Protein 9D5W (pdb70)

Sequence (2043 aa):
ATEVKVGMSGRYFPFTFVKQDELQGFEVDVWNEIGKRNDYKVEFVTANFSGLLGLLETGRIDTISNQITITDARKAKYLFSDPYVIDGAQITVRKGNEAIKGIDDLAGKTVAVNLGSNFEQLLRNHDKDGKINIKTYDTGIEHDVALGRADAFVMDRLSALELIEKTGLPLQLAGSPFETIENAWPFVNNEKGQQLQGEVNKALAAMRADGTLSQIALKWFGTDISQATEVKVGMSGRYFPFTFVKQDELQGFEVDVWNEIGKRNDYKVEFVTANFSGLLGLLETGRIDTISNQITITDARKAKYLFSDPYVIDGAQITVRKGNEAIKGIDDLAGKTVAVNLGSNFEQLLRNHDKDGKINIKTYDTGIEHDVALGRADAFVMDRLSALELIEKTGLPLQLAGSPFETIENAWPFVNNEKGQQLQGEVNKALAAMRADGTLSQIALKWFGTDISQATEVKVGMSGRYFPFTFVKQDELQGFEVDVWNEIGKRNDYKVEFVTANFSGLLGLLETGRIDTISNQITITDARKAKYLFSDPYVIDGAQITVRKGNEAIKGIDDLAGKTVAVNLGSNFEQLLRNHDKDGKINIKTYDTGIEHDVALGRADAFVMDRLSALELIEKTGLPLQLAGSPFETIENAWPFVNNEKGQQLQGEVNKALAAMRADGTLSQIALKWFGTDISQATEVKVGMSGRYFPFTFVKQDELQGFEVDVWNEIGKRNDYKVEFVTANFSGLLGLLETGRIDTISNQITITDARKAKYLFSDPYVIDGAQITVRKGNEAIKGIDDLAGKTVAVNLGSNFEQLLRNHDKDGKINIKTYDTGIEHDVALGRADAFVMDRLSALELIEKTGLPLQLAGSPFETIENAWPFVNNEKGQQLQGEVNKALAAMRADGTLSQIALKWFGTDISQATEVKVGMSGRYFPFTFVKQDELQGFEVDVWNEIGKRNDYKVEFVTANFSGLLGLLETGRIDTISNQITITDARKAKYLFSDPYVIDGAQITVRKGNEAIKGIDDLAGKTVAVNLGSNFEQLLRNHDKDGKINIKTYDTGIEHDVALGRADAFVMDRLSALELIEKTGLPLQLAGSPFETIENAWPFVNNEKGQQLQGEVNKALAAMRADGTLSQIALKWFGTDISQATEVKVGMSGRYFPFTFVKQDELQGFEVDVWNEIGKRNDYKVEFVTANFSGLLGLLETGRIDTISNQITITDARKAKYLFSDPYVIDGAQITVRKGNEAIKGIDDLAGKTVAVNLGSNFEQLLRNHDKDGKINIKTYDTGIEHDVALGRADAFVMDRLSALELIEKTGLPLQLAGSPFETIENAWPFVNNEKGQQLQGEVNKALAAMRADGTLSQIALKWFGTDISQATEVKVGMSGRYFPFTFVKQDELQGFEVDVWNEIGKRNDYKVEFVTANFSGLLGLLETGRIDTISNQITITDARKAKYLFSDPYVIDGAQITVRKGNEAIKGIDDLAGKTVAVNLGSNFEQLLRNHDKDGKINIKTYDTGIEHDVALGRADAFVMDRLSALELIEKTGLPLQLAGSPFETIENAWPFVNNEKGQQLQGEVNKALAAMRADGTLSQIALKWFGTDISQATEVKVGMSGRYFPFTFVKQDELQGFEVDVWNEIGKRNDYKVEFVTANFSGLLGLLETGRIDTISNQITITDARKAKYLFSDPYVIDGAQITVRKGNEAIKGIDDLAGKTVAVNLGSNFEQLLRNHDKDGKINIKTYDTGIEHDVALGRADAFVMDRLSALELIEKTGLPLQLAGSPFETIENAWPFVNNEKGQQLQGEVNKALAAMRADGTLSQIALKWFGTDISQATEVKVGMSGRYFPFTFVKQDELQGFEVDVWNEIGKRNDYKVEFVTANFSGLLGLLETGRIDTISNQITITDARKAKYLFSDPYVIDGAQITVRKGNEAIKGIDDLAGKTVAVNLGSNFEQLLRNHDKDGKINIKTYDTGIEHDVALGRADAFVMDRLSALELIEKTGLPLQLAGSPFETIENAWPFVNNEKGQQLQGEVNKALAAMRADGTLSQIALKWFGTDISQ

B-factor: mean 29.38, std 6.8, range [13.02, 74.98]

InterPro domains:
  IPR001638 Solute-binding protein family 3/N-terminal domain of MltF [PF00497] (25-244)
  IPR001638 Solute-binding protein family 3/N-terminal domain of MltF [SM00062] (24-245)
  IPR018313 Solute-binding protein family 3, conserved site [PS01039] (46-59)

Secondary structure (DSSP, 8-state):
-EEEEEEE-SEETTTEEEETTEEESHHHHHHHHHHHHHTEEEEEEE--HHHHHHHHHHTS-SEE-S--B--HHHHHHSEE---SEEEEEEEEEETT--S--SGGG-TT-EEEEETTSHHHHHHHHT-SSS-SEEEEESSSHHHHHHHTSSSEEEEEHHHHHHIIIII--SEEEESS-SSEEEE--EE-SSHHHHHHHHHHHHHHHHHHHHTHHHHHHHHHHSS-TT-/-EEEEEEE-S-BTTTBEEETTEEESHHHHHHHHHHHHHTEEEEEEE--GGGHHHHHHHTSSSEE-S-EE--HHHHTTSEE---SEEEEEEEEEESS--S--SSGGGTTSEEEEETT-HHHHHHHHH--SS-SEEEEESS-HHHHHHTTSSSEEEEEHHHHHHIIIII--SEEE-SS-SSEEEEE-EE-SSHHHHHHHHHHHHHHHHHHHTTHHHHHHHHHHSS-TT-/-EEEEEEE-SEETTTEEE-SSSEESHHHHHHHHHHHHTTEEEEEEE--GGGHHHHHHTTS-SEE-S--B--HHHHHHSEE---SEEEEEEEEEESS--S--SGGG-TT-EEEEETTSHHHHHHHHH-SS--SEEEEESS-HHHHHHTTSSSEEEEEHHHHHHHHHTS--SEEE-SS-SSEEEE--EE-SSHHHHHHHHHHHHHHHHHHHHTHHHHHHHHHHSS----/--EEEEEE-SEETTTEEEETTEEESHHHHHHHHHHHHTT-EEEEEE--GGGHHHHHHTTSSSEE-S-EE--HHHHTTSEE---SEEEEEEEEEETT--S--SGGGGTTSEEEEETT-HHHHHHHHH-SSS-SEEEEESS-TTHHHHTTSSSEEEEEHHHHHHHHHTS--SEEE-SS-SEEEEEE-EE-SSHHHHHHHHHHHHHHHHHHHTTHHHHHHHHHHSS-TT-/-EEEEEEE-SEETTTEEESSS-EESHHHHHHHHHHHHTTEEEEEEE--HHHHHHHHHTTSSSEE-S-EE--HHHHTTEEE---SEEEEEEEEEETT--S--SGGG-TT-EEEEETTSHHHHHHHHH-SS--SEEEEESS-HHHHHHHTSSSEEEEEHHHHHHIIIII--SEEEEEEEEEEEEEE-EEESSHHHHHHHHHHHHHHHHHHHTTHHHHHHHHHHSS-TT-/-EEEEEEE-SEETTTEEE-SS-EESHHHHHHHHHHHHHTEEEEEEE--HHHHHHHHHHTSSSEE-S-EE--HHHHTTSEE---SEEEEEEEEEETT--S--SSSTTTT-EEEEETT-HHHHHHHHH-SSS-SEEEEESS-HHHHHHHTSSSEEEEEHHHHHHIIIII--SEEE-SS-SSEEEEE-EE-SSHHHHHHHHHHHHHHHHHHHTSHHHHHHHHHHSS-TT-/-EEEEEEE-SEETTTEEEETTEEESHHHHHHHHHHHHHTEEEEEEE--GGGHHHHHHTTSSSEE-S--B--HHHHHHSEE----EEEEEEEEEETT--S--SGGG-TT-EEEEETTSHHHHHHHHH--SS-SEEEEESS-HHHHHHHTS-SEEEEEHHHHHHHHHHH--SEEEEEEEEEEEEE--EE-SSHHHHHHHHHHHHHHHHHHHTTHHHHHHHHHHSS-TT-/-EEEEEEE-S-BTTTBEEETTEEESHHHHHHHHHHHHHTEEEEEEE--HHHHHHHHHHTS-SEE-S--B--TTHHHHSEE----EEEEEEEEEETT--S--STTS-TT-EEEEETTSHHHHHHHHH-TT--SEEEEESSSHHHHHHHTSSSEEEEEHHHHHHHHHHH--SEEEEEEEEEEEEE--EE-SSHHHHHHHHHHHHHHHHHHHTTHHHHHHHHHHSS-TT-/-EEEEEEE-SEETTTEEEETTEEE-HHHHHHHHHHHHTTEEEEEEE--HHHHHHHHHHTSSSEE-S--B--HHHHHHSEE---SEEEEEEEEEESS--S--SGGG-TTSEEEEETT-HHHHHHHHT-SSS-SEEEEESS-HHHHHHTTSSSEEEEESHHHHHHHHHT--SEEE-SS-SEEEEE--EE-SSHHHHHHHHHHHHHHHHHHHTTHHHHHHHHHHSS-S--

Nearest PDB structures (foldseek):
  9d5w-assembly8_H  TM=1.001E+00  e=2.602E-50  Vibrio cholerae O1 biovar El Tor str. N16961
  8hnj-assembly1_A  TM=9.357E-01  e=2.024E-24  Escherichia coli 908519
  4f3p-assembly1_A  TM=9.263E-01  e=2.024E-24  Burkholderia pseudomallei 1710b
  4f3p-assembly2_B  TM=9.215E-01  e=2.463E-24  Burkholderia pseudomallei 1710b
  8eyz-assembly12_L  TM=9.129E-01  e=1.877E-23  Escherichia coli

Organism: Vibrio cholerae serotype O1 (strain ATCC 39315 / El Tor Inaba N16961) (NCBI:txid243277)

Structure (mmCIF, N/CA/C/O backbone):
data_9D5W
#
_entry.id   9D5W
#
_cell.length_a   118.044
_cell.length_b   105.816
_cell.length_c   118.124
_cell.angle_alpha   90.000
_cell.angle_beta   119.922
_cell.angle_gamma   90.000
#
_symmetry.space_group_name_H-M   'P 1 21 1'
#
loop_
_entity.id
_entity.type
_entity.pdbx_description
1 polymer 'Amino acid ABC transporter, periplasmic amino acid-binding portion'
2 non-polymer S-1,2-PROPANEDIOL
3 non-polymer 'CHLORIDE ION'
4 non-polymer 'POTASSIUM ION'
5 non-polymer R-1,2-PROPANEDIOL
6 non-polymer 'SULFATE ION'
7 water water
#
loop_
_atom_site.group_PDB
_atom_site.id
_atom_site.type_symbol
_atom_site.label_atom_id
_atom_site.label_alt_id
_atom_site.label_comp_id
_atom_site.label_asym_id
_atom_site.label_entity_id
_atom_site.label_seq_id
_atom_site.pdbx_PDB_ins_code
_atom_site.Cartn_x
_atom_site.Cartn_y
_atom_site.Cartn_z
_atom_site.occupancy
_atom_site.B_iso_or_equiv
_atom_site.auth_seq_id
_atom_site.auth_comp_id
_atom_site.auth_asym_id
_atom_site.auth_atom_id
_atom_site.pdbx_PDB_model_num
ATOM 1 N N . ALA A 1 7 ? -3.982 23.928 8.818 1.000 34.765 22 ALA A N 1
ATOM 2 C CA . ALA A 1 7 ? -5.014 22.921 8.609 1.000 35.728 22 ALA A CA 1
ATOM 3 C C . ALA A 1 7 ? -4.400 21.538 8.418 1.000 36.004 22 ALA A C 1
ATOM 4 O O . ALA A 1 7 ? -3.337 21.397 7.813 1.000 36.444 22 ALA A O 1
ATOM 6 N N . THR A 1 8 ? -5.078 20.520 8.940 1.000 35.725 23 THR A N 1
ATOM 7 C CA . THR A 1 8 ? -4.610 19.147 8.815 1.000 35.638 23 THR A CA 1
ATOM 8 C C . THR A 1 8 ? -5.061 18.564 7.483 1.000 37.347 23 THR A C 1
ATOM 9 O O . THR A 1 8 ? -6.235 18.675 7.113 1.000 38.226 23 THR A O 1
ATOM 13 N N . GLU A 1 9 ? -4.132 17.946 6.761 1.000 36.523 24 GLU A N 1
ATOM 14 C CA . GLU A 1 9 ? -4.460 17.279 5.510 1.000 36.046 24 GLU A CA 1
ATOM 15 C C . GLU A 1 9 ? -4.863 15.838 5.791 1.000 34.249 24 GLU A C 1
ATOM 16 O O . GLU A 1 9 ? -4.115 15.089 6.428 1.000 32.696 24 GLU A O 1
ATOM 22 N N . VAL A 1 10 ? -6.051 15.460 5.324 1.000 34.594 25 VAL A N 1
ATOM 23 C CA . VAL A 1 10 ? -6.577 14.109 5.471 1.000 32.199 25 VAL A CA 1
ATOM 24 C C . VAL A 1 10 ? -6.850 13.555 4.082 1.000 31.946 25 VAL A C 1
ATOM 25 O O . VAL A 1 10 ? -7.452 14.237 3.245 1.000 32.707 25 VAL A O 1
ATOM 29 N N . LYS A 1 11 ? -6.409 12.325 3.838 1.000 30.222 26 LYS A N 1
ATOM 30 C CA . LYS A 1 11 ? -6.622 11.651 2.565 1.000 29.585 26 LYS A CA 1
ATOM 31 C C . LYS A 1 11 ? -7.636 10.533 2.761 1.000 29.680 26 LYS A C 1
ATOM 32 O O . LYS A 1 11 ? -7.528 9.750 3.710 1.000 28.288 26 LYS A O 1
ATOM 38 N N . VAL A 1 12 ? -8.619 10.465 1.868 1.000 30.767 27 VAL A N 1
ATOM 39 C CA . VAL A 1 12 ? -9.726 9.521 1.972 1.000 29.380 27 VAL A CA 1
ATOM 40 C C . VAL A 1 12 ? -9.711 8.643 0.729 1.000 28.975 27 VAL A C 1
ATOM 41 O O . VAL A 1 12 ? -9.955 9.130 -0.385 1.000 27.219 27 VAL A O 1
ATOM 45 N N . GLY A 1 13 ? -9.438 7.353 0.916 1.000 27.943 28 GLY A N 1
ATOM 46 C CA . GLY A 1 13 ? -9.383 6.421 -0.196 1.000 25.874 28 GLY A CA 1
ATOM 47 C C . GLY A 1 13 ? -10.761 5.877 -0.541 1.000 26.022 28 GLY A C 1
ATOM 48 O O . GLY A 1 13 ? -11.586 5.631 0.335 1.000 27.498 28 GLY A O 1
ATOM 49 N N . MET A 1 14 ? -10.995 5.701 -1.836 1.000 26.398 29 MET A N 1
ATOM 50 C CA . MET A 1 14 ? -12.245 5.151 -2.344 1.000 24.877 29 MET A CA 1
ATOM 51 C C . MET A 1 14 ? -11.986 4.603 -3.742 1.000 26.129 29 MET A C 1
ATOM 52 O O . MET A 1 14 ? -10.880 4.716 -4.277 1.000 26.256 29 MET A O 1
ATOM 57 N N . SER A 1 15 ? -13.022 4.011 -4.338 1.000 25.632 30 SER A N 1
ATOM 58 C CA . SER A 1 15 ? -12.888 3.354 -5.632 1.000 24.571 30 SER A CA 1
ATOM 59 C C . SER A 1 15 ? -13.509 4.121 -6.788 1.000 24.866 30 SER A C 1
ATOM 60 O O . SER A 1 15 ? -13.040 3.984 -7.919 1.000 24.479 30 SER A O 1
ATOM 63 N N . GLY A 1 16 ? -14.542 4.923 -6.542 1.000 24.490 31 GLY A N 1
ATOM 64 C CA . GLY A 1 16 ? -15.217 5.586 -7.640 1.000 24.358 31 GLY A CA 1
ATOM 65 C C . GLY A 1 16 ? -16.030 4.656 -8.507 1.000 24.503 31 GLY A C 1
ATOM 66 O O . GLY A 1 16 ? -16.402 5.027 -9.623 1.000 24.850 31 GLY A O 1
ATOM 67 N N . ARG A 1 17 ? -16.315 3.450 -8.022 1.000 24.919 32 ARG A N 1
ATOM 68 C CA . ARG A 1 17 ? -17.121 2.466 -8.736 1.000 24.013 32 ARG A CA 1
ATOM 69 C C . ARG A 1 17 ? -18.034 1.732 -7.766 1.000 22.984 32 ARG A C 1
ATOM 70 O O . ARG A 1 17 ? -18.177 0.506 -7.821 1.000 23.100 32 ARG A O 1
ATOM 78 N N . TYR A 1 18 ? -18.671 2.480 -6.860 1.000 24.669 33 TYR A N 1
ATOM 79 C CA . TYR A 1 18 ? -19.520 1.913 -5.822 1.000 25.487 33 TYR A CA 1
ATOM 80 C C . TYR A 1 18 ? -20.754 2.813 -5.686 1.000 25.406 33 TYR A C 1
ATOM 81 O O . TYR A 1 18 ? -20.899 3.589 -4.743 1.000 25.137 33 TYR A O 1
ATOM 90 N N . PHE A 1 19 ? -21.651 2.714 -6.659 1.000 24.682 34 PHE A N 1
ATOM 91 C CA . PHE A 1 19 ? -22.844 3.556 -6.677 1.000 24.079 34 PHE A CA 1
ATOM 92 C C . PHE A 1 19 ? -23.830 3.073 -5.619 1.000 23.979 34 PHE A C 1
ATOM 93 O O . PHE A 1 19 ? -24.078 1.867 -5.518 1.000 24.553 34 PHE A O 1
ATOM 101 N N . PRO A 1 20 ? -24.415 3.974 -4.818 1.000 24.698 35 PRO A N 1
ATOM 102 C CA . PRO A 1 20 ? -24.234 5.428 -4.798 1.000 24.458 35 PRO A CA 1
ATOM 103 C C . PRO A 1 20 ? -23.318 5.905 -3.677 1.000 23.953 35 PRO A C 1
ATOM 104 O O . PRO A 1 20 ? -23.378 7.061 -3.267 1.000 24.548 35 PRO A O 1
ATOM 108 N N . PHE A 1 21 ? -22.458 5.028 -3.156 1.000 26.251 36 PHE A N 1
ATOM 109 C CA . PHE A 1 21 ? -21.534 5.436 -2.103 1.000 24.777 36 PHE A CA 1
ATOM 110 C C . PHE A 1 21 ? -20.396 6.276 -2.671 1.000 25.816 36 PHE A C 1
ATOM 111 O O . PHE A 1 21 ? -20.150 7.398 -2.215 1.000 26.158 36 PHE A O 1
ATOM 119 N N . THR A 1 22 ? -19.691 5.749 -3.670 1.000 25.016 37 THR A N 1
ATOM 120 C CA . THR A 1 22 ? -18.624 6.488 -4.336 1.000 23.903 37 THR A CA 1
ATOM 121 C C . THR A 1 22 ? -18.627 6.103 -5.807 1.000 24.221 37 THR A C 1
ATOM 122 O O . THR A 1 22 ? -18.397 4.939 -6.148 1.000 24.648 37 THR A O 1
ATOM 126 N N . PHE A 1 23 ? -18.897 7.075 -6.671 1.000 26.345 38 PHE A N 1
ATOM 127 C CA . PHE A 1 23 ? -18.997 6.815 -8.099 1.000 25.364 38 PHE A CA 1
ATOM 128 C C . PHE A 1 23 ? -18.763 8.120 -8.843 1.000 28.767 38 PHE A C 1
ATOM 129 O O . PHE A 1 23 ? -18.749 9.203 -8.252 1.000 28.401 38 PHE A O 1
ATOM 137 N N . VAL A 1 24 ? -18.586 8.002 -10.156 1.000 28.614 39 VAL A N 1
ATOM 138 C CA . VAL A 1 24 ? -18.356 9.140 -11.037 1.000 30.151 39 VAL A CA 1
ATOM 139 C C . VAL A 1 24 ? -19.584 9.320 -11.918 1.000 29.988 39 VAL A C 1
ATOM 140 O O . VAL A 1 24 ? -20.118 8.344 -12.459 1.000 29.751 39 VAL A O 1
ATOM 144 N N . LYS A 1 25 ? -20.036 10.565 -12.050 1.000 31.364 40 LYS A N 1
ATOM 145 C CA . LYS A 1 25 ? -21.087 10.917 -12.995 1.000 31.380 40 LYS A CA 1
ATOM 146 C C . LYS A 1 25 ? -20.824 12.333 -13.478 1.000 35.004 40 LYS A C 1
ATOM 147 O O . LYS A 1 25 ? -20.600 13.232 -12.662 1.000 35.152 40 LYS A O 1
ATOM 153 N N . GLN A 1 26 ? -20.844 12.520 -14.800 1.000 35.199 41 GLN A N 1
ATOM 154 C CA . GLN A 1 26 ? -20.505 13.802 -15.419 1.000 36.868 41 GLN A CA 1
ATOM 155 C C . GLN A 1 26 ? -19.081 14.215 -15.055 1.000 39.655 41 GLN A C 1
ATOM 156 O O . GLN A 1 26 ? -18.788 15.396 -14.853 1.000 41.208 41 GLN A O 1
ATOM 162 N N . ASP A 1 27 ? -18.192 13.222 -14.962 1.000 42.910 42 ASP A N 1
ATOM 163 C CA . ASP A 1 27 ? -16.789 13.432 -14.597 1.000 43.063 42 ASP A CA 1
ATOM 164 C C . ASP A 1 27 ? -16.658 14.122 -13.239 1.000 42.608 42 ASP A C 1
ATOM 165 O O . ASP A 1 27 ? -15.773 14.953 -13.028 1.000 42.616 42 ASP A O 1
ATOM 170 N N . GLU A 1 28 ? -17.545 13.774 -12.309 1.000 39.560 43 GLU A N 1
ATOM 171 C CA . GLU A 1 28 ? -17.493 14.269 -10.940 1.000 39.205 43 GLU A CA 1
ATOM 172 C C . GLU A 1 28 ? -17.488 13.088 -9.981 1.000 38.628 43 GLU A C 1
ATOM 173 O O . GLU A 1 28 ? -18.375 12.230 -10.043 1.000 38.707 43 GLU A O 1
ATOM 179 N N . LEU A 1 29 ? -16.491 13.047 -9.102 1.000 33.320 44 LEU A N 1
ATOM 180 C CA . LEU A 1 29 ? -16.429 12.038 -8.051 1.000 30.980 44 LEU A CA 1
ATOM 181 C C . LEU A 1 29 ? -17.373 12.448 -6.928 1.000 29.190 44 LEU A C 1
ATOM 182 O O . LEU A 1 29 ? -17.123 13.433 -6.226 1.000 29.193 44 LEU A O 1
ATOM 187 N N . GLN A 1 30 ? -18.458 11.696 -6.752 1.000 27.959 45 GLN A N 1
ATOM 188 C CA . GLN A 1 30 ? -19.512 12.058 -5.814 1.000 26.303 45 GLN A CA 1
ATOM 189 C C . GLN A 1 30 ? -20.019 10.793 -5.133 1.000 24.106 45 GLN A C 1
ATOM 190 O O . GLN A 1 30 ? -19.487 9.697 -5.337 1.000 23.745 45 GLN A O 1
ATOM 196 N N . GLY A 1 31 ? -21.055 10.945 -4.312 1.000 24.821 46 GLY A N 1
ATOM 197 C CA . GLY A 1 31 ? -21.719 9.821 -3.695 1.000 24.079 46 GLY A CA 1
ATOM 198 C C . GLY A 1 31 ? -21.951 10.054 -2.222 1.000 23.958 46 GLY A C 1
ATOM 199 O O . GLY A 1 31 ? -21.814 11.169 -1.709 1.000 24.050 46 GLY A O 1
ATOM 200 N N . PHE A 1 32 ? -22.306 8.971 -1.527 1.000 24.303 47 PHE A N 1
ATOM 201 C CA . PHE A 1 32 ? -22.588 9.050 -0.097 1.000 24.100 47 PHE A CA 1
ATOM 202 C C . PHE A 1 32 ? -21.311 9.276 0.704 1.000 24.161 47 PHE A C 1
ATOM 203 O O . PHE A 1 32 ? -21.278 10.110 1.616 1.000 23.774 47 PHE A O 1
ATOM 211 N N . GLU A 1 33 ? -20.247 8.539 0.376 1.000 26.995 48 GLU A N 1
ATOM 212 C CA . GLU A 1 33 ? -18.993 8.683 1.105 1.000 27.151 48 GLU A CA 1
ATOM 213 C C . GLU A 1 33 ? -18.374 10.056 0.886 1.000 27.077 48 GLU A C 1
ATOM 214 O O . GLU A 1 33 ? -17.713 10.588 1.786 1.000 27.164 48 GLU A O 1
ATOM 220 N N . VAL A 1 34 ? -18.584 10.646 -0.292 1.000 25.535 49 VAL A N 1
ATOM 221 C CA . VAL A 1 34 ? -18.013 11.957 -0.585 1.000 26.240 49 VAL A CA 1
ATOM 222 C C . VAL A 1 34 ? -18.693 13.034 0.252 1.000 26.406 49 VAL A C 1
ATOM 223 O O . VAL A 1 34 ? -18.029 13.875 0.870 1.000 27.561 49 VAL A O 1
ATOM 227 N N . ASP A 1 35 ? -20.027 13.020 0.288 1.000 25.366 50 ASP A N 1
ATOM 228 C CA . ASP A 1 35 ? -20.762 14.041 1.026 1.000 24.279 50 ASP A CA 1
ATOM 229 C C . ASP A 1 35 ? -20.491 13.952 2.523 1.000 25.035 50 ASP A C 1
ATOM 230 O O . ASP A 1 35 ? -20.434 14.978 3.211 1.000 23.919 50 ASP A O 1
ATOM 235 N N . VAL A 1 36 ? -20.318 12.735 3.043 1.000 24.590 51 VAL A N 1
ATOM 236 C CA . VAL A 1 36 ? -20.123 12.561 4.479 1.000 24.606 51 VAL A CA 1
ATOM 237 C C . VAL A 1 36 ? -18.792 13.159 4.916 1.000 24.106 51 VAL A C 1
ATOM 238 O O . VAL A 1 36 ? -18.719 13.901 5.902 1.000 22.969 51 VAL A O 1
ATOM 242 N N . TRP A 1 37 ? -17.720 12.852 4.185 1.000 29.883 52 TRP A N 1
ATOM 243 C CA . TRP A 1 37 ? -16.398 13.308 4.589 1.000 24.729 52 TRP A CA 1
ATOM 244 C C . TRP A 1 37 ? -16.154 14.778 4.279 1.000 28.743 52 TRP A C 1
ATOM 245 O O . TRP A 1 37 ? -15.237 15.372 4.855 1.000 25.014 52 TRP A O 1
ATOM 256 N N . ASN A 1 38 ? -16.939 15.378 3.383 1.000 24.563 53 ASN A N 1
ATOM 257 C CA . ASN A 1 38 ? -16.880 16.828 3.239 1.000 24.411 53 ASN A CA 1
ATOM 258 C C . ASN A 1 38 ? -17.500 17.521 4.444 1.000 24.974 53 ASN A C 1
ATOM 259 O O . ASN A 1 38 ? -17.019 18.578 4.868 1.000 25.016 53 ASN A O 1
ATOM 264 N N . GLU A 1 39 ? -18.555 16.936 5.016 1.000 23.663 54 GLU A N 1
ATOM 265 C CA . GLU A 1 39 ? -19.138 17.493 6.230 1.000 22.642 54 GLU A CA 1
ATOM 266 C C . GLU A 1 39 ? -18.209 17.293 7.419 1.000 23.274 54 GLU A C 1
ATOM 267 O O . GLU A 1 39 ? -18.066 18.190 8.258 1.000 24.087 54 GLU A O 1
ATOM 273 N N . ILE A 1 40 ? -17.570 16.123 7.506 1.000 25.743 55 ILE A N 1
ATOM 274 C CA . ILE A 1 40 ? -16.578 15.893 8.554 1.000 25.135 55 ILE A CA 1
ATOM 275 C C . ILE A 1 40 ? -15.441 16.897 8.431 1.000 26.701 55 ILE A C 1
ATOM 276 O O . ILE A 1 40 ? -14.973 17.458 9.430 1.000 28.585 55 ILE A O 1
ATOM 281 N N . GLY A 1 41 ? -14.991 17.152 7.200 1.000 25.664 56 GLY A N 1
ATOM 282 C CA . GLY A 1 41 ? -13.914 18.103 6.989 1.000 27.656 56 GLY A CA 1
ATOM 283 C C . GLY A 1 41 ? -14.280 19.523 7.372 1.000 28.382 56 GLY A C 1
ATOM 284 O O . GLY A 1 41 ? -13.410 20.307 7.759 1.000 30.325 56 GLY A O 1
ATOM 285 N N . LYS A 1 42 ? -15.563 19.876 7.266 1.000 26.937 57 LYS A N 1
ATOM 286 C CA . LYS A 1 42 ? -16.007 21.191 7.720 1.000 26.974 57 LYS A CA 1
ATOM 287 C C . LYS A 1 42 ? -15.933 21.302 9.237 1.000 27.345 57 LYS A C 1
ATOM 288 O O . LYS A 1 42 ? -15.603 22.365 9.776 1.000 27.977 57 LYS A O 1
ATOM 294 N N . ARG A 1 43 ? -16.228 20.211 9.939 1.000 26.798 58 ARG A N 1
ATOM 295 C CA . ARG A 1 43 ? -16.373 20.217 11.386 1.000 25.269 58 ARG A CA 1
ATOM 296 C C . ARG A 1 43 ? -15.057 20.060 12.136 1.000 26.680 58 ARG A C 1
ATOM 297 O O . ARG A 1 43 ? -15.027 20.294 13.350 1.000 25.606 58 ARG A O 1
ATOM 305 N N . ASN A 1 44 ? -13.974 19.672 11.459 1.000 27.864 59 ASN A N 1
ATOM 306 C CA . ASN A 1 44 ? -12.712 19.400 12.135 1.000 28.946 59 ASN A CA 1
ATOM 307 C C . ASN A 1 44 ? -11.529 20.139 11.519 1.000 30.330 59 ASN A C 1
ATOM 308 O O . ASN A 1 44 ? -10.381 19.838 11.870 1.000 31.725 59 ASN A O 1
ATOM 313 N N . ASP A 1 45 ? -11.777 21.090 10.622 1.000 34.812 60 ASP A N 1
ATOM 314 C CA . ASP A 1 45 ? -10.727 21.811 9.903 1.000 35.773 60 ASP A CA 1
ATOM 315 C C . ASP A 1 45 ? -9.775 20.833 9.216 1.000 36.620 60 ASP A C 1
ATOM 316 O O . ASP A 1 45 ? -8.583 20.753 9.518 1.000 38.157 60 ASP A O 1
ATOM 321 N N . TYR A 1 46 ? -10.338 20.072 8.284 1.000 34.101 61 TYR A N 1
ATOM 322 C CA . TYR A 1 46 ? -9.590 19.135 7.459 1.000 35.615 61 TYR A CA 1
ATOM 323 C C . TYR A 1 46 ? -9.552 19.635 6.023 1.000 39.105 61 TYR A C 1
ATOM 324 O O . TYR A 1 46 ? -10.539 20.185 5.523 1.000 38.744 61 TYR A O 1
ATOM 333 N N . LYS A 1 47 ? -8.414 19.441 5.359 1.000 48.290 62 LYS A N 1
ATOM 334 C CA . LYS A 1 47 ? -8.348 19.593 3.906 1.000 48.351 62 LYS A CA 1
ATOM 335 C C . LYS A 1 47 ? -8.501 18.195 3.326 1.000 48.066 62 LYS A C 1
ATOM 336 O O . LYS A 1 47 ? -7.528 17.455 3.163 1.000 48.293 62 LYS A O 1
ATOM 342 N N . VAL A 1 48 ? -9.745 17.821 3.026 1.000 39.936 63 VAL A N 1
ATOM 343 C CA . VAL A 1 48 ? -10.023 16.467 2.567 1.000 36.323 63 VAL A CA 1
ATOM 344 C C . VAL A 1 48 ? -9.511 16.289 1.144 1.000 36.544 63 VAL A C 1
ATOM 345 O O . VAL A 1 48 ? -9.713 17.148 0.274 1.000 36.799 63 VAL A O 1
ATOM 349 N N . GLU A 1 49 ? -8.835 15.167 0.901 1.000 34.709 64 GLU A N 1
ATOM 350 C CA . GLU A 1 49 ? -8.271 14.845 -0.404 1.000 33.062 64 GLU A CA 1
ATOM 351 C C . GLU A 1 49 ? -8.744 13.455 -0.800 1.000 31.599 64 GLU A C 1
ATOM 352 O O . GLU A 1 49 ? -8.451 12.478 -0.103 1.000 30.190 64 GLU A O 1
ATOM 358 N N . PHE A 1 50 ? -9.478 13.368 -1.907 1.000 34.196 65 PHE A N 1
ATOM 359 C CA . PHE A 1 50 ? -10.049 12.105 -2.357 1.000 33.928 65 PHE A CA 1
ATOM 360 C C . PHE A 1 50 ? -9.094 11.428 -3.334 1.000 33.562 65 PHE A C 1
ATOM 361 O O . PHE A 1 50 ? -8.733 12.009 -4.363 1.000 33.983 65 PHE A O 1
ATOM 369 N N . VAL A 1 51 ? -8.692 10.202 -3.009 1.000 29.698 66 VAL A N 1
ATOM 370 C CA . VAL A 1 51 ? -7.766 9.417 -3.821 1.000 28.067 66 VAL A CA 1
ATOM 371 C C . VAL A 1 51 ? -8.496 8.158 -4.267 1.000 26.327 66 VAL A C 1
ATOM 372 O O . VAL A 1 51 ? -8.846 7.308 -3.439 1.000 25.521 66 VAL A O 1
ATOM 376 N N . THR A 1 52 ? -8.718 8.032 -5.572 1.000 24.842 67 THR A N 1
ATOM 377 C CA . THR A 1 52 ? -9.453 6.904 -6.127 1.000 24.166 67 THR A CA 1
ATOM 378 C C . THR A 1 52 ? -8.493 5.775 -6.480 1.000 25.153 67 THR A C 1
ATOM 379 O O . THR A 1 52 ? -7.497 5.990 -7.178 1.000 25.777 67 THR A O 1
ATOM 383 N N . ALA A 1 53 ? -8.802 4.572 -6.003 1.000 25.161 68 ALA A N 1
ATOM 384 C CA . ALA A 1 53 ? -8.016 3.391 -6.321 1.000 27.416 68 ALA A CA 1
ATOM 385 C C . ALA A 1 53 ? -8.911 2.167 -6.212 1.000 27.911 68 ALA A C 1
ATOM 386 O O . ALA A 1 53 ? -9.920 2.185 -5.501 1.000 27.866 68 ALA A O 1
ATOM 388 N N . ASN A 1 54 ? -8.541 1.111 -6.934 1.000 32.212 69 ASN A N 1
ATOM 389 C CA . ASN A 1 54 ? -9.302 -0.129 -6.888 1.000 31.377 69 ASN A CA 1
ATOM 390 C C . ASN A 1 54 ? -9.391 -0.637 -5.455 1.000 30.472 69 ASN A C 1
ATOM 391 O O . ASN A 1 54 ? -8.473 -0.458 -4.650 1.000 30.630 69 ASN A O 1
ATOM 396 N N . PHE A 1 55 ? -10.523 -1.273 -5.140 1.000 27.306 70 PHE A N 1
ATOM 397 C CA . PHE A 1 55 ? -10.791 -1.688 -3.764 1.000 27.164 70 PHE A CA 1
ATOM 398 C C . PHE A 1 55 ? -9.738 -2.655 -3.240 1.000 27.077 70 PHE A C 1
ATOM 399 O O . PHE A 1 55 ? -9.444 -2.661 -2.038 1.000 26.974 70 PHE A O 1
ATOM 407 N N . SER A 1 56 ? -9.159 -3.478 -4.115 1.000 27.066 71 SER A N 1
ATOM 408 C CA . SER A 1 56 ? -8.188 -4.467 -3.663 1.000 26.572 71 SER A CA 1
ATOM 409 C C . SER A 1 56 ? -6.903 -3.825 -3.156 1.000 25.972 71 SER A C 1
ATOM 410 O O . SER A 1 56 ? -6.088 -4.508 -2.525 1.000 24.803 71 SER A O 1
ATOM 413 N N . GLY A 1 57 ? -6.696 -2.539 -3.425 1.000 25.819 72 GLY A N 1
ATOM 414 C CA . GLY A 1 57 ? -5.473 -1.877 -3.016 1.000 25.132 72 GLY A CA 1
ATOM 415 C C . GLY A 1 57 ? -5.696 -0.745 -2.036 1.000 23.827 72 GLY A C 1
ATOM 416 O O . GLY A 1 57 ? -4.737 -0.115 -1.581 1.000 23.645 72 GLY A O 1
ATOM 417 N N . LEU A 1 58 ? -6.960 -0.479 -1.702 1.000 25.103 73 LEU A N 1
ATOM 418 C CA . LEU A 1 58 ? -7.265 0.603 -0.770 1.000 24.906 73 LEU A CA 1
ATOM 419 C C . LEU A 1 58 ? -6.697 0.313 0.613 1.000 23.219 73 LEU A C 1
ATOM 420 O O . LEU A 1 58 ? -6.081 1.183 1.239 1.000 22.168 73 LEU A O 1
ATOM 425 N N . LEU A 1 59 ? -6.894 -0.911 1.108 1.000 23.545 74 LEU A N 1
ATOM 426 C CA . LEU A 1 59 ? -6.350 -1.271 2.412 1.000 23.687 74 LEU A CA 1
ATOM 427 C C . LEU A 1 59 ? -4.828 -1.314 2.391 1.000 23.450 74 LEU A C 1
ATOM 428 O O . LEU A 1 59 ? -4.188 -1.115 3.429 1.000 23.403 74 LEU A O 1
ATOM 433 N N . GLY A 1 60 ? -4.233 -1.569 1.225 1.000 24.148 75 GLY A N 1
ATOM 434 C CA . GLY A 1 60 ? -2.786 -1.491 1.117 1.000 22.774 75 GLY A CA 1
ATOM 435 C C . GLY A 1 60 ? -2.282 -0.062 1.188 1.000 22.147 75 GLY A C 1
ATOM 436 O O . GLY A 1 60 ? -1.286 0.221 1.859 1.000 21.839 75 GLY A O 1
ATOM 437 N N . LEU A 1 61 ? -2.964 0.858 0.499 1.000 22.605 76 LEU A N 1
ATOM 438 C CA . LEU A 1 61 ? -2.596 2.269 0.575 1.000 22.537 76 LEU A CA 1
ATOM 439 C C . LEU A 1 61 ? -2.701 2.788 2.002 1.000 22.734 76 LEU A C 1
ATOM 440 O O . LEU A 1 61 ? -1.907 3.639 2.424 1.000 22.621 76 LEU A O 1
ATOM 445 N N . LEU A 1 62 ? -3.680 2.287 2.757 1.000 23.134 77 LEU A N 1
ATOM 446 C CA . LEU A 1 62 ? -3.854 2.718 4.139 1.000 23.600 77 LEU A CA 1
ATOM 447 C C . LEU A 1 62 ? -2.647 2.337 4.986 1.000 22.934 77 LEU A C 1
ATOM 448 O O . LEU A 1 62 ? -2.120 3.162 5.739 1.000 22.982 77 LEU A O 1
ATOM 453 N N . GLU A 1 63 ? -2.187 1.089 4.864 1.000 22.758 78 GLU A N 1
ATOM 454 C CA . GLU A 1 63 ? -1.058 0.638 5.672 1.000 22.684 78 GLU A CA 1
ATOM 455 C C . GLU A 1 63 ? 0.232 1.347 5.275 1.000 23.705 78 GLU A C 1
ATOM 456 O O . GLU A 1 63 ? 1.030 1.723 6.142 1.000 24.500 78 GLU A O 1
ATOM 462 N N . THR A 1 64 ? 0.453 1.541 3.972 1.000 22.800 79 THR A N 1
ATOM 463 C CA . THR A 1 64 ? 1.685 2.181 3.521 1.000 22.384 79 THR A CA 1
ATOM 464 C C . THR A 1 64 ? 1.752 3.643 3.942 1.000 22.190 79 THR A C 1
ATOM 465 O O . THR A 1 64 ? 2.848 4.184 4.122 1.000 22.513 79 THR A O 1
ATOM 469 N N . GLY A 1 65 ? 0.607 4.296 4.096 1.000 22.942 80 GLY A N 1
ATOM 470 C CA . GLY A 1 65 ? 0.563 5.670 4.544 1.000 23.629 80 GLY A CA 1
ATOM 471 C C . GLY A 1 65 ? 0.285 6.704 3.478 1.000 23.666 80 GLY A C 1
ATOM 472 O O . GLY A 1 65 ? 0.459 7.899 3.744 1.000 23.774 80 GLY A O 1
ATOM 473 N N . ARG A 1 66 ? -0.130 6.296 2.281 1.000 24.242 81 ARG A N 1
ATOM 474 C CA . ARG A 1 66 ? -0.457 7.267 1.247 1.000 24.761 81 ARG A CA 1
ATOM 475 C C . ARG A 1 66 ? -1.906 7.724 1.305 1.000 24.771 81 ARG A C 1
ATOM 476 O O . ARG A 1 66 ? -2.292 8.604 0.530 1.000 26.958 81 ARG A O 1
ATOM 484 N N . ILE A 1 67 ? -2.713 7.135 2.186 1.000 23.840 82 ILE A N 1
ATOM 485 C CA . ILE A 1 67 ? -4.004 7.682 2.572 1.000 25.340 82 ILE A CA 1
ATOM 486 C C . ILE A 1 67 ? -4.106 7.581 4.087 1.000 27.009 82 ILE A C 1
ATOM 487 O O . ILE A 1 67 ? -3.400 6.803 4.731 1.000 26.032 82 ILE A O 1
ATOM 492 N N . ASP A 1 68 ? -4.992 8.393 4.658 1.000 28.606 83 ASP A N 1
ATOM 493 C CA . ASP A 1 68 ? -5.172 8.426 6.102 1.000 29.683 83 ASP A CA 1
ATOM 494 C C . ASP A 1 68 ? -6.350 7.589 6.577 1.000 30.804 83 ASP A C 1
ATOM 495 O O . ASP A 1 68 ? -6.352 7.152 7.733 1.000 30.930 83 ASP A O 1
ATOM 500 N N . THR A 1 69 ? -7.337 7.355 5.719 1.000 34.762 84 THR A N 1
ATOM 501 C CA . THR A 1 69 ? -8.486 6.526 6.055 1.000 34.473 84 THR A CA 1
ATOM 502 C C . THR A 1 69 ? -9.126 6.064 4.753 1.000 34.046 84 THR A C 1
ATOM 503 O O . THR A 1 69 ? -8.634 6.353 3.659 1.000 33.975 84 THR A O 1
ATOM 507 N N . ILE A 1 70 ? -10.231 5.334 4.881 1.000 30.135 85 ILE A N 1
ATOM 508 C CA . ILE A 1 70 ? -10.986 4.846 3.732 1.000 29.188 85 ILE A CA 1
ATOM 509 C C . ILE A 1 70 ? -12.467 5.042 4.011 1.000 27.185 85 ILE A C 1
ATOM 510 O O . ILE A 1 70 ? -12.963 4.640 5.068 1.000 27.738 85 ILE A O 1
ATOM 515 N N . SER A 1 71 ? -13.173 5.649 3.064 1.000 27.101 86 SER A N 1
ATOM 516 C CA . SER A 1 71 ? -14.625 5.789 3.116 1.000 26.364 86 SER A CA 1
ATOM 517 C C . SER A 1 71 ? -15.176 5.016 1.923 1.000 25.235 86 SER A C 1
ATOM 518 O O . SER A 1 71 ? -15.391 5.576 0.847 1.000 24.842 86 SER A O 1
ATOM 521 N N . ASN A 1 72 ? -15.383 3.716 2.117 1.000 25.519 87 ASN A N 1
ATOM 522 C CA . ASN A 1 72 ? -15.806 2.841 1.032 1.000 25.085 87 ASN A CA 1
ATOM 523 C C . ASN A 1 72 ? -16.581 1.652 1.586 1.000 26.211 87 ASN A C 1
ATOM 524 O O . ASN A 1 72 ? -16.472 0.532 1.076 1.000 26.353 87 ASN A O 1
ATOM 529 N N . GLN A 1 73 ? -17.372 1.887 2.636 1.000 25.885 88 GLN A N 1
ATOM 530 C CA . GLN A 1 73 ? -18.157 0.845 3.296 1.000 26.279 88 GLN A CA 1
ATOM 531 C C . GLN A 1 73 ? -17.263 -0.298 3.774 1.000 27.003 88 GLN A C 1
ATOM 532 O O . GLN A 1 73 ? -17.490 -1.471 3.468 1.000 26.885 88 GLN A O 1
ATOM 538 N N . ILE A 1 74 ? -16.237 0.062 4.541 1.000 28.090 89 ILE A N 1
ATOM 539 C CA . ILE A 1 74 ? -15.296 -0.915 5.079 1.000 28.295 89 ILE A CA 1
ATOM 540 C C . ILE A 1 74 ? -15.969 -1.631 6.245 1.000 27.435 89 ILE A C 1
ATOM 541 O O . ILE A 1 74 ? -16.249 -1.021 7.281 1.000 27.103 89 ILE A O 1
ATOM 546 N N . THR A 1 75 ? -16.222 -2.926 6.083 1.000 27.385 90 THR A N 1
ATOM 547 C CA . THR A 1 75 ? -16.837 -3.714 7.139 1.000 28.227 90 THR A CA 1
ATOM 548 C C . THR A 1 75 ? -15.797 -4.109 8.180 1.000 29.380 90 THR A C 1
ATOM 549 O O . THR A 1 75 ? -14.671 -4.486 7.845 1.000 29.648 90 THR A O 1
ATOM 553 N N . ILE A 1 76 ? -16.181 -4.013 9.449 1.000 27.995 91 ILE A N 1
ATOM 554 C CA . ILE A 1 76 ? -15.298 -4.379 10.551 1.000 27.819 91 ILE A CA 1
ATOM 555 C C . ILE A 1 76 ? -15.312 -5.895 10.704 1.000 28.248 91 ILE A C 1
ATOM 556 O O . ILE A 1 76 ? -16.374 -6.502 10.874 1.000 27.693 91 ILE A O 1
ATOM 561 N N . THR A 1 77 ? -14.134 -6.510 10.641 1.000 31.180 92 THR A N 1
ATOM 562 C CA . THR A 1 77 ? -13.988 -7.950 10.786 1.000 32.283 92 THR A CA 1
ATOM 563 C C . THR A 1 77 ? -12.992 -8.250 11.898 1.000 33.862 92 THR A C 1
ATOM 564 O O . THR A 1 77 ? -12.268 -7.368 12.368 1.000 34.101 92 THR A O 1
ATOM 568 N N . ASP A 1 78 ? -12.958 -9.520 12.313 1.000 32.922 93 ASP A N 1
ATOM 569 C CA . ASP A 1 78 ? -12.028 -9.934 13.360 1.000 33.359 93 ASP A CA 1
ATOM 570 C C . ASP A 1 78 ? -10.583 -9.686 12.946 1.000 33.270 93 ASP A C 1
ATOM 571 O O . ASP A 1 78 ? -9.770 -9.214 13.749 1.000 33.686 93 ASP A O 1
ATOM 576 N N . ALA A 1 79 ? -10.244 -9.997 11.692 1.000 33.470 94 ALA A N 1
ATOM 577 C CA . ALA A 1 79 ? -8.882 -9.769 11.222 1.000 33.296 94 ALA A CA 1
ATOM 578 C C . ALA A 1 79 ? -8.589 -8.281 11.084 1.000 33.559 94 ALA A C 1
ATOM 579 O O . ALA A 1 79 ? -7.511 -7.817 11.472 1.000 34.330 94 ALA A O 1
ATOM 581 N N . ARG A 1 80 ? -9.539 -7.515 10.541 1.000 36.607 95 ARG A N 1
ATOM 582 C CA . ARG A 1 80 ? -9.318 -6.082 10.368 1.000 36.315 95 ARG A CA 1
ATOM 583 C C . ARG A 1 80 ? -9.242 -5.354 11.705 1.000 36.562 95 ARG A C 1
ATOM 584 O O . ARG A 1 80 ? -8.592 -4.305 11.799 1.000 36.731 95 ARG A O 1
ATOM 592 N N . LYS A 1 81 ? -9.900 -5.881 12.742 1.000 33.443 96 LYS A N 1
ATOM 593 C CA . LYS A 1 81 ? -9.770 -5.291 14.071 1.000 33.678 96 LYS A CA 1
ATOM 594 C C . LYS A 1 81 ? -8.331 -5.362 14.562 1.000 33.959 96 LYS A C 1
ATOM 595 O O . LYS A 1 81 ? -7.836 -4.425 15.197 1.000 34.499 96 LYS A O 1
ATOM 601 N N . ALA A 1 82 ? -7.642 -6.467 14.275 1.000 33.970 97 ALA A N 1
ATOM 602 C CA . ALA A 1 82 ? -6.269 -6.632 14.734 1.000 33.567 97 ALA A CA 1
ATOM 603 C C . ALA A 1 82 ? -5.284 -5.810 13.914 1.000 33.917 97 ALA A C 1
ATOM 604 O O . ALA A 1 82 ? -4.204 -5.473 14.410 1.000 33.972 97 ALA A O 1
ATOM 606 N N . LYS A 1 83 ? -5.633 -5.475 12.673 1.000 33.938 98 LYS A N 1
ATOM 607 C CA . LYS A 1 83 ? -4.709 -4.785 11.784 1.000 32.749 98 LYS A CA 1
ATOM 608 C C . LYS A 1 83 ? -4.949 -3.284 11.694 1.000 32.533 98 LYS A C 1
ATOM 609 O O . LYS A 1 83 ? -4.056 -2.560 11.242 1.000 33.233 98 LYS A O 1
ATOM 615 N N . TYR A 1 84 ? -6.119 -2.799 12.109 1.000 32.312 99 TYR A N 1
ATOM 616 C CA . TYR A 1 84 ? -6.454 -1.388 11.990 1.000 31.488 99 TYR A CA 1
ATOM 617 C C . TYR A 1 84 ? -7.292 -0.951 13.181 1.000 32.004 99 TYR A C 1
ATOM 618 O O . TYR A 1 84 ? -7.813 -1.769 13.945 1.000 30.793 99 TYR A O 1
ATOM 627 N N . LEU A 1 85 ? -7.416 0.364 13.322 1.000 31.812 100 LEU A N 1
ATOM 628 C CA . LEU A 1 85 ? -8.396 0.971 14.207 1.000 29.875 100 LEU A CA 1
ATOM 629 C C . LEU A 1 85 ? -9.642 1.321 13.407 1.000 29.417 100 LEU A C 1
ATOM 630 O O . LEU A 1 85 ? -9.580 1.554 12.197 1.000 29.546 100 LEU A O 1
ATOM 635 N N . PHE A 1 86 ? -10.782 1.352 14.089 1.000 29.888 101 PHE A N 1
ATOM 636 C CA . PHE A 1 86 ? -12.045 1.671 13.444 1.000 27.785 101 PHE A CA 1
ATOM 637 C C . PHE A 1 86 ? -12.806 2.710 14.253 1.000 27.893 101 PHE A C 1
ATOM 638 O O . PHE A 1 86 ? -12.635 2.829 15.469 1.000 28.477 101 PHE A O 1
ATOM 646 N N . SER A 1 87 ? -13.649 3.461 13.555 1.000 26.774 102 SER A N 1
ATOM 647 C CA . SER A 1 87 ? -14.507 4.458 14.171 1.000 26.627 102 SER A CA 1
ATOM 648 C C . SER A 1 87 ? -15.813 3.795 14.608 1.000 26.398 102 SER A C 1
ATOM 649 O O . SER A 1 87 ? -15.960 2.571 14.552 1.000 25.898 102 SER A O 1
ATOM 652 N N . ASP A 1 88 ? -16.775 4.593 15.061 1.000 26.158 103 ASP A N 1
ATOM 653 C CA . ASP A 1 88 ? -18.110 4.058 15.275 1.000 26.643 103 ASP A CA 1
ATOM 654 C C . ASP A 1 88 ? -18.730 3.712 13.925 1.000 27.006 103 ASP A C 1
ATOM 655 O O . ASP A 1 88 ? -18.486 4.409 12.935 1.000 25.550 103 ASP A O 1
ATOM 660 N N . PRO A 1 89 ? -19.523 2.646 13.846 1.000 26.851 104 PRO A N 1
ATOM 661 C CA . PRO A 1 89 ? -20.182 2.326 12.577 1.000 26.122 104 PRO A CA 1
ATOM 662 C C . PRO A 1 89 ? -21.156 3.424 12.177 1.000 27.109 104 PRO A C 1
ATOM 663 O O . PRO A 1 89 ? -21.935 3.918 12.995 1.000 27.859 104 PRO A O 1
ATOM 667 N N . TYR A 1 90 ? -21.100 3.809 10.901 1.000 28.735 105 TYR A N 1
ATOM 668 C CA . TYR A 1 90 ? -21.993 4.825 10.365 1.000 28.506 105 TYR A CA 1
ATOM 669 C C . TYR A 1 90 ? -23.056 4.262 9.434 1.000 28.556 105 TYR A C 1
ATOM 670 O O . TYR A 1 90 ? -24.022 4.969 9.128 1.000 28.564 105 TYR A O 1
ATOM 679 N N . VAL A 1 91 ? -22.913 3.015 8.990 1.000 28.517 106 VAL A N 1
ATOM 680 C CA . VAL A 1 91 ? -23.915 2.328 8.182 1.000 29.719 106 VAL A CA 1
ATOM 681 C C . VAL A 1 91 ? -23.965 0.871 8.620 1.000 30.485 106 VAL A C 1
ATOM 682 O O . VAL A 1 91 ? -22.924 0.221 8.768 1.000 29.285 106 VAL A O 1
ATOM 686 N N . ILE A 1 92 ? -25.178 0.359 8.830 1.000 31.520 107 ILE A N 1
ATOM 687 C CA . ILE A 1 92 ? -25.398 -1.039 9.181 1.000 33.528 107 ILE A CA 1
ATOM 688 C C . ILE A 1 92 ? -26.341 -1.652 8.154 1.000 37.644 107 ILE A C 1
ATOM 689 O O . ILE A 1 92 ? -27.394 -1.079 7.849 1.000 37.568 107 ILE A O 1
ATOM 694 N N . ASP A 1 93 ? -25.954 -2.813 7.622 1.000 48.635 108 ASP A N 1
ATOM 695 C CA . ASP A 1 93 ? -26.720 -3.517 6.600 1.000 48.651 108 ASP A CA 1
ATOM 696 C C . ASP A 1 93 ? -26.407 -5.009 6.647 1.000 48.816 108 ASP A C 1
ATOM 697 O O . ASP A 1 93 ? -26.012 -5.523 7.697 1.000 49.274 108 ASP A O 1
ATOM 702 N N . GLY A 1 94 ? -26.586 -5.709 5.531 1.000 41.321 109 GLY A N 1
ATOM 703 C CA . GLY A 1 94 ? -26.330 -7.139 5.467 1.000 39.060 109 GLY A CA 1
ATOM 704 C C . GLY A 1 94 ? -25.793 -7.536 4.111 1.000 37.015 109 GLY A C 1
ATOM 705 O O . GLY A 1 94 ? -26.073 -6.889 3.096 1.000 35.538 109 GLY A O 1
ATOM 706 N N . ALA A 1 95 ? -24.992 -8.600 4.101 1.000 34.541 110 ALA A N 1
ATOM 707 C CA . ALA A 1 95 ? -24.447 -9.124 2.856 1.000 34.262 110 ALA A CA 1
ATOM 708 C C . ALA A 1 95 ? -25.548 -9.821 2.066 1.000 34.959 110 ALA A C 1
ATOM 709 O O . ALA A 1 95 ? -26.250 -10.688 2.594 1.000 35.641 110 ALA A O 1
ATOM 711 N N . GLN A 1 96 ? -25.697 -9.441 0.799 1.000 31.243 111 GLN A N 1
ATOM 712 C CA . GLN A 1 96 ? -26.821 -9.863 -0.024 1.000 30.206 111 GLN A CA 1
ATOM 713 C C . GLN A 1 96 ? -26.326 -10.600 -1.259 1.000 29.138 111 GLN A C 1
ATOM 714 O O . GLN A 1 96 ? -25.399 -10.138 -1.936 1.000 29.848 111 GLN A O 1
ATOM 720 N N . ILE A 1 97 ? -26.949 -11.739 -1.548 1.000 29.380 112 ILE A N 1
ATOM 721 C CA . ILE A 1 97 ? -26.756 -12.445 -2.809 1.000 29.569 112 ILE A CA 1
ATOM 722 C C . ILE A 1 97 ? -27.726 -11.867 -3.829 1.000 29.377 112 ILE A C 1
ATOM 723 O O . ILE A 1 97 ? -28.904 -11.646 -3.527 1.000 29.946 112 ILE A O 1
ATOM 728 N N . THR A 1 98 ? -27.239 -11.625 -5.044 1.000 30.059 113 THR A N 1
ATOM 729 C CA . THR A 1 98 ? -28.048 -11.013 -6.091 1.000 30.104 113 THR A CA 1
ATOM 730 C C . THR A 1 98 ? -27.820 -11.748 -7.403 1.000 28.888 113 THR A C 1
ATOM 731 O O . THR A 1 98 ? -26.672 -11.971 -7.799 1.000 26.814 113 THR A O 1
ATOM 735 N N . VAL A 1 99 ? -28.912 -12.117 -8.076 1.000 29.293 114 VAL A N 1
ATOM 736 C CA . VAL A 1 99 ? -28.845 -12.883 -9.318 1.000 29.153 114 VAL A CA 1
ATOM 737 C C . VAL A 1 99 ? -29.489 -12.095 -10.451 1.000 28.877 114 VAL A C 1
ATOM 738 O O . VAL A 1 99 ? -29.943 -10.962 -10.255 1.000 28.609 114 VAL A O 1
ATOM 742 N N . ARG A 1 100 ? -29.528 -12.692 -11.641 1.000 28.911 115 ARG A N 1
ATOM 743 C CA . ARG A 1 100 ? -30.179 -12.059 -12.778 1.000 28.330 115 ARG A CA 1
ATOM 744 C C . ARG A 1 100 ? -31.694 -12.096 -12.602 1.000 29.501 115 ARG A C 1
ATOM 745 O O . ARG A 1 100 ? -32.248 -13.014 -11.992 1.000 29.777 115 ARG A O 1
ATOM 753 N N . LYS A 1 101 ? -32.361 -11.076 -13.137 1.000 29.777 116 LYS A N 1
ATOM 754 C CA . LYS A 1 101 ? -33.814 -11.001 -13.048 1.000 29.898 116 LYS A CA 1
ATOM 755 C C . LYS A 1 101 ? -34.447 -12.184 -13.767 1.000 30.338 116 LYS A C 1
ATOM 756 O O . LYS A 1 101 ? -34.053 -12.531 -14.885 1.000 30.843 116 LYS A O 1
ATOM 762 N N . GLY A 1 102 ? -35.430 -12.806 -13.118 1.000 32.678 117 GLY A N 1
ATOM 763 C CA . GLY A 1 102 ? -36.108 -13.957 -13.668 1.000 33.499 117 GLY A CA 1
ATOM 764 C C . GLY A 1 102 ? -35.528 -15.298 -13.274 1.000 35.149 117 GLY A C 1
ATOM 765 O O . GLY A 1 102 ? -36.144 -16.331 -13.565 1.000 37.115 117 GLY A O 1
ATOM 766 N N . ASN A 1 103 ? -34.367 -15.320 -12.626 1.000 37.410 118 ASN A N 1
ATOM 767 C CA . ASN A 1 103 ? -33.730 -16.564 -12.216 1.000 38.894 118 ASN A CA 1
ATOM 768 C C . ASN A 1 103 ? -34.220 -16.943 -10.823 1.000 43.460 118 ASN A C 1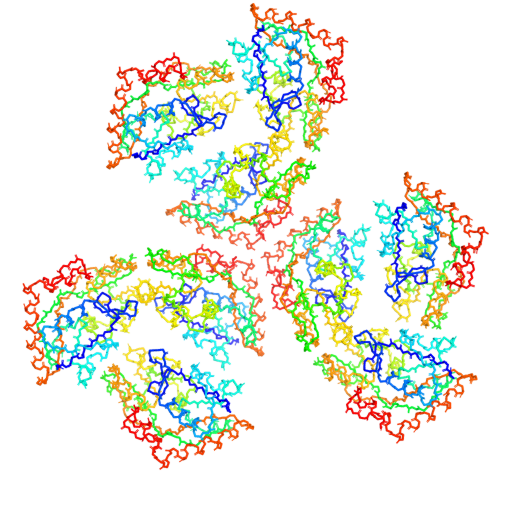
ATOM 769 O O . ASN A 1 103 ? -34.002 -16.201 -9.859 1.000 41.410 118 ASN A O 1
ATOM 774 N N . GLU A 1 104 ? -34.888 -18.091 -10.720 1.000 54.917 119 GLU A N 1
ATOM 775 C CA . GLU A 1 104 ? -35.356 -18.611 -9.444 1.000 55.712 119 GLU A CA 1
ATOM 776 C C . GLU A 1 104 ? -34.591 -19.845 -8.990 1.000 56.912 119 GLU A C 1
ATOM 777 O O . GLU A 1 104 ? -34.920 -20.409 -7.941 1.000 57.688 119 GLU A O 1
ATOM 783 N N . ALA A 1 105 ? -33.578 -20.278 -9.744 1.000 48.361 120 ALA A N 1
ATOM 784 C CA . ALA A 1 105 ? -32.792 -21.443 -9.360 1.000 48.000 120 ALA A CA 1
ATOM 785 C C . ALA A 1 105 ? -31.860 -21.166 -8.189 1.000 48.677 120 ALA A C 1
ATOM 786 O O . ALA A 1 105 ? -31.242 -22.106 -7.679 1.000 49.577 120 ALA A O 1
ATOM 788 N N . ILE A 1 106 ? -31.741 -19.913 -7.757 1.000 46.508 121 ILE A N 1
ATOM 789 C CA . ILE A 1 106 ? -30.883 -19.532 -6.642 1.000 47.756 121 ILE A CA 1
ATOM 790 C C . ILE A 1 106 ? -31.739 -18.759 -5.649 1.000 46.719 121 ILE A C 1
ATOM 791 O O . ILE A 1 106 ? -32.109 -17.607 -5.907 1.000 45.753 121 ILE A O 1
ATOM 796 N N . LYS A 1 107 ? -32.055 -19.386 -4.516 1.000 48.366 122 LYS A N 1
ATOM 797 C CA . LYS A 1 107 ? -32.860 -18.752 -3.483 1.000 46.619 122 LYS A CA 1
ATOM 798 C C . LYS A 1 107 ? -32.030 -18.207 -2.328 1.000 43.684 122 LYS A C 1
ATOM 799 O O . LYS A 1 107 ? -32.552 -17.421 -1.529 1.000 41.102 122 LYS A O 1
ATOM 805 N N . GLY A 1 108 ? -30.769 -18.596 -2.219 1.000 45.537 123 GLY A N 1
ATOM 806 C CA . GLY A 1 108 ? -29.947 -18.121 -1.130 1.000 43.374 123 GLY A CA 1
ATOM 807 C C . GLY A 1 108 ? -28.500 -18.514 -1.315 1.000 44.592 123 GLY A C 1
ATOM 808 O O . GLY A 1 108 ? -28.077 -18.898 -2.406 1.000 47.045 123 GLY A O 1
ATOM 809 N N . ILE A 1 109 ? -27.742 -18.412 -0.221 1.000 44.084 124 ILE A N 1
ATOM 810 C CA . ILE A 1 109 ? -26.324 -18.749 -0.267 1.000 42.408 124 ILE A CA 1
ATOM 811 C C . ILE A 1 109 ? -26.095 -20.257 -0.261 1.000 45.450 124 ILE A C 1
ATOM 812 O O . ILE A 1 109 ? -25.032 -20.717 -0.696 1.000 47.761 124 ILE A O 1
ATOM 817 N N . ASP A 1 110 ? -27.065 -21.043 0.207 1.000 46.858 125 ASP A N 1
ATOM 818 C CA . ASP A 1 110 ? -26.944 -22.494 0.172 1.000 49.295 125 ASP A CA 1
ATOM 819 C C . ASP A 1 110 ? -27.184 -23.075 -1.214 1.000 53.862 125 ASP A C 1
ATOM 820 O O . ASP A 1 110 ? -26.986 -24.279 -1.406 1.000 54.817 125 ASP A O 1
ATOM 825 N N . ASP A 1 111 ? -27.610 -22.257 -2.173 1.000 66.103 126 ASP A N 1
ATOM 826 C CA . ASP A 1 111 ? -27.815 -22.693 -3.546 1.000 65.763 126 ASP A CA 1
ATOM 827 C C . ASP A 1 111 ? -26.594 -22.462 -4.424 1.000 64.539 126 ASP A C 1
ATOM 828 O O . ASP A 1 111 ? -26.636 -22.785 -5.616 1.000 63.468 126 ASP A O 1
ATOM 833 N N . LEU A 1 112 ? -25.514 -21.917 -3.869 1.000 50.509 127 LEU A N 1
ATOM 834 C CA . LEU A 1 112 ? -24.328 -21.584 -4.648 1.000 47.703 127 LEU A CA 1
ATOM 835 C C . LEU A 1 112 ? -23.433 -22.785 -4.924 1.000 45.087 127 LEU A C 1
ATOM 836 O O . LEU A 1 112 ? -22.407 -22.627 -5.594 1.000 42.781 127 LEU A O 1
ATOM 841 N N . ALA A 1 113 ? -23.791 -23.967 -4.425 1.000 45.408 128 ALA A N 1
ATOM 842 C CA . ALA A 1 113 ? -23.003 -25.169 -4.670 1.000 43.295 128 ALA A CA 1
ATOM 843 C C . ALA A 1 113 ? -22.985 -25.494 -6.157 1.000 41.079 128 ALA A C 1
ATOM 844 O O . ALA A 1 113 ? -24.032 -25.755 -6.757 1.000 40.944 128 ALA A O 1
ATOM 846 N N . GLY A 1 114 ? -21.794 -25.473 -6.751 1.000 39.921 129 GLY A N 1
ATOM 847 C CA . GLY A 1 114 ? -21.646 -25.708 -8.171 1.000 38.920 129 GLY A CA 1
ATOM 848 C C . GLY A 1 114 ? -21.858 -24.496 -9.051 1.000 36.636 129 GLY A C 1
ATOM 849 O O . GLY A 1 114 ? -21.748 -24.617 -10.277 1.000 36.133 129 GLY A O 1
ATOM 850 N N . LYS A 1 115 ? -22.159 -23.340 -8.472 1.000 39.218 130 LYS A N 1
ATOM 851 C CA . LYS A 1 115 ? -22.407 -22.119 -9.221 1.000 36.883 130 LYS A CA 1
ATOM 852 C C . LYS A 1 115 ? -21.172 -21.224 -9.216 1.000 37.589 130 LYS A C 1
ATOM 853 O O . LYS A 1 115 ? -20.196 -21.461 -8.501 1.000 40.294 130 LYS A O 1
ATOM 859 N N . THR A 1 116 ? -21.234 -20.174 -10.030 1.000 35.012 131 THR A N 1
ATOM 860 C CA . THR A 1 116 ? -20.179 -19.174 -10.125 1.000 35.717 131 THR A CA 1
ATOM 861 C C . THR A 1 116 ? -20.676 -17.885 -9.487 1.000 31.341 131 THR A C 1
ATOM 862 O O . THR A 1 116 ? -21.689 -17.325 -9.917 1.000 29.925 131 THR A O 1
ATOM 866 N N . VAL A 1 117 ? -19.966 -17.417 -8.465 1.000 30.869 132 VAL A N 1
ATOM 867 C CA . VAL A 1 117 ? -20.364 -16.241 -7.701 1.000 28.417 132 VAL A CA 1
ATOM 868 C C . VAL A 1 117 ? -19.222 -15.236 -7.737 1.000 28.151 132 VAL A C 1
ATOM 869 O O . VAL A 1 117 ? -18.094 -15.553 -7.337 1.000 29.304 132 VAL A O 1
ATOM 873 N N . ALA A 1 118 ? -19.516 -14.026 -8.204 1.000 27.406 133 ALA A N 1
ATOM 874 C CA . ALA A 1 118 ? -18.523 -12.967 -8.290 1.000 28.174 133 ALA A CA 1
ATOM 875 C C . ALA A 1 118 ? -18.470 -12.180 -6.987 1.000 27.072 133 ALA A C 1
ATOM 876 O O . ALA A 1 118 ? -19.501 -11.926 -6.362 1.000 28.706 133 ALA A O 1
ATOM 878 N N . VAL A 1 119 ? -17.259 -11.800 -6.580 1.000 27.593 134 VAL A N 1
ATOM 879 C CA . VAL A 1 119 ? -17.052 -11.025 -5.361 1.000 26.874 134 VAL A CA 1
ATOM 880 C C . VAL A 1 119 ? -15.887 -10.078 -5.584 1.000 25.319 134 VAL A C 1
ATOM 881 O O . VAL A 1 119 ? -14.956 -10.380 -6.331 1.000 27.588 134 VAL A O 1
ATOM 885 N N . ASN A 1 120 ? -15.945 -8.923 -4.929 1.000 25.356 135 ASN A N 1
ATOM 886 C CA . ASN A 1 120 ? -14.831 -7.989 -4.973 1.000 25.535 135 ASN A CA 1
ATOM 887 C C . ASN A 1 120 ? -13.616 -8.586 -4.277 1.000 26.890 135 ASN A C 1
ATOM 888 O O . ASN A 1 120 ? -13.730 -9.208 -3.218 1.000 27.782 135 ASN A O 1
ATOM 893 N N . LEU A 1 121 ? -12.447 -8.395 -4.883 1.000 26.877 136 LEU A N 1
ATOM 894 C CA . LEU A 1 121 ? -11.218 -8.940 -4.325 1.000 27.187 136 LEU A CA 1
ATOM 895 C C . LEU A 1 121 ? -10.870 -8.230 -3.024 1.000 26.337 136 LEU A C 1
ATOM 896 O O . LEU A 1 121 ? -10.915 -6.999 -2.943 1.000 26.374 136 LEU A O 1
ATOM 901 N N . GLY A 1 122 ? -10.524 -9.010 -2.003 1.000 26.582 137 GLY A N 1
ATOM 902 C CA . GLY A 1 122 ? -10.136 -8.440 -0.727 1.000 26.927 137 GLY A CA 1
ATOM 903 C C . GLY A 1 122 ? -11.264 -7.862 0.092 1.000 27.314 137 GLY A C 1
ATOM 904 O O . GLY A 1 122 ? -11.003 -7.132 1.053 1.000 28.322 137 GLY A O 1
ATOM 905 N N . SER A 1 123 ? -12.509 -8.152 -0.260 1.000 28.238 138 SER A N 1
ATOM 906 C CA . SER A 1 123 ? -13.662 -7.650 0.467 1.000 27.822 138 SER A CA 1
ATOM 907 C C . SER A 1 123 ? -14.140 -8.687 1.474 1.000 28.480 138 SER A C 1
ATOM 908 O O . SER A 1 123 ? -13.864 -9.883 1.353 1.000 29.264 138 SER A O 1
ATOM 911 N N . ASN A 1 124 ? -14.871 -8.204 2.482 1.000 28.767 139 ASN A N 1
ATOM 912 C CA . ASN A 1 124 ? -15.436 -9.104 3.481 1.000 29.125 139 ASN A CA 1
ATOM 913 C C . ASN A 1 124 ? -16.360 -10.132 2.845 1.000 29.435 139 ASN A C 1
ATOM 914 O O . ASN A 1 124 ? -16.546 -11.222 3.394 1.000 30.288 139 ASN A O 1
ATOM 919 N N . PHE A 1 125 ? -16.936 -9.808 1.685 1.000 29.169 140 PHE A N 1
ATOM 920 C CA . PHE A 1 125 ? -17.823 -10.744 1.004 1.000 29.064 140 PHE A CA 1
ATOM 921 C C . PHE A 1 125 ? -17.059 -11.948 0.468 1.000 29.751 140 PHE A C 1
ATOM 922 O O . PHE A 1 125 ? -17.621 -13.045 0.374 1.000 30.162 140 PHE A O 1
ATOM 930 N N . GLU A 1 126 ? -15.782 -11.770 0.120 1.000 30.941 141 GLU A N 1
ATOM 931 C CA . GLU A 1 126 ? -14.979 -12.894 -0.351 1.000 31.356 141 GLU A CA 1
ATOM 932 C C . GLU A 1 126 ? -14.691 -13.869 0.785 1.000 34.746 141 GLU A C 1
ATOM 933 O O . GLU A 1 126 ? -14.879 -15.082 0.638 1.000 37.628 141 GLU A O 1
ATOM 939 N N . GLN A 1 127 ? -14.238 -13.351 1.930 1.000 32.988 142 GLN A N 1
ATOM 940 C CA . GLN A 1 127 ? -13.935 -14.213 3.068 1.000 34.123 142 GLN A CA 1
ATOM 941 C C . GLN A 1 127 ? -15.189 -14.921 3.567 1.000 36.418 142 GLN A C 1
ATOM 942 O O . GLN A 1 127 ? -15.169 -16.127 3.838 1.000 38.402 142 GLN A O 1
ATOM 948 N N . LEU A 1 128 ? -16.296 -14.181 3.692 1.000 35.754 143 LEU A N 1
ATOM 949 C CA . LEU A 1 128 ? -17.563 -14.794 4.079 1.000 35.528 143 LEU A CA 1
ATOM 950 C C . LEU A 1 128 ? -17.956 -15.899 3.109 1.000 38.613 143 LEU A C 1
ATOM 951 O O . LEU A 1 128 ? -18.441 -16.959 3.524 1.000 40.415 143 LEU A O 1
ATOM 956 N N . LEU A 1 129 ? -17.744 -15.673 1.811 1.000 37.826 144 LEU A N 1
ATOM 957 C CA . LEU A 1 129 ? -18.091 -16.684 0.818 1.000 37.328 144 LEU A CA 1
ATOM 958 C C . LEU A 1 129 ? -17.161 -17.888 0.908 1.000 40.500 144 LEU A C 1
ATOM 959 O O . LEU A 1 129 ? -17.608 -19.034 0.777 1.000 42.708 144 LEU A O 1
ATOM 964 N N . ARG A 1 130 ? -15.865 -17.652 1.131 1.000 42.834 145 ARG A N 1
ATOM 965 C CA . ARG A 1 130 ? -14.938 -18.767 1.290 1.000 43.131 145 ARG A CA 1
ATOM 966 C C . ARG A 1 130 ? -15.209 -19.537 2.576 1.000 45.082 145 ARG A C 1
ATOM 967 O O . ARG A 1 130 ? -14.977 -20.750 2.631 1.000 47.545 145 ARG A O 1
ATOM 975 N N . ASN A 1 131 ? -15.701 -18.858 3.615 1.000 42.897 146 ASN A N 1
ATOM 976 C CA . ASN A 1 131 ? -16.080 -19.564 4.834 1.000 44.216 146 ASN A CA 1
ATOM 977 C C . ASN A 1 131 ? -17.381 -20.331 4.650 1.000 46.456 146 ASN A C 1
ATOM 978 O O . ASN A 1 131 ? -17.595 -21.356 5.308 1.000 48.129 146 ASN A O 1
ATOM 983 N N . HIS A 1 132 ? -18.260 -19.855 3.770 1.000 44.976 147 HIS A N 1
ATOM 984 C CA . HIS A 1 132 ? -19.472 -20.582 3.417 1.000 47.464 147 HIS A CA 1
ATOM 985 C C . HIS A 1 132 ? -19.242 -21.610 2.316 1.000 51.022 147 HIS A C 1
ATOM 986 O O . HIS A 1 132 ? -20.214 -22.149 1.777 1.000 52.472 147 HIS A O 1
ATOM 993 N N . ASP A 1 133 ? -17.988 -21.887 1.971 1.000 56.549 148 ASP A N 1
ATOM 994 C CA . ASP A 1 133 ? -17.621 -22.897 0.981 1.000 57.244 148 ASP A CA 1
ATOM 995 C C . ASP A 1 133 ? -16.776 -23.939 1.710 1.000 57.546 148 ASP A C 1
ATOM 996 O O . ASP A 1 133 ? -15.548 -23.837 1.755 1.000 57.728 148 ASP A O 1
ATOM 1001 N N . LYS A 1 134 ? -17.441 -24.946 2.279 1.000 55.412 149 LYS A N 1
ATOM 1002 C CA . LYS A 1 134 ? -16.739 -25.915 3.115 1.000 56.488 149 LYS A CA 1
ATOM 1003 C C . LYS A 1 134 ? -16.005 -26.964 2.287 1.000 56.696 149 LYS A C 1
ATOM 1004 O O . LYS A 1 134 ? -14.899 -27.379 2.650 1.000 57.323 149 LYS A O 1
ATOM 1010 N N . ASP A 1 135 ? -16.598 -27.405 1.178 1.000 55.470 150 ASP A N 1
ATOM 1011 C CA . ASP A 1 135 ? -16.055 -28.512 0.400 1.000 54.796 150 ASP A CA 1
ATOM 1012 C C . ASP A 1 135 ? -15.614 -28.104 -1.000 1.000 54.409 150 ASP A C 1
ATOM 1013 O O . ASP A 1 135 ? -15.384 -28.979 -1.842 1.000 54.059 150 ASP A O 1
ATOM 1018 N N . GLY A 1 136 ? -15.481 -26.809 -1.271 1.000 54.538 151 GLY A N 1
ATOM 1019 C CA . GLY A 1 136 ? -15.086 -26.372 -2.597 1.000 53.022 151 GLY A CA 1
ATOM 1020 C C . GLY A 1 136 ? -16.165 -26.524 -3.645 1.000 51.425 151 GLY A C 1
ATOM 1021 O O . GLY A 1 136 ? -15.854 -26.739 -4.821 1.000 50.572 151 GLY A O 1
ATOM 1022 N N . LYS A 1 137 ? -17.435 -26.418 -3.248 1.000 51.530 152 LYS A N 1
ATOM 1023 C CA . LYS A 1 137 ? -18.527 -26.570 -4.204 1.000 49.353 152 LYS A CA 1
ATOM 1024 C C . LYS A 1 137 ? -18.644 -25.353 -5.113 1.000 47.950 152 LYS A C 1
ATOM 1025 O O . LYS A 1 137 ? -18.909 -25.489 -6.314 1.000 46.487 152 LYS A O 1
ATOM 1031 N N . ILE A 1 138 ? -18.447 -24.162 -4.563 1.000 49.222 153 ILE A N 1
ATOM 1032 C CA . ILE A 1 138 ? -18.700 -22.912 -5.268 1.000 48.329 153 ILE A CA 1
ATOM 1033 C C . ILE A 1 138 ? -17.478 -22.537 -6.094 1.000 49.553 153 ILE A C 1
ATOM 1034 O O . ILE A 1 138 ? -16.334 -22.782 -5.699 1.000 49.724 153 ILE A O 1
ATOM 1039 N N . ASN A 1 139 ? -17.723 -21.937 -7.257 1.000 57.844 154 ASN A N 1
ATOM 1040 C CA . ASN A 1 139 ? -16.661 -21.440 -8.131 1.000 56.386 154 ASN A CA 1
ATOM 1041 C C . ASN A 1 139 ? -16.571 -19.929 -7.931 1.000 55.343 154 ASN A C 1
ATOM 1042 O O . ASN A 1 139 ? -17.183 -19.143 -8.657 1.000 54.380 154 ASN A O 1
ATOM 1047 N N . ILE A 1 140 ? -15.797 -19.527 -6.928 1.000 45.861 155 ILE A N 1
ATOM 1048 C CA . ILE A 1 140 ? -15.676 -18.120 -6.563 1.000 40.842 155 ILE A CA 1
ATOM 1049 C C . ILE A 1 140 ? -14.767 -17.422 -7.567 1.000 38.749 155 ILE A C 1
ATOM 1050 O O . ILE A 1 140 ? -13.618 -17.830 -7.769 1.000 38.284 155 ILE A O 1
ATOM 1055 N N . LYS A 1 141 ? -15.278 -16.367 -8.195 1.000 36.002 156 LYS A N 1
ATOM 1056 C CA . LYS A 1 141 ? -14.510 -15.542 -9.119 1.000 34.328 156 LYS A CA 1
ATOM 1057 C C . LYS A 1 141 ? -14.385 -14.142 -8.536 1.000 31.391 156 LYS A C 1
ATOM 1058 O O . LYS A 1 141 ? -15.396 -13.482 -8.274 1.000 31.141 156 LYS A O 1
ATOM 1064 N N . THR A 1 142 ? -13.152 -13.692 -8.334 1.000 28.564 157 THR A N 1
ATOM 1065 C CA . THR A 1 142 ? -12.879 -12.415 -7.692 1.000 27.480 157 THR A CA 1
ATOM 1066 C C . THR A 1 142 ? -12.544 -11.355 -8.733 1.000 27.124 157 THR A C 1
ATOM 1067 O O . THR A 1 142 ? -11.840 -11.627 -9.709 1.000 27.990 157 THR A O 1
ATOM 1071 N N . TYR A 1 143 ? -13.049 -10.143 -8.513 1.000 26.637 158 TYR A N 1
ATOM 1072 C CA . TYR A 1 143 ? -12.834 -9.036 -9.432 1.000 26.780 158 TYR A CA 1
ATOM 1073 C C . TYR A 1 143 ? -12.734 -7.740 -8.638 1.000 26.127 158 TYR A C 1
ATOM 1074 O O . TYR A 1 143 ? -12.806 -7.731 -7.407 1.000 26.361 158 TYR A O 1
ATOM 1083 N N . ASP A 1 144 ? -12.554 -6.640 -9.365 1.000 26.264 159 ASP A N 1
ATOM 1084 C CA . ASP A 1 144 ? -12.669 -5.291 -8.830 1.000 25.282 159 ASP A CA 1
ATOM 1085 C C . ASP A 1 144 ? -13.710 -4.450 -9.548 1.000 25.643 159 ASP A C 1
ATOM 1086 O O . ASP A 1 144 ? -14.276 -3.540 -8.939 1.000 25.524 159 ASP A O 1
ATOM 1091 N N . THR A 1 145 ? -13.974 -4.730 -10.823 1.000 28.035 160 THR A N 1
ATOM 1092 C CA . THR A 1 145 ? -14.944 -4.004 -11.628 1.000 26.385 160 THR A CA 1
ATOM 1093 C C . THR A 1 145 ? -15.814 -4.998 -12.383 1.000 26.853 160 THR A C 1
ATOM 1094 O O . THR A 1 145 ? -15.502 -6.189 -12.476 1.000 26.951 160 THR A O 1
ATOM 1098 N N . GLY A 1 146 ? -16.916 -4.491 -12.933 1.000 28.014 161 GLY A N 1
ATOM 1099 C CA . GLY A 1 146 ? -17.795 -5.308 -13.753 1.000 27.409 161 GLY A CA 1
ATOM 1100 C C . GLY A 1 146 ? -18.395 -6.494 -13.035 1.000 27.585 161 GLY A C 1
ATOM 1101 O O . GLY A 1 146 ? -18.655 -7.526 -13.664 1.000 28.143 161 GLY A O 1
ATOM 1102 N N . ILE A 1 147 ? -18.624 -6.378 -11.727 1.000 28.814 162 ILE A N 1
ATOM 1103 C CA . ILE A 1 147 ? -19.167 -7.498 -10.964 1.000 28.403 162 ILE A CA 1
ATOM 1104 C C . ILE A 1 147 ? -20.650 -7.675 -11.264 1.000 27.385 162 ILE A C 1
ATOM 1105 O O . ILE A 1 147 ? -21.092 -8.747 -11.691 1.000 26.769 162 ILE A O 1
ATOM 1110 N N . GLU A 1 148 ? -21.440 -6.623 -11.042 1.000 29.209 163 GLU A N 1
ATOM 1111 C CA . GLU A 1 148 ? -22.873 -6.706 -11.294 1.000 29.722 163 GLU A CA 1
ATOM 1112 C C . GLU A 1 148 ? -23.195 -6.845 -12.777 1.000 29.859 163 GLU A C 1
ATOM 1113 O O . GLU A 1 148 ? -24.312 -7.245 -13.121 1.000 29.943 163 GLU A O 1
ATOM 1119 N N . HIS A 1 149 ? -22.243 -6.534 -13.658 1.000 28.438 164 HIS A N 1
ATOM 1120 C CA . HIS A 1 149 ? -22.498 -6.619 -15.090 1.000 27.503 164 HIS A CA 1
ATOM 1121 C C . HIS A 1 149 ? -22.370 -8.046 -15.610 1.000 26.785 164 HIS A C 1
ATOM 1122 O O . HIS A 1 149 ? -23.095 -8.432 -16.534 1.000 26.751 164 HIS A O 1
ATOM 1129 N N . ASP A 1 150 ? -21.458 -8.838 -15.040 1.000 26.190 165 ASP A N 1
ATOM 1130 C CA . ASP A 1 150 ? -21.310 -10.222 -15.476 1.000 26.182 165 ASP A CA 1
ATOM 1131 C C . ASP A 1 150 ? -22.530 -11.058 -15.114 1.000 27.803 165 ASP A C 1
ATOM 1132 O O . ASP A 1 150 ? -22.881 -11.991 -15.847 1.000 27.869 165 ASP A O 1
ATOM 1137 N N . VAL A 1 151 ? -23.186 -10.743 -13.996 1.000 27.714 166 VAL A N 1
ATOM 1138 C CA . VAL A 1 151 ? -24.378 -11.483 -13.598 1.000 27.753 166 VAL A CA 1
ATOM 1139 C C . VAL A 1 151 ? -25.567 -11.097 -14.467 1.000 26.635 166 VAL A C 1
ATOM 1140 O O . VAL A 1 151 ? -26.363 -11.955 -14.864 1.000 25.482 166 VAL A O 1
ATOM 1144 N N . ALA A 1 152 ? -25.706 -9.806 -14.778 1.000 26.269 167 ALA A N 1
ATOM 1145 C CA . ALA A 1 152 ? -26.806 -9.365 -15.627 1.000 26.374 167 ALA A CA 1
ATOM 1146 C C . ALA A 1 152 ? -26.660 -9.889 -17.050 1.000 27.174 167 ALA A C 1
ATOM 1147 O O . ALA A 1 152 ? -27.662 -10.033 -17.761 1.000 26.748 167 ALA A O 1
ATOM 1149 N N . LEU A 1 153 ? -25.433 -10.186 -17.479 1.000 27.298 168 LEU A N 1
ATOM 1150 C CA . LEU A 1 153 ? -25.188 -10.715 -18.815 1.000 26.343 168 LEU A CA 1
ATOM 1151 C C . LEU A 1 153 ? -25.149 -12.238 -18.843 1.000 26.119 168 LEU A C 1
ATOM 1152 O O . LEU A 1 153 ? -25.649 -12.849 -19.793 1.000 24.390 168 LEU A O 1
ATOM 1157 N N . GLY A 1 154 ? -24.558 -12.866 -17.830 1.000 29.075 169 GLY A N 1
ATOM 1158 C CA . GLY A 1 154 ? -24.595 -14.313 -17.742 1.000 28.714 169 GLY A CA 1
ATOM 1159 C C . GLY A 1 154 ? -23.249 -14.991 -17.591 1.000 27.793 169 GLY A C 1
ATOM 1160 O O . GLY A 1 154 ? -23.177 -16.224 -17.570 1.000 28.653 169 GLY A O 1
ATOM 1161 N N . ARG A 1 155 ? -22.170 -14.212 -17.493 1.000 26.977 170 ARG A N 1
ATOM 1162 C CA . ARG A 1 155 ? -20.859 -14.817 -17.287 1.000 29.282 170 ARG A CA 1
ATOM 1163 C C . ARG A 1 155 ? -20.693 -15.342 -15.866 1.000 28.782 170 ARG A C 1
ATOM 1164 O O . ARG A 1 155 ? -19.899 -16.264 -15.646 1.000 30.804 170 ARG A O 1
ATOM 1172 N N . ALA A 1 156 ? -21.421 -14.781 -14.903 1.000 29.380 171 ALA A N 1
ATOM 1173 C CA . ALA A 1 156 ? -21.443 -15.275 -13.535 1.000 29.351 171 ALA A CA 1
ATOM 1174 C C . ALA A 1 156 ? -22.888 -15.441 -13.091 1.000 27.538 171 ALA A C 1
ATOM 1175 O O . ALA A 1 156 ? -23.767 -14.677 -13.496 1.000 27.277 171 ALA A O 1
ATOM 1177 N N . ASP A 1 157 ? -23.127 -16.445 -12.246 1.000 28.677 172 ASP A N 1
ATOM 1178 C CA . ASP A 1 157 ? -24.491 -16.763 -11.839 1.000 27.443 172 ASP A CA 1
ATOM 1179 C C . ASP A 1 157 ? -25.033 -15.781 -10.808 1.000 26.758 172 ASP A C 1
ATOM 1180 O O . ASP A 1 157 ? -26.228 -15.464 -10.831 1.000 25.874 172 ASP A O 1
ATOM 1185 N N . ALA A 1 158 ? -24.184 -15.285 -9.911 1.000 27.266 173 ALA A N 1
ATOM 1186 C CA . ALA A 1 158 ? -24.620 -14.371 -8.862 1.000 27.816 173 ALA A CA 1
ATOM 1187 C C . ALA A 1 158 ? -23.412 -13.587 -8.364 1.000 28.172 173 ALA A C 1
ATOM 1188 O O . ALA A 1 158 ? -22.281 -13.802 -8.808 1.000 27.385 173 ALA A O 1
ATOM 1190 N N . PHE A 1 159 ? -23.668 -12.659 -7.442 1.000 29.148 174 PHE A N 1
ATOM 1191 C CA . PHE A 1 159 ? -22.604 -11.930 -6.764 1.000 27.893 174 PHE A CA 1
ATOM 1192 C C . PHE A 1 159 ? -23.066 -11.579 -5.356 1.000 27.027 174 PHE A C 1
ATOM 1193 O O . PHE A 1 159 ? -24.249 -11.677 -5.024 1.000 27.030 174 PHE A O 1
ATOM 1201 N N . VAL A 1 160 ? -22.110 -11.166 -4.524 1.000 27.409 175 VAL A N 1
ATOM 1202 C CA . VAL A 1 160 ? -22.353 -10.885 -3.111 1.000 26.661 175 VAL A CA 1
ATOM 1203 C C . VAL A 1 160 ? -21.846 -9.484 -2.797 1.000 26.564 175 VAL A C 1
ATOM 1204 O O . VAL A 1 160 ? -20.640 -9.223 -2.888 1.000 26.537 175 VAL A O 1
ATOM 1208 N N . MET A 1 161 ? -22.756 -8.594 -2.419 1.000 26.822 176 MET A N 1
ATOM 1209 C CA . MET A 1 161 ? -22.397 -7.260 -1.948 1.000 27.019 176 MET A CA 1
ATOM 1210 C C . MET A 1 161 ? -23.333 -6.911 -0.796 1.000 28.959 176 MET A C 1
ATOM 1211 O O . MET A 1 161 ? -23.926 -7.786 -0.155 1.000 29.304 176 MET A O 1
ATOM 1216 N N . ASP A 1 162 ? -23.468 -5.619 -0.520 1.000 28.619 177 ASP A N 1
ATOM 1217 C CA . ASP A 1 162 ? -24.458 -5.161 0.439 1.000 28.430 177 ASP A CA 1
ATOM 1218 C C . ASP A 1 162 ? -25.820 -5.040 -0.235 1.000 29.106 177 ASP A C 1
ATOM 1219 O O . ASP A 1 162 ? -25.928 -4.878 -1.453 1.000 30.530 177 ASP A O 1
ATOM 1224 N N . ARG A 1 163 ? -26.874 -5.129 0.577 1.000 31.483 178 ARG A N 1
ATOM 1225 C CA . ARG A 1 163 ? -28.223 -5.008 0.035 1.000 30.519 178 ARG A CA 1
ATOM 1226 C C . ARG A 1 163 ? -28.487 -3.599 -0.485 1.000 29.640 178 ARG A C 1
ATOM 1227 O O . ARG A 1 163 ? -29.180 -3.424 -1.494 1.000 28.653 178 ARG A O 1
ATOM 1235 N N . LEU A 1 164 ? -27.922 -2.585 0.177 1.000 31.046 179 LEU A N 1
ATOM 1236 C CA . LEU A 1 164 ? -28.247 -1.200 -0.153 1.000 31.030 179 LEU A CA 1
ATOM 1237 C C . LEU A 1 164 ? -27.855 -0.859 -1.584 1.000 28.975 179 LEU A C 1
ATOM 1238 O O . LEU A 1 164 ? -28.682 -0.375 -2.367 1.000 30.393 179 LEU A O 1
ATOM 1243 N N . SER A 1 165 ? -26.594 -1.105 -1.946 1.000 30.146 180 SER A N 1
ATOM 1244 C CA . SER A 1 165 ? -26.128 -0.753 -3.284 1.000 27.024 180 SER A CA 1
ATOM 1245 C C . SER A 1 165 ? -26.850 -1.563 -4.354 1.000 28.409 180 SER A C 1
ATOM 1246 O O . SER A 1 165 ? -27.207 -1.028 -5.410 1.000 29.819 180 SER A O 1
ATOM 1249 N N . ALA A 1 166 ? -27.074 -2.854 -4.100 1.000 27.266 181 ALA A N 1
ATOM 1250 C CA . ALA A 1 166 ? -27.780 -3.683 -5.071 1.000 25.806 181 ALA A CA 1
ATOM 1251 C C . ALA A 1 166 ? -29.223 -3.224 -5.240 1.000 29.259 181 ALA A C 1
ATOM 1252 O O . ALA A 1 166 ? -29.765 -3.255 -6.351 1.000 29.430 181 ALA A O 1
ATOM 1254 N N . LEU A 1 167 ? -29.860 -2.787 -4.150 1.000 31.343 182 LEU A N 1
ATOM 1255 C CA . LEU A 1 167 ? -31.238 -2.311 -4.238 1.000 31.527 182 LEU A CA 1
ATOM 1256 C C . LEU A 1 167 ? -31.344 -1.073 -5.119 1.000 33.301 182 LEU A C 1
ATOM 1257 O O . LEU A 1 167 ? -32.313 -0.919 -5.871 1.000 35.999 182 LEU A O 1
ATOM 1262 N N . GLU A 1 168 ? -30.360 -0.176 -5.038 1.000 37.891 183 GLU A N 1
ATOM 1263 C CA . GLU A 1 168 ? -30.402 1.031 -5.855 1.000 37.597 183 GLU A CA 1
ATOM 1264 C C . GLU A 1 168 ? -30.152 0.723 -7.325 1.000 34.530 183 GLU A C 1
ATOM 1265 O O . GLU A 1 168 ? -30.686 1.413 -8.201 1.000 37.760 183 GLU A O 1
ATOM 1271 N N . LEU A 1 169 ? -29.347 -0.300 -7.616 1.000 33.604 184 LEU A N 1
ATOM 1272 C CA . LEU A 1 169 ? -29.141 -0.697 -9.004 1.000 32.628 184 LEU A CA 1
ATOM 1273 C C . LEU A 1 169 ? -30.395 -1.327 -9.594 1.000 33.167 184 LEU A C 1
ATOM 1274 O O . LEU A 1 169 ? -30.630 -1.226 -10.803 1.000 32.638 184 LEU A O 1
ATOM 1279 N N . ILE A 1 170 ? -31.210 -1.968 -8.758 1.000 34.646 185 ILE A N 1
ATOM 1280 C CA . ILE A 1 170 ? -32.415 -2.633 -9.242 1.000 35.586 185 ILE A CA 1
ATOM 1281 C C . ILE A 1 170 ? -33.539 -1.628 -9.455 1.000 38.270 185 ILE A C 1
ATOM 1282 O O . ILE A 1 170 ? -34.215 -1.640 -10.491 1.000 37.591 185 ILE A O 1
ATOM 1287 N N . GLU A 1 171 ? -33.757 -0.743 -8.483 1.000 47.037 186 GLU A N 1
ATOM 1288 C CA . GLU A 1 171 ? -34.879 0.191 -8.534 1.000 47.616 186 GLU A CA 1
ATOM 1289 C C . GLU A 1 171 ? -34.517 1.480 -9.269 1.000 47.092 186 GLU A C 1
ATOM 1290 O O . GLU A 1 171 ? -35.174 1.849 -10.248 1.000 47.308 186 GLU A O 1
ATOM 1296 N N . LYS A 1 172 ? -33.478 2.177 -8.805 1.000 38.757 187 LYS A N 1
ATOM 1297 C CA . LYS A 1 172 ? -33.111 3.455 -9.409 1.000 37.115 187 LYS A CA 1
ATOM 1298 C C . LYS A 1 172 ? -32.440 3.256 -10.763 1.000 35.960 187 LYS A C 1
ATOM 1299 O O . LYS A 1 172 ? -32.932 3.733 -11.792 1.000 33.820 187 LYS A O 1
ATOM 1305 N N . THR A 1 173 ? -31.307 2.551 -10.780 1.000 35.702 188 THR A N 1
ATOM 1306 C CA . THR A 1 173 ? -30.588 2.348 -12.033 1.000 34.115 188 THR A CA 1
ATOM 1307 C C . THR A 1 173 ? -31.400 1.497 -13.003 1.000 32.412 188 THR A C 1
ATOM 1308 O O . THR A 1 173 ? -31.423 1.773 -14.209 1.000 29.519 188 THR A O 1
ATOM 1312 N N . GLY A 1 174 ? -32.077 0.469 -12.495 1.000 32.980 189 GLY A N 1
ATOM 1313 C CA . GLY A 1 174 ? -32.916 -0.369 -13.327 1.000 32.014 189 GLY A CA 1
ATOM 1314 C C . GLY A 1 174 ? -32.240 -1.586 -13.909 1.000 29.198 189 GLY A C 1
ATOM 1315 O O . GLY A 1 174 ? -32.731 -2.129 -14.904 1.000 28.732 189 GLY A O 1
ATOM 1316 N N . LEU A 1 175 ? -31.127 -2.028 -13.329 1.000 29.688 190 LEU A N 1
ATOM 1317 C CA . LEU A 1 175 ? -30.421 -3.185 -13.852 1.000 29.219 190 LEU A CA 1
ATOM 1318 C C . LEU A 1 175 ? -31.301 -4.430 -13.753 1.000 28.156 190 LEU A C 1
ATOM 1319 O O . LEU A 1 175 ? -32.095 -4.567 -12.817 1.000 28.969 190 LEU A O 1
ATOM 1324 N N . PRO A 1 176 ? -31.187 -5.353 -14.711 1.000 27.938 191 PRO A N 1
ATOM 1325 C CA . PRO A 1 176 ? -32.010 -6.581 -14.682 1.000 27.527 191 PRO A CA 1
ATOM 1326 C C . PRO A 1 176 ? -31.526 -7.575 -13.632 1.000 27.495 191 PRO A C 1
ATOM 1327 O O . PRO A 1 176 ? -31.058 -8.676 -13.931 1.000 27.006 191 PRO A O 1
ATOM 1331 N N . LEU A 1 177 ? -31.642 -7.185 -12.363 1.000 28.953 192 LEU A N 1
ATOM 1332 C CA . LEU A 1 177 ? -31.167 -7.989 -11.247 1.000 29.351 192 LEU A CA 1
ATOM 1333 C C . LEU A 1 177 ? -32.247 -8.065 -10.176 1.000 30.306 192 LEU A C 1
ATOM 1334 O O . LEU A 1 177 ? -33.137 -7.215 -10.102 1.000 30.983 192 LEU A O 1
ATOM 1339 N N . GLN A 1 178 ? -32.153 -9.097 -9.339 1.000 29.201 193 GLN A N 1
ATOM 1340 C CA . GLN A 1 178 ? -33.105 -9.312 -8.259 1.000 30.435 193 GLN A CA 1
ATOM 1341 C C . GLN A 1 178 ? -32.372 -9.844 -7.035 1.000 30.414 193 GLN A C 1
ATOM 1342 O O . GLN A 1 178 ? -31.347 -10.522 -7.152 1.000 30.506 193 GLN A O 1
ATOM 1348 N N . LEU A 1 179 ? -32.902 -9.518 -5.856 1.000 32.096 194 LEU A N 1
ATOM 1349 C CA . LEU A 1 179 ? -32.299 -9.974 -4.611 1.000 30.604 194 LEU A CA 1
ATOM 1350 C C . LEU A 1 179 ? -32.570 -11.459 -4.412 1.000 30.791 194 LEU A C 1
ATOM 1351 O O . LEU A 1 179 ? -33.703 -11.921 -4.574 1.000 32.217 194 LEU A O 1
ATOM 1356 N N . ALA A 1 180 ? -31.528 -12.208 -4.060 1.000 30.504 195 ALA A N 1
ATOM 1357 C CA . ALA A 1 180 ? -31.632 -13.656 -3.877 1.000 31.338 195 ALA A CA 1
ATOM 1358 C C . ALA A 1 180 ? -31.755 -13.939 -2.383 1.000 31.720 195 ALA A C 1
ATOM 1359 O O . ALA A 1 180 ? -30.759 -14.073 -1.670 1.000 31.675 195 ALA A O 1
ATOM 1361 N N . GLY A 1 181 ? -32.996 -14.030 -1.910 1.000 32.967 196 GLY A N 1
ATOM 1362 C CA . GLY A 1 181 ? -33.243 -14.352 -0.521 1.000 33.583 196 GLY A CA 1
ATOM 1363 C C . GLY A 1 181 ? -33.006 -13.174 0.410 1.000 33.346 196 GLY A C 1
ATOM 1364 O O . GLY A 1 181 ? -33.006 -12.005 0.009 1.000 32.770 196 GLY A O 1
ATOM 1365 N N . SER A 1 182 ? -32.793 -13.505 1.689 1.000 32.280 197 SER A N 1
ATOM 1366 C CA . SER A 1 182 ? -32.554 -12.575 2.779 1.000 32.670 197 SER A CA 1
ATOM 1367 C C . SER A 1 182 ? -31.063 -12.481 3.087 1.000 32.441 197 SER A C 1
ATOM 1368 O O . SER A 1 182 ? -30.319 -13.446 2.879 1.000 32.230 197 SER A O 1
ATOM 1371 N N . PRO A 1 183 ? -30.597 -11.324 3.559 1.000 31.304 198 PRO A N 1
ATOM 1372 C CA . PRO A 1 183 ? -29.182 -11.198 3.929 1.000 31.177 198 PRO A CA 1
ATOM 1373 C C . PRO A 1 183 ? -28.790 -12.219 4.987 1.000 30.959 198 PRO A C 1
ATOM 1374 O O . PRO A 1 183 ? -29.514 -12.450 5.957 1.000 31.380 198 PRO A O 1
ATOM 1378 N N . PHE A 1 184 ? -27.625 -12.832 4.788 1.000 31.072 199 PHE A N 1
ATOM 1379 C CA . PHE A 1 184 ? -27.158 -13.927 5.625 1.000 31.735 199 PHE A CA 1
ATOM 1380 C C . PHE A 1 184 ? -26.159 -13.491 6.688 1.000 31.075 199 PHE A C 1
ATOM 1381 O O . PHE A 1 184 ? -25.752 -14.319 7.509 1.000 30.606 199 PHE A O 1
ATOM 1389 N N . GLU A 1 185 ? -25.755 -12.223 6.698 1.000 32.070 200 GLU A N 1
ATOM 1390 C CA . GLU A 1 185 ? -24.735 -11.763 7.636 1.000 33.991 200 GLU A CA 1
ATOM 1391 C C . GLU A 1 185 ? -24.833 -10.253 7.763 1.000 37.115 200 GLU A C 1
ATOM 1392 O O . GLU A 1 185 ? -24.750 -9.542 6.756 1.000 36.262 200 GLU A O 1
ATOM 1398 N N . THR A 1 186 ? -25.008 -9.766 8.988 1.000 38.718 201 THR A N 1
ATOM 1399 C CA . THR A 1 186 ? -25.019 -8.330 9.227 1.000 38.162 201 THR A CA 1
ATOM 1400 C C . THR A 1 186 ? -23.611 -7.766 9.077 1.000 37.749 201 THR A C 1
ATOM 1401 O O . THR A 1 186 ? -22.625 -8.412 9.445 1.000 37.815 201 THR A O 1
ATOM 1405 N N . ILE A 1 187 ? -23.515 -6.557 8.527 1.000 36.415 202 ILE A N 1
ATOM 1406 C CA . ILE A 1 187 ? -22.237 -5.886 8.321 1.000 34.101 202 ILE A CA 1
ATOM 1407 C C . ILE A 1 187 ? -22.298 -4.499 8.947 1.000 32.604 202 ILE A C 1
ATOM 1408 O O . ILE A 1 187 ? -23.227 -3.730 8.676 1.000 33.949 202 ILE A O 1
ATOM 1413 N N . GLU A 1 188 ? -21.313 -4.185 9.786 1.000 28.969 203 GLU A N 1
ATOM 1414 C CA . GLU A 1 188 ? -21.157 -2.861 10.375 1.000 27.701 203 GLU A CA 1
ATOM 1415 C C . GLU A 1 188 ? -19.978 -2.173 9.701 1.000 26.753 203 GLU A C 1
ATOM 1416 O O . GLU A 1 188 ? -18.851 -2.678 9.747 1.000 26.427 203 GLU A O 1
ATOM 1422 N N . ASN A 1 189 ? -20.237 -1.028 9.076 1.000 27.351 204 ASN A N 1
ATOM 1423 C CA . ASN A 1 189 ? -19.247 -0.336 8.262 1.000 27.577 204 ASN A CA 1
ATOM 1424 C C . ASN A 1 189 ? -18.747 0.902 8.993 1.000 26.479 204 ASN A C 1
ATOM 1425 O O . ASN A 1 189 ? -19.545 1.743 9.420 1.000 26.551 204 ASN A O 1
ATOM 1430 N N . ALA A 1 190 ? -17.427 1.007 9.135 1.000 27.501 205 ALA A N 1
ATOM 1431 C CA . ALA A 1 190 ? -16.788 2.152 9.767 1.000 26.508 205 ALA A CA 1
ATOM 1432 C C . ALA A 1 190 ? -15.516 2.489 9.004 1.000 26.577 205 ALA A C 1
ATOM 1433 O O . ALA A 1 190 ? -15.061 1.730 8.144 1.000 26.372 205 ALA A O 1
ATOM 1435 N N . TRP A 1 191 ? -14.934 3.642 9.333 1.000 26.432 206 TRP A N 1
ATOM 1436 C CA . TRP A 1 191 ? -13.733 4.111 8.657 1.000 26.511 206 TRP A CA 1
ATOM 1437 C C . TRP A 1 191 ? -12.499 3.523 9.325 1.000 27.148 206 TRP A C 1
ATOM 1438 O O . TRP A 1 191 ? -12.328 3.694 10.538 1.000 28.696 206 TRP A O 1
ATOM 1449 N N . PRO A 1 192 ? -11.631 2.831 8.594 1.000 28.290 207 PRO A N 1
ATOM 1450 C CA . PRO A 1 192 ? -10.420 2.284 9.206 1.000 28.853 207 PRO A CA 1
ATOM 1451 C C . PRO A 1 192 ? -9.332 3.335 9.350 1.000 30.101 207 PRO A C 1
ATOM 1452 O O . PRO A 1 192 ? -9.259 4.305 8.592 1.000 30.267 207 PRO A O 1
ATOM 1456 N N . PHE A 1 193 ? -8.478 3.123 10.348 1.000 30.193 208 PHE A N 1
ATOM 1457 C CA . PHE A 1 193 ? -7.363 4.015 10.620 1.000 30.906 208 PHE A CA 1
ATOM 1458 C C . PHE A 1 193 ? -6.126 3.191 10.942 1.000 31.812 208 PHE A C 1
ATOM 1459 O O . PHE A 1 193 ? -6.222 2.070 11.450 1.000 32.412 208 PHE A O 1
ATOM 1467 N N . VAL A 1 194 ? -4.964 3.760 10.644 1.000 32.541 209 VAL A N 1
ATOM 1468 C CA . VAL A 1 194 ? -3.694 3.158 11.034 1.000 33.965 209 VAL A CA 1
ATOM 1469 C C . VAL A 1 194 ? -3.446 3.440 12.507 1.000 34.107 209 VAL A C 1
ATOM 1470 O O . VAL A 1 194 ? -3.689 4.551 12.994 1.000 34.128 209 VAL A O 1
ATOM 1474 N N . ASN A 1 195 ? -2.949 2.434 13.226 1.000 34.159 210 ASN A N 1
ATOM 1475 C CA . ASN A 1 195 ? -2.771 2.541 14.673 1.000 36.220 210 ASN A CA 1
ATOM 1476 C C . ASN A 1 195 ? -1.493 3.319 14.983 1.000 37.236 210 ASN A C 1
ATOM 1477 O O . ASN A 1 195 ? -0.494 2.773 15.452 1.000 37.326 210 ASN A O 1
ATOM 1482 N N . ASN A 1 196 ? -1.540 4.623 14.716 1.000 40.423 211 ASN A N 1
ATOM 1483 C CA . ASN A 1 196 ? -0.428 5.516 15.015 1.000 40.789 211 ASN A CA 1
ATOM 1484 C C . ASN A 1 196 ? -1.000 6.804 15.599 1.000 40.486 211 ASN A C 1
ATOM 1485 O O . ASN A 1 196 ? -2.201 6.905 15.862 1.000 40.150 211 ASN A O 1
ATOM 1490 N N . GLU A 1 197 ? -0.133 7.800 15.797 1.000 39.073 212 GLU A N 1
ATOM 1491 C CA . GLU A 1 197 ? -0.564 9.048 16.423 1.000 38.665 212 GLU A CA 1
ATOM 1492 C C . GLU A 1 197 ? -1.680 9.708 15.624 1.000 37.226 212 GLU A C 1
ATOM 1493 O O . GLU A 1 197 ? -2.733 10.048 16.174 1.000 36.868 212 GLU A O 1
ATOM 1499 N N . LYS A 1 198 ? -1.466 9.898 14.320 1.000 37.212 213 LYS A N 1
ATOM 1500 C CA . LYS A 1 198 ? -2.479 10.547 13.494 1.000 37.107 213 LYS A CA 1
ATOM 1501 C C . LYS A 1 198 ? -3.740 9.697 13.393 1.000 35.481 213 LYS A C 1
ATOM 1502 O O . LYS A 1 198 ? -4.856 10.231 13.372 1.000 33.899 213 LYS A O 1
ATOM 1508 N N . GLY A 1 199 ? -3.585 8.373 13.331 1.000 36.794 214 GLY A N 1
ATOM 1509 C CA . GLY A 1 199 ? -4.752 7.507 13.264 1.000 34.612 214 GLY A CA 1
ATOM 1510 C C . GLY A 1 199 ? -5.608 7.590 14.513 1.000 33.480 214 GLY A C 1
ATOM 1511 O O . GLY A 1 199 ? -6.833 7.699 14.436 1.000 31.920 214 GLY A O 1
ATOM 1512 N N . GLN A 1 200 ? -4.969 7.529 15.684 1.000 34.802 215 GLN A N 1
ATOM 1513 C CA . GLN A 1 200 ? -5.693 7.729 16.936 1.000 34.041 215 GLN A CA 1
ATOM 1514 C C . GLN A 1 200 ? -6.266 9.138 17.016 1.000 32.554 215 GLN A C 1
ATOM 1515 O O . GLN A 1 200 ? -7.366 9.342 17.542 1.000 31.596 215 GLN A O 1
ATOM 1521 N N . GLN A 1 201 ? -5.530 10.122 16.497 1.000 33.093 216 GLN A N 1
ATOM 1522 C CA . GLN A 1 201 ? -6.011 11.500 16.498 1.000 32.022 216 GLN A CA 1
ATOM 1523 C C . GLN A 1 201 ? -7.234 11.649 15.601 1.000 30.780 216 GLN A C 1
ATOM 1524 O O . GLN A 1 201 ? -8.230 12.271 15.986 1.000 29.432 216 GLN A O 1
ATOM 1530 N N . LEU A 1 202 ? -7.178 11.070 14.399 1.000 31.712 217 LEU A N 1
ATOM 1531 C CA . LEU A 1 202 ? -8.315 11.130 13.486 1.000 29.972 217 LEU A CA 1
ATOM 1532 C C . LEU A 1 202 ? -9.506 10.352 14.030 1.000 27.795 217 LEU A C 1
ATOM 1533 O O . LEU A 1 202 ? -10.654 10.787 13.889 1.000 26.472 217 LEU A O 1
ATOM 1538 N N . GLN A 1 203 ? -9.251 9.201 14.658 1.000 28.011 218 GLN A N 1
ATOM 1539 C CA . GLN A 1 203 ? -10.337 8.343 15.124 1.000 27.566 218 GLN A CA 1
ATOM 1540 C C . GLN A 1 203 ? -11.205 9.057 16.153 1.000 26.364 218 GLN A C 1
ATOM 1541 O O . GLN A 1 203 ? -12.433 9.109 16.020 1.000 26.119 218 GLN A O 1
ATOM 1547 N N . GLY A 1 204 ? -10.578 9.620 17.187 1.000 27.174 219 GLY A N 1
ATOM 1548 C CA . GLY A 1 204 ? -11.338 10.303 18.219 1.000 26.364 219 GLY A CA 1
ATOM 1549 C C . GLY A 1 204 ? -12.054 11.541 17.716 1.000 25.211 219 GLY A C 1
ATOM 1550 O O . GLY A 1 204 ? -13.156 11.856 18.173 1.000 24.529 219 GLY A O 1
ATOM 1551 N N . GLU A 1 205 ? -11.444 12.257 16.771 1.000 25.027 220 GLU A N 1
ATOM 1552 C CA . GLU A 1 205 ? -12.058 13.457 16.219 1.000 24.858 220 GLU A CA 1
ATOM 1553 C C . GLU A 1 205 ? -13.139 13.136 15.195 1.000 24.219 220 GLU A C 1
ATOM 1554 O O . GLU A 1 205 ? -14.035 13.960 14.976 1.000 23.419 220 GLU A O 1
ATOM 1560 N N . VAL A 1 206 ? -13.077 11.961 14.569 1.000 24.853 221 VAL A N 1
ATOM 1561 C CA . VAL A 1 206 ? -14.117 11.561 13.628 1.000 23.695 221 VAL A CA 1
ATOM 1562 C C . VAL A 1 206 ? -15.336 11.028 14.372 1.000 23.148 221 VAL A C 1
ATOM 1563 O O . VAL A 1 206 ? -16.478 11.270 13.967 1.000 22.450 221 VAL A O 1
ATOM 1567 N N . ASN A 1 207 ? -15.115 10.310 15.477 1.000 23.792 222 ASN A N 1
ATOM 1568 C CA . ASN A 1 207 ? -16.234 9.850 16.292 1.000 24.042 222 ASN A CA 1
ATOM 1569 C C . ASN A 1 207 ? -16.998 11.018 16.897 1.000 22.679 222 ASN A C 1
ATOM 1570 O O . ASN A 1 207 ? -18.219 10.940 17.072 1.000 22.408 222 ASN A O 1
ATOM 1575 N N . LYS A 1 208 ? -16.301 12.109 17.222 1.000 22.240 223 LYS A N 1
ATOM 1576 C CA . LYS A 1 208 ? -16.988 13.285 17.743 1.000 22.050 223 LYS A CA 1
ATOM 1577 C C . LYS A 1 208 ? -17.786 13.991 16.654 1.000 22.576 223 LYS A C 1
ATOM 1578 O O . LYS A 1 208 ? -18.853 14.549 16.933 1.000 21.263 223 LYS A O 1
ATOM 1584 N N . ALA A 1 209 ? -17.296 13.970 15.413 1.000 23.337 224 ALA A N 1
ATOM 1585 C CA . ALA A 1 209 ? -18.048 14.547 14.305 1.000 21.976 224 ALA A CA 1
ATOM 1586 C C . ALA A 1 209 ? -19.191 13.637 13.880 1.000 21.274 224 ALA A C 1
ATOM 1587 O O . ALA A 1 209 ? -20.307 14.110 13.640 1.000 20.713 224 ALA A O 1
ATOM 1589 N N . LEU A 1 210 ? -18.930 12.330 13.791 1.000 21.189 225 LEU A N 1
ATOM 1590 C CA . LEU A 1 210 ? -19.978 11.379 13.430 1.000 20.826 225 LEU A CA 1
ATOM 1591 C C . LEU A 1 210 ? -21.137 11.434 14.419 1.000 21.613 225 LEU A C 1
ATOM 1592 O O . LEU A 1 210 ? -22.308 11.441 14.024 1.000 22.353 225 LEU A O 1
ATOM 1597 N N . ALA A 1 211 ? -20.826 11.482 15.716 1.000 21.892 226 ALA A N 1
ATOM 1598 C CA . ALA A 1 211 ? -21.881 11.599 16.717 1.000 22.874 226 ALA A CA 1
ATOM 1599 C C . ALA A 1 211 ? -22.592 12.942 16.609 1.000 22.258 226 ALA A C 1
ATOM 1600 O O . ALA A 1 211 ? -23.803 13.030 16.844 1.000 21.437 226 ALA A O 1
ATOM 1602 N N . ALA A 1 212 ? -21.859 13.997 16.247 1.000 21.913 227 ALA A N 1
ATOM 1603 C CA . ALA A 1 212 ? -22.481 15.307 16.095 1.000 21.650 227 ALA A CA 1
ATOM 1604 C C . ALA A 1 212 ? -23.359 15.371 14.853 1.000 21.021 227 ALA A C 1
ATOM 1605 O O . ALA A 1 212 ? -24.339 16.124 14.829 1.000 21.513 227 ALA A O 1
ATOM 1607 N N . MET A 1 213 ? -23.028 14.596 13.816 1.000 22.179 228 MET A N 1
ATOM 1608 C CA . MET A 1 213 ? -23.850 14.598 12.609 1.000 21.939 228 MET A CA 1
ATOM 1609 C C . MET A 1 213 ? -25.145 13.823 12.818 1.000 20.874 228 MET A C 1
ATOM 1610 O O . MET A 1 213 ? -26.196 14.207 12.293 1.000 20.524 228 MET A O 1
ATOM 1615 N N . ARG A 1 214 ? -25.092 12.728 13.582 1.000 21.245 229 ARG A N 1
ATOM 1616 C CA . ARG A 1 214 ? -26.307 11.983 13.896 1.000 21.995 229 ARG A CA 1
ATOM 1617 C C . ARG A 1 214 ? -27.272 12.806 14.740 1.000 21.639 229 ARG A C 1
ATOM 1618 O O . ARG A 1 214 ? -28.488 12.585 14.688 1.000 20.887 229 ARG A O 1
ATOM 1626 N N . ALA A 1 215 ? -26.756 13.752 15.527 1.000 21.679 230 ALA A N 1
ATOM 1627 C CA . ALA A 1 215 ? -27.617 14.513 16.426 1.000 20.774 230 ALA A CA 1
ATOM 1628 C C . ALA A 1 215 ? -28.453 15.534 15.663 1.000 21.084 230 ALA A C 1
ATOM 1629 O O . ALA A 1 215 ? -29.680 15.577 15.807 1.000 21.476 230 ALA A O 1
ATOM 1631 N N . ASP A 1 216 ? -27.810 16.362 14.843 1.000 19.839 231 ASP A N 1
ATOM 1632 C CA . ASP A 1 216 ? -28.498 17.414 14.110 1.000 20.431 231 ASP A CA 1
ATOM 1633 C C . ASP A 1 216 ? -29.107 16.929 12.799 1.000 21.324 231 ASP A C 1
ATOM 1634 O O . ASP A 1 216 ? -29.635 17.746 12.037 1.000 20.466 231 ASP A O 1
ATOM 1639 N N . GLY A 1 217 ? -29.039 15.630 12.515 1.000 21.542 232 GLY A N 1
ATOM 1640 C CA . GLY A 1 217 ? -29.686 15.071 11.346 1.000 19.881 232 GLY A CA 1
ATOM 1641 C C . GLY A 1 217 ? -28.949 15.256 10.041 1.000 21.418 232 GLY A C 1
ATOM 1642 O O . GLY A 1 217 ? -29.507 14.936 8.986 1.000 21.408 232 GLY A O 1
ATOM 1643 N N . THR A 1 218 ? -27.714 15.762 10.075 1.000 21.563 233 THR A N 1
ATOM 1644 C CA . THR A 1 218 ? -26.967 15.965 8.838 1.000 20.368 233 THR A CA 1
ATOM 1645 C C . THR A 1 218 ? -26.623 14.635 8.177 1.000 21.739 233 THR A C 1
ATOM 1646 O O . THR A 1 218 ? -26.703 14.508 6.949 1.000 20.555 233 THR A O 1
ATOM 1650 N N . LEU A 1 219 ? -26.250 13.631 8.974 1.000 20.589 234 LEU A N 1
ATOM 1651 C CA . LEU A 1 219 ? -25.973 12.312 8.415 1.000 21.845 234 LEU A CA 1
ATOM 1652 C C . LEU A 1 219 ? -27.215 11.721 7.759 1.000 21.916 234 LEU A C 1
ATOM 1653 O O . LEU A 1 219 ? -27.125 11.080 6.704 1.000 21.684 234 LEU A O 1
ATOM 1658 N N . SER A 1 220 ? -28.386 11.927 8.367 1.000 21.081 235 SER A N 1
ATOM 1659 C CA . SER A 1 220 ? -29.624 11.427 7.779 1.000 22.024 235 SER A CA 1
ATOM 1660 C C . SER A 1 220 ? -29.948 12.150 6.477 1.000 21.805 235 SER A C 1
ATOM 1661 O O . SER A 1 220 ? -30.459 11.538 5.532 1.000 20.874 235 SER A O 1
ATOM 1664 N N . GLN A 1 221 ? -29.655 13.452 6.410 1.000 21.645 236 GLN A N 1
ATOM 1665 C CA . GLN A 1 221 ? -29.880 14.202 5.178 1.000 20.368 236 GLN A CA 1
ATOM 1666 C C . GLN A 1 221 ? -29.058 13.630 4.032 1.000 21.526 236 GLN A C 1
ATOM 1667 O O . GLN A 1 221 ? -29.548 13.507 2.902 1.000 22.266 236 GLN A O 1
ATOM 1673 N N . ILE A 1 222 ? -27.803 13.271 4.307 1.000 21.608 237 ILE A N 1
ATOM 1674 C CA . ILE A 1 222 ? -26.953 12.687 3.275 1.000 21.784 237 ILE A CA 1
ATOM 1675 C C . ILE A 1 222 ? -27.477 11.316 2.868 1.000 22.763 237 ILE A C 1
ATOM 1676 O O . ILE A 1 222 ? -27.533 10.988 1.677 1.000 22.861 237 ILE A O 1
ATOM 1681 N N . ALA A 1 223 ? -27.878 10.499 3.844 1.000 21.108 238 ALA A N 1
ATOM 1682 C CA . ALA A 1 223 ? -28.361 9.159 3.528 1.000 21.926 238 ALA A CA 1
ATOM 1683 C C . ALA A 1 223 ? -29.667 9.209 2.742 1.000 23.605 238 ALA A C 1
ATOM 1684 O O . ALA A 1 223 ? -29.891 8.386 1.846 1.000 25.185 238 ALA A O 1
ATOM 1686 N N . LEU A 1 224 ? -30.538 10.171 3.056 1.000 23.198 239 LEU A N 1
ATOM 1687 C CA . LEU A 1 224 ? -31.794 10.293 2.323 1.000 22.971 239 LEU A CA 1
ATOM 1688 C C . LEU A 1 224 ? -31.566 10.759 0.892 1.000 23.192 239 LEU A C 1
ATOM 1689 O O . LEU A 1 224 ? -32.329 10.392 -0.009 1.000 24.063 239 LEU A O 1
ATOM 1694 N N . LYS A 1 225 ? -30.525 11.562 0.664 1.000 23.658 240 LYS A N 1
ATOM 1695 C CA . LYS A 1 225 ? -30.248 12.053 -0.682 1.000 23.058 240 LYS A CA 1
ATOM 1696 C C . LYS A 1 225 ? -29.796 10.926 -1.600 1.000 23.498 240 LYS A C 1
ATOM 1697 O O . LYS A 1 225 ? -30.173 10.886 -2.777 1.000 24.535 240 LYS A O 1
ATOM 1703 N N . TRP A 1 226 ? -29.006 9.992 -1.077 1.000 23.116 241 TRP A N 1
ATOM 1704 C CA . TRP A 1 226 ? -28.372 8.965 -1.891 1.000 23.292 241 TRP A CA 1
ATOM 1705 C C . TRP A 1 226 ? -29.119 7.640 -1.891 1.000 24.211 241 TRP A C 1
ATOM 1706 O O . TRP A 1 226 ? -28.708 6.719 -2.602 1.000 26.235 241 TRP A O 1
ATOM 1717 N N . PHE A 1 227 ? -30.196 7.511 -1.118 1.000 25.179 242 PHE A N 1
ATOM 1718 C CA . PHE A 1 227 ? -30.913 6.243 -1.055 1.000 26.758 242 PHE A CA 1
ATOM 1719 C C . PHE A 1 227 ? -32.420 6.375 -0.913 1.000 27.890 242 PHE A C 1
ATOM 1720 O O . PHE A 1 227 ? -33.112 5.360 -1.037 1.000 27.611 242 PHE A O 1
ATOM 1728 N N . GLY A 1 228 ? -32.959 7.567 -0.663 1.000 30.575 243 GLY A N 1
ATOM 1729 C CA . GLY A 1 228 ? -34.362 7.716 -0.344 1.000 30.535 243 GLY A CA 1
ATOM 1730 C C . GLY A 1 228 ? -34.762 7.199 1.018 1.000 29.843 243 GLY A C 1
ATOM 1731 O O . GLY A 1 228 ? -35.873 7.495 1.472 1.000 29.611 243 GLY A O 1
ATOM 1732 N N . THR A 1 229 ? -33.901 6.437 1.683 1.000 26.569 244 THR A N 1
ATOM 1733 C CA . THR A 1 229 ? -34.151 5.922 3.018 1.000 26.487 244 THR A CA 1
ATOM 1734 C C . THR A 1 229 ? -32.970 6.276 3.907 1.000 26.108 244 THR A C 1
ATOM 1735 O O . THR A 1 229 ? -31.820 6.246 3.461 1.000 26.501 244 THR A O 1
ATOM 1739 N N . ASP A 1 230 ? -33.256 6.617 5.163 1.000 26.064 245 ASP A N 1
ATOM 1740 C CA . ASP A 1 230 ? -32.199 6.887 6.129 1.000 26.264 245 ASP A CA 1
ATOM 1741 C C . ASP A 1 230 ? -31.451 5.605 6.475 1.000 26.864 245 ASP A C 1
ATOM 1742 O O . ASP A 1 230 ? -31.804 4.911 7.439 1.000 26.830 245 ASP A O 1
ATOM 1747 N N . ILE A 1 231 ? -30.409 5.288 5.699 1.000 27.045 246 ILE A N 1
ATOM 1748 C CA . ILE A 1 231 ? -29.639 4.071 5.949 1.000 27.503 246 ILE A CA 1
ATOM 1749 C C . ILE A 1 231 ? -28.774 4.158 7.194 1.000 27.911 246 ILE A C 1
ATOM 1750 O O . ILE A 1 231 ? -28.142 3.162 7.566 1.000 27.651 246 ILE A O 1
ATOM 1755 N N . SER A 1 232 ? -28.74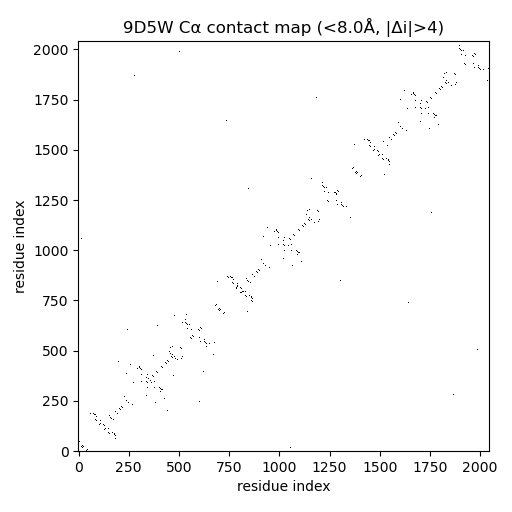1 5.307 7.863 1.000 30.817 247 SER A N 1
ATOM 1756 C CA . SER A 1 232 ? -27.994 5.406 9.109 1.000 30.938 247 SER A CA 1
ATOM 1757 C C . SER A 1 232 ? -28.753 4.789 10.270 1.000 31.193 247 SER A C 1
ATOM 1758 O O . SER A 1 232 ? -28.132 4.323 11.232 1.000 31.693 247 SER A O 1
ATOM 1761 N N . GLN A 1 233 ? -30.081 4.803 10.208 1.000 28.306 248 GLN A N 1
ATOM 1762 C CA . GLN A 1 233 ? -30.910 4.198 11.241 1.000 27.972 248 GLN A CA 1
ATOM 1763 C C . GLN A 1 233 ? -30.783 2.680 11.208 1.000 28.930 248 GLN A C 1
ATOM 1764 O O . GLN A 1 233 ? -30.501 2.092 10.165 1.000 28.775 248 GLN A O 1
ATOM 1771 N N . ALA B 1 7 ? -35.013 24.245 44.747 1.000 30.114 22 ALA B N 1
ATOM 1772 C CA . ALA B 1 7 ? -34.942 23.141 43.798 1.000 31.835 22 ALA B CA 1
ATOM 1773 C C . ALA B 1 7 ? -35.171 21.806 44.498 1.000 32.014 22 ALA B C 1
ATOM 1774 O O . ALA B 1 7 ? -34.878 21.658 45.684 1.000 33.380 22 ALA B O 1
ATOM 1776 N N . THR B 1 8 ? -35.694 20.836 43.754 1.000 31.396 23 THR B N 1
ATOM 1777 C CA . THR B 1 8 ? -35.955 19.512 44.301 1.000 30.446 23 THR B CA 1
ATOM 1778 C C . THR B 1 8 ? -34.649 18.738 44.440 1.000 31.212 23 THR B C 1
ATOM 1779 O O . THR B 1 8 ? -33.821 18.727 43.524 1.000 31.527 23 THR B O 1
ATOM 1783 N N . GLU B 1 9 ? -34.463 18.100 45.591 1.000 31.712 24 GLU B N 1
ATOM 1784 C CA . GLU B 1 9 ? -33.243 17.361 45.878 1.000 32.183 24 GLU B CA 1
ATOM 1785 C C . GLU B 1 9 ? -33.336 15.948 45.319 1.000 30.991 24 GLU B C 1
ATOM 1786 O O . GLU B 1 9 ? -34.351 15.266 45.485 1.000 29.364 24 GLU B O 1
ATOM 1792 N N . VAL B 1 10 ? -32.270 15.516 44.649 1.000 32.675 25 VAL B N 1
ATOM 1793 C CA . VAL B 1 10 ? -32.188 14.191 44.042 1.000 31.417 25 VAL B CA 1
ATOM 1794 C C . VAL B 1 10 ? -30.894 13.544 44.518 1.000 29.630 25 VAL B C 1
ATOM 1795 O O . VAL B 1 10 ? -29.802 13.985 44.142 1.000 29.861 25 VAL B O 1
ATOM 1799 N N . LYS B 1 11 ? -31.012 12.496 45.332 1.000 29.009 26 LYS B N 1
ATOM 1800 C CA . LYS B 1 11 ? -29.858 11.778 45.859 1.000 29.759 26 LYS B CA 1
ATOM 1801 C C . LYS B 1 11 ? -29.585 10.561 44.982 1.000 27.616 26 LYS B C 1
ATOM 1802 O O . LYS B 1 11 ? -30.404 9.636 44.920 1.000 27.003 26 LYS B O 1
ATOM 1808 N N . VAL B 1 12 ? -28.434 10.563 44.314 1.000 28.798 27 VAL B N 1
ATOM 1809 C CA . VAL B 1 12 ? -28.067 9.534 43.348 1.000 27.882 27 VAL B CA 1
ATOM 1810 C C . VAL B 1 12 ? -26.946 8.690 43.938 1.000 28.185 27 VAL B C 1
ATOM 1811 O O . VAL B 1 12 ? -25.909 9.226 44.352 1.000 28.530 27 VAL B O 1
ATOM 1815 N N . GLY B 1 13 ? -27.145 7.374 43.961 1.000 26.711 28 GLY B N 1
ATOM 1816 C CA . GLY B 1 13 ? -26.160 6.469 44.529 1.000 26.303 28 GLY B CA 1
ATOM 1817 C C . GLY B 1 13 ? -25.229 5.902 43.469 1.000 25.785 28 GLY B C 1
ATOM 1818 O O . GLY B 1 13 ? -25.645 5.584 42.358 1.000 25.627 28 GLY B O 1
ATOM 1819 N N . MET B 1 14 ? -23.956 5.781 43.833 1.000 26.129 29 MET B N 1
ATOM 1820 C CA . MET B 1 14 ? -22.947 5.231 42.937 1.000 25.716 29 MET B CA 1
ATOM 1821 C C . MET B 1 14 ? -21.799 4.690 43.776 1.000 27.359 29 MET B C 1
ATOM 1822 O O . MET B 1 14 ? -21.592 5.111 44.915 1.000 29.069 29 MET B O 1
ATOM 1827 N N . SER B 1 15 ? -21.049 3.751 43.193 1.000 27.590 30 SER B N 1
ATOM 1828 C CA . SER B 1 15 ? -19.984 3.095 43.945 1.000 28.727 30 SER B CA 1
ATOM 1829 C C . SER B 1 15 ? -18.759 3.989 44.095 1.000 30.983 30 SER B C 1
ATOM 1830 O O . SER B 1 15 ? -18.095 3.966 45.138 1.000 31.327 30 SER B O 1
ATOM 1833 N N . GLY B 1 16 ? -18.444 4.781 43.072 1.000 30.769 31 GLY B N 1
ATOM 1834 C CA . GLY B 1 16 ? -17.200 5.527 43.078 1.000 33.983 31 GLY B CA 1
ATOM 1835 C C . GLY B 1 16 ? -15.969 4.680 42.858 1.000 36.107 31 GLY B C 1
ATOM 1836 O O . GLY B 1 16 ? -14.853 5.162 43.066 1.000 36.768 31 GLY B O 1
ATOM 1837 N N . ARG B 1 17 ? -16.141 3.424 42.456 1.000 38.355 32 ARG B N 1
ATOM 1838 C CA . ARG B 1 17 ? -15.035 2.510 42.195 1.000 38.460 32 ARG B CA 1
ATOM 1839 C C . ARG B 1 17 ? -15.353 1.669 40.963 1.000 37.749 32 ARG B C 1
ATOM 1840 O O . ARG B 1 17 ? -15.273 0.441 40.979 1.000 38.015 32 ARG B O 1
ATOM 1848 N N . TYR B 1 18 ? -15.703 2.346 39.861 1.000 32.170 33 TYR B N 1
ATOM 1849 C CA . TYR B 1 18 ? -16.161 1.699 38.632 1.000 29.683 33 TYR B CA 1
ATOM 1850 C C . TYR B 1 18 ? -15.654 2.550 37.465 1.000 28.940 33 TYR B C 1
ATOM 1851 O O . TYR B 1 18 ? -16.392 3.332 36.862 1.000 28.585 33 TYR B O 1
ATOM 1860 N N . PHE B 1 19 ? -14.369 2.401 37.160 1.000 29.322 34 PHE B N 1
ATOM 1861 C CA . PHE B 1 19 ? -13.759 3.200 36.107 1.000 27.788 34 PHE B CA 1
ATOM 1862 C C . PHE B 1 19 ? -14.243 2.721 34.739 1.000 27.419 34 PHE B C 1
ATOM 1863 O O . PHE B 1 19 ? -14.320 1.513 34.494 1.000 28.427 34 PHE B O 1
ATOM 1871 N N . PRO B 1 20 ? -14.586 3.642 33.829 1.000 26.935 35 PRO B N 1
ATOM 1872 C CA . PRO B 1 20 ? -14.610 5.099 33.980 1.000 26.861 35 PRO B CA 1
ATOM 1873 C C . PRO B 1 20 ? -16.015 5.631 34.244 1.000 27.548 35 PRO B C 1
ATOM 1874 O O . PRO B 1 20 ? -16.292 6.805 34.018 1.000 26.293 35 PRO B O 1
ATOM 1878 N N . PHE B 1 21 ? -16.924 4.780 34.724 1.000 26.974 36 PHE B N 1
ATOM 1879 C CA . PHE B 1 21 ? -18.280 5.230 35.019 1.000 25.024 36 PHE B CA 1
ATOM 1880 C C . PHE B 1 21 ? -18.310 6.072 36.289 1.000 26.227 36 PHE B C 1
ATOM 1881 O O . PHE B 1 21 ? -18.772 7.218 36.280 1.000 25.758 36 PHE B O 1
ATOM 1889 N N . THR B 1 22 ? -17.821 5.515 37.396 1.000 29.230 37 THR B N 1
ATOM 1890 C CA . THR B 1 22 ? -17.763 6.218 38.674 1.000 30.433 37 THR B CA 1
ATOM 1891 C C . THR B 1 22 ? -16.440 5.885 39.345 1.000 32.712 37 THR B C 1
ATOM 1892 O O . THR B 1 22 ? -16.203 4.729 39.707 1.000 32.449 37 THR B O 1
ATOM 1896 N N . PHE B 1 23 ? -15.586 6.889 39.515 1.000 38.423 38 PHE B N 1
ATOM 1897 C CA . PHE B 1 23 ? -14.279 6.666 40.116 1.000 39.389 38 PHE B CA 1
ATOM 1898 C C . PHE B 1 23 ? -13.777 7.976 40.705 1.000 40.407 38 PHE B C 1
ATOM 1899 O O . PHE B 1 23 ? -14.377 9.038 40.522 1.000 40.239 38 PHE B O 1
ATOM 1907 N N . VAL B 1 24 ? -12.659 7.881 41.420 1.000 38.881 39 VAL B N 1
ATOM 1908 C CA . VAL B 1 24 ? -12.050 9.017 42.099 1.000 37.333 39 VAL B CA 1
ATOM 1909 C C . VAL B 1 24 ? -10.679 9.276 41.491 1.000 36.446 39 VAL B C 1
ATOM 1910 O O . VAL B 1 24 ? -9.943 8.339 41.162 1.000 36.849 39 VAL B O 1
ATOM 1914 N N . LYS B 1 25 ? -10.346 10.556 41.344 1.000 33.704 40 LYS B N 1
ATOM 1915 C CA . LYS B 1 25 ? -9.048 10.982 40.827 1.000 33.088 40 LYS B CA 1
ATOM 1916 C C . LYS B 1 25 ? -8.830 12.429 41.242 1.000 32.491 40 LYS B C 1
ATOM 1917 O O . LYS B 1 25 ? -9.654 13.290 40.917 1.000 31.622 40 LYS B O 1
ATOM 1923 N N . GLN B 1 26 ? -7.726 12.694 41.948 1.000 32.891 41 GLN B N 1
ATOM 1924 C CA . GLN B 1 26 ? -7.483 13.989 42.592 1.000 32.314 41 GLN B CA 1
ATOM 1925 C C . GLN B 1 26 ? -8.538 14.265 43.663 1.000 31.828 41 GLN B C 1
ATOM 1926 O O . GLN B 1 26 ? -8.982 15.401 43.846 1.000 31.170 41 GLN B O 1
ATOM 1932 N N . ASP B 1 27 ? -8.942 13.210 44.375 1.000 34.217 42 ASP B N 1
ATOM 1933 C CA . ASP B 1 27 ? -10.013 13.258 45.371 1.000 34.515 42 ASP B CA 1
ATOM 1934 C C . ASP B 1 27 ? -11.336 13.753 44.792 1.000 34.073 42 ASP B C 1
ATOM 1935 O O . ASP B 1 27 ? -12.230 14.157 45.544 1.000 33.525 42 ASP B O 1
ATOM 1940 N N . GLU B 1 28 ? -11.489 13.718 43.471 1.000 32.017 43 GLU B N 1
ATOM 1941 C CA . GLU B 1 28 ? -12.659 14.257 42.792 1.000 30.033 43 GLU B CA 1
ATOM 1942 C C . GLU B 1 28 ? -13.485 13.111 42.223 1.000 29.248 43 GLU B C 1
ATOM 1943 O O . GLU B 1 28 ? -12.986 12.324 41.412 1.000 30.727 43 GLU B O 1
ATOM 1949 N N . LEU B 1 29 ? -14.741 13.023 42.652 1.000 28.690 44 LEU B N 1
ATOM 1950 C CA . LEU B 1 29 ? -15.660 12.043 42.092 1.000 28.632 44 LEU B CA 1
ATOM 1951 C C . LEU B 1 29 ? -16.044 12.461 40.679 1.000 27.240 44 LEU B C 1
ATOM 1952 O O . LEU B 1 29 ? -16.443 13.606 40.447 1.000 26.177 44 LEU B O 1
ATOM 1957 N N . GLN B 1 30 ? -15.921 11.535 39.733 1.000 27.961 45 GLN B N 1
ATOM 1958 C CA . GLN B 1 30 ? -16.097 11.875 38.328 1.000 27.843 45 GLN B CA 1
ATOM 1959 C C . GLN B 1 30 ? -16.438 10.612 37.551 1.000 27.838 45 GLN B C 1
ATOM 1960 O O . GLN B 1 30 ? -16.441 9.505 38.093 1.000 29.077 45 GLN B O 1
ATOM 1966 N N . GLY B 1 31 ? -16.732 10.797 36.270 1.000 25.508 46 GLY B N 1
ATOM 1967 C CA . GLY B 1 31 ? -16.986 9.700 35.363 1.000 25.345 46 GLY B CA 1
ATOM 1968 C C . GLY B 1 31 ? -18.226 9.929 34.527 1.000 24.003 46 GLY B C 1
ATOM 1969 O O . GLY B 1 31 ? -18.892 10.959 34.608 1.000 24.429 46 GLY B O 1
ATOM 1970 N N . PHE B 1 32 ? -18.534 8.921 33.705 1.000 24.271 47 PHE B N 1
ATOM 1971 C CA . PHE B 1 32 ? -19.689 8.990 32.813 1.000 22.397 47 PHE B CA 1
ATOM 1972 C C . PHE B 1 32 ? -20.977 9.217 33.596 1.000 21.971 47 PHE B C 1
ATOM 1973 O O . PHE B 1 32 ? -21.797 10.070 33.236 1.000 21.621 47 PHE B O 1
ATOM 1981 N N . GLU B 1 33 ? -21.168 8.465 34.682 1.000 23.305 48 GLU B N 1
ATOM 1982 C CA . GLU B 1 33 ? -22.396 8.590 35.459 1.000 22.234 48 GLU B CA 1
ATOM 1983 C C . GLU B 1 33 ? -22.492 9.945 36.146 1.000 22.621 48 GLU B C 1
ATOM 1984 O O . GLU B 1 33 ? -23.600 10.429 36.406 1.000 23.190 48 GLU B O 1
ATOM 1990 N N . VAL B 1 34 ? -21.353 10.570 36.442 1.000 22.792 49 VAL B N 1
ATOM 1991 C CA . VAL B 1 34 ? -21.370 11.869 37.105 1.000 23.055 49 VAL B CA 1
ATOM 1992 C C . VAL B 1 34 ? -21.732 12.974 36.121 1.000 24.221 49 VAL B C 1
ATOM 1993 O O . VAL B 1 34 ? -22.479 13.899 36.458 1.000 24.645 49 VAL B O 1
ATOM 1997 N N . ASP B 1 35 ? -21.217 12.894 34.892 1.000 23.661 50 ASP B N 1
ATOM 1998 C CA . ASP B 1 35 ? -21.497 13.930 33.904 1.000 22.155 50 ASP B CA 1
ATOM 1999 C C . ASP B 1 35 ? -22.936 13.856 33.412 1.000 21.692 50 ASP B C 1
ATOM 2000 O O . ASP B 1 35 ? -23.572 14.891 33.180 1.000 22.066 50 ASP B O 1
ATOM 2005 N N . VAL B 1 36 ? -23.462 12.642 33.236 1.000 21.845 51 VAL B N 1
ATOM 2006 C CA . VAL B 1 36 ? -24.812 12.487 32.698 1.000 22.366 51 VAL B CA 1
ATOM 2007 C C . VAL B 1 36 ? -25.838 13.075 33.655 1.000 22.663 51 VAL B C 1
ATOM 2008 O O . VAL B 1 36 ? -26.737 13.822 33.249 1.000 22.782 51 VAL B O 1
ATOM 2012 N N . TRP B 1 37 ? -25.718 12.751 34.943 1.000 22.405 52 TRP B N 1
ATOM 2013 C CA . TRP B 1 37 ? -26.684 13.254 35.909 1.000 20.937 52 TRP B CA 1
ATOM 2014 C C . TRP B 1 37 ? -26.467 14.729 36.214 1.000 21.834 52 TRP B C 1
ATOM 2015 O O . TRP B 1 37 ? -27.432 15.447 36.498 1.000 22.292 52 TRP B O 1
ATOM 2026 N N . ASN B 1 38 ? -25.222 15.205 36.157 1.000 22.108 53 ASN B N 1
ATOM 2027 C CA . ASN B 1 38 ? -24.998 16.645 36.211 1.000 22.216 53 ASN B CA 1
ATOM 2028 C C . ASN B 1 38 ? -25.640 17.357 35.030 1.000 23.619 53 ASN B C 1
ATOM 2029 O O . ASN B 1 38 ? -25.921 18.555 35.123 1.000 23.174 53 ASN B O 1
ATOM 2034 N N . GLU B 1 39 ? -25.878 16.646 33.925 1.000 24.574 54 GLU B N 1
ATOM 2035 C CA . GLU B 1 39 ? -26.632 17.205 32.808 1.000 22.824 54 GLU B CA 1
ATOM 2036 C C . GLU B 1 39 ? -28.131 17.069 33.036 1.000 23.503 54 GLU B C 1
ATOM 2037 O O . GLU B 1 39 ? -28.889 18.020 32.814 1.000 23.003 54 GLU B O 1
ATOM 2043 N N . ILE B 1 40 ? -28.573 15.885 33.472 1.000 22.161 55 ILE B N 1
ATOM 2044 C CA . ILE B 1 40 ? -29.990 15.668 33.757 1.000 22.745 55 ILE B CA 1
ATOM 2045 C C . ILE B 1 40 ? -30.484 16.675 34.785 1.000 24.706 55 ILE B C 1
ATOM 2046 O O . ILE B 1 40 ? -31.596 17.208 34.674 1.000 24.416 55 ILE B O 1
ATOM 2051 N N . GLY B 1 41 ? -29.662 16.958 35.796 1.000 24.195 56 GLY B N 1
ATOM 2052 C CA . GLY B 1 41 ? -30.069 17.888 36.834 1.000 26.503 56 GLY B CA 1
ATOM 2053 C C . GLY B 1 41 ? -30.233 19.309 36.329 1.000 26.764 56 GLY B C 1
ATOM 2054 O O . GLY B 1 41 ? -31.148 20.021 36.748 1.000 29.130 56 GLY B O 1
ATOM 2055 N N . LYS B 1 42 ? -29.348 19.745 35.429 1.000 25.258 57 LYS B N 1
ATOM 2056 C CA . LYS B 1 42 ? -29.457 21.096 34.885 1.000 26.387 57 LYS B CA 1
ATOM 2057 C C . LYS B 1 42 ? -30.744 21.267 34.088 1.000 26.058 57 LYS B C 1
ATOM 2058 O O . LYS B 1 42 ? -31.430 22.288 34.211 1.000 25.353 57 LYS B O 1
ATOM 2064 N N . ARG B 1 43 ? -31.090 20.272 33.270 1.000 25.895 58 ARG B N 1
ATOM 2065 C CA . ARG B 1 43 ? -32.282 20.359 32.437 1.000 25.722 58 ARG B CA 1
ATOM 2066 C C . ARG B 1 43 ? -33.566 20.269 33.248 1.000 26.169 58 ARG B C 1
ATOM 2067 O O . ARG B 1 43 ? -34.617 20.710 32.771 1.000 26.114 58 ARG B O 1
ATOM 2075 N N . ASN B 1 44 ? -33.507 19.707 34.454 1.000 26.958 59 ASN B N 1
ATOM 2076 C CA . ASN B 1 44 ? -34.670 19.589 35.323 1.000 28.109 59 ASN B CA 1
ATOM 2077 C C . ASN B 1 44 ? -34.554 20.464 36.565 1.000 28.719 59 ASN B C 1
ATOM 2078 O O . ASN B 1 44 ? -35.420 20.393 37.444 1.000 29.567 59 ASN B O 1
ATOM 2083 N N . ASP B 1 45 ? -33.510 21.289 36.648 1.000 28.272 60 ASP B N 1
ATOM 2084 C CA . ASP B 1 45 ? -33.225 22.127 37.813 1.000 28.759 60 ASP B CA 1
ATOM 2085 C C . ASP B 1 45 ? -33.231 21.303 39.100 1.000 29.872 60 ASP B C 1
ATOM 2086 O O . ASP B 1 45 ? -33.832 21.676 40.109 1.000 32.106 60 ASP B O 1
ATOM 2091 N N . TYR B 1 46 ? -32.557 20.159 39.049 1.000 30.506 61 TYR B N 1
ATOM 2092 C CA . TYR B 1 46 ? -32.379 19.329 40.229 1.000 32.185 61 TYR B CA 1
ATOM 2093 C C . TYR B 1 46 ? -31.249 19.865 41.096 1.000 33.938 61 TYR B C 1
ATOM 2094 O O . TYR B 1 46 ? -30.327 20.528 40.614 1.000 34.215 61 TYR B O 1
ATOM 2103 N N . LYS B 1 47 ? -31.322 19.560 42.389 1.000 36.391 62 LYS B N 1
ATOM 2104 C CA . LYS B 1 47 ? -30.180 19.703 43.288 1.000 36.747 62 LYS B CA 1
ATOM 2105 C C . LYS B 1 47 ? -29.562 18.314 43.392 1.000 36.325 62 LYS B C 1
ATOM 2106 O O . LYS B 1 47 ? -29.841 17.554 44.321 1.000 36.425 62 LYS B O 1
ATOM 2112 N N . VAL B 1 48 ? -28.724 17.978 42.413 1.000 36.781 63 VAL B N 1
ATOM 2113 C CA . VAL B 1 48 ? -28.184 16.628 42.317 1.000 36.199 63 VAL B CA 1
ATOM 2114 C C . VAL B 1 48 ? -27.150 16.424 43.416 1.000 36.336 63 VAL B C 1
ATOM 2115 O O . VAL B 1 48 ? -26.179 17.182 43.527 1.000 36.181 63 VAL B O 1
ATOM 2119 N N . GLU B 1 49 ? -27.360 15.399 44.239 1.000 31.841 64 GLU B N 1
ATOM 2120 C CA . GLU B 1 49 ? -26.468 15.080 45.348 1.000 31.599 64 GLU B CA 1
ATOM 2121 C C . GLU B 1 49 ? -26.025 13.633 45.204 1.000 31.106 64 GLU B C 1
ATOM 2122 O O . GLU B 1 49 ? -26.864 12.730 45.132 1.000 30.943 64 GLU B O 1
ATOM 2128 N N . PHE B 1 50 ? -24.714 13.414 45.161 1.000 30.564 65 PHE B N 1
ATOM 2129 C CA . PHE B 1 50 ? -24.160 12.087 44.927 1.000 30.130 65 PHE B CA 1
ATOM 2130 C C . PHE B 1 50 ? -23.860 11.398 46.252 1.000 30.525 65 PHE B C 1
ATOM 2131 O O . PHE B 1 50 ? -23.303 12.012 47.168 1.000 30.390 65 PHE B O 1
ATOM 2139 N N . VAL B 1 51 ? -24.230 10.124 46.347 1.000 31.656 66 VAL B N 1
ATOM 2140 C CA . VAL B 1 51 ? -24.005 9.309 47.536 1.000 31.654 66 VAL B CA 1
ATOM 2141 C C . VAL B 1 51 ? -23.157 8.113 47.134 1.000 32.467 66 VAL B C 1
ATOM 2142 O O . VAL B 1 51 ? -23.566 7.315 46.281 1.000 32.246 66 VAL B O 1
ATOM 2146 N N . THR B 1 52 ? -21.988 7.980 47.750 1.000 34.778 67 THR B N 1
ATOM 2147 C CA . THR B 1 52 ? -21.067 6.896 47.441 1.000 32.333 67 THR B CA 1
ATOM 2148 C C . THR B 1 52 ? -21.213 5.781 48.465 1.000 35.094 67 THR B C 1
ATOM 2149 O O . THR B 1 52 ? -21.214 6.033 49.673 1.000 35.436 67 THR B O 1
ATOM 2153 N N . ALA B 1 53 ? -21.330 4.552 47.975 1.000 31.133 68 ALA B N 1
ATOM 2154 C CA . ALA B 1 53 ? -21.413 3.378 48.829 1.000 30.791 68 ALA B CA 1
ATOM 2155 C C . ALA B 1 53 ? -21.086 2.161 47.982 1.000 28.922 68 ALA B C 1
ATOM 2156 O O . ALA B 1 53 ? -21.338 2.149 46.774 1.000 28.656 68 ALA B O 1
ATOM 2158 N N . ASN B 1 54 ? -20.505 1.146 48.624 1.000 28.419 69 ASN B N 1
ATOM 2159 C CA . ASN B 1 54 ? -20.172 -0.089 47.927 1.000 27.069 69 ASN B CA 1
ATOM 2160 C C . ASN B 1 54 ? -21.407 -0.654 47.238 1.000 26.156 69 ASN B C 1
ATOM 2161 O O . ASN B 1 54 ? -22.519 -0.596 47.771 1.000 26.527 69 ASN B O 1
ATOM 2166 N N . PHE B 1 55 ? -21.197 -1.207 46.040 1.000 25.729 70 PHE B N 1
ATOM 2167 C CA . PHE B 1 55 ? -22.314 -1.539 45.157 1.000 25.790 70 PHE B CA 1
ATOM 2168 C C . PHE B 1 55 ? -23.266 -2.557 45.773 1.000 24.482 70 PHE B C 1
ATOM 2169 O O . PHE B 1 55 ? -24.470 -2.526 45.494 1.000 24.669 70 PHE B O 1
ATOM 2177 N N . SER B 1 56 ? -22.756 -3.460 46.610 1.000 24.729 71 SER B N 1
ATOM 2178 C CA . SER B 1 56 ? -23.574 -4.556 47.120 1.000 24.819 71 SER B CA 1
ATOM 2179 C C . SER B 1 56 ? -24.755 -4.084 47.955 1.000 23.487 71 SER B C 1
ATOM 2180 O O . SER B 1 56 ? -25.655 -4.886 48.229 1.000 23.298 71 SER B O 1
ATOM 2183 N N . GLY B 1 57 ? -24.781 -2.820 48.365 1.000 23.240 72 GLY B N 1
ATOM 2184 C CA . GLY B 1 57 ? -25.879 -2.322 49.166 1.000 23.476 72 GLY B CA 1
ATOM 2185 C C . GLY B 1 57 ? -26.562 -1.110 48.569 1.000 24.619 72 GLY B C 1
ATOM 2186 O O . GLY B 1 57 ? -27.331 -0.428 49.252 1.000 27.235 72 GLY B O 1
ATOM 2187 N N . LEU B 1 58 ? -26.291 -0.834 47.292 1.000 25.600 73 LEU B N 1
ATOM 2188 C CA . LEU B 1 58 ? -26.885 0.335 46.651 1.000 24.985 73 LEU B CA 1
ATOM 2189 C C . LEU B 1 58 ? -28.389 0.169 46.474 1.000 24.469 73 LEU B C 1
ATOM 2190 O O . LEU B 1 58 ? -29.143 1.140 46.607 1.000 24.974 73 LEU B O 1
ATOM 2195 N N . LEU B 1 59 ? -28.844 -1.047 46.167 1.000 24.679 74 LEU B N 1
ATOM 2196 C CA . LEU B 1 59 ? -30.281 -1.280 46.064 1.000 25.777 74 LEU B CA 1
ATOM 2197 C C . LEU B 1 59 ? -30.957 -1.118 47.419 1.000 27.824 74 LEU B C 1
ATOM 2198 O O . LEU B 1 59 ? -32.081 -0.616 47.504 1.000 27.603 74 LEU B O 1
ATOM 2203 N N . GLY B 1 60 ? -30.276 -1.525 48.490 1.000 27.822 75 GLY B N 1
ATOM 2204 C CA . GLY B 1 60 ? -30.820 -1.326 49.822 1.000 28.174 75 GLY B CA 1
ATOM 2205 C C . GLY B 1 60 ? -31.061 0.136 50.136 1.000 28.245 75 GLY B C 1
ATOM 2206 O O . GLY B 1 60 ? -32.107 0.498 50.681 1.000 29.219 75 GLY B O 1
ATOM 2207 N N . LEU B 1 61 ? -30.099 0.998 49.794 1.000 26.930 76 LEU B N 1
ATOM 2208 C CA . LEU B 1 61 ? -30.296 2.427 50.013 1.000 27.406 76 LEU B CA 1
ATOM 2209 C C . LEU B 1 61 ? -31.430 2.966 49.154 1.000 31.133 76 LEU B C 1
ATOM 2210 O O . LEU B 1 61 ? -32.096 3.936 49.537 1.000 32.886 76 LEU B O 1
ATOM 2215 N N . LEU B 1 62 ? -31.660 2.356 47.990 1.000 26.569 77 LEU B N 1
ATOM 2216 C CA . LEU B 1 62 ? -32.808 2.734 47.176 1.000 26.611 77 LEU B CA 1
ATOM 2217 C C . LEU B 1 62 ? -34.098 2.182 47.768 1.000 27.235 77 LEU B C 1
ATOM 2218 O O . LEU B 1 62 ? -35.129 2.865 47.767 1.000 27.330 77 LEU B O 1
ATOM 2223 N N . GLU B 1 63 ? -34.058 0.947 48.278 1.000 31.088 78 GLU B N 1
ATOM 2224 C CA . GLU B 1 63 ? -35.221 0.381 48.957 1.000 31.104 78 GLU B CA 1
ATOM 2225 C C . GLU B 1 63 ? -35.604 1.208 50.176 1.000 31.275 78 GLU B C 1
ATOM 2226 O O . GLU B 1 63 ? -36.788 1.483 50.403 1.000 31.230 78 GLU B O 1
ATOM 2232 N N . THR B 1 64 ? -34.614 1.616 50.971 1.000 28.803 79 THR B N 1
ATOM 2233 C CA . THR B 1 64 ? -34.888 2.346 52.201 1.000 29.090 79 THR B CA 1
ATOM 2234 C C . THR B 1 64 ? -35.192 3.818 51.961 1.000 30.404 79 THR B C 1
ATOM 2235 O O . THR B 1 64 ? -35.705 4.485 52.866 1.000 32.096 79 THR B O 1
ATOM 2239 N N . GLY B 1 65 ? -34.882 4.340 50.779 1.000 32.625 80 GLY B N 1
ATOM 2240 C CA . GLY B 1 65 ? -35.232 5.703 50.437 1.000 34.549 80 GLY B CA 1
ATOM 2241 C C . GLY B 1 65 ? -34.171 6.748 50.691 1.000 35.657 80 GLY B C 1
ATOM 2242 O O . GLY B 1 65 ? -34.458 7.940 50.541 1.000 35.233 80 GLY B O 1
ATOM 2243 N N . ARG B 1 66 ? -32.957 6.351 51.078 1.000 40.786 81 ARG B N 1
ATOM 2244 C CA . ARG B 1 66 ? -31.911 7.343 51.295 1.000 40.836 81 ARG B CA 1
ATOM 2245 C C . ARG B 1 66 ? -31.418 7.934 49.983 1.000 40.600 81 ARG B C 1
ATOM 2246 O O . ARG B 1 66 ? -31.063 9.117 49.932 1.000 40.876 81 ARG B O 1
ATOM 2254 N N . ILE B 1 67 ? -31.383 7.137 48.921 1.000 31.991 82 ILE B N 1
ATOM 2255 C CA . ILE B 1 67 ? -31.056 7.631 47.591 1.000 30.090 82 ILE B CA 1
ATOM 2256 C C . ILE B 1 67 ? -32.305 7.541 46.728 1.000 29.561 82 ILE B C 1
ATOM 2257 O O . ILE B 1 67 ? -33.144 6.650 46.901 1.000 29.119 82 ILE B O 1
ATOM 2262 N N . ASP B 1 68 ? -32.434 8.489 45.799 1.000 28.543 83 ASP B N 1
ATOM 2263 C CA . ASP B 1 68 ? -33.589 8.504 44.912 1.000 27.164 83 ASP B CA 1
ATOM 2264 C C . ASP B 1 68 ? -33.391 7.598 43.704 1.000 25.277 83 ASP B C 1
ATOM 2265 O O . ASP B 1 68 ? -34.373 7.098 43.144 1.000 22.716 83 ASP B O 1
ATOM 2270 N N . THR B 1 69 ? -32.145 7.370 43.299 1.000 25.853 84 THR B N 1
ATOM 2271 C CA . THR B 1 69 ? -31.850 6.527 42.148 1.000 24.153 84 THR B CA 1
ATOM 2272 C C . THR B 1 69 ? -30.404 6.063 42.238 1.000 24.003 84 THR B C 1
ATOM 2273 O O . THR B 1 69 ? -29.642 6.500 43.103 1.000 24.513 84 THR B O 1
ATOM 2277 N N . ILE B 1 70 ? -30.034 5.173 41.321 1.000 23.087 85 ILE B N 1
ATOM 2278 C CA . ILE B 1 70 ? -28.691 4.611 41.263 1.000 23.303 85 ILE B CA 1
ATOM 2279 C C . ILE B 1 70 ? -28.146 4.825 39.860 1.000 22.558 85 ILE B C 1
ATOM 2280 O O . ILE B 1 70 ? -28.761 4.392 38.879 1.000 22.137 85 ILE B O 1
ATOM 2285 N N . SER B 1 71 ? -26.992 5.476 39.765 1.000 23.474 86 SER B N 1
ATOM 2286 C CA . SER B 1 71 ? -26.310 5.703 38.494 1.000 21.795 86 SER B CA 1
ATOM 2287 C C . SER B 1 71 ? -25.004 4.914 38.531 1.000 22.442 86 SER B C 1
ATOM 2288 O O . SER B 1 71 ? -23.928 5.454 38.791 1.000 22.190 86 SER B O 1
ATOM 2291 N N . ASN B 1 72 ? -25.111 3.611 38.269 1.000 23.234 87 ASN B N 1
ATOM 2292 C CA . ASN B 1 72 ? -23.961 2.718 38.350 1.000 22.990 87 ASN B CA 1
ATOM 2293 C C . ASN B 1 72 ? -24.143 1.543 37.395 1.000 23.258 87 ASN B C 1
ATOM 2294 O O . ASN B 1 72 ? -23.814 0.398 37.725 1.000 23.898 87 ASN B O 1
ATOM 2299 N N . GLN B 1 73 ? -24.675 1.819 36.204 1.000 23.821 88 GLN B N 1
ATOM 2300 C CA . GLN B 1 73 ? -24.888 0.814 35.164 1.000 23.613 88 GLN B CA 1
ATOM 2301 C C . GLN B 1 73 ? -25.730 -0.350 35.687 1.000 23.850 88 GLN B C 1
ATOM 2302 O O . GLN B 1 73 ? -25.335 -1.517 35.643 1.000 24.727 88 GLN B O 1
ATOM 2308 N N . ILE B 1 74 ? -26.912 -0.007 36.192 1.000 23.853 89 ILE B N 1
ATOM 2309 C CA . ILE B 1 74 ? -27.824 -1.005 36.740 1.000 25.179 89 ILE B CA 1
ATOM 2310 C C . ILE B 1 74 ? -28.504 -1.731 35.587 1.000 24.261 89 ILE B C 1
ATOM 2311 O O . ILE B 1 74 ? -29.186 -1.110 34.765 1.000 22.490 89 ILE B O 1
ATOM 2316 N N . THR B 1 75 ? -28.328 -3.049 35.534 1.000 24.356 90 THR B N 1
ATOM 2317 C CA . THR B 1 75 ? -28.873 -3.842 34.443 1.000 24.292 90 THR B CA 1
ATOM 2318 C C . THR B 1 75 ? -30.332 -4.186 34.715 1.000 25.158 90 THR B C 1
ATOM 2319 O O . THR B 1 75 ? -30.674 -4.681 35.794 1.000 26.464 90 THR B O 1
ATOM 2323 N N . ILE B 1 76 ? -31.189 -3.928 33.730 1.000 24.661 91 ILE B N 1
ATOM 2324 C CA . ILE B 1 76 ? -32.604 -4.271 33.830 1.000 25.837 91 ILE B CA 1
ATOM 2325 C C . ILE B 1 76 ? -32.739 -5.788 33.732 1.000 27.287 91 ILE B C 1
ATOM 2326 O O . ILE B 1 76 ? -32.436 -6.379 32.692 1.000 28.064 91 ILE B O 1
ATOM 2331 N N . THR B 1 77 ? -33.188 -6.422 34.812 1.000 29.377 92 THR B N 1
ATOM 2332 C CA . THR B 1 77 ? -33.440 -7.854 34.836 1.000 29.835 92 THR B CA 1
ATOM 2333 C C . THR B 1 77 ? -34.866 -8.102 35.304 1.000 31.006 92 THR B C 1
ATOM 2334 O O . THR B 1 77 ? -35.502 -7.232 35.903 1.000 31.275 92 THR B O 1
ATOM 2338 N N . ASP B 1 78 ? -35.366 -9.310 35.025 1.000 29.393 93 ASP B N 1
ATOM 2339 C CA . ASP B 1 78 ? -36.718 -9.663 35.448 1.000 30.672 93 ASP B CA 1
ATOM 2340 C C . ASP B 1 78 ? -36.857 -9.592 36.963 1.000 30.098 93 ASP B C 1
ATOM 2341 O O . ASP B 1 78 ? -37.893 -9.160 37.479 1.000 30.456 93 ASP B O 1
ATOM 2346 N N . ALA B 1 79 ? -35.822 -10.017 37.691 1.000 29.614 94 ALA B N 1
ATOM 2347 C CA . ALA B 1 79 ? -35.864 -9.945 39.147 1.000 29.338 94 ALA B CA 1
ATOM 2348 C C . ALA B 1 79 ? -35.889 -8.503 39.637 1.000 31.475 94 ALA B C 1
ATOM 2349 O O . ALA B 1 79 ? -36.478 -8.218 40.686 1.000 33.488 94 ALA B O 1
ATOM 2351 N N . ARG B 1 80 ? -35.266 -7.586 38.897 1.000 34.067 95 ARG B N 1
ATOM 2352 C CA . ARG B 1 80 ? -35.262 -6.178 39.265 1.000 33.520 95 ARG B CA 1
ATOM 2353 C C . ARG B 1 80 ? -36.367 -5.382 38.588 1.000 35.894 95 ARG B C 1
ATOM 2354 O O . ARG B 1 80 ? -36.675 -4.271 39.034 1.000 37.133 95 ARG B O 1
ATOM 2362 N N . LYS B 1 81 ? -36.965 -5.917 37.522 1.000 37.586 96 LYS B N 1
ATOM 2363 C CA . LYS B 1 81 ? -38.058 -5.233 36.843 1.000 37.470 96 LYS B CA 1
ATOM 2364 C C . LYS B 1 81 ? -39.373 -5.345 37.600 1.000 37.210 96 LYS B C 1
ATOM 2365 O O . LYS B 1 81 ? -40.300 -4.577 37.324 1.000 37.404 96 LYS B O 1
ATOM 2371 N N . ALA B 1 82 ? -39.471 -6.277 38.548 1.000 37.178 97 ALA B N 1
ATOM 2372 C CA . ALA B 1 82 ? -40.704 -6.499 39.288 1.000 37.270 97 ALA B CA 1
ATOM 2373 C C . ALA B 1 82 ? -40.761 -5.740 40.605 1.000 39.460 97 ALA B C 1
ATOM 2374 O O . ALA B 1 82 ? -41.854 -5.573 41.158 1.000 42.576 97 ALA B O 1
ATOM 2376 N N . LYS B 1 83 ? -39.621 -5.277 41.119 1.000 43.771 98 LYS B N 1
ATOM 2377 C CA . LYS B 1 83 ? -39.578 -4.622 42.418 1.000 44.140 98 LYS B CA 1
ATOM 2378 C C . LYS B 1 83 ? -39.230 -3.141 42.351 1.000 43.945 98 LYS B C 1
ATOM 2379 O O . LYS B 1 83 ? -39.374 -2.447 43.364 1.000 43.866 98 LYS B O 1
ATOM 2385 N N . TYR B 1 84 ? -38.786 -2.638 41.201 1.000 33.641 99 TYR B N 1
ATOM 2386 C CA . TYR B 1 84 ? -38.421 -1.236 41.068 1.000 29.319 99 TYR B CA 1
ATOM 2387 C C . TYR B 1 84 ? -38.951 -0.689 39.753 1.000 27.993 99 TYR B C 1
ATOM 2388 O O . TYR B 1 84 ? -39.229 -1.434 38.810 1.000 28.696 99 TYR B O 1
ATOM 2397 N N . LEU B 1 85 ? -39.089 0.633 39.705 1.000 29.096 100 LEU B N 1
ATOM 2398 C CA . LEU B 1 85 ? -39.297 1.317 38.441 1.000 23.921 100 LEU B CA 1
ATOM 2399 C C . LEU B 1 85 ? -37.961 1.477 37.722 1.000 25.624 100 LEU B C 1
ATOM 2400 O O . LEU B 1 85 ? -36.887 1.374 38.320 1.000 25.006 100 LEU B O 1
ATOM 2405 N N . PHE B 1 86 ? -38.034 1.722 36.418 1.000 23.263 101 PHE B N 1
ATOM 2406 C CA . PHE B 1 86 ? -36.839 1.849 35.600 1.000 21.139 101 PHE B CA 1
ATOM 2407 C C . PHE B 1 86 ? -37.044 2.922 34.542 1.000 20.742 101 PHE B C 1
ATOM 2408 O O . PHE B 1 86 ? -38.172 3.200 34.127 1.000 21.266 101 PHE B O 1
ATOM 2416 N N . SER B 1 87 ? -35.938 3.528 34.121 1.000 21.234 102 SER B N 1
ATOM 2417 C CA . SER B 1 87 ? -35.956 4.495 33.039 1.000 21.897 102 SER B CA 1
ATOM 2418 C C . SER B 1 87 ? -35.695 3.782 31.715 1.000 21.350 102 SER B C 1
ATOM 2419 O O . SER B 1 87 ? -35.464 2.571 31.666 1.000 20.903 102 SER B O 1
ATOM 2422 N N . ASP B 1 88 ? -35.745 4.535 30.623 1.000 21.916 103 ASP B N 1
ATOM 2423 C CA . ASP B 1 88 ? -35.315 3.989 29.347 1.000 22.447 103 ASP B CA 1
ATOM 2424 C C . ASP B 1 88 ? -33.814 3.718 29.399 1.000 22.324 103 ASP B C 1
ATOM 2425 O O . ASP B 1 88 ? -33.060 4.520 29.963 1.000 21.932 103 ASP B O 1
ATOM 2430 N N . PRO B 1 89 ? -33.349 2.600 28.844 1.000 22.318 104 PRO B N 1
ATOM 2431 C CA . PRO B 1 89 ? -31.914 2.294 28.901 1.000 21.547 104 PRO B CA 1
ATOM 2432 C C . PRO B 1 89 ? -31.095 3.373 28.210 1.000 22.097 104 PRO B C 1
ATOM 2433 O O . PRO B 1 89 ? -31.353 3.732 27.059 1.000 23.276 104 PRO B O 1
ATOM 2437 N N . TYR B 1 90 ? -30.100 3.896 28.928 1.000 22.847 105 TYR B N 1
ATOM 2438 C CA . TYR B 1 90 ? -29.210 4.905 28.372 1.000 22.453 105 TYR B CA 1
ATOM 2439 C C . TYR B 1 90 ? -27.924 4.320 27.806 1.000 22.782 105 TYR B C 1
ATOM 2440 O O . TYR B 1 90 ? -27.277 4.972 26.978 1.000 22.587 105 TYR B O 1
ATOM 2449 N N . VAL B 1 91 ? -27.545 3.115 28.225 1.000 22.571 106 VAL B N 1
ATOM 2450 C CA . VAL B 1 91 ? -26.419 2.384 27.653 1.000 22.895 106 VAL B CA 1
ATOM 2451 C C . VAL B 1 91 ? -26.811 0.918 27.565 1.000 22.611 106 VAL B C 1
ATOM 2452 O O . VAL B 1 91 ? -27.287 0.338 28.547 1.000 23.105 106 VAL B O 1
ATOM 2456 N N . ILE B 1 92 ? -26.623 0.320 26.394 1.000 24.124 107 ILE B N 1
ATOM 2457 C CA . ILE B 1 92 ? -26.820 -1.110 26.194 1.000 23.595 107 ILE B CA 1
ATOM 2458 C C . ILE B 1 92 ? -25.458 -1.734 25.933 1.000 24.029 107 ILE B C 1
ATOM 2459 O O . ILE B 1 92 ? -24.730 -1.295 25.033 1.000 28.124 107 ILE B O 1
ATOM 2464 N N . ASP B 1 93 ? -25.110 -2.745 26.719 1.000 23.150 108 ASP B N 1
ATOM 2465 C CA . ASP B 1 93 ? -23.796 -3.370 26.631 1.000 24.290 108 ASP B CA 1
ATOM 2466 C C . ASP B 1 93 ? -23.989 -4.873 26.801 1.000 24.635 108 ASP B C 1
ATOM 2467 O O . ASP B 1 93 ? -25.085 -5.408 26.601 1.000 24.306 108 ASP B O 1
ATOM 2472 N N . GLY B 1 94 ? -22.921 -5.569 27.178 1.000 24.134 109 GLY B N 1
ATOM 2473 C CA . GLY B 1 94 ? -22.987 -7.003 27.374 1.000 24.677 109 GLY B CA 1
ATOM 2474 C C . GLY B 1 94 ? -22.027 -7.457 28.451 1.000 24.145 109 GLY B C 1
ATOM 2475 O O . GLY B 1 94 ? -21.044 -6.779 28.767 1.000 24.161 109 GLY B O 1
ATOM 2476 N N . ALA B 1 95 ? -22.338 -8.618 29.025 1.000 24.611 110 ALA B N 1
ATOM 2477 C CA . ALA B 1 95 ? -21.497 -9.219 30.052 1.000 25.348 110 ALA B CA 1
ATOM 2478 C C . ALA B 1 95 ? -20.294 -9.885 29.394 1.000 26.832 110 ALA B C 1
ATOM 2479 O O . ALA B 1 95 ? -20.454 -10.763 28.540 1.000 28.103 110 ALA B O 1
ATOM 2481 N N . GLN B 1 96 ? -19.093 -9.475 29.797 1.000 28.151 111 GLN B N 1
ATOM 2482 C CA . GLN B 1 96 ? -17.859 -9.924 29.163 1.000 27.082 111 GLN B CA 1
ATOM 2483 C C . GLN B 1 96 ? -16.929 -10.507 30.215 1.000 27.930 111 GLN B C 1
ATOM 2484 O O . GLN B 1 96 ? -16.605 -9.838 31.202 1.000 27.743 111 GLN B O 1
ATOM 2490 N N . ILE B 1 97 ? -16.502 -11.747 30.001 1.000 26.111 112 ILE B N 1
ATOM 2491 C CA . ILE B 1 97 ? -15.533 -12.392 30.879 1.000 25.769 112 ILE B CA 1
ATOM 2492 C C . ILE B 1 97 ? -14.140 -11.890 30.530 1.000 26.351 112 ILE B C 1
ATOM 2493 O O . ILE B 1 97 ? -13.762 -11.836 29.354 1.000 25.940 112 ILE B O 1
ATOM 2498 N N . THR B 1 98 ? -13.368 -11.529 31.552 1.000 26.122 113 THR B N 1
ATOM 2499 C CA . THR B 1 98 ? -12.020 -11.011 31.375 1.000 26.906 113 THR B CA 1
ATOM 2500 C C . THR B 1 98 ? -11.050 -11.816 32.227 1.000 26.958 113 THR B C 1
ATOM 2501 O O . THR B 1 98 ? -11.334 -12.116 33.390 1.000 27.967 113 THR B O 1
ATOM 2505 N N . VAL B 1 99 ? -9.905 -12.164 31.640 1.000 26.074 114 VAL B N 1
ATOM 2506 C CA . VAL B 1 99 ? -8.896 -12.978 32.310 1.000 26.540 114 VAL B CA 1
ATOM 2507 C C . VAL B 1 99 ? -7.584 -12.209 32.381 1.000 27.124 114 VAL B C 1
ATOM 2508 O O . VAL B 1 99 ? -7.524 -11.027 32.024 1.000 26.956 114 VAL B O 1
ATOM 2512 N N . ARG B 1 100 ? -6.526 -12.872 32.843 1.000 27.714 115 ARG B N 1
ATOM 2513 C CA . ARG B 1 100 ? -5.202 -12.270 32.846 1.000 27.406 115 ARG B CA 1
ATOM 2514 C C . ARG B 1 100 ? -4.593 -12.343 31.452 1.000 26.698 115 ARG B C 1
ATOM 2515 O O . ARG B 1 100 ? -4.738 -13.348 30.749 1.000 27.967 115 ARG B O 1
ATOM 2523 N N . LYS B 1 101 ? -3.924 -11.262 31.050 1.000 26.964 116 LYS B N 1
ATOM 2524 C CA . LYS B 1 101 ? -3.263 -11.193 29.755 1.000 26.648 116 LYS B CA 1
ATOM 2525 C C . LYS B 1 101 ? -2.273 -12.338 29.599 1.000 26.253 116 LYS B C 1
ATOM 2526 O O . LYS B 1 101 ? -1.264 -12.399 30.311 1.000 25.900 116 LYS B O 1
ATOM 2532 N N . GLY B 1 102 ? -2.564 -13.256 28.682 1.000 26.485 117 GLY B N 1
ATOM 2533 C CA . GLY B 1 102 ? -1.729 -14.425 28.486 1.000 27.243 117 GLY B CA 1
ATOM 2534 C C . GLY B 1 102 ? -2.333 -15.677 29.085 1.000 28.438 117 GLY B C 1
ATOM 2535 O O . GLY B 1 102 ? -1.648 -16.444 29.768 1.000 29.432 117 GLY B O 1
ATOM 2536 N N . ASN B 1 103 ? -3.625 -15.892 28.840 1.000 29.948 118 ASN B N 1
ATOM 2537 C CA . ASN B 1 103 ? -4.340 -17.055 29.365 1.000 32.478 118 ASN B CA 1
ATOM 2538 C C . ASN B 1 103 ? -5.269 -17.555 28.263 1.000 35.270 118 ASN B C 1
ATOM 2539 O O . ASN B 1 103 ? -6.314 -16.951 28.003 1.000 35.870 118 ASN B O 1
ATOM 2544 N N . GLU B 1 104 ? -4.884 -18.652 27.616 1.000 37.952 119 GLU B N 1
ATOM 2545 C CA . GLU B 1 104 ? -5.711 -19.279 26.596 1.000 39.628 119 GLU B CA 1
ATOM 2546 C C . GLU B 1 104 ? -6.472 -20.491 27.116 1.000 40.197 119 GLU B C 1
ATOM 2547 O O . GLU B 1 104 ? -7.194 -21.130 26.345 1.000 40.921 119 GLU B O 1
ATOM 2553 N N . ALA B 1 105 ? -6.328 -20.823 28.401 1.000 37.655 120 ALA B N 1
ATOM 2554 C CA . ALA B 1 105 ? -7.121 -21.897 28.985 1.000 38.802 120 ALA B CA 1
ATOM 2555 C C . ALA B 1 105 ? -8.587 -21.514 29.135 1.000 38.997 120 ALA B C 1
ATOM 2556 O O . ALA B 1 105 ? -9.433 -22.401 29.287 1.000 39.463 120 ALA B O 1
ATOM 2558 N N . ILE B 1 106 ? -8.906 -20.223 29.093 1.000 38.852 121 ILE B N 1
ATOM 2559 C CA . ILE B 1 106 ? -10.276 -19.738 29.209 1.000 38.507 121 ILE B CA 1
ATOM 2560 C C . ILE B 1 106 ? -10.609 -18.944 27.956 1.000 37.481 121 ILE B C 1
ATOM 2561 O O . ILE B 1 106 ? -9.906 -17.986 27.617 1.000 36.260 121 ILE B O 1
ATOM 2566 N N . LYS B 1 107 ? -11.680 -19.344 27.265 1.000 38.273 122 LYS B N 1
ATOM 2567 C CA . LYS B 1 107 ? -12.100 -18.620 26.072 1.000 37.539 122 LYS B CA 1
ATOM 2568 C C . LYS B 1 107 ? -13.616 -18.455 25.992 1.000 37.041 122 LYS B C 1
ATOM 2569 O O . LYS B 1 107 ? -14.153 -18.315 24.888 1.000 35.633 122 LYS B O 1
ATOM 2575 N N . GLY B 1 108 ? -14.316 -18.468 27.120 1.000 38.689 123 GLY B N 1
ATOM 2576 C CA . GLY B 1 108 ? -15.758 -18.344 27.101 1.000 39.220 123 GLY B CA 1
ATOM 2577 C C . GLY B 1 108 ? -16.350 -18.737 28.438 1.000 41.984 123 GLY B C 1
ATOM 2578 O O . GLY B 1 108 ? -15.632 -19.014 29.401 1.000 41.123 123 GLY B O 1
ATOM 2579 N N . ILE B 1 109 ? -17.685 -18.750 28.472 1.000 44.595 124 ILE B N 1
ATOM 2580 C CA . ILE B 1 109 ? -18.389 -19.099 29.700 1.000 43.337 124 ILE B CA 1
ATOM 2581 C C . ILE B 1 109 ? -18.266 -20.590 29.984 1.000 43.879 124 ILE B C 1
ATOM 2582 O O . ILE B 1 109 ? -18.319 -21.014 31.144 1.000 43.610 124 ILE B O 1
ATOM 2587 N N . ASP B 1 110 ? -18.092 -21.409 28.942 1.000 46.356 125 ASP B N 1
ATOM 2588 C CA . ASP B 1 110 ? -17.976 -22.850 29.140 1.000 46.311 125 ASP B CA 1
ATOM 2589 C C . ASP B 1 110 ? -16.630 -23.225 29.744 1.000 43.937 125 ASP B C 1
ATOM 2590 O O . ASP B 1 110 ? -16.545 -24.179 30.527 1.000 43.058 125 ASP B O 1
ATOM 2595 N N . ASP B 1 111 ? -15.575 -22.493 29.393 1.000 42.918 126 ASP B N 1
ATOM 2596 C CA . ASP B 1 111 ? -14.226 -22.790 29.856 1.000 41.850 126 ASP B CA 1
ATOM 2597 C C . ASP B 1 111 ? -13.983 -22.380 31.301 1.000 40.131 126 ASP B C 1
ATOM 2598 O O . ASP B 1 111 ? -12.877 -22.593 31.807 1.000 37.791 126 ASP B O 1
ATOM 2603 N N . LEU B 1 112 ? -14.978 -21.801 31.976 1.000 40.665 127 LEU B N 1
ATOM 2604 C CA . LEU B 1 112 ? -14.829 -21.471 33.387 1.000 38.641 127 LEU B CA 1
ATOM 2605 C C . LEU B 1 112 ? -14.900 -22.696 34.286 1.000 37.733 127 LEU B C 1
ATOM 2606 O O . LEU B 1 112 ? -14.635 -22.574 35.487 1.000 36.631 127 LEU B O 1
ATOM 2611 N N . ALA B 1 113 ? -15.254 -23.859 33.741 1.000 38.515 128 ALA B N 1
ATOM 2612 C CA . ALA B 1 113 ? -15.334 -25.079 34.533 1.000 38.049 128 ALA B CA 1
ATOM 2613 C C . ALA B 1 113 ? -13.980 -25.394 35.155 1.000 36.241 128 ALA B C 1
ATOM 2614 O O . ALA B 1 113 ? -12.983 -25.566 34.446 1.000 35.815 128 ALA B O 1
ATOM 2616 N N . GLY B 1 114 ? -13.944 -25.458 36.481 1.000 35.057 129 GLY B N 1
ATOM 2617 C CA . GLY B 1 114 ? -12.699 -25.694 37.186 1.000 32.936 129 GLY B CA 1
ATOM 2618 C C . GLY B 1 114 ? -11.853 -24.453 37.350 1.000 32.557 129 GLY B C 1
ATOM 2619 O O . GLY B 1 114 ? -10.624 -24.518 37.212 1.000 32.978 129 GLY B O 1
ATOM 2620 N N . LYS B 1 115 ? -12.481 -23.313 37.628 1.000 32.722 130 LYS B N 1
ATOM 2621 C CA . LYS B 1 115 ? -11.777 -22.051 37.796 1.000 31.027 130 LYS B CA 1
ATOM 2622 C C . LYS B 1 115 ? -12.422 -21.259 38.924 1.000 30.440 130 LYS B C 1
ATOM 2623 O O . LYS B 1 115 ? -13.596 -21.447 39.252 1.000 30.098 130 LYS B O 1
ATOM 2629 N N . THR B 1 116 ? -11.635 -20.361 39.514 1.000 29.109 131 THR B N 1
ATOM 2630 C CA . THR B 1 116 ? -12.108 -19.451 40.551 1.000 27.524 131 THR B CA 1
ATOM 2631 C C . THR B 1 116 ? -12.437 -18.116 39.891 1.000 27.380 131 THR B C 1
ATOM 2632 O O . THR B 1 116 ? -11.536 -17.345 39.548 1.000 27.516 131 THR B O 1
ATOM 2636 N N . VAL B 1 117 ? -13.727 -17.839 39.725 1.000 27.590 132 VAL B N 1
ATOM 2637 C CA . VAL B 1 117 ? -14.201 -16.680 38.974 1.000 28.222 132 VAL B CA 1
ATOM 2638 C C . VAL B 1 117 ? -14.807 -15.681 39.951 1.000 27.848 132 VAL B C 1
ATOM 2639 O O . VAL B 1 117 ? -15.714 -16.023 40.720 1.000 28.109 132 VAL B O 1
ATOM 2643 N N . ALA B 1 118 ? -14.322 -14.444 39.904 1.000 28.267 133 ALA B N 1
ATOM 2644 C CA . ALA B 1 118 ? -14.764 -13.382 40.795 1.000 28.732 133 ALA B CA 1
ATOM 2645 C C . ALA B 1 118 ? -15.821 -12.513 40.124 1.000 28.469 133 ALA B C 1
ATOM 2646 O O . ALA B 1 118 ? -15.857 -12.381 38.898 1.000 29.240 133 ALA B O 1
ATOM 2648 N N . VAL B 1 119 ? -16.685 -11.916 40.946 1.000 28.867 134 VAL B N 1
ATOM 2649 C CA . VAL B 1 119 ? -17.739 -11.017 40.485 1.000 29.230 134 VAL B CA 1
ATOM 2650 C C . VAL B 1 119 ? -18.068 -10.036 41.603 1.000 28.743 134 VAL B C 1
ATOM 2651 O O . VAL B 1 119 ? -17.676 -10.219 42.756 1.000 29.043 134 VAL B O 1
ATOM 2655 N N . ASN B 1 120 ? -18.803 -8.983 41.252 1.000 27.872 135 ASN B N 1
ATOM 2656 C CA . ASN B 1 120 ? -19.273 -8.020 42.238 1.000 28.240 135 ASN B CA 1
ATOM 2657 C C . ASN B 1 120 ? -20.476 -8.584 42.982 1.000 28.653 135 ASN B C 1
ATOM 2658 O O . ASN B 1 120 ? -21.393 -9.140 42.368 1.000 28.988 135 ASN B O 1
ATOM 2663 N N . LEU B 1 121 ? -20.470 -8.441 44.306 1.000 28.172 136 LEU B N 1
ATOM 2664 C CA . LEU B 1 121 ? -21.576 -8.928 45.118 1.000 28.724 136 LEU B CA 1
ATOM 2665 C C . LEU B 1 121 ? -22.840 -8.134 44.819 1.000 28.648 136 LEU B C 1
ATOM 2666 O O . LEU B 1 121 ? -22.819 -6.901 44.768 1.000 27.969 136 LEU B O 1
ATOM 2671 N N . GLY B 1 122 ? -23.945 -8.848 44.618 1.000 28.632 137 GLY B N 1
ATOM 2672 C CA . GLY B 1 122 ? -25.213 -8.214 44.322 1.000 29.909 137 GLY B CA 1
ATOM 2673 C C . GLY B 1 122 ? -25.386 -7.739 42.899 1.000 30.214 137 GLY B C 1
ATOM 2674 O O . GLY B 1 122 ? -26.369 -7.048 42.611 1.000 29.454 137 GLY B O 1
ATOM 2675 N N . SER B 1 123 ? -24.468 -8.080 42.002 1.000 34.509 138 SER B N 1
ATOM 2676 C CA . SER B 1 123 ? -24.551 -7.655 40.616 1.000 35.123 138 SER B CA 1
ATOM 2677 C C . SER B 1 123 ? -25.365 -8.650 39.797 1.000 35.815 138 SER B C 1
ATOM 2678 O O . SER B 1 123 ? -25.591 -9.793 40.201 1.000 36.278 138 SER B O 1
ATOM 2681 N N . ASN B 1 124 ? -25.805 -8.193 38.623 1.000 29.722 139 ASN B N 1
ATOM 2682 C CA . ASN B 1 124 ? -26.452 -9.098 37.682 1.000 28.322 139 ASN B CA 1
ATOM 2683 C C . ASN B 1 124 ? -25.477 -10.157 37.188 1.000 29.690 139 ASN B C 1
ATOM 2684 O O . ASN B 1 124 ? -25.886 -11.282 36.879 1.000 28.717 139 ASN B O 1
ATOM 2689 N N . PHE B 1 125 ? -24.185 -9.818 37.124 1.000 32.064 140 PHE B N 1
ATOM 2690 C CA . PHE B 1 125 ? -23.189 -10.756 36.615 1.000 30.343 140 PHE B CA 1
ATOM 2691 C C . PHE B 1 125 ? -23.058 -11.975 37.518 1.000 31.714 140 PHE B C 1
ATOM 2692 O O . PHE B 1 125 ? -22.762 -13.075 37.033 1.000 31.470 140 PHE B O 1
ATOM 2700 N N . GLU B 1 126 ? -23.275 -11.805 38.828 1.000 31.775 141 GLU B N 1
ATOM 2701 C CA . GLU B 1 126 ? -23.236 -12.950 39.733 1.000 30.338 141 GLU B CA 1
ATOM 2702 C C . GLU B 1 126 ? -24.319 -13.959 39.379 1.000 32.517 141 GLU B C 1
ATOM 2703 O O . GLU B 1 126 ? -24.072 -15.171 39.364 1.000 33.886 141 GLU B O 1
ATOM 2709 N N . GLN B 1 127 ? -25.526 -13.476 39.079 1.000 31.585 142 GLN B N 1
ATOM 2710 C CA . GLN B 1 127 ? -26.598 -14.382 38.684 1.000 31.596 142 GLN B CA 1
ATOM 2711 C C . GLN B 1 127 ? -26.334 -14.981 37.309 1.000 32.309 142 GLN B C 1
ATOM 2712 O O . GLN B 1 127 ? -26.617 -16.161 37.078 1.000 34.138 142 GLN B O 1
ATOM 2718 N N . LEU B 1 128 ? -25.786 -14.183 36.388 1.000 31.812 143 LEU B N 1
ATOM 2719 C CA . LEU B 1 128 ? -25.412 -14.705 35.077 1.000 32.393 143 LEU B CA 1
ATOM 2720 C C . LEU B 1 128 ? -24.469 -15.893 35.209 1.000 34.770 143 LEU B C 1
ATOM 2721 O O . LEU B 1 128 ? -24.594 -16.883 34.478 1.000 36.554 143 LEU B O 1
ATOM 2726 N N . LEU B 1 129 ? -23.521 -15.815 36.144 1.000 33.286 144 LEU B N 1
ATOM 2727 C CA . LEU B 1 129 ? -22.651 -16.954 36.412 1.000 33.804 144 LEU B CA 1
ATOM 2728 C C . LEU B 1 129 ? -23.423 -18.089 37.073 1.000 37.060 144 LEU B C 1
ATOM 2729 O O . LEU B 1 129 ? -23.365 -19.238 36.621 1.000 38.199 144 LEU B O 1
ATOM 2734 N N . ARG B 1 130 ? -24.156 -17.782 38.148 1.000 40.121 145 ARG B N 1
ATOM 2735 C CA . ARG B 1 130 ? -24.879 -18.821 38.875 1.000 40.568 145 ARG B CA 1
ATOM 2736 C C . ARG B 1 130 ? -25.906 -19.517 37.990 1.000 41.976 145 ARG B C 1
ATOM 2737 O O . ARG B 1 130 ? -26.165 -20.713 38.164 1.000 43.858 145 ARG B O 1
ATOM 2745 N N . ASN B 1 131 ? -26.498 -18.793 37.038 1.000 38.218 146 ASN B N 1
ATOM 2746 C CA . ASN B 1 131 ? -27.413 -19.430 36.096 1.000 38.252 146 ASN B CA 1
ATOM 2747 C C . ASN B 1 131 ? -26.666 -20.391 35.182 1.000 39.605 146 ASN B C 1
ATOM 2748 O O . ASN B 1 131 ? -27.068 -21.549 35.018 1.000 40.823 146 ASN B O 1
ATOM 2753 N N . HIS B 1 132 ? -25.568 -19.927 34.581 1.000 39.913 147 HIS B N 1
ATOM 2754 C CA . HIS B 1 132 ? -24.761 -20.787 33.725 1.000 40.507 147 HIS B CA 1
ATOM 2755 C C . HIS B 1 132 ? -24.039 -21.872 34.511 1.000 42.808 147 HIS B C 1
ATOM 2756 O O . HIS B 1 132 ? -23.632 -22.878 33.920 1.000 42.395 147 HIS B O 1
ATOM 2763 N N . ASP B 1 133 ? -23.867 -21.694 35.818 1.000 43.716 148 ASP B N 1
ATOM 2764 C CA . ASP B 1 133 ? -23.232 -22.689 36.677 1.000 44.266 148 ASP B CA 1
ATOM 2765 C C . ASP B 1 133 ? -24.325 -23.337 37.523 1.000 44.766 148 ASP B C 1
ATOM 2766 O O . ASP B 1 133 ? -24.501 -23.029 38.703 1.000 46.058 148 ASP B O 1
ATOM 2771 N N . LYS B 1 134 ? -25.078 -24.237 36.897 1.000 45.074 149 LYS B N 1
ATOM 2772 C CA . LYS B 1 134 ? -26.093 -25.023 37.582 1.000 45.490 149 LYS B CA 1
ATOM 2773 C C . LYS B 1 134 ? -25.588 -26.399 37.992 1.000 46.358 149 LYS B C 1
ATOM 2774 O O . LYS B 1 134 ? -26.357 -27.191 38.545 1.000 46.577 149 LYS B O 1
ATOM 2780 N N . ASP B 1 135 ? -24.314 -26.698 37.736 1.000 45.103 150 ASP B N 1
ATOM 2781 C CA . ASP B 1 135 ? -23.705 -27.954 38.143 1.000 45.548 150 ASP B CA 1
ATOM 2782 C C . ASP B 1 135 ? -22.693 -27.797 39.268 1.000 45.529 150 ASP B C 1
ATOM 2783 O O . ASP B 1 135 ? -22.196 -28.809 39.774 1.000 45.892 150 ASP B O 1
ATOM 2788 N N . GLY B 1 136 ? -22.379 -26.568 39.674 1.000 46.171 151 GLY B N 1
ATOM 2789 C CA . GLY B 1 136 ? -21.448 -26.353 40.765 1.000 46.063 151 GLY B CA 1
ATOM 2790 C C . GLY B 1 136 ? -19.993 -26.560 40.417 1.000 45.274 151 GLY B C 1
ATOM 2791 O O . GLY B 1 136 ? -19.159 -26.631 41.323 1.000 44.932 151 GLY B O 1
ATOM 2792 N N . LYS B 1 137 ? -19.660 -26.660 39.130 1.000 45.419 152 LYS B N 1
ATOM 2793 C CA . LYS B 1 137 ? -18.279 -26.909 38.735 1.000 43.787 152 LYS B CA 1
ATOM 2794 C C . LYS B 1 137 ? -17.441 -25.637 38.757 1.000 41.460 152 LYS B C 1
ATOM 2795 O O . LYS B 1 137 ? -16.242 -25.692 39.059 1.000 39.905 152 LYS B O 1
ATOM 2801 N N . ILE B 1 138 ? -18.045 -24.493 38.452 1.000 41.810 153 ILE B N 1
ATOM 2802 C CA . ILE B 1 138 ? -17.342 -23.216 38.448 1.000 39.713 153 ILE B CA 1
ATOM 2803 C C . ILE B 1 138 ? -17.367 -22.647 39.861 1.000 38.726 153 ILE B C 1
ATOM 2804 O O . ILE B 1 138 ? -18.440 -22.432 40.434 1.000 39.597 153 ILE B O 1
ATOM 2809 N N . ASN B 1 139 ? -16.188 -22.406 40.424 1.000 34.254 154 ASN B N 1
ATOM 2810 C CA . ASN B 1 139 ? -16.083 -21.798 41.745 1.000 32.164 154 ASN B CA 1
ATOM 2811 C C . ASN B 1 139 ? -16.285 -20.294 41.599 1.000 31.017 154 ASN B C 1
ATOM 2812 O O . ASN B 1 139 ? -15.484 -19.609 40.955 1.000 30.359 154 ASN B O 1
ATOM 2817 N N . ILE B 1 140 ? -17.361 -19.780 42.185 1.000 31.172 155 ILE B N 1
ATOM 2818 C CA . ILE B 1 140 ? -17.727 -18.372 42.079 1.000 30.138 155 ILE B CA 1
ATOM 2819 C C . ILE B 1 140 ? -17.519 -17.731 43.443 1.000 29.232 155 ILE B C 1
ATOM 2820 O O . ILE B 1 140 ? -18.153 -18.128 44.428 1.000 29.430 155 ILE B O 1
ATOM 2825 N N . LYS B 1 141 ? -16.632 -16.744 43.502 1.000 29.401 156 LYS B N 1
ATOM 2826 C CA . LYS B 1 141 ? -16.343 -16.018 44.731 1.000 28.601 156 LYS B CA 1
ATOM 2827 C C . LYS B 1 141 ? -16.784 -14.571 44.568 1.000 28.572 156 LYS B C 1
ATOM 2828 O O . LYS B 1 141 ? -16.490 -13.938 43.548 1.000 29.019 156 LYS B O 1
ATOM 2834 N N . THR B 1 142 ? -17.494 -14.055 45.566 1.000 28.919 157 THR B N 1
ATOM 2835 C CA . THR B 1 142 ? -18.016 -12.698 45.522 1.000 29.411 157 THR B CA 1
ATOM 2836 C C . THR B 1 142 ? -16.988 -11.712 46.061 1.000 29.854 157 THR B C 1
ATOM 2837 O O . THR B 1 142 ? -16.133 -12.059 46.882 1.000 30.506 157 THR B O 1
ATOM 2841 N N . TYR B 1 143 ? -17.086 -10.469 45.595 1.000 31.230 158 TYR B N 1
ATOM 2842 C CA . TYR B 1 143 ? -16.159 -9.423 45.998 1.000 31.046 158 TYR B CA 1
ATOM 2843 C C . TYR B 1 143 ? -16.874 -8.082 45.988 1.000 31.077 158 TYR B C 1
ATOM 2844 O O . TYR B 1 143 ? -17.869 -7.896 45.283 1.000 31.338 158 TYR B O 1
ATOM 2853 N N . ASP B 1 144 ? -16.350 -7.147 46.777 1.000 29.006 159 ASP B N 1
ATOM 2854 C CA . ASP B 1 144 ? -16.776 -5.754 46.739 1.000 29.088 159 ASP B CA 1
ATOM 2855 C C . ASP B 1 144 ? -15.836 -4.876 45.926 1.000 30.922 159 ASP B C 1
ATOM 2856 O O . ASP B 1 144 ? -16.299 -4.040 45.144 1.000 30.817 159 ASP B O 1
ATOM 2861 N N . THR B 1 145 ? -14.527 -5.045 46.096 1.000 32.657 160 THR B N 1
ATOM 2862 C CA . THR B 1 145 ? -13.533 -4.294 45.345 1.000 31.733 160 THR B CA 1
ATOM 2863 C C . THR B 1 145 ? -12.390 -5.222 44.964 1.000 32.204 160 THR B C 1
ATOM 2864 O O . THR B 1 145 ? -12.305 -6.364 45.424 1.000 32.241 160 THR B O 1
ATOM 2868 N N . GLY B 1 146 ? -11.506 -4.717 44.110 1.000 32.680 161 GLY B N 1
ATOM 2869 C CA . GLY B 1 146 ? -10.317 -5.457 43.733 1.000 33.215 161 GLY B CA 1
ATOM 2870 C C . GLY B 1 146 ? -10.569 -6.692 42.901 1.000 35.746 161 GLY B C 1
ATOM 2871 O O . GLY B 1 146 ? -9.747 -7.614 42.910 1.000 36.975 161 GLY B O 1
ATOM 2872 N N . ILE B 1 147 ? -11.687 -6.740 42.173 1.000 34.973 162 ILE B N 1
ATOM 2873 C CA . ILE B 1 147 ? -11.952 -7.907 41.341 1.000 34.667 162 ILE B CA 1
ATOM 2874 C C . ILE B 1 147 ? -11.046 -7.907 40.117 1.000 35.565 162 ILE B C 1
ATOM 2875 O O . ILE B 1 147 ? -10.717 -8.971 39.581 1.000 36.091 162 ILE B O 1
ATOM 2880 N N . GLU B 1 148 ? -10.619 -6.729 39.661 1.000 34.378 163 GLU B N 1
ATOM 2881 C CA . GLU B 1 148 ? -9.740 -6.651 38.501 1.000 35.183 163 GLU B CA 1
ATOM 2882 C C . GLU B 1 148 ? -8.278 -6.804 38.896 1.000 37.505 163 GLU B C 1
ATOM 2883 O O . GLU B 1 148 ? -7.461 -7.260 38.087 1.000 37.086 163 GLU B O 1
ATOM 2889 N N . HIS B 1 149 ? -7.937 -6.443 40.134 1.000 43.429 164 HIS B N 1
ATOM 2890 C CA . HIS B 1 149 ? -6.562 -6.574 40.600 1.000 43.500 164 HIS B CA 1
ATOM 2891 C C . HIS B 1 149 ? -6.230 -8.017 40.960 1.000 43.042 164 HIS B C 1
ATOM 2892 O O . HIS B 1 149 ? -5.104 -8.473 40.729 1.000 42.960 164 HIS B O 1
ATOM 2899 N N . ASP B 1 150 ? -7.195 -8.751 41.523 1.000 42.731 165 ASP B N 1
ATOM 2900 C CA . ASP B 1 150 ? -6.947 -10.141 41.895 1.000 42.400 165 ASP B CA 1
ATOM 2901 C C . ASP B 1 150 ? -6.692 -11.015 40.675 1.000 42.497 165 ASP B C 1
ATOM 2902 O O . ASP B 1 150 ? -5.957 -12.006 40.764 1.000 42.526 165 ASP B O 1
ATOM 2907 N N . VAL B 1 151 ? -7.290 -10.673 39.532 1.000 38.112 166 VAL B N 1
ATOM 2908 C CA . VAL B 1 151 ? -7.077 -11.463 38.325 1.000 35.454 166 VAL B CA 1
ATOM 2909 C C . VAL B 1 151 ? -5.683 -11.224 37.763 1.000 35.120 166 VAL B C 1
ATOM 2910 O O . VAL B 1 151 ? -5.060 -12.144 37.219 1.000 33.559 166 VAL B O 1
ATOM 2914 N N . ALA B 1 152 ? -5.168 -9.998 37.886 1.000 35.044 167 ALA B N 1
ATOM 2915 C CA . ALA B 1 152 ? -3.799 -9.727 37.461 1.000 33.417 167 ALA B CA 1
ATOM 2916 C C . ALA B 1 152 ? -2.797 -10.456 38.347 1.000 33.854 167 ALA B C 1
ATOM 2917 O O . ALA B 1 152 ? -1.775 -10.953 37.861 1.000 32.578 167 ALA B O 1
ATOM 2919 N N . LEU B 1 153 ? -3.078 -10.540 39.647 1.000 34.752 168 LEU B N 1
ATOM 2920 C CA . LEU B 1 153 ? -2.212 -11.244 40.583 1.000 34.283 168 LEU B CA 1
ATOM 2921 C C . LEU B 1 153 ? -2.422 -12.752 40.570 1.000 33.588 168 LEU B C 1
ATOM 2922 O O . LEU B 1 153 ? -1.815 -13.451 41.391 1.000 31.804 168 LEU B O 1
ATOM 2927 N N . GLY B 1 154 ? -3.256 -13.269 39.671 1.000 34.244 169 GLY B N 1
ATOM 2928 C CA . GLY B 1 154 ? -3.516 -14.691 39.601 1.000 33.315 169 GLY B CA 1
ATOM 2929 C C . GLY B 1 154 ? -4.381 -15.245 40.708 1.000 32.385 169 GLY B C 1
ATOM 2930 O O . GLY B 1 154 ? -4.631 -16.454 40.724 1.000 32.317 169 GLY B O 1
ATOM 2931 N N . ARG B 1 155 ? -4.843 -14.404 41.637 1.000 32.564 170 ARG B N 1
ATOM 2932 C CA . ARG B 1 155 ? -5.680 -14.889 42.730 1.000 31.480 170 ARG B CA 1
ATOM 2933 C C . ARG B 1 155 ? -7.010 -15.421 42.214 1.000 30.462 170 ARG B C 1
ATOM 2934 O O . ARG B 1 155 ? -7.563 -16.374 42.777 1.000 28.940 170 ARG B O 1
ATOM 2942 N N . ALA B 1 156 ? -7.536 -14.823 41.148 1.000 32.335 171 ALA B N 1
ATOM 2943 C CA . ALA B 1 156 ? -8.709 -15.325 40.450 1.000 30.851 171 ALA B CA 1
ATOM 2944 C C . ALA B 1 156 ? -8.362 -15.526 38.982 1.000 29.630 171 ALA B C 1
ATOM 2945 O O . ALA B 1 156 ? -7.670 -14.699 38.379 1.000 29.369 171 ALA B O 1
ATOM 2947 N N . ASP B 1 157 ? -8.843 -16.631 38.409 1.000 27.769 172 ASP B N 1
ATOM 2948 C CA . ASP B 1 157 ? -8.522 -16.936 37.019 1.000 28.432 172 ASP B CA 1
ATOM 2949 C C . ASP B 1 157 ? -9.243 -16.000 36.058 1.000 29.635 172 ASP B C 1
ATOM 2950 O O . ASP B 1 157 ? -8.713 -15.686 34.985 1.000 29.614 172 ASP B O 1
ATOM 2955 N N . ALA B 1 158 ? -10.436 -15.537 36.423 1.000 28.167 173 ALA B N 1
ATOM 2956 C CA . ALA B 1 158 ? -11.220 -14.673 35.551 1.000 28.201 173 ALA B CA 1
ATOM 2957 C C . ALA B 1 158 ? -12.200 -13.873 36.397 1.000 29.985 173 ALA B C 1
ATOM 2958 O O . ALA B 1 158 ? -12.428 -14.171 37.572 1.000 29.627 173 ALA B O 1
ATOM 2960 N N . PHE B 1 159 ? -12.776 -12.842 35.781 1.000 32.959 174 PHE B N 1
ATOM 2961 C CA . PHE B 1 159 ? -13.874 -12.100 36.382 1.000 32.964 174 PHE B CA 1
ATOM 2962 C C . PHE B 1 159 ? -14.854 -11.706 35.287 1.000 32.722 174 PHE B C 1
ATOM 2963 O O . PHE B 1 159 ? -14.516 -11.686 34.101 1.000 32.641 174 PHE B O 1
ATOM 2971 N N . VAL B 1 160 ? -16.080 -11.393 35.697 1.000 29.651 175 VAL B N 1
ATOM 2972 C CA . VAL B 1 160 ? -17.170 -11.093 34.775 1.000 29.267 175 VAL B CA 1
ATOM 2973 C C . VAL B 1 160 ? -17.692 -9.695 35.069 1.000 28.280 175 VAL B C 1
ATOM 2974 O O . VAL B 1 160 ? -17.989 -9.367 36.224 1.000 27.643 175 VAL B O 1
ATOM 2978 N N . MET B 1 161 ? -17.808 -8.880 34.022 1.000 26.945 176 MET B N 1
ATOM 2979 C CA . MET B 1 161 ? -18.417 -7.558 34.152 1.000 25.758 176 MET B CA 1
ATOM 2980 C C . MET B 1 161 ? -18.864 -7.108 32.759 1.000 23.474 176 MET B C 1
ATOM 2981 O O . MET B 1 161 ? -19.205 -7.945 31.917 1.000 23.224 176 MET B O 1
ATOM 2986 N N . ASP B 1 162 ? -18.863 -5.801 32.522 1.000 24.874 177 ASP B N 1
ATOM 2987 C CA . ASP B 1 162 ? -19.246 -5.272 31.223 1.000 25.148 177 ASP B CA 1
ATOM 2988 C C . ASP B 1 162 ? -18.033 -5.186 30.301 1.000 26.316 177 ASP B C 1
ATOM 2989 O O . ASP B 1 162 ? -16.881 -5.223 30.740 1.000 26.903 177 ASP B O 1
ATOM 2994 N N . ARG B 1 163 ? -18.311 -5.069 29.000 1.000 25.403 178 ARG B N 1
ATOM 2995 C CA . ARG B 1 163 ? -17.232 -4.987 28.021 1.000 25.290 178 ARG B CA 1
ATOM 2996 C C . ARG B 1 163 ? -16.550 -3.624 28.058 1.000 26.195 178 ARG B C 1
ATOM 2997 O O . ARG B 1 163 ? -15.324 -3.534 27.925 1.000 26.548 178 ARG B O 1
ATOM 3005 N N . LEU B 1 164 ? -17.325 -2.555 28.253 1.000 25.745 179 LEU B N 1
ATOM 3006 C CA . LEU B 1 164 ? -16.778 -1.203 28.170 1.000 25.393 179 LEU B CA 1
ATOM 3007 C C . LEU B 1 164 ? -15.681 -0.981 29.204 1.000 28.696 179 LEU B C 1
ATOM 3008 O O . LEU B 1 164 ? -14.553 -0.606 28.863 1.000 28.038 179 LEU B O 1
ATOM 3013 N N . SER B 1 165 ? -15.995 -1.211 30.482 1.000 33.815 180 SER B N 1
ATOM 3014 C CA . SER B 1 165 ? -15.018 -0.959 31.537 1.000 33.786 180 SER B CA 1
ATOM 3015 C C . SER B 1 165 ? -13.816 -1.886 31.424 1.000 33.815 180 SER B C 1
ATOM 3016 O O . SER B 1 165 ? -12.709 -1.518 31.830 1.000 33.883 180 SER B O 1
ATOM 3019 N N . ALA B 1 166 ? -14.011 -3.089 30.880 1.000 32.080 181 ALA B N 1
ATOM 3020 C CA . ALA B 1 166 ? -12.895 -4.012 30.707 1.000 30.917 181 ALA B CA 1
ATOM 3021 C C . ALA B 1 166 ? -11.904 -3.484 29.678 1.000 29.609 181 ALA B C 1
ATOM 3022 O O . ALA B 1 166 ? -10.696 -3.428 29.935 1.000 27.572 181 ALA B O 1
ATOM 3024 N N . LEU B 1 167 ? -12.400 -3.084 28.504 1.000 28.403 182 LEU B N 1
ATOM 3025 C CA . LEU B 1 167 ? -11.518 -2.549 27.471 1.000 28.461 182 LEU B CA 1
ATOM 3026 C C . LEU B 1 167 ? -10.910 -1.215 27.881 1.000 28.514 182 LEU B C 1
ATOM 3027 O O . LEU B 1 167 ? -9.780 -0.905 27.487 1.000 28.643 182 LEU B O 1
ATOM 3032 N N . GLU B 1 168 ? -11.637 -0.416 28.664 1.000 27.185 183 GLU B N 1
ATOM 3033 C CA . GLU B 1 168 ? -11.086 0.848 29.141 1.000 27.761 183 GLU B CA 1
ATOM 3034 C C . GLU B 1 168 ? -9.959 0.626 30.141 1.000 27.227 183 GLU B C 1
ATOM 3035 O O . GLU B 1 168 ? -9.077 1.481 30.281 1.000 27.137 183 GLU B O 1
ATOM 3041 N N . LEU B 1 169 ? -9.970 -0.507 30.841 1.000 27.561 184 LEU B N 1
ATOM 3042 C CA . LEU B 1 169 ? -8.880 -0.852 31.742 1.000 28.101 184 LEU B CA 1
ATOM 3043 C C . LEU B 1 169 ? -7.668 -1.393 30.999 1.000 27.851 184 LEU B C 1
ATOM 3044 O O . LEU B 1 169 ? -6.550 -1.316 31.520 1.000 27.703 184 LEU B O 1
ATOM 3049 N N . ILE B 1 170 ? -7.861 -1.920 29.789 1.000 29.554 185 ILE B N 1
ATOM 3050 C CA . ILE B 1 170 ? -6.753 -2.511 29.045 1.000 28.880 185 ILE B CA 1
ATOM 3051 C C . ILE B 1 170 ? -6.015 -1.452 28.239 1.000 31.138 185 ILE B C 1
ATOM 3052 O O . ILE B 1 170 ? -4.780 -1.387 28.253 1.000 31.375 185 ILE B O 1
ATOM 3057 N N . GLU B 1 171 ? -6.758 -0.600 27.534 1.000 40.897 186 GLU B N 1
ATOM 3058 C CA . GLU B 1 171 ? -6.167 0.301 26.553 1.000 41.789 186 GLU B CA 1
ATOM 3059 C C . GLU B 1 171 ? -5.764 1.648 27.144 1.000 43.081 186 GLU B C 1
ATOM 3060 O O . GLU B 1 171 ? -4.703 2.177 26.796 1.000 44.250 186 GLU B O 1
ATOM 3066 N N . LYS B 1 172 ? -6.579 2.218 28.030 1.000 32.270 187 LYS B N 1
ATOM 3067 C CA . LYS B 1 172 ? -6.270 3.532 28.583 1.000 30.272 187 LYS B CA 1
ATOM 3068 C C . LYS B 1 172 ? -5.491 3.458 29.888 1.000 29.625 187 LYS B C 1
ATOM 3069 O O . LYS B 1 172 ? -4.649 4.327 30.148 1.000 27.693 187 LYS B O 1
ATOM 3075 N N . THR B 1 173 ? -5.745 2.445 30.714 1.000 31.246 188 THR B N 1
ATOM 3076 C CA . THR B 1 173 ? -5.005 2.299 31.961 1.000 28.582 188 THR B CA 1
ATOM 3077 C C . THR B 1 173 ? -3.795 1.388 31.791 1.000 26.024 188 THR B C 1
ATOM 3078 O O . THR B 1 173 ? -2.694 1.720 32.242 1.000 24.229 188 THR B O 1
ATOM 3082 N N . GLY B 1 174 ? -3.981 0.242 31.143 1.000 26.777 189 GLY B N 1
ATOM 3083 C CA . GLY B 1 174 ? -2.878 -0.658 30.871 1.000 26.243 189 GLY B CA 1
ATOM 3084 C C . GLY B 1 174 ? -2.780 -1.817 31.840 1.000 24.387 189 GLY B C 1
ATOM 3085 O O . GLY B 1 174 ? -1.680 -2.189 32.261 1.000 24.353 189 GLY B O 1
ATOM 3086 N N . LEU B 1 175 ? -3.913 -2.397 32.195 1.000 25.487 190 LEU B N 1
ATOM 3087 C CA . LEU B 1 175 ? -3.891 -3.514 33.129 1.000 26.508 190 LEU B CA 1
ATOM 3088 C C . LEU B 1 175 ? -3.546 -4.808 32.395 1.000 24.732 190 LEU B C 1
ATOM 3089 O O . LEU B 1 175 ? -4.013 -5.029 31.274 1.000 24.648 190 LEU B O 1
ATOM 3094 N N . PRO B 1 176 ? -2.736 -5.680 33.003 1.000 25.645 191 PRO B N 1
ATOM 3095 C CA . PRO B 1 176 ? -2.384 -6.943 32.341 1.000 25.785 191 PRO B CA 1
ATOM 3096 C C . PRO B 1 176 ? -3.561 -7.901 32.255 1.000 25.766 191 PRO B C 1
ATOM 3097 O O . PRO B 1 176 ? -3.529 -8.992 32.833 1.000 27.072 191 PRO B O 1
ATOM 3101 N N . LEU B 1 177 ? -4.603 -7.500 31.532 1.000 24.000 192 LEU B N 1
ATOM 3102 C CA . LEU B 1 177 ? -5.805 -8.300 31.363 1.000 24.985 192 LEU B CA 1
ATOM 3103 C C . LEU B 1 177 ? -6.175 -8.342 29.887 1.000 25.727 192 LEU B C 1
ATOM 3104 O O . LEU B 1 177 ? -5.715 -7.524 29.086 1.000 25.445 192 LEU B O 1
ATOM 3109 N N . GLN B 1 178 ? -7.019 -9.308 29.533 1.000 25.990 193 GLN B N 1
ATOM 3110 C CA . GLN B 1 178 ? -7.469 -9.453 28.158 1.000 25.579 193 GLN B CA 1
ATOM 3111 C C . GLN B 1 178 ? -8.852 -10.085 28.152 1.000 25.845 193 GLN B C 1
ATOM 3112 O O . GLN B 1 178 ? -9.255 -10.757 29.105 1.000 25.924 193 GLN B O 1
ATOM 3118 N N . LEU B 1 179 ? -9.579 -9.853 27.062 1.000 25.216 194 LEU B N 1
ATOM 3119 C CA . LEU B 1 179 ? -10.921 -10.396 26.912 1.000 24.469 194 LEU B CA 1
ATOM 3120 C C . LEU B 1 179 ? -10.858 -11.885 26.600 1.000 24.679 194 LEU B C 1
ATOM 3121 O O . LEU B 1 179 ? -9.954 -12.351 25.901 1.000 25.327 194 LEU B O 1
ATOM 3126 N N . ALA B 1 180 ? -11.825 -12.630 27.126 1.000 24.882 195 ALA B N 1
ATOM 3127 C CA . ALA B 1 180 ? -11.926 -14.071 26.910 1.000 26.645 195 ALA B CA 1
ATOM 3128 C C . ALA B 1 180 ? -13.286 -14.356 26.281 1.000 27.340 195 ALA B C 1
ATOM 3129 O O . ALA B 1 180 ? -14.293 -14.474 26.986 1.000 27.514 195 ALA B O 1
ATOM 3131 N N . GLY B 1 181 ? -13.313 -14.461 24.953 1.000 28.940 196 GLY B N 1
ATOM 3132 C CA . GLY B 1 181 ? -14.538 -14.761 24.243 1.000 29.785 196 GLY B CA 1
ATOM 3133 C C . GLY B 1 181 ? -15.411 -13.540 24.026 1.000 28.469 196 GLY B C 1
ATOM 3134 O O . GLY B 1 181 ? -15.118 -12.424 24.459 1.000 27.488 196 GLY B O 1
ATOM 3135 N N . SER B 1 182 ? -16.516 -13.775 23.327 1.000 26.558 197 SER B N 1
ATOM 3136 C CA . SER B 1 182 ? -17.497 -12.741 23.038 1.000 27.232 197 SER B CA 1
ATOM 3137 C C . SER B 1 182 ? -18.395 -12.515 24.248 1.000 29.146 197 SER B C 1
ATOM 3138 O O . SER B 1 182 ? -18.411 -13.316 25.185 1.000 29.122 197 SER B O 1
ATOM 3141 N N . PRO B 1 183 ? -19.142 -11.411 24.268 1.000 30.659 198 PRO B N 1
ATOM 3142 C CA . PRO B 1 183 ? -20.150 -11.229 25.319 1.000 31.033 198 PRO B CA 1
ATOM 3143 C C . PRO B 1 183 ? -21.192 -12.336 25.268 1.000 31.741 198 PRO B C 1
ATOM 3144 O O . PRO B 1 183 ? -21.708 -12.679 24.203 1.000 32.359 198 PRO B O 1
ATOM 3148 N N . PHE B 1 184 ? -21.498 -12.898 26.436 1.000 34.425 199 PHE B N 1
ATOM 3149 C CA . PHE B 1 184 ? -22.398 -14.036 26.538 1.000 35.252 199 PHE B CA 1
ATOM 3150 C C . PHE B 1 184 ? -23.812 -13.639 26.947 1.000 35.265 199 PHE B C 1
ATOM 3151 O O . PHE B 1 184 ? -24.655 -14.519 27.150 1.000 35.789 199 PHE B O 1
ATOM 3159 N N . GLU B 1 185 ? -24.090 -12.341 27.062 1.000 33.575 200 GLU B N 1
ATOM 3160 C CA . GLU B 1 185 ? -25.420 -11.860 27.407 1.000 29.661 200 GLU B CA 1
ATOM 3161 C C . GLU B 1 185 ? -25.455 -10.350 27.237 1.000 27.282 200 GLU B C 1
ATOM 3162 O O . GLU B 1 185 ? -24.511 -9.660 27.623 1.000 27.119 200 GLU B O 1
ATOM 3168 N N . THR B 1 186 ? -26.544 -9.850 26.662 1.000 26.108 201 THR B N 1
ATOM 3169 C CA . THR B 1 186 ? -26.746 -8.416 26.526 1.000 25.142 201 THR B CA 1
ATOM 3170 C C . THR B 1 186 ? -27.333 -7.851 27.814 1.000 24.532 201 THR B C 1
ATOM 3171 O O . THR B 1 186 ? -28.097 -8.519 28.515 1.000 24.716 201 THR B O 1
ATOM 3175 N N . ILE B 1 187 ? -26.961 -6.612 28.133 1.000 24.624 202 ILE B N 1
ATOM 3176 C CA . ILE B 1 187 ? -27.466 -5.928 29.317 1.000 24.279 202 ILE B CA 1
ATOM 3177 C C . ILE B 1 187 ? -27.992 -4.557 28.911 1.000 23.390 202 ILE B C 1
ATOM 3178 O O . ILE B 1 187 ? -27.322 -3.819 28.180 1.000 23.648 202 ILE B O 1
ATOM 3183 N N . GLU B 1 188 ? -29.200 -4.229 29.367 1.000 23.745 203 GLU B N 1
ATOM 3184 C CA . GLU B 1 188 ? -29.776 -2.898 29.208 1.000 23.295 203 GLU B CA 1
ATOM 3185 C C . GLU B 1 188 ? -29.617 -2.163 30.533 1.000 23.584 203 GLU B C 1
ATOM 3186 O O . GLU B 1 188 ? -30.228 -2.543 31.537 1.000 23.871 203 GLU B O 1
ATOM 3192 N N . ASN B 1 189 ? -28.794 -1.118 30.539 1.000 22.021 204 ASN B N 1
ATOM 3193 C CA . ASN B 1 189 ? -28.471 -0.386 31.756 1.000 22.390 204 ASN B CA 1
ATOM 3194 C C . ASN B 1 189 ? -29.326 0.872 31.835 1.000 21.703 204 ASN B C 1
ATOM 3195 O O . ASN B 1 189 ? -29.256 1.733 30.952 1.000 21.297 204 ASN B O 1
ATOM 3200 N N . ALA B 1 190 ? -30.131 0.973 32.893 1.000 23.387 205 ALA B N 1
ATOM 3201 C CA . ALA B 1 190 ? -30.992 2.130 33.104 1.000 22.203 205 ALA B CA 1
ATOM 3202 C C . ALA B 1 190 ? -30.827 2.667 34.520 1.000 21.668 205 ALA B C 1
ATOM 3203 O O . ALA B 1 190 ? -29.871 2.310 35.217 1.000 21.368 205 ALA B O 1
ATOM 3205 N N . TRP B 1 191 ? -31.752 3.519 34.955 1.000 22.250 206 TRP B N 1
ATOM 3206 C CA . TRP B 1 191 ? -31.734 4.079 36.301 1.000 21.281 206 TRP B CA 1
ATOM 3207 C C . TRP B 1 191 ? -32.954 3.594 37.068 1.000 20.866 206 TRP B C 1
ATOM 3208 O O . TRP B 1 191 ? -34.088 3.789 36.600 1.000 20.716 206 TRP B O 1
ATOM 3219 N N . PRO B 1 192 ? -32.787 2.963 38.227 1.000 22.597 207 PRO B N 1
ATOM 3220 C CA . PRO B 1 192 ? -33.942 2.467 38.976 1.000 21.618 207 PRO B CA 1
ATOM 3221 C C . PRO B 1 192 ? -34.552 3.520 39.885 1.000 21.647 207 PRO B C 1
ATOM 3222 O O . PRO B 1 192 ? -33.905 4.482 40.305 1.000 22.039 207 PRO B O 1
ATOM 3226 N N . PHE B 1 193 ? -35.835 3.317 40.177 1.000 22.737 208 PHE B N 1
ATOM 3227 C CA . PHE B 1 193 ? -36.555 4.102 41.166 1.000 22.111 208 PHE B CA 1
ATOM 3228 C C . PHE B 1 193 ? -37.521 3.179 41.895 1.000 22.479 208 PHE B C 1
ATOM 3229 O O . PHE B 1 193 ? -37.813 2.070 41.439 1.000 22.761 208 PHE B O 1
ATOM 3237 N N . VAL B 1 194 ? -38.022 3.649 43.033 1.000 24.642 209 VAL B N 1
ATOM 3238 C CA . VAL B 1 194 ? -39.027 2.915 43.792 1.000 23.503 209 VAL B CA 1
ATOM 3239 C C . VAL B 1 194 ? -40.406 3.284 43.269 1.000 22.082 209 VAL B C 1
ATOM 3240 O O . VAL B 1 194 ? -40.649 4.414 42.835 1.000 22.819 209 VAL B O 1
ATOM 3244 N N . ASN B 1 195 ? -41.322 2.318 43.309 1.000 21.263 210 ASN B N 1
ATOM 3245 C CA . ASN B 1 195 ? -42.668 2.523 42.784 1.000 21.953 210 ASN B CA 1
ATOM 3246 C C . ASN B 1 195 ? -43.489 3.284 43.823 1.000 22.039 210 ASN B C 1
ATOM 3247 O O . ASN B 1 195 ? -44.250 2.717 44.610 1.000 22.345 210 ASN B O 1
ATOM 3252 N N . ASN B 1 196 ? -43.309 4.603 43.824 1.000 23.532 211 ASN B N 1
ATOM 3253 C CA . ASN B 1 196 ? -44.129 5.507 44.618 1.000 23.837 211 ASN B CA 1
ATOM 3254 C C . ASN B 1 196 ? -44.285 6.808 43.841 1.000 24.361 211 ASN B C 1
ATOM 3255 O O . ASN B 1 196 ? -43.810 6.935 42.710 1.000 24.640 211 ASN B O 1
ATOM 3260 N N . GLU B 1 197 ? -44.945 7.784 44.469 1.000 23.879 212 GLU B N 1
ATOM 3261 C CA . GLU B 1 197 ? -45.241 9.045 43.794 1.000 24.713 212 GLU B CA 1
ATOM 3262 C C . GLU B 1 197 ? -43.972 9.714 43.277 1.000 24.866 212 GLU B C 1
ATOM 3263 O O . GLU B 1 197 ? -43.921 10.177 42.132 1.000 24.866 212 GLU B O 1
ATOM 3269 N N . LYS B 1 198 ? -42.929 9.770 44.110 1.000 24.937 213 LYS B N 1
ATOM 3270 C CA . LYS B 1 198 ? -41.691 10.423 43.695 1.000 24.761 213 LYS B CA 1
ATOM 3271 C C . LYS B 1 198 ? -40.963 9.607 42.633 1.000 24.582 213 LYS B C 1
ATOM 3272 O O . LYS B 1 198 ? -40.405 10.171 41.683 1.000 25.540 213 LYS B O 1
ATOM 3278 N N . GLY B 1 199 ? -40.958 8.279 42.775 1.000 23.840 214 GLY B N 1
ATOM 3279 C CA . GLY B 1 199 ? -40.292 7.444 41.789 1.000 23.908 214 GLY B CA 1
ATOM 3280 C C . GLY B 1 199 ? -40.964 7.490 40.429 1.000 24.445 214 GLY B C 1
ATOM 3281 O O . GLY B 1 199 ? -40.294 7.450 39.395 1.000 24.948 214 GLY B O 1
ATOM 3282 N N . GLN B 1 200 ? -42.297 7.570 40.410 1.000 24.882 215 GLN B N 1
ATOM 3283 C CA . GLN B 1 200 ? -43.019 7.725 39.151 1.000 24.561 215 GLN B CA 1
ATOM 3284 C C . GLN B 1 200 ? -42.741 9.084 38.523 1.000 25.337 215 GLN B C 1
ATOM 3285 O O . GLN B 1 200 ? -42.628 9.197 37.297 1.000 26.285 215 GLN B O 1
ATOM 3291 N N . GLN B 1 201 ? -42.630 10.128 39.347 1.000 24.663 216 GLN B N 1
ATOM 3292 C CA . GLN B 1 201 ? -42.355 11.461 38.821 1.000 25.458 216 GLN B CA 1
ATOM 3293 C C . GLN B 1 201 ? -40.950 11.543 38.237 1.000 26.277 216 GLN B C 1
ATOM 3294 O O . GLN B 1 201 ? -40.737 12.188 37.203 1.000 27.132 216 GLN B O 1
ATOM 3300 N N . LEU B 1 202 ? -39.980 10.889 38.879 1.000 26.337 217 LEU B N 1
ATOM 3301 C CA . LEU B 1 202 ? -38.607 10.935 38.388 1.000 25.453 217 LEU B CA 1
ATOM 3302 C C . LEU B 1 202 ? -38.452 10.151 37.090 1.000 25.324 217 LEU B C 1
ATOM 3303 O O . LEU B 1 202 ? -37.679 10.547 36.211 1.000 25.190 217 LEU B O 1
ATOM 3308 N N . GLN B 1 203 ? -39.180 9.040 36.952 1.000 24.382 218 GLN B N 1
ATOM 3309 C CA . GLN B 1 203 ? -39.045 8.204 35.761 1.000 24.727 218 GLN B CA 1
ATOM 3310 C C . GLN B 1 203 ? -39.405 8.978 34.499 1.000 25.385 218 GLN B C 1
ATOM 3311 O O . GLN B 1 203 ? -38.673 8.942 33.503 1.000 25.611 218 GLN B O 1
ATOM 3317 N N . GLY B 1 204 ? -40.533 9.688 34.524 1.000 25.922 219 GLY B N 1
ATOM 3318 C CA . GLY B 1 204 ? -40.919 10.479 33.367 1.000 26.435 219 GLY B CA 1
ATOM 3319 C C . GLY B 1 204 ? -40.007 11.670 33.142 1.000 27.153 219 GLY B C 1
ATOM 3320 O O . GLY B 1 204 ? -39.722 12.036 31.998 1.000 26.695 219 GLY B O 1
ATOM 3321 N N . GLU B 1 205 ? -39.538 12.292 34.226 1.000 31.762 220 GLU B N 1
ATOM 3322 C CA . GLU B 1 205 ? -38.625 13.424 34.100 1.000 32.280 220 GLU B CA 1
ATOM 3323 C C . GLU B 1 205 ? -37.290 12.988 33.510 1.000 31.256 220 GLU B C 1
ATOM 3324 O O . GLU B 1 205 ? -36.753 13.638 32.605 1.000 31.351 220 GLU B O 1
ATOM 3330 N N . VAL B 1 206 ? -36.739 11.882 34.012 1.000 27.803 221 VAL B N 1
ATOM 3331 C CA . VAL B 1 206 ? -35.445 11.411 33.527 1.000 27.514 221 VAL B CA 1
ATOM 3332 C C . VAL B 1 206 ? -35.552 10.951 32.079 1.000 26.085 221 VAL B C 1
ATOM 3333 O O . VAL B 1 206 ? -34.645 11.187 31.272 1.000 26.285 221 VAL B O 1
ATOM 3337 N N . ASN B 1 207 ? -36.663 10.300 31.722 1.000 25.479 222 ASN B N 1
ATOM 3338 C CA . ASN B 1 207 ? -36.849 9.855 30.345 1.000 24.871 222 ASN B CA 1
ATOM 3339 C C . ASN B 1 207 ? -36.907 11.030 29.379 1.000 23.682 222 ASN B C 1
ATOM 3340 O O . ASN B 1 207 ? -36.447 10.916 28.237 1.000 23.026 222 ASN B O 1
ATOM 3345 N N . LYS B 1 208 ? -37.471 12.161 29.810 1.000 24.108 223 LYS B N 1
ATOM 3346 C CA . LYS B 1 208 ? -37.503 13.338 28.947 1.000 22.453 223 LYS B CA 1
ATOM 3347 C C . LYS B 1 208 ? -36.104 13.904 28.748 1.000 23.992 223 LYS B C 1
ATOM 3348 O O . LYS B 1 208 ? -35.691 14.185 27.616 1.000 23.495 223 LYS B O 1
ATOM 3354 N N . ALA B 1 209 ? -35.357 14.077 29.842 1.000 24.413 224 ALA B N 1
ATOM 3355 C CA . ALA B 1 209 ? -34.000 14.604 29.734 1.000 24.048 224 ALA B CA 1
ATOM 3356 C C . ALA B 1 209 ? -33.112 13.672 28.920 1.000 24.956 224 ALA B C 1
ATOM 3357 O O . ALA B 1 209 ? -32.263 14.130 28.146 1.000 24.658 224 ALA B O 1
ATOM 3359 N N . LEU B 1 210 ? -33.304 12.361 29.072 1.000 23.292 225 LEU B N 1
ATOM 3360 C CA . LEU B 1 210 ? -32.507 11.397 28.320 1.000 27.301 225 LEU B CA 1
ATOM 3361 C C . LEU B 1 210 ? -32.740 11.542 26.821 1.000 23.345 225 LEU B C 1
ATOM 3362 O O . LEU B 1 210 ? -31.786 11.620 26.038 1.000 24.663 225 LEU B O 1
ATOM 3367 N N . ALA B 1 211 ? -34.008 11.579 26.403 1.000 26.806 226 ALA B N 1
ATOM 3368 C CA . ALA B 1 211 ? -34.311 11.725 24.983 1.000 25.745 226 ALA B CA 1
ATOM 3369 C C . ALA B 1 211 ? -33.840 13.071 24.450 1.000 27.235 226 ALA B C 1
ATOM 3370 O O . ALA B 1 211 ? -33.427 13.169 23.289 1.000 26.790 226 ALA B O 1
ATOM 3372 N N . ALA B 1 212 ? -33.884 14.116 25.277 1.000 33.604 227 ALA B N 1
ATOM 3373 C CA . ALA B 1 212 ? -33.374 15.414 24.849 1.000 33.728 227 ALA B CA 1
ATOM 3374 C C . ALA B 1 212 ? -31.853 15.401 24.750 1.000 34.109 227 ALA B C 1
ATOM 3375 O O . ALA B 1 212 ? -31.281 16.007 23.836 1.000 33.883 227 ALA B O 1
ATOM 3377 N N . MET B 1 213 ? -31.181 14.717 25.680 1.000 38.449 228 MET B N 1
ATOM 3378 C CA . MET B 1 213 ? -29.729 14.590 25.600 1.000 26.882 228 MET B CA 1
ATOM 3379 C C . MET B 1 213 ? -29.306 13.754 24.401 1.000 30.009 228 MET B C 1
ATOM 3380 O O . MET B 1 213 ? -28.228 13.980 23.839 1.000 25.364 228 MET B O 1
ATOM 3385 N N . ARG B 1 214 ? -30.131 12.785 23.999 1.000 24.016 229 ARG B N 1
ATOM 3386 C CA . ARG B 1 214 ? -29.832 12.009 22.800 1.000 23.426 229 ARG B CA 1
ATOM 3387 C C . ARG B 1 214 ? -29.968 12.863 21.546 1.000 23.121 229 ARG B C 1
ATOM 3388 O O . ARG B 1 214 ? -29.124 12.803 20.645 1.000 22.458 229 ARG B O 1
ATOM 3396 N N . ALA B 1 215 ? -31.030 13.669 21.474 1.000 23.713 230 ALA B N 1
ATOM 3397 C CA . ALA B 1 215 ? -31.329 14.398 20.245 1.000 23.990 230 ALA B CA 1
ATOM 3398 C C . ALA B 1 215 ? -30.293 15.479 19.965 1.000 22.471 230 ALA B C 1
ATOM 3399 O O . ALA B 1 215 ? -29.886 15.669 18.813 1.000 22.363 230 ALA B O 1
ATOM 3401 N N . ASP B 1 216 ? -29.855 16.199 20.995 1.000 22.737 231 ASP B N 1
ATOM 3402 C CA . ASP B 1 216 ? -28.920 17.300 20.803 1.000 22.813 231 ASP B CA 1
ATOM 3403 C C . ASP B 1 216 ? -27.461 16.860 20.821 1.000 22.089 231 ASP B C 1
ATOM 3404 O O . ASP B 1 216 ? -26.575 17.704 20.653 1.000 21.360 231 ASP B O 1
ATOM 3409 N N . GLY B 1 217 ? -27.190 15.573 21.023 1.000 21.471 232 GLY B N 1
ATOM 3410 C CA . GLY B 1 217 ? -25.836 15.062 20.996 1.000 22.005 232 GLY B CA 1
ATOM 3411 C C . GLY B 1 217 ? -25.054 15.213 22.280 1.000 20.271 232 GLY B C 1
ATOM 3412 O O . GLY B 1 217 ? -23.867 14.866 22.302 1.000 21.095 232 GLY B O 1
ATOM 3413 N N . THR B 1 218 ? -25.672 15.721 23.351 1.000 21.145 233 THR B N 1
ATOM 3414 C CA . THR B 1 218 ? -24.956 15.867 24.616 1.000 20.621 233 THR B CA 1
ATOM 3415 C C . THR B 1 218 ? -24.576 14.508 25.193 1.000 20.666 233 THR B C 1
ATOM 3416 O O . THR B 1 218 ? -23.446 14.319 25.660 1.000 20.697 233 THR B O 1
ATOM 3420 N N . LEU B 1 219 ? -25.501 13.545 25.158 1.000 21.087 234 LEU B N 1
ATOM 3421 C CA . LEU B 1 219 ? -25.197 12.210 25.662 1.000 21.179 234 LEU B CA 1
ATOM 3422 C C . LEU B 1 219 ? -24.066 11.560 24.874 1.000 20.997 234 LEU B C 1
ATOM 3423 O O . LEU B 1 219 ? -23.271 10.801 25.440 1.000 20.776 234 LEU B O 1
ATOM 3428 N N . SER B 1 220 ? -23.968 11.849 23.576 1.000 23.079 235 SER B N 1
ATOM 3429 C CA . SER B 1 220 ? -22.848 11.336 22.791 1.000 23.527 235 SER B CA 1
ATOM 3430 C C . SER B 1 220 ? -21.539 11.995 23.213 1.000 22.669 235 SER B C 1
ATOM 3431 O O . SER B 1 220 ? -20.522 11.316 23.401 1.000 23.600 235 SER B O 1
ATOM 3434 N N . GLN B 1 221 ? -21.553 13.322 23.372 1.000 29.077 236 GLN B N 1
ATOM 3435 C CA . GLN B 1 221 ? -20.363 14.047 23.809 1.000 21.921 236 GLN B CA 1
ATOM 3436 C C . GLN B 1 221 ? -19.830 13.494 25.121 1.000 33.296 236 GLN B C 1
ATOM 3437 O O . GLN B 1 221 ? -18.613 13.379 25.312 1.000 26.587 236 GLN B O 1
ATOM 3443 N N . ILE B 1 222 ? -20.732 13.140 26.038 1.000 27.480 237 ILE B N 1
ATOM 3444 C CA . ILE B 1 222 ? -20.318 12.598 27.326 1.000 26.643 237 ILE B CA 1
ATOM 3445 C C . ILE B 1 222 ? -19.709 11.213 27.154 1.000 27.356 237 ILE B C 1
ATOM 3446 O O . ILE B 1 222 ? -18.724 10.867 27.818 1.000 27.519 237 ILE B O 1
ATOM 3451 N N . ALA B 1 223 ? -20.276 10.402 26.258 1.000 23.577 238 ALA B N 1
ATOM 3452 C CA . ALA B 1 223 ? -19.752 9.057 26.046 1.000 23.705 238 ALA B CA 1
ATOM 3453 C C . ALA B 1 223 ? -18.376 9.096 25.391 1.000 24.911 238 ALA B C 1
ATOM 3454 O O . ALA B 1 223 ? -17.473 8.351 25.789 1.000 24.690 238 ALA B O 1
ATOM 3456 N N . LEU B 1 224 ? -18.194 9.962 24.392 1.000 24.413 239 LEU B N 1
ATOM 3457 C CA . LEU B 1 224 ? -16.889 10.093 23.750 1.000 26.772 239 LEU B CA 1
ATOM 3458 C C . LEU B 1 224 ? -15.863 10.711 24.690 1.000 23.792 239 LEU B C 1
ATOM 3459 O O . LEU B 1 224 ? -14.657 10.484 24.529 1.000 24.742 239 LEU B O 1
ATOM 3464 N N . LYS B 1 225 ? -16.322 11.493 25.668 1.000 25.208 240 LYS B N 1
ATOM 3465 C CA . LYS B 1 225 ? -15.413 12.114 26.624 1.000 22.971 240 LYS B CA 1
ATOM 3466 C C . LYS B 1 225 ? -14.767 11.081 27.535 1.000 21.418 240 LYS B C 1
ATOM 3467 O O . LYS B 1 225 ? -13.637 11.280 27.995 1.000 21.337 240 LYS B O 1
ATOM 3473 N N . TRP B 1 226 ? -15.453 9.968 27.796 1.000 21.347 241 TRP B N 1
ATOM 3474 C CA . TRP B 1 226 ? -14.959 8.969 28.729 1.000 21.874 241 TRP B CA 1
ATOM 3475 C C . TRP B 1 226 ? -14.607 7.640 28.085 1.000 22.245 241 TRP B C 1
ATOM 3476 O O . TRP B 1 226 ? -13.927 6.829 28.722 1.000 23.542 241 TRP B O 1
ATOM 3487 N N . PHE B 1 227 ? -15.043 7.393 26.849 1.000 25.487 242 PHE B N 1
ATOM 3488 C CA . PHE B 1 227 ? -14.774 6.120 26.193 1.000 25.285 242 PHE B CA 1
ATOM 3489 C C . PHE B 1 227 ? -14.180 6.243 24.802 1.000 28.253 242 PHE B C 1
ATOM 3490 O O . PHE B 1 227 ? -13.774 5.219 24.233 1.000 24.166 242 PHE B O 1
ATOM 3498 N N . GLY B 1 228 ? -14.100 7.448 24.243 1.000 22.466 243 GLY B N 1
ATOM 3499 C CA . GLY B 1 228 ? -13.650 7.597 22.876 1.000 25.419 243 GLY B CA 1
ATOM 3500 C C . GLY B 1 228 ? -14.534 6.957 21.832 1.000 26.585 243 GLY B C 1
ATOM 3501 O O . GLY B 1 228 ? -14.162 6.938 20.657 1.000 25.524 243 GLY B O 1
ATOM 3502 N N . THR B 1 229 ? -15.683 6.415 22.226 1.000 28.735 244 THR B N 1
ATOM 3503 C CA . THR B 1 229 ? -16.629 5.808 21.305 1.000 28.772 244 THR B CA 1
ATOM 3504 C C . THR B 1 229 ? -18.035 6.019 21.852 1.000 28.574 244 THR B C 1
ATOM 3505 O O . THR B 1 229 ? -18.237 6.078 23.068 1.000 28.759 244 THR B O 1
ATOM 3509 N N . ASP B 1 230 ? -19.004 6.153 20.947 1.000 27.187 245 ASP B N 1
ATOM 3510 C CA . ASP B 1 230 ? -20.374 6.420 21.371 1.000 27.695 245 ASP B CA 1
ATOM 3511 C C . ASP B 1 230 ? -21.003 5.166 21.963 1.000 28.117 245 ASP B C 1
ATOM 3512 O O . ASP B 1 230 ? -21.607 4.369 21.240 1.000 28.227 245 ASP B O 1
ATOM 3517 N N . ILE B 1 231 ? -20.882 4.989 23.282 1.000 28.559 246 ILE B N 1
ATOM 3518 C CA . ILE B 1 231 ? -21.446 3.805 23.921 1.000 28.374 246 ILE B CA 1
ATOM 3519 C C . ILE B 1 231 ? -22.963 3.879 24.007 1.000 29.111 246 ILE B C 1
ATOM 3520 O O . ILE B 1 231 ? -23.621 2.852 24.204 1.000 28.680 246 ILE B O 1
ATOM 3525 N N . SER B 1 232 ? -23.538 5.074 23.862 1.000 30.172 247 SER B N 1
ATOM 3526 C CA . SER B 1 232 ? -24.987 5.216 23.919 1.000 32.093 247 SER B CA 1
ATOM 3527 C C . SER B 1 232 ? -25.665 4.726 22.647 1.000 33.578 247 SER B C 1
ATOM 3528 O O . SER B 1 232 ? -26.875 4.474 22.664 1.000 33.530 247 SER B O 1
ATOM 3531 N N . GLN B 1 233 ? -24.924 4.597 21.550 1.000 39.607 248 GLN B N 1
ATOM 3532 C CA . GLN B 1 233 ? -25.481 4.082 20.304 1.000 39.602 248 GLN B CA 1
ATOM 3533 C C . GLN B 1 233 ? -25.355 2.564 20.248 1.000 40.168 248 GLN B C 1
ATOM 3534 O O . GLN B 1 233 ? -24.374 2.036 19.726 1.000 40.305 248 GLN B O 1
ATOM 3541 N N . ALA C 1 7 ? 9.088 -30.424 68.610 1.000 31.248 22 ALA C N 1
ATOM 3542 C CA . ALA C 1 7 ? 8.107 -29.914 67.660 1.000 31.388 22 ALA C CA 1
ATOM 3543 C C . ALA C 1 7 ? 7.513 -28.592 68.135 1.000 30.362 22 ALA C C 1
ATOM 3544 O O . ALA C 1 7 ? 6.319 -28.506 68.420 1.000 31.183 22 ALA C O 1
ATOM 3546 N N . THR C 1 8 ? 8.354 -27.564 68.216 1.000 29.864 23 THR C N 1
ATOM 3547 C CA . THR C 1 8 ? 7.892 -26.245 68.626 1.000 29.006 23 THR C CA 1
ATOM 3548 C C . THR C 1 8 ? 6.905 -25.690 67.608 1.000 28.875 23 THR C C 1
ATOM 3549 O O . THR C 1 8 ? 7.201 -25.625 66.412 1.000 29.280 23 THR C O 1
ATOM 3553 N N . GLU C 1 9 ? 5.726 -25.295 68.082 1.000 27.838 24 GLU C N 1
ATOM 3554 C CA . GLU C 1 9 ? 4.743 -24.664 67.212 1.000 26.827 24 GLU C CA 1
ATOM 3555 C C . GLU C 1 9 ? 5.080 -23.187 67.065 1.000 26.103 24 GLU C C 1
ATOM 3556 O O . GLU C 1 9 ? 5.185 -22.464 68.062 1.000 25.077 24 GLU C O 1
ATOM 3562 N N . VAL C 1 10 ? 5.260 -22.742 65.826 1.000 27.624 25 VAL C N 1
ATOM 3563 C CA . VAL C 1 10 ? 5.555 -21.349 65.518 1.000 26.274 25 VAL C CA 1
ATOM 3564 C C . VAL C 1 10 ? 4.456 -20.822 64.610 1.000 24.977 25 VAL C C 1
ATOM 3565 O O . VAL C 1 10 ? 4.149 -21.433 63.580 1.000 25.224 25 VAL C O 1
ATOM 3569 N N . LYS C 1 11 ? 3.860 -19.701 64.997 1.000 25.993 26 LYS C N 1
ATOM 3570 C CA . LYS C 1 11 ? 2.819 -19.047 64.213 1.000 24.848 26 LYS C CA 1
ATOM 3571 C C . LYS C 1 11 ? 3.454 -17.874 63.476 1.000 23.548 26 LYS C C 1
ATOM 3572 O O . LYS C 1 11 ? 3.890 -16.903 64.101 1.000 23.350 26 LYS C O 1
ATOM 3578 N N . VAL C 1 12 ? 3.515 -17.971 62.153 1.000 25.424 27 VAL C N 1
ATOM 3579 C CA . VAL C 1 12 ? 4.180 -16.975 61.319 1.000 24.935 27 VAL C CA 1
ATOM 3580 C C . VAL C 1 12 ? 3.120 -16.053 60.731 1.000 23.658 27 VAL C C 1
ATOM 3581 O O . VAL C 1 12 ? 2.191 -16.514 60.052 1.000 24.303 27 VAL C O 1
ATOM 3585 N N . GLY C 1 13 ? 3.260 -14.756 60.985 1.000 23.537 28 GLY C N 1
ATOM 3586 C CA . GLY C 1 13 ? 2.291 -13.771 60.536 1.000 24.008 28 GLY C CA 1
ATOM 3587 C C . GLY C 1 13 ? 2.709 -13.144 59.217 1.000 24.056 28 GLY C C 1
ATOM 3588 O O . GLY C 1 13 ? 3.877 -12.803 59.017 1.000 23.829 28 GLY C O 1
ATOM 3589 N N . MET C 1 14 ? 1.737 -12.995 58.320 1.000 24.258 29 MET C N 1
ATOM 3590 C CA . MET C 1 14 ? 1.983 -12.402 57.014 1.000 25.150 29 MET C CA 1
ATOM 3591 C C . MET C 1 14 ? 0.657 -11.924 56.444 1.000 27.730 29 MET C C 1
ATOM 3592 O O . MET C 1 14 ? -0.389 -12.525 56.692 1.000 27.216 29 MET C O 1
ATOM 3597 N N . SER C 1 15 ? 0.715 -10.835 55.675 1.000 28.674 30 SER C N 1
ATOM 3598 C CA . SER C 1 15 ? -0.510 -10.255 55.134 1.000 28.503 30 SER C CA 1
ATOM 3599 C C . SER C 1 15 ? -1.131 -11.141 54.061 1.000 31.454 30 SER C C 1
ATOM 3600 O O . SER C 1 15 ? -2.359 -11.168 53.915 1.000 32.914 30 SER C O 1
ATOM 3603 N N . GLY C 1 16 ? -0.311 -11.876 53.311 1.000 31.338 31 GLY C N 1
ATOM 3604 C CA . GLY C 1 16 ? -0.827 -12.685 52.224 1.000 32.585 31 GLY C CA 1
ATOM 3605 C C . GLY C 1 16 ? -1.284 -11.906 51.015 1.000 33.636 31 GLY C C 1
ATOM 3606 O O . GLY C 1 16 ? -1.944 -12.474 50.141 1.000 33.430 31 GLY C O 1
ATOM 3607 N N . ARG C 1 17 ? -0.969 -10.612 50.946 1.000 43.071 32 ARG C N 1
ATOM 3608 C CA . ARG C 1 17 ? -1.341 -9.760 49.823 1.000 43.313 32 ARG C CA 1
ATOM 3609 C C . ARG C 1 17 ? -0.149 -8.868 49.470 1.000 43.239 32 ARG C C 1
ATOM 3610 O O . ARG C 1 17 ? -0.238 -7.644 49.435 1.000 43.329 32 ARG C O 1
ATOM 3618 N N . TYR C 1 18 ? 0.996 -9.499 49.191 1.000 33.730 33 TYR C N 1
ATOM 3619 C CA . TYR C 1 18 ? 2.260 -8.794 49.004 1.000 30.480 33 TYR C CA 1
ATOM 3620 C C . TYR C 1 18 ? 3.131 -9.603 48.037 1.000 27.488 33 TYR C C 1
ATOM 3621 O O . TYR C 1 18 ? 4.120 -10.232 48.410 1.000 26.329 33 TYR C O 1
ATOM 3630 N N . PHE C 1 19 ? 2.751 -9.585 46.763 1.000 26.306 34 PHE C N 1
ATOM 3631 C CA . PHE C 1 19 ? 3.499 -10.314 45.747 1.000 25.735 34 PHE C CA 1
ATOM 3632 C C . PHE C 1 19 ? 4.882 -9.690 45.562 1.000 24.269 34 PHE C C 1
ATOM 3633 O O . PHE C 1 19 ? 5.015 -8.463 45.558 1.000 24.416 34 PHE C O 1
ATOM 3641 N N . PRO C 1 20 ? 5.934 -10.506 45.407 1.000 23.948 35 PRO C N 1
ATOM 3642 C CA . PRO C 1 20 ? 5.956 -11.973 45.427 1.000 23.853 35 PRO C CA 1
ATOM 3643 C C . PRO C 1 20 ? 6.354 -12.528 46.786 1.000 25.140 35 PRO C C 1
ATOM 3644 O O . PRO C 1 20 ? 6.687 -13.703 46.908 1.000 25.608 35 PRO C O 1
ATOM 3648 N N . PHE C 1 21 ? 6.327 -11.696 47.828 1.000 26.445 36 PHE C N 1
ATOM 3649 C CA . PHE C 1 21 ? 6.744 -12.151 49.149 1.000 24.221 36 PHE C CA 1
ATOM 3650 C C . PHE C 1 21 ? 5.679 -13.034 49.786 1.000 24.779 36 PHE C C 1
ATOM 3651 O O . PHE C 1 21 ? 5.964 -14.161 50.206 1.000 24.403 36 PHE C O 1
ATOM 3659 N N . THR C 1 22 ? 4.449 -12.535 49.874 1.000 27.343 37 THR C N 1
ATOM 3660 C CA . THR C 1 22 ? 3.332 -13.282 50.448 1.000 27.432 37 THR C CA 1
ATOM 3661 C C . THR C 1 22 ? 2.101 -13.002 49.598 1.000 27.732 37 THR C C 1
ATOM 3662 O O . THR C 1 22 ? 1.617 -11.867 49.562 1.000 28.930 37 THR C O 1
ATOM 3666 N N . PHE C 1 23 ? 1.595 -14.028 48.918 1.000 27.209 38 PHE C N 1
ATOM 3667 C CA . PHE C 1 23 ? 0.452 -13.841 48.038 1.000 28.659 38 PHE C CA 1
ATOM 3668 C C . PHE C 1 23 ? -0.282 -15.163 47.881 1.000 27.472 38 PHE C C 1
ATOM 3669 O O . PHE C 1 23 ? 0.306 -16.237 48.031 1.000 26.677 38 PHE C O 1
ATOM 3677 N N . VAL C 1 24 ? -1.572 -15.069 47.576 1.000 27.914 39 VAL C N 1
ATOM 3678 C CA . VAL C 1 24 ? -2.414 -16.234 47.335 1.000 28.853 39 VAL C CA 1
ATOM 3679 C C . VAL C 1 24 ? -2.604 -16.392 45.835 1.000 28.751 39 VAL C C 1
ATOM 3680 O O . VAL C 1 24 ? -2.824 -15.409 45.116 1.000 29.006 39 VAL C O 1
ATOM 3684 N N . LYS C 1 25 ? -2.514 -17.631 45.358 1.000 28.256 40 LYS C N 1
ATOM 3685 C CA . LYS C 1 25 ? -2.685 -17.923 43.941 1.000 29.275 40 LYS C CA 1
ATOM 3686 C C . LYS C 1 25 ? -3.081 -19.383 43.800 1.000 30.709 40 LYS C C 1
ATOM 3687 O O . LYS C 1 25 ? -2.400 -20.263 44.334 1.000 30.625 40 LYS C O 1
ATOM 3693 N N . GLN C 1 26 ? -4.182 -19.632 43.087 1.000 31.912 41 GLN C N 1
ATOM 3694 C CA . GLN C 1 26 ? -4.738 -20.978 42.934 1.000 32.370 41 GLN C CA 1
ATOM 3695 C C . GLN C 1 26 ? -5.045 -21.602 44.296 1.000 32.699 41 GLN C C 1
ATOM 3696 O O . GLN C 1 26 ? -4.812 -22.792 44.526 1.000 32.936 41 GLN C O 1
ATOM 3702 N N . ASP C 1 27 ? -5.570 -20.776 45.203 1.000 31.588 42 ASP C N 1
ATOM 3703 C CA . ASP C 1 27 ? -6.064 -21.201 46.514 1.000 29.438 42 ASP C CA 1
ATOM 3704 C C . ASP C 1 27 ? -4.964 -21.879 47.333 1.000 29.651 42 ASP C C 1
ATOM 3705 O O . ASP C 1 27 ? -5.060 -23.051 47.714 1.000 30.080 42 ASP C O 1
ATOM 3710 N N . GLU C 1 28 ? -3.914 -21.106 47.605 1.000 29.067 43 GLU C N 1
ATOM 3711 C CA . GLU C 1 28 ? -2.839 -21.522 48.495 1.000 28.030 43 GLU C CA 1
ATOM 3712 C C . GLU C 1 28 ? -1.973 -20.316 48.827 1.000 26.851 43 GLU C C 1
ATOM 3713 O O . GLU C 1 28 ? -1.660 -19.510 47.948 1.000 27.967 43 GLU C O 1
ATOM 3719 N N . LEU C 1 29 ? -1.588 -20.205 50.095 1.000 25.758 44 LEU C N 1
ATOM 3720 C CA . LEU C 1 29 ? -0.680 -19.154 50.527 1.000 25.393 44 LEU C CA 1
ATOM 3721 C C . LEU C 1 29 ? 0.752 -19.541 50.174 1.000 25.724 44 LEU C C 1
ATOM 3722 O O . LEU C 1 29 ? 1.216 -20.626 50.537 1.000 26.437 44 LEU C O 1
ATOM 3727 N N . GLN C 1 30 ? 1.449 -18.660 49.458 1.000 25.153 45 GLN C N 1
ATOM 3728 C CA . GLN C 1 30 ? 2.780 -18.964 48.953 1.000 23.640 45 GLN C CA 1
ATOM 3729 C C . GLN C 1 30 ? 3.600 -17.679 48.924 1.000 24.121 45 GLN C C 1
ATOM 3730 O O . GLN C 1 30 ? 3.108 -16.597 49.254 1.000 24.148 45 GLN C O 1
ATOM 3736 N N . GLY C 1 31 ? 4.870 -17.810 48.544 1.000 24.124 46 GLY C N 1
ATOM 3737 C CA . GLY C 1 31 ? 5.738 -16.656 48.415 1.000 24.271 46 GLY C CA 1
ATOM 3738 C C . GLY C 1 31 ? 7.130 -16.856 48.985 1.000 23.692 46 GLY C C 1
ATOM 3739 O O . GLY C 1 31 ? 7.452 -17.926 49.517 1.000 23.408 46 GLY C O 1
ATOM 3740 N N . PHE C 1 32 ? 7.965 -15.817 48.874 1.000 24.261 47 PHE C N 1
ATOM 3741 C CA . PHE C 1 32 ? 9.334 -15.901 49.374 1.000 23.824 47 PHE C CA 1
ATOM 3742 C C . PHE C 1 32 ? 9.356 -16.106 50.884 1.000 23.461 47 PHE C C 1
ATOM 3743 O O . PHE C 1 32 ? 10.211 -16.830 51.407 1.000 23.395 47 PHE C O 1
ATOM 3751 N N . GLU C 1 33 ? 8.408 -15.496 51.600 1.000 23.516 48 GLU C N 1
ATOM 3752 C CA . GLU C 1 33 ? 8.362 -15.655 53.050 1.000 23.490 48 GLU C CA 1
ATOM 3753 C C . GLU C 1 33 ? 7.918 -17.056 53.446 1.000 23.411 48 GLU C C 1
ATOM 3754 O O . GLU C 1 33 ? 8.345 -17.570 54.486 1.000 23.355 48 GLU C O 1
ATOM 3760 N N . VAL C 1 34 ? 7.067 -17.685 52.635 1.000 23.398 49 VAL C N 1
ATOM 3761 C CA . VAL C 1 34 ? 6.577 -19.021 52.959 1.000 23.324 49 VAL C CA 1
ATOM 3762 C C . VAL C 1 34 ? 7.681 -20.053 52.774 1.000 23.240 49 VAL C C 1
ATOM 3763 O O . VAL C 1 34 ? 7.889 -20.924 53.627 1.000 23.171 49 VAL C O 1
ATOM 3767 N N . ASP C 1 35 ? 8.408 -19.970 51.656 1.000 23.779 50 ASP C N 1
ATOM 3768 C CA . ASP C 1 35 ? 9.441 -20.960 51.367 1.000 23.161 50 ASP C CA 1
ATOM 3769 C C . ASP C 1 35 ? 10.581 -20.883 52.374 1.000 23.669 50 ASP C C 1
ATOM 3770 O O . ASP C 1 35 ? 11.194 -21.904 52.707 1.000 23.800 50 ASP C O 1
ATOM 3775 N N . VAL C 1 36 ? 10.885 -19.680 52.863 1.000 23.498 51 VAL C N 1
ATOM 3776 C CA . VAL C 1 36 ? 11.959 -19.528 53.840 1.000 24.521 51 VAL C CA 1
ATOM 3777 C C . VAL C 1 36 ? 11.566 -20.164 55.167 1.000 23.337 51 VAL C C 1
ATOM 3778 O O . VAL C 1 36 ? 12.317 -20.965 55.737 1.000 23.463 51 VAL C O 1
ATOM 3782 N N . TRP C 1 37 ? 10.383 -19.822 55.677 1.000 23.574 52 TRP C N 1
ATOM 3783 C CA . TRP C 1 37 ? 9.956 -20.339 56.969 1.000 23.895 52 TRP C CA 1
ATOM 3784 C C . TRP C 1 37 ? 9.516 -21.795 56.913 1.000 24.711 52 TRP C C 1
ATOM 3785 O O . TRP C 1 37 ? 9.485 -22.455 57.957 1.000 24.579 52 TRP C O 1
ATOM 3796 N N . ASN C 1 38 ? 9.170 -22.313 55.735 1.000 24.998 53 ASN C N 1
ATOM 3797 C CA . ASN C 1 38 ? 9.024 -23.757 55.611 1.000 25.758 53 ASN C CA 1
ATOM 3798 C C . ASN C 1 38 ? 10.377 -24.451 55.599 1.000 26.572 53 ASN C C 1
ATOM 3799 O O . ASN C 1 38 ? 10.451 -25.652 55.881 1.000 28.230 53 ASN C O 1
ATOM 3804 N N . GLU C 1 39 ? 11.445 -23.722 55.273 1.000 25.895 54 GLU C N 1
ATOM 3805 C CA . GLU C 1 39 ? 12.782 -24.297 55.345 1.000 26.582 54 GLU C CA 1
ATOM 3806 C C . GLU C 1 39 ? 13.372 -24.139 56.741 1.000 29.696 54 GLU C C 1
ATOM 3807 O O . GLU C 1 39 ? 14.022 -25.056 57.253 1.000 32.630 54 GLU C O 1
ATOM 3813 N N . ILE C 1 40 ? 13.142 -22.985 57.373 1.000 28.190 55 ILE C N 1
ATOM 3814 C CA . ILE C 1 40 ? 13.531 -22.801 58.769 1.000 29.172 55 ILE C CA 1
ATOM 3815 C C . ILE C 1 40 ? 12.852 -23.844 59.646 1.000 31.575 55 ILE C C 1
ATOM 3816 O O . ILE C 1 40 ? 13.476 -24.433 60.537 1.000 32.504 55 ILE C O 1
ATOM 3821 N N . GLY C 1 41 ? 11.562 -24.092 59.403 1.000 30.738 56 GLY C N 1
ATOM 3822 C CA . GLY C 1 41 ? 10.841 -25.082 60.185 1.000 33.433 56 GLY C CA 1
ATOM 3823 C C . GLY C 1 41 ? 11.353 -26.494 59.989 1.000 38.262 56 GLY C C 1
ATOM 3824 O O . GLY C 1 41 ? 11.165 -27.352 60.855 1.000 37.881 56 GLY C O 1
ATOM 3825 N N . LYS C 1 42 ? 12.002 -26.760 58.854 1.000 48.029 57 LYS C N 1
ATOM 3826 C CA . LYS C 1 42 ? 12.565 -28.085 58.620 1.000 48.116 57 LYS C CA 1
ATOM 3827 C C . LYS C 1 42 ? 13.848 -28.284 59.418 1.000 48.345 57 LYS C C 1
ATOM 3828 O O . LYS C 1 42 ? 14.028 -29.312 60.081 1.000 48.880 57 LYS C O 1
ATOM 3834 N N . ARG C 1 43 ? 14.750 -27.302 59.372 1.000 38.781 58 ARG C N 1
ATOM 3835 C CA . ARG C 1 43 ? 16.054 -27.461 60.007 1.000 37.457 58 ARG C CA 1
ATOM 3836 C C . ARG C 1 43 ? 15.941 -27.467 61.527 1.000 36.083 58 ARG C C 1
ATOM 3837 O O . ARG C 1 43 ? 16.678 -28.191 62.205 1.000 35.288 58 ARG C O 1
ATOM 3845 N N . ASN C 1 44 ? 15.026 -26.674 62.081 1.000 34.894 59 ASN C N 1
ATOM 3846 C CA . ASN C 1 44 ? 14.839 -26.580 63.523 1.000 32.646 59 ASN C CA 1
ATOM 3847 C C . ASN C 1 44 ? 13.667 -27.413 64.026 1.000 32.012 59 ASN C C 1
ATOM 3848 O O . ASN C 1 44 ? 13.407 -27.423 65.233 1.000 31.317 59 ASN C O 1
ATOM 3853 N N . ASP C 1 45 ? 12.962 -28.107 63.131 1.000 33.872 60 ASP C N 1
ATOM 3854 C CA . ASP C 1 45 ? 11.826 -28.965 63.468 1.000 31.741 60 ASP C CA 1
ATOM 3855 C C . ASP C 1 45 ? 10.731 -28.160 64.176 1.000 31.127 60 ASP C C 1
ATOM 3856 O O . ASP C 1 45 ? 10.419 -28.359 65.350 1.000 32.533 60 ASP C O 1
ATOM 3861 N N . TYR C 1 46 ? 10.158 -27.235 63.413 1.000 31.120 61 TYR C N 1
ATOM 3862 C CA . TYR C 1 46 ? 9.069 -26.391 63.877 1.000 30.725 61 TYR C CA 1
ATOM 3863 C C . TYR C 1 46 ? 7.740 -26.901 63.341 1.000 30.719 61 TYR C C 1
ATOM 3864 O O . TYR C 1 46 ? 7.662 -27.439 62.233 1.000 30.090 61 TYR C O 1
ATOM 3873 N N . LYS C 1 47 ? 6.689 -26.723 64.141 1.000 29.809 62 LYS C N 1
ATOM 3874 C CA . LYS C 1 47 ? 5.314 -26.886 63.671 1.000 27.740 62 LYS C CA 1
ATOM 3875 C C . LYS C 1 47 ? 4.866 -25.516 63.180 1.000 27.766 62 LYS C C 1
ATOM 3876 O O . LYS C 1 47 ? 4.283 -24.723 63.921 1.000 26.272 62 LYS C O 1
ATOM 3882 N N . VAL C 1 48 ? 5.164 -25.226 61.916 1.000 27.293 63 VAL C N 1
ATOM 3883 C CA . VAL C 1 48 ? 4.982 -23.884 61.372 1.000 26.387 63 VAL C CA 1
ATOM 3884 C C . VAL C 1 48 ? 3.526 -23.686 60.975 1.000 25.856 63 VAL C C 1
ATOM 3885 O O . VAL C 1 48 ? 2.921 -24.548 60.328 1.000 25.224 63 VAL C O 1
ATOM 3889 N N . GLU C 1 49 ? 2.962 -22.542 61.359 1.000 26.098 64 GLU C N 1
ATOM 3890 C CA . GLU C 1 49 ? 1.619 -22.144 60.965 1.000 25.722 64 GLU C CA 1
ATOM 3891 C C . GLU C 1 49 ?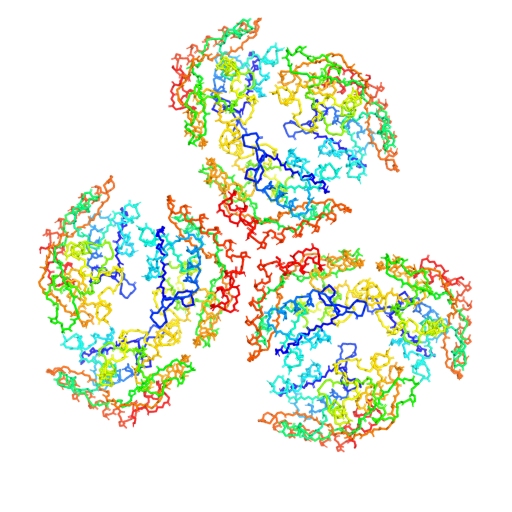 1.673 -20.745 60.371 1.000 24.616 64 GLU C C 1
ATOM 3892 O O . GLU C 1 49 ? 2.404 -19.881 60.865 1.000 24.563 64 GLU C O 1
ATOM 3898 N N . PHE C 1 50 ? 0.908 -20.526 59.306 1.000 24.608 65 PHE C N 1
ATOM 3899 C CA . PHE C 1 50 ? 0.828 -19.229 58.647 1.000 24.427 65 PHE C CA 1
ATOM 3900 C C . PHE C 1 50 ? -0.519 -18.595 58.966 1.000 24.184 65 PHE C C 1
ATOM 3901 O O . PHE C 1 50 ? -1.566 -19.133 58.594 1.000 23.798 65 PHE C O 1
ATOM 3909 N N . VAL C 1 51 ? -0.486 -17.456 59.654 1.000 25.145 66 VAL C N 1
ATOM 3910 C CA . VAL C 1 51 ? -1.686 -16.739 60.071 1.000 25.450 66 VAL C CA 1
ATOM 3911 C C . VAL C 1 51 ? -1.731 -15.419 59.317 1.000 25.608 66 VAL C C 1
ATOM 3912 O O . VAL C 1 51 ? -0.797 -14.612 59.406 1.000 25.206 66 VAL C O 1
ATOM 3916 N N . THR C 1 52 ? -2.815 -15.193 58.584 1.000 26.516 67 THR C N 1
ATOM 3917 C CA . THR C 1 52 ? -2.949 -14.005 57.757 1.000 26.819 67 THR C CA 1
ATOM 3918 C C . THR C 1 52 ? -3.819 -12.957 58.437 1.000 27.285 67 THR C C 1
ATOM 3919 O O . THR C 1 52 ? -4.740 -13.278 59.194 1.000 26.153 67 THR C O 1
ATOM 3923 N N . ALA C 1 53 ? -3.512 -11.696 58.149 1.000 27.445 68 ALA C N 1
ATOM 3924 C CA . ALA C 1 53 ? -4.249 -10.546 58.652 1.000 28.556 68 ALA C CA 1
ATOM 3925 C C . ALA C 1 53 ? -3.696 -9.312 57.958 1.000 28.614 68 ALA C C 1
ATOM 3926 O O . ALA C 1 53 ? -2.594 -9.340 57.404 1.000 27.772 68 ALA C O 1
ATOM 3928 N N . ASN C 1 54 ? -4.480 -8.234 57.982 1.000 30.085 69 ASN C N 1
ATOM 3929 C CA . ASN C 1 54 ? -4.026 -6.968 57.420 1.000 28.001 69 ASN C CA 1
ATOM 3930 C C . ASN C 1 54 ? -2.698 -6.567 58.050 1.000 26.374 69 ASN C C 1
ATOM 3931 O O . ASN C 1 54 ? -2.450 -6.826 59.230 1.000 26.758 69 ASN C O 1
ATOM 3936 N N . PHE C 1 55 ? -1.836 -5.938 57.247 1.000 27.011 70 PHE C N 1
ATOM 3937 C CA . PHE C 1 55 ? -0.481 -5.646 57.706 1.000 26.014 70 PHE C CA 1
ATOM 3938 C C . PHE C 1 55 ? -0.486 -4.710 58.910 1.000 24.558 70 PHE C C 1
ATOM 3939 O O . PHE C 1 55 ? 0.356 -4.839 59.805 1.000 24.456 70 PHE C O 1
ATOM 3947 N N . SER C 1 56 ? -1.425 -3.763 58.953 1.000 24.619 71 SER C N 1
ATOM 3948 C CA . SER C 1 56 ? -1.446 -2.781 60.034 1.000 26.114 71 SER C CA 1
ATOM 3949 C C . SER C 1 56 ? -1.692 -3.411 61.398 1.000 26.132 71 SER C C 1
ATOM 3950 O O . SER C 1 56 ? -1.417 -2.774 62.422 1.000 24.327 71 SER C O 1
ATOM 3953 N N . GLY C 1 57 ? -2.202 -4.637 61.439 1.000 26.327 72 GLY C N 1
ATOM 3954 C CA . GLY C 1 57 ? -2.504 -5.310 62.682 1.000 26.519 72 GLY C CA 1
ATOM 3955 C C . GLY C 1 57 ? -1.579 -6.453 63.027 1.000 26.414 72 GLY C C 1
ATOM 3956 O O . GLY C 1 57 ? -1.829 -7.157 64.013 1.000 27.940 72 GLY C O 1
ATOM 3957 N N . LEU C 1 58 ? -0.510 -6.652 62.258 1.000 26.322 73 LEU C N 1
ATOM 3958 C CA . LEU C 1 58 ? 0.389 -7.774 62.504 1.000 26.085 73 LEU C CA 1
ATOM 3959 C C . LEU C 1 58 ? 1.242 -7.550 63.748 1.000 25.377 73 LEU C C 1
ATOM 3960 O O . LEU C 1 58 ? 1.455 -8.481 64.533 1.000 25.108 73 LEU C O 1
ATOM 3965 N N . LEU C 1 59 ? 1.743 -6.327 63.944 1.000 25.171 74 LEU C N 1
ATOM 3966 C CA . LEU C 1 59 ? 2.558 -6.048 65.123 1.000 25.450 74 LEU C CA 1
ATOM 3967 C C . LEU C 1 59 ? 1.730 -6.138 66.401 1.000 27.377 74 LEU C C 1
ATOM 3968 O O . LEU C 1 59 ? 2.233 -6.574 67.443 1.000 27.019 74 LEU C O 1
ATOM 3973 N N . GLY C 1 60 ? 0.462 -5.728 66.341 1.000 27.719 75 GLY C N 1
ATOM 3974 C CA . GLY C 1 60 ? -0.405 -5.873 67.499 1.000 28.311 75 GLY C CA 1
ATOM 3975 C C . GLY C 1 60 ? -0.657 -7.325 67.855 1.000 28.703 75 GLY C C 1
ATOM 3976 O O . GLY C 1 60 ? -0.713 -7.685 69.033 1.000 28.698 75 GLY C O 1
ATOM 3977 N N . LEU C 1 61 ? -0.815 -8.179 66.842 1.000 28.809 76 LEU C N 1
ATOM 3978 C CA . LEU C 1 61 ? -0.938 -9.608 67.101 1.000 28.817 76 LEU C CA 1
ATOM 3979 C C . LEU C 1 61 ? 0.367 -10.190 67.628 1.000 27.653 76 LEU C C 1
ATOM 3980 O O . LEU C 1 61 ? 0.355 -11.214 68.319 1.000 27.032 76 LEU C O 1
ATOM 3985 N N . LEU C 1 62 ? 1.494 -9.550 67.314 1.000 26.551 77 LEU C N 1
ATOM 3986 C CA . LEU C 1 62 ? 2.779 -10.012 67.825 1.000 26.329 77 LEU C CA 1
ATOM 3987 C C . LEU C 1 62 ? 2.942 -9.649 69.296 1.000 28.161 77 LEU C C 1
ATOM 3988 O O . LEU C 1 62 ? 3.363 -10.482 70.107 1.000 27.169 77 LEU C O 1
ATOM 3993 N N . GLU C 1 63 ? 2.605 -8.408 69.658 1.000 30.635 78 GLU C N 1
ATOM 3994 C CA . GLU C 1 63 ? 2.717 -7.986 71.052 1.000 30.791 78 GLU C CA 1
ATOM 3995 C C . GLU C 1 63 ? 1.784 -8.787 71.949 1.000 30.819 78 GLU C C 1
ATOM 3996 O O . GLU C 1 63 ? 2.183 -9.238 73.030 1.000 30.646 78 GLU C O 1
ATOM 4002 N N . THR C 1 64 ? 0.538 -8.978 71.518 1.000 33.083 79 THR C N 1
ATOM 4003 C CA . THR C 1 64 ? -0.444 -9.686 72.329 1.000 33.114 79 THR C CA 1
ATOM 4004 C C . THR C 1 64 ? -0.204 -11.189 72.387 1.000 33.143 79 THR C C 1
ATOM 4005 O O . THR C 1 64 ? -1.012 -11.897 72.998 1.000 33.459 79 THR C O 1
ATOM 4009 N N . GLY C 1 65 ? 0.865 -11.694 71.775 1.000 29.630 80 GLY C N 1
ATOM 4010 C CA . GLY C 1 65 ? 1.181 -13.105 71.853 1.000 29.096 80 GLY C CA 1
ATOM 4011 C C . GLY C 1 65 ? 0.358 -14.008 70.968 1.000 28.432 80 GLY C C 1
ATOM 4012 O O . GLY C 1 65 ? 0.503 -15.231 71.058 1.000 27.777 80 GLY C O 1
ATOM 4013 N N . ARG C 1 66 ? -0.509 -13.450 70.119 1.000 29.451 81 ARG C N 1
ATOM 4014 C CA . ARG C 1 66 ? -1.292 -14.280 69.208 1.000 27.740 81 ARG C CA 1
ATOM 4015 C C . ARG C 1 66 ? -0.399 -14.968 68.182 1.000 25.806 81 ARG C C 1
ATOM 4016 O O . ARG C 1 66 ? -0.642 -16.123 67.815 1.000 25.456 81 ARG C O 1
ATOM 4024 N N . ILE C 1 67 ? 0.633 -14.276 67.706 1.000 25.679 82 ILE C N 1
ATOM 4025 C CA . ILE C 1 67 ? 1.620 -14.866 66.814 1.000 24.827 82 ILE C CA 1
ATOM 4026 C C . ILE C 1 67 ? 2.995 -14.720 67.451 1.000 24.406 82 ILE C C 1
ATOM 4027 O O . ILE C 1 67 ? 3.213 -13.895 68.342 1.000 24.892 82 ILE C O 1
ATOM 4032 N N . ASP C 1 68 ? 3.931 -15.542 66.981 1.000 23.963 83 ASP C N 1
ATOM 4033 C CA . ASP C 1 68 ? 5.284 -15.533 67.521 1.000 23.350 83 ASP C CA 1
ATOM 4034 C C . ASP C 1 68 ? 6.230 -14.645 66.728 1.000 23.403 83 ASP C C 1
ATOM 4035 O O . ASP C 1 68 ? 7.173 -14.090 67.304 1.000 23.411 83 ASP C O 1
ATOM 4040 N N . THR C 1 69 ? 6.004 -14.496 65.426 1.000 23.437 84 THR C N 1
ATOM 4041 C CA . THR C 1 69 ? 6.886 -13.707 64.576 1.000 23.482 84 THR C CA 1
ATOM 4042 C C . THR C 1 69 ? 6.090 -13.225 63.372 1.000 23.542 84 THR C C 1
ATOM 4043 O O . THR C 1 69 ? 4.919 -13.573 63.195 1.000 23.542 84 THR C O 1
ATOM 4047 N N . ILE C 1 70 ? 6.742 -12.419 62.537 1.000 23.592 85 ILE C N 1
ATOM 4048 C CA . ILE C 1 70 ? 6.125 -11.864 61.336 1.000 23.655 85 ILE C CA 1
ATOM 4049 C C . ILE C 1 70 ? 7.111 -11.999 60.186 1.000 23.648 85 ILE C C 1
ATOM 4050 O O . ILE C 1 70 ? 8.188 -11.395 60.218 1.000 23.666 85 ILE C O 1
ATOM 4055 N N . SER C 1 71 ? 6.748 -12.777 59.169 1.000 23.755 86 SER C N 1
ATOM 4056 C CA . SER C 1 71 ? 7.560 -12.894 57.961 1.000 23.613 86 SER C CA 1
ATOM 4057 C C . SER C 1 71 ? 6.890 -12.062 56.872 1.000 23.695 86 SER C C 1
ATOM 4058 O O . SER C 1 71 ? 6.120 -12.558 56.049 1.000 23.687 86 SER C O 1
ATOM 4061 N N . ASN C 1 72 ? 7.190 -10.762 56.888 1.000 23.771 87 ASN C N 1
ATOM 4062 C CA . ASN C 1 72 ? 6.541 -9.816 55.989 1.000 23.953 87 ASN C CA 1
ATOM 4063 C C . ASN C 1 72 ? 7.473 -8.647 55.691 1.000 24.211 87 ASN C C 1
ATOM 4064 O O . ASN C 1 72 ? 7.033 -7.498 55.579 1.000 25.079 87 ASN C O 1
ATOM 4069 N N . GLN C 1 73 ? 8.772 -8.931 55.556 1.000 23.900 88 GLN C N 1
ATOM 4070 C CA . GLN C 1 73 ? 9.781 -7.918 55.232 1.000 23.924 88 GLN C CA 1
ATOM 4071 C C . GLN C 1 73 ? 9.772 -6.776 56.247 1.000 24.129 88 GLN C C 1
ATOM 4072 O O . GLN C 1 73 ? 9.851 -5.599 55.887 1.000 24.061 88 GLN C O 1
ATOM 4078 N N . ILE C 1 74 ? 9.685 -7.128 57.528 1.000 23.942 89 ILE C N 1
ATOM 4079 C CA . ILE C 1 74 ? 9.594 -6.136 58.596 1.000 23.992 89 ILE C CA 1
ATOM 4080 C C . ILE C 1 74 ? 10.926 -5.399 58.690 1.000 24.016 89 ILE C C 1
ATOM 4081 O O . ILE C 1 74 ? 11.940 -5.977 59.093 1.000 23.958 89 ILE C O 1
ATOM 4086 N N . THR C 1 75 ? 10.922 -4.118 58.334 1.000 24.240 90 THR C N 1
ATOM 4087 C CA . THR C 1 75 ? 12.138 -3.318 58.351 1.000 25.243 90 THR C CA 1
ATOM 4088 C C . THR C 1 75 ? 12.508 -2.947 59.781 1.000 24.985 90 THR C C 1
ATOM 4089 O O . THR C 1 75 ? 11.668 -2.463 60.546 1.000 24.882 90 THR C O 1
ATOM 4093 N N . ILE C 1 76 ? 13.771 -3.174 60.137 1.000 26.274 91 ILE C N 1
ATOM 4094 C CA . ILE C 1 76 ? 14.256 -2.852 61.474 1.000 25.995 91 ILE C CA 1
ATOM 4095 C C . ILE C 1 76 ? 14.366 -1.339 61.612 1.000 27.595 91 ILE C C 1
ATOM 4096 O O . ILE C 1 76 ? 15.067 -0.680 60.835 1.000 28.143 91 ILE C O 1
ATOM 4101 N N . THR C 1 77 ? 13.677 -0.782 62.604 1.000 30.143 92 THR C N 1
ATOM 4102 C CA . THR C 1 77 ? 13.729 0.643 62.893 1.000 31.822 92 THR C CA 1
ATOM 4103 C C . THR C 1 77 ? 14.034 0.849 64.371 1.000 34.312 92 THR C C 1
ATOM 4104 O O . THR C 1 77 ? 13.981 -0.082 65.178 1.000 34.633 92 THR C O 1
ATOM 4108 N N . ASP C 1 78 ? 14.351 2.099 64.721 1.000 33.346 93 ASP C N 1
ATOM 4109 C CA . ASP C 1 78 ? 14.715 2.416 66.098 1.000 33.846 93 ASP C CA 1
ATOM 4110 C C . ASP C 1 78 ? 13.545 2.214 67.052 1.000 34.291 93 ASP C C 1
ATOM 4111 O O . ASP C 1 78 ? 13.744 1.805 68.201 1.000 34.101 93 ASP C O 1
ATOM 4116 N N . ALA C 1 79 ? 12.320 2.491 66.598 1.000 34.407 94 ALA C N 1
ATOM 4117 C CA . ALA C 1 79 ? 11.158 2.300 67.460 1.000 32.359 94 ALA C CA 1
ATOM 4118 C C . ALA C 1 79 ? 10.825 0.822 67.616 1.000 32.904 94 ALA C C 1
ATOM 4119 O O . ALA C 1 79 ? 10.500 0.366 68.718 1.000 34.812 94 ALA C O 1
ATOM 4121 N N . ARG C 1 80 ? 10.902 0.057 66.525 1.000 33.014 95 ARG C N 1
ATOM 4122 C CA . ARG C 1 80 ? 10.631 -1.374 66.604 1.000 33.067 95 ARG C CA 1
ATOM 4123 C C . ARG C 1 80 ? 11.733 -2.117 67.348 1.000 35.678 95 ARG C C 1
ATOM 4124 O O . ARG C 1 80 ? 11.460 -3.127 68.007 1.000 35.375 95 ARG C O 1
ATOM 4132 N N . LYS C 1 81 ? 12.979 -1.642 67.248 1.000 46.192 96 LYS C N 1
ATOM 4133 C CA . LYS C 1 81 ? 14.077 -2.279 67.970 1.000 45.971 96 LYS C CA 1
ATOM 4134 C C . LYS C 1 81 ? 13.858 -2.218 69.476 1.000 46.056 96 LYS C C 1
ATOM 4135 O O . LYS C 1 81 ? 14.102 -3.200 70.187 1.000 46.069 96 LYS C O 1
ATOM 4141 N N . ALA C 1 82 ? 13.401 -1.071 69.981 1.000 36.991 97 ALA C N 1
ATOM 4142 C CA . ALA C 1 82 ? 13.191 -0.932 71.417 1.000 35.941 97 ALA C CA 1
ATOM 4143 C C . ALA C 1 82 ? 12.041 -1.805 71.906 1.000 35.499 97 ALA C C 1
ATOM 4144 O O . ALA C 1 82 ? 12.054 -2.262 73.055 1.000 34.480 97 ALA C O 1
ATOM 4146 N N . LYS C 1 83 ? 11.050 -2.058 71.051 1.000 35.031 98 LYS C N 1
ATOM 4147 C CA . LYS C 1 83 ? 9.903 -2.860 71.465 1.000 32.130 98 LYS C CA 1
ATOM 4148 C C . LYS C 1 83 ? 10.186 -4.351 71.324 1.000 31.909 98 LYS C C 1
ATOM 4149 O O . LYS C 1 83 ? 10.023 -5.115 72.283 1.000 31.164 98 LYS C O 1
ATOM 4155 N N . TYR C 1 84 ? 10.608 -4.781 70.140 1.000 30.998 99 TYR C N 1
ATOM 4156 C CA . TYR C 1 84 ? 10.712 -6.193 69.805 1.000 28.122 99 TYR C CA 1
ATOM 4157 C C . TYR C 1 84 ? 12.168 -6.632 69.720 1.000 27.853 99 TYR C C 1
ATOM 4158 O O . TYR C 1 84 ? 13.096 -5.819 69.716 1.000 29.140 99 TYR C O 1
ATOM 4167 N N . LEU C 1 85 ? 12.352 -7.948 69.646 1.000 25.616 100 LEU C N 1
ATOM 4168 C CA . LEU C 1 85 ? 13.642 -8.555 69.349 1.000 25.287 100 LEU C CA 1
ATOM 4169 C C . LEU C 1 85 ? 13.682 -8.929 67.873 1.000 23.621 100 LEU C C 1
ATOM 4170 O O . LEU C 1 85 ? 12.720 -9.499 67.346 1.000 23.608 100 LEU C O 1
ATOM 4175 N N . PHE C 1 86 ? 14.788 -8.609 67.212 1.000 24.329 101 PHE C N 1
ATOM 4176 C CA . PHE C 1 86 ? 14.930 -8.848 65.786 1.000 23.640 101 PHE C CA 1
ATOM 4177 C C . PHE C 1 86 ? 16.008 -9.889 65.519 1.000 23.561 101 PHE C C 1
ATOM 4178 O O . PHE C 1 86 ? 16.970 -10.026 66.280 1.000 23.527 101 PHE C O 1
ATOM 4186 N N . SER C 1 87 ? 15.830 -10.622 64.426 1.000 23.534 102 SER C N 1
ATOM 4187 C CA . SER C 1 87 ? 16.840 -11.552 63.946 1.000 23.476 102 SER C CA 1
ATOM 4188 C C . SER C 1 87 ? 17.846 -10.795 63.084 1.000 23.505 102 SER C C 1
ATOM 4189 O O . SER C 1 87 ? 17.813 -9.566 62.973 1.000 23.587 102 SER C O 1
ATOM 4192 N N . ASP C 1 88 ? 18.755 -11.528 62.461 1.000 23.453 103 ASP C N 1
ATOM 4193 C CA . ASP C 1 88 ? 19.645 -10.894 61.501 1.000 23.487 103 ASP C CA 1
ATOM 4194 C C . ASP C 1 88 ? 18.897 -10.645 60.192 1.000 23.529 103 ASP C C 1
ATOM 4195 O O . ASP C 1 88 ? 18.048 -11.451 59.801 1.000 23.495 103 ASP C O 1
ATOM 4200 N N . PRO C 1 89 ? 19.176 -9.535 59.510 1.000 23.600 104 PRO C N 1
ATOM 4201 C CA . PRO C 1 89 ? 18.443 -9.223 58.276 1.000 23.645 104 PRO C CA 1
ATOM 4202 C C . PRO C 1 89 ? 18.659 -10.291 57.215 1.000 23.584 104 PRO C C 1
ATOM 4203 O O . PRO C 1 89 ? 19.790 -10.694 56.935 1.000 23.540 104 PRO C O 1
ATOM 4207 N N . TYR C 1 90 ? 17.556 -10.751 56.623 1.000 23.577 105 TYR C N 1
ATOM 4208 C CA . TYR C 1 90 ? 17.609 -11.754 55.569 1.000 23.524 105 TYR C CA 1
ATOM 4209 C C . TYR C 1 90 ? 17.418 -11.168 54.177 1.000 23.574 105 TYR C C 1
ATOM 4210 O O . TYR C 1 90 ? 17.650 -11.875 53.191 1.000 23.532 105 TYR C O 1
ATOM 4219 N N . VAL C 1 91 ? 17.015 -9.901 54.079 1.000 23.663 106 VAL C N 1
ATOM 4220 C CA . VAL C 1 91 ? 16.901 -9.183 52.814 1.000 23.724 106 VAL C CA 1
ATOM 4221 C C . VAL C 1 91 ? 17.263 -7.722 53.058 1.000 23.813 106 VAL C C 1
ATOM 4222 O O . VAL C 1 91 ? 16.664 -7.066 53.917 1.000 23.858 106 VAL C O 1
ATOM 4226 N N . ILE C 1 92 ? 18.233 -7.212 52.308 1.000 23.832 107 ILE C N 1
ATOM 4227 C CA . ILE C 1 92 ? 18.543 -5.789 52.287 1.000 23.919 107 ILE C CA 1
ATOM 4228 C C . ILE C 1 92 ? 17.878 -5.187 51.061 1.000 23.979 107 ILE C C 1
ATOM 4229 O O . ILE C 1 92 ? 17.937 -5.760 49.966 1.000 24.477 107 ILE C O 1
ATOM 4234 N N . ASP C 1 93 ? 17.231 -4.039 51.238 1.000 24.071 108 ASP C N 1
ATOM 4235 C CA . ASP C 1 93 ? 16.444 -3.439 50.172 1.000 24.134 108 ASP C CA 1
ATOM 4236 C C . ASP C 1 93 ? 16.454 -1.927 50.352 1.000 24.237 108 ASP C C 1
ATOM 4237 O O . ASP C 1 93 ? 17.120 -1.390 51.240 1.000 24.250 108 ASP C O 1
ATOM 4242 N N . GLY C 1 94 ? 15.701 -1.242 49.499 1.000 24.308 109 GLY C N 1
ATOM 4243 C CA . GLY C 1 94 ? 15.638 0.205 49.536 1.000 24.406 109 GLY C CA 1
ATOM 4244 C C . GLY C 1 94 ? 14.240 0.732 49.302 1.000 24.471 109 GLY C C 1
ATOM 4245 O O . GLY C 1 94 ? 13.474 0.163 48.518 1.000 24.498 109 GLY C O 1
ATOM 4246 N N . ALA C 1 95 ? 13.900 1.818 49.988 1.000 24.621 110 ALA C N 1
ATOM 4247 C CA . ALA C 1 95 ? 12.579 2.414 49.856 1.000 26.806 110 ALA C CA 1
ATOM 4248 C C . ALA C 1 95 ? 12.440 3.073 48.490 1.000 27.211 110 ALA C C 1
ATOM 4249 O O . ALA C 1 95 ? 13.312 3.837 48.066 1.000 26.990 110 ALA C O 1
ATOM 4251 N N . GLN C 1 96 ? 11.337 2.782 47.803 1.000 27.811 111 GLN C N 1
ATOM 4252 C CA . GLN C 1 96 ? 11.146 3.197 46.421 1.000 27.293 111 GLN C CA 1
ATOM 4253 C C . GLN C 1 96 ? 9.816 3.917 46.257 1.000 28.493 111 GLN C C 1
ATOM 4254 O O . GLN C 1 96 ? 8.804 3.512 46.836 1.000 30.017 111 GLN C O 1
ATOM 4260 N N . ILE C 1 97 ? 9.823 4.984 45.461 1.000 28.603 112 ILE C N 1
ATOM 4261 C CA . ILE C 1 97 ? 8.605 5.664 45.033 1.000 29.838 112 ILE C CA 1
ATOM 4262 C C . ILE C 1 97 ? 8.222 5.127 43.662 1.000 28.277 112 ILE C C 1
ATOM 4263 O O . ILE C 1 97 ? 9.068 5.047 42.761 1.000 27.927 112 ILE C O 1
ATOM 4268 N N . THR C 1 98 ? 6.956 4.757 43.501 1.000 28.435 113 THR C N 1
ATOM 4269 C CA . THR C 1 98 ? 6.457 4.202 42.253 1.000 27.995 113 THR C CA 1
ATOM 4270 C C . THR C 1 98 ? 5.233 4.986 41.804 1.000 29.556 113 THR C C 1
ATOM 4271 O O . THR C 1 98 ? 4.369 5.321 42.619 1.000 30.446 113 THR C O 1
ATOM 4275 N N . VAL C 1 99 ? 5.164 5.280 40.504 1.000 30.004 114 VAL C N 1
ATOM 4276 C CA . VAL C 1 99 ? 4.086 6.068 39.924 1.000 30.196 114 VAL C CA 1
ATOM 4277 C C . VAL C 1 99 ? 3.468 5.293 38.768 1.000 30.069 114 VAL C C 1
ATOM 4278 O O . VAL C 1 99 ? 3.932 4.218 38.387 1.000 30.127 114 VAL C O 1
ATOM 4282 N N . ARG C 1 100 ? 2.403 5.865 38.211 1.000 31.425 115 ARG C N 1
ATOM 4283 C CA . ARG C 1 100 ? 1.776 5.295 37.029 1.000 32.936 115 ARG C CA 1
ATOM 4284 C C . ARG C 1 100 ? 2.698 5.454 35.826 1.000 32.517 115 ARG C C 1
ATOM 4285 O O . ARG C 1 100 ? 3.405 6.458 35.696 1.000 33.238 115 ARG C O 1
ATOM 4293 N N . LYS C 1 101 ? 2.706 4.446 34.955 1.000 33.954 116 LYS C N 1
ATOM 4294 C CA . LYS C 1 101 ? 3.590 4.471 33.798 1.000 34.396 116 LYS C CA 1
ATOM 4295 C C . LYS C 1 101 ? 3.255 5.646 32.887 1.000 34.749 116 LYS C C 1
ATOM 4296 O O . LYS C 1 101 ? 2.097 6.047 32.748 1.000 34.920 116 LYS C O 1
ATOM 4302 N N . GLY C 1 102 ? 4.289 6.201 32.264 1.000 32.141 117 GLY C N 1
ATOM 4303 C CA . GLY C 1 102 ? 4.114 7.374 31.432 1.000 33.470 117 GLY C CA 1
ATOM 4304 C C . GLY C 1 102 ? 4.054 8.671 32.204 1.000 33.817 117 GLY C C 1
ATOM 4305 O O . GLY C 1 102 ? 3.331 9.591 31.806 1.000 34.946 117 GLY C O 1
ATOM 4306 N N . ASN C 1 103 ? 4.793 8.771 33.306 1.000 33.738 118 ASN C N 1
ATOM 4307 C CA . ASN C 1 103 ? 4.774 9.955 34.158 1.000 35.202 118 ASN C CA 1
ATOM 4308 C C . ASN C 1 103 ? 6.209 10.285 34.544 1.000 36.425 118 ASN C C 1
ATOM 4309 O O . ASN C 1 103 ? 6.868 9.496 35.229 1.000 36.933 118 ASN C O 1
ATOM 4314 N N . GLU C 1 104 ? 6.695 11.442 34.098 1.000 36.212 119 GLU C N 1
ATOM 4315 C CA . GLU C 1 104 ? 7.981 11.964 34.540 1.000 39.007 119 GLU C CA 1
ATOM 4316 C C . GLU C 1 104 ? 7.825 13.238 35.361 1.000 40.065 119 GLU C C 1
ATOM 4317 O O . GLU C 1 104 ? 8.811 13.945 35.593 1.000 40.036 119 GLU C O 1
ATOM 4323 N N . ALA C 1 105 ? 6.604 13.546 35.806 1.000 40.128 120 ALA C N 1
ATOM 4324 C CA . ALA C 1 105 ? 6.398 14.703 36.667 1.000 39.915 120 ALA C CA 1
ATOM 4325 C C . ALA C 1 105 ? 6.968 14.488 38.060 1.000 40.034 120 ALA C C 1
ATOM 4326 O O . ALA C 1 105 ? 7.126 15.458 38.809 1.000 40.776 120 ALA C O 1
ATOM 4328 N N . ILE C 1 106 ? 7.280 13.248 38.422 1.000 40.734 121 ILE C N 1
ATOM 4329 C CA . ILE C 1 106 ? 7.802 12.908 39.739 1.000 42.013 121 ILE C CA 1
ATOM 4330 C C . ILE C 1 106 ? 9.165 12.265 39.522 1.000 39.734 121 ILE C C 1
ATOM 4331 O O . ILE C 1 106 ? 9.259 11.084 39.168 1.000 37.944 121 ILE C O 1
ATOM 4336 N N . LYS C 1 107 ? 10.230 13.043 39.720 1.000 38.678 122 LYS C N 1
ATOM 4337 C CA . LYS C 1 107 ? 11.573 12.493 39.592 1.000 36.549 122 LYS C CA 1
ATOM 4338 C C . LYS C 1 107 ? 11.986 11.730 40.844 1.000 36.715 122 LYS C C 1
ATOM 4339 O O . LYS C 1 107 ? 12.837 10.837 40.771 1.000 35.994 122 LYS C O 1
ATOM 4345 N N . GLY C 1 108 ? 11.390 12.047 41.983 1.000 37.410 123 GLY C N 1
ATOM 4346 C CA . GLY C 1 108 ? 11.716 11.341 43.201 1.000 36.794 123 GLY C CA 1
ATOM 4347 C C . GLY C 1 108 ? 10.824 11.759 44.347 1.000 41.423 123 GLY C C 1
ATOM 4348 O O . GLY C 1 108 ? 9.730 12.287 44.144 1.000 42.071 123 GLY C O 1
ATOM 4349 N N . ILE C 1 109 ? 11.320 11.514 45.563 1.000 44.508 124 ILE C N 1
ATOM 4350 C CA . ILE C 1 109 ? 10.569 11.846 46.770 1.000 44.800 124 ILE C CA 1
ATOM 4351 C C . ILE C 1 109 ? 10.346 13.348 46.875 1.000 48.695 124 ILE C C 1
ATOM 4352 O O . ILE C 1 109 ? 9.313 13.798 47.386 1.000 48.124 124 ILE C O 1
ATOM 4357 N N . ASP C 1 110 ? 11.291 14.148 46.380 1.000 58.396 125 ASP C N 1
ATOM 4358 C CA . ASP C 1 110 ? 11.172 15.599 46.449 1.000 59.083 125 ASP C CA 1
ATOM 4359 C C . ASP C 1 110 ? 10.107 16.161 45.517 1.000 59.347 125 ASP C C 1
ATOM 4360 O O . ASP C 1 110 ? 9.780 17.347 45.631 1.000 59.333 125 ASP C O 1
ATOM 4365 N N . ASP C 1 111 ? 9.566 15.357 44.605 1.000 50.277 126 ASP C N 1
ATOM 4366 C CA . ASP C 1 111 ? 8.494 15.797 43.724 1.000 50.419 126 ASP C CA 1
ATOM 4367 C C . ASP C 1 111 ? 7.116 15.374 44.210 1.000 49.598 126 ASP C C 1
ATOM 4368 O O . ASP C 1 111 ? 6.126 15.613 43.510 1.000 49.553 126 ASP C O 1
ATOM 4373 N N . LEU C 1 112 ? 7.025 14.754 45.384 1.000 45.024 127 LEU C N 1
ATOM 4374 C CA . LEU C 1 112 ? 5.737 14.384 45.952 1.000 42.176 127 LEU C CA 1
ATOM 4375 C C . LEU C 1 112 ? 5.047 15.545 46.653 1.000 40.694 127 LEU C C 1
ATOM 4376 O O . LEU C 1 112 ? 3.988 15.339 47.256 1.000 40.557 127 LEU C O 1
ATOM 4381 N N . ALA C 1 113 ? 5.620 16.746 46.589 1.000 42.047 128 ALA C N 1
ATOM 4382 C CA . ALA C 1 113 ? 5.016 17.916 47.212 1.000 41.660 128 ALA C CA 1
ATOM 4383 C C . ALA C 1 113 ? 3.664 18.217 46.581 1.000 43.400 128 ALA C C 1
ATOM 4384 O O . ALA C 1 113 ? 3.556 18.386 45.363 1.000 44.253 128 ALA C O 1
ATOM 4386 N N . GLY C 1 114 ? 2.627 18.279 47.416 1.000 41.787 129 GLY C N 1
ATOM 4387 C CA . GLY C 1 114 ? 1.278 18.520 46.950 1.000 42.321 129 GLY C CA 1
ATOM 4388 C C . GLY C 1 114 ? 0.582 17.325 46.337 1.000 42.426 129 GLY C C 1
ATOM 4389 O O . GLY C 1 114 ? -0.616 17.415 46.038 1.000 40.505 129 GLY C O 1
ATOM 4390 N N . LYS C 1 115 ? 1.280 16.212 46.143 1.000 46.429 130 LYS C N 1
ATOM 4391 C CA . LYS C 1 115 ? 0.697 15.047 45.504 1.000 45.426 130 LYS C CA 1
ATOM 4392 C C . LYS C 1 115 ? -0.054 14.194 46.525 1.000 43.903 130 LYS C C 1
ATOM 4393 O O . LYS C 1 115 ? -0.018 14.437 47.735 1.000 43.682 130 LYS C O 1
ATOM 4399 N N . THR C 1 116 ? -0.741 13.176 46.015 1.000 37.075 131 THR C N 1
ATOM 4400 C CA . THR C 1 116 ? -1.444 12.195 46.834 1.000 34.594 131 THR C CA 1
ATOM 4401 C C . THR C 1 116 ? -0.667 10.886 46.767 1.000 34.523 131 THR C C 1
ATOM 4402 O O . THR C 1 116 ? -0.636 10.229 45.721 1.000 34.307 131 THR C O 1
ATOM 4406 N N . VAL C 1 117 ? -0.046 10.506 47.881 1.000 33.970 132 VAL C N 1
ATOM 4407 C CA . VAL C 1 117 ? 0.827 9.339 47.942 1.000 32.814 132 VAL C CA 1
ATOM 4408 C C . VAL C 1 117 ? 0.174 8.283 48.820 1.000 30.227 132 VAL C C 1
ATOM 4409 O O . VAL C 1 117 ? -0.322 8.592 49.910 1.000 29.148 132 VAL C O 1
ATOM 4413 N N . ALA C 1 118 ? 0.182 7.039 48.350 1.000 30.917 133 ALA C N 1
ATOM 4414 C CA . ALA C 1 118 ? -0.379 5.918 49.087 1.000 30.175 133 ALA C CA 1
ATOM 4415 C C . ALA C 1 118 ? 0.717 5.184 49.848 1.000 30.206 133 ALA C C 1
ATOM 4416 O O . ALA C 1 118 ? 1.860 5.093 49.394 1.000 30.572 133 ALA C O 1
ATOM 4418 N N . VAL C 1 119 ? 0.357 4.659 51.019 1.000 28.967 134 VAL C N 1
ATOM 4419 C CA . VAL C 1 119 ? 1.277 3.926 51.882 1.000 27.932 134 VAL C CA 1
ATOM 4420 C C . VAL C 1 119 ? 0.487 2.878 52.655 1.000 26.951 134 VAL C C 1
ATOM 4421 O O . VAL C 1 119 ? -0.745 2.866 52.650 1.000 28.045 134 VAL C O 1
ATOM 4425 N N . ASN C 1 120 ? 1.213 1.988 53.325 1.000 26.561 135 ASN C N 1
ATOM 4426 C CA . ASN C 1 120 ? 0.613 1.000 54.209 1.000 26.387 135 ASN C CA 1
ATOM 4427 C C . ASN C 1 120 ? 0.559 1.552 55.627 1.000 26.387 135 ASN C C 1
ATOM 4428 O O . ASN C 1 120 ? 1.560 2.065 56.139 1.000 26.856 135 ASN C O 1
ATOM 4433 N N . LEU C 1 121 ? -0.611 1.447 56.253 1.000 25.898 136 LEU C N 1
ATOM 4434 C CA . LEU C 1 121 ? -0.770 1.891 57.631 1.000 25.537 136 LEU C CA 1
ATOM 4435 C C . LEU C 1 121 ? 0.109 1.062 58.557 1.000 24.624 136 LEU C C 1
ATOM 4436 O O . LEU C 1 121 ? 0.065 -0.171 58.537 1.000 24.542 136 LEU C O 1
ATOM 4441 N N . GLY C 1 122 ? 0.915 1.745 59.365 1.000 24.637 137 GLY C N 1
ATOM 4442 C CA . GLY C 1 122 ? 1.779 1.074 60.315 1.000 24.561 137 GLY C CA 1
ATOM 4443 C C . GLY C 1 122 ? 3.070 0.529 59.751 1.000 24.516 137 GLY C C 1
ATOM 4444 O O . GLY C 1 122 ? 3.775 -0.199 60.458 1.000 24.445 137 GLY C O 1
ATOM 4445 N N . SER C 1 123 ? 3.399 0.848 58.504 1.000 25.177 138 SER C N 1
ATOM 4446 C CA . SER C 1 123 ? 4.632 0.379 57.897 1.000 25.192 138 SER C CA 1
ATOM 4447 C C . SER C 1 123 ? 5.749 1.393 58.122 1.000 26.745 138 SER C C 1
ATOM 4448 O O . SER C 1 123 ? 5.526 2.518 58.576 1.000 25.945 138 SER C O 1
ATOM 4451 N N . ASN C 1 124 ? 6.974 0.975 57.794 1.000 27.359 139 ASN C N 1
ATOM 4452 C CA . ASN C 1 124 ? 8.107 1.887 57.877 1.000 27.059 139 ASN C CA 1
ATOM 4453 C C . ASN C 1 124 ? 8.024 2.969 56.811 1.000 27.630 139 ASN C C 1
ATOM 4454 O O . ASN C 1 124 ? 8.471 4.098 57.037 1.000 29.043 139 ASN C O 1
ATOM 4459 N N . PHE C 1 125 ? 7.448 2.644 55.650 1.000 29.509 140 PHE C N 1
ATOM 4460 C CA . PHE C 1 125 ? 7.371 3.608 54.558 1.000 28.398 140 PHE C CA 1
ATOM 4461 C C . PHE C 1 125 ? 6.470 4.783 54.909 1.000 30.762 140 PHE C C 1
ATOM 4462 O O . PHE C 1 125 ? 6.708 5.904 54.444 1.000 31.759 140 PHE C O 1
ATOM 4470 N N . GLU C 1 126 ? 5.433 4.552 55.719 1.000 28.548 141 GLU C N 1
ATOM 4471 C CA . GLU C 1 126 ? 4.602 5.660 56.179 1.000 29.964 141 GLU C CA 1
ATOM 4472 C C . GLU C 1 126 ? 5.396 6.598 57.080 1.000 33.199 141 GLU C C 1
ATOM 4473 O O . GLU C 1 126 ? 5.299 7.824 56.951 1.000 33.925 141 GLU C O 1
ATOM 4479 N N . GLN C 1 127 ? 6.191 6.036 57.994 1.000 36.452 142 GLN C N 1
ATOM 4480 C CA . GLN C 1 127 ? 7.024 6.861 58.862 1.000 36.539 142 GLN C CA 1
ATOM 4481 C C . GLN C 1 127 ? 8.127 7.551 58.070 1.000 36.339 142 GLN C C 1
ATOM 4482 O O . GLN C 1 127 ? 8.437 8.722 58.319 1.000 36.789 142 GLN C O 1
ATOM 4488 N N . LEU C 1 128 ? 8.726 6.844 57.109 1.000 32.983 143 LEU C N 1
ATOM 4489 C CA . LEU C 1 128 ? 9.738 7.461 56.256 1.000 33.104 143 LEU C CA 1
ATOM 4490 C C . LEU C 1 128 ? 9.165 8.646 55.488 1.000 34.236 143 LEU C C 1
ATOM 4491 O O . LEU C 1 128 ? 9.859 9.645 55.266 1.000 36.112 143 LEU C O 1
ATOM 4496 N N . LEU C 1 129 ? 7.897 8.554 55.080 1.000 33.680 144 LEU C N 1
ATOM 4497 C CA . LEU C 1 129 ? 7.262 9.654 54.362 1.000 33.688 144 LEU C CA 1
ATOM 4498 C C . LEU C 1 129 ? 7.177 10.899 55.234 1.000 35.725 144 LEU C C 1
ATOM 4499 O O . LEU C 1 129 ? 7.602 11.987 54.829 1.000 37.749 144 LEU C O 1
ATOM 4504 N N . ARG C 1 130 ? 6.632 10.756 56.444 1.000 35.159 145 ARG C N 1
ATOM 4505 C CA . ARG C 1 130 ? 6.488 11.903 57.332 1.000 36.141 145 ARG C CA 1
ATOM 4506 C C . ARG C 1 130 ? 7.834 12.475 57.753 1.000 37.757 145 ARG C C 1
ATOM 4507 O O . ARG C 1 130 ? 7.902 13.648 58.137 1.000 38.576 145 ARG C O 1
ATOM 4515 N N . ASN C 1 131 ? 8.905 11.680 57.690 1.000 37.465 146 ASN C N 1
ATOM 4516 C CA . ASN C 1 131 ? 10.237 12.229 57.917 1.000 39.586 146 ASN C CA 1
ATOM 4517 C C . ASN C 1 131 ? 10.619 13.190 56.799 1.000 42.058 146 ASN C C 1
ATOM 4518 O O . ASN C 1 131 ? 11.077 14.309 57.056 1.000 43.555 146 ASN C O 1
ATOM 4523 N N . HIS C 1 132 ? 10.433 12.769 55.546 1.000 47.087 147 HIS C N 1
ATOM 4524 C CA . HIS C 1 132 ? 10.706 13.651 54.418 1.000 48.398 147 HIS C CA 1
ATOM 4525 C C . HIS C 1 132 ? 9.627 14.712 54.249 1.000 48.427 147 HIS C C 1
ATOM 4526 O O . HIS C 1 132 ? 9.881 15.744 53.618 1.000 49.093 147 HIS C O 1
ATOM 4533 N N . ASP C 1 133 ? 8.437 14.483 54.796 1.000 43.592 148 ASP C N 1
ATOM 4534 C CA . ASP C 1 133 ? 7.356 15.468 54.772 1.000 42.358 148 ASP C CA 1
ATOM 4535 C C . ASP C 1 133 ? 7.345 16.271 56.072 1.000 44.050 148 ASP C C 1
ATOM 4536 O O . ASP C 1 133 ? 6.389 16.267 56.848 1.000 43.258 148 ASP C O 1
ATOM 4541 N N . LYS C 1 134 ? 8.461 16.966 56.309 1.000 44.808 149 LYS C N 1
ATOM 4542 C CA . LYS C 1 134 ? 8.562 17.813 57.491 1.000 43.932 149 LYS C CA 1
ATOM 4543 C C . LYS C 1 134 ? 7.680 19.049 57.363 1.000 44.124 149 LYS C C 1
ATOM 4544 O O . LYS C 1 134 ? 7.279 19.629 58.377 1.000 42.321 149 LYS C O 1
ATOM 4550 N N . ASP C 1 135 ? 7.354 19.452 56.133 1.000 45.290 150 ASP C N 1
ATOM 4551 C CA . ASP C 1 135 ? 6.567 20.661 55.922 1.000 45.787 150 ASP C CA 1
ATOM 4552 C C . ASP C 1 135 ? 5.073 20.402 56.084 1.000 45.995 150 ASP C C 1
ATOM 4553 O O . ASP C 1 135 ? 4.350 21.253 56.621 1.000 45.766 150 ASP C O 1
ATOM 4558 N N . GLY C 1 136 ? 4.594 19.242 55.633 1.000 46.482 151 GLY C N 1
ATOM 4559 C CA . GLY C 1 136 ? 3.176 18.952 55.690 1.000 46.448 151 GLY C CA 1
ATOM 4560 C C . GLY C 1 136 ? 2.434 19.282 54.418 1.000 47.253 151 GLY C C 1
ATOM 4561 O O . GLY C 1 136 ? 1.259 19.667 54.471 1.000 50.053 151 GLY C O 1
ATOM 4562 N N . LYS C 1 137 ? 3.091 19.150 53.270 1.000 48.858 152 LYS C N 1
ATOM 4563 C CA . LYS C 1 137 ? 2.515 19.480 51.975 1.000 49.109 152 LYS C CA 1
ATOM 4564 C C . LYS C 1 137 ? 1.974 18.265 51.236 1.000 49.545 152 LYS C C 1
ATOM 4565 O O . LYS C 1 137 ? 1.389 18.422 50.160 1.000 50.472 152 LYS C O 1
ATOM 4571 N N . ILE C 1 138 ? 2.150 17.064 51.780 1.000 44.290 153 ILE C N 1
ATOM 4572 C CA . ILE C 1 138 ? 1.795 15.825 51.099 1.000 41.347 153 ILE C CA 1
ATOM 4573 C C . ILE C 1 138 ? 0.538 15.251 51.737 1.000 38.097 153 ILE C C 1
ATOM 4574 O O . ILE C 1 138 ? 0.462 15.115 52.964 1.000 37.533 153 ILE C O 1
ATOM 4579 N N . ASN C 1 139 ? -0.445 14.910 50.902 1.000 35.544 154 ASN C N 1
ATOM 4580 C CA . ASN C 1 139 ? -1.674 14.268 51.368 1.000 32.080 154 ASN C CA 1
ATOM 4581 C C . ASN C 1 139 ? -1.406 12.768 51.489 1.000 31.248 154 ASN C C 1
ATOM 4582 O O . ASN C 1 139 ? -1.826 11.948 50.666 1.000 30.406 154 ASN C O 1
ATOM 4587 N N . ILE C 1 140 ? -0.681 12.412 52.548 1.000 30.456 155 ILE C N 1
ATOM 4588 C CA . ILE C 1 140 ? -0.288 11.027 52.786 1.000 29.132 155 ILE C CA 1
ATOM 4589 C C . ILE C 1 140 ? -1.536 10.192 53.041 1.000 28.001 155 ILE C C 1
ATOM 4590 O O . ILE C 1 140 ? -2.274 10.435 54.001 1.000 27.716 155 ILE C O 1
ATOM 4595 N N . LYS C 1 141 ? -1.769 9.197 52.188 1.000 27.137 156 LYS C N 1
ATOM 4596 C CA . LYS C 1 141 ? -2.984 8.389 52.213 1.000 26.961 156 LYS C CA 1
ATOM 4597 C C . LYS C 1 141 ? -2.615 6.968 52.621 1.000 27.538 156 LYS C C 1
ATOM 4598 O O . LYS C 1 141 ? -1.960 6.247 51.860 1.000 27.445 156 LYS C O 1
ATOM 4604 N N . THR C 1 142 ? -3.035 6.569 53.816 1.000 26.308 157 THR C N 1
ATOM 4605 C CA . THR C 1 142 ? -2.708 5.256 54.348 1.000 26.256 157 THR C CA 1
ATOM 4606 C C . THR C 1 142 ? -3.765 4.237 53.947 1.000 25.808 157 THR C C 1
ATOM 4607 O O . THR C 1 142 ? -4.951 4.554 53.830 1.000 26.914 157 THR C O 1
ATOM 4611 N N . TYR C 1 143 ? -3.318 3.003 53.727 1.000 26.535 158 TYR C N 1
ATOM 4612 C CA . TYR C 1 143 ? -4.194 1.916 53.322 1.000 27.577 158 TYR C CA 1
ATOM 4613 C C . TYR C 1 143 ? -3.742 0.627 53.989 1.000 28.638 158 TYR C C 1
ATOM 4614 O O . TYR C 1 143 ? -2.657 0.543 54.571 1.000 27.716 158 TYR C O 1
ATOM 4623 N N . ASP C 1 144 ? -4.598 -0.389 53.891 1.000 26.503 159 ASP C N 1
ATOM 4624 C CA . ASP C 1 144 ? -4.230 -1.765 54.194 1.000 26.182 159 ASP C CA 1
ATOM 4625 C C . ASP C 1 144 ? -4.115 -2.635 52.954 1.000 27.443 159 ASP C C 1
ATOM 4626 O O . ASP C 1 144 ? -3.380 -3.624 52.973 1.000 27.682 159 ASP C O 1
ATOM 4631 N N . THR C 1 145 ? -4.828 -2.286 51.885 1.000 29.411 160 THR C N 1
ATOM 4632 C CA . THR C 1 145 ? -4.784 -3.026 50.633 1.000 31.756 160 THR C CA 1
ATOM 4633 C C . THR C 1 145 ? -4.945 -2.056 49.472 1.000 34.162 160 THR C C 1
ATOM 4634 O O . THR C 1 145 ? -5.436 -0.935 49.634 1.000 33.412 160 THR C O 1
ATOM 4638 N N . GLY C 1 146 ? -4.518 -2.504 48.295 1.000 37.497 161 GLY C N 1
ATOM 4639 C CA . GLY C 1 146 ? -4.799 -1.789 47.064 1.000 38.618 161 GLY C CA 1
ATOM 4640 C C . GLY C 1 146 ? -4.003 -0.524 46.844 1.000 41.742 161 GLY C C 1
ATOM 4641 O O . GLY C 1 146 ? -4.469 0.374 46.136 1.000 40.726 161 GLY C O 1
ATOM 4642 N N . ILE C 1 147 ? -2.805 -0.429 47.421 1.000 46.906 162 ILE C N 1
ATOM 4643 C CA . ILE C 1 147 ? -1.998 0.771 47.225 1.000 46.056 162 ILE C CA 1
ATOM 4644 C C . ILE C 1 147 ? -1.426 0.816 45.816 1.000 46.474 162 ILE C C 1
ATOM 4645 O O . ILE C 1 147 ? -1.216 1.900 45.259 1.000 46.795 162 ILE C O 1
ATOM 4650 N N . GLU C 1 148 ? -1.161 -0.345 45.217 1.000 49.024 163 GLU C N 1
ATOM 4651 C CA . GLU C 1 148 ? -0.590 -0.380 43.876 1.000 49.198 163 GLU C CA 1
ATOM 4652 C C . GLU C 1 148 ? -1.646 -0.164 42.801 1.000 50.006 163 GLU C C 1
ATOM 4653 O O . GLU C 1 148 ? -1.341 0.403 41.745 1.000 50.301 163 GLU C O 1
ATOM 4659 N N . HIS C 1 149 ? -2.885 -0.596 43.049 1.000 43.897 164 HIS C N 1
ATOM 4660 C CA . HIS C 1 149 ? -3.942 -0.399 42.066 1.000 42.037 164 HIS C CA 1
ATOM 4661 C C . HIS C 1 149 ? -4.542 0.999 42.157 1.000 39.199 164 HIS C C 1
ATOM 4662 O O . HIS C 1 149 ? -5.042 1.521 41.154 1.000 37.607 164 HIS C O 1
ATOM 4669 N N . ASP C 1 150 ? -4.508 1.611 43.344 1.000 40.315 165 ASP C N 1
ATOM 4670 C CA . ASP C 1 150 ? -4.953 2.995 43.481 1.000 39.763 165 ASP C CA 1
ATOM 4671 C C . ASP C 1 150 ? -4.128 3.925 42.603 1.000 38.110 165 ASP C C 1
ATOM 4672 O O . ASP C 1 150 ? -4.673 4.818 41.945 1.000 37.707 165 ASP C O 1
ATOM 4677 N N . VAL C 1 151 ? -2.809 3.727 42.580 1.000 38.505 166 VAL C N 1
ATOM 4678 C CA . VAL C 1 151 ? -1.945 4.556 41.746 1.000 37.473 166 VAL C CA 1
ATOM 4679 C C . VAL C 1 151 ? -2.057 4.148 40.285 1.000 35.328 166 VAL C C 1
ATOM 4680 O O . VAL C 1 151 ? -2.002 4.997 39.387 1.000 34.317 166 VAL C O 1
ATOM 4684 N N . ALA C 1 152 ? -2.221 2.848 40.024 1.000 36.115 167 ALA C N 1
ATOM 4685 C CA . ALA C 1 152 ? -2.289 2.358 38.653 1.000 35.886 167 ALA C CA 1
ATOM 4686 C C . ALA C 1 152 ? -3.485 2.930 37.906 1.000 35.596 167 ALA C C 1
ATOM 4687 O O . ALA C 1 152 ? -3.400 3.172 36.698 1.000 35.062 167 ALA C O 1
ATOM 4689 N N . LEU C 1 153 ? -4.601 3.153 38.598 1.000 32.028 168 LEU C N 1
ATOM 4690 C CA . LEU C 1 153 ? -5.781 3.761 37.999 1.000 30.954 168 LEU C CA 1
ATOM 4691 C C . LEU C 1 153 ? -5.813 5.277 38.151 1.000 31.362 168 LEU C C 1
ATOM 4692 O O . LEU C 1 153 ? -6.769 5.910 37.691 1.000 29.801 168 LEU C O 1
ATOM 4697 N N . GLY C 1 154 ? -4.803 5.870 38.783 1.000 32.978 169 GLY C N 1
ATOM 4698 C CA . GLY C 1 154 ? -4.705 7.310 38.886 1.000 34.512 169 GLY C CA 1
ATOM 4699 C C . GLY C 1 154 ? -5.355 7.932 40.102 1.000 37.826 169 GLY C C 1
ATOM 4700 O O . GLY C 1 154 ? -5.311 9.160 40.241 1.000 37.526 169 GLY C O 1
ATOM 4701 N N . ARG C 1 155 ? -5.960 7.132 40.984 1.000 43.708 170 ARG C N 1
ATOM 4702 C CA . ARG C 1 155 ? -6.603 7.702 42.166 1.000 43.547 170 ARG C CA 1
ATOM 4703 C C . ARG C 1 155 ? -5.579 8.341 43.096 1.000 44.416 170 ARG C C 1
ATOM 4704 O O . ARG C 1 155 ? -5.842 9.394 43.690 1.000 44.734 170 ARG C O 1
ATOM 4712 N N . ALA C 1 156 ? -4.405 7.730 43.228 1.000 38.944 171 ALA C N 1
ATOM 4713 C CA . ALA C 1 156 ? -3.298 8.295 43.986 1.000 35.965 171 ALA C CA 1
ATOM 4714 C C . ALA C 1 156 ? -2.130 8.561 43.047 1.000 34.596 171 ALA C C 1
ATOM 4715 O O . ALA C 1 156 ? -1.892 7.798 42.105 1.000 35.860 171 ALA C O 1
ATOM 4717 N N . ASP C 1 157 ? -1.401 9.650 43.305 1.000 34.588 172 ASP C N 1
ATOM 4718 C CA . ASP C 1 157 ? -0.312 10.041 42.413 1.000 35.470 172 ASP C CA 1
ATOM 4719 C C . ASP C 1 157 ? 0.822 9.023 42.440 1.000 34.304 172 ASP C C 1
ATOM 4720 O O . ASP C 1 157 ? 1.332 8.618 41.389 1.000 33.057 172 ASP C O 1
ATOM 4725 N N . ALA C 1 158 ? 1.230 8.597 43.632 1.000 33.343 173 ALA C N 1
ATOM 4726 C CA . ALA C 1 158 ? 2.339 7.665 43.772 1.000 31.485 173 ALA C CA 1
ATOM 4727 C C . ALA C 1 158 ? 2.131 6.834 45.031 1.000 31.351 173 ALA C C 1
ATOM 4728 O O . ALA C 1 158 ? 1.165 7.025 45.774 1.000 31.104 173 ALA C O 1
ATOM 4730 N N . PHE C 1 159 ? 3.042 5.889 45.257 1.000 32.628 174 PHE C N 1
ATOM 4731 C CA . PHE C 1 159 ? 3.069 5.148 46.509 1.000 32.833 174 PHE C CA 1
ATOM 4732 C C . PHE C 1 159 ? 4.514 4.825 46.858 1.000 33.657 174 PHE C C 1
ATOM 4733 O O . PHE C 1 159 ? 5.412 4.908 46.016 1.000 31.738 174 PHE C O 1
ATOM 4741 N N . VAL C 1 160 ? 4.728 4.453 48.117 1.000 37.007 175 VAL C N 1
ATOM 4742 C CA . VAL C 1 160 ? 6.058 4.161 48.640 1.000 36.736 175 VAL C CA 1
ATOM 4743 C C . VAL C 1 160 ? 6.073 2.727 49.150 1.000 36.912 175 VAL C C 1
ATOM 4744 O O . VAL C 1 160 ? 5.339 2.386 50.085 1.000 36.865 175 VAL C O 1
ATOM 4748 N N . MET C 1 161 ? 6.904 1.894 48.535 1.000 31.167 176 MET C N 1
ATOM 4749 C CA . MET C 1 161 ? 7.172 0.544 49.022 1.000 29.590 176 MET C CA 1
ATOM 4750 C C . MET C 1 161 ? 8.644 0.250 48.763 1.000 25.706 176 MET C C 1
ATOM 4751 O O . MET C 1 161 ? 9.461 1.160 48.580 1.000 26.201 176 MET C O 1
ATOM 4756 N N . ASP C 1 162 ? 8.994 -1.031 48.751 1.000 23.766 177 ASP C N 1
ATOM 4757 C CA . ASP C 1 162 ? 10.349 -1.420 48.413 1.000 24.508 177 ASP C CA 1
ATOM 4758 C C . ASP C 1 162 ? 10.514 -1.492 46.896 1.000 25.108 177 ASP C C 1
ATOM 4759 O O . ASP C 1 162 ? 9.557 -1.364 46.128 1.000 25.406 177 ASP C O 1
ATOM 4764 N N . ARG C 1 163 ? 11.758 -1.698 46.462 1.000 24.629 178 ARG C N 1
ATOM 4765 C CA . ARG C 1 163 ? 12.031 -1.765 45.030 1.000 25.503 178 ARG C CA 1
ATOM 4766 C C . ARG C 1 163 ? 11.724 -3.149 44.467 1.000 25.511 178 ARG C C 1
ATOM 4767 O O . ARG C 1 163 ? 11.246 -3.269 43.333 1.000 26.519 178 ARG C O 1
ATOM 4775 N N . LEU C 1 164 ? 11.976 -4.201 45.250 1.000 26.822 179 LEU C N 1
ATOM 4776 C CA . LEU C 1 164 ? 11.825 -5.562 44.741 1.000 27.040 179 LEU C CA 1
ATOM 4777 C C . LEU C 1 164 ? 10.378 -5.869 44.375 1.000 27.174 179 LEU C C 1
ATOM 4778 O O . LEU C 1 164 ? 10.113 -6.501 43.346 1.000 27.501 179 LEU C O 1
ATOM 4783 N N . SER C 1 165 ? 9.429 -5.434 45.206 1.000 26.258 180 SER C N 1
ATOM 4784 C CA . SER C 1 165 ? 8.020 -5.724 44.951 1.000 26.556 180 SER C CA 1
ATOM 4785 C C . SER C 1 165 ? 7.555 -5.074 43.656 1.000 27.214 180 SER C C 1
ATOM 4786 O O . SER C 1 165 ? 7.034 -5.746 42.758 1.000 28.240 180 SER C O 1
ATOM 4789 N N . ALA C 1 166 ? 7.732 -3.755 43.553 1.000 26.985 181 ALA C N 1
ATOM 4790 C CA . ALA C 1 166 ? 7.272 -3.033 42.374 1.000 27.337 181 ALA C CA 1
ATOM 4791 C C . ALA C 1 166 ? 7.955 -3.540 41.112 1.000 29.109 181 ALA C C 1
ATOM 4792 O O . ALA C 1 166 ? 7.331 -3.608 40.048 1.000 30.638 181 ALA C O 1
ATOM 4794 N N . LEU C 1 167 ? 9.235 -3.907 41.211 1.000 28.282 182 LEU C N 1
ATOM 4795 C CA . LEU C 1 167 ? 9.957 -4.433 40.057 1.000 28.348 182 LEU C CA 1
ATOM 4796 C C . LEU C 1 167 ? 9.249 -5.648 39.471 1.000 29.585 182 LEU C C 1
ATOM 4797 O O . LEU C 1 167 ? 8.899 -5.669 38.286 1.000 30.956 182 LEU C O 1
ATOM 4802 N N . GLU C 1 168 ? 9.026 -6.674 40.294 1.000 28.611 183 GLU C N 1
ATOM 4803 C CA . GLU C 1 168 ? 8.277 -7.837 39.828 1.000 29.046 183 GLU C CA 1
ATOM 4804 C C . GLU C 1 168 ? 6.836 -7.475 39.498 1.000 29.743 183 GLU C C 1
ATOM 4805 O O . GLU C 1 168 ? 6.228 -8.091 38.615 1.000 30.556 183 GLU C O 1
ATOM 4811 N N . LEU C 1 169 ? 6.273 -6.481 40.189 1.000 29.719 184 LEU C N 1
ATOM 4812 C CA . LEU C 1 169 ? 4.928 -6.028 39.857 1.000 29.359 184 LEU C CA 1
ATOM 4813 C C . LEU C 1 169 ? 4.897 -5.332 38.503 1.000 29.743 184 LEU C C 1
ATOM 4814 O O . LEU C 1 169 ? 3.855 -5.317 37.837 1.000 29.501 184 LEU C O 1
ATOM 4819 N N . ILE C 1 170 ? 6.022 -4.764 38.079 1.000 29.448 185 ILE C N 1
ATOM 4820 C CA . ILE C 1 170 ? 6.115 -4.120 36.773 1.000 30.369 185 ILE C CA 1
ATOM 4821 C C . ILE C 1 170 ? 6.647 -5.080 35.717 1.000 31.570 185 ILE C C 1
ATOM 4822 O O . ILE C 1 170 ? 6.119 -5.144 34.604 1.000 32.462 185 ILE C O 1
ATOM 4827 N N . GLU C 1 171 ? 7.691 -5.841 36.050 1.000 34.436 186 GLU C N 1
ATOM 4828 C CA . GLU C 1 171 ? 8.338 -6.698 35.062 1.000 34.680 186 GLU C CA 1
ATOM 4829 C C . GLU C 1 171 ? 7.574 -8.002 34.857 1.000 34.615 186 GLU C C 1
ATOM 4830 O O . GLU C 1 171 ? 7.302 -8.397 33.718 1.000 34.923 186 GLU C O 1
ATOM 4836 N N . LYS C 1 172 ? 7.219 -8.684 35.946 1.000 33.114 187 LYS C N 1
ATOM 4837 C CA . LYS C 1 172 ? 6.657 -10.027 35.852 1.000 34.049 187 LYS C CA 1
ATOM 4838 C C . LYS C 1 172 ? 5.145 -10.017 35.638 1.000 35.236 187 LYS C C 1
ATOM 4839 O O . LYS C 1 172 ? 4.649 -10.616 34.678 1.000 34.065 187 LYS C O 1
ATOM 4845 N N . THR C 1 173 ? 4.400 -9.347 36.519 1.000 38.091 188 THR C N 1
ATOM 4846 C CA . THR C 1 173 ? 2.945 -9.353 36.404 1.000 37.660 188 THR C CA 1
ATOM 4847 C C . THR C 1 173 ? 2.447 -8.352 35.367 1.000 37.668 188 THR C C 1
ATOM 4848 O O . THR C 1 173 ? 1.424 -8.597 34.718 1.000 37.694 188 THR C O 1
ATOM 4852 N N . GLY C 1 174 ? 3.137 -7.227 35.205 1.000 32.209 189 GLY C N 1
ATOM 4853 C CA . GLY C 1 174 ? 2.830 -6.305 34.127 1.000 30.725 189 GLY C CA 1
ATOM 4854 C C . GLY C 1 174 ? 1.840 -5.207 34.461 1.000 28.422 189 GLY C C 1
ATOM 4855 O O . GLY C 1 174 ? 0.954 -4.901 33.656 1.000 26.935 189 GLY C O 1
ATOM 4856 N N . LEU C 1 175 ? 1.976 -4.604 35.636 1.000 27.595 190 LEU C N 1
ATOM 4857 C CA . LEU C 1 175 ? 1.120 -3.480 35.978 1.000 27.035 190 LEU C CA 1
ATOM 4858 C C . LEU C 1 175 ? 1.650 -2.195 35.341 1.000 26.293 190 LEU C C 1
ATOM 4859 O O . LEU C 1 175 ? 2.861 -2.034 35.170 1.000 27.009 190 LEU C O 1
ATOM 4864 N N . PRO C 1 176 ? 0.763 -1.257 34.983 1.000 25.687 191 PRO C N 1
ATOM 4865 C CA . PRO C 1 176 ? 1.204 -0.002 34.344 1.000 25.345 191 PRO C CA 1
ATOM 4866 C C . PRO C 1 176 ? 1.844 0.967 35.333 1.000 27.011 191 PRO C C 1
ATOM 4867 O O . PRO C 1 176 ? 1.432 2.122 35.476 1.000 28.311 191 PRO C O 1
ATOM 4871 N N . LEU C 1 177 ? 2.873 0.492 36.030 1.000 27.695 192 LEU C N 1
ATOM 4872 C CA . LEU C 1 177 ? 3.594 1.275 37.019 1.000 29.030 192 LEU C CA 1
ATOM 4873 C C . LEU C 1 177 ? 5.049 1.416 36.593 1.000 28.503 192 LEU C C 1
ATOM 4874 O O . LEU C 1 177 ? 5.549 0.653 35.763 1.000 29.835 192 LEU C O 1
ATOM 4879 N N . GLN C 1 178 ? 5.730 2.401 37.176 1.000 28.593 193 GLN C N 1
ATOM 4880 C CA . GLN C 1 178 ? 7.141 2.617 36.890 1.000 29.933 193 GLN C CA 1
ATOM 4881 C C . GLN C 1 178 ? 7.818 3.213 38.116 1.000 28.451 193 GLN C C 1
ATOM 4882 O O . GLN C 1 178 ? 7.214 3.982 38.868 1.000 28.848 193 GLN C O 1
ATOM 4888 N N . LEU C 1 179 ? 9.079 2.834 38.314 1.000 27.859 194 LEU C N 1
ATOM 4889 C CA . LEU C 1 179 ? 9.856 3.359 39.427 1.000 26.677 194 LEU C CA 1
ATOM 4890 C C . LEU C 1 179 ? 10.221 4.815 39.172 1.000 27.364 194 LEU C C 1
ATOM 4891 O O . LEU C 1 179 ? 10.597 5.192 38.060 1.000 28.896 194 LEU C O 1
ATOM 4896 N N . ALA C 1 180 ? 10.107 5.636 40.208 1.000 27.266 195 ALA C N 1
ATOM 4897 C CA . ALA C 1 180 ? 10.393 7.066 40.113 1.000 27.690 195 ALA C CA 1
ATOM 4898 C C . ALA C 1 180 ? 11.712 7.336 40.836 1.000 29.161 195 ALA C C 1
ATOM 4899 O O . ALA C 1 180 ? 11.745 7.529 42.052 1.000 29.069 195 ALA C O 1
ATOM 4901 N N . GLY C 1 181 ? 12.801 7.351 40.073 1.000 30.722 196 GLY C N 1
ATOM 4902 C CA . GLY C 1 181 ? 14.107 7.630 40.626 1.000 30.409 196 GLY C CA 1
ATOM 4903 C C . GLY C 1 181 ? 14.737 6.427 41.303 1.000 30.385 196 GLY C C 1
ATOM 4904 O O . GLY C 1 181 ? 14.270 5.289 41.202 1.000 28.856 196 GLY C O 1
ATOM 4905 N N . SER C 1 182 ? 15.835 6.704 42.017 1.000 32.878 197 SER C N 1
ATOM 4906 C CA . SER C 1 182 ? 16.616 5.757 42.798 1.000 32.196 197 SER C CA 1
ATOM 4907 C C . SER C 1 182 ? 16.086 5.693 44.229 1.000 31.785 197 SER C C 1
ATOM 4908 O O . SER C 1 182 ? 15.465 6.648 44.708 1.000 31.759 197 SER C O 1
ATOM 4911 N N . PRO C 1 183 ? 16.288 4.568 44.920 1.000 29.990 198 PRO C N 1
ATOM 4912 C CA . PRO C 1 183 ? 15.877 4.483 46.325 1.000 28.948 198 PRO C CA 1
ATOM 4913 C C . PRO C 1 183 ? 16.465 5.613 47.161 1.000 29.296 198 PRO C C 1
ATOM 4914 O O . PRO C 1 183 ? 17.589 6.063 46.937 1.000 30.185 198 PRO C O 1
ATOM 4918 N N . PHE C 1 184 ? 15.681 6.069 48.136 1.000 28.724 199 PHE C N 1
ATOM 4919 C CA . PHE C 1 184 ? 16.056 7.188 48.989 1.000 27.693 199 PHE C CA 1
ATOM 4920 C C . PHE C 1 184 ? 16.411 6.773 50.409 1.000 27.577 199 PHE C C 1
ATOM 4921 O O . PHE C 1 184 ? 16.656 7.646 51.250 1.000 27.166 199 PHE C O 1
ATOM 4929 N N . GLU C 1 185 ? 16.455 5.475 50.698 1.000 26.158 200 GLU C N 1
ATOM 4930 C CA . GLU C 1 185 ? 16.825 4.987 52.019 1.000 25.719 200 GLU C CA 1
ATOM 4931 C C . GLU C 1 185 ? 17.056 3.486 51.929 1.000 24.964 200 GLU C C 1
ATOM 4932 O O . GLU C 1 185 ? 16.457 2.806 51.091 1.000 23.927 200 GLU C O 1
ATOM 4938 N N . THR C 1 186 ? 17.935 2.983 52.791 1.000 25.571 201 THR C N 1
ATOM 4939 C CA . THR C 1 186 ? 18.171 1.552 52.905 1.000 23.840 201 THR C CA 1
ATOM 4940 C C . THR C 1 186 ? 17.278 0.972 53.993 1.000 23.845 201 THR C C 1
ATOM 4941 O O . THR C 1 186 ? 17.032 1.617 55.016 1.000 22.045 201 THR C O 1
ATOM 4945 N N . ILE C 1 187 ? 16.790 -0.247 53.767 1.000 23.087 202 ILE C N 1
ATOM 4946 C CA . ILE C 1 187 ? 15.941 -0.936 54.731 1.000 21.726 202 ILE C CA 1
ATOM 4947 C C . ILE C 1 187 ? 16.525 -2.315 55.004 1.000 21.703 202 ILE C C 1
ATOM 4948 O O . ILE C 1 187 ? 16.963 -3.012 54.082 1.000 21.684 202 ILE C O 1
ATOM 4953 N N . GLU C 1 188 ? 16.554 -2.695 56.279 1.000 22.905 203 GLU C N 1
ATOM 4954 C CA . GLU C 1 188 ? 17.020 -4.007 56.710 1.000 22.955 203 GLU C CA 1
ATOM 4955 C C . GLU C 1 188 ? 15.830 -4.769 57.278 1.000 23.179 203 GLU C C 1
ATOM 4956 O O . GLU C 1 188 ? 15.267 -4.373 58.305 1.000 23.284 203 GLU C O 1
ATOM 4962 N N . ASN C 1 189 ? 15.451 -5.858 56.614 1.000 24.458 204 ASN C N 1
ATOM 4963 C CA . ASN C 1 189 ? 14.244 -6.605 56.944 1.000 23.666 204 ASN C CA 1
ATOM 4964 C C . ASN C 1 189 ? 14.623 -7.891 57.667 1.000 23.134 204 ASN C C 1
ATOM 4965 O O . ASN C 1 189 ? 15.296 -8.755 57.094 1.000 22.587 204 ASN C O 1
ATOM 4970 N N . ALA C 1 190 ? 14.176 -8.018 58.914 1.000 24.200 205 ALA C N 1
ATOM 4971 C CA . ALA C 1 190 ? 14.383 -9.209 59.724 1.000 23.592 205 ALA C CA 1
ATOM 4972 C C . ALA C 1 190 ? 13.039 -9.670 60.274 1.000 23.084 205 ALA C C 1
ATOM 4973 O O . ALA C 1 190 ? 11.990 -9.083 59.988 1.000 22.479 205 ALA C O 1
ATOM 4975 N N . TRP C 1 191 ? 13.069 -10.742 61.062 1.000 23.942 206 TRP C N 1
ATOM 4976 C CA . TRP C 1 191 ? 11.843 -11.244 61.669 1.000 24.027 206 TRP C CA 1
ATOM 4977 C C . TRP C 1 191 ? 11.729 -10.743 63.099 1.000 22.637 206 TRP C C 1
ATOM 4978 O O . TRP C 1 191 ? 12.678 -10.902 63.879 1.000 21.489 206 TRP C O 1
ATOM 4989 N N . PRO C 1 192 ? 10.611 -10.133 63.484 1.000 23.861 207 PRO C N 1
ATOM 4990 C CA . PRO C 1 192 ? 10.483 -9.623 64.851 1.000 23.674 207 PRO C CA 1
ATOM 4991 C C . PRO C 1 192 ? 10.029 -10.696 65.826 1.000 22.884 207 PRO C C 1
ATOM 4992 O O . PRO C 1 192 ? 9.322 -11.642 65.472 1.000 22.324 207 PRO C O 1
ATOM 4996 N N . PHE C 1 193 ? 10.460 -10.535 67.075 1.000 24.090 208 PHE C N 1
ATOM 4997 C CA . PHE C 1 193 ? 10.050 -11.410 68.162 1.000 23.595 208 PHE C CA 1
ATOM 4998 C C . PHE C 1 193 ? 9.838 -10.573 69.414 1.000 22.455 208 PHE C C 1
ATOM 4999 O O . PHE C 1 193 ? 10.463 -9.524 69.589 1.000 22.582 208 PHE C O 1
ATOM 5007 N N . VAL C 1 194 ? 8.942 -11.040 70.277 1.000 23.919 209 VAL C N 1
ATOM 5008 C CA . VAL C 1 194 ? 8.697 -10.378 71.553 1.000 23.269 209 VAL C CA 1
ATOM 5009 C C . VAL C 1 194 ? 9.757 -10.814 72.554 1.000 23.395 209 VAL C C 1
ATOM 5010 O O . VAL C 1 194 ? 10.197 -11.969 72.567 1.000 24.137 209 VAL C O 1
ATOM 5014 N N . ASN C 1 195 ? 10.167 -9.882 73.414 1.000 22.750 210 ASN C N 1
ATOM 5015 C CA . ASN C 1 195 ? 11.311 -10.093 74.303 1.000 23.816 210 ASN C CA 1
ATOM 5016 C C . ASN C 1 195 ? 10.901 -10.946 75.505 1.000 24.900 210 ASN C C 1
ATOM 5017 O O . ASN C 1 195 ? 10.857 -10.496 76.652 1.000 24.937 210 ASN C O 1
ATOM 5022 N N . ASN C 1 196 ? 10.609 -12.218 75.227 1.000 25.524 211 ASN C N 1
ATOM 5023 C CA . ASN C 1 196 ? 10.280 -13.162 76.293 1.000 24.985 211 ASN C CA 1
ATOM 5024 C C . ASN C 1 196 ? 11.061 -14.461 76.129 1.000 25.885 211 ASN C C 1
ATOM 5025 O O . ASN C 1 196 ? 11.941 -14.560 75.266 1.000 27.585 211 ASN C O 1
ATOM 5030 N N . GLU C 1 197 ? 10.737 -15.462 76.954 1.000 25.600 212 GLU C N 1
ATOM 5031 C CA . GLU C 1 197 ? 11.475 -16.723 76.927 1.000 26.085 212 GLU C CA 1
ATOM 5032 C C . GLU C 1 197 ? 11.398 -17.374 75.552 1.000 27.056 212 GLU C C 1
ATOM 5033 O O . GLU C 1 197 ? 12.421 -17.759 74.974 1.000 28.138 212 GLU C O 1
ATOM 5039 N N . LYS C 1 198 ? 10.187 -17.490 75.002 1.000 28.524 213 LYS C N 1
ATOM 5040 C CA . LYS C 1 198 ? 10.031 -18.100 73.687 1.000 27.874 213 LYS C CA 1
ATOM 5041 C C . LYS C 1 198 ? 10.618 -17.220 72.589 1.000 28.972 213 LYS C C 1
ATOM 5042 O O . LYS C 1 198 ? 11.146 -17.734 71.598 1.000 30.267 213 LYS C O 1
ATOM 5048 N N . GLY C 1 199 ? 10.543 -15.898 72.752 1.000 27.516 214 GLY C N 1
ATOM 5049 C CA . GLY C 1 199 ? 11.107 -15.006 71.751 1.000 28.696 214 GLY C CA 1
ATOM 5050 C C . GLY C 1 199 ? 12.620 -15.075 71.693 1.000 29.659 214 GLY C C 1
ATOM 5051 O O . GLY C 1 199 ? 13.208 -15.170 70.611 1.000 30.856 214 GLY C O 1
ATOM 5052 N N . GLN C 1 200 ? 13.271 -15.017 72.860 1.000 30.564 215 GLN C N 1
ATOM 5053 C CA . GLN C 1 200 ? 14.726 -15.119 72.906 1.000 30.254 215 GLN C CA 1
ATOM 5054 C C . GLN C 1 200 ? 15.196 -16.463 72.365 1.000 32.678 215 GLN C C 1
ATOM 5055 O O . GLN C 1 200 ? 16.230 -16.546 71.691 1.000 32.457 215 GLN C O 1
ATOM 5061 N N . GLN C 1 201 ? 14.444 -17.527 72.650 1.000 43.255 216 GLN C N 1
ATOM 5062 C CA . GLN C 1 201 ? 14.777 -18.844 72.120 1.000 43.134 216 GLN C CA 1
ATOM 5063 C C . GLN C 1 201 ? 14.684 -18.860 70.599 1.000 42.810 216 GLN C C 1
ATOM 5064 O O . GLN C 1 201 ? 15.600 -19.329 69.912 1.000 42.745 216 GLN C O 1
ATOM 5070 N N . LEU C 1 202 ? 13.579 -18.345 70.055 1.000 34.262 217 LEU C N 1
ATOM 5071 C CA . LEU C 1 202 ? 13.401 -18.323 68.607 1.000 31.720 217 LEU C CA 1
ATOM 5072 C C . LEU C 1 202 ? 14.445 -17.441 67.932 1.000 29.259 217 LEU C C 1
ATOM 5073 O O . LEU C 1 202 ? 14.951 -17.781 66.856 1.000 28.138 217 LEU C O 1
ATOM 5078 N N . GLN C 1 203 ? 14.784 -16.309 68.553 1.000 28.946 218 GLN C N 1
ATOM 5079 C CA . GLN C 1 203 ? 15.714 -15.365 67.940 1.000 27.630 218 GLN C CA 1
ATOM 5080 C C . GLN C 1 203 ? 17.058 -16.023 67.648 1.000 27.627 218 GLN C C 1
ATOM 5081 O O . GLN C 1 203 ? 17.615 -15.869 66.554 1.000 25.029 218 GLN C O 1
ATOM 5087 N N . GLY C 1 204 ? 17.592 -16.769 68.616 1.000 28.290 219 GLY C N 1
ATOM 5088 C CA . GLY C 1 204 ? 18.856 -17.450 68.397 1.000 27.164 219 GLY C CA 1
ATOM 5089 C C . GLY C 1 204 ? 18.734 -18.651 67.480 1.000 26.035 219 GLY C C 1
ATOM 5090 O O . GLY C 1 204 ? 19.661 -18.957 66.724 1.000 24.869 219 GLY C O 1
ATOM 5091 N N . GLU C 1 205 ? 17.597 -19.347 67.532 1.000 27.003 220 GLU C N 1
ATOM 5092 C CA . GLU C 1 205 ? 17.403 -20.523 66.692 1.000 26.503 220 GLU C CA 1
ATOM 5093 C C . GLU C 1 205 ? 17.177 -20.139 65.235 1.000 25.353 220 GLU C C 1
ATOM 5094 O O . GLU C 1 205 ? 17.618 -20.856 64.328 1.000 24.921 220 GLU C O 1
ATOM 5100 N N . VAL C 1 206 ? 16.501 -19.013 64.991 1.000 25.271 221 VAL C N 1
ATOM 5101 C CA . VAL C 1 206 ? 16.276 -18.572 63.618 1.000 25.132 221 VAL C CA 1
ATOM 5102 C C . VAL C 1 206 ? 17.558 -18.015 63.012 1.000 22.761 221 VAL C C 1
ATOM 5103 O O . VAL C 1 206 ? 17.804 -18.177 61.810 1.000 22.468 221 VAL C O 1
ATOM 5107 N N . ASN C 1 207 ? 18.400 -17.369 63.825 1.000 24.053 222 ASN C N 1
ATOM 5108 C CA . ASN C 1 207 ? 19.661 -16.838 63.315 1.000 23.445 222 ASN C CA 1
ATOM 5109 C C . ASN C 1 207 ? 20.584 -17.954 62.844 1.000 23.974 222 ASN C C 1
ATOM 5110 O O . ASN C 1 207 ? 21.270 -17.813 61.825 1.000 21.968 222 ASN C O 1
ATOM 5115 N N . LYS C 1 208 ? 20.625 -19.068 63.577 1.000 22.697 223 LYS C N 1
ATOM 5116 C CA . LYS C 1 208 ? 21.443 -20.195 63.140 1.000 21.621 223 LYS C CA 1
ATOM 5117 C C . LYS C 1 208 ? 20.884 -20.820 61.868 1.000 21.139 223 LYS C C 1
ATOM 5118 O O . LYS C 1 208 ? 21.646 -21.232 60.987 1.000 22.079 223 LYS C O 1
ATOM 5124 N N . ALA C 1 209 ? 19.556 -20.901 61.755 1.000 22.153 224 ALA C N 1
ATOM 5125 C CA . ALA C 1 209 ? 18.953 -21.438 60.539 1.000 21.897 224 ALA C CA 1
ATOM 5126 C C . ALA C 1 209 ? 19.197 -20.514 59.353 1.000 21.566 224 ALA C C 1
ATOM 5127 O O . ALA C 1 209 ? 19.444 -20.980 58.235 1.000 21.316 224 ALA C O 1
ATOM 5129 N N . LEU C 1 210 ? 19.144 -19.200 59.581 1.000 21.616 225 LEU C N 1
ATOM 5130 C CA . LEU C 1 210 ? 19.388 -18.248 58.502 1.000 21.231 225 LEU C CA 1
ATOM 5131 C C . LEU C 1 210 ? 20.844 -18.281 58.053 1.000 21.871 225 LEU C C 1
ATOM 5132 O O . LEU C 1 210 ? 21.130 -18.225 56.852 1.000 22.511 225 LEU C O 1
ATOM 5137 N N . ALA C 1 211 ? 21.778 -18.370 59.004 1.000 22.800 226 ALA C N 1
ATOM 5138 C CA . ALA C 1 211 ? 23.191 -18.442 58.649 1.000 21.295 226 ALA C CA 1
ATOM 5139 C C . ALA C 1 211 ? 23.517 -19.734 57.911 1.000 22.961 226 ALA C C 1
ATOM 5140 O O . ALA C 1 211 ? 24.376 -19.740 57.022 1.000 23.324 226 ALA C O 1
ATOM 5142 N N . ALA C 1 212 ? 22.847 -20.835 58.259 1.000 22.003 227 ALA C N 1
ATOM 5143 C CA . ALA C 1 212 ? 23.070 -22.080 57.533 1.000 23.437 227 ALA C CA 1
ATOM 5144 C C . ALA C 1 212 ? 22.410 -22.051 56.159 1.000 24.234 227 ALA C C 1
ATOM 5145 O O . ALA C 1 212 ? 22.875 -22.728 55.235 1.000 25.324 227 ALA C O 1
ATOM 5147 N N . MET C 1 213 ? 21.331 -21.278 56.004 1.000 23.590 228 MET C N 1
ATOM 5148 C CA . MET C 1 213 ? 20.707 -21.136 54.694 1.000 25.011 228 MET C CA 1
ATOM 5149 C C . MET C 1 213 ? 21.542 -20.262 53.768 1.000 24.871 228 MET C C 1
ATOM 5150 O O . MET C 1 213 ? 21.578 -20.504 52.557 1.000 26.616 228 MET C O 1
ATOM 5155 N N . ARG C 1 214 ? 22.217 -19.246 54.312 1.000 24.190 229 ARG C N 1
ATOM 5156 C CA . ARG C 1 214 ? 23.098 -18.424 53.490 1.000 25.266 229 ARG C CA 1
ATOM 5157 C C . ARG C 1 214 ? 24.330 -19.196 53.036 1.000 26.843 229 ARG C C 1
ATOM 5158 O O . ARG C 1 214 ? 24.877 -18.915 51.964 1.000 26.532 229 ARG C O 1
ATOM 5166 N N . ALA C 1 215 ? 24.781 -20.165 53.834 1.000 25.940 230 ALA C N 1
ATOM 5167 C CA . ALA C 1 215 ? 26.034 -20.850 53.539 1.000 25.619 230 ALA C CA 1
ATOM 5168 C C . ALA C 1 215 ? 25.846 -21.970 52.524 1.000 26.493 230 ALA C C 1
ATOM 5169 O O . ALA C 1 215 ? 26.646 -22.103 51.592 1.000 26.195 230 ALA C O 1
ATOM 5171 N N . ASP C 1 216 ? 24.808 -22.787 52.686 1.000 31.970 231 ASP C N 1
ATOM 5172 C CA . ASP C 1 216 ? 24.574 -23.891 51.765 1.000 32.114 231 ASP C CA 1
ATOM 5173 C C . ASP C 1 216 ? 23.845 -23.464 50.499 1.000 32.325 231 ASP C C 1
ATOM 5174 O O . ASP C 1 216 ? 23.640 -24.299 49.612 1.000 32.830 231 ASP C O 1
ATOM 5179 N N . GLY C 1 217 ? 23.446 -22.199 50.393 1.000 28.019 232 GLY C N 1
ATOM 5180 C CA . GLY C 1 217 ? 22.813 -21.708 49.187 1.000 28.374 232 GLY C CA 1
ATOM 5181 C C . GLY C 1 217 ? 21.317 -21.897 49.118 1.000 26.337 232 GLY C C 1
ATOM 5182 O O . GLY C 1 217 ? 20.726 -21.635 48.065 1.000 26.919 232 GLY C O 1
ATOM 5183 N N . THR C 1 218 ? 20.682 -22.351 50.200 1.000 27.593 233 THR C N 1
ATOM 5184 C CA . THR C 1 218 ? 19.230 -22.499 50.190 1.000 26.682 233 THR C CA 1
ATOM 5185 C C . THR C 1 218 ? 18.541 -21.148 50.037 1.000 26.108 233 THR C C 1
ATOM 5186 O O . THR C 1 218 ? 17.615 -21.005 49.230 1.000 25.774 233 THR C O 1
ATOM 5190 N N . LEU C 1 219 ? 18.991 -20.142 50.790 1.000 25.850 234 LEU C N 1
ATOM 5191 C CA . LEU C 1 219 ? 18.388 -18.817 50.699 1.000 26.614 234 LEU C CA 1
ATOM 5192 C C . LEU C 1 219 ? 18.535 -18.226 49.302 1.000 26.301 234 LEU C C 1
ATOM 5193 O O . LEU C 1 219 ? 17.640 -17.513 48.832 1.000 26.590 234 LEU C O 1
ATOM 5198 N N . SER C 1 220 ? 19.645 -18.512 48.619 1.000 25.314 235 SER C N 1
ATOM 5199 C CA . SER C 1 220 ? 19.823 -17.989 47.267 1.000 26.056 235 SER C CA 1
ATOM 5200 C C . SER C 1 220 ? 18.890 -18.677 46.278 1.000 25.464 235 SER C C 1
ATOM 5201 O O . SER C 1 220 ? 18.325 -18.023 45.392 1.000 25.940 235 SER C O 1
ATOM 5204 N N . GLN C 1 221 ? 18.717 -19.995 46.408 1.000 25.232 236 GLN C N 1
ATOM 5205 C CA . GLN C 1 221 ? 17.820 -20.709 45.504 1.000 24.937 236 GLN C CA 1
ATOM 5206 C C . GLN C 1 221 ? 16.381 -20.238 45.674 1.000 26.443 236 GLN C C 1
ATOM 5207 O O . GLN C 1 221 ? 15.621 -20.173 44.701 1.000 26.716 236 GLN C O 1
ATOM 5213 N N . ILE C 1 222 ? 15.992 -19.898 46.902 1.000 27.740 237 ILE C N 1
ATOM 5214 C CA . ILE C 1 222 ? 14.646 -19.388 47.138 1.000 27.048 237 ILE C CA 1
ATOM 5215 C C . ILE C 1 222 ? 14.501 -17.985 46.565 1.000 29.696 237 ILE C C 1
ATOM 5216 O O . ILE C 1 222 ? 13.463 -17.641 45.987 1.000 28.740 237 ILE C O 1
ATOM 5221 N N . ALA C 1 223 ? 15.537 -17.155 46.707 1.000 26.245 238 ALA C N 1
ATOM 5222 C CA . ALA C 1 223 ? 15.477 -15.797 46.177 1.000 27.753 238 ALA C CA 1
ATOM 5223 C C . ALA C 1 223 ? 15.387 -15.798 44.656 1.000 27.780 238 ALA C C 1
ATOM 5224 O O . ALA C 1 223 ? 14.618 -15.025 44.073 1.000 28.488 238 ALA C O 1
ATOM 5226 N N . LEU C 1 224 ? 16.159 -16.665 43.996 1.000 28.509 239 LEU C N 1
ATOM 5227 C CA . LEU C 1 224 ? 16.124 -16.729 42.539 1.000 28.825 239 LEU C CA 1
ATOM 5228 C C . LEU C 1 224 ? 14.789 -17.261 42.032 1.000 29.293 239 LEU C C 1
ATOM 5229 O O . LEU C 1 224 ? 14.346 -16.890 40.938 1.000 27.759 239 LEU C O 1
ATOM 5234 N N . LYS C 1 225 ? 14.133 -18.122 42.814 1.000 33.483 240 LYS C N 1
ATOM 5235 C CA . LYS C 1 225 ? 12.860 -18.696 42.391 1.000 33.017 240 LYS C CA 1
ATOM 5236 C C . LYS C 1 225 ? 11.767 -17.637 42.318 1.000 32.922 240 LYS C C 1
ATOM 5237 O O . LYS C 1 225 ? 10.933 -17.659 41.406 1.000 33.159 240 LYS C O 1
ATOM 5243 N N . TRP C 1 226 ? 11.759 -16.699 43.263 1.000 29.680 241 TRP C N 1
ATOM 5244 C CA . TRP C 1 226 ? 10.703 -15.701 43.354 1.000 28.490 241 TRP C CA 1
ATOM 5245 C C . TRP C 1 226 ? 11.080 -14.358 42.741 1.000 28.453 241 TRP C C 1
ATOM 5246 O O . TRP C 1 226 ? 10.215 -13.479 42.651 1.000 27.843 241 TRP C O 1
ATOM 5257 N N . PHE C 1 227 ? 12.333 -14.172 42.327 1.000 28.159 242 PHE C N 1
ATOM 5258 C CA . PHE C 1 227 ? 12.782 -12.888 41.803 1.000 27.753 242 PHE C CA 1
ATOM 5259 C C . PHE C 1 227 ? 13.629 -12.979 40.544 1.000 28.346 242 PHE C C 1
ATOM 5260 O O . PHE C 1 227 ? 13.788 -11.957 39.865 1.000 29.404 242 PHE C O 1
ATOM 5268 N N . GLY C 1 228 ? 14.181 -14.145 40.208 1.000 28.601 243 GLY C N 1
ATOM 5269 C CA . GLY C 1 228 ? 15.066 -14.272 39.072 1.000 30.204 243 GLY C CA 1
ATOM 5270 C C . GLY C 1 228 ? 16.463 -13.734 39.284 1.000 31.030 243 GLY C C 1
ATOM 5271 O O . GLY C 1 228 ? 17.369 -14.085 38.519 1.000 31.033 243 GLY C O 1
ATOM 5272 N N . THR C 1 229 ? 16.666 -12.887 40.289 1.000 34.444 244 THR C N 1
ATOM 5273 C CA . THR C 1 229 ? 17.980 -12.389 40.658 1.000 34.891 244 THR C CA 1
ATOM 5274 C C . THR C 1 229 ? 18.204 -12.645 42.141 1.000 34.886 244 THR C C 1
ATOM 5275 O O . THR C 1 229 ? 17.256 -12.677 42.932 1.000 35.225 244 THR C O 1
ATOM 5279 N N . ASP C 1 230 ? 19.465 -12.845 42.513 1.000 32.056 245 ASP C N 1
ATOM 5280 C CA . ASP C 1 230 ? 19.809 -13.171 43.895 1.000 30.912 245 ASP C CA 1
ATOM 5281 C C . ASP C 1 230 ? 19.720 -11.899 44.726 1.000 31.999 245 ASP C C 1
ATOM 5282 O O . ASP C 1 230 ? 20.617 -11.053 44.693 1.000 30.996 245 ASP C O 1
ATOM 5287 N N . ILE C 1 231 ? 18.626 -11.760 45.480 1.000 32.767 246 ILE C N 1
ATOM 5288 C CA . ILE C 1 231 ? 18.443 -10.598 46.345 1.000 31.930 246 ILE C CA 1
ATOM 5289 C C . ILE C 1 231 ? 19.066 -10.787 47.718 1.000 32.754 246 ILE C C 1
ATOM 5290 O O . ILE C 1 231 ? 19.160 -9.815 48.483 1.000 32.391 246 ILE C O 1
ATOM 5295 N N . SER C 1 232 ? 19.494 -12.004 48.059 1.000 31.985 247 SER C N 1
ATOM 5296 C CA . SER C 1 232 ? 20.097 -12.247 49.363 1.000 32.736 247 SER C CA 1
ATOM 5297 C C . SER C 1 232 ? 21.475 -11.613 49.491 1.000 35.502 247 SER C C 1
ATOM 5298 O O . SER C 1 232 ? 21.959 -11.437 50.614 1.000 36.052 247 SER C O 1
ATOM 5301 N N . GLN C 1 233 ? 22.114 -11.273 48.377 1.000 39.276 248 GLN C N 1
ATOM 5302 C CA . GLN C 1 233 ? 23.428 -10.645 48.408 1.000 39.915 248 GLN C CA 1
ATOM 5303 C C . GLN C 1 233 ? 23.306 -9.148 48.667 1.000 41.137 248 GLN C C 1
ATOM 5304 O O . GLN C 1 233 ? 24.281 -8.407 48.548 1.000 44.124 248 GLN C O 1
ATOM 5311 N N . ALA D 1 7 ? -50.520 23.739 -0.995 1.000 30.172 22 ALA D N 1
ATOM 5312 C CA . ALA D 1 7 ? -50.429 22.776 0.095 1.000 30.106 22 ALA D CA 1
ATOM 5313 C C . ALA D 1 7 ? -51.036 21.438 -0.314 1.000 28.051 22 ALA D C 1
ATOM 5314 O O . ALA D 1 7 ? -52.194 21.371 -0.722 1.000 28.798 22 ALA D O 1
ATOM 5316 N N . THR D 1 8 ? -50.245 20.374 -0.198 1.000 27.324 23 THR D N 1
ATOM 5317 C CA . THR D 1 8 ? -50.702 19.048 -0.592 1.000 25.903 23 THR D CA 1
ATOM 5318 C C . THR D 1 8 ? -51.665 18.487 0.448 1.000 26.745 23 THR D C 1
ATOM 5319 O O . THR D 1 8 ? -51.406 18.561 1.654 1.000 27.253 23 THR D O 1
ATOM 5323 N N . GLU D 1 9 ? -52.783 17.933 -0.017 1.000 25.314 24 GLU D N 1
ATOM 5324 C CA . GLU D 1 9 ? -53.758 17.302 0.863 1.000 24.761 24 GLU D CA 1
ATOM 5325 C C . GLU D 1 9 ? -53.377 15.841 1.064 1.000 24.727 24 GLU D C 1
ATOM 5326 O O . GLU D 1 9 ? -53.217 15.098 0.090 1.000 24.932 24 GLU D O 1
ATOM 5332 N N . VAL D 1 10 ? -53.223 15.432 2.321 1.000 25.593 25 VAL D N 1
ATOM 5333 C CA . VAL D 1 10 ? -52.843 14.066 2.668 1.000 25.056 25 VAL D CA 1
ATOM 5334 C C . VAL D 1 10 ? -53.914 13.500 3.592 1.000 24.250 25 VAL D C 1
ATOM 5335 O O . VAL D 1 10 ? -54.028 13.919 4.751 1.000 23.634 25 VAL D O 1
ATOM 5339 N N . LYS D 1 11 ? -54.693 12.547 3.087 1.000 27.224 26 LYS D N 1
ATOM 5340 C CA . LYS D 1 11 ? -55.682 11.845 3.893 1.000 23.484 26 LYS D CA 1
ATOM 5341 C C . LYS D 1 11 ? -55.031 10.613 4.511 1.000 24.732 26 LYS D C 1
ATOM 5342 O O . LYS D 1 11 ? -54.612 9.700 3.792 1.000 24.382 26 LYS D O 1
ATOM 5348 N N . VAL D 1 12 ? -54.946 10.590 5.837 1.000 22.974 27 VAL D N 1
ATOM 5349 C CA . VAL D 1 12 ? -54.296 9.511 6.571 1.000 22.218 27 VAL D CA 1
ATOM 5350 C C . VAL D 1 12 ? -55.366 8.656 7.234 1.000 22.097 27 VAL D C 1
ATOM 5351 O O . VAL D 1 12 ? -56.330 9.183 7.803 1.000 23.124 27 VAL D O 1
ATOM 5355 N N . GLY D 1 13 ? -55.193 7.340 7.166 1.000 25.040 28 GLY D N 1
ATOM 5356 C CA . GLY D 1 13 ? -56.165 6.403 7.701 1.000 24.971 28 GLY D CA 1
ATOM 5357 C C . GLY D 1 13 ? -55.771 5.914 9.085 1.000 28.964 28 GLY D C 1
ATOM 5358 O O . GLY D 1 13 ? -54.591 5.709 9.372 1.000 27.761 28 GLY D O 1
ATOM 5359 N N . MET D 1 14 ? -56.776 5.729 9.936 1.000 32.496 29 MET D N 1
ATOM 5360 C CA . MET D 1 14 ? -56.551 5.265 11.297 1.000 32.170 29 MET D CA 1
ATOM 5361 C C . MET D 1 14 ? -57.854 4.696 11.839 1.000 32.717 29 MET D C 1
ATOM 5362 O O . MET D 1 14 ? -58.941 5.088 11.409 1.000 33.488 29 MET D O 1
ATOM 5367 N N . SER D 1 15 ? -57.732 3.768 12.791 1.000 27.393 30 SER D N 1
ATOM 5368 C CA . SER D 1 15 ? -58.908 3.057 13.285 1.000 26.256 30 SER D CA 1
ATOM 5369 C C . SER D 1 15 ? -59.750 3.932 14.207 1.000 24.735 30 SER D C 1
ATOM 5370 O O . SER D 1 15 ? -60.984 3.839 14.204 1.000 23.766 30 SER D O 1
ATOM 5373 N N . GLY D 1 16 ? -59.112 4.790 14.998 1.000 23.703 31 GLY D N 1
ATOM 5374 C CA . GLY D 1 16 ? -59.825 5.559 16.000 1.000 23.276 31 GLY D CA 1
ATOM 5375 C C . GLY D 1 16 ? -60.228 4.773 17.225 1.000 22.434 31 GLY D C 1
ATOM 5376 O O . GLY D 1 16 ? -60.982 5.292 18.056 1.000 22.363 31 GLY D O 1
ATOM 5377 N N . ARG D 1 17 ? -59.751 3.537 17.361 1.000 21.705 32 ARG D N 1
ATOM 5378 C CA . ARG D 1 17 ? -60.112 2.655 18.463 1.000 21.158 32 ARG D CA 1
ATOM 5379 C C . ARG D 1 17 ? -58.896 1.872 18.938 1.000 21.039 32 ARG D C 1
ATOM 5380 O O . ARG D 1 17 ? -58.998 0.693 19.291 1.000 20.095 32 ARG D O 1
ATOM 5388 N N . TYR D 1 18 ? -57.722 2.527 18.979 1.000 20.584 33 TYR D N 1
ATOM 5389 C CA . TYR D 1 18 ? -56.442 1.857 19.241 1.000 21.684 33 TYR D CA 1
ATOM 5390 C C . TYR D 1 18 ? -55.638 2.734 20.204 1.000 21.466 33 TYR D C 1
ATOM 5391 O O . TYR D 1 18 ? -54.773 3.512 19.797 1.000 22.553 33 TYR D O 1
ATOM 5400 N N . PHE D 1 19 ? -55.927 2.600 21.492 1.000 22.582 34 PHE D N 1
ATOM 5401 C CA . PHE D 1 19 ? -55.229 3.395 22.490 1.000 22.858 34 PHE D CA 1
ATOM 5402 C C . PHE D 1 19 ? -53.796 2.890 22.653 1.000 22.390 34 PHE D C 1
ATOM 5403 O O . PHE D 1 19 ? -53.560 1.678 22.658 1.000 21.687 34 PHE D O 1
ATOM 5411 N N . PRO D 1 20 ? -52.813 3.793 22.787 1.000 21.216 35 PRO D N 1
ATOM 5412 C CA . PRO D 1 20 ? -52.919 5.255 22.734 1.000 21.803 35 PRO D CA 1
ATOM 5413 C C . PRO D 1 20 ? -52.485 5.823 21.388 1.000 22.679 35 PRO D C 1
ATOM 5414 O O . PRO D 1 20 ? -52.240 7.022 21.261 1.000 22.279 35 PRO D O 1
ATOM 5418 N N . PHE D 1 21 ? -52.376 4.976 20.363 1.000 23.092 36 PHE D N 1
ATOM 5419 C CA . PHE D 1 21 ? -51.975 5.458 19.046 1.000 24.029 36 PHE D CA 1
ATOM 5420 C C . PHE D 1 21 ? -53.075 6.303 18.418 1.000 22.161 36 PHE D C 1
ATOM 5421 O O . PHE D 1 21 ? -52.836 7.441 17.997 1.000 22.629 36 PHE D O 1
ATOM 5429 N N . THR D 1 22 ? -54.289 5.762 18.350 1.000 23.203 37 THR D N 1
ATOM 5430 C CA . THR D 1 22 ? -55.411 6.468 17.744 1.000 22.945 37 THR D CA 1
ATOM 5431 C C . THR D 1 22 ? -56.677 6.095 18.496 1.000 20.818 37 THR D C 1
ATOM 5432 O O . THR D 1 22 ? -57.016 4.912 18.589 1.000 22.819 37 THR D O 1
ATOM 5436 N N . PHE D 1 23 ? -57.372 7.094 19.027 1.000 21.463 38 PHE D N 1
ATOM 5437 C CA . PHE D 1 23 ? -58.574 6.832 19.807 1.000 21.466 38 PHE D CA 1
ATOM 5438 C C . PHE D 1 23 ? -59.376 8.118 19.925 1.000 21.824 38 PHE D C 1
ATOM 5439 O O . PHE D 1 23 ? -58.871 9.213 19.661 1.000 22.334 38 PHE D O 1
ATOM 5447 N N . VAL D 1 24 ? -60.632 7.967 20.328 1.000 21.958 39 VAL D N 1
ATOM 5448 C CA . VAL D 1 24 ? -61.521 9.092 20.584 1.000 22.963 39 VAL D CA 1
ATOM 5449 C C . VAL D 1 24 ? -61.668 9.258 22.088 1.000 25.148 39 VAL D C 1
ATOM 5450 O O . VAL D 1 24 ? -61.832 8.275 22.823 1.000 24.024 39 VAL D O 1
ATOM 5454 N N . LYS D 1 25 ? -61.603 10.504 22.548 1.000 26.522 40 LYS D N 1
ATOM 5455 C CA . LYS D 1 25 ? -61.767 10.810 23.966 1.000 27.169 40 LYS D CA 1
ATOM 5456 C C . LYS D 1 25 ? -62.429 12.176 24.059 1.000 30.222 40 LYS D C 1
ATOM 5457 O O . LYS D 1 25 ? -61.813 13.186 23.703 1.000 30.151 40 LYS D O 1
ATOM 5463 N N . GLN D 1 26 ? -63.682 12.199 24.521 1.000 34.852 41 GLN D N 1
ATOM 5464 C CA . GLN D 1 26 ? -64.479 13.424 24.602 1.000 35.470 41 GLN D CA 1
ATOM 5465 C C . GLN D 1 26 ? -64.669 14.040 23.216 1.000 36.344 41 GLN D C 1
ATOM 5466 O O . GLN D 1 26 ? -64.369 15.212 22.982 1.000 36.965 41 GLN D O 1
ATOM 5472 N N . ASP D 1 27 ? -65.163 13.220 22.286 1.000 32.404 42 ASP D N 1
ATOM 5473 C CA . ASP D 1 27 ? -65.444 13.572 20.894 1.000 32.617 42 ASP D CA 1
ATOM 5474 C C . ASP D 1 27 ? -64.221 14.032 20.111 1.000 31.491 42 ASP D C 1
ATOM 5475 O O . ASP D 1 27 ? -64.372 14.495 18.974 1.000 31.330 42 ASP D O 1
ATOM 5480 N N . GLU D 1 28 ? -63.017 13.917 20.664 1.000 29.430 43 GLU D N 1
ATOM 5481 C CA . GLU D 1 28 ? -61.805 14.369 19.993 1.000 27.085 43 GLU D CA 1
ATOM 5482 C C . GLU D 1 28 ? -60.976 13.166 19.568 1.000 25.087 43 GLU D C 1
ATOM 5483 O O . GLU D 1 28 ? -60.640 12.312 20.397 1.000 24.353 43 GLU D O 1
ATOM 5489 N N . LEU D 1 29 ? -60.648 13.105 18.281 1.000 24.116 44 LEU D N 1
ATOM 5490 C CA . LEU D 1 29 ? -59.692 12.128 17.784 1.000 22.708 44 LEU D CA 1
ATOM 5491 C C . LEU D 1 29 ? -58.283 12.592 18.130 1.000 22.484 44 LEU D C 1
ATOM 5492 O O . LEU D 1 29 ? -57.911 13.735 17.849 1.000 22.092 44 LEU D O 1
ATOM 5497 N N . GLN D 1 30 ? -57.502 11.713 18.747 1.000 21.555 45 GLN D N 1
ATOM 5498 C CA . GLN D 1 30 ? -56.194 12.096 19.262 1.000 21.837 45 GLN D CA 1
ATOM 5499 C C . GLN D 1 30 ? -55.327 10.848 19.359 1.000 21.242 45 GLN D C 1
ATOM 5500 O O . GLN D 1 30 ? -55.767 9.737 19.052 1.000 20.789 45 GLN D O 1
ATOM 5506 N N . GLY D 1 31 ? -54.082 11.040 19.789 1.000 20.602 46 GLY D N 1
ATOM 5507 C CA . GLY D 1 31 ? -53.178 9.941 20.034 1.000 21.521 46 GLY D CA 1
ATOM 5508 C C . GLY D 1 31 ? -51.813 10.186 19.434 1.000 20.079 46 GLY D C 1
ATOM 5509 O O . GLY D 1 31 ? -51.514 11.264 18.908 1.000 22.368 46 GLY D O 1
ATOM 5510 N N . PHE D 1 32 ? -50.972 9.152 19.509 1.000 22.932 47 PHE D N 1
ATOM 5511 C CA . PHE D 1 32 ? -49.600 9.252 19.023 1.000 21.353 47 PHE D CA 1
ATOM 5512 C C . PHE D 1 32 ? -49.562 9.466 17.515 1.000 24.850 47 PHE D C 1
ATOM 5513 O O . PHE D 1 32 ? -48.816 10.316 17.016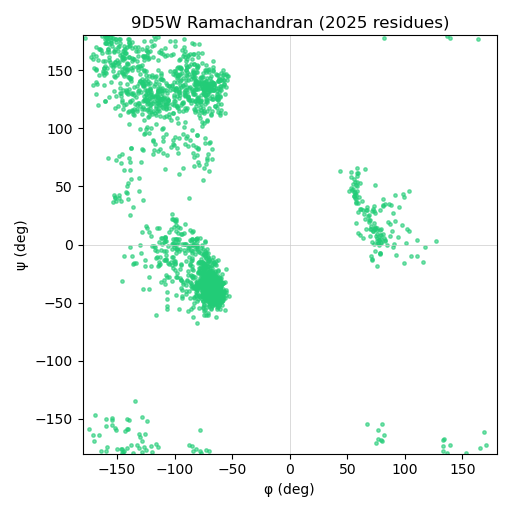 1.000 21.203 47 PHE D O 1
ATOM 5521 N N . GLU D 1 33 ? -50.369 8.707 16.772 1.000 21.242 48 GLU D N 1
ATOM 5522 C CA . GLU D 1 33 ? -50.341 8.806 15.317 1.000 21.292 48 GLU D CA 1
ATOM 5523 C C . GLU D 1 33 ? -50.841 10.160 14.833 1.000 21.839 48 GLU D C 1
ATOM 5524 O O . GLU D 1 33 ? -50.451 10.615 13.751 1.000 21.755 48 GLU D O 1
ATOM 5530 N N . VAL D 1 34 ? -51.692 10.821 15.619 1.000 23.103 49 VAL D N 1
ATOM 5531 C CA . VAL D 1 34 ? -52.209 12.128 15.226 1.000 21.426 49 VAL D CA 1
ATOM 5532 C C . VAL D 1 34 ? -51.144 13.201 15.412 1.000 22.492 49 VAL D C 1
ATOM 5533 O O . VAL D 1 34 ? -50.895 14.014 14.513 1.000 22.721 49 VAL D O 1
ATOM 5537 N N . ASP D 1 35 ? -50.504 13.224 16.584 1.000 20.308 50 ASP D N 1
ATOM 5538 C CA . ASP D 1 35 ? -49.492 14.240 16.854 1.000 20.323 50 ASP D CA 1
ATOM 5539 C C . ASP D 1 35 ? -48.288 14.087 15.936 1.000 21.737 50 ASP D C 1
ATOM 5540 O O . ASP D 1 35 ? -47.648 15.084 15.579 1.000 20.042 50 ASP D O 1
ATOM 5545 N N . VAL D 1 36 ? -47.963 12.855 15.545 1.000 20.663 51 VAL D N 1
ATOM 5546 C CA . VAL D 1 36 ? -46.850 12.639 14.626 1.000 20.634 51 VAL D CA 1
ATOM 5547 C C . VAL D 1 36 ? -47.193 13.178 13.244 1.000 23.927 51 VAL D C 1
ATOM 5548 O O . VAL D 1 36 ? -46.413 13.922 12.638 1.000 22.769 51 VAL D O 1
ATOM 5552 N N . TRP D 1 37 ? -48.368 12.818 12.728 1.000 23.074 52 TRP D N 1
ATOM 5553 C CA . TRP D 1 37 ? -48.758 13.268 11.400 1.000 23.016 52 TRP D CA 1
ATOM 5554 C C . TRP D 1 37 ? -49.172 14.732 11.370 1.000 21.763 52 TRP D C 1
ATOM 5555 O O . TRP D 1 37 ? -49.224 15.322 10.286 1.000 22.674 52 TRP D O 1
ATOM 5566 N N . ASN D 1 38 ? -49.468 15.333 12.524 1.000 21.647 53 ASN D N 1
ATOM 5567 C CA . ASN D 1 38 ? -49.616 16.784 12.564 1.000 22.508 53 ASN D CA 1
ATOM 5568 C C . ASN D 1 38 ? -48.273 17.470 12.347 1.000 24.571 53 ASN D C 1
ATOM 5569 O O . ASN D 1 38 ? -48.193 18.481 11.639 1.000 24.448 53 ASN D O 1
ATOM 5574 N N . GLU D 1 39 ? -47.208 16.931 12.948 1.000 24.748 54 GLU D N 1
ATOM 5575 C CA . GLU D 1 39 ? -45.877 17.500 12.760 1.000 24.766 54 GLU D CA 1
ATOM 5576 C C . GLU D 1 39 ? -45.380 17.284 11.338 1.000 26.258 54 GLU D C 1
ATOM 5577 O O . GLU D 1 39 ? -44.753 18.175 10.753 1.000 27.030 54 GLU D O 1
ATOM 5583 N N . ILE D 1 40 ? -45.644 16.105 10.769 1.000 25.621 55 ILE D N 1
ATOM 5584 C CA . ILE D 1 40 ? -45.264 15.845 9.383 1.000 25.995 55 ILE D CA 1
ATOM 5585 C C . ILE D 1 40 ? -45.909 16.870 8.462 1.000 28.301 55 ILE D C 1
ATOM 5586 O O . ILE D 1 40 ? -45.265 17.404 7.550 1.000 30.088 55 ILE D O 1
ATOM 5591 N N . GLY D 1 41 ? -47.190 17.166 8.693 1.000 26.558 56 GLY D N 1
ATOM 5592 C CA . GLY D 1 41 ? -47.874 18.156 7.880 1.000 28.374 56 GLY D CA 1
ATOM 5593 C C . GLY D 1 41 ? -47.380 19.568 8.119 1.000 29.385 56 GLY D C 1
ATOM 5594 O O . GLY D 1 41 ? -47.425 20.406 7.214 1.000 32.354 56 GLY D O 1
ATOM 5595 N N . LYS D 1 42 ? -46.906 19.856 9.332 1.000 27.435 57 LYS D N 1
ATOM 5596 C CA . LYS D 1 42 ? -46.355 21.174 9.619 1.000 28.088 57 LYS D CA 1
ATOM 5597 C C . LYS D 1 42 ? -44.976 21.365 9.002 1.000 30.030 57 LYS D C 1
ATOM 5598 O O . LYS D 1 42 ? -44.565 22.506 8.769 1.000 31.430 57 LYS D O 1
ATOM 5604 N N . ARG D 1 43 ? -44.259 20.277 8.726 1.000 34.262 58 ARG D N 1
ATOM 5605 C CA . ARG D 1 43 ? -42.918 20.368 8.165 1.000 34.059 58 ARG D CA 1
ATOM 5606 C C . ARG D 1 43 ? -42.903 20.264 6.648 1.000 34.423 58 ARG D C 1
ATOM 5607 O O . ARG D 1 43 ? -42.025 20.851 6.006 1.000 34.370 58 ARG D O 1
ATOM 5615 N N . ASN D 1 44 ? -43.849 19.535 6.061 1.000 30.580 59 ASN D N 1
ATOM 5616 C CA . ASN D 1 44 ? -43.928 19.372 4.617 1.000 30.791 59 ASN D CA 1
ATOM 5617 C C . ASN D 1 44 ? -45.019 20.228 3.985 1.000 31.870 59 ASN D C 1
ATOM 5618 O O . ASN D 1 44 ? -45.369 20.002 2.821 1.000 31.064 59 ASN D O 1
ATOM 5623 N N . ASP D 1 45 ? -45.567 21.193 4.728 1.000 36.681 60 ASP D N 1
ATOM 5624 C CA . ASP D 1 45 ? -46.566 22.133 4.215 1.000 37.218 60 ASP D CA 1
ATOM 5625 C C . ASP D 1 45 ? -47.841 21.420 3.768 1.000 37.215 60 ASP D C 1
ATOM 5626 O O . ASP D 1 45 ? -48.534 21.878 2.856 1.000 37.955 60 ASP D O 1
ATOM 5631 N N . TYR D 1 46 ? -48.163 20.299 4.408 1.000 31.446 61 TYR D N 1
ATOM 5632 C CA . TYR D 1 46 ? -49.344 19.532 4.041 1.000 29.830 61 TYR D CA 1
ATOM 5633 C C . TYR D 1 46 ? -50.588 20.076 4.737 1.000 30.993 61 TYR D C 1
ATOM 5634 O O . TYR D 1 46 ? -50.515 20.765 5.758 1.000 31.470 61 TYR D O 1
ATOM 5643 N N . LYS D 1 47 ? -51.746 19.739 4.174 1.000 29.425 62 LYS D N 1
ATOM 5644 C CA . LYS D 1 47 ? -53.042 19.964 4.812 1.000 26.240 62 LYS D CA 1
ATOM 5645 C C . LYS D 1 47 ? -53.572 18.583 5.194 1.000 24.619 62 LYS D C 1
ATOM 5646 O O . LYS D 1 47 ? -54.273 17.930 4.419 1.000 24.132 62 LYS D O 1
ATOM 5652 N N . VAL D 1 48 ? -53.217 18.136 6.394 1.000 24.811 63 VAL D N 1
ATOM 5653 C CA . VAL D 1 48 ? -53.536 16.783 6.832 1.000 23.795 63 VAL D CA 1
ATOM 5654 C C . VAL D 1 48 ? -55.010 16.700 7.204 1.000 22.224 63 VAL D C 1
ATOM 5655 O O . VAL D 1 48 ? -55.554 17.592 7.865 1.000 21.389 63 VAL D O 1
ATOM 5659 N N . GLU D 1 49 ? -55.663 15.622 6.771 1.000 21.684 64 GLU D N 1
ATOM 5660 C CA . GLU D 1 49 ? -57.064 15.357 7.095 1.000 21.905 64 GLU D CA 1
ATOM 5661 C C . GLU D 1 49 ? -57.187 13.878 7.437 1.000 21.889 64 GLU D C 1
ATOM 5662 O O . GLU D 1 49 ? -56.978 13.022 6.573 1.000 22.308 64 GLU D O 1
ATOM 5668 N N . PHE D 1 50 ? -57.527 13.578 8.688 1.000 23.084 65 PHE D N 1
ATOM 5669 C CA . PHE D 1 50 ? -57.541 12.198 9.151 1.000 23.498 65 PHE D CA 1
ATOM 5670 C C . PHE D 1 50 ? -58.873 11.536 8.814 1.000 23.800 65 PHE D C 1
ATOM 5671 O O . PHE D 1 50 ? -59.942 12.100 9.068 1.000 23.174 65 PHE D O 1
ATOM 5679 N N . VAL D 1 51 ? -58.804 10.338 8.240 1.000 25.124 66 VAL D N 1
ATOM 5680 C CA . VAL D 1 51 ? -59.979 9.575 7.831 1.000 26.382 66 VAL D CA 1
ATOM 5681 C C . VAL D 1 51 ? -60.057 8.324 8.694 1.000 26.466 66 VAL D C 1
ATOM 5682 O O . VAL D 1 51 ? -59.140 7.494 8.679 1.000 26.622 66 VAL D O 1
ATOM 5686 N N . THR D 1 52 ? -61.150 8.185 9.437 1.000 24.611 67 THR D N 1
ATOM 5687 C CA . THR D 1 52 ? -61.334 7.065 10.346 1.000 25.424 67 THR D CA 1
ATOM 5688 C C . THR D 1 52 ? -62.182 5.976 9.701 1.000 25.903 67 THR D C 1
ATOM 5689 O O . THR D 1 52 ? -63.101 6.253 8.926 1.000 26.079 67 THR D O 1
ATOM 5693 N N . ALA D 1 53 ? -61.862 4.730 10.042 1.000 26.345 68 ALA D N 1
ATOM 5694 C CA . ALA D 1 53 ? -62.591 3.559 9.576 1.000 27.253 68 ALA D CA 1
ATOM 5695 C C . ALA D 1 53 ? -62.075 2.356 10.349 1.000 26.237 68 ALA D C 1
ATOM 5696 O O . ALA D 1 53 ? -61.016 2.415 10.979 1.000 25.750 68 ALA D O 1
ATOM 5698 N N . ASN D 1 54 ? -62.838 1.266 10.300 1.000 26.772 69 ASN D N 1
ATOM 5699 C CA . ASN D 1 54 ? -62.403 0.036 10.946 1.000 25.545 69 ASN D CA 1
ATOM 5700 C C . ASN D 1 54 ? -61.095 -0.442 10.328 1.000 24.271 69 ASN D C 1
ATOM 5701 O O . ASN D 1 54 ? -60.878 -0.319 9.119 1.000 24.021 69 ASN D O 1
ATOM 5706 N N . PHE D 1 55 ? -60.214 -0.982 11.174 1.000 23.763 70 PHE D N 1
ATOM 5707 C CA . PHE D 1 55 ? -58.870 -1.340 10.729 1.000 23.550 70 PHE D CA 1
ATOM 5708 C C . PHE D 1 55 ? -58.896 -2.388 9.624 1.000 23.798 70 PHE D C 1
ATOM 5709 O O . PHE D 1 55 ? -57.994 -2.420 8.779 1.000 24.582 70 PHE D O 1
ATOM 5717 N N . SER D 1 56 ? -59.917 -3.247 9.606 1.000 24.740 71 SER D N 1
ATOM 5718 C CA . SER D 1 56 ? -59.973 -4.313 8.613 1.000 26.164 71 SER D CA 1
ATOM 5719 C C . SER D 1 56 ? -60.125 -3.784 7.193 1.000 24.608 71 SER D C 1
ATOM 5720 O O . SER D 1 56 ? -59.910 -4.538 6.239 1.000 23.234 71 SER D O 1
ATOM 5723 N N . GLY D 1 57 ? -60.489 -2.515 7.030 1.000 22.979 72 GLY D N 1
ATOM 5724 C CA . GLY D 1 57 ? -60.673 -1.949 5.709 1.000 23.432 72 GLY D CA 1
ATOM 5725 C C . GLY D 1 57 ? -59.798 -0.743 5.438 1.000 24.174 72 GLY D C 1
ATOM 5726 O O . GLY D 1 57 ? -59.989 -0.048 4.435 1.000 25.019 72 GLY D O 1
ATOM 5727 N N . LEU D 1 58 ? -58.833 -0.485 6.324 1.000 22.542 73 LEU D N 1
ATOM 5728 C CA . LEU D 1 58 ? -57.931 0.645 6.123 1.000 23.621 73 LEU D CA 1
ATOM 5729 C C . LEU D 1 58 ? -57.007 0.415 4.934 1.000 23.821 73 LEU D C 1
ATOM 5730 O O . LEU D 1 58 ? -56.678 1.358 4.205 1.000 23.261 73 LEU D O 1
ATOM 5735 N N . LEU D 1 59 ? -56.574 -0.829 4.724 1.000 23.458 74 LEU D N 1
ATOM 5736 C CA . LEU D 1 59 ? -55.720 -1.128 3.580 1.000 26.040 74 LEU D CA 1
ATOM 5737 C C . LEU D 1 59 ? -56.507 -1.106 2.276 1.000 29.375 74 LEU D C 1
ATOM 5738 O O . LEU D 1 59 ? -55.934 -0.859 1.209 1.000 30.398 74 LEU D O 1
ATOM 5743 N N . GLY D 1 60 ? -57.815 -1.356 2.341 1.000 27.306 75 GLY D N 1
ATOM 5744 C CA . GLY D 1 60 ? -58.636 -1.271 1.145 1.000 28.622 75 GLY D CA 1
ATOM 5745 C C . GLY D 1 60 ? -58.775 0.150 0.641 1.000 30.496 75 GLY D C 1
ATOM 5746 O O . GLY D 1 60 ? -58.695 0.398 -0.567 1.000 31.751 75 GLY D O 1
ATOM 5747 N N . LEU D 1 61 ? -58.986 1.101 1.556 1.000 29.993 76 LEU D N 1
ATOM 5748 C CA . LEU D 1 61 ? -59.044 2.503 1.158 1.000 30.904 76 LEU D CA 1
ATOM 5749 C C . LEU D 1 61 ? -57.734 2.955 0.530 1.000 31.351 76 LEU D C 1
ATOM 5750 O O . LEU D 1 61 ? -57.726 3.855 -0.320 1.000 32.507 76 LEU D O 1
ATOM 5755 N N . LEU D 1 62 ? -56.621 2.343 0.934 1.000 30.267 77 LEU D N 1
ATOM 5756 C CA . LEU D 1 62 ? -55.327 2.704 0.370 1.000 31.322 77 LEU D CA 1
ATOM 5757 C C . LEU D 1 62 ? -55.199 2.217 -1.068 1.000 36.362 77 LEU D C 1
ATOM 5758 O O . LEU D 1 62 ? -54.653 2.925 -1.922 1.000 35.549 77 LEU D O 1
ATOM 5763 N N . GLU D 1 63 ? -55.703 1.014 -1.356 1.000 49.327 78 GLU D N 1
ATOM 5764 C CA . GLU D 1 63 ? -55.625 0.482 -2.714 1.000 49.403 78 GLU D CA 1
ATOM 5765 C C . GLU D 1 63 ? -56.449 1.317 -3.685 1.000 49.237 78 GLU D C 1
ATOM 5766 O O . GLU D 1 63 ? -56.003 1.610 -4.800 1.000 48.835 78 GLU D O 1
ATOM 5772 N N . THR D 1 64 ? -57.654 1.711 -3.278 1.000 37.452 79 THR D N 1
ATOM 5773 C CA . THR D 1 64 ? -58.574 2.423 -4.156 1.000 35.178 79 THR D CA 1
ATOM 5774 C C . THR D 1 64 ? -58.305 3.921 -4.227 1.000 33.680 79 THR D C 1
ATOM 5775 O O . THR D 1 64 ? -59.065 4.638 -4.888 1.000 31.604 79 THR D O 1
ATOM 5779 N N . GLY D 1 65 ? -57.258 4.411 -3.569 1.000 35.502 80 GLY D N 1
ATOM 5780 C CA . GLY D 1 65 ? -56.914 5.816 -3.638 1.000 32.596 80 GLY D CA 1
ATOM 5781 C C . GLY D 1 65 ? -57.799 6.741 -2.836 1.000 31.246 80 GLY D C 1
ATOM 5782 O O . GLY D 1 65 ? -57.657 7.963 -2.958 1.000 29.904 80 GLY D O 1
ATOM 5783 N N . ARG D 1 66 ? -58.714 6.202 -2.022 1.000 27.869 81 ARG D N 1
ATOM 5784 C CA . ARG D 1 66 ? -59.551 7.058 -1.187 1.000 27.493 81 ARG D CA 1
ATOM 5785 C C . ARG D 1 66 ? -58.732 7.748 -0.103 1.000 27.453 81 ARG D C 1
ATOM 5786 O O . ARG D 1 66 ? -59.039 8.885 0.275 1.000 27.656 81 ARG D O 1
ATOM 5794 N N . ILE D 1 67 ? -57.695 7.085 0.406 1.000 29.522 82 ILE D N 1
ATOM 5795 C CA . ILE D 1 67 ? -56.761 7.689 1.344 1.000 27.035 82 ILE D CA 1
ATOM 5796 C C . ILE D 1 67 ? -55.359 7.580 0.762 1.000 26.858 82 ILE D C 1
ATOM 5797 O O . ILE D 1 67 ? -55.080 6.751 -0.106 1.000 27.077 82 ILE D O 1
ATOM 5802 N N . ASP D 1 68 ? -54.469 8.436 1.260 1.000 25.624 83 ASP D N 1
ATOM 5803 C CA . ASP D 1 68 ? -53.101 8.488 0.760 1.000 24.371 83 ASP D CA 1
ATOM 5804 C C . ASP D 1 68 ? -52.148 7.600 1.546 1.000 22.800 83 ASP D C 1
ATOM 5805 O O . ASP D 1 68 ? -51.197 7.065 0.964 1.000 23.400 83 ASP D O 1
ATOM 5810 N N . THR D 1 69 ? -52.376 7.428 2.844 1.000 23.734 84 THR D N 1
ATOM 5811 C CA . THR D 1 69 ? -51.523 6.585 3.671 1.000 24.508 84 THR D CA 1
ATOM 5812 C C . THR D 1 69 ? -52.304 6.178 4.915 1.000 24.029 84 THR D C 1
ATOM 5813 O O . THR D 1 69 ? -53.465 6.553 5.098 1.000 23.766 84 THR D O 1
ATOM 5817 N N . ILE D 1 70 ? -51.653 5.395 5.770 1.000 24.427 85 ILE D N 1
ATOM 5818 C CA . ILE D 1 70 ? -52.256 4.881 6.992 1.000 23.827 85 ILE D CA 1
ATOM 5819 C C . ILE D 1 70 ? -51.301 5.143 8.147 1.000 23.921 85 ILE D C 1
ATOM 5820 O O . ILE D 1 70 ? -50.100 4.872 8.037 1.000 22.742 85 ILE D O 1
ATOM 5825 N N . SER D 1 71 ? -51.831 5.664 9.250 1.000 24.458 86 SER D N 1
ATOM 5826 C CA . SER D 1 71 ? -51.069 5.861 10.482 1.000 23.963 86 SER D CA 1
ATOM 5827 C C . SER D 1 71 ? -51.730 5.015 11.565 1.000 23.445 86 SER D C 1
ATOM 5828 O O . SER D 1 71 ? -52.460 5.527 12.418 1.000 23.753 86 SER D O 1
ATOM 5831 N N . ASN D 1 72 ? -51.467 3.707 11.525 1.000 23.842 87 ASN D N 1
ATOM 5832 C CA . ASN D 1 72 ? -52.068 2.779 12.477 1.000 23.324 87 ASN D CA 1
ATOM 5833 C C . ASN D 1 72 ? -51.121 1.616 12.751 1.000 24.953 87 ASN D C 1
ATOM 5834 O O . ASN D 1 72 ? -51.538 0.453 12.807 1.000 24.974 87 ASN D O 1
ATOM 5839 N N . GLN D 1 73 ? -49.836 1.920 12.924 1.000 23.982 88 GLN D N 1
ATOM 5840 C CA . GLN D 1 73 ? -48.820 0.927 13.275 1.000 22.605 88 GLN D CA 1
ATOM 5841 C C . GLN D 1 73 ? -48.827 -0.247 12.298 1.000 22.292 88 GLN D C 1
ATOM 5842 O O . GLN D 1 73 ? -48.803 -1.416 12.687 1.000 21.911 88 GLN D O 1
ATOM 5848 N N . ILE D 1 74 ? -48.864 0.079 11.009 1.000 21.287 89 ILE D N 1
ATOM 5849 C CA . ILE D 1 74 ? -48.906 -0.940 9.965 1.000 21.421 89 ILE D CA 1
ATOM 5850 C C . ILE D 1 74 ? -47.578 -1.692 9.971 1.000 20.510 89 ILE D C 1
ATOM 5851 O O . ILE D 1 74 ? -46.525 -1.118 9.680 1.000 20.139 89 ILE D O 1
ATOM 5856 N N . THR D 1 75 ? -47.628 -2.979 10.298 1.000 20.424 90 THR D N 1
ATOM 5857 C CA . THR D 1 75 ? -46.419 -3.787 10.348 1.000 20.758 90 THR D CA 1
ATOM 5858 C C . THR D 1 75 ? -45.926 -4.095 8.940 1.000 22.158 90 THR D C 1
ATOM 5859 O O . THR D 1 75 ? -46.710 -4.434 8.050 1.000 23.163 90 THR D O 1
ATOM 5863 N N . ILE D 1 76 ? -44.616 -3.970 8.744 1.000 24.087 91 ILE D N 1
ATOM 5864 C CA . ILE D 1 76 ? -43.996 -4.241 7.451 1.000 22.434 91 ILE D CA 1
ATOM 5865 C C . ILE D 1 76 ? -43.873 -5.748 7.267 1.000 24.611 91 ILE D C 1
ATOM 5866 O O . ILE D 1 76 ? -43.189 -6.424 8.042 1.000 24.292 91 ILE D O 1
ATOM 5871 N N . THR D 1 77 ? -44.531 -6.278 6.238 1.000 25.974 92 THR D N 1
ATOM 5872 C CA . THR D 1 77 ? -44.460 -7.695 5.913 1.000 27.293 92 THR D CA 1
ATOM 5873 C C . THR D 1 77 ? -44.075 -7.863 4.449 1.000 29.551 92 THR D C 1
ATOM 5874 O O . THR D 1 77 ? -44.188 -6.935 3.645 1.000 28.914 92 THR D O 1
ATOM 5878 N N . ASP D 1 78 ? -43.616 -9.071 4.108 1.000 33.633 93 ASP D N 1
ATOM 5879 C CA . ASP D 1 78 ? -43.240 -9.352 2.726 1.000 33.851 93 ASP D CA 1
ATOM 5880 C C . ASP D 1 78 ? -44.451 -9.298 1.802 1.000 33.530 93 ASP D C 1
ATOM 5881 O O . ASP D 1 78 ? -44.340 -8.875 0.646 1.000 33.649 93 ASP D O 1
ATOM 5886 N N . ALA D 1 79 ? -45.617 -9.722 2.295 1.000 30.069 94 ALA D N 1
ATOM 5887 C CA . ALA D 1 79 ? -46.826 -9.669 1.481 1.000 29.825 94 ALA D CA 1
ATOM 5888 C C . ALA D 1 79 ? -47.321 -8.239 1.304 1.000 29.409 94 ALA D C 1
ATOM 5889 O O . ALA D 1 79 ? -47.928 -7.917 0.277 1.000 30.233 94 ALA D O 1
ATOM 5891 N N . ARG D 1 80 ? -47.073 -7.370 2.287 1.000 28.156 95 ARG D N 1
ATOM 5892 C CA . ARG D 1 80 ? -47.445 -5.966 2.152 1.000 28.022 95 ARG D CA 1
ATOM 5893 C C . ARG D 1 80 ? -46.385 -5.170 1.404 1.000 29.222 95 ARG D C 1
ATOM 5894 O O . ARG D 1 80 ? -46.711 -4.170 0.753 1.000 29.925 95 ARG D O 1
ATOM 5902 N N . LYS D 1 81 ? -45.120 -5.590 1.490 1.000 30.006 96 LYS D N 1
ATOM 5903 C CA . LYS D 1 81 ? -44.060 -4.911 0.749 1.000 29.385 96 LYS D CA 1
ATOM 5904 C C . LYS D 1 81 ? -44.302 -4.983 -0.752 1.000 31.470 96 LYS D C 1
ATOM 5905 O O . LYS D 1 81 ? -44.071 -4.007 -1.475 1.000 30.612 96 LYS D O 1
ATOM 5911 N N . ALA D 1 82 ? -44.773 -6.131 -1.240 1.000 40.826 97 ALA D N 1
ATOM 5912 C CA . ALA D 1 82 ? -44.997 -6.319 -2.667 1.000 41.710 97 ALA D CA 1
ATOM 5913 C C . ALA D 1 82 ? -46.207 -5.557 -3.186 1.000 41.910 97 ALA D C 1
ATOM 5914 O O . ALA D 1 82 ? -46.421 -5.529 -4.403 1.000 42.821 97 ALA D O 1
ATOM 5916 N N . LYS D 1 83 ? -46.997 -4.939 -2.305 1.000 33.504 98 LYS D N 1
ATOM 5917 C CA . LYS D 1 83 ? -48.196 -4.226 -2.717 1.000 32.093 98 LYS D CA 1
ATOM 5918 C C . LYS D 1 83 ? -48.122 -2.720 -2.516 1.000 29.704 98 LYS D C 1
ATOM 5919 O O . LYS D 1 83 ? -48.933 -2.000 -3.106 1.000 27.795 98 LYS D O 1
ATOM 5925 N N . TYR D 1 84 ? -47.185 -2.227 -1.709 1.000 27.293 99 TYR D N 1
ATOM 5926 C CA . TYR D 1 84 ? -47.155 -0.812 -1.370 1.000 25.532 99 TYR D CA 1
ATOM 5927 C C . TYR D 1 84 ? -45.719 -0.337 -1.218 1.000 25.198 99 TYR D C 1
ATOM 5928 O O . TYR D 1 84 ? -44.793 -1.130 -1.028 1.000 23.845 99 TYR D O 1
ATOM 5937 N N . LEU D 1 85 ? -45.552 0.980 -1.304 1.000 23.584 100 LEU D N 1
ATOM 5938 C CA . LEU D 1 85 ? -44.318 1.618 -0.876 1.000 23.198 100 LEU D CA 1
ATOM 5939 C C . LEU D 1 85 ? -44.357 1.818 0.633 1.000 24.145 100 LEU D C 1
ATOM 5940 O O . LEU D 1 85 ? -45.401 2.153 1.200 1.000 24.234 100 LEU D O 1
ATOM 5945 N N . PHE D 1 86 ? -43.218 1.604 1.286 1.000 24.882 101 PHE D N 1
ATOM 5946 C CA . PHE D 1 86 ? -43.127 1.699 2.737 1.000 23.705 101 PHE D CA 1
ATOM 5947 C C . PHE D 1 86 ? -42.054 2.703 3.122 1.000 23.605 101 PHE D C 1
ATOM 5948 O O . PHE D 1 86 ? -40.938 2.665 2.593 1.000 24.140 101 PHE D O 1
ATOM 5956 N N . SER D 1 87 ? -42.397 3.600 4.041 1.000 23.005 102 SER D N 1
ATOM 5957 C CA . SER D 1 87 ? -41.435 4.545 4.586 1.000 23.408 102 SER D CA 1
ATOM 5958 C C . SER D 1 87 ? -40.469 3.823 5.522 1.000 22.992 102 SER D C 1
ATOM 5959 O O . SER D 1 87 ? -40.518 2.602 5.695 1.000 22.774 102 SER D O 1
ATOM 5962 N N . ASP D 1 88 ? -39.581 4.590 6.139 1.000 25.421 103 ASP D N 1
ATOM 5963 C CA . ASP D 1 88 ? -38.739 4.035 7.184 1.000 25.553 103 ASP D CA 1
ATOM 5964 C C . ASP D 1 88 ? -39.563 3.838 8.454 1.000 25.358 103 ASP D C 1
ATOM 5965 O O . ASP D 1 88 ? -40.410 4.676 8.780 1.000 25.427 103 ASP D O 1
ATOM 5970 N N . PRO D 1 89 ? -39.359 2.737 9.177 1.000 27.790 104 PRO D N 1
ATOM 5971 C CA . PRO D 1 89 ? -40.165 2.490 10.379 1.000 25.366 104 PRO D CA 1
ATOM 5972 C C . PRO D 1 89 ? -39.951 3.571 11.428 1.000 28.996 104 PRO D C 1
ATOM 5973 O O . PRO D 1 89 ? -38.835 4.046 11.640 1.000 27.927 104 PRO D O 1
ATOM 5977 N N . TYR D 1 90 ? -41.044 3.962 12.086 1.000 28.322 105 TYR D N 1
ATOM 5978 C CA . TYR D 1 90 ? -40.995 4.969 13.136 1.000 28.456 105 TYR D CA 1
ATOM 5979 C C . TYR D 1 90 ? -41.194 4.394 14.531 1.000 27.401 105 TYR D C 1
ATOM 5980 O O . TYR D 1 90 ? -40.937 5.098 15.514 1.000 29.288 105 TYR D O 1
ATOM 5989 N N . VAL D 1 91 ? -41.632 3.142 14.643 1.000 30.262 106 VAL D N 1
ATOM 5990 C CA . VAL D 1 91 ? -41.758 2.441 15.917 1.000 28.364 106 VAL D CA 1
ATOM 5991 C C . VAL D 1 91 ? -41.339 0.994 15.698 1.000 27.738 106 VAL D C 1
ATOM 5992 O O . VAL D 1 91 ? -41.684 0.387 14.679 1.000 28.701 106 VAL D O 1
ATOM 5996 N N . ILE D 1 92 ? -40.591 0.443 16.648 1.000 28.390 107 ILE D N 1
ATOM 5997 C CA . ILE D 1 92 ? -40.179 -0.955 16.618 1.000 27.864 107 ILE D CA 1
ATOM 5998 C C . ILE D 1 92 ? -40.689 -1.609 17.893 1.000 27.511 107 ILE D C 1
ATOM 5999 O O . ILE D 1 92 ? -40.197 -1.315 18.990 1.000 28.759 107 ILE D O 1
ATOM 6004 N N . ASP D 1 93 ? -41.672 -2.497 17.752 1.000 30.606 108 ASP D N 1
ATOM 6005 C CA . ASP D 1 93 ? -42.241 -3.186 18.900 1.000 30.477 108 ASP D CA 1
ATOM 6006 C C . ASP D 1 93 ? -42.234 -4.686 18.632 1.000 31.012 108 ASP D C 1
ATOM 6007 O O . ASP D 1 93 ? -41.352 -5.196 17.934 1.000 31.143 108 ASP D O 1
ATOM 6012 N N . GLY D 1 94 ? -43.207 -5.401 19.180 1.000 30.335 109 GLY D N 1
ATOM 6013 C CA . GLY D 1 94 ? -43.285 -6.833 18.980 1.000 31.233 109 GLY D CA 1
ATOM 6014 C C . GLY D 1 94 ? -44.665 -7.358 19.286 1.000 29.767 109 GLY D C 1
ATOM 6015 O O . GLY D 1 94 ? -45.401 -6.785 20.095 1.000 29.401 109 GLY D O 1
ATOM 6016 N N . ALA D 1 95 ? -45.020 -8.456 18.624 1.000 30.014 110 ALA D N 1
ATOM 6017 C CA . ALA D 1 95 ? -46.293 -9.112 18.879 1.000 28.145 110 ALA D CA 1
ATOM 6018 C C . ALA D 1 95 ? -46.313 -9.680 20.293 1.000 28.243 110 ALA D C 1
ATOM 6019 O O . ALA D 1 95 ? -45.322 -10.241 20.768 1.000 29.993 110 ALA D O 1
ATOM 6021 N N . GLN D 1 96 ? -47.452 -9.534 20.968 1.000 26.553 111 GLN D N 1
ATOM 6022 C CA . GLN D 1 96 ? -47.558 -9.871 22.382 1.000 27.374 111 GLN D CA 1
ATOM 6023 C C . GLN D 1 96 ? -48.906 -10.512 22.672 1.000 27.201 111 GLN D C 1
ATOM 6024 O O . GLN D 1 96 ? -49.949 -9.973 22.291 1.000 27.411 111 GLN D O 1
ATOM 6030 N N . ILE D 1 97 ? -48.879 -11.652 23.357 1.000 26.585 112 ILE D N 1
ATOM 6031 C CA . ILE D 1 97 ? -50.094 -12.325 23.796 1.000 25.843 112 ILE D CA 1
ATOM 6032 C C . ILE D 1 97 ? -50.472 -11.799 25.171 1.000 26.456 112 ILE D C 1
ATOM 6033 O O . ILE D 1 97 ? -49.632 -11.740 26.077 1.000 28.295 112 ILE D O 1
ATOM 6038 N N . THR D 1 98 ? -51.736 -11.423 25.333 1.000 31.201 113 THR D N 1
ATOM 6039 C CA . THR D 1 98 ? -52.238 -10.867 26.580 1.000 30.646 113 THR D CA 1
ATOM 6040 C C . THR D 1 98 ? -53.429 -11.686 27.053 1.000 29.688 113 THR D C 1
ATOM 6041 O O . THR D 1 98 ? -54.369 -11.921 26.286 1.000 32.886 113 THR D O 1
ATOM 6045 N N . VAL D 1 99 ? -53.385 -12.121 28.312 1.000 28.635 114 VAL D N 1
ATOM 6046 C CA . VAL D 1 99 ? -54.478 -12.878 28.914 1.000 27.840 114 VAL D CA 1
ATOM 6047 C C . VAL D 1 99 ? -55.095 -12.045 30.029 1.000 29.040 114 VAL D C 1
ATOM 6048 O O . VAL D 1 99 ? -54.637 -10.931 30.309 1.000 29.346 114 VAL D O 1
ATOM 6052 N N . ARG D 1 100 ? -56.138 -12.573 30.667 1.000 29.114 115 ARG D N 1
ATOM 6053 C CA . ARG D 1 100 ? -56.750 -11.876 31.787 1.000 28.014 115 ARG D CA 1
ATOM 6054 C C . ARG D 1 100 ? -55.822 -11.911 32.995 1.000 29.317 115 ARG D C 1
ATOM 6055 O O . ARG D 1 100 ? -55.029 -12.840 33.171 1.000 30.727 115 ARG D O 1
ATOM 6063 N N . LYS D 1 101 ? -55.920 -10.875 33.826 1.000 29.975 116 LYS D N 1
ATOM 6064 C CA . LYS D 1 101 ? -55.086 -10.777 35.016 1.000 29.948 116 LYS D CA 1
ATOM 6065 C C . LYS D 1 101 ? -55.334 -11.962 35.940 1.000 29.464 116 LYS D C 1
ATOM 6066 O O . LYS D 1 101 ? -56.478 -12.259 36.298 1.000 28.446 116 LYS D O 1
ATOM 6072 N N . GLY D 1 102 ? -54.256 -12.643 36.318 1.000 30.814 117 GLY D N 1
ATOM 6073 C CA . GLY D 1 102 ? -54.364 -13.797 37.186 1.000 31.170 117 GLY D CA 1
ATOM 6074 C C . GLY D 1 102 ? -54.551 -15.117 36.476 1.000 33.022 117 GLY D C 1
ATOM 6075 O O . GLY D 1 102 ? -55.137 -16.041 37.052 1.000 35.020 117 GLY D O 1
ATOM 6076 N N . ASN D 1 103 ? -54.076 -15.240 35.241 1.000 32.980 118 ASN D N 1
ATOM 6077 C CA . ASN D 1 103 ? -54.183 -16.473 34.474 1.000 32.970 118 ASN D CA 1
ATOM 6078 C C . ASN D 1 103 ? -52.795 -17.079 34.327 1.000 34.117 118 ASN D C 1
ATOM 6079 O O . ASN D 1 103 ? -51.873 -16.418 33.835 1.000 34.133 118 ASN D O 1
ATOM 6084 N N . GLU D 1 104 ? -52.648 -18.332 34.755 1.000 34.917 119 GLU D N 1
ATOM 6085 C CA . GLU D 1 104 ? -51.365 -19.021 34.729 1.000 35.141 119 GLU D CA 1
ATOM 6086 C C . GLU D 1 104 ? -51.271 -20.076 33.636 1.000 34.057 119 GLU D C 1
ATOM 6087 O O . GLU D 1 104 ? -50.217 -20.704 33.495 1.000 32.949 119 GLU D O 1
ATOM 6093 N N . ALA D 1 105 ? -52.334 -20.284 32.855 1.000 35.425 120 ALA D N 1
ATOM 6094 C CA . ALA D 1 105 ? -52.330 -21.373 31.883 1.000 35.002 120 ALA D CA 1
ATOM 6095 C C . ALA D 1 105 ? -51.476 -21.034 30.667 1.000 37.215 120 ALA D C 1
ATOM 6096 O O . ALA D 1 105 ? -50.725 -21.883 30.172 1.000 38.136 120 ALA D O 1
ATOM 6098 N N . ILE D 1 106 ? -51.569 -19.804 30.175 1.000 38.128 121 ILE D N 1
ATOM 6099 C CA . ILE D 1 106 ? -50.911 -19.394 28.939 1.000 38.836 121 ILE D CA 1
ATOM 6100 C C . ILE D 1 106 ? -49.710 -18.528 29.291 1.000 37.457 121 ILE D C 1
ATOM 6101 O O . ILE D 1 106 ? -49.847 -17.513 29.983 1.000 35.923 121 ILE D O 1
ATOM 6106 N N . LYS D 1 107 ? -48.533 -18.933 28.811 1.000 38.089 122 LYS D N 1
ATOM 6107 C CA . LYS D 1 107 ? -47.325 -18.135 28.967 1.000 36.668 122 LYS D CA 1
ATOM 6108 C C . LYS D 1 107 ? -46.524 -18.100 27.672 1.000 36.496 122 LYS D C 1
ATOM 6109 O O . LYS D 1 107 ? -45.290 -18.033 27.701 1.000 36.491 122 LYS D O 1
ATOM 6115 N N . GLY D 1 108 ? -47.202 -18.146 26.536 1.000 39.057 123 GLY D N 1
ATOM 6116 C CA . GLY D 1 108 ? -46.528 -18.127 25.255 1.000 40.786 123 GLY D CA 1
ATOM 6117 C C . GLY D 1 108 ? -47.453 -18.586 24.150 1.000 42.455 123 GLY D C 1
ATOM 6118 O O . GLY D 1 108 ? -48.600 -18.971 24.381 1.000 43.037 123 GLY D O 1
ATOM 6119 N N . ILE D 1 109 ? -46.919 -18.536 22.927 1.000 41.305 124 ILE D N 1
ATOM 6120 C CA . ILE D 1 109 ? -47.682 -18.968 21.762 1.000 40.550 124 ILE D CA 1
ATOM 6121 C C . ILE D 1 109 ? -47.867 -20.479 21.749 1.000 42.866 124 ILE D C 1
ATOM 6122 O O . ILE D 1 109 ? -48.760 -20.987 21.061 1.000 42.379 124 ILE D O 1
ATOM 6127 N N . ASP D 1 110 ? -47.045 -21.213 22.503 1.000 46.171 125 ASP D N 1
ATOM 6128 C CA . ASP D 1 110 ? -47.199 -22.661 22.582 1.000 48.116 125 ASP D CA 1
ATOM 6129 C C . ASP D 1 110 ? -48.527 -23.039 23.222 1.000 49.503 125 ASP D C 1
ATOM 6130 O O . ASP D 1 110 ? -49.170 -24.013 22.814 1.000 48.477 125 ASP D O 1
ATOM 6135 N N . ASP D 1 111 ? -48.955 -22.274 24.222 1.000 58.012 126 ASP D N 1
ATOM 6136 C CA . ASP D 1 111 ? -50.098 -22.623 25.053 1.000 57.615 126 ASP D CA 1
ATOM 6137 C C . ASP D 1 111 ? -51.434 -22.210 24.449 1.000 56.396 126 ASP D C 1
ATOM 6138 O O . ASP D 1 111 ? -52.449 -22.246 25.151 1.000 55.486 126 ASP D O 1
ATOM 6143 N N . LEU D 1 112 ? -51.466 -21.821 23.178 1.000 47.271 127 LEU D N 1
ATOM 6144 C CA . LEU D 1 112 ? -52.712 -21.429 22.534 1.000 44.124 127 LEU D CA 1
ATOM 6145 C C . LEU D 1 112 ? -53.424 -22.594 21.858 1.000 41.616 127 LEU D C 1
ATOM 6146 O O . LEU D 1 112 ? -54.493 -22.390 21.275 1.000 39.560 127 LEU D O 1
ATOM 6151 N N . ALA D 1 113 ? -52.866 -23.800 21.927 1.000 40.386 128 ALA D N 1
ATOM 6152 C CA . ALA D 1 113 ? -53.483 -24.961 21.298 1.000 38.386 128 ALA D CA 1
ATOM 6153 C C . ALA D 1 113 ? -54.778 -25.314 22.015 1.000 36.870 128 ALA D C 1
ATOM 6154 O O . ALA D 1 113 ? -54.786 -25.519 23.234 1.000 37.360 128 ALA D O 1
ATOM 6156 N N . GLY D 1 114 ? -55.872 -25.385 21.261 1.000 37.578 129 GLY D N 1
ATOM 6157 C CA . GLY D 1 114 ? -57.159 -25.693 21.852 1.000 36.978 129 GLY D CA 1
ATOM 6158 C C . GLY D 1 114 ? -57.768 -24.572 22.658 1.000 33.994 129 GLY D C 1
ATOM 6159 O O . GLY D 1 114 ? -58.659 -24.821 23.473 1.000 32.075 129 GLY D O 1
ATOM 6160 N N . LYS D 1 115 ? -57.313 -23.340 22.456 1.000 34.959 130 LYS D N 1
ATOM 6161 C CA . LYS D 1 115 ? -57.802 -22.181 23.184 1.000 30.801 130 LYS D CA 1
ATOM 6162 C C . LYS D 1 115 ? -58.447 -21.202 22.211 1.000 30.983 130 LYS D C 1
ATOM 6163 O O . LYS D 1 115 ? -58.358 -21.351 20.989 1.000 34.286 130 LYS D O 1
ATOM 6169 N N . THR D 1 116 ? -59.095 -20.183 22.768 1.000 28.330 131 THR D N 1
ATOM 6170 C CA . THR D 1 116 ? -59.746 -19.139 21.988 1.000 32.041 131 THR D CA 1
ATOM 6171 C C . THR D 1 116 ? -58.927 -17.859 22.090 1.000 31.172 131 THR D C 1
ATOM 6172 O O . THR D 1 116 ? -58.711 -17.343 23.192 1.000 25.366 131 THR D O 1
ATOM 6176 N N . VAL D 1 117 ? -58.476 -17.351 20.944 1.000 28.214 132 VAL D N 1
ATOM 6177 C CA . VAL D 1 117 ? -57.662 -16.145 20.883 1.000 27.098 132 VAL D CA 1
ATOM 6178 C C . VAL D 1 117 ? -58.332 -15.153 19.943 1.000 26.274 132 VAL D C 1
ATOM 6179 O O . VAL D 1 117 ? -58.997 -15.541 18.978 1.000 29.504 132 VAL D O 1
ATOM 6183 N N . ALA D 1 118 ? -58.147 -13.865 20.224 1.000 27.398 133 ALA D N 1
ATOM 6184 C CA . ALA D 1 118 ? -58.755 -12.790 19.452 1.000 29.846 133 ALA D CA 1
ATOM 6185 C C . ALA D 1 118 ? -57.676 -11.977 18.748 1.000 31.172 133 ALA D C 1
ATOM 6186 O O . ALA D 1 118 ? -56.681 -11.590 19.367 1.000 31.054 133 ALA D O 1
ATOM 6188 N N . VAL D 1 119 ? -57.879 -11.719 17.455 1.000 32.188 134 VAL D N 1
ATOM 6189 C CA . VAL D 1 119 ? -56.991 -10.876 16.666 1.000 33.678 134 VAL D CA 1
ATOM 6190 C C . VAL D 1 119 ? -57.836 -9.946 15.808 1.000 35.273 134 VAL D C 1
ATOM 6191 O O . VAL D 1 119 ? -59.016 -10.195 15.555 1.000 34.707 134 VAL D O 1
ATOM 6195 N N . ASN D 1 120 ? -57.211 -8.861 15.364 1.000 40.121 135 ASN D N 1
ATOM 6196 C CA . ASN D 1 120 ? -57.868 -7.920 14.471 1.000 39.715 135 ASN D CA 1
ATOM 6197 C C . ASN D 1 120 ? -57.926 -8.489 13.060 1.000 38.981 135 ASN D C 1
ATOM 6198 O O . ASN D 1 120 ? -56.945 -9.048 12.560 1.000 38.944 135 ASN D O 1
ATOM 6203 N N . LEU D 1 121 ? -59.086 -8.345 12.423 1.000 36.970 136 LEU D N 1
ATOM 6204 C CA . LEU D 1 121 ? -59.265 -8.848 11.068 1.000 34.946 136 LEU D CA 1
ATOM 6205 C C . LEU D 1 121 ? -58.334 -8.125 10.105 1.000 32.483 136 LEU D C 1
ATOM 6206 O O . LEU D 1 121 ? -58.312 -6.893 10.048 1.000 31.130 136 LEU D O 1
ATOM 6211 N N . GLY D 1 122 ? -57.563 -8.898 9.346 1.000 29.182 137 GLY D N 1
ATOM 6212 C CA . GLY D 1 122 ? -56.650 -8.319 8.378 1.000 26.777 137 GLY D CA 1
ATOM 6213 C C . GLY D 1 122 ? -55.431 -7.663 8.982 1.000 25.461 137 GLY D C 1
ATOM 6214 O O . GLY D 1 122 ? -54.938 -6.669 8.441 1.000 25.014 137 GLY D O 1
ATOM 6215 N N . SER D 1 123 ? -54.933 -8.189 10.094 1.000 28.230 138 SER D N 1
ATOM 6216 C CA . SER D 1 123 ? -53.771 -7.642 10.772 1.000 28.043 138 SER D CA 1
ATOM 6217 C C . SER D 1 123 ? -52.588 -8.590 10.635 1.000 27.440 138 SER D C 1
ATOM 6218 O O . SER D 1 123 ? -52.737 -9.765 10.287 1.000 27.977 138 SER D O 1
ATOM 6221 N N . ASN D 1 124 ? -51.398 -8.053 10.911 1.000 26.943 139 ASN D N 1
ATOM 6222 C CA . ASN D 1 124 ? -50.201 -8.884 10.919 1.000 27.893 139 ASN D CA 1
ATOM 6223 C C . ASN D 1 124 ? -50.260 -9.918 12.033 1.000 28.806 139 ASN D C 1
ATOM 6224 O O . ASN D 1 124 ? -49.753 -11.034 11.874 1.000 30.096 139 ASN D O 1
ATOM 6229 N N . PHE D 1 125 ? -50.887 -9.572 13.159 1.000 28.559 140 PHE D N 1
ATOM 6230 C CA . PHE D 1 125 ? -50.975 -10.512 14.271 1.000 28.919 140 PHE D CA 1
ATOM 6231 C C . PHE D 1 125 ? -51.864 -11.698 13.919 1.000 29.572 140 PHE D C 1
ATOM 6232 O O . PHE D 1 125 ? -51.591 -12.830 14.337 1.000 30.512 140 PHE D O 1
ATOM 6240 N N . GLU D 1 126 ? -52.925 -11.462 13.143 1.000 30.301 141 GLU D N 1
ATOM 6241 C CA . GLU D 1 126 ? -53.771 -12.563 12.694 1.000 29.667 141 GLU D CA 1
ATOM 6242 C C . GLU D 1 126 ? -52.999 -13.503 11.780 1.000 32.562 141 GLU D C 1
ATOM 6243 O O . GLU D 1 126 ? -53.078 -14.729 11.919 1.000 33.288 141 GLU D O 1
ATOM 6249 N N . GLN D 1 127 ? -52.241 -12.940 10.835 1.000 37.633 142 GLN D N 1
ATOM 6250 C CA . GLN D 1 127 ? -51.444 -13.764 9.933 1.000 38.584 142 GLN D CA 1
ATOM 6251 C C . GLN D 1 127 ? -50.394 -14.560 10.698 1.000 39.750 142 GLN D C 1
ATOM 6252 O O . GLN D 1 127 ? -50.150 -15.733 10.393 1.000 40.984 142 GLN D O 1
ATOM 6258 N N . LEU D 1 128 ? -49.766 -13.939 11.700 1.000 35.138 143 LEU D N 1
ATOM 6259 C CA . LEU D 1 128 ? -48.803 -14.659 12.527 1.000 35.302 143 LEU D CA 1
ATOM 6260 C C . LEU D 1 128 ? -49.474 -15.793 13.290 1.000 36.615 143 LEU D C 1
ATOM 6261 O O . LEU D 1 128 ? -48.937 -16.905 13.364 1.000 38.412 143 LEU D O 1
ATOM 6266 N N . LEU D 1 129 ? -50.655 -15.529 13.857 1.000 35.481 144 LEU D N 1
ATOM 6267 C CA . LEU D 1 129 ? -51.349 -16.546 14.643 1.000 33.959 144 LEU D CA 1
ATOM 6268 C C . LEU D 1 129 ? -51.648 -17.782 13.803 1.000 36.086 144 LEU D C 1
ATOM 6269 O O . LEU D 1 129 ? -51.510 -18.914 14.281 1.000 37.060 144 LEU D O 1
ATOM 6274 N N . ARG D 1 130 ? -52.044 -17.586 12.544 1.000 36.783 145 ARG D N 1
ATOM 6275 C CA . ARG D 1 130 ? -52.322 -18.729 11.680 1.000 36.573 145 ARG D CA 1
ATOM 6276 C C . ARG D 1 130 ? -51.039 -19.462 11.309 1.000 37.676 145 ARG D C 1
ATOM 6277 O O . ARG D 1 130 ? -51.037 -20.692 11.181 1.000 38.241 145 ARG D O 1
ATOM 6285 N N . ASN D 1 131 ? -49.939 -18.727 11.136 1.000 37.889 146 ASN D N 1
ATOM 6286 C CA . ASN D 1 131 ? -48.666 -19.366 10.819 1.000 38.923 146 ASN D CA 1
ATOM 6287 C C . ASN D 1 131 ? -48.138 -20.153 12.011 1.000 41.055 146 ASN D C 1
ATOM 6288 O O . ASN D 1 131 ? -47.683 -21.293 11.862 1.000 43.676 146 ASN D O 1
ATOM 6293 N N . HIS D 1 132 ? -48.191 -19.560 13.205 1.000 39.718 147 HIS D N 1
ATOM 6294 C CA . HIS D 1 132 ? -47.818 -20.289 14.410 1.000 40.302 147 HIS D CA 1
ATOM 6295 C C . HIS D 1 132 ? -48.835 -21.362 14.774 1.000 42.395 147 HIS D C 1
ATOM 6296 O O . HIS D 1 132 ? -48.546 -22.205 15.630 1.000 44.882 147 HIS D O 1
ATOM 6303 N N . ASP D 1 133 ? -50.013 -21.343 14.155 1.000 42.210 148 ASP D N 1
ATOM 6304 C CA . ASP D 1 133 ? -50.972 -22.441 14.262 1.000 43.711 148 ASP D CA 1
ATOM 6305 C C . ASP D 1 133 ? -50.750 -23.428 13.113 1.000 47.053 148 ASP D C 1
ATOM 6306 O O . ASP D 1 133 ? -51.582 -23.599 12.222 1.000 47.466 148 ASP D O 1
ATOM 6311 N N . LYS D 1 134 ? -49.579 -24.068 13.151 1.000 48.435 149 LYS D N 1
ATOM 6312 C CA . LYS D 1 134 ? -49.195 -25.001 12.095 1.000 50.693 149 LYS D CA 1
ATOM 6313 C C . LYS D 1 134 ? -50.204 -26.134 11.965 1.000 53.217 149 LYS D C 1
ATOM 6314 O O . LYS D 1 134 ? -50.664 -26.449 10.861 1.000 54.033 149 LYS D O 1
ATOM 6320 N N . ASP D 1 135 ? -50.567 -26.756 13.087 1.000 53.283 150 ASP D N 1
ATOM 6321 C CA . ASP D 1 135 ? -51.441 -27.920 13.038 1.000 54.454 150 ASP D CA 1
ATOM 6322 C C . ASP D 1 135 ? -52.894 -27.548 12.772 1.000 53.380 150 ASP D C 1
ATOM 6323 O O . ASP D 1 135 ? -53.667 -28.400 12.318 1.000 54.767 150 ASP D O 1
ATOM 6328 N N . GLY D 1 136 ? -53.282 -26.303 13.039 1.000 52.346 151 GLY D N 1
ATOM 6329 C CA . GLY D 1 136 ? -54.667 -25.902 12.879 1.000 50.396 151 GLY D CA 1
ATOM 6330 C C . GLY D 1 136 ? -55.556 -26.248 14.051 1.000 50.327 151 GLY D C 1
ATOM 6331 O O . GLY D 1 136 ? -56.733 -26.569 13.856 1.000 51.246 151 GLY D O 1
ATOM 6332 N N . LYS D 1 137 ? -55.025 -26.197 15.273 1.000 48.585 152 LYS D N 1
ATOM 6333 C CA . LYS D 1 137 ? -55.791 -26.544 16.462 1.000 46.345 152 LYS D CA 1
ATOM 6334 C C . LYS D 1 137 ? -56.272 -25.324 17.239 1.000 45.369 152 LYS D C 1
ATOM 6335 O O . LYS D 1 137 ? -57.208 -25.443 18.038 1.000 44.776 152 LYS D O 1
ATOM 6341 N N . ILE D 1 138 ? -55.678 -24.158 17.005 1.000 43.455 153 ILE D N 1
ATOM 6342 C CA . ILE D 1 138 ? -56.060 -22.942 17.715 1.000 41.400 153 ILE D CA 1
ATOM 6343 C C . ILE D 1 138 ? -57.390 -22.438 17.170 1.000 40.439 153 ILE D C 1
ATOM 6344 O O . ILE D 1 138 ? -57.573 -22.321 15.953 1.000 40.531 153 ILE D O 1
ATOM 6349 N N . ASN D 1 139 ? -58.320 -22.132 18.074 1.000 38.744 154 ASN D N 1
ATOM 6350 C CA . ASN D 1 139 ? -59.626 -21.579 17.710 1.000 37.312 154 ASN D CA 1
ATOM 6351 C C . ASN D 1 139 ? -59.481 -20.065 17.616 1.000 36.341 154 ASN D C 1
ATOM 6352 O O . ASN D 1 139 ? -59.660 -19.337 18.593 1.000 36.339 154 ASN D O 1
ATOM 6357 N N . ILE D 1 140 ? -59.152 -19.588 16.424 1.000 35.438 155 ILE D N 1
ATOM 6358 C CA . ILE D 1 140 ? -58.863 -18.177 16.194 1.000 34.159 155 ILE D CA 1
ATOM 6359 C C . ILE D 1 140 ? -60.155 -17.449 15.855 1.000 34.228 155 ILE D C 1
ATOM 6360 O O . ILE D 1 140 ? -60.970 -17.938 15.065 1.000 35.491 155 ILE D O 1
ATOM 6365 N N . LYS D 1 141 ? -60.347 -16.277 16.455 1.000 33.704 156 LYS D N 1
ATOM 6366 C CA . LYS D 1 141 ? -61.478 -15.411 16.154 1.000 35.749 156 LYS D CA 1
ATOM 6367 C C . LYS D 1 141 ? -60.973 -14.056 15.681 1.000 36.570 156 LYS D C 1
ATOM 6368 O O . LYS D 1 141 ? -60.004 -13.519 16.226 1.000 34.812 156 LYS D O 1
ATOM 6374 N N . THR D 1 142 ? -61.636 -13.509 14.666 1.000 42.047 157 THR D N 1
ATOM 6375 C CA . THR D 1 142 ? -61.271 -12.224 14.088 1.000 41.405 157 THR D CA 1
ATOM 6376 C C . THR D 1 142 ? -62.218 -11.144 14.589 1.000 41.331 157 THR D C 1
ATOM 6377 O O . THR D 1 142 ? -63.436 -11.345 14.634 1.000 41.697 157 THR D O 1
ATOM 6381 N N . TYR D 1 143 ? -61.656 -9.997 14.959 1.000 35.960 158 TYR D N 1
ATOM 6382 C CA . TYR D 1 143 ? -62.423 -8.899 15.525 1.000 34.154 158 TYR D CA 1
ATOM 6383 C C . TYR D 1 143 ? -62.102 -7.602 14.801 1.000 33.672 158 TYR D C 1
ATOM 6384 O O . TYR D 1 143 ? -61.020 -7.435 14.232 1.000 33.638 158 TYR D O 1
ATOM 6393 N N . ASP D 1 144 ? -63.069 -6.685 14.826 1.000 32.135 159 ASP D N 1
ATOM 6394 C CA . ASP D 1 144 ? -62.836 -5.289 14.491 1.000 31.051 159 ASP D CA 1
ATOM 6395 C C . ASP D 1 144 ? -63.014 -4.363 15.682 1.000 30.717 159 ASP D C 1
ATOM 6396 O O . ASP D 1 144 ? -62.540 -3.224 15.636 1.000 31.141 159 ASP D O 1
ATOM 6401 N N . THR D 1 145 ? -63.680 -4.827 16.738 1.000 30.856 160 THR D N 1
ATOM 6402 C CA . THR D 1 145 ? -64.034 -4.008 17.885 1.000 30.167 160 THR D CA 1
ATOM 6403 C C . THR D 1 145 ? -63.802 -4.796 19.165 1.000 27.885 160 THR D C 1
ATOM 6404 O O . THR D 1 145 ? -64.093 -5.994 19.224 1.000 27.930 160 THR D O 1
ATOM 6408 N N . GLY D 1 146 ? -63.286 -4.108 20.183 1.000 28.582 161 GLY D N 1
ATOM 6409 C CA . GLY D 1 146 ? -63.149 -4.644 21.526 1.000 27.822 161 GLY D CA 1
ATOM 6410 C C . GLY D 1 146 ? -62.635 -6.065 21.635 1.000 27.438 161 GLY D C 1
ATOM 6411 O O . GLY D 1 146 ? -63.346 -6.952 22.116 1.000 28.232 161 GLY D O 1
ATOM 6412 N N . ILE D 1 147 ? -61.404 -6.302 21.187 1.000 28.156 162 ILE D N 1
ATOM 6413 C CA . ILE D 1 147 ? -60.835 -7.636 21.328 1.000 27.948 162 ILE D CA 1
ATOM 6414 C C . ILE D 1 147 ? -60.211 -7.807 22.708 1.000 27.298 162 ILE D C 1
ATOM 6415 O O . ILE D 1 147 ? -60.156 -8.924 23.235 1.000 26.140 162 ILE D O 1
ATOM 6420 N N . GLU D 1 148 ? -59.751 -6.716 23.323 1.000 25.895 163 GLU D N 1
ATOM 6421 C CA . GLU D 1 148 ? -59.246 -6.777 24.687 1.000 26.474 163 GLU D CA 1
ATOM 6422 C C . GLU D 1 148 ? -60.365 -6.797 25.718 1.000 25.321 163 GLU D C 1
ATOM 6423 O O . GLU D 1 148 ? -60.112 -7.131 26.881 1.000 25.153 163 GLU D O 1
ATOM 6429 N N . HIS D 1 149 ? -61.590 -6.449 25.320 1.000 24.811 164 HIS D N 1
ATOM 6430 C CA . HIS D 1 149 ? -62.721 -6.486 26.239 1.000 24.903 164 HIS D CA 1
ATOM 6431 C C . HIS D 1 149 ? -63.202 -7.914 26.466 1.000 26.661 164 HIS D C 1
ATOM 6432 O O . HIS D 1 149 ? -63.476 -8.312 27.604 1.000 26.680 164 HIS D O 1
ATOM 6439 N N . ASP D 1 150 ? -63.312 -8.700 25.393 1.000 26.622 165 ASP D N 1
ATOM 6440 C CA . ASP D 1 150 ? -63.791 -10.071 25.516 1.000 28.756 165 ASP D CA 1
ATOM 6441 C C . ASP D 1 150 ? -62.789 -10.988 26.202 1.000 29.627 165 ASP D C 1
ATOM 6442 O O . ASP D 1 150 ? -63.165 -12.096 26.602 1.000 31.091 165 ASP D O 1
ATOM 6447 N N . VAL D 1 151 ? -61.533 -10.562 26.343 1.000 27.077 166 VAL D N 1
ATOM 6448 C CA . VAL D 1 151 ? -60.576 -11.331 27.130 1.000 26.558 166 VAL D CA 1
ATOM 6449 C C . VAL D 1 151 ? -60.793 -11.085 28.617 1.000 25.400 166 VAL D C 1
ATOM 6450 O O . VAL D 1 151 ? -60.646 -11.997 29.438 1.000 24.269 166 VAL D O 1
ATOM 6454 N N . ALA D 1 152 ? -61.150 -9.852 28.985 1.000 25.008 167 ALA D N 1
ATOM 6455 C CA . ALA D 1 152 ? -61.460 -9.554 30.379 1.000 24.732 167 ALA D CA 1
ATOM 6456 C C . ALA D 1 152 ? -62.741 -10.253 30.816 1.000 25.469 167 ALA D C 1
ATOM 6457 O O . ALA D 1 152 ? -62.828 -10.756 31.943 1.000 24.221 167 ALA D O 1
ATOM 6459 N N . LEU D 1 153 ? -63.739 -10.307 29.937 1.000 26.414 168 LEU D N 1
ATOM 6460 C CA . LEU D 1 153 ? -64.998 -10.981 30.222 1.000 26.501 168 LEU D CA 1
ATOM 6461 C C . LEU D 1 153 ? -64.948 -12.477 29.939 1.000 27.356 168 LEU D C 1
ATOM 6462 O O . LEU D 1 153 ? -65.979 -13.150 30.042 1.000 27.956 168 LEU D O 1
ATOM 6467 N N . GLY D 1 154 ? -63.783 -13.007 29.574 1.000 28.032 169 GLY D N 1
ATOM 6468 C CA . GLY D 1 154 ? -63.601 -14.434 29.425 1.000 28.140 169 GLY D CA 1
ATOM 6469 C C . GLY D 1 154 ? -64.159 -15.047 28.161 1.000 30.401 169 GLY D C 1
ATOM 6470 O O . GLY D 1 154 ? -64.092 -16.273 28.012 1.000 29.651 169 GLY D O 1
ATOM 6471 N N . ARG D 1 155 ? -64.710 -14.248 27.243 1.000 38.036 170 ARG D N 1
ATOM 6472 C CA . ARG D 1 155 ? -65.230 -14.824 26.007 1.000 39.234 170 ARG D CA 1
ATOM 6473 C C . ARG D 1 155 ? -64.108 -15.359 25.126 1.000 40.223 170 ARG D C 1
ATOM 6474 O O . ARG D 1 155 ? -64.326 -16.288 24.341 1.000 41.158 170 ARG D O 1
ATOM 6482 N N . ALA D 1 156 ? -62.910 -14.791 25.242 1.000 33.407 171 ALA D N 1
ATOM 6483 C CA . ALA D 1 156 ? -61.717 -15.310 24.590 1.000 31.193 171 ALA D CA 1
ATOM 6484 C C . ALA D 1 156 ? -60.628 -15.497 25.634 1.000 27.982 171 ALA D C 1
ATOM 6485 O O . ALA D 1 156 ? -60.474 -14.667 26.535 1.000 27.901 171 ALA D O 1
ATOM 6487 N N . ASP D 1 157 ? -59.874 -16.591 25.513 1.000 26.414 172 ASP D N 1
ATOM 6488 C CA . ASP D 1 157 ? -58.859 -16.896 26.516 1.000 23.632 172 ASP D CA 1
ATOM 6489 C C . ASP D 1 157 ? -57.714 -15.891 26.488 1.000 24.845 172 ASP D C 1
ATOM 6490 O O . ASP D 1 157 ? -57.111 -15.614 27.532 1.000 23.661 172 ASP D O 1
ATOM 6495 N N . ALA D 1 158 ? -57.404 -15.331 25.322 1.000 26.111 173 ALA D N 1
ATOM 6496 C CA . ALA D 1 158 ? -56.320 -14.365 25.193 1.000 24.935 173 ALA D CA 1
ATOM 6497 C C . ALA D 1 158 ? -56.541 -13.560 23.920 1.000 25.761 173 ALA D C 1
ATOM 6498 O O . ALA D 1 158 ? -57.505 -13.781 23.182 1.000 26.351 173 ALA D O 1
ATOM 6500 N N . PHE D 1 159 ? -55.639 -12.611 23.671 1.000 26.687 174 PHE D N 1
ATOM 6501 C CA . PHE D 1 159 ? -55.599 -11.921 22.391 1.000 27.214 174 PHE D CA 1
ATOM 6502 C C . PHE D 1 159 ? -54.149 -11.624 22.037 1.000 26.630 174 PHE D C 1
ATOM 6503 O O . PHE D 1 159 ? -53.261 -11.645 22.895 1.000 26.098 174 PHE D O 1
ATOM 6511 N N . VAL D 1 160 ? -53.921 -11.349 20.755 1.000 29.030 175 VAL D N 1
ATOM 6512 C CA . VAL D 1 160 ? -52.588 -11.086 20.227 1.000 28.085 175 VAL D CA 1
ATOM 6513 C C . VAL D 1 160 ? -52.566 -9.676 19.652 1.000 28.769 175 VAL D C 1
ATOM 6514 O O . VAL D 1 160 ? -53.355 -9.348 18.754 1.000 29.911 175 VAL D O 1
ATOM 6518 N N . MET D 1 161 ? -51.666 -8.844 20.181 1.000 25.972 176 MET D N 1
ATOM 6519 C CA . MET D 1 161 ? -51.401 -7.519 19.636 1.000 25.582 176 MET D CA 1
ATOM 6520 C C . MET D 1 161 ? -49.982 -7.092 19.993 1.000 25.656 176 MET D C 1
ATOM 6521 O O . MET D 1 161 ? -49.093 -7.943 20.095 1.000 25.764 176 MET D O 1
ATOM 6526 N N . ASP D 1 162 ? -49.748 -5.790 20.157 1.000 25.311 177 ASP D N 1
ATOM 6527 C CA . ASP D 1 162 ? -48.423 -5.282 20.478 1.000 25.221 177 ASP D CA 1
ATOM 6528 C C . ASP D 1 162 ? -48.297 -5.037 21.975 1.000 26.032 177 ASP D C 1
ATOM 6529 O O . ASP D 1 162 ? -49.282 -4.770 22.668 1.000 26.306 177 ASP D O 1
ATOM 6534 N N . ARG D 1 163 ? -47.061 -5.149 22.467 1.000 26.716 178 ARG D N 1
ATOM 6535 C CA . ARG D 1 163 ? -46.796 -4.962 23.888 1.000 26.408 178 ARG D CA 1
ATOM 6536 C C . ARG D 1 163 ? -46.990 -3.511 24.313 1.000 26.382 178 ARG D C 1
ATOM 6537 O O . ARG D 1 163 ? -47.323 -3.248 25.474 1.000 26.082 178 ARG D O 1
ATOM 6545 N N . LEU D 1 164 ? -46.801 -2.563 23.393 1.000 30.456 179 LEU D N 1
ATOM 6546 C CA . LEU D 1 164 ? -46.896 -1.149 23.745 1.000 30.280 179 LEU D CA 1
ATOM 6547 C C . LEU D 1 164 ? -48.301 -0.788 24.214 1.000 30.127 179 LEU D C 1
ATOM 6548 O O . LEU D 1 164 ? -48.485 -0.233 25.302 1.000 30.290 179 LEU D O 1
ATOM 6553 N N . SER D 1 165 ? -49.311 -1.097 23.397 1.000 27.474 180 SER D N 1
ATOM 6554 C CA . SER D 1 165 ? -50.680 -0.722 23.735 1.000 26.874 180 SER D CA 1
ATOM 6555 C C . SER D 1 165 ? -51.172 -1.482 24.959 1.000 26.690 180 SER D C 1
ATOM 6556 O O . SER D 1 165 ? -51.783 -0.897 25.861 1.000 26.269 180 SER D O 1
ATOM 6559 N N . ALA D 1 166 ? -50.917 -2.792 25.006 1.000 27.545 181 ALA D N 1
ATOM 6560 C CA . ALA D 1 166 ? -51.379 -3.595 26.133 1.000 26.177 181 ALA D CA 1
ATOM 6561 C C . ALA D 1 166 ? -50.766 -3.112 27.441 1.000 26.498 181 ALA D C 1
ATOM 6562 O O . ALA D 1 166 ? -51.446 -3.064 28.473 1.000 26.732 181 ALA D O 1
ATOM 6564 N N . LEU D 1 167 ? -49.485 -2.735 27.416 1.000 25.756 182 LEU D N 1
ATOM 6565 C CA . LEU D 1 167 ? -48.853 -2.196 28.616 1.000 26.106 182 LEU D CA 1
ATOM 6566 C C . LEU D 1 167 ? -49.534 -0.909 29.063 1.000 26.279 182 LEU D C 1
ATOM 6567 O O . LEU D 1 167 ? -49.682 -0.663 30.266 1.000 27.032 182 LEU D O 1
ATOM 6572 N N . GLU D 1 168 ? -49.952 -0.075 28.109 1.000 25.521 183 GLU D N 1
ATOM 6573 C CA . GLU D 1 168 ? -50.728 1.110 28.457 1.000 24.850 183 GLU D CA 1
ATOM 6574 C C . GLU D 1 168 ? -52.131 0.731 28.909 1.000 27.998 183 GLU D C 1
ATOM 6575 O O . GLU D 1 168 ? -52.704 1.382 29.789 1.000 28.609 183 GLU D O 1
ATOM 6581 N N . LEU D 1 169 ? -52.700 -0.325 28.326 1.000 24.906 184 LEU D N 1
ATOM 6582 C CA . LEU D 1 169 ? -54.026 -0.775 28.723 1.000 25.666 184 LEU D CA 1
ATOM 6583 C C . LEU D 1 169 ? -54.037 -1.446 30.090 1.000 25.077 184 LEU D C 1
ATOM 6584 O O . LEU D 1 169 ? -55.120 -1.671 30.641 1.000 25.135 184 LEU D O 1
ATOM 6589 N N . ILE D 1 170 ? -52.875 -1.760 30.649 1.000 26.427 185 ILE D N 1
ATOM 6590 C CA . ILE D 1 170 ? -52.772 -2.405 31.951 1.000 26.658 185 ILE D CA 1
ATOM 6591 C C . ILE D 1 170 ? -52.278 -1.428 33.008 1.000 27.195 185 ILE D C 1
ATOM 6592 O O . ILE D 1 170 ? -52.927 -1.222 34.036 1.000 27.648 185 ILE D O 1
ATOM 6597 N N . GLU D 1 171 ? -51.120 -0.813 32.766 1.000 24.969 186 GLU D N 1
ATOM 6598 C CA . GLU D 1 171 ? -50.486 0.055 33.749 1.000 25.574 186 GLU D CA 1
ATOM 6599 C C . GLU D 1 171 ? -51.098 1.449 33.807 1.000 25.832 186 GLU D C 1
ATOM 6600 O O . GLU D 1 171 ? -50.860 2.170 34.781 1.000 25.271 186 GLU D O 1
ATOM 6606 N N . LYS D 1 172 ? -51.875 1.849 32.802 1.000 25.795 187 LYS D N 1
ATOM 6607 C CA . LYS D 1 172 ? -52.498 3.169 32.798 1.000 25.779 187 LYS D CA 1
ATOM 6608 C C . LYS D 1 172 ? -54.017 3.079 32.845 1.000 26.424 187 LYS D C 1
ATOM 6609 O O . LYS D 1 172 ? -54.629 3.589 33.790 1.000 26.485 187 LYS D O 1
ATOM 6615 N N . THR D 1 173 ? -54.650 2.445 31.853 1.000 26.190 188 THR D N 1
ATOM 6616 C CA . THR D 1 173 ? -56.107 2.348 31.857 1.000 26.901 188 THR D CA 1
ATOM 6617 C C . THR D 1 173 ? -56.604 1.455 32.987 1.000 27.432 188 THR D C 1
ATOM 6618 O O . THR D 1 173 ? -57.718 1.648 33.487 1.000 26.006 188 THR D O 1
ATOM 6622 N N . GLY D 1 174 ? -55.803 0.477 33.398 1.000 31.475 189 GLY D N 1
ATOM 6623 C CA . GLY D 1 174 ? -56.171 -0.365 34.518 1.000 31.114 189 GLY D CA 1
ATOM 6624 C C . GLY D 1 174 ? -57.133 -1.482 34.193 1.000 30.233 189 GLY D C 1
ATOM 6625 O O . GLY D 1 174 ? -57.962 -1.838 35.036 1.000 30.454 189 GLY D O 1
ATOM 6626 N N . LEU D 1 175 ? -57.052 -2.047 32.995 1.000 29.290 190 LEU D N 1
ATOM 6627 C CA . LEU D 1 175 ? -57.907 -3.169 32.642 1.000 27.801 190 LEU D CA 1
ATOM 6628 C C . LEU D 1 175 ? -57.338 -4.470 33.206 1.000 26.229 190 LEU D C 1
ATOM 6629 O O . LEU D 1 175 ? -56.120 -4.618 33.337 1.000 27.611 190 LEU D O 1
ATOM 6634 N N . PRO D 1 176 ? -58.201 -5.430 33.556 1.000 25.979 191 PRO D N 1
ATOM 6635 C CA . PRO D 1 176 ? -57.704 -6.697 34.110 1.000 26.511 191 PRO D CA 1
ATOM 6636 C C . PRO D 1 176 ? -57.009 -7.563 33.072 1.000 27.169 191 PRO D C 1
ATOM 6637 O O . PRO D 1 176 ? -57.589 -8.535 32.577 1.000 27.735 191 PRO D O 1
ATOM 6641 N N . LEU D 1 177 ? -55.764 -7.228 32.739 1.000 27.330 192 LEU D N 1
ATOM 6642 C CA . LEU D 1 177 ? -55.013 -7.960 31.729 1.000 28.427 192 LEU D CA 1
ATOM 6643 C C . LEU D 1 177 ? -53.570 -8.121 32.185 1.000 30.222 192 LEU D C 1
ATOM 6644 O O . LEU D 1 177 ? -53.092 -7.409 33.071 1.000 29.856 192 LEU D O 1
ATOM 6649 N N . GLN D 1 178 ? -52.878 -9.075 31.564 1.000 38.191 193 GLN D N 1
ATOM 6650 C CA . GLN D 1 178 ? -51.466 -9.312 31.831 1.000 37.615 193 GLN D CA 1
ATOM 6651 C C . GLN D 1 178 ? -50.818 -9.909 30.589 1.000 38.326 193 GLN D C 1
ATOM 6652 O O . GLN D 1 178 ? -51.441 -10.680 29.855 1.000 39.255 193 GLN D O 1
ATOM 6658 N N . LEU D 1 179 ? -49.558 -9.541 30.364 1.000 33.209 194 LEU D N 1
ATOM 6659 C CA . LEU D 1 179 ? -48.813 -10.001 29.198 1.000 29.664 194 LEU D CA 1
ATOM 6660 C C . LEU D 1 179 ? -48.386 -11.449 29.401 1.000 29.256 194 LEU D C 1
ATOM 6661 O O . LEU D 1 179 ? -47.616 -11.753 30.318 1.000 31.248 194 LEU D O 1
ATOM 6666 N N . ALA D 1 180 ? -48.881 -12.340 28.547 1.000 28.751 195 ALA D N 1
ATOM 6667 C CA . ALA D 1 180 ? -48.561 -13.764 28.644 1.000 28.227 195 ALA D CA 1
ATOM 6668 C C . ALA D 1 180 ? -47.198 -13.999 28.004 1.000 28.840 195 ALA D C 1
ATOM 6669 O O . ALA D 1 180 ? -47.075 -14.185 26.789 1.000 29.188 195 ALA D O 1
ATOM 6671 N N . GLY D 1 181 ? -46.157 -13.991 28.833 1.000 28.690 196 GLY D N 1
ATOM 6672 C CA . GLY D 1 181 ? -44.815 -14.255 28.356 1.000 28.459 196 GLY D CA 1
ATOM 6673 C C . GLY D 1 181 ? -44.175 -13.061 27.671 1.000 28.590 196 GLY D C 1
ATOM 6674 O O . GLY D 1 181 ? -44.665 -11.928 27.720 1.000 28.493 196 GLY D O 1
ATOM 6675 N N . SER D 1 182 ? -43.058 -13.334 27.019 1.000 27.303 197 SER D N 1
ATOM 6676 C CA . SER D 1 182 ? -42.276 -12.345 26.297 1.000 28.509 197 SER D CA 1
ATOM 6677 C C . SER D 1 182 ? -42.724 -12.267 24.844 1.000 30.680 197 SER D C 1
ATOM 6678 O O . SER D 1 182 ? -43.393 -13.175 24.341 1.000 31.272 197 SER D O 1
ATOM 6681 N N . PRO D 1 183 ? -42.392 -11.180 24.147 1.000 29.972 198 PRO D N 1
ATOM 6682 C CA . PRO D 1 183 ? -42.746 -11.086 22.724 1.000 31.027 198 PRO D CA 1
ATOM 6683 C C . PRO D 1 183 ? -42.111 -12.210 21.918 1.000 32.883 198 PRO D C 1
ATOM 6684 O O . PRO D 1 183 ? -40.921 -12.502 22.053 1.000 33.417 198 PRO D O 1
ATOM 6688 N N . PHE D 1 184 ? -42.922 -12.841 21.072 1.000 33.822 199 PHE D N 1
ATOM 6689 C CA . PHE D 1 184 ? -42.479 -13.941 20.228 1.000 35.365 199 PHE D CA 1
ATOM 6690 C C . PHE D 1 184 ? -42.106 -13.498 18.819 1.000 37.202 199 PHE D C 1
ATOM 6691 O O . PHE D 1 184 ? -41.621 -14.319 18.035 1.000 38.365 199 PHE D O 1
ATOM 6699 N N . GLU D 1 185 ? -42.318 -12.229 18.481 1.000 38.676 200 GLU D N 1
ATOM 6700 C CA . GLU D 1 185 ? -41.975 -11.703 17.169 1.000 38.849 200 GLU D CA 1
ATOM 6701 C C . GLU D 1 185 ? -41.665 -10.222 17.317 1.000 38.065 200 GLU D C 1
ATOM 6702 O O . GLU D 1 185 ? -42.094 -9.574 18.272 1.000 37.523 200 GLU D O 1
ATOM 6708 N N . THR D 1 186 ? -40.906 -9.691 16.364 1.000 33.633 201 THR D N 1
ATOM 6709 C CA . THR D 1 186 ? -40.544 -8.280 16.340 1.000 32.164 201 THR D CA 1
ATOM 6710 C C . THR D 1 186 ? -41.124 -7.649 15.082 1.000 30.617 201 THR D C 1
ATOM 6711 O O . THR D 1 186 ? -40.902 -8.151 13.975 1.000 31.538 201 THR D O 1
ATOM 6715 N N . ILE D 1 187 ? -41.856 -6.550 15.251 1.000 31.562 202 ILE D N 1
ATOM 6716 C CA . ILE D 1 187 ? -42.605 -5.928 14.165 1.000 29.319 202 ILE D CA 1
ATOM 6717 C C . ILE D 1 187 ? -41.964 -4.597 13.797 1.000 28.388 202 ILE D C 1
ATOM 6718 O O . ILE D 1 187 ? -41.500 -3.853 14.669 1.000 28.396 202 ILE D O 1
ATOM 6723 N N . GLU D 1 188 ? -41.933 -4.309 12.497 1.000 25.185 203 GLU D N 1
ATOM 6724 C CA . GLU D 1 188 ? -41.514 -3.015 11.971 1.000 23.758 203 GLU D CA 1
ATOM 6725 C C . GLU D 1 188 ? -42.761 -2.272 11.513 1.000 21.916 203 GLU D C 1
ATOM 6726 O O . GLU D 1 188 ? -43.505 -2.772 10.664 1.000 22.587 203 GLU D O 1
ATOM 6732 N N . ASN D 1 189 ? -42.994 -1.087 12.072 1.000 21.676 204 ASN D N 1
ATOM 6733 C CA . ASN D 1 189 ? -44.213 -0.328 11.810 1.000 21.610 204 ASN D CA 1
ATOM 6734 C C . ASN D 1 189 ? -43.848 0.969 11.102 1.000 22.887 204 ASN D C 1
ATOM 6735 O O . ASN D 1 189 ? -43.181 1.830 11.684 1.000 23.719 204 ASN D O 1
ATOM 6740 N N . ALA D 1 190 ? -44.290 1.107 9.859 1.000 24.808 205 ALA D N 1
ATOM 6741 C CA . ALA D 1 190 ? -43.985 2.280 9.048 1.000 24.361 205 ALA D CA 1
ATOM 6742 C C . ALA D 1 190 ? -45.293 2.794 8.449 1.000 24.163 205 ALA D C 1
ATOM 6743 O O . ALA D 1 190 ? -46.400 2.443 8.878 1.000 23.071 205 ALA D O 1
ATOM 6745 N N . TRP D 1 191 ? -45.182 3.635 7.424 1.000 25.135 206 TRP D N 1
ATOM 6746 C CA . TRP D 1 191 ? -46.330 4.205 6.732 1.000 24.656 206 TRP D CA 1
ATOM 6747 C C . TRP D 1 191 ? -46.416 3.654 5.318 1.000 24.145 206 TRP D C 1
ATOM 6748 O O . TRP D 1 191 ? -45.428 3.716 4.572 1.000 24.424 206 TRP D O 1
ATOM 6759 N N . PRO D 1 192 ? -47.566 3.125 4.909 1.000 25.748 207 PRO D N 1
ATOM 6760 C CA . PRO D 1 192 ? -47.693 2.575 3.559 1.000 26.640 207 PRO D CA 1
ATOM 6761 C C . PRO D 1 192 ? -48.160 3.609 2.548 1.000 26.229 207 PRO D C 1
ATOM 6762 O O . PRO D 1 192 ? -48.879 4.557 2.866 1.000 26.814 207 PRO D O 1
ATOM 6766 N N . PHE D 1 193 ? -47.730 3.405 1.303 1.000 24.542 208 PHE D N 1
ATOM 6767 C CA . PHE D 1 193 ? -48.137 4.240 0.182 1.000 24.600 208 PHE D CA 1
ATOM 6768 C C . PHE D 1 193 ? -48.281 3.376 -1.062 1.000 25.495 208 PHE D C 1
ATOM 6769 O O . PHE D 1 193 ? -47.530 2.417 -1.256 1.000 25.300 208 PHE D O 1
ATOM 6777 N N . VAL D 1 194 ? -49.252 3.726 -1.909 1.000 25.806 209 VAL D N 1
ATOM 6778 C CA . VAL D 1 194 ? -49.354 3.086 -3.213 1.000 23.903 209 VAL D CA 1
ATOM 6779 C C . VAL D 1 194 ? -48.146 3.470 -4.054 1.000 25.090 209 VAL D C 1
ATOM 6780 O O . VAL D 1 194 ? -47.538 4.533 -3.867 1.000 25.450 209 VAL D O 1
ATOM 6784 N N . ASN D 1 195 ? -47.789 2.595 -4.993 1.000 25.114 210 ASN D N 1
ATOM 6785 C CA . ASN D 1 195 ? -46.624 2.817 -5.847 1.000 24.237 210 ASN D CA 1
ATOM 6786 C C . ASN D 1 195 ? -47.069 3.610 -7.072 1.000 25.098 210 ASN D C 1
ATOM 6787 O O . ASN D 1 195 ? -47.380 3.067 -8.135 1.000 25.216 210 ASN D O 1
ATOM 6792 N N . ASN D 1 196 ? -47.112 4.930 -6.902 1.000 25.311 211 ASN D N 1
ATOM 6793 C CA . ASN D 1 196 ? -47.384 5.856 -7.993 1.000 26.730 211 ASN D CA 1
ATOM 6794 C C . ASN D 1 196 ? -46.699 7.179 -7.671 1.000 27.090 211 ASN D C 1
ATOM 6795 O O . ASN D 1 196 ? -46.114 7.347 -6.597 1.000 27.577 211 ASN D O 1
ATOM 6800 N N . GLU D 1 197 ? -46.791 8.131 -8.607 1.000 27.766 212 GLU D N 1
ATOM 6801 C CA . GLU D 1 197 ? -46.070 9.396 -8.464 1.000 28.230 212 GLU D CA 1
ATOM 6802 C C . GLU D 1 197 ? -46.418 10.117 -7.166 1.000 27.688 212 GLU D C 1
ATOM 6803 O O . GLU D 1 197 ? -45.566 10.805 -6.592 1.000 27.361 212 GLU D O 1
ATOM 6809 N N . LYS D 1 198 ? -47.656 9.980 -6.689 1.000 30.548 213 LYS D N 1
ATOM 6810 C CA . LYS D 1 198 ? -48.034 10.636 -5.441 1.000 30.643 213 LYS D CA 1
ATOM 6811 C C . LYS D 1 198 ? -47.445 9.907 -4.240 1.000 30.354 213 LYS D C 1
ATOM 6812 O O . LYS D 1 198 ? -46.909 10.537 -3.320 1.000 29.998 213 LYS D O 1
ATOM 6818 N N . GLY D 1 199 ? -47.531 8.576 -4.234 1.000 31.749 214 GLY D N 1
ATOM 6819 C CA . GLY D 1 199 ? -46.943 7.811 -3.147 1.000 29.480 214 GLY D CA 1
ATOM 6820 C C . GLY D 1 199 ? -45.427 7.851 -3.157 1.000 30.998 214 GLY D C 1
ATOM 6821 O O . GLY D 1 199 ? -44.792 7.879 -2.099 1.000 30.575 214 GLY D O 1
ATOM 6822 N N . GLN D 1 200 ? -44.825 7.847 -4.351 1.000 27.140 215 GLN D N 1
ATOM 6823 C CA . GLN D 1 200 ? -43.374 7.977 -4.458 1.000 25.764 215 GLN D CA 1
ATOM 6824 C C . GLN D 1 200 ? -42.907 9.317 -3.908 1.000 24.800 215 GLN D C 1
ATOM 6825 O O . GLN D 1 200 ? -41.934 9.387 -3.147 1.000 24.966 215 GLN D O 1
ATOM 6831 N N . GLN D 1 201 ? -43.596 10.396 -4.283 1.000 30.612 216 GLN D N 1
ATOM 6832 C CA . GLN D 1 201 ? -43.255 11.713 -3.759 1.000 25.377 216 GLN D CA 1
ATOM 6833 C C . GLN D 1 201 ? -43.528 11.805 -2.262 1.000 32.799 216 GLN D C 1
ATOM 6834 O O . GLN D 1 201 ? -42.808 12.506 -1.542 1.000 25.014 216 GLN D O 1
ATOM 6840 N N . LEU D 1 202 ? -44.552 11.100 -1.774 1.000 24.566 217 LEU D N 1
ATOM 6841 C CA . LEU D 1 202 ? -44.844 11.125 -0.343 1.000 24.363 217 LEU D CA 1
ATOM 6842 C C . LEU D 1 202 ? -43.849 10.280 0.444 1.000 24.019 217 LEU D C 1
ATOM 6843 O O . LEU D 1 202 ? -43.423 10.674 1.536 1.000 23.298 217 LEU D O 1
ATOM 6848 N N . GLN D 1 203 ? -43.462 9.120 -0.094 1.000 23.611 218 GLN D N 1
ATOM 6849 C CA . GLN D 1 203 ? -42.583 8.215 0.641 1.000 23.171 218 GLN D CA 1
ATOM 6850 C C . GLN D 1 203 ? -41.243 8.866 0.959 1.000 21.853 218 GLN D C 1
ATOM 6851 O O . GLN D 1 203 ? -40.647 8.587 2.005 1.000 23.313 218 GLN D O 1
ATOM 6857 N N . GLY D 1 204 ? -40.756 9.734 0.080 1.000 25.619 219 GLY D N 1
ATOM 6858 C CA . GLY D 1 204 ? -39.496 10.407 0.327 1.000 22.697 219 GLY D CA 1
ATOM 6859 C C . GLY D 1 204 ? -39.643 11.621 1.219 1.000 21.995 219 GLY D C 1
ATOM 6860 O O . GLY D 1 204 ? -38.780 11.892 2.059 1.000 22.916 219 GLY D O 1
ATOM 6861 N N . GLU D 1 205 ? -40.739 12.363 1.046 1.000 20.068 220 GLU D N 1
ATOM 6862 C CA . GLU D 1 205 ? -40.962 13.551 1.862 1.000 23.634 220 GLU D CA 1
ATOM 6863 C C . GLU D 1 205 ? -41.325 13.189 3.297 1.000 20.695 220 GLU D C 1
ATOM 6864 O O . GLU D 1 205 ? -41.058 13.970 4.217 1.000 24.742 220 GLU D O 1
ATOM 6870 N N . VAL D 1 206 ? -41.929 12.018 3.509 1.000 22.100 221 VAL D N 1
ATOM 6871 C CA . VAL D 1 206 ? -42.210 11.566 4.867 1.000 21.497 221 VAL D CA 1
ATOM 6872 C C . VAL D 1 206 ? -40.940 11.048 5.531 1.000 21.655 221 VAL D C 1
ATOM 6873 O O . VAL D 1 206 ? -40.711 11.278 6.724 1.000 20.563 221 VAL D O 1
ATOM 6877 N N . ASN D 1 207 ? -40.094 10.346 4.771 1.000 21.216 222 ASN D N 1
ATOM 6878 C CA . ASN D 1 207 ? -38.785 9.959 5.286 1.000 20.905 222 ASN D CA 1
ATOM 6879 C C . ASN D 1 207 ? -37.943 11.180 5.625 1.000 21.247 222 ASN D C 1
ATOM 6880 O O . ASN D 1 207 ? -37.106 11.130 6.533 1.000 21.042 222 ASN D O 1
ATOM 6885 N N . LYS D 1 208 ? -38.150 12.282 4.903 1.000 20.655 223 LYS D N 1
ATOM 6886 C CA . LYS D 1 208 ? -37.462 13.527 5.222 1.000 20.597 223 LYS D CA 1
ATOM 6887 C C . LYS D 1 208 ? -37.883 14.041 6.592 1.000 21.221 223 LYS D C 1
ATOM 6888 O O . LYS D 1 208 ? -37.040 14.369 7.434 1.000 21.816 223 LYS D O 1
ATOM 6894 N N . ALA D 1 209 ? -39.195 14.104 6.834 1.000 22.561 224 ALA D N 1
ATOM 6895 C CA . ALA D 1 209 ? -39.697 14.612 8.106 1.000 21.550 224 ALA D CA 1
ATOM 6896 C C . ALA D 1 209 ? -39.356 13.671 9.254 1.000 24.829 224 ALA D C 1
ATOM 6897 O O . ALA D 1 209 ? -39.008 14.123 10.351 1.000 21.995 224 ALA D O 1
ATOM 6899 N N . LEU D 1 210 ? -39.448 12.360 9.019 1.000 21.332 225 LEU D N 1
ATOM 6900 C CA . LEU D 1 210 ? -39.190 11.395 10.084 1.000 21.811 225 LEU D CA 1
ATOM 6901 C C . LEU D 1 210 ? -37.765 11.514 10.611 1.000 22.887 225 LEU D C 1
ATOM 6902 O O . LEU D 1 210 ? -37.540 11.476 11.826 1.000 23.569 225 LEU D O 1
ATOM 6907 N N . ALA D 1 211 ? -36.789 11.661 9.713 1.000 22.345 226 ALA D N 1
ATOM 6908 C CA . ALA D 1 211 ? -35.411 11.840 10.155 1.000 22.350 226 ALA D CA 1
ATOM 6909 C C . ALA D 1 211 ? -35.233 13.173 10.870 1.000 22.605 226 ALA D C 1
ATOM 6910 O O . ALA D 1 211 ? -34.456 13.271 11.826 1.000 23.300 226 ALA D O 1
ATOM 6912 N N . ALA D 1 212 ? -35.950 14.208 10.426 1.000 22.247 227 ALA D N 1
ATOM 6913 C CA . ALA D 1 212 ? -35.848 15.507 11.081 1.000 22.484 227 ALA D CA 1
ATOM 6914 C C . ALA D 1 212 ? -36.536 15.497 12.441 1.000 23.437 227 ALA D C 1
ATOM 6915 O O . ALA D 1 212 ? -36.044 16.114 13.393 1.000 24.406 227 ALA D O 1
ATOM 6917 N N . MET D 1 213 ? -37.674 14.806 12.552 1.000 23.392 228 MET D N 1
ATOM 6918 C CA . MET D 1 213 ? -38.356 14.718 13.840 1.000 23.142 228 MET D CA 1
ATOM 6919 C C . MET D 1 213 ? -37.545 13.902 14.839 1.000 22.905 228 MET D C 1
ATOM 6920 O O . MET D 1 213 ? -37.515 14.224 16.032 1.000 21.968 228 MET D O 1
ATOM 6925 N N . ARG D 1 214 ? -36.881 12.842 14.372 1.000 22.876 229 ARG D N 1
ATOM 6926 C CA . ARG D 1 214 ? -35.986 12.090 15.246 1.000 22.268 229 ARG D CA 1
ATOM 6927 C C . ARG D 1 214 ? -34.804 12.943 15.686 1.000 23.079 229 ARG D C 1
ATOM 6928 O O . ARG D 1 214 ? -34.343 12.839 16.829 1.000 22.853 229 ARG D O 1
ATOM 6936 N N . ALA D 1 215 ? -34.300 13.795 14.792 1.000 26.069 230 ALA D N 1
ATOM 6937 C CA . ALA D 1 215 ? -33.069 14.527 15.074 1.000 25.487 230 ALA D CA 1
ATOM 6938 C C . ALA D 1 215 ? -33.274 15.563 16.173 1.000 24.927 230 ALA D C 1
ATOM 6939 O O . ALA D 1 215 ? -32.497 15.625 17.132 1.000 24.832 230 ALA D O 1
ATOM 6941 N N . ASP D 1 216 ? -34.314 16.384 16.056 1.000 27.390 231 ASP D N 1
ATOM 6942 C CA . ASP D 1 216 ? -34.538 17.471 17.001 1.000 23.034 231 ASP D CA 1
ATOM 6943 C C . ASP D 1 216 ? -35.334 17.044 18.230 1.000 25.221 231 ASP D C 1
ATOM 6944 O O . ASP D 1 216 ? -35.793 17.908 18.984 1.000 21.726 231 ASP D O 1
ATOM 6949 N N . GLY D 1 217 ? -35.507 15.742 18.447 1.000 21.703 232 GLY D N 1
ATOM 6950 C CA . GLY D 1 217 ? -36.198 15.244 19.618 1.000 20.979 232 GLY D CA 1
ATOM 6951 C C . GLY D 1 217 ? -37.703 15.371 19.590 1.000 21.081 232 GLY D C 1
ATOM 6952 O O . GLY D 1 217 ? -38.349 15.065 20.601 1.000 19.581 232 GLY D O 1
ATOM 6953 N N . THR D 1 218 ? -38.286 15.811 18.472 1.000 20.816 233 THR D N 1
ATOM 6954 C CA . THR D 1 218 ? -39.734 15.975 18.404 1.000 26.232 233 THR D CA 1
ATOM 6955 C C . THR D 1 218 ? -40.449 14.636 18.539 1.000 19.729 233 THR D C 1
ATOM 6956 O O . THR D 1 218 ? -41.405 14.504 19.312 1.000 21.853 233 THR D O 1
ATOM 6960 N N . LEU D 1 219 ? -39.991 13.625 17.797 1.000 19.910 234 LEU D N 1
ATOM 6961 C CA . LEU D 1 219 ? -40.640 12.319 17.850 1.000 20.658 234 LEU D CA 1
ATOM 6962 C C . LEU D 1 219 ? -40.509 11.692 19.233 1.000 20.373 234 LEU D C 1
ATOM 6963 O O . LEU D 1 219 ? -41.418 10.992 19.694 1.000 19.405 234 LEU D O 1
ATOM 6968 N N . SER D 1 220 ? -39.387 11.937 19.913 1.000 21.047 235 SER D N 1
ATOM 6969 C CA . SER D 1 220 ? -39.191 11.375 21.246 1.000 20.837 235 SER D CA 1
ATOM 6970 C C . SER D 1 220 ? -40.138 12.009 22.258 1.000 19.726 235 SER D C 1
ATOM 6971 O O . SER D 1 220 ? -40.695 11.313 23.115 1.000 19.437 235 SER D O 1
ATOM 6974 N N . GLN D 1 221 ? -40.333 13.328 22.175 1.000 19.463 236 GLN D N 1
ATOM 6975 C CA . GLN D 1 221 ? -41.255 13.996 23.089 1.000 17.647 236 GLN D CA 1
ATOM 6976 C C . GLN D 1 221 ? -42.685 13.516 22.878 1.000 19.352 236 GLN D C 1
ATOM 6977 O O . GLN D 1 221 ? -43.446 13.363 23.841 1.000 20.547 236 GLN D O 1
ATOM 6983 N N . ILE D 1 222 ? -43.068 13.271 21.622 1.000 20.200 237 ILE D N 1
ATOM 6984 C CA . ILE D 1 222 ? -44.415 12.790 21.329 1.000 21.305 237 ILE D CA 1
ATOM 6985 C C . ILE D 1 222 ? -44.626 11.403 21.921 1.000 21.629 237 ILE D C 1
ATOM 6986 O O . ILE D 1 222 ? -45.709 11.087 22.428 1.000 20.468 237 ILE D O 1
ATOM 6991 N N . ALA D 1 223 ? -43.596 10.557 21.873 1.000 19.471 238 ALA D N 1
ATOM 6992 C CA . ALA D 1 223 ? -43.720 9.211 22.423 1.000 21.911 238 ALA D CA 1
ATOM 6993 C C . ALA D 1 223 ? -43.797 9.240 23.945 1.000 29.422 238 ALA D C 1
ATOM 6994 O O . ALA D 1 223 ? -44.577 8.492 24.547 1.000 21.010 238 ALA D O 1
ATOM 6996 N N . LEU D 1 224 ? -43.001 10.100 24.585 1.000 21.542 239 LEU D N 1
ATOM 6997 C CA . LEU D 1 224 ? -43.041 10.198 26.040 1.000 22.008 239 LEU D CA 1
ATOM 6998 C C . LEU D 1 224 ? -44.370 10.757 26.528 1.000 21.218 239 LEU D C 1
ATOM 6999 O O . LEU D 1 224 ? -44.781 10.478 27.661 1.000 21.500 239 LEU D O 1
ATOM 7004 N N . LYS D 1 225 ? -45.051 11.544 25.694 1.000 20.000 240 LYS D N 1
ATOM 7005 C CA . LYS D 1 225 ? -46.357 12.075 26.070 1.000 19.963 240 LYS D CA 1
ATOM 7006 C C . LYS D 1 225 ? -47.395 10.964 26.146 1.000 20.876 240 LYS D C 1
ATOM 7007 O O . LYS D 1 225 ? -48.137 10.856 27.131 1.000 22.174 240 LYS D O 1
ATOM 7013 N N . TRP D 1 226 ? -47.456 10.123 25.118 1.000 20.068 241 TRP D N 1
ATOM 7014 C CA . TRP D 1 226 ? -48.485 9.099 25.015 1.000 20.624 241 TRP D CA 1
ATOM 7015 C C . TRP D 1 226 ? -48.081 7.764 25.621 1.000 21.889 241 TRP D C 1
ATOM 7016 O O . TRP D 1 226 ? -48.912 6.851 25.667 1.000 23.956 241 TRP D O 1
ATOM 7027 N N . PHE D 1 227 ? -46.840 7.617 26.084 1.000 21.771 242 PHE D N 1
ATOM 7028 C CA . PHE D 1 227 ? -46.410 6.346 26.661 1.000 22.403 242 PHE D CA 1
ATOM 7029 C C . PHE D 1 227 ? -45.618 6.471 27.952 1.000 23.021 242 PHE D C 1
ATOM 7030 O O . PHE D 1 227 ? -45.481 5.467 28.658 1.000 21.674 242 PHE D O 1
ATOM 7038 N N . GLY D 1 228 ? -45.093 7.643 28.300 1.000 22.097 243 GLY D N 1
ATOM 7039 C CA . GLY D 1 228 ? -44.157 7.759 29.399 1.000 23.016 243 GLY D CA 1
ATOM 7040 C C . GLY D 1 228 ? -42.787 7.186 29.121 1.000 23.884 243 GLY D C 1
ATOM 7041 O O . GLY D 1 228 ? -41.859 7.440 29.898 1.000 22.984 243 GLY D O 1
ATOM 7042 N N . THR D 1 229 ? -42.629 6.420 28.045 1.000 23.553 244 THR D N 1
ATOM 7043 C CA . THR D 1 229 ? -41.356 5.850 27.642 1.000 24.448 244 THR D CA 1
ATOM 7044 C C . THR D 1 229 ? -41.123 6.164 26.172 1.000 25.369 244 THR D C 1
ATOM 7045 O O . THR D 1 229 ? -42.071 6.324 25.399 1.000 25.629 244 THR D O 1
ATOM 7049 N N . ASP D 1 230 ? -39.852 6.257 25.794 1.000 28.124 245 ASP D N 1
ATOM 7050 C CA . ASP D 1 230 ? -39.468 6.648 24.441 1.000 28.053 245 ASP D CA 1
ATOM 7051 C C . ASP D 1 230 ? -39.488 5.409 23.555 1.000 28.298 245 ASP D C 1
ATOM 7052 O O . ASP D 1 230 ? -38.533 4.629 23.534 1.000 28.067 245 ASP D O 1
ATOM 7057 N N . ILE D 1 231 ? -40.584 5.228 22.812 1.000 32.206 246 ILE D N 1
ATOM 7058 C CA . ILE D 1 231 ? -40.701 4.085 21.908 1.000 32.430 246 ILE D CA 1
ATOM 7059 C C . ILE D 1 231 ? -40.037 4.329 20.565 1.000 32.672 246 ILE D C 1
ATOM 7060 O O . ILE D 1 231 ? -40.049 3.434 19.709 1.000 33.062 246 ILE D O 1
ATOM 7065 N N . SER D 1 232 ? -39.456 5.509 20.346 1.000 29.275 247 SER D N 1
ATOM 7066 C CA . SER D 1 232 ? -38.769 5.788 19.093 1.000 28.590 247 SER D CA 1
ATOM 7067 C C . SER D 1 232 ? -37.395 5.140 19.020 1.000 28.161 247 SER D C 1
ATOM 7068 O O . SER D 1 232 ? -36.804 5.098 17.936 1.000 29.522 247 SER D O 1
ATOM 7071 N N . GLN D 1 233 ? -36.875 4.646 20.138 1.000 27.809 248 GLN D N 1
ATOM 7072 C CA . GLN D 1 233 ? -35.542 4.063 20.177 1.000 27.788 248 GLN D CA 1
ATOM 7073 C C . GLN D 1 233 ? -35.604 2.552 19.997 1.000 28.353 248 GLN D C 1
ATOM 7074 O O . GLN D 1 233 ? -34.878 1.811 20.658 1.000 29.232 248 GLN D O 1
ATOM 7081 N N . ALA E 1 7 ? -5.117 -31.131 -41.107 1.000 46.250 22 ALA E N 1
ATOM 7082 C CA . ALA E 1 7 ? -6.140 -30.093 -41.115 1.000 44.292 22 ALA E CA 1
ATOM 7083 C C . ALA E 1 7 ? -5.526 -28.720 -40.872 1.000 43.987 22 ALA E C 1
ATOM 7084 O O . ALA E 1 7 ? -4.826 -28.511 -39.880 1.000 43.942 22 ALA E O 1
ATOM 7086 N N . THR E 1 8 ? -5.789 -27.789 -41.786 1.000 44.332 23 THR E N 1
ATOM 7087 C CA . THR E 1 8 ? -5.298 -26.426 -41.631 1.000 43.129 23 THR E CA 1
ATOM 7088 C C . THR E 1 8 ? -5.896 -25.793 -40.382 1.000 41.387 23 THR E C 1
ATOM 7089 O O . THR E 1 8 ? -7.116 -25.797 -40.191 1.000 38.828 23 THR E O 1
ATOM 7093 N N . GLU E 1 9 ? -5.031 -25.254 -39.528 1.000 41.355 24 GLU E N 1
ATOM 7094 C CA . GLU E 1 9 ? -5.456 -24.658 -38.270 1.000 41.097 24 GLU E CA 1
ATOM 7095 C C . GLU E 1 9 ? -5.728 -23.173 -38.466 1.000 40.089 24 GLU E C 1
ATOM 7096 O O . GLU E 1 9 ? -4.904 -22.453 -39.039 1.000 39.455 24 GLU E O 1
ATOM 7102 N N . VAL E 1 10 ? -6.887 -22.722 -37.993 1.000 39.731 25 VAL E N 1
ATOM 7103 C CA . VAL E 1 10 ? -7.308 -21.331 -38.103 1.000 38.815 25 VAL E CA 1
ATOM 7104 C C . VAL E 1 10 ? -7.533 -20.794 -36.698 1.000 37.786 25 VAL E C 1
ATOM 7105 O O . VAL E 1 10 ? -8.359 -21.330 -35.949 1.000 37.802 25 VAL E O 1
ATOM 7109 N N . LYS E 1 11 ? -6.801 -19.741 -36.343 1.000 33.167 26 LYS E N 1
ATOM 7110 C CA . LYS E 1 11 ? -6.936 -19.086 -35.047 1.000 32.080 26 LYS E CA 1
ATOM 7111 C C . LYS E 1 11 ? -7.827 -17.861 -35.224 1.000 31.093 26 LYS E C 1
ATOM 7112 O O . LYS E 1 11 ? -7.415 -16.868 -35.831 1.000 29.848 26 LYS E O 1
ATOM 7118 N N . VAL E 1 12 ? -9.045 -17.935 -34.697 1.000 31.267 27 VAL E N 1
ATOM 7119 C CA . VAL E 1 12 ? -10.039 -16.885 -34.884 1.000 30.056 27 VAL E CA 1
ATOM 7120 C C . VAL E 1 12 ? -9.886 -15.850 -33.778 1.000 27.861 27 VAL E C 1
ATOM 7121 O O . VAL E 1 12 ? -9.893 -16.196 -32.589 1.000 29.719 27 VAL E O 1
ATOM 7125 N N . GLY E 1 13 ? -9.758 -14.589 -34.165 1.000 27.569 28 GLY E N 1
ATOM 7126 C CA . GLY E 1 13 ? -9.605 -13.508 -33.207 1.000 26.398 28 GLY E CA 1
ATOM 7127 C C . GLY E 1 13 ? -10.942 -12.921 -32.816 1.000 26.508 28 GLY E C 1
ATOM 7128 O O . GLY E 1 13 ? -11.750 -12.557 -33.674 1.000 26.519 28 GLY E O 1
ATOM 7129 N N . MET E 1 14 ? -11.180 -12.827 -31.511 1.000 26.843 29 MET E N 1
ATOM 7130 C CA . MET E 1 14 ? -12.421 -12.270 -30.994 1.000 25.379 29 MET E CA 1
ATOM 7131 C C . MET E 1 14 ? -12.180 -11.794 -29.569 1.000 26.937 29 MET E C 1
ATOM 7132 O O . MET E 1 14 ? -11.152 -12.093 -28.958 1.000 28.485 29 MET E O 1
ATOM 7137 N N . SER E 1 15 ? -13.150 -11.046 -29.047 1.000 27.414 30 SER E N 1
ATOM 7138 C CA . SER E 1 15 ? -13.036 -10.462 -27.718 1.000 28.488 30 SER E CA 1
ATOM 7139 C C . SER E 1 15 ? -13.744 -11.266 -26.639 1.000 29.048 30 SER E C 1
ATOM 7140 O O . SER E 1 15 ? -13.330 -11.212 -25.477 1.000 30.848 30 SER E O 1
ATOM 7143 N N . GLY E 1 16 ? -14.792 -12.011 -26.984 1.000 28.351 31 GLY E N 1
ATOM 7144 C CA . GLY E 1 16 ? -15.586 -12.673 -25.964 1.000 28.406 31 GLY E CA 1
ATOM 7145 C C . GLY E 1 16 ? -16.341 -11.720 -25.070 1.000 26.656 31 GLY E C 1
ATOM 7146 O O . GLY E 1 16 ? -16.850 -12.128 -24.024 1.000 27.143 31 GLY E O 1
ATOM 7147 N N . ARG E 1 17 ? -16.420 -10.450 -25.457 1.000 27.035 32 ARG E N 1
ATOM 7148 C CA . ARG E 1 17 ? -17.079 -9.395 -24.699 1.000 26.853 32 ARG E CA 1
ATOM 7149 C C . ARG E 1 17 ? -18.022 -8.613 -25.602 1.000 26.790 32 ARG E C 1
ATOM 7150 O O . ARG E 1 17 ? -18.039 -7.381 -25.611 1.000 26.851 32 ARG E O 1
ATOM 7158 N N . TYR E 1 18 ? -18.827 -9.335 -26.393 1.000 26.000 33 TYR E N 1
ATOM 7159 C CA . TYR E 1 18 ? -19.673 -8.705 -27.407 1.000 25.095 33 TYR E CA 1
ATOM 7160 C C . TYR E 1 18 ? -20.945 -9.547 -27.561 1.000 25.798 33 TYR E C 1
ATOM 7161 O O . TYR E 1 18 ? -21.123 -10.298 -28.522 1.000 24.708 33 TYR E O 1
ATOM 7170 N N . PHE E 1 19 ? -21.846 -9.411 -26.599 1.000 26.456 34 PHE E N 1
ATOM 7171 C CA . PHE E 1 19 ? -23.105 -10.141 -26.650 1.000 25.764 34 PHE E CA 1
ATOM 7172 C C . PHE E 1 19 ? -23.987 -9.568 -27.754 1.000 25.808 34 PHE E C 1
ATOM 7173 O O . PHE E 1 19 ? -24.121 -8.342 -27.859 1.000 25.548 34 PHE E O 1
ATOM 7181 N N . PRO E 1 20 ? -24.608 -10.410 -28.593 1.000 29.332 35 PRO E N 1
ATOM 7182 C CA . PRO E 1 20 ? -24.556 -11.877 -28.602 1.000 29.369 35 PRO E CA 1
ATOM 7183 C C . PRO E 1 20 ? -23.580 -12.447 -29.627 1.000 28.572 35 PRO E C 1
ATOM 7184 O O . PRO E 1 20 ? -23.600 -13.646 -29.891 1.000 28.061 35 PRO E O 1
ATOM 7188 N N . PHE E 1 21 ? -22.719 -11.618 -30.223 1.000 29.327 36 PHE E N 1
ATOM 7189 C CA . PHE E 1 21 ? -21.790 -12.117 -31.234 1.000 25.627 36 PHE E CA 1
ATOM 7190 C C . PHE E 1 21 ? -20.749 -13.042 -30.614 1.000 26.419 36 PHE E C 1
ATOM 7191 O O . PHE E 1 21 ? -20.579 -14.185 -31.054 1.000 25.448 36 PHE E O 1
ATOM 7199 N N . THR E 1 22 ? -20.041 -12.560 -29.595 1.000 27.732 37 THR E N 1
ATOM 7200 C CA . THR E 1 22 ? -19.042 -13.360 -28.893 1.000 27.277 37 THR E CA 1
ATOM 7201 C C . THR E 1 22 ? -19.084 -12.990 -27.420 1.000 25.282 37 THR E C 1
ATOM 7202 O O . THR E 1 22 ? -18.867 -11.827 -27.066 1.000 24.898 37 THR E O 1
ATOM 7206 N N . PHE E 1 23 ? -19.362 -13.971 -26.566 1.000 25.364 38 PHE E N 1
ATOM 7207 C CA . PHE E 1 23 ? -19.491 -13.713 -25.140 1.000 25.953 38 PHE E CA 1
ATOM 7208 C C . PHE E 1 23 ? -19.370 -15.025 -24.385 1.000 25.974 38 PHE E C 1
ATOM 7209 O O . PHE E 1 23 ? -19.772 -16.082 -24.878 1.000 25.679 38 PHE E O 1
ATOM 7217 N N . VAL E 1 24 ? -18.811 -14.944 -23.184 1.000 27.266 39 VAL E N 1
ATOM 7218 C CA . VAL E 1 24 ? -18.667 -16.105 -22.316 1.000 28.522 39 VAL E CA 1
ATOM 7219 C C . VAL E 1 24 ? -19.901 -16.210 -21.432 1.000 29.711 39 VAL E C 1
ATOM 7220 O O . VAL E 1 24 ? -20.288 -15.242 -20.768 1.000 29.422 39 VAL E O 1
ATOM 7224 N N . LYS E 1 25 ? -20.521 -17.386 -21.428 1.000 32.551 40 LYS E N 1
ATOM 7225 C CA . LYS E 1 25 ? -21.664 -17.666 -20.567 1.000 34.073 40 LYS E CA 1
ATOM 7226 C C . LYS E 1 25 ? -21.469 -19.046 -19.963 1.000 38.326 40 LYS E C 1
ATOM 7227 O O . LYS E 1 25 ? -21.465 -20.046 -20.689 1.000 38.855 40 LYS E O 1
ATOM 7233 N N . GLN E 1 26 ? -21.301 -19.094 -18.640 1.000 39.313 41 GLN E N 1
ATOM 7234 C CA . GLN E 1 26 ? -21.025 -20.335 -17.916 1.000 41.810 41 GLN E CA 1
ATOM 7235 C C . GLN E 1 26 ? -19.744 -20.988 -18.437 1.000 45.287 41 GLN E C 1
ATOM 7236 O O . GLN E 1 26 ? -19.694 -22.189 -18.713 1.000 45.800 41 GLN E O 1
ATOM 7242 N N . ASP E 1 27 ? -18.702 -20.164 -18.593 1.000 52.509 42 ASP E N 1
ATOM 7243 C CA . ASP E 1 27 ? -17.352 -20.629 -18.925 1.000 52.580 42 ASP E CA 1
ATOM 7244 C C . ASP E 1 27 ? -17.284 -21.292 -20.301 1.000 52.025 42 ASP E C 1
ATOM 7245 O O . ASP E 1 27 ? -16.403 -22.117 -20.557 1.000 51.956 42 ASP E O 1
ATOM 7250 N N . GLU E 1 28 ? -18.190 -20.929 -21.207 1.000 41.687 43 GLU E N 1
ATOM 7251 C CA . GLU E 1 28 ? -18.231 -21.511 -22.544 1.000 36.928 43 GLU E CA 1
ATOM 7252 C C . GLU E 1 28 ? -18.350 -20.390 -23.567 1.000 31.717 43 GLU E C 1
ATOM 7253 O O . GLU E 1 28 ? -19.362 -19.682 -23.603 1.000 30.172 43 GLU E O 1
ATOM 7259 N N . LEU E 1 29 ? -17.319 -20.236 -24.395 1.000 31.575 44 LEU E N 1
ATOM 7260 C CA . LEU E 1 29 ? -17.317 -19.213 -25.434 1.000 27.419 44 LEU E CA 1
ATOM 7261 C C . LEU E 1 29 ? -18.317 -19.581 -26.526 1.000 25.585 44 LEU E C 1
ATOM 7262 O O . LEU E 1 29 ? -18.174 -20.615 -27.186 1.000 24.577 44 LEU E O 1
ATOM 7267 N N . GLN E 1 30 ? -19.331 -18.737 -26.714 1.000 24.979 45 GLN E N 1
ATOM 7268 C CA . GLN E 1 30 ? -20.411 -19.007 -27.654 1.000 23.579 45 GLN E CA 1
ATOM 7269 C C . GLN E 1 30 ? -20.832 -17.695 -28.305 1.000 22.755 45 GLN E C 1
ATOM 7270 O O . GLN E 1 30 ? -20.256 -16.634 -28.043 1.000 23.258 45 GLN E O 1
ATOM 7276 N N . GLY E 1 31 ? -21.850 -17.768 -29.158 1.000 24.111 46 GLY E N 1
ATOM 7277 C CA . GLY E 1 31 ? -22.412 -16.603 -29.800 1.000 24.542 46 GLY E CA 1
ATOM 7278 C C . GLY E 1 31 ? -22.596 -16.829 -31.281 1.000 24.137 46 GLY E C 1
ATOM 7279 O O . GLY E 1 31 ? -22.497 -17.953 -31.784 1.000 22.513 46 GLY E O 1
ATOM 7280 N N . PHE E 1 32 ? -22.867 -15.735 -31.995 1.000 23.621 47 PHE E N 1
ATOM 7281 C CA . PHE E 1 32 ? -23.069 -15.813 -33.438 1.000 23.403 47 PHE E CA 1
ATOM 7282 C C . PHE E 1 32 ? -21.769 -16.160 -34.154 1.000 23.766 47 PHE E C 1
ATOM 7283 O O . PHE E 1 32 ? -21.730 -17.081 -34.978 1.000 25.524 47 PHE E O 1
ATOM 7291 N N . GLU E 1 33 ? -20.692 -15.432 -33.848 1.000 25.079 48 GLU E N 1
ATOM 7292 C CA . GLU E 1 33 ? -19.424 -15.663 -34.532 1.000 23.411 48 GLU E CA 1
ATOM 7293 C C . GLU E 1 33 ? -18.879 -17.055 -34.248 1.000 23.908 48 GLU E C 1
ATOM 7294 O O . GLU E 1 33 ? -18.191 -17.638 -35.093 1.000 23.774 48 GLU E O 1
ATOM 7300 N N . VAL E 1 34 ? -19.178 -17.602 -33.070 1.000 23.132 49 VAL E N 1
ATOM 7301 C CA . VAL E 1 34 ? -18.709 -18.942 -32.729 1.000 22.687 49 VAL E CA 1
ATOM 7302 C C . VAL E 1 34 ? -19.449 -19.989 -33.552 1.000 22.421 49 VAL E C 1
ATOM 7303 O O . VAL E 1 34 ? -18.838 -20.901 -34.120 1.000 20.984 49 VAL E O 1
ATOM 7307 N N . ASP E 1 35 ? -20.778 -19.873 -33.628 1.000 24.090 50 ASP E N 1
ATOM 7308 C CA . ASP E 1 35 ? -21.558 -20.835 -34.399 1.000 22.853 50 ASP E CA 1
ATOM 7309 C C . ASP E 1 35 ? -21.236 -20.753 -35.884 1.000 23.640 50 ASP E C 1
ATOM 7310 O O . ASP E 1 35 ? -21.284 -21.769 -36.586 1.000 24.958 50 ASP E O 1
ATOM 7315 N N . VAL E 1 36 ? -20.903 -19.559 -36.378 1.000 23.642 51 VAL E N 1
ATOM 7316 C CA . VAL E 1 36 ? -20.619 -19.395 -37.800 1.000 23.858 51 VAL E CA 1
ATOM 7317 C C . VAL E 1 36 ? -19.273 -20.012 -38.153 1.000 22.874 51 VAL E C 1
ATOM 7318 O O . VAL E 1 36 ? -19.154 -20.761 -39.129 1.000 23.079 51 VAL E O 1
ATOM 7322 N N . TRP E 1 37 ? -18.240 -19.710 -37.366 1.000 25.090 52 TRP E N 1
ATOM 7323 C CA . TRP E 1 37 ? -16.906 -20.192 -37.702 1.000 24.292 52 TRP E CA 1
ATOM 7324 C C . TRP E 1 37 ? -16.743 -21.679 -37.418 1.000 25.514 52 TRP E C 1
ATOM 7325 O O . TRP E 1 37 ? -15.943 -22.346 -38.083 1.000 25.740 52 TRP E O 1
ATOM 7336 N N . ASN E 1 38 ? -17.473 -22.217 -36.440 1.000 23.329 53 ASN E N 1
ATOM 7337 C CA . ASN E 1 38 ? -17.512 -23.667 -36.294 1.000 23.011 53 ASN E CA 1
ATOM 7338 C C . ASN E 1 38 ? -18.160 -24.317 -37.508 1.000 23.337 53 ASN E C 1
ATOM 7339 O O . ASN E 1 38 ? -17.760 -25.414 -37.912 1.000 24.192 53 ASN E O 1
ATOM 7344 N N . GLU E 1 39 ? -19.155 -23.655 -38.105 1.000 22.961 54 GLU E N 1
ATOM 7345 C CA . GLU E 1 39 ? -19.731 -24.154 -39.349 1.000 23.121 54 GLU E CA 1
ATOM 7346 C C . GLU E 1 39 ? -18.751 -24.005 -40.505 1.000 24.066 54 GLU E C 1
ATOM 7347 O O . GLU E 1 39 ? -18.613 -24.915 -41.331 1.000 23.982 54 GLU E O 1
ATOM 7353 N N . ILE E 1 40 ? -18.067 -22.862 -40.583 1.000 24.050 55 ILE E N 1
ATOM 7354 C CA . ILE E 1 40 ? -17.034 -22.679 -41.598 1.000 23.511 55 ILE E CA 1
ATOM 7355 C C . ILE E 1 40 ? -15.922 -23.701 -41.409 1.000 26.519 55 ILE E C 1
ATOM 7356 O O . ILE E 1 40 ? -15.379 -24.240 -42.382 1.000 31.746 55 ILE E O 1
ATOM 7361 N N . GLY E 1 41 ? -15.576 -23.996 -40.153 1.000 26.577 56 GLY E N 1
ATOM 7362 C CA . GLY E 1 41 ? -14.509 -24.944 -39.888 1.000 28.348 56 GLY E CA 1
ATOM 7363 C C . GLY E 1 41 ? -14.886 -26.379 -40.197 1.000 29.517 56 GLY E C 1
ATOM 7364 O O . GLY E 1 41 ? -14.025 -27.189 -40.551 1.000 31.575 56 GLY E O 1
ATOM 7365 N N . LYS E 1 42 ? -16.167 -26.719 -40.055 1.000 27.985 57 LYS E N 1
ATOM 7366 C CA . LYS E 1 42 ? -16.640 -28.052 -40.406 1.000 27.782 57 LYS E CA 1
ATOM 7367 C C . LYS E 1 42 ? -16.796 -28.238 -41.907 1.000 27.364 57 LYS E C 1
ATOM 7368 O O . LYS E 1 42 ? -16.740 -29.375 -42.386 1.000 27.919 57 LYS E O 1
ATOM 7374 N N . ARG E 1 43 ? -16.982 -27.153 -42.655 1.000 28.890 58 ARG E N 1
ATOM 7375 C CA . ARG E 1 43 ? -17.189 -27.222 -44.094 1.000 28.817 58 ARG E CA 1
ATOM 7376 C C . ARG E 1 43 ? -15.897 -27.151 -44.896 1.000 29.304 58 ARG E C 1
ATOM 7377 O O . ARG E 1 43 ? -15.913 -27.462 -46.092 1.000 30.048 58 ARG E O 1
ATOM 7385 N N . ASN E 1 44 ? -14.783 -26.749 -44.277 1.000 32.130 59 ASN E N 1
ATOM 7386 C CA . ASN E 1 44 ? -13.518 -26.598 -44.988 1.000 33.430 59 ASN E CA 1
ATOM 7387 C C . ASN E 1 44 ? -12.392 -27.399 -44.342 1.000 35.033 59 ASN E C 1
ATOM 7388 O O . ASN E 1 44 ? -11.218 -27.154 -44.642 1.000 36.312 59 ASN E O 1
ATOM 7393 N N . ASP E 1 45 ? -12.728 -28.348 -43.467 1.000 33.343 60 ASP E N 1
ATOM 7394 C CA . ASP E 1 45 ? -11.742 -29.168 -42.760 1.000 35.225 60 ASP E CA 1
ATOM 7395 C C . ASP E 1 45 ? -10.750 -28.293 -41.992 1.000 35.488 60 ASP E C 1
ATOM 7396 O O . ASP E 1 45 ? -9.535 -28.500 -42.036 1.000 36.999 60 ASP E O 1
ATOM 7401 N N . TYR E 1 46 ? -11.279 -27.296 -41.292 1.000 38.365 61 TYR E N 1
ATOM 7402 C CA . TYR E 1 46 ? -10.464 -26.445 -40.440 1.000 38.439 61 TYR E CA 1
ATOM 7403 C C . TYR E 1 46 ? -10.461 -26.976 -39.014 1.000 38.655 61 TYR E C 1
ATOM 7404 O O . TYR E 1 46 ? -11.448 -27.548 -38.543 1.000 38.281 61 TYR E O 1
ATOM 7413 N N . LYS E 1 47 ? -9.339 -26.777 -38.325 1.000 37.257 62 LYS E N 1
ATOM 7414 C CA . LYS E 1 47 ? -9.250 -27.014 -36.884 1.000 35.657 62 LYS E CA 1
ATOM 7415 C C . LYS E 1 47 ? -9.346 -25.644 -36.222 1.000 35.810 62 LYS E C 1
ATOM 7416 O O . LYS E 1 47 ? -8.340 -24.963 -36.005 1.000 35.617 62 LYS E O 1
ATOM 7422 N N . VAL E 1 48 ? -10.578 -25.235 -35.912 1.000 35.002 63 VAL E N 1
ATOM 7423 C CA . VAL E 1 48 ? -10.813 -23.884 -35.424 1.000 33.465 63 VAL E CA 1
ATOM 7424 C C . VAL E 1 48 ? -10.331 -23.758 -33.987 1.000 32.814 63 VAL E C 1
ATOM 7425 O O . VAL E 1 48 ? -10.561 -24.643 -33.152 1.000 33.157 63 VAL E O 1
ATOM 7429 N N . GLU E 1 49 ? -9.648 -22.652 -33.694 1.000 34.015 64 GLU E N 1
ATOM 7430 C CA . GLU E 1 49 ? -9.159 -22.358 -32.350 1.000 33.533 64 GLU E CA 1
ATOM 7431 C C . GLU E 1 49 ? -9.460 -20.897 -32.049 1.000 32.933 64 GLU E C 1
ATOM 7432 O O . GLU E 1 49 ? -8.865 -20.001 -32.655 1.000 32.999 64 GLU E O 1
ATOM 7438 N N . PHE E 1 50 ? -10.376 -20.658 -31.115 1.000 31.851 65 PHE E N 1
ATOM 7439 C CA . PHE E 1 50 ? -10.773 -19.300 -30.775 1.000 30.354 65 PHE E CA 1
ATOM 7440 C C . PHE E 1 50 ? -9.769 -18.679 -29.812 1.000 29.669 65 PHE E C 1
ATOM 7441 O O . PHE E 1 50 ? -9.313 -19.325 -28.864 1.000 30.246 65 PHE E O 1
ATOM 7449 N N . VAL E 1 51 ? -9.418 -17.421 -30.068 1.000 29.493 66 VAL E N 1
ATOM 7450 C CA . VAL E 1 51 ? -8.440 -16.685 -29.275 1.000 31.212 66 VAL E CA 1
ATOM 7451 C C . VAL E 1 51 ? -9.113 -15.426 -28.750 1.000 32.414 66 VAL E C 1
ATOM 7452 O O . VAL E 1 51 ? -9.592 -14.599 -29.536 1.000 30.696 66 VAL E O 1
ATOM 7456 N N . THR E 1 52 ? -9.141 -15.277 -27.429 1.000 39.618 67 THR E N 1
ATOM 7457 C CA . THR E 1 52 ? -9.810 -14.156 -26.784 1.000 39.760 67 THR E CA 1
ATOM 7458 C C . THR E 1 52 ? -8.793 -13.090 -26.402 1.000 39.781 67 THR E C 1
ATOM 7459 O O . THR E 1 52 ? -7.743 -13.402 -25.831 1.000 40.276 67 THR E O 1
ATOM 7463 N N . ALA E 1 53 ? -9.110 -11.837 -26.718 1.000 36.299 68 ALA E N 1
ATOM 7464 C CA . ALA E 1 53 ? -8.263 -10.699 -26.387 1.000 36.678 68 ALA E CA 1
ATOM 7465 C C . ALA E 1 53 ? -9.079 -9.433 -26.583 1.000 34.691 68 ALA E C 1
ATOM 7466 O O . ALA E 1 53 ? -10.083 -9.431 -27.300 1.000 33.457 68 ALA E O 1
ATOM 7468 N N . ASN E 1 54 ? -8.639 -8.359 -25.933 1.000 37.483 69 ASN E N 1
ATOM 7469 C CA . ASN E 1 54 ? -9.324 -7.080 -26.071 1.000 33.938 69 ASN E CA 1
ATOM 7470 C C . ASN E 1 54 ? -9.335 -6.647 -27.531 1.000 36.736 69 ASN E C 1
ATOM 7471 O O . ASN E 1 54 ? -8.372 -6.873 -28.269 1.000 37.012 69 ASN E O 1
ATOM 7476 N N . PHE E 1 55 ? -10.443 -6.026 -27.947 1.000 31.633 70 PHE E N 1
ATOM 7477 C CA . PHE E 1 55 ? -10.623 -5.677 -29.355 1.000 29.506 70 PHE E CA 1
ATOM 7478 C C . PHE E 1 55 ? -9.524 -4.748 -29.858 1.000 28.069 70 PHE E C 1
ATOM 7479 O O . PHE E 1 55 ? -9.191 -4.769 -31.048 1.000 28.024 70 PHE E O 1
ATOM 7487 N N . SER E 1 56 ? -8.944 -3.937 -28.973 1.000 28.940 71 SER E N 1
ATOM 7488 C CA . SER E 1 56 ? -7.942 -2.963 -29.387 1.000 28.440 71 SER E CA 1
ATOM 7489 C C . SER E 1 56 ? -6.658 -3.607 -29.891 1.000 28.669 71 SER E C 1
ATOM 7490 O O . SER E 1 56 ? -5.814 -2.904 -30.457 1.000 27.416 71 SER E O 1
ATOM 7493 N N . GLY E 1 57 ? -6.481 -4.912 -29.700 1.000 29.151 72 GLY E N 1
ATOM 7494 C CA . GLY E 1 57 ? -5.262 -5.563 -30.135 1.000 29.032 72 GLY E CA 1
ATOM 7495 C C . GLY E 1 57 ? -5.477 -6.664 -31.150 1.000 27.298 72 GLY E C 1
ATOM 7496 O O . GLY E 1 57 ? -4.513 -7.273 -31.621 1.000 26.666 72 GLY E O 1
ATOM 7497 N N . LEU E 1 58 ? -6.738 -6.919 -31.502 1.000 27.635 73 LEU E N 1
ATOM 7498 C CA . LEU E 1 58 ? -7.050 -8.017 -32.413 1.000 27.122 73 LEU E CA 1
ATOM 7499 C C . LEU E 1 58 ? -6.427 -7.791 -33.786 1.000 26.495 73 LEU E C 1
ATOM 7500 O O . LEU E 1 58 ? -5.822 -8.701 -34.364 1.000 25.922 73 LEU E O 1
ATOM 7505 N N . LEU E 1 59 ? -6.565 -6.578 -34.325 1.000 26.135 74 LEU E N 1
ATOM 7506 C CA . LEU E 1 59 ? -5.943 -6.271 -35.608 1.000 26.169 74 LEU E CA 1
ATOM 7507 C C . LEU E 1 59 ? -4.423 -6.273 -35.507 1.000 27.109 74 LEU E C 1
ATOM 7508 O O . LEU E 1 59 ? -3.740 -6.660 -36.463 1.000 26.556 74 LEU E O 1
ATOM 7513 N N . GLY E 1 60 ? -3.878 -5.848 -34.364 1.000 27.488 75 GLY E N 1
ATOM 7514 C CA . GLY E 1 60 ? -2.446 -5.960 -34.150 1.000 26.985 75 GLY E CA 1
ATOM 7515 C C . GLY E 1 60 ? -1.988 -7.397 -34.006 1.000 28.130 75 GLY E C 1
ATOM 7516 O O . GLY E 1 60 ? -0.882 -7.747 -34.428 1.000 29.414 75 GLY E O 1
ATOM 7517 N N . LEU E 1 61 ? -2.827 -8.249 -33.410 1.000 28.088 76 LEU E N 1
ATOM 7518 C CA . LEU E 1 61 ? -2.518 -9.673 -33.350 1.000 28.038 76 LEU E CA 1
ATOM 7519 C C . LEU E 1 61 ? -2.577 -10.311 -34.731 1.000 29.346 76 LEU E C 1
ATOM 7520 O O . LEU E 1 61 ? -1.833 -11.258 -35.011 1.000 30.541 76 LEU E O 1
ATOM 7525 N N . LEU E 1 62 ? -3.449 -9.803 -35.604 1.000 28.777 77 LEU E N 1
ATOM 7526 C CA . LEU E 1 62 ? -3.558 -10.349 -36.952 1.000 28.751 77 LEU E CA 1
ATOM 7527 C C . LEU E 1 62 ? -2.322 -10.025 -37.780 1.000 29.714 77 LEU E C 1
ATOM 7528 O O . LEU E 1 62 ? -1.823 -10.881 -38.519 1.000 30.709 77 LEU E O 1
ATOM 7533 N N . GLU E 1 63 ? -1.812 -8.795 -37.669 1.000 30.083 78 GLU E N 1
ATOM 7534 C CA . GLU E 1 63 ? -0.627 -8.419 -38.431 1.000 29.827 78 GLU E CA 1
ATOM 7535 C C . GLU E 1 63 ? 0.613 -9.156 -37.944 1.000 33.341 78 GLU E C 1
ATOM 7536 O O . GLU E 1 63 ? 1.553 -9.363 -38.720 1.000 34.936 78 GLU E O 1
ATOM 7542 N N . THR E 1 64 ? 0.636 -9.560 -36.676 1.000 40.407 79 THR E N 1
ATOM 7543 C CA . THR E 1 64 ? 1.742 -10.348 -36.149 1.000 40.426 79 THR E CA 1
ATOM 7544 C C . THR E 1 64 ? 1.638 -11.825 -36.507 1.000 40.610 79 THR E C 1
ATOM 7545 O O . THR E 1 64 ? 2.553 -12.589 -36.181 1.000 41.165 79 THR E O 1
ATOM 7549 N N . GLY E 1 65 ? 0.557 -12.247 -37.160 1.000 35.833 80 GLY E N 1
ATOM 7550 C CA . GLY E 1 65 ? 0.420 -13.636 -37.547 1.000 35.415 80 GLY E CA 1
ATOM 7551 C C . GLY E 1 65 ? 0.071 -14.586 -36.428 1.000 34.101 80 GLY E C 1
ATOM 7552 O O . GLY E 1 65 ? 0.001 -15.795 -36.663 1.000 34.602 80 GLY E O 1
ATOM 7553 N N . ARG E 1 66 ? -0.150 -14.081 -35.214 1.000 32.604 81 ARG E N 1
ATOM 7554 C CA . ARG E 1 66 ? -0.501 -14.939 -34.090 1.000 32.038 81 ARG E CA 1
ATOM 7555 C C . ARG E 1 66 ? -1.965 -15.359 -34.110 1.000 31.351 81 ARG E C 1
ATOM 7556 O O . ARG E 1 66 ? -2.319 -16.355 -33.470 1.000 31.220 81 ARG E O 1
ATOM 7564 N N . ILE E 1 67 ? -2.818 -14.626 -34.820 1.000 30.162 82 ILE E N 1
ATOM 7565 C CA . ILE E 1 67 ? -4.157 -15.086 -35.159 1.000 28.996 82 ILE E CA 1
ATOM 7566 C C . ILE E 1 67 ? -4.300 -15.008 -36.670 1.000 29.203 82 ILE E C 1
ATOM 7567 O O . ILE E 1 67 ? -3.735 -14.122 -37.319 1.000 29.140 82 ILE E O 1
ATOM 7572 N N . ASP E 1 68 ? -5.052 -15.950 -37.234 1.000 29.633 83 ASP E N 1
ATOM 7573 C CA . ASP E 1 68 ? -5.169 -16.056 -38.682 1.000 28.098 83 ASP E CA 1
ATOM 7574 C C . ASP E 1 68 ? -6.291 -15.204 -39.258 1.000 28.185 83 ASP E C 1
ATOM 7575 O O . ASP E 1 68 ? -6.241 -14.861 -40.445 1.000 27.922 83 ASP E O 1
ATOM 7580 N N . THR E 1 69 ? -7.289 -14.851 -38.453 1.000 28.530 84 THR E N 1
ATOM 7581 C CA . THR E 1 69 ? -8.380 -13.989 -38.892 1.000 28.032 84 THR E CA 1
ATOM 7582 C C . THR E 1 69 ? -9.084 -13.447 -37.655 1.000 27.688 84 THR E C 1
ATOM 7583 O O . THR E 1 69 ? -8.719 -13.760 -36.520 1.000 27.788 84 THR E O 1
ATOM 7587 N N . ILE E 1 70 ? -10.101 -12.621 -37.885 1.000 27.632 85 ILE E N 1
ATOM 7588 C CA . ILE E 1 70 ? -10.876 -12.004 -36.817 1.000 26.674 85 ILE E CA 1
ATOM 7589 C C . ILE E 1 70 ? -12.355 -12.169 -37.130 1.000 28.382 85 ILE E C 1
ATOM 7590 O O . ILE E 1 70 ? -12.784 -11.968 -38.271 1.000 30.056 85 ILE E O 1
ATOM 7595 N N . SER E 1 71 ? -13.138 -12.537 -36.112 1.000 26.495 86 SER E N 1
ATOM 7596 C CA . SER E 1 71 ? -14.597 -12.626 -36.217 1.000 26.429 86 SER E CA 1
ATOM 7597 C C . SER E 1 71 ? -15.176 -11.801 -35.072 1.000 24.703 86 SER E C 1
ATOM 7598 O O . SER E 1 71 ? -15.555 -12.337 -34.028 1.000 24.785 86 SER E O 1
ATOM 7601 N N . ASN E 1 72 ? -15.235 -10.485 -35.275 1.000 24.163 87 ASN E N 1
ATOM 7602 C CA . ASN E 1 72 ? -15.681 -9.569 -34.234 1.000 24.724 87 ASN E CA 1
ATOM 7603 C C . ASN E 1 72 ? -16.422 -8.393 -34.859 1.000 24.595 87 ASN E C 1
ATOM 7604 O O . ASN E 1 72 ? -16.296 -7.250 -34.408 1.000 25.237 87 ASN E O 1
ATOM 7609 N N . GLN E 1 73 ? -17.200 -8.667 -35.910 1.000 25.827 88 GLN E N 1
ATOM 7610 C CA . GLN E 1 73 ? -17.949 -7.644 -36.641 1.000 24.848 88 GLN E CA 1
ATOM 7611 C C . GLN E 1 73 ? -17.010 -6.570 -37.190 1.000 24.206 88 GLN E C 1
ATOM 7612 O O . GLN E 1 73 ? -17.221 -5.369 -37.006 1.000 24.477 88 GLN E O 1
ATOM 7618 N N . ILE E 1 74 ? -15.963 -7.019 -37.878 1.000 24.603 89 ILE E N 1
ATOM 7619 C CA . ILE E 1 74 ? -14.944 -6.116 -38.405 1.000 25.527 89 ILE E CA 1
ATOM 7620 C C . ILE E 1 74 ? -15.542 -5.339 -39.574 1.000 23.800 89 ILE E C 1
ATOM 7621 O O . ILE E 1 74 ? -15.747 -5.888 -40.660 1.000 22.958 89 ILE E O 1
ATOM 7626 N N . THR E 1 75 ? -15.811 -4.056 -39.353 1.000 24.674 90 THR E N 1
ATOM 7627 C CA . THR E 1 75 ? -16.386 -3.214 -40.391 1.000 23.361 90 THR E CA 1
ATOM 7628 C C . THR E 1 75 ? -15.357 -2.927 -41.475 1.000 24.163 90 THR E C 1
ATOM 7629 O O . THR E 1 75 ? -14.199 -2.612 -41.190 1.000 24.811 90 THR E O 1
ATOM 7633 N N . ILE E 1 76 ? -15.794 -3.032 -42.726 1.000 26.172 91 ILE E N 1
ATOM 7634 C CA . ILE E 1 76 ? -14.931 -2.773 -43.874 1.000 25.922 91 ILE E CA 1
ATOM 7635 C C . ILE E 1 76 ? -14.780 -1.266 -44.052 1.000 27.111 91 ILE E C 1
ATOM 7636 O O . ILE E 1 76 ? -15.754 -0.565 -44.345 1.000 26.198 91 ILE E O 1
ATOM 7641 N N . THR E 1 77 ? -13.559 -0.769 -43.884 1.000 29.330 92 THR E N 1
ATOM 7642 C CA . THR E 1 77 ? -13.231 0.631 -44.112 1.000 31.941 92 THR E CA 1
ATOM 7643 C C . THR E 1 77 ? -12.100 0.726 -45.129 1.000 34.952 92 THR E C 1
ATOM 7644 O O . THR E 1 77 ? -11.434 -0.262 -45.446 1.000 33.933 92 THR E O 1
ATOM 7648 N N . ASP E 1 78 ? -11.882 1.940 -45.641 1.000 42.216 93 ASP E N 1
ATOM 7649 C CA . ASP E 1 78 ? -10.814 2.143 -46.615 1.000 42.458 93 ASP E CA 1
ATOM 7650 C C . ASP E 1 78 ? -9.441 1.951 -45.983 1.000 42.337 93 ASP E C 1
ATOM 7651 O O . ASP E 1 78 ? -8.534 1.395 -46.614 1.000 42.123 93 ASP E O 1
ATOM 7656 N N . ALA E 1 79 ? -9.263 2.407 -44.740 1.000 37.520 94 ALA E N 1
ATOM 7657 C CA . ALA E 1 79 ? -7.981 2.218 -44.070 1.000 34.646 94 ALA E CA 1
ATOM 7658 C C . ALA E 1 79 ? -7.708 0.744 -43.796 1.000 33.091 94 ALA E C 1
ATOM 7659 O O . ALA E 1 79 ? -6.555 0.304 -43.862 1.000 33.546 94 ALA E O 1
ATOM 7661 N N . ARG E 1 80 ? -8.753 -0.034 -43.508 1.000 32.035 95 ARG E N 1
ATOM 7662 C CA . ARG E 1 80 ? -8.582 -1.466 -43.294 1.000 30.583 95 ARG E CA 1
ATOM 7663 C C . ARG E 1 80 ? -8.454 -2.227 -44.606 1.000 30.956 95 ARG E C 1
ATOM 7664 O O . ARG E 1 80 ? -7.736 -3.232 -44.665 1.000 30.562 95 ARG E O 1
ATOM 7672 N N . LYS E 1 81 ? -9.141 -1.775 -45.660 1.000 31.820 96 LYS E N 1
ATOM 7673 C CA . LYS E 1 81 ? -9.020 -2.439 -46.956 1.000 31.430 96 LYS E CA 1
ATOM 7674 C C . LYS E 1 81 ? -7.596 -2.353 -47.488 1.000 30.759 96 LYS E C 1
ATOM 7675 O O . LYS E 1 81 ? -7.081 -3.315 -48.071 1.000 29.314 96 LYS E O 1
ATOM 7681 N N . ALA E 1 82 ? -6.939 -1.210 -47.291 1.000 31.909 97 ALA E N 1
ATOM 7682 C CA . ALA E 1 82 ? -5.573 -1.034 -47.766 1.000 31.064 97 ALA E CA 1
ATOM 7683 C C . ALA E 1 82 ? -4.555 -1.808 -46.939 1.000 31.035 97 ALA E C 1
ATOM 7684 O O . ALA E 1 82 ? -3.381 -1.853 -47.320 1.000 31.017 97 ALA E O 1
ATOM 7686 N N . LYS E 1 83 ? -4.970 -2.415 -45.828 1.000 30.577 98 LYS E N 1
ATOM 7687 C CA . LYS E 1 83 ? -4.080 -3.183 -44.968 1.000 30.064 98 LYS E CA 1
ATOM 7688 C C . LYS E 1 83 ? -4.302 -4.684 -45.075 1.000 29.175 98 LYS E C 1
ATOM 7689 O O . LYS E 1 83 ? -3.336 -5.444 -45.201 1.000 28.306 98 LYS E O 1
ATOM 7695 N N . TYR E 1 84 ? -5.552 -5.135 -45.033 1.000 28.982 99 TYR E N 1
ATOM 7696 C CA . TYR E 1 84 ? -5.862 -6.553 -44.974 1.000 29.522 99 TYR E CA 1
ATOM 7697 C C . TYR E 1 84 ? -6.784 -6.952 -46.117 1.000 29.806 99 TYR E C 1
ATOM 7698 O O . TYR E 1 84 ? -7.419 -6.112 -46.762 1.000 29.304 99 TYR E O 1
ATOM 7707 N N . LEU E 1 85 ? -6.850 -8.258 -46.356 1.000 27.856 100 LEU E N 1
ATOM 7708 C CA . LEU E 1 85 ? -7.806 -8.828 -47.291 1.000 27.472 100 LEU E CA 1
ATOM 7709 C C . LEU E 1 85 ? -9.114 -9.113 -46.566 1.000 29.272 100 LEU E C 1
ATOM 7710 O O . LEU E 1 85 ? -9.116 -9.653 -45.457 1.000 28.722 100 LEU E O 1
ATOM 7715 N N . PHE E 1 86 ? -10.225 -8.744 -47.196 1.000 30.477 101 PHE E N 1
ATOM 7716 C CA . PHE E 1 86 ? -11.551 -8.929 -46.623 1.000 30.598 101 PHE E CA 1
ATOM 7717 C C . PHE E 1 86 ? -12.341 -9.926 -47.455 1.000 31.662 101 PHE E C 1
ATOM 7718 O O . PHE E 1 86 ? -12.395 -9.815 -48.684 1.000 32.672 101 PHE E O 1
ATOM 7726 N N . SER E 1 87 ? -12.959 -10.892 -46.781 1.000 37.765 102 SER E N 1
ATOM 7727 C CA . SER E 1 87 ? -13.929 -11.764 -47.424 1.000 37.833 102 SER E CA 1
ATOM 7728 C C . SER E 1 87 ? -15.198 -10.972 -47.738 1.000 38.115 102 SER E C 1
ATOM 7729 O O . SER E 1 87 ? -15.289 -9.768 -47.485 1.000 38.273 102 SER E O 1
ATOM 7732 N N . ASP E 1 88 ? -16.196 -11.654 -48.296 1.000 34.217 103 ASP E N 1
ATOM 7733 C CA . ASP E 1 88 ? -17.474 -11.003 -48.529 1.000 31.409 103 ASP E CA 1
ATOM 7734 C C . ASP E 1 88 ? -18.129 -10.658 -47.194 1.000 28.922 103 ASP E C 1
ATOM 7735 O O . ASP E 1 88 ? -17.917 -11.349 -46.193 1.000 29.006 103 ASP E O 1
ATOM 7740 N N . PRO E 1 89 ? -18.909 -9.579 -47.142 1.000 28.117 104 PRO E N 1
ATOM 7741 C CA . PRO E 1 89 ? -19.636 -9.262 -45.909 1.000 27.903 104 PRO E CA 1
ATOM 7742 C C . PRO E 1 89 ? -20.630 -10.359 -45.563 1.000 26.819 104 PRO E C 1
ATOM 7743 O O . PRO E 1 89 ? -21.286 -10.926 -46.439 1.000 26.201 104 PRO E O 1
ATOM 7747 N N . TYR E 1 90 ? -20.729 -10.663 -44.267 1.000 27.822 105 TYR E N 1
ATOM 7748 C CA . TYR E 1 90 ? -21.690 -11.642 -43.782 1.000 26.519 105 TYR E CA 1
ATOM 7749 C C . TYR E 1 90 ? -22.774 -11.051 -42.896 1.000 25.793 105 TYR E C 1
ATOM 7750 O O . TYR E 1 90 ? -23.817 -11.692 -42.721 1.000 26.093 105 TYR E O 1
ATOM 7759 N N . VAL E 1 91 ? -22.570 -9.856 -42.345 1.000 25.377 106 VAL E N 1
ATOM 7760 C CA . VAL E 1 91 ? -23.587 -9.130 -41.590 1.000 24.271 106 VAL E CA 1
ATOM 7761 C C . VAL E 1 91 ? -23.492 -7.659 -41.966 1.000 24.071 106 VAL E C 1
ATOM 7762 O O . VAL E 1 91 ? -22.394 -7.095 -42.008 1.000 23.803 106 VAL E O 1
ATOM 7766 N N . ILE E 1 92 ? -24.634 -7.037 -42.238 1.000 24.950 107 ILE E N 1
ATOM 7767 C CA . ILE E 1 92 ? -24.704 -5.620 -42.574 1.000 24.658 107 ILE E CA 1
ATOM 7768 C C . ILE E 1 92 ? -25.664 -4.955 -41.598 1.000 25.448 107 ILE E C 1
ATOM 7769 O O . ILE E 1 92 ? -26.839 -5.338 -41.514 1.000 25.095 107 ILE E O 1
ATOM 7774 N N . ASP E 1 93 ? -25.164 -3.970 -40.853 1.000 28.701 108 ASP E N 1
ATOM 7775 C CA . ASP E 1 93 ? -25.988 -3.263 -39.880 1.000 29.430 108 ASP E CA 1
ATOM 7776 C C . ASP E 1 93 ? -25.756 -1.762 -39.999 1.000 29.580 108 ASP E C 1
ATOM 7777 O O . ASP E 1 93 ? -25.731 -1.224 -41.110 1.000 29.635 108 ASP E O 1
ATOM 7782 N N . GLY E 1 94 ? -25.580 -1.078 -38.873 1.000 27.282 109 GLY E N 1
ATOM 7783 C CA . GLY E 1 94 ? -25.357 0.354 -38.899 1.000 27.435 109 GLY E CA 1
ATOM 7784 C C . GLY E 1 94 ? -24.898 0.911 -37.570 1.000 27.780 109 GLY E C 1
ATOM 7785 O O . GLY E 1 94 ? -25.240 0.381 -36.508 1.000 27.624 109 GLY E O 1
ATOM 7786 N N . ALA E 1 95 ? -24.113 1.983 -37.625 1.000 28.459 110 ALA E N 1
ATOM 7787 C CA . ALA E 1 95 ? -23.647 2.639 -36.413 1.000 27.493 110 ALA E CA 1
ATOM 7788 C C . ALA E 1 95 ? -24.816 3.318 -35.712 1.000 27.474 110 ALA E C 1
ATOM 7789 O O . ALA E 1 95 ? -25.604 4.030 -36.342 1.000 27.432 110 ALA E O 1
ATOM 7791 N N . GLN E 1 96 ? -24.926 3.101 -34.402 1.000 26.980 111 GLN E N 1
ATOM 7792 C CA . GLN E 1 96 ? -26.090 3.538 -33.643 1.000 26.040 111 GLN E CA 1
ATOM 7793 C C . GLN E 1 96 ? -25.659 4.127 -32.309 1.000 26.222 111 GLN E C 1
ATOM 7794 O O . GLN E 1 96 ? -24.873 3.513 -31.582 1.000 26.387 111 GLN E O 1
ATOM 7800 N N . ILE E 1 97 ? -26.175 5.310 -31.991 1.000 26.282 112 ILE E N 1
ATOM 7801 C CA . ILE E 1 97 ? -25.972 5.900 -30.673 1.000 26.172 112 ILE E CA 1
ATOM 7802 C C . ILE E 1 97 ? -26.966 5.280 -29.702 1.000 27.553 112 ILE E C 1
ATOM 7803 O O . ILE E 1 97 ? -28.159 5.162 -30.006 1.000 27.566 112 ILE E O 1
ATOM 7808 N N . THR E 1 98 ? -26.478 4.884 -28.531 1.000 28.403 113 THR E N 1
ATOM 7809 C CA . THR E 1 98 ? -27.325 4.344 -27.479 1.000 27.651 113 THR E CA 1
ATOM 7810 C C . THR E 1 98 ? -27.101 5.146 -26.209 1.000 27.306 113 THR E C 1
ATOM 7811 O O . THR E 1 98 ? -25.956 5.361 -25.800 1.000 27.748 113 THR E O 1
ATOM 7815 N N . VAL E 1 99 ? -28.195 5.595 -25.594 1.000 28.227 114 VAL E N 1
ATOM 7816 C CA . VAL E 1 99 ? -28.130 6.367 -24.360 1.000 26.098 114 VAL E CA 1
ATOM 7817 C C . VAL E 1 99 ? -28.803 5.578 -23.248 1.000 26.151 114 VAL E C 1
ATOM 7818 O O . VAL E 1 99 ? -29.160 4.408 -23.429 1.000 26.574 114 VAL E O 1
ATOM 7822 N N . ARG E 1 100 ? -28.978 6.209 -22.091 1.000 26.651 115 ARG E N 1
ATOM 7823 C CA . ARG E 1 100 ? -29.695 5.582 -20.993 1.000 26.764 115 ARG E CA 1
ATOM 7824 C C . ARG E 1 100 ? -31.195 5.650 -21.246 1.000 26.240 115 ARG E C 1
ATOM 7825 O O . ARG E 1 100 ? -31.701 6.630 -21.798 1.000 25.911 115 ARG E O 1
ATOM 7833 N N . LYS E 1 101 ? -31.902 4.593 -20.846 1.000 27.724 116 LYS E N 1
ATOM 7834 C CA . LYS E 1 101 ? -33.353 4.553 -20.985 1.000 27.419 116 LYS E CA 1
ATOM 7835 C C . LYS E 1 101 ? -33.982 5.686 -20.187 1.000 25.929 116 LYS E C 1
ATOM 7836 O O . LYS E 1 101 ? -33.943 5.682 -18.953 1.000 27.906 116 LYS E O 1
ATOM 7842 N N . GLY E 1 102 ? -34.553 6.663 -20.883 1.000 27.024 117 GLY E N 1
ATOM 7843 C CA . GLY E 1 102 ? -35.102 7.851 -20.262 1.000 26.406 117 GLY E CA 1
ATOM 7844 C C . GLY E 1 102 ? -34.397 9.132 -20.646 1.000 26.640 117 GLY E C 1
ATOM 7845 O O . GLY E 1 102 ? -34.942 10.217 -20.399 1.000 26.435 117 GLY E O 1
ATOM 7846 N N . ASN E 1 103 ? -33.206 9.047 -21.233 1.000 27.043 118 ASN E N 1
ATOM 7847 C CA . ASN E 1 103 ? -32.492 10.232 -21.684 1.000 26.529 118 ASN E CA 1
ATOM 7848 C C . ASN E 1 103 ? -33.017 10.635 -23.056 1.000 27.190 118 ASN E C 1
ATOM 7849 O O . ASN E 1 103 ? -32.884 9.879 -24.024 1.000 28.306 118 ASN E O 1
ATOM 7854 N N . GLU E 1 104 ? -33.609 11.826 -23.141 1.000 27.653 119 GLU E N 1
ATOM 7855 C CA . GLU E 1 104 ? -34.222 12.297 -24.376 1.000 28.122 119 GLU E CA 1
ATOM 7856 C C . GLU E 1 104 ? -33.605 13.592 -24.885 1.000 30.883 119 GLU E C 1
ATOM 7857 O O . GLU E 1 104 ? -34.120 14.173 -25.847 1.000 31.704 119 GLU E O 1
ATOM 7863 N N . ALA E 1 105 ? -32.517 14.057 -24.275 1.000 34.880 120 ALA E N 1
ATOM 7864 C CA . ALA E 1 105 ? -31.788 15.217 -24.773 1.000 35.425 120 ALA E CA 1
ATOM 7865 C C . ALA E 1 105 ? -30.808 14.864 -25.881 1.000 35.117 120 ALA E C 1
ATOM 7866 O O . ALA E 1 105 ? -30.113 15.757 -26.379 1.000 35.388 120 ALA E O 1
ATOM 7868 N N . ILE E 1 106 ? -30.734 13.595 -26.275 1.000 33.572 121 ILE E N 1
ATOM 7869 C CA . ILE E 1 106 ? -29.808 13.133 -27.308 1.000 33.765 121 ILE E CA 1
ATOM 7870 C C . ILE E 1 106 ? -30.647 12.381 -28.338 1.000 33.141 121 ILE E C 1
ATOM 7871 O O . ILE E 1 106 ? -30.926 11.188 -28.186 1.000 31.754 121 ILE E O 1
ATOM 7876 N N . LYS E 1 107 ? -31.059 13.077 -29.393 1.000 34.407 122 LYS E N 1
ATOM 7877 C CA . LYS E 1 107 ? -31.841 12.464 -30.458 1.000 33.636 122 LYS E CA 1
ATOM 7878 C C . LYS E 1 107 ? -30.981 11.895 -31.578 1.000 31.725 122 LYS E C 1
ATOM 7879 O O . LYS E 1 107 ? -31.529 11.353 -32.542 1.000 30.456 122 LYS E O 1
ATOM 7885 N N . GLY E 1 108 ? -29.660 12.000 -31.480 1.000 32.454 123 GLY E N 1
ATOM 7886 C CA . GLY E 1 108 ? -28.808 11.462 -32.523 1.000 33.178 123 GLY E CA 1
ATOM 7887 C C . GLY E 1 108 ? -27.374 11.928 -32.367 1.000 33.130 123 GLY E C 1
ATOM 7888 O O . GLY E 1 108 ? -26.963 12.385 -31.298 1.000 33.572 123 GLY E O 1
ATOM 7889 N N . ILE E 1 109 ? -26.627 11.806 -33.467 1.000 33.133 124 ILE E N 1
ATOM 7890 C CA . ILE E 1 109 ? -25.194 12.079 -33.458 1.000 34.136 124 ILE E CA 1
ATOM 7891 C C . ILE E 1 109 ? -24.913 13.558 -33.229 1.000 35.041 124 ILE E C 1
ATOM 7892 O O . ILE E 1 109 ? -23.908 13.916 -32.603 1.000 36.265 124 ILE E O 1
ATOM 7897 N N . ASP E 1 110 ? -25.785 14.437 -33.717 1.000 34.778 125 ASP E N 1
ATOM 7898 C CA . ASP E 1 110 ? -25.562 15.874 -33.630 1.000 35.054 125 ASP E CA 1
ATOM 7899 C C . ASP E 1 110 ? -25.846 16.441 -32.247 1.000 35.894 125 ASP E C 1
ATOM 7900 O O . ASP E 1 110 ? -25.635 17.640 -32.035 1.000 36.044 125 ASP E O 1
ATOM 7905 N N . ASP E 1 111 ? -26.315 15.620 -31.306 1.000 35.604 126 ASP E N 1
ATOM 7906 C CA . ASP E 1 111 ? -26.614 16.061 -29.950 1.000 35.075 126 ASP E CA 1
ATOM 7907 C C . ASP E 1 111 ? -25.528 15.658 -28.958 1.000 35.783 126 ASP E C 1
ATOM 7908 O O . ASP E 1 111 ? -25.806 15.499 -27.764 1.000 36.541 126 ASP E O 1
ATOM 7913 N N . LEU E 1 112 ? -24.293 15.491 -29.426 1.000 36.868 127 LEU E N 1
ATOM 7914 C CA . LEU E 1 112 ? -23.190 15.067 -28.576 1.000 36.365 127 LEU E CA 1
ATOM 7915 C C . LEU E 1 112 ? -22.243 16.208 -28.225 1.000 37.936 127 LEU E C 1
ATOM 7916 O O . LEU E 1 112 ? -21.163 15.958 -27.682 1.000 38.744 127 LEU E O 1
ATOM 7921 N N . ALA E 1 113 ? -22.627 17.448 -28.518 1.000 38.299 128 ALA E N 1
ATOM 7922 C CA . ALA E 1 113 ? -21.807 18.608 -28.190 1.000 39.026 128 ALA E CA 1
ATOM 7923 C C . ALA E 1 113 ? -21.683 18.750 -26.679 1.000 36.539 128 ALA E C 1
ATOM 7924 O O . ALA E 1 113 ? -22.687 18.916 -25.978 1.000 36.125 128 ALA E O 1
ATOM 7926 N N . GLY E 1 114 ? -20.453 18.687 -26.175 1.000 37.786 129 GLY E N 1
ATOM 7927 C CA . GLY E 1 114 ? -20.214 18.811 -24.754 1.000 36.715 129 GLY E CA 1
ATOM 7928 C C . GLY E 1 114 ? -20.543 17.587 -23.932 1.000 35.212 129 GLY E C 1
ATOM 7929 O O . GLY E 1 114 ? -20.398 17.630 -22.705 1.000 33.428 129 GLY E O 1
ATOM 7930 N N . LYS E 1 115 ? -20.991 16.507 -24.558 1.000 35.628 130 LYS E N 1
ATOM 7931 C CA . LYS E 1 115 ? -21.310 15.282 -23.845 1.000 32.580 130 LYS E CA 1
ATOM 7932 C C . LYS E 1 115 ? -20.087 14.374 -23.781 1.000 32.320 130 LYS E C 1
ATOM 7933 O O . LYS E 1 115 ? -19.092 14.572 -24.481 1.000 33.501 130 LYS E O 1
ATOM 7939 N N . THR E 1 116 ? -20.175 13.361 -22.924 1.000 31.738 131 THR E N 1
ATOM 7940 C CA . THR E 1 116 ? -19.167 12.313 -22.833 1.000 32.838 131 THR E CA 1
ATOM 7941 C C . THR E 1 116 ? -19.699 11.075 -23.541 1.000 31.533 131 THR E C 1
ATOM 7942 O O . THR E 1 116 ? -20.754 10.549 -23.170 1.000 30.256 131 THR E O 1
ATOM 7946 N N . VAL E 1 117 ? -18.974 10.614 -24.555 1.000 31.375 132 VAL E N 1
ATOM 7947 C CA . VAL E 1 117 ? -19.410 9.507 -25.398 1.000 30.275 132 VAL E CA 1
ATOM 7948 C C . VAL E 1 117 ? -18.358 8.411 -25.336 1.000 30.925 132 VAL E C 1
ATOM 7949 O O . VAL E 1 117 ? -17.176 8.660 -25.603 1.000 32.201 132 VAL E O 1
ATOM 7953 N N . ALA E 1 118 ? -18.788 7.201 -24.993 1.000 29.188 133 ALA E N 1
ATOM 7954 C CA . ALA E 1 118 ? -17.896 6.056 -24.927 1.000 30.154 133 ALA E CA 1
ATOM 7955 C C . ALA E 1 118 ? -17.921 5.285 -26.240 1.000 30.330 133 ALA E C 1
ATOM 7956 O O . ALA E 1 118 ? -18.915 5.293 -26.968 1.000 29.017 133 ALA E O 1
ATOM 7958 N N . VAL E 1 119 ? -16.807 4.617 -26.537 1.000 31.022 134 VAL E N 1
ATOM 7959 C CA . VAL E 1 119 ? -16.663 3.781 -27.723 1.000 31.070 134 VAL E CA 1
ATOM 7960 C C . VAL E 1 119 ? -15.608 2.720 -27.433 1.000 32.712 134 VAL E C 1
ATOM 7961 O O . VAL E 1 119 ? -14.925 2.756 -26.408 1.000 32.762 134 VAL E O 1
ATOM 7965 N N . ASN E 1 120 ? -15.484 1.760 -28.345 1.000 37.360 135 ASN E N 1
ATOM 7966 C CA . ASN E 1 120 ? -14.409 0.782 -28.276 1.000 37.536 135 ASN E CA 1
ATOM 7967 C C . ASN E 1 120 ? -13.145 1.361 -28.894 1.000 37.681 135 ASN E C 1
ATOM 7968 O O . ASN E 1 120 ? -13.203 2.102 -29.880 1.000 37.991 135 ASN E O 1
ATOM 7973 N N . LEU E 1 121 ? -12.001 1.024 -28.306 1.000 33.901 136 LEU E N 1
ATOM 7974 C CA . LEU E 1 121 ? -10.728 1.530 -28.803 1.000 34.520 136 LEU E CA 1
ATOM 7975 C C . LEU E 1 121 ? -10.345 0.824 -30.097 1.000 32.509 136 LEU E C 1
ATOM 7976 O O . LEU E 1 121 ? -10.434 -0.404 -30.198 1.000 32.043 136 LEU E O 1
ATOM 7981 N N . GLY E 1 122 ? -9.919 1.603 -31.090 1.000 29.564 137 GLY E N 1
ATOM 7982 C CA . GLY E 1 122 ? -9.512 1.043 -32.362 1.000 29.006 137 GLY E CA 1
ATOM 7983 C C . GLY E 1 122 ? -10.638 0.553 -33.242 1.000 28.809 137 GLY E C 1
ATOM 7984 O O . GLY E 1 122 ? -10.381 -0.182 -34.200 1.000 26.393 137 GLY E O 1
ATOM 7985 N N . SER E 1 123 ? -11.877 0.931 -32.949 1.000 29.525 138 SER E N 1
ATOM 7986 C CA . SER E 1 123 ? -13.020 0.462 -33.713 1.000 28.835 138 SER E CA 1
ATOM 7987 C C . SER E 1 123 ? -13.370 1.450 -34.821 1.000 28.172 138 SER E C 1
ATOM 7988 O O . SER E 1 123 ? -12.882 2.582 -34.860 1.000 27.409 138 SER E O 1
ATOM 7991 N N . ASN E 1 124 ? -14.233 1.000 -35.733 1.000 27.985 139 ASN E N 1
ATOM 7992 C CA . ASN E 1 124 ? -14.725 1.889 -36.779 1.000 28.269 139 ASN E CA 1
ATOM 7993 C C . ASN E 1 124 ? -15.565 3.014 -36.193 1.000 28.811 139 ASN E C 1
ATOM 7994 O O . ASN E 1 124 ? -15.616 4.113 -36.756 1.000 28.861 139 ASN E O 1
ATOM 7999 N N . PHE E 1 125 ? -16.223 2.761 -35.059 1.000 27.938 140 PHE E N 1
ATOM 8000 C CA . PHE E 1 125 ? -17.056 3.786 -34.439 1.000 26.882 140 PHE E CA 1
ATOM 8001 C C . PHE E 1 125 ? -16.210 4.882 -33.806 1.000 26.801 140 PHE E C 1
ATOM 8002 O O . PHE E 1 125 ? -16.649 6.036 -33.731 1.000 27.045 140 PHE E O 1
ATOM 8010 N N . GLU E 1 126 ? -15.003 4.545 -33.345 1.000 28.664 141 GLU E N 1
ATOM 8011 C CA . GLU E 1 126 ? -14.103 5.564 -32.815 1.000 28.898 141 GLU E CA 1
ATOM 8012 C C . GLU E 1 126 ? -13.696 6.550 -33.901 1.000 30.712 141 GLU E C 1
ATOM 8013 O O . GLU E 1 126 ? -13.581 7.755 -33.646 1.000 31.564 141 GLU E O 1
ATOM 8019 N N . GLN E 1 127 ? -13.474 6.058 -35.122 1.000 28.580 142 GLN E N 1
ATOM 8020 C CA . GLN E 1 127 ? -13.112 6.951 -36.216 1.000 29.801 142 GLN E CA 1
ATOM 8021 C C . GLN E 1 127 ? -14.322 7.737 -36.706 1.000 31.635 142 GLN E C 1
ATOM 8022 O O . GLN E 1 127 ? -14.223 8.943 -36.960 1.000 33.659 142 GLN E O 1
ATOM 8028 N N . LEU E 1 128 ? -15.472 7.071 -36.838 1.000 31.180 143 LEU E N 1
ATOM 8029 C CA . LEU E 1 128 ? -16.692 7.761 -37.249 1.000 32.004 143 LEU E CA 1
ATOM 8030 C C . LEU E 1 128 ? -17.032 8.898 -36.296 1.000 35.638 143 LEU E C 1
ATOM 8031 O O . LEU E 1 128 ? -17.489 9.963 -36.727 1.000 38.523 143 LEU E O 1
ATOM 8036 N N . LEU E 1 129 ? -16.814 8.690 -34.994 1.000 33.996 144 LEU E N 1
ATOM 8037 C CA . LEU E 1 129 ? -17.060 9.749 -34.022 1.000 33.249 144 LEU E CA 1
ATOM 8038 C C . LEU E 1 129 ? -16.138 10.939 -34.257 1.000 36.994 144 LEU E C 1
ATOM 8039 O O . LEU E 1 129 ? -16.557 12.095 -34.127 1.000 40.252 144 LEU E O 1
ATOM 8044 N N . ARG E 1 130 ? -14.876 10.676 -34.606 1.000 37.241 145 ARG E N 1
ATOM 8045 C CA . ARG E 1 130 ? -13.941 11.768 -34.857 1.000 37.644 145 ARG E CA 1
ATOM 8046 C C . ARG E 1 130 ? -14.233 12.447 -36.188 1.000 39.913 145 ARG E C 1
ATOM 8047 O O . ARG E 1 130 ? -14.185 13.678 -36.288 1.000 42.689 145 ARG E O 1
ATOM 8055 N N . ASN E 1 131 ? -14.545 11.661 -37.222 1.000 37.799 146 ASN E N 1
ATOM 8056 C CA . ASN E 1 131 ? -14.812 12.217 -38.543 1.000 38.420 146 ASN E CA 1
ATOM 8057 C C . ASN E 1 131 ? -16.131 12.973 -38.613 1.000 41.871 146 ASN E C 1
ATOM 8058 O O . ASN E 1 131 ? -16.382 13.651 -39.615 1.000 42.695 146 ASN E O 1
ATOM 8063 N N . HIS E 1 132 ? -16.979 12.865 -37.591 1.000 41.244 147 HIS E N 1
ATOM 8064 C CA . HIS E 1 132 ? -18.194 13.661 -37.506 1.000 44.513 147 HIS E CA 1
ATOM 8065 C C . HIS E 1 132 ? -18.048 14.871 -36.595 1.000 49.543 147 HIS E C 1
ATOM 8066 O O . HIS E 1 132 ? -18.898 15.765 -36.639 1.000 51.796 147 HIS E O 1
ATOM 8073 N N . ASP E 1 133 ? -17.000 14.919 -35.779 1.000 60.849 148 ASP E N 1
ATOM 8074 C CA . ASP E 1 133 ? -16.768 16.004 -34.829 1.000 61.047 148 ASP E CA 1
ATOM 8075 C C . ASP E 1 133 ? -15.560 16.803 -35.315 1.000 61.371 148 ASP E C 1
ATOM 8076 O O . ASP E 1 133 ? -14.413 16.476 -35.008 1.000 62.015 148 ASP E O 1
ATOM 8081 N N . LYS E 1 134 ? -15.831 17.856 -36.088 1.000 54.167 149 LYS E N 1
ATOM 8082 C CA . LYS E 1 134 ? -14.760 18.723 -36.566 1.000 52.669 149 LYS E CA 1
ATOM 8083 C C . LYS E 1 134 ? -14.356 19.735 -35.501 1.000 52.327 149 LYS E C 1
ATOM 8084 O O . LYS E 1 134 ? -13.164 20.008 -35.318 1.000 51.006 149 LYS E O 1
ATOM 8090 N N . ASP E 1 135 ? -15.337 20.292 -34.785 1.000 50.506 150 ASP E N 1
ATOM 8091 C CA . ASP E 1 135 ? -15.048 21.321 -33.791 1.000 49.319 150 ASP E CA 1
ATOM 8092 C C . ASP E 1 135 ? -14.209 20.783 -32.640 1.000 49.677 150 ASP E C 1
ATOM 8093 O O . ASP E 1 135 ? -13.493 21.549 -31.986 1.000 48.643 150 ASP E O 1
ATOM 8098 N N . GLY E 1 136 ? -14.280 19.482 -32.377 1.000 51.543 151 GLY E N 1
ATOM 8099 C CA . GLY E 1 136 ? -13.653 18.933 -31.191 1.000 50.811 151 GLY E CA 1
ATOM 8100 C C . GLY E 1 136 ? -14.453 19.159 -29.930 1.000 49.895 151 GLY E C 1
ATOM 8101 O O . GLY E 1 136 ? -13.874 19.275 -28.846 1.000 48.822 151 GLY E O 1
ATOM 8102 N N . LYS E 1 137 ? -15.779 19.229 -30.046 1.000 49.369 152 LYS E N 1
ATOM 8103 C CA . LYS E 1 137 ? -16.659 19.531 -28.925 1.000 47.766 152 LYS E CA 1
ATOM 8104 C C . LYS E 1 137 ? -17.139 18.292 -28.184 1.000 47.390 152 LYS E C 1
ATOM 8105 O O . LYS E 1 137 ? -17.777 18.427 -27.134 1.000 44.011 152 LYS E O 1
ATOM 8111 N N . ILE E 1 138 ? -16.852 17.098 -28.696 1.000 52.269 153 ILE E N 1
ATOM 8112 C CA . ILE E 1 138 ? -17.304 15.851 -28.092 1.000 50.790 153 ILE E CA 1
ATOM 8113 C C . ILE E 1 138 ? -16.188 15.296 -27.219 1.000 49.703 153 ILE E C 1
ATOM 8114 O O . ILE E 1 138 ? -15.031 15.216 -27.651 1.000 50.330 153 ILE E O 1
ATOM 8119 N N . ASN E 1 139 ? -16.533 14.912 -25.989 1.000 41.589 154 ASN E N 1
ATOM 8120 C CA . ASN E 1 139 ? -15.576 14.304 -25.066 1.000 38.686 154 ASN E CA 1
ATOM 8121 C C . ASN E 1 139 ? -15.504 12.812 -25.380 1.000 36.715 154 ASN E C 1
ATOM 8122 O O . ASN E 1 139 ? -16.098 11.965 -24.708 1.000 35.207 154 ASN E O 1
ATOM 8127 N N . ILE E 1 140 ? -14.758 12.493 -26.437 1.000 36.939 155 ILE E N 1
ATOM 8128 C CA . ILE E 1 140 ? -14.633 11.110 -26.881 1.000 34.865 155 ILE E CA 1
ATOM 8129 C C . ILE E 1 140 ? -13.831 10.322 -25.855 1.000 33.572 155 ILE E C 1
ATOM 8130 O O . ILE E 1 140 ? -12.768 10.764 -25.400 1.000 33.454 155 ILE E O 1
ATOM 8135 N N . LYS E 1 141 ? -14.334 9.145 -25.492 1.000 32.820 156 LYS E N 1
ATOM 8136 C CA . LYS E 1 141 ? -13.694 8.307 -24.488 1.000 33.209 156 LYS E CA 1
ATOM 8137 C C . LYS E 1 141 ? -13.675 6.872 -24.987 1.000 32.686 156 LYS E C 1
ATOM 8138 O O . LYS E 1 141 ? -14.712 6.342 -25.395 1.000 32.736 156 LYS E O 1
ATOM 8144 N N . THR E 1 142 ? -12.501 6.249 -24.963 1.000 32.414 157 THR E N 1
ATOM 8145 C CA . THR E 1 142 ? -12.307 4.919 -25.524 1.000 33.036 157 THR E CA 1
ATOM 8146 C C . THR E 1 142 ? -12.137 3.888 -24.417 1.000 33.146 157 THR E C 1
ATOM 8147 O O . THR E 1 142 ? -11.464 4.143 -23.414 1.000 35.002 157 THR E O 1
ATOM 8151 N N . TYR E 1 143 ? -12.752 2.723 -24.610 1.000 33.014 158 TYR E N 1
ATOM 8152 C CA . TYR E 1 143 ? -12.663 1.622 -23.663 1.000 33.091 158 TYR E CA 1
ATOM 8153 C C . TYR E 1 143 ? -12.451 0.323 -24.424 1.000 32.933 158 TYR E C 1
ATOM 8154 O O . TYR E 1 143 ? -12.485 0.282 -25.655 1.000 33.278 158 TYR E O 1
ATOM 8163 N N . ASP E 1 144 ? -12.227 -0.749 -23.666 1.000 31.817 159 ASP E N 1
ATOM 8164 C CA . ASP E 1 144 ? -12.311 -2.109 -24.181 1.000 30.801 159 ASP E CA 1
ATOM 8165 C C . ASP E 1 144 ? -13.525 -2.862 -23.663 1.000 30.233 159 ASP E C 1
ATOM 8166 O O . ASP E 1 144 ? -14.085 -3.686 -24.390 1.000 29.756 159 ASP E O 1
ATOM 8171 N N . THR E 1 145 ? -13.937 -2.596 -22.424 1.000 30.154 160 THR E N 1
ATOM 8172 C CA . THR E 1 145 ? -15.166 -3.127 -21.856 1.000 27.311 160 THR E CA 1
ATOM 8173 C C . THR E 1 145 ? -15.831 -2.027 -21.040 1.000 27.882 160 THR E C 1
ATOM 8174 O O . THR E 1 145 ? -15.297 -0.923 -20.892 1.000 28.059 160 THR E O 1
ATOM 8178 N N . GLY E 1 146 ? -17.010 -2.337 -20.505 1.000 29.382 161 GLY E N 1
ATOM 8179 C CA . GLY E 1 146 ? -17.712 -1.399 -19.651 1.000 26.393 161 GLY E CA 1
ATOM 8180 C C . GLY E 1 146 ? -18.244 -0.169 -20.347 1.000 27.172 161 GLY E C 1
ATOM 8181 O O . GLY E 1 146 ? -18.415 0.869 -19.703 1.000 27.622 161 GLY E O 1
ATOM 8182 N N . ILE E 1 147 ? -18.513 -0.249 -21.649 1.000 28.659 162 ILE E N 1
ATOM 8183 C CA . ILE E 1 147 ? -19.058 0.902 -22.362 1.000 28.032 162 ILE E CA 1
ATOM 8184 C C . ILE E 1 147 ? -20.564 0.999 -22.156 1.000 26.740 162 ILE E C 1
ATOM 8185 O O . ILE E 1 147 ? -21.102 2.082 -21.899 1.000 27.606 162 ILE E O 1
ATOM 8190 N N . GLU E 1 148 ? -21.267 -0.129 -22.265 1.000 26.532 163 GLU E N 1
ATOM 8191 C CA . GLU E 1 148 ? -22.705 -0.139 -22.033 1.000 26.937 163 GLU E CA 1
ATOM 8192 C C . GLU E 1 148 ? -23.046 -0.013 -20.554 1.000 27.198 163 GLU E C 1
ATOM 8193 O O . GLU E 1 148 ? -24.177 0.355 -20.218 1.000 26.272 163 GLU E O 1
ATOM 8199 N N . HIS E 1 149 ? -22.092 -0.301 -19.668 1.000 27.624 164 HIS E N 1
ATOM 8200 C CA . HIS E 1 149 ? -22.342 -0.203 -18.236 1.000 27.009 164 HIS E CA 1
ATOM 8201 C C . HIS E 1 149 ? -22.219 1.236 -17.746 1.000 26.803 164 HIS E C 1
ATOM 8202 O O . HIS E 1 149 ? -22.966 1.657 -16.857 1.000 27.601 164 HIS E O 1
ATOM 8209 N N . ASP E 1 150 ? -21.287 2.005 -18.316 1.000 26.472 165 ASP E N 1
ATOM 8210 C CA . ASP E 1 150 ? -21.104 3.386 -17.880 1.000 26.735 165 ASP E CA 1
ATOM 8211 C C . ASP E 1 150 ? -22.271 4.270 -18.295 1.000 27.256 165 ASP E C 1
ATOM 8212 O O . ASP E 1 150 ? -22.606 5.224 -17.583 1.000 27.351 165 ASP E O 1
ATOM 8217 N N . VAL E 1 151 ? -22.896 3.978 -19.437 1.000 27.290 166 VAL E N 1
ATOM 8218 C CA . VAL E 1 151 ? -24.044 4.767 -19.874 1.000 27.314 166 VAL E CA 1
ATOM 8219 C C . VAL E 1 151 ? -25.234 4.530 -18.954 1.000 28.206 166 VAL E C 1
ATOM 8220 O O . VAL E 1 151 ? -25.996 5.456 -18.650 1.000 28.253 166 VAL E O 1
ATOM 8224 N N . ALA E 1 152 ? -25.413 3.290 -18.494 1.000 28.006 167 ALA E N 1
ATOM 8225 C CA . ALA E 1 152 ? -26.463 3.010 -17.522 1.000 27.159 167 ALA E CA 1
ATOM 8226 C C . ALA E 1 152 ? -26.141 3.617 -16.163 1.000 28.301 167 ALA E C 1
ATOM 8227 O O . ALA E 1 152 ? -27.055 3.918 -15.387 1.000 29.638 167 ALA E O 1
ATOM 8229 N N . LEU E 1 153 ? -24.858 3.811 -15.858 1.000 27.701 168 LEU E N 1
ATOM 8230 C CA . LEU E 1 153 ? -24.439 4.418 -14.602 1.000 27.782 168 LEU E CA 1
ATOM 8231 C C . LEU E 1 153 ? -24.138 5.905 -14.725 1.000 28.203 168 LEU E C 1
ATOM 8232 O O . LEU E 1 153 ? -23.763 6.529 -13.728 1.000 27.932 168 LEU E O 1
ATOM 8237 N N . GLY E 1 154 ? -24.287 6.485 -15.912 1.000 27.766 169 GLY E N 1
ATOM 8238 C CA . GLY E 1 154 ? -24.057 7.907 -16.062 1.000 28.564 169 GLY E CA 1
ATOM 8239 C C . GLY E 1 154 ? -22.608 8.332 -16.088 1.000 28.527 169 GLY E C 1
ATOM 8240 O O . GLY E 1 154 ? -22.335 9.533 -16.170 1.000 28.959 169 GLY E O 1
ATOM 8241 N N . ARG E 1 155 ? -21.663 7.389 -16.004 1.000 26.985 170 ARG E N 1
ATOM 8242 C CA . ARG E 1 155 ? -20.261 7.751 -16.183 1.000 27.503 170 ARG E CA 1
ATOM 8243 C C . ARG E 1 155 ? -20.002 8.257 -17.594 1.000 27.385 170 ARG E C 1
ATOM 8244 O O . ARG E 1 155 ? -19.081 9.052 -17.810 1.000 28.193 170 ARG E O 1
ATOM 8252 N N . ALA E 1 156 ? -20.797 7.804 -18.561 1.000 27.414 171 ALA E N 1
ATOM 8253 C CA . ALA E 1 156 ? -20.820 8.362 -19.903 1.000 28.040 171 ALA E CA 1
ATOM 8254 C C . ALA E 1 156 ? -22.268 8.612 -20.297 1.000 27.080 171 ALA E C 1
ATOM 8255 O O . ALA E 1 156 ? -23.178 7.916 -19.841 1.000 27.530 171 ALA E O 1
ATOM 8257 N N . ASP E 1 157 ? -22.478 9.615 -21.147 1.000 27.169 172 ASP E N 1
ATOM 8258 C CA . ASP E 1 157 ? -23.830 9.987 -21.540 1.000 25.950 172 ASP E CA 1
ATOM 8259 C C . ASP E 1 157 ? -24.369 9.154 -22.695 1.000 26.556 172 ASP E C 1
ATOM 8260 O O . ASP E 1 157 ? -25.592 9.073 -22.862 1.000 26.282 172 ASP E O 1
ATOM 8265 N N . ALA E 1 158 ? -23.495 8.530 -23.482 1.000 26.851 173 ALA E N 1
ATOM 8266 C CA . ALA E 1 158 ? -23.916 7.715 -24.614 1.000 26.214 173 ALA E CA 1
ATOM 8267 C C . ALA E 1 158 ? -22.736 6.869 -25.071 1.000 26.790 173 ALA E C 1
ATOM 8268 O O . ALA E 1 158 ? -21.595 7.080 -24.656 1.000 28.380 173 ALA E O 1
ATOM 8270 N N . PHE E 1 159 ? -23.031 5.894 -25.930 1.000 26.606 174 PHE E N 1
ATOM 8271 C CA . PHE E 1 159 ? -21.994 5.122 -26.597 1.000 26.237 174 PHE E CA 1
ATOM 8272 C C . PHE E 1 159 ? -22.442 4.805 -28.015 1.000 25.024 174 PHE E C 1
ATOM 8273 O O . PHE E 1 159 ? -23.630 4.856 -28.341 1.000 24.829 174 PHE E O 1
ATOM 8281 N N . VAL E 1 160 ? -21.468 4.478 -28.860 1.000 25.874 175 VAL E N 1
ATOM 8282 C CA . VAL E 1 160 ? -21.693 4.234 -30.280 1.000 25.171 175 VAL E CA 1
ATOM 8283 C C . VAL E 1 160 ? -21.250 2.817 -30.607 1.000 24.569 175 VAL E C 1
ATOM 8284 O O . VAL E 1 160 ? -20.126 2.424 -30.280 1.000 25.045 175 VAL E O 1
ATOM 8288 N N . MET E 1 161 ? -22.123 2.066 -31.266 1.000 24.103 176 MET E N 1
ATOM 8289 C CA . MET E 1 161 ? -21.830 0.701 -31.673 1.000 24.598 176 MET E CA 1
ATOM 8290 C C . MET E 1 161 ? -22.885 0.292 -32.698 1.000 25.553 176 MET E C 1
ATOM 8291 O O . MET E 1 161 ? -23.581 1.148 -33.251 1.000 25.374 176 MET E O 1
ATOM 8296 N N . ASP E 1 162 ? -23.007 -1.008 -32.950 1.000 25.550 177 ASP E N 1
ATOM 8297 C CA . ASP E 1 162 ? -23.987 -1.484 -33.911 1.000 26.382 177 ASP E CA 1
ATOM 8298 C C . ASP E 1 162 ? -25.374 -1.533 -33.280 1.000 29.001 177 ASP E C 1
ATOM 8299 O O . ASP E 1 162 ? -25.525 -1.687 -32.064 1.000 29.501 177 ASP E O 1
ATOM 8304 N N . ARG E 1 163 ? -26.394 -1.419 -34.132 1.000 31.659 178 ARG E N 1
ATOM 8305 C CA . ARG E 1 163 ? -27.768 -1.383 -33.647 1.000 32.106 178 ARG E CA 1
ATOM 8306 C C . ARG E 1 163 ? -28.192 -2.730 -33.076 1.000 32.325 178 ARG E C 1
ATOM 8307 O O . ARG E 1 163 ? -28.952 -2.782 -32.105 1.000 32.880 178 ARG E O 1
ATOM 8315 N N . LEU E 1 164 ? -27.702 -3.829 -33.657 1.000 29.772 179 LEU E N 1
ATOM 8316 C CA . LEU E 1 164 ? -28.171 -5.157 -33.269 1.000 28.380 179 LEU E CA 1
ATOM 8317 C C . LEU E 1 164 ? -27.774 -5.498 -31.837 1.000 27.172 179 LEU E C 1
ATOM 8318 O O . LEU E 1 164 ? -28.623 -5.888 -31.026 1.000 27.680 179 LEU E O 1
ATOM 8323 N N . SER E 1 165 ? -26.485 -5.366 -31.509 1.000 27.980 180 SER E N 1
ATOM 8324 C CA . SER E 1 165 ? -26.032 -5.675 -30.154 1.000 26.735 180 SER E CA 1
ATOM 8325 C C . SER E 1 165 ? -26.748 -4.819 -29.120 1.000 25.974 180 SER E C 1
ATOM 8326 O O . SER E 1 165 ? -27.173 -5.323 -28.073 1.000 25.569 180 SER E O 1
ATOM 8329 N N . ALA E 1 166 ? -26.894 -3.521 -29.392 1.000 26.624 181 ALA E N 1
ATOM 8330 C CA . ALA E 1 166 ? -27.622 -2.661 -28.467 1.000 26.840 181 ALA E CA 1
ATOM 8331 C C . ALA E 1 166 ? -29.086 -3.072 -28.373 1.000 28.643 181 ALA E C 1
ATOM 8332 O O . ALA E 1 166 ? -29.687 -3.016 -27.293 1.000 28.588 181 ALA E O 1
ATOM 8334 N N . LEU E 1 167 ? -29.673 -3.505 -29.492 1.000 29.182 182 LEU E N 1
ATOM 8335 C CA . LEU E 1 167 ? -31.055 -3.976 -29.470 1.000 28.727 182 LEU E CA 1
ATOM 8336 C C . LEU E 1 167 ? -31.190 -5.256 -28.657 1.000 27.766 182 LEU E C 1
ATOM 8337 O O . LEU E 1 167 ? -32.183 -5.441 -27.946 1.000 26.866 182 LEU E O 1
ATOM 8342 N N . GLU E 1 168 ? -30.210 -6.157 -28.756 1.000 27.774 183 GLU E N 1
ATOM 8343 C CA . GLU E 1 168 ? -30.245 -7.361 -27.935 1.000 26.808 183 GLU E CA 1
ATOM 8344 C C . GLU E 1 168 ? -29.942 -7.049 -26.476 1.000 25.540 183 GLU E C 1
ATOM 8345 O O . GLU E 1 168 ? -30.365 -7.791 -25.583 1.000 25.940 183 GLU E O 1
ATOM 8351 N N . LEU E 1 169 ? -29.213 -5.962 -26.215 1.000 26.324 184 LEU E N 1
ATOM 8352 C CA . LEU E 1 169 ? -28.953 -5.561 -24.837 1.000 28.111 184 LEU E CA 1
ATOM 8353 C C . LEU E 1 169 ? -30.195 -4.965 -24.189 1.000 29.490 184 LEU E C 1
ATOM 8354 O O . LEU E 1 169 ? -30.399 -5.119 -22.978 1.000 27.582 184 LEU E O 1
ATOM 8359 N N . ILE E 1 170 ? -31.036 -4.293 -24.973 1.000 32.588 185 ILE E N 1
ATOM 8360 C CA . ILE E 1 170 ? -32.245 -3.681 -24.436 1.000 32.667 185 ILE E CA 1
ATOM 8361 C C . ILE E 1 170 ? -33.370 -4.702 -24.340 1.000 32.836 185 ILE E C 1
ATOM 8362 O O . ILE E 1 170 ? -34.015 -4.841 -23.294 1.000 33.022 185 ILE E O 1
ATOM 8367 N N . GLU E 1 171 ? -33.621 -5.431 -25.427 1.000 28.311 186 GLU E N 1
ATOM 8368 C CA . GLU E 1 171 ? -34.760 -6.342 -25.470 1.000 28.546 186 GLU E CA 1
ATOM 8369 C C . GLU E 1 171 ? -34.539 -7.549 -24.566 1.000 28.193 186 GLU E C 1
ATOM 8370 O O . GLU E 1 171 ? -35.318 -7.798 -23.640 1.000 28.288 186 GLU E O 1
ATOM 8376 N N . LYS E 1 172 ? -33.472 -8.309 -24.816 1.000 26.690 187 LYS E N 1
ATOM 8377 C CA . LYS E 1 172 ? -33.309 -9.603 -24.152 1.000 26.485 187 LYS E CA 1
ATOM 8378 C C . LYS E 1 172 ? -32.767 -9.445 -22.733 1.000 27.401 187 LYS E C 1
ATOM 8379 O O . LYS E 1 172 ? -33.467 -9.724 -21.754 1.000 26.411 187 LYS E O 1
ATOM 8385 N N . THR E 1 173 ? -31.513 -9.002 -22.604 1.000 26.977 188 THR E N 1
ATOM 8386 C CA . THR E 1 173 ? -30.892 -8.930 -21.285 1.000 26.972 188 THR E CA 1
ATOM 8387 C C . THR E 1 173 ? -31.593 -7.924 -20.381 1.000 25.740 188 THR E C 1
ATOM 8388 O O . THR E 1 173 ? -31.679 -8.138 -19.166 1.000 25.864 188 THR E O 1
ATOM 8392 N N . GLY E 1 174 ? -32.102 -6.833 -20.943 1.000 26.556 189 GLY E N 1
ATOM 8393 C CA . GLY E 1 174 ? -32.861 -5.879 -20.163 1.000 26.274 189 GLY E CA 1
ATOM 8394 C C . GLY E 1 174 ? -32.046 -4.796 -19.498 1.000 25.653 189 GLY E C 1
ATOM 8395 O O . GLY E 1 174 ? -32.398 -4.355 -18.396 1.000 25.358 189 GLY E O 1
ATOM 8396 N N . LEU E 1 175 ? -30.964 -4.351 -20.127 1.000 25.385 190 LEU E N 1
ATOM 8397 C CA . LEU E 1 175 ? -30.174 -3.274 -19.550 1.000 25.461 190 LEU E CA 1
ATOM 8398 C C . LEU E 1 175 ? -30.886 -1.938 -19.755 1.000 25.416 190 LEU E C 1
ATOM 8399 O O . LEU E 1 175 ? -31.463 -1.700 -20.819 1.000 26.603 190 LEU E O 1
ATOM 8404 N N . PRO E 1 176 ? -30.865 -1.051 -18.755 1.000 25.240 191 PRO E N 1
ATOM 8405 C CA . PRO E 1 176 ? -31.594 0.219 -18.880 1.000 25.508 191 PRO E CA 1
ATOM 8406 C C . PRO E 1 176 ? -30.997 1.147 -19.927 1.000 26.435 191 PRO E C 1
ATOM 8407 O O . PRO E 1 176 ? -30.368 2.155 -19.590 1.000 25.950 191 PRO E O 1
ATOM 8411 N N . LEU E 1 177 ? -31.193 0.816 -21.202 1.000 26.893 192 LEU E N 1
ATOM 8412 C CA . LEU E 1 177 ? -30.687 1.607 -22.313 1.000 28.245 192 LEU E CA 1
ATOM 8413 C C . LEU E 1 177 ? -31.787 1.775 -23.352 1.000 29.443 192 LEU E C 1
ATOM 8414 O O . LEU E 1 177 ? -32.841 1.136 -23.286 1.000 29.096 192 LEU E O 1
ATOM 8419 N N . GLN E 1 178 ? -31.532 2.649 -24.324 1.000 32.130 193 GLN E N 1
ATOM 8420 C CA . GLN E 1 178 ? -32.487 2.899 -25.394 1.000 31.520 193 GLN E CA 1
ATOM 8421 C C . GLN E 1 178 ? -31.748 3.490 -26.584 1.000 31.680 193 GLN E C 1
ATOM 8422 O O . GLN E 1 178 ? -30.712 4.143 -26.426 1.000 32.254 193 GLN E O 1
ATOM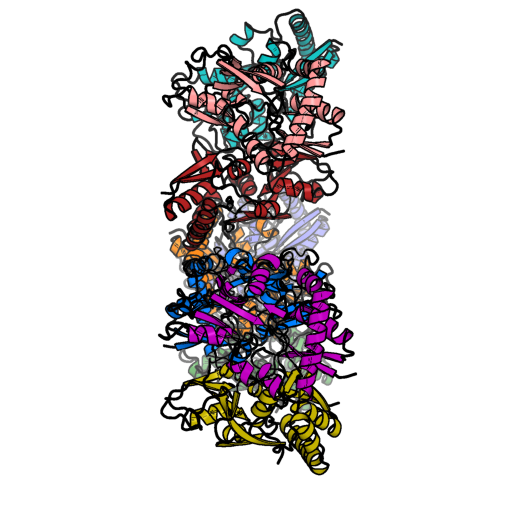 8428 N N . LEU E 1 179 ? -32.288 3.247 -27.776 1.000 30.185 194 LEU E N 1
ATOM 8429 C CA . LEU E 1 179 ? -31.686 3.779 -28.990 1.000 29.027 194 LEU E CA 1
ATOM 8430 C C . LEU E 1 179 ? -31.923 5.280 -29.087 1.000 28.706 194 LEU E C 1
ATOM 8431 O O . LEU E 1 179 ? -32.997 5.781 -28.745 1.000 28.914 194 LEU E O 1
ATOM 8436 N N . ALA E 1 180 ? -30.908 5.999 -29.556 1.000 28.335 195 ALA E N 1
ATOM 8437 C CA . ALA E 1 180 ? -30.974 7.448 -29.724 1.000 28.567 195 ALA E CA 1
ATOM 8438 C C . ALA E 1 180 ? -30.967 7.748 -31.219 1.000 29.467 195 ALA E C 1
ATOM 8439 O O . ALA E 1 180 ? -29.910 7.751 -31.856 1.000 29.704 195 ALA E O 1
ATOM 8441 N N . GLY E 1 181 ? -32.148 8.002 -31.777 1.000 29.875 196 GLY E N 1
ATOM 8442 C CA . GLY E 1 181 ? -32.212 8.279 -33.195 1.000 29.304 196 GLY E CA 1
ATOM 8443 C C . GLY E 1 181 ? -32.073 7.014 -34.028 1.000 30.927 196 GLY E C 1
ATOM 8444 O O . GLY E 1 181 ? -32.160 5.887 -33.534 1.000 30.009 196 GLY E O 1
ATOM 8445 N N . SER E 1 182 ? -31.852 7.223 -35.319 1.000 29.919 197 SER E N 1
ATOM 8446 C CA . SER E 1 182 ? -31.696 6.169 -36.306 1.000 29.722 197 SER E CA 1
ATOM 8447 C C . SER E 1 182 ? -30.225 5.959 -36.632 1.000 29.872 197 SER E C 1
ATOM 8448 O O . SER E 1 182 ? -29.382 6.800 -36.305 1.000 30.206 197 SER E O 1
ATOM 8451 N N . PRO E 1 183 ? -29.873 4.834 -37.259 1.000 30.727 198 PRO E N 1
ATOM 8452 C CA . PRO E 1 183 ? -28.485 4.647 -37.696 1.000 29.193 198 PRO E CA 1
ATOM 8453 C C . PRO E 1 183 ? -28.039 5.769 -38.621 1.000 28.693 198 PRO E C 1
ATOM 8454 O O . PRO E 1 183 ? -28.803 6.251 -39.459 1.000 31.193 198 PRO E O 1
ATOM 8458 N N . PHE E 1 184 ? -26.785 6.182 -38.456 1.000 28.730 199 PHE E N 1
ATOM 8459 C CA . PHE E 1 184 ? -26.224 7.300 -39.200 1.000 29.051 199 PHE E CA 1
ATOM 8460 C C . PHE E 1 184 ? -25.114 6.886 -40.156 1.000 28.119 199 PHE E C 1
ATOM 8461 O O . PHE E 1 184 ? -24.529 7.753 -40.814 1.000 29.277 199 PHE E O 1
ATOM 8469 N N . GLU E 1 185 ? -24.811 5.591 -40.251 1.000 27.409 200 GLU E N 1
ATOM 8470 C CA . GLU E 1 185 ? -23.803 5.086 -41.174 1.000 27.003 200 GLU E CA 1
ATOM 8471 C C . GLU E 1 185 ? -23.906 3.570 -41.290 1.000 26.601 200 GLU E C 1
ATOM 8472 O O . GLU E 1 185 ? -23.761 2.856 -40.293 1.000 26.661 200 GLU E O 1
ATOM 8478 N N . THR E 1 186 ? -24.161 3.072 -42.497 1.000 26.756 201 THR E N 1
ATOM 8479 C CA . THR E 1 186 ? -24.241 1.634 -42.711 1.000 26.506 201 THR E CA 1
ATOM 8480 C C . THR E 1 186 ? -22.851 1.014 -42.637 1.000 26.079 201 THR E C 1
ATOM 8481 O O . THR E 1 186 ? -21.869 1.593 -43.112 1.000 26.472 201 THR E O 1
ATOM 8485 N N . ILE E 1 187 ? -22.767 -0.168 -42.032 1.000 25.793 202 ILE E N 1
ATOM 8486 C CA . ILE E 1 187 ? -21.508 -0.887 -41.875 1.000 25.964 202 ILE E CA 1
ATOM 8487 C C . ILE E 1 187 ? -21.637 -2.251 -42.540 1.000 24.045 202 ILE E C 1
ATOM 8488 O O . ILE E 1 187 ? -22.650 -2.941 -42.369 1.000 24.056 202 ILE E O 1
ATOM 8493 N N . GLU E 1 188 ? -20.619 -2.628 -43.310 1.000 21.358 203 GLU E N 1
ATOM 8494 C CA . GLU E 1 188 ? -20.520 -3.957 -43.900 1.000 21.713 203 GLU E CA 1
ATOM 8495 C C . GLU E 1 188 ? -19.437 -4.721 -43.151 1.000 21.916 203 GLU E C 1
ATOM 8496 O O . GLU E 1 188 ? -18.277 -4.297 -43.128 1.000 22.592 203 GLU E O 1
ATOM 8502 N N . ASN E 1 189 ? -19.817 -5.834 -42.533 1.000 22.429 204 ASN E N 1
ATOM 8503 C CA . ASN E 1 189 ? -18.938 -6.577 -41.638 1.000 23.956 204 ASN E CA 1
ATOM 8504 C C . ASN E 1 189 ? -18.464 -7.846 -42.332 1.000 25.219 204 ASN E C 1
ATOM 8505 O O . ASN E 1 189 ? -19.281 -8.651 -42.790 1.000 26.203 204 ASN E O 1
ATOM 8510 N N . ALA E 1 190 ? -17.146 -8.019 -42.410 1.000 26.287 205 ALA E N 1
ATOM 8511 C CA . ALA E 1 190 ? -16.540 -9.204 -42.999 1.000 30.975 205 ALA E CA 1
ATOM 8512 C C . ALA E 1 190 ? -15.394 -9.657 -42.106 1.000 35.591 205 ALA E C 1
ATOM 8513 O O . ALA E 1 190 ? -15.110 -9.050 -41.069 1.000 29.746 205 ALA E O 1
ATOM 8515 N N . TRP E 1 191 ? -14.724 -10.735 -42.521 1.000 42.808 206 TRP E N 1
ATOM 8516 C CA . TRP E 1 191 ? -13.591 -11.258 -41.768 1.000 43.000 206 TRP E CA 1
ATOM 8517 C C . TRP E 1 191 ? -12.290 -10.820 -42.417 1.000 43.382 206 TRP E C 1
ATOM 8518 O O . TRP E 1 191 ? -12.125 -10.995 -43.633 1.000 43.726 206 TRP E O 1
ATOM 8529 N N . PRO E 1 192 ? -11.356 -10.244 -41.666 1.000 34.762 207 PRO E N 1
ATOM 8530 C CA . PRO E 1 192 ? -10.090 -9.807 -42.257 1.000 32.059 207 PRO E CA 1
ATOM 8531 C C . PRO E 1 192 ? -9.018 -10.882 -42.215 1.000 30.635 207 PRO E C 1
ATOM 8532 O O . PRO E 1 192 ? -8.979 -11.737 -41.328 1.000 30.017 207 PRO E O 1
ATOM 8536 N N . PHE E 1 193 ? -8.135 -10.822 -43.210 1.000 29.356 208 PHE E N 1
ATOM 8537 C CA . PHE E 1 193 ? -6.970 -11.688 -43.288 1.000 27.130 208 PHE E CA 1
ATOM 8538 C C . PHE E 1 193 ? -5.785 -10.858 -43.756 1.000 26.832 208 PHE E C 1
ATOM 8539 O O . PHE E 1 193 ? -5.938 -9.972 -44.602 1.000 28.453 208 PHE E O 1
ATOM 8547 N N . VAL E 1 194 ? -4.605 -11.139 -43.199 1.000 27.511 209 VAL E N 1
ATOM 8548 C CA . VAL E 1 194 ? -3.405 -10.453 -43.656 1.000 27.456 209 VAL E CA 1
ATOM 8549 C C . VAL E 1 194 ? -3.047 -10.938 -45.054 1.000 25.114 209 VAL E C 1
ATOM 8550 O O . VAL E 1 194 ? -3.292 -12.094 -45.421 1.000 25.095 209 VAL E O 1
ATOM 8554 N N . ASN E 1 195 ? -2.462 -10.040 -45.845 1.000 26.177 210 ASN E N 1
ATOM 8555 C CA . ASN E 1 195 ? -2.273 -10.268 -47.277 1.000 26.674 210 ASN E CA 1
ATOM 8556 C C . ASN E 1 195 ? -1.034 -11.132 -47.504 1.000 26.024 210 ASN E C 1
ATOM 8557 O O . ASN E 1 195 ? 0.066 -10.650 -47.781 1.000 25.166 210 ASN E O 1
ATOM 8562 N N . ASN E 1 196 ? -1.231 -12.443 -47.387 1.000 27.590 211 ASN E N 1
ATOM 8563 C CA . ASN E 1 196 ? -0.220 -13.423 -47.757 1.000 28.846 211 ASN E CA 1
ATOM 8564 C C . ASN E 1 196 ? -0.937 -14.669 -48.258 1.000 31.162 211 ASN E C 1
ATOM 8565 O O . ASN E 1 196 ? -2.159 -14.790 -48.146 1.000 31.501 211 ASN E O 1
ATOM 8570 N N . GLU E 1 197 ? -0.159 -15.602 -48.819 1.000 32.035 212 GLU E N 1
ATOM 8571 C CA . GLU E 1 197 ? -0.749 -16.786 -49.441 1.000 33.143 212 GLU E CA 1
ATOM 8572 C C . GLU E 1 197 ? -1.603 -17.577 -48.460 1.000 32.212 212 GLU E C 1
ATOM 8573 O O . GLU E 1 197 ? -2.603 -18.187 -48.858 1.000 33.114 212 GLU E O 1
ATOM 8579 N N . LYS E 1 198 ? -1.230 -17.582 -47.179 1.000 33.512 213 LYS E N 1
ATOM 8580 C CA . LYS E 1 198 ? -2.061 -18.231 -46.171 1.000 33.459 213 LYS E CA 1
ATOM 8581 C C . LYS E 1 198 ? -3.411 -17.534 -46.059 1.000 31.622 213 LYS E C 1
ATOM 8582 O O . LYS E 1 198 ? -4.462 -18.184 -46.047 1.000 30.633 213 LYS E O 1
ATOM 8588 N N . GLY E 1 199 ? -3.400 -16.201 -45.996 1.000 30.551 214 GLY E N 1
ATOM 8589 C CA . GLY E 1 199 ? -4.647 -15.460 -45.945 1.000 29.556 214 GLY E CA 1
ATOM 8590 C C . GLY E 1 199 ? -5.308 -15.300 -47.297 1.000 34.833 214 GLY E C 1
ATOM 8591 O O . GLY E 1 199 ? -6.525 -15.098 -47.372 1.000 33.501 214 GLY E O 1
ATOM 8592 N N . GLN E 1 200 ? -4.531 -15.387 -48.380 1.000 38.276 215 GLN E N 1
ATOM 8593 C CA . GLN E 1 200 ? -5.105 -15.247 -49.716 1.000 37.828 215 GLN E CA 1
ATOM 8594 C C . GLN E 1 200 ? -6.056 -16.393 -50.035 1.000 37.465 215 GLN E C 1
ATOM 8595 O O . GLN E 1 200 ? -7.080 -16.192 -50.697 1.000 37.339 215 GLN E O 1
ATOM 8601 N N . GLN E 1 201 ? -5.739 -17.603 -49.572 1.000 35.820 216 GLN E N 1
ATOM 8602 C CA . GLN E 1 201 ? -6.605 -18.748 -49.831 1.000 36.062 216 GLN E CA 1
ATOM 8603 C C . GLN E 1 201 ? -7.674 -18.939 -48.764 1.000 35.125 216 GLN E C 1
ATOM 8604 O O . GLN E 1 201 ? -8.763 -19.434 -49.078 1.000 34.752 216 GLN E O 1
ATOM 8610 N N . LEU E 1 202 ? -7.392 -18.570 -47.510 1.000 32.949 217 LEU E N 1
ATOM 8611 C CA . LEU E 1 202 ? -8.447 -18.552 -46.501 1.000 32.780 217 LEU E CA 1
ATOM 8612 C C . LEU E 1 202 ? -9.585 -17.632 -46.919 1.000 31.846 217 LEU E C 1
ATOM 8613 O O . LEU E 1 202 ? -10.751 -17.899 -46.606 1.000 31.225 217 LEU E O 1
ATOM 8618 N N . GLN E 1 203 ? -9.263 -16.554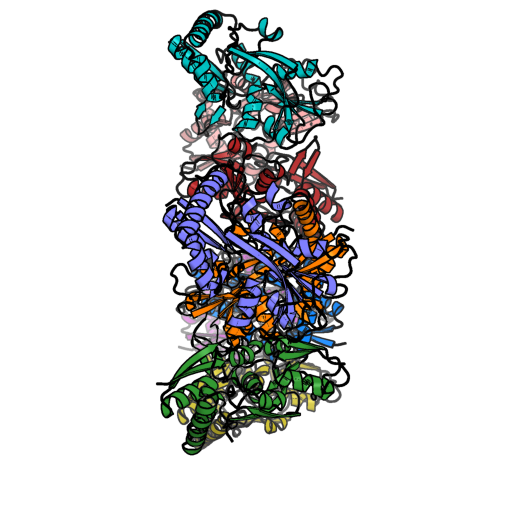 -47.637 1.000 32.391 218 GLN E N 1
ATOM 8619 C CA . GLN E 1 203 ? -10.291 -15.646 -48.131 1.000 31.433 218 GLN E CA 1
ATOM 8620 C C . GLN E 1 203 ? -11.236 -16.361 -49.089 1.000 31.620 218 GLN E C 1
ATOM 8621 O O . GLN E 1 203 ? -12.462 -16.303 -48.934 1.000 32.701 218 GLN E O 1
ATOM 8627 N N . GLY E 1 204 ? -10.678 -17.065 -50.074 1.000 32.193 219 GLY E N 1
ATOM 8628 C CA . GLY E 1 204 ? -11.514 -17.728 -51.061 1.000 32.164 219 GLY E CA 1
ATOM 8629 C C . GLY E 1 204 ? -12.299 -18.892 -50.488 1.000 30.438 219 GLY E C 1
ATOM 8630 O O . GLY E 1 204 ? -13.454 -19.114 -50.860 1.000 28.522 219 GLY E O 1
ATOM 8631 N N . GLU E 1 205 ? -11.685 -19.653 -49.579 1.000 30.104 220 GLU E N 1
ATOM 8632 C CA . GLU E 1 205 ? -12.377 -20.792 -48.983 1.000 29.225 220 GLU E CA 1
ATOM 8633 C C . GLU E 1 205 ? -13.530 -20.336 -48.097 1.000 28.596 220 GLU E C 1
ATOM 8634 O O . GLU E 1 205 ? -14.574 -20.997 -48.035 1.000 27.569 220 GLU E O 1
ATOM 8640 N N . VAL E 1 206 ? -13.358 -19.210 -47.404 1.000 29.251 221 VAL E N 1
ATOM 8641 C CA . VAL E 1 206 ? -14.429 -18.692 -46.561 1.000 28.777 221 VAL E CA 1
ATOM 8642 C C . VAL E 1 206 ? -15.558 -18.132 -47.417 1.000 28.564 221 VAL E C 1
ATOM 8643 O O . VAL E 1 206 ? -16.740 -18.315 -47.104 1.000 28.201 221 VAL E O 1
ATOM 8647 N N . ASN E 1 207 ? -15.214 -17.450 -48.513 1.000 28.398 222 ASN E N 1
ATOM 8648 C CA . ASN E 1 207 ? -16.237 -16.919 -49.409 1.000 26.472 222 ASN E CA 1
ATOM 8649 C C . ASN E 1 207 ? -17.093 -18.034 -49.993 1.000 26.029 222 ASN E C 1
ATOM 8650 O O . ASN E 1 207 ? -18.311 -17.878 -50.144 1.000 25.864 222 ASN E O 1
ATOM 8655 N N . LYS E 1 208 ? -16.475 -19.168 -50.333 1.000 25.887 223 LYS E N 1
ATOM 8656 C CA . LYS E 1 208 ? -17.244 -20.293 -50.853 1.000 26.264 223 LYS E CA 1
ATOM 8657 C C . LYS E 1 208 ? -18.075 -20.946 -49.757 1.000 24.524 223 LYS E C 1
ATOM 8658 O O . LYS E 1 208 ? -19.170 -21.452 -50.027 1.000 24.887 223 LYS E O 1
ATOM 8664 N N . ALA E 1 209 ? -17.576 -20.943 -48.520 1.000 25.419 224 ALA E N 1
ATOM 8665 C CA . ALA E 1 209 ? -18.384 -21.403 -47.396 1.000 25.935 224 ALA E CA 1
ATOM 8666 C C . ALA E 1 209 ? -19.521 -20.430 -47.117 1.000 23.637 224 ALA E C 1
ATOM 8667 O O . ALA E 1 209 ? -20.674 -20.839 -46.947 1.000 22.632 224 ALA E O 1
ATOM 8669 N N . LEU E 1 210 ? -19.211 -19.131 -47.082 1.000 24.458 225 LEU E N 1
ATOM 8670 C CA . LEU E 1 210 ? -20.237 -18.122 -46.840 1.000 23.898 225 LEU E CA 1
ATOM 8671 C C . LEU E 1 210 ? -21.335 -18.185 -47.894 1.000 24.100 225 LEU E C 1
ATOM 8672 O O . LEU E 1 210 ? -22.523 -18.067 -47.574 1.000 25.464 225 LEU E O 1
ATOM 8677 N N . ALA E 1 211 ? -20.957 -18.379 -49.159 1.000 24.821 226 ALA E N 1
ATOM 8678 C CA . ALA E 1 211 ? -21.956 -18.508 -50.213 1.000 24.306 226 ALA E CA 1
ATOM 8679 C C . ALA E 1 211 ? -22.773 -19.784 -50.054 1.000 23.376 226 ALA E C 1
ATOM 8680 O O . ALA E 1 211 ? -23.970 -19.795 -50.363 1.000 23.916 226 ALA E O 1
ATOM 8682 N N . ALA E 1 212 ? -22.154 -20.860 -49.567 1.000 22.508 227 ALA E N 1
ATOM 8683 C CA . ALA E 1 212 ? -22.894 -22.103 -49.378 1.000 22.287 227 ALA E CA 1
ATOM 8684 C C . ALA E 1 212 ? -23.788 -22.036 -48.146 1.000 24.045 227 ALA E C 1
ATOM 8685 O O . ALA E 1 212 ? -24.903 -22.573 -48.150 1.000 23.566 227 ALA E O 1
ATOM 8687 N N . MET E 1 213 ? -23.321 -21.377 -47.082 1.000 24.274 228 MET E N 1
ATOM 8688 C CA . MET E 1 213 ? -24.136 -21.256 -45.878 1.000 22.784 228 MET E CA 1
ATOM 8689 C C . MET E 1 213 ? -25.345 -20.360 -46.118 1.000 23.016 228 MET E C 1
ATOM 8690 O O . MET E 1 213 ? -26.431 -20.623 -45.590 1.000 24.277 228 MET E O 1
ATOM 8695 N N . ARG E 1 214 ? -25.180 -19.297 -46.912 1.000 23.900 229 ARG E N 1
ATOM 8696 C CA . ARG E 1 214 ? -26.327 -18.473 -47.280 1.000 23.711 229 ARG E CA 1
ATOM 8697 C C . ARG E 1 214 ? -27.345 -19.264 -48.088 1.000 23.571 229 ARG E C 1
ATOM 8698 O O . ARG E 1 214 ? -28.551 -19.011 -47.989 1.000 23.216 229 ARG E O 1
ATOM 8706 N N . ALA E 1 215 ? -26.882 -20.224 -48.888 1.000 24.332 230 ALA E N 1
ATOM 8707 C CA . ALA E 1 215 ? -27.758 -20.895 -49.841 1.000 24.806 230 ALA E CA 1
ATOM 8708 C C . ALA E 1 215 ? -28.600 -21.981 -49.183 1.000 24.019 230 ALA E C 1
ATOM 8709 O O . ALA E 1 215 ? -29.773 -22.151 -49.529 1.000 24.442 230 ALA E O 1
ATOM 8711 N N . ASP E 1 216 ? -28.027 -22.731 -48.244 1.000 23.332 231 ASP E N 1
ATOM 8712 C CA . ASP E 1 216 ? -28.735 -23.835 -47.610 1.000 24.308 231 ASP E CA 1
ATOM 8713 C C . ASP E 1 216 ? -29.388 -23.439 -46.290 1.000 24.469 231 ASP E C 1
ATOM 8714 O O . ASP E 1 216 ? -29.794 -24.317 -45.523 1.000 25.090 231 ASP E O 1
ATOM 8719 N N . GLY E 1 217 ? -29.500 -22.141 -46.012 1.000 24.158 232 GLY E N 1
ATOM 8720 C CA . GLY E 1 217 ? -30.195 -21.660 -44.835 1.000 24.827 232 GLY E CA 1
ATOM 8721 C C . GLY E 1 217 ? -29.421 -21.741 -43.540 1.000 23.816 232 GLY E C 1
ATOM 8722 O O . GLY E 1 217 ? -29.965 -21.362 -42.494 1.000 23.527 232 GLY E O 1
ATOM 8723 N N . THR E 1 218 ? -28.175 -22.219 -43.568 1.000 24.266 233 THR E N 1
ATOM 8724 C CA . THR E 1 218 ? -27.404 -22.344 -42.336 1.000 24.535 233 THR E CA 1
ATOM 8725 C C . THR E 1 218 ? -27.154 -20.980 -41.700 1.000 23.937 233 THR E C 1
ATOM 8726 O O . THR E 1 218 ? -27.319 -20.813 -40.485 1.000 22.795 233 THR E O 1
ATOM 8730 N N . LEU E 1 219 ? -26.770 -19.989 -42.507 1.000 23.545 234 LEU E N 1
ATOM 8731 C CA . LEU E 1 219 ? -26.529 -18.653 -41.972 1.000 23.292 234 LEU E CA 1
ATOM 8732 C C . LEU E 1 219 ? -27.804 -18.034 -41.413 1.000 22.605 234 LEU E C 1
ATOM 8733 O O . LEU E 1 219 ? -27.749 -17.288 -40.428 1.000 22.303 234 LEU E O 1
ATOM 8738 N N . SER E 1 220 ? -28.958 -18.335 -42.014 1.000 23.734 235 SER E N 1
ATOM 8739 C CA . SER E 1 220 ? -30.216 -17.814 -41.484 1.000 22.671 235 SER E CA 1
ATOM 8740 C C . SER E 1 220 ? -30.565 -18.466 -40.150 1.000 22.487 235 SER E C 1
ATOM 8741 O O . SER E 1 220 ? -31.027 -17.788 -39.224 1.000 22.492 235 SER E O 1
ATOM 8744 N N . GLN E 1 221 ? -30.347 -19.780 -40.034 1.000 22.558 236 GLN E N 1
ATOM 8745 C CA . GLN E 1 221 ? -30.657 -20.478 -38.788 1.000 22.650 236 GLN E CA 1
ATOM 8746 C C . GLN E 1 221 ? -29.868 -19.898 -37.622 1.000 22.847 236 GLN E C 1
ATOM 8747 O O . GLN E 1 221 ? -30.415 -19.668 -36.536 1.000 23.216 236 GLN E O 1
ATOM 8753 N N . ILE E 1 222 ? -28.575 -19.650 -37.833 1.000 22.769 237 ILE E N 1
ATOM 8754 C CA . ILE E 1 222 ? -27.733 -19.124 -36.764 1.000 22.721 237 ILE E CA 1
ATOM 8755 C C . ILE E 1 222 ? -28.169 -17.717 -36.382 1.000 23.042 237 ILE E C 1
ATOM 8756 O O . ILE E 1 222 ? -28.160 -17.350 -35.201 1.000 23.400 237 ILE E O 1
ATOM 8761 N N . ALA E 1 223 ? -28.566 -16.908 -37.367 1.000 22.403 238 ALA E N 1
ATOM 8762 C CA . ALA E 1 223 ? -29.020 -15.554 -37.070 1.000 22.432 238 ALA E CA 1
ATOM 8763 C C . ALA E 1 223 ? -30.320 -15.558 -36.275 1.000 22.903 238 ALA E C 1
ATOM 8764 O O . ALA E 1 223 ? -30.562 -14.642 -35.481 1.000 22.690 238 ALA E O 1
ATOM 8766 N N . LEU E 1 224 ? -31.161 -16.577 -36.466 1.000 22.626 239 LEU E N 1
ATOM 8767 C CA . LEU E 1 224 ? -32.416 -16.659 -35.727 1.000 22.811 239 LEU E CA 1
ATOM 8768 C C . LEU E 1 224 ? -32.209 -17.159 -34.303 1.000 23.945 239 LEU E C 1
ATOM 8769 O O . LEU E 1 224 ? -32.969 -16.784 -33.402 1.000 22.721 239 LEU E O 1
ATOM 8774 N N . LYS E 1 225 ? -31.193 -17.995 -34.083 1.000 24.037 240 LYS E N 1
ATOM 8775 C CA . LYS E 1 225 ? -30.944 -18.526 -32.747 1.000 23.603 240 LYS E CA 1
ATOM 8776 C C . LYS E 1 225 ? -30.467 -17.436 -31.797 1.000 22.684 240 LYS E C 1
ATOM 8777 O O . LYS E 1 225 ? -30.800 -17.451 -30.606 1.000 22.734 240 LYS E O 1
ATOM 8783 N N . TRP E 1 226 ? -29.698 -16.473 -32.306 1.000 22.582 241 TRP E N 1
ATOM 8784 C CA . TRP E 1 226 ? -29.085 -15.454 -31.467 1.000 23.137 241 TRP E CA 1
ATOM 8785 C C . TRP E 1 226 ? -29.811 -14.115 -31.492 1.000 23.221 241 TRP E C 1
ATOM 8786 O O . TRP E 1 226 ? -29.635 -13.320 -30.562 1.000 24.411 241 TRP E O 1
ATOM 8797 N N . PHE E 1 227 ? -30.622 -13.844 -32.514 1.000 23.340 242 PHE E N 1
ATOM 8798 C CA . PHE E 1 227 ? -31.270 -12.549 -32.661 1.000 23.274 242 PHE E CA 1
ATOM 8799 C C . PHE E 1 227 ? -32.783 -12.619 -32.799 1.000 22.463 242 PHE E C 1
ATOM 8800 O O . PHE E 1 227 ? -33.439 -11.576 -32.709 1.000 22.434 242 PHE E O 1
ATOM 8808 N N . GLY E 1 228 ? -33.358 -13.794 -33.044 1.000 22.545 243 GLY E N 1
ATOM 8809 C CA . GLY E 1 228 ? -34.800 -13.904 -33.182 1.000 22.608 243 GLY E CA 1
ATOM 8810 C C . GLY E 1 228 ? -35.278 -13.433 -34.541 1.000 22.553 243 GLY E C 1
ATOM 8811 O O . GLY E 1 228 ? -36.451 -13.574 -34.904 1.000 22.721 243 GLY E O 1
ATOM 8812 N N . THR E 1 229 ? -34.352 -12.860 -35.301 1.000 24.579 244 THR E N 1
ATOM 8813 C CA . THR E 1 229 ? -34.607 -12.385 -36.650 1.000 24.006 244 THR E CA 1
ATOM 8814 C C . THR E 1 229 ? -33.443 -12.793 -37.540 1.000 23.221 244 THR E C 1
ATOM 8815 O O . THR E 1 229 ? -32.352 -13.113 -37.062 1.000 23.403 244 THR E O 1
ATOM 8819 N N . ASP E 1 230 ? -33.690 -12.791 -38.848 1.000 26.061 245 ASP E N 1
ATOM 8820 C CA . ASP E 1 230 ? -32.665 -13.134 -39.832 1.000 26.000 245 ASP E CA 1
ATOM 8821 C C . ASP E 1 230 ? -31.923 -11.858 -40.199 1.000 26.201 245 ASP E C 1
ATOM 8822 O O . ASP E 1 230 ? -32.329 -11.107 -41.085 1.000 23.574 245 ASP E O 1
ATOM 8827 N N . ILE E 1 231 ? -30.818 -11.604 -39.499 1.000 24.340 246 ILE E N 1
ATOM 8828 C CA . ILE E 1 231 ? -30.029 -10.413 -39.783 1.000 24.671 246 ILE E CA 1
ATOM 8829 C C . ILE E 1 231 ? -29.193 -10.577 -41.045 1.000 25.479 246 ILE E C 1
ATOM 8830 O O . ILE E 1 231 ? -28.689 -9.584 -41.582 1.000 25.077 246 ILE E O 1
ATOM 8835 N N . SER E 1 232 ? -29.031 -11.805 -41.534 1.000 24.782 247 SER E N 1
ATOM 8836 C CA . SER E 1 232 ? -28.201 -12.059 -42.703 1.000 24.000 247 SER E CA 1
ATOM 8837 C C . SER E 1 232 ? -28.863 -11.648 -44.011 1.000 25.411 247 SER E C 1
ATOM 8838 O O . SER E 1 232 ? -28.226 -11.749 -45.066 1.000 27.680 247 SER E O 1
ATOM 8841 N N . GLN E 1 233 ? -30.114 -11.200 -43.975 1.000 24.419 248 GLN E N 1
ATOM 8842 C CA . GLN E 1 233 ? -30.797 -10.735 -45.175 1.000 24.603 248 GLN E CA 1
ATOM 8843 C C . GLN E 1 233 ? -30.295 -9.354 -45.579 1.000 26.985 248 GLN E C 1
ATOM 8844 O O . GLN E 1 233 ? -30.478 -8.381 -44.847 1.000 26.540 248 GLN E O 1
ATOM 8851 N N . ALA F 1 7 ? -94.424 -30.652 25.924 1.000 38.355 22 ALA F N 1
ATOM 8852 C CA . ALA F 1 7 ? -93.293 -29.748 26.093 1.000 36.252 22 ALA F CA 1
ATOM 8853 C C . ALA F 1 7 ? -93.374 -28.589 25.107 1.000 37.249 22 ALA F C 1
ATOM 8854 O O . ALA F 1 7 ? -92.948 -28.708 23.960 1.000 37.394 22 ALA F O 1
ATOM 8856 N N . THR F 1 8 ? -93.918 -27.466 25.568 1.000 37.386 23 THR F N 1
ATOM 8857 C CA . THR F 1 8 ? -94.103 -26.307 24.705 1.000 36.431 23 THR F CA 1
ATOM 8858 C C . THR F 1 8 ? -92.764 -25.646 24.401 1.000 34.794 23 THR F C 1
ATOM 8859 O O . THR F 1 8 ? -91.941 -25.441 25.298 1.000 35.691 23 THR F O 1
ATOM 8863 N N . GLU F 1 9 ? -92.543 -25.320 23.129 1.000 35.023 24 GLU F N 1
ATOM 8864 C CA . GLU F 1 9 ? -91.344 -24.593 22.736 1.000 35.686 24 GLU F CA 1
ATOM 8865 C C . GLU F 1 9 ? -91.450 -23.145 23.199 1.000 34.286 24 GLU F C 1
ATOM 8866 O O . GLU F 1 9 ? -92.433 -22.459 22.903 1.000 32.893 24 GLU F O 1
ATOM 8872 N N . VAL F 1 10 ? -90.449 -22.685 23.947 1.000 32.922 25 VAL F N 1
ATOM 8873 C CA . VAL F 1 10 ? -90.439 -21.345 24.532 1.000 30.927 25 VAL F CA 1
ATOM 8874 C C . VAL F 1 10 ? -89.101 -20.703 24.182 1.000 31.454 25 VAL F C 1
ATOM 8875 O O . VAL F 1 10 ? -88.088 -20.967 24.837 1.000 31.677 25 VAL F O 1
ATOM 8879 N N . LYS F 1 11 ? -89.093 -19.850 23.159 1.000 30.769 26 LYS F N 1
ATOM 8880 C CA . LYS F 1 11 ? -87.884 -19.134 22.775 1.000 28.767 26 LYS F CA 1
ATOM 8881 C C . LYS F 1 11 ? -87.685 -17.927 23.684 1.000 27.756 26 LYS F C 1
ATOM 8882 O O . LYS F 1 11 ? -88.580 -17.087 23.821 1.000 27.903 26 LYS F O 1
ATOM 8888 N N . VAL F 1 12 ? -86.508 -17.841 24.302 1.000 27.411 27 VAL F N 1
ATOM 8889 C CA . VAL F 1 12 ? -86.179 -16.782 25.248 1.000 25.242 27 VAL F CA 1
ATOM 8890 C C . VAL F 1 12 ? -85.063 -15.938 24.652 1.000 25.071 27 VAL F C 1
ATOM 8891 O O . VAL F 1 12 ? -84.008 -16.467 24.279 1.000 24.779 27 VAL F O 1
ATOM 8895 N N . GLY F 1 13 ? -85.289 -14.628 24.569 1.000 24.961 28 GLY F N 1
ATOM 8896 C CA . GLY F 1 13 ? -84.314 -13.729 23.984 1.000 23.284 28 GLY F CA 1
ATOM 8897 C C . GLY F 1 13 ? -83.413 -13.086 25.023 1.000 23.877 28 GLY F C 1
ATOM 8898 O O . GLY F 1 13 ? -83.820 -12.824 26.153 1.000 23.321 28 GLY F O 1
ATOM 8899 N N . MET F 1 14 ? -82.168 -12.842 24.626 1.000 22.919 29 MET F N 1
ATOM 8900 C CA . MET F 1 14 ? -81.176 -12.226 25.498 1.000 22.500 29 MET F CA 1
ATOM 8901 C C . MET F 1 14 ? -80.083 -11.618 24.628 1.000 22.561 29 MET F C 1
ATOM 8902 O O . MET F 1 14 ? -80.124 -11.703 23.399 1.000 22.961 29 MET F O 1
ATOM 8907 N N . SER F 1 15 ? -79.097 -11.002 25.279 1.000 23.234 30 SER F N 1
ATOM 8908 C CA . SER F 1 15 ? -78.012 -10.333 24.573 1.000 24.061 30 SER F CA 1
ATOM 8909 C C . SER F 1 15 ? -76.703 -11.110 24.590 1.000 25.424 30 SER F C 1
ATOM 8910 O O . SER F 1 15 ? -75.906 -10.972 23.657 1.000 26.619 30 SER F O 1
ATOM 8913 N N . GLY F 1 16 ? -76.461 -11.924 25.613 1.000 27.045 31 GLY F N 1
ATOM 8914 C CA . GLY F 1 16 ? -75.199 -12.632 25.699 1.000 28.840 31 GLY F CA 1
ATOM 8915 C C . GLY F 1 16 ? -74.005 -11.752 25.981 1.000 28.488 31 GLY F C 1
ATOM 8916 O O . GLY F 1 16 ? -72.866 -12.197 25.821 1.000 30.088 31 GLY F O 1
ATOM 8917 N N . ARG F 1 17 ? -74.235 -10.508 26.393 1.000 29.117 32 ARG F N 1
ATOM 8918 C CA . ARG F 1 17 ? -73.176 -9.554 26.708 1.000 29.869 32 ARG F CA 1
ATOM 8919 C C . ARG F 1 17 ? -73.576 -8.710 27.909 1.000 30.369 32 ARG F C 1
ATOM 8920 O O . ARG F 1 17 ? -73.401 -7.487 27.921 1.000 30.701 32 ARG F O 1
ATOM 8928 N N . TYR F 1 18 ? -74.114 -9.366 28.949 1.000 26.193 33 TYR F N 1
ATOM 8929 C CA . TYR F 1 18 ? -74.689 -8.703 30.114 1.000 23.874 33 TYR F CA 1
ATOM 8930 C C . TYR F 1 18 ? -74.249 -9.480 31.359 1.000 24.395 33 TYR F C 1
ATOM 8931 O O . TYR F 1 18 ? -75.035 -10.169 32.008 1.000 24.629 33 TYR F O 1
ATOM 8940 N N . PHE F 1 19 ? -72.967 -9.370 31.692 1.000 23.963 34 PHE F N 1
ATOM 8941 C CA . PHE F 1 19 ? -72.424 -10.119 32.816 1.000 23.587 34 PHE F CA 1
ATOM 8942 C C . PHE F 1 19 ? -72.978 -9.571 34.130 1.000 21.839 34 PHE F C 1
ATOM 8943 O O . PHE F 1 19 ? -73.055 -8.352 34.313 1.000 24.245 34 PHE F O 1
ATOM 8951 N N . PRO F 1 20 ? -73.375 -10.443 35.065 1.000 21.208 35 PRO F N 1
ATOM 8952 C CA . PRO F 1 20 ? -73.397 -11.908 34.973 1.000 21.584 35 PRO F CA 1
ATOM 8953 C C . PRO F 1 20 ? -74.777 -12.457 34.630 1.000 21.905 35 PRO F C 1
ATOM 8954 O O . PRO F 1 20 ? -75.037 -13.642 34.816 1.000 21.553 35 PRO F O 1
ATOM 8958 N N . PHE F 1 21 ? -75.683 -11.617 34.126 1.000 24.000 36 PHE F N 1
ATOM 8959 C CA . PHE F 1 21 ? -77.040 -12.071 33.836 1.000 23.640 36 PHE F CA 1
ATOM 8960 C C . PHE F 1 21 ? -77.061 -13.005 32.632 1.000 24.419 36 PHE F C 1
ATOM 8961 O O . PHE F 1 21 ? -77.473 -14.165 32.737 1.000 24.885 36 PHE F O 1
ATOM 8969 N N . THR F 1 22 ? -76.633 -12.511 31.474 1.000 26.335 37 THR F N 1
ATOM 8970 C CA . THR F 1 22 ? -76.494 -13.339 30.282 1.000 26.627 37 THR F CA 1
ATOM 8971 C C . THR F 1 22 ? -75.183 -12.975 29.604 1.000 27.101 37 THR F C 1
ATOM 8972 O O . THR F 1 22 ? -74.938 -11.803 29.302 1.000 26.895 37 THR F O 1
ATOM 8976 N N . PHE F 1 23 ? -74.332 -13.973 29.393 1.000 26.908 38 PHE F N 1
ATOM 8977 C CA . PHE F 1 23 ? -73.019 -13.748 28.806 1.000 28.322 38 PHE F CA 1
ATOM 8978 C C . PHE F 1 23 ? -72.470 -15.087 28.338 1.000 28.248 38 PHE F C 1
ATOM 8979 O O . PHE F 1 23 ? -72.987 -16.150 28.687 1.000 28.953 38 PHE F O 1
ATOM 8987 N N . VAL F 1 24 ? -71.405 -15.019 27.544 1.000 28.427 39 VAL F N 1
ATOM 8988 C CA . VAL F 1 24 ? -70.752 -16.197 26.986 1.000 28.759 39 VAL F CA 1
ATOM 8989 C C . VAL F 1 24 ? -69.350 -16.295 27.570 1.000 30.096 39 VAL F C 1
ATOM 8990 O O . VAL F 1 24 ? -68.626 -15.294 27.636 1.000 30.585 39 VAL F O 1
ATOM 8994 N N . LYS F 1 25 ? -68.972 -17.498 27.997 1.000 30.738 40 LYS F N 1
ATOM 8995 C CA . LYS F 1 25 ? -67.618 -17.768 28.462 1.000 31.793 40 LYS F CA 1
ATOM 8996 C C . LYS F 1 25 ? -67.262 -19.202 28.106 1.000 34.407 40 LYS F C 1
ATOM 8997 O O . LYS F 1 25 ? -68.074 -20.108 28.314 1.000 34.946 40 LYS F O 1
ATOM 9003 N N . GLN F 1 26 ? -66.053 -19.397 27.573 1.000 34.030 41 GLN F N 1
ATOM 9004 C CA . GLN F 1 26 ? -65.581 -20.714 27.140 1.000 33.983 41 GLN F CA 1
ATOM 9005 C C . GLN F 1 26 ? -66.526 -21.314 26.102 1.000 37.978 41 GLN F C 1
ATOM 9006 O O . GLN F 1 26 ? -66.847 -22.505 26.140 1.000 37.454 41 GLN F O 1
ATOM 9012 N N . ASP F 1 27 ? -66.975 -20.472 25.168 1.000 45.340 42 ASP F N 1
ATOM 9013 C CA . ASP F 1 27 ? -67.911 -20.864 24.115 1.000 45.398 42 ASP F CA 1
ATOM 9014 C C . ASP F 1 27 ? -69.176 -21.484 24.710 1.000 45.145 42 ASP F C 1
ATOM 9015 O O . ASP F 1 27 ? -69.640 -22.543 24.282 1.000 45.427 42 ASP F O 1
ATOM 9020 N N . GLU F 1 28 ? -69.736 -20.810 25.711 1.000 37.512 43 GLU F N 1
ATOM 9021 C CA . GLU F 1 28 ? -70.894 -21.336 26.424 1.000 35.191 43 GLU F CA 1
ATOM 9022 C C . GLU F 1 28 ? -71.706 -20.173 26.971 1.000 31.364 43 GLU F C 1
ATOM 9023 O O . GLU F 1 28 ? -71.207 -19.400 27.793 1.000 29.875 43 GLU F O 1
ATOM 9029 N N . LEU F 1 29 ? -72.946 -20.044 26.503 1.000 30.617 44 LEU F N 1
ATOM 9030 C CA . LEU F 1 29 ? -73.855 -19.030 27.020 1.000 28.838 44 LEU F CA 1
ATOM 9031 C C . LEU F 1 29 ? -74.337 -19.431 28.409 1.000 27.924 44 LEU F C 1
ATOM 9032 O O . LEU F 1 29 ? -74.801 -20.557 28.612 1.000 28.093 44 LEU F O 1
ATOM 9037 N N . GLN F 1 30 ? -74.222 -18.517 29.369 1.000 26.743 45 GLN F N 1
ATOM 9038 C CA . GLN F 1 30 ? -74.534 -18.834 30.758 1.000 25.606 45 GLN F CA 1
ATOM 9039 C C . GLN F 1 30 ? -74.918 -17.548 31.479 1.000 25.521 45 GLN F C 1
ATOM 9040 O O . GLN F 1 30 ? -74.924 -16.460 30.895 1.000 25.790 45 GLN F O 1
ATOM 9046 N N . GLY F 1 31 ? -75.263 -17.687 32.758 1.000 25.174 46 GLY F N 1
ATOM 9047 C CA . GLY F 1 31 ? -75.595 -16.537 33.575 1.000 24.490 46 GLY F CA 1
ATOM 9048 C C . GLY F 1 31 ? -76.814 -16.732 34.459 1.000 24.574 46 GLY F C 1
ATOM 9049 O O . GLY F 1 31 ? -77.430 -17.806 34.465 1.000 24.853 46 GLY F O 1
ATOM 9050 N N . PHE F 1 32 ? -77.166 -15.686 35.215 1.000 23.095 47 PHE F N 1
ATOM 9051 C CA . PHE F 1 32 ? -78.334 -15.751 36.089 1.000 23.861 47 PHE F CA 1
ATOM 9052 C C . PHE F 1 32 ? -79.602 -16.009 35.287 1.000 25.085 47 PHE F C 1
ATOM 9053 O O . PHE F 1 32 ? -80.427 -16.852 35.660 1.000 25.474 47 PHE F O 1
ATOM 9061 N N . GLU F 1 33 ? -79.765 -15.304 34.165 1.000 26.669 48 GLU F N 1
ATOM 9062 C CA . GLU F 1 33 ? -80.975 -15.458 33.364 1.000 25.277 48 GLU F CA 1
ATOM 9063 C C . GLU F 1 33 ? -81.059 -16.843 32.737 1.000 26.040 48 GLU F C 1
ATOM 9064 O O . GLU F 1 33 ? -82.159 -17.377 32.558 1.000 26.387 48 GLU F O 1
ATOM 9070 N N . VAL F 1 34 ? -79.914 -17.441 32.408 1.000 24.640 49 VAL F N 1
ATOM 9071 C CA . VAL F 1 34 ? -79.915 -18.752 31.766 1.000 25.264 49 VAL F CA 1
ATOM 9072 C C . VAL F 1 34 ? -80.326 -19.830 32.760 1.000 25.835 49 VAL F C 1
ATOM 9073 O O . VAL F 1 34 ? -81.182 -20.673 32.467 1.000 27.551 49 VAL F O 1
ATOM 9077 N N . ASP F 1 35 ? -79.719 -19.820 33.949 1.000 27.022 50 ASP F N 1
ATOM 9078 C CA . ASP F 1 35 ? -80.041 -20.825 34.957 1.000 27.967 50 ASP F CA 1
ATOM 9079 C C . ASP F 1 35 ? -81.502 -20.743 35.374 1.000 27.427 50 ASP F C 1
ATOM 9080 O O . ASP F 1 35 ? -82.156 -21.773 35.578 1.000 28.282 50 ASP F O 1
ATOM 9085 N N . VAL F 1 36 ? -82.030 -19.524 35.505 1.000 26.156 51 VAL F N 1
ATOM 9086 C CA . VAL F 1 36 ? -83.400 -19.351 35.982 1.000 27.114 51 VAL F CA 1
ATOM 9087 C C . VAL F 1 36 ? -84.386 -20.009 35.026 1.000 28.803 51 VAL F C 1
ATOM 9088 O O . VAL F 1 36 ? -85.229 -20.816 35.434 1.000 29.593 51 VAL F O 1
ATOM 9092 N N . TRP F 1 37 ? -84.292 -19.678 33.737 1.000 30.980 52 TRP F N 1
ATOM 9093 C CA . TRP F 1 37 ? -85.232 -20.239 32.773 1.000 29.577 52 TRP F CA 1
ATOM 9094 C C . TRP F 1 37 ? -84.985 -21.723 32.539 1.000 33.257 52 TRP F C 1
ATOM 9095 O O . TRP F 1 37 ? -85.915 -22.452 32.179 1.000 31.891 52 TRP F O 1
ATOM 9106 N N . ASN F 1 38 ? -83.750 -22.190 32.733 1.000 40.652 53 ASN F N 1
ATOM 9107 C CA . ASN F 1 38 ? -83.514 -23.629 32.709 1.000 40.931 53 ASN F CA 1
ATOM 9108 C C . ASN F 1 38 ? -84.207 -24.322 33.874 1.000 41.360 53 ASN F C 1
ATOM 9109 O O . ASN F 1 38 ? -84.562 -25.501 33.769 1.000 41.329 53 ASN F O 1
ATOM 9114 N N . GLU F 1 39 ? -84.409 -23.610 34.986 1.000 32.733 54 GLU F N 1
ATOM 9115 C CA . GLU F 1 39 ? -85.169 -24.159 36.103 1.000 30.877 54 GLU F CA 1
ATOM 9116 C C . GLU F 1 39 ? -86.668 -24.052 35.857 1.000 28.501 54 GLU F C 1
ATOM 9117 O O . GLU F 1 39 ? -87.415 -24.992 36.151 1.000 27.822 54 GLU F O 1
ATOM 9123 N N . ILE F 1 40 ? -87.120 -22.913 35.325 1.000 31.570 55 ILE F N 1
ATOM 9124 C CA . ILE F 1 40 ? -88.530 -22.759 34.969 1.000 28.414 55 ILE F CA 1
ATOM 9125 C C . ILE F 1 40 ? -88.945 -23.837 33.978 1.000 31.928 55 ILE F C 1
ATOM 9126 O O . ILE F 1 40 ? -90.042 -24.403 34.071 1.000 29.990 55 ILE F O 1
ATOM 9131 N N . GLY F 1 41 ? -88.066 -24.147 33.023 1.000 30.159 56 GLY F N 1
ATOM 9132 C CA . GLY F 1 41 ? -88.384 -25.164 32.035 1.000 29.288 56 GLY F CA 1
ATOM 9133 C C . GLY F 1 41 ? -88.527 -26.548 32.637 1.000 29.109 56 GLY F C 1
ATOM 9134 O O . GLY F 1 41 ? -89.395 -27.324 32.231 1.000 29.625 56 GLY F O 1
ATOM 9135 N N . LYS F 1 42 ? -87.672 -26.881 33.609 1.000 28.401 57 LYS F N 1
ATOM 9136 C CA . LYS F 1 42 ? -87.788 -28.175 34.274 1.000 27.506 57 LYS F CA 1
ATOM 9137 C C . LYS F 1 42 ? -89.119 -28.301 35.004 1.000 27.187 57 LYS F C 1
ATOM 9138 O O . LYS F 1 42 ? -89.782 -29.342 34.929 1.000 26.158 57 LYS F O 1
ATOM 9144 N N . ARG F 1 43 ? -89.529 -27.245 35.707 1.000 28.190 58 ARG F N 1
ATOM 9145 C CA . ARG F 1 43 ? -90.743 -27.297 36.513 1.000 29.019 58 ARG F CA 1
ATOM 9146 C C . ARG F 1 43 ? -92.008 -27.181 35.671 1.000 29.411 58 ARG F C 1
ATOM 9147 O O . ARG F 1 43 ? -93.047 -27.734 36.047 1.000 27.738 58 ARG F O 1
ATOM 9155 N N . ASN F 1 44 ? -91.945 -26.473 34.546 1.000 30.140 59 ASN F N 1
ATOM 9156 C CA . ASN F 1 44 ? -93.106 -26.256 33.694 1.000 30.375 59 ASN F CA 1
ATOM 9157 C C . ASN F 1 44 ? -93.132 -27.160 32.471 1.000 29.454 59 ASN F C 1
ATOM 9158 O O . ASN F 1 44 ? -94.028 -27.015 31.633 1.000 29.314 59 ASN F O 1
ATOM 9163 N N . ASP F 1 45 ? -92.180 -28.084 32.353 1.000 30.061 60 ASP F N 1
ATOM 9164 C CA . ASP F 1 45 ? -92.070 -28.987 31.209 1.000 31.814 60 ASP F CA 1
ATOM 9165 C C . ASP F 1 45 ? -92.053 -28.206 29.896 1.000 31.909 60 ASP F C 1
ATOM 9166 O O . ASP F 1 45 ? -92.885 -28.398 29.009 1.000 33.307 60 ASP F O 1
ATOM 9171 N N . TYR F 1 46 ? -91.080 -27.308 29.791 1.000 33.678 61 TYR F N 1
ATOM 9172 C CA . TYR F 1 46 ? -90.888 -26.486 28.607 1.000 33.999 61 TYR F CA 1
ATOM 9173 C C . TYR F 1 46 ? -89.729 -27.010 27.768 1.000 34.615 61 TYR F C 1
ATOM 9174 O O . TYR F 1 46 ? -88.891 -27.787 28.232 1.000 34.367 61 TYR F O 1
ATOM 9183 N N . LYS F 1 47 ? -89.694 -26.566 26.516 1.000 34.436 62 LYS F N 1
ATOM 9184 C CA . LYS F 1 47 ? -88.527 -26.701 25.649 1.000 33.641 62 LYS F CA 1
ATOM 9185 C C . LYS F 1 47 ? -87.972 -25.290 25.481 1.000 33.315 62 LYS F C 1
ATOM 9186 O O . LYS F 1 47 ? -88.499 -24.495 24.699 1.000 33.778 62 LYS F O 1
ATOM 9192 N N . VAL F 1 48 ? -86.920 -24.978 26.229 1.000 32.659 63 VAL F N 1
ATOM 9193 C CA . VAL F 1 48 ? -86.401 -23.618 26.307 1.000 32.156 63 VAL F CA 1
ATOM 9194 C C . VAL F 1 48 ? -85.281 -23.449 25.288 1.000 31.054 63 VAL F C 1
ATOM 9195 O O . VAL F 1 48 ? -84.270 -24.157 25.337 1.000 30.151 63 VAL F O 1
ATOM 9199 N N . GLU F 1 49 ? -85.464 -22.510 24.366 1.000 30.872 64 GLU F N 1
ATOM 9200 C CA . GLU F 1 49 ? -84.428 -22.106 23.426 1.000 28.969 64 GLU F CA 1
ATOM 9201 C C . GLU F 1 49 ? -83.981 -20.693 23.768 1.000 27.148 64 GLU F C 1
ATOM 9202 O O . GLU F 1 49 ? -84.815 -19.798 23.942 1.000 26.958 64 GLU F O 1
ATOM 9208 N N . PHE F 1 50 ? -82.670 -20.498 23.873 1.000 27.114 65 PHE F N 1
ATOM 9209 C CA . PHE F 1 50 ? -82.095 -19.192 24.168 1.000 26.922 65 PHE F CA 1
ATOM 9210 C C . PHE F 1 50 ? -81.585 -18.571 22.875 1.000 24.987 65 PHE F C 1
ATOM 9211 O O . PHE F 1 50 ? -80.761 -19.169 22.174 1.000 23.632 65 PHE F O 1
ATOM 9219 N N . VAL F 1 51 ? -82.076 -17.375 22.563 1.000 26.035 66 VAL F N 1
ATOM 9220 C CA . VAL F 1 51 ? -81.742 -16.671 21.332 1.000 24.895 66 VAL F CA 1
ATOM 9221 C C . VAL F 1 51 ? -81.007 -15.392 21.707 1.000 23.421 66 VAL F C 1
ATOM 9222 O O . VAL F 1 51 ? -81.565 -14.530 22.397 1.000 22.847 66 VAL F O 1
ATOM 9226 N N . THR F 1 52 ? -79.765 -15.267 21.251 1.000 22.942 67 THR F N 1
ATOM 9227 C CA . THR F 1 52 ? -78.970 -14.077 21.507 1.000 22.153 67 THR F CA 1
ATOM 9228 C C . THR F 1 52 ? -79.187 -13.051 20.403 1.000 22.458 67 THR F C 1
ATOM 9229 O O . THR F 1 52 ? -79.297 -13.402 19.225 1.000 22.858 67 THR F O 1
ATOM 9233 N N . ALA F 1 53 ? -79.243 -11.780 20.794 1.000 22.434 68 ALA F N 1
ATOM 9234 C CA . ALA F 1 53 ? -79.427 -10.678 19.859 1.000 22.813 68 ALA F CA 1
ATOM 9235 C C . ALA F 1 53 ? -79.153 -9.376 20.595 1.000 23.026 68 ALA F C 1
ATOM 9236 O O . ALA F 1 53 ? -79.150 -9.334 21.828 1.000 23.166 68 ALA F O 1
ATOM 9238 N N . ASN F 1 54 ? -78.913 -8.319 19.824 1.000 23.590 69 ASN F N 1
ATOM 9239 C CA . ASN F 1 54 ? -78.709 -7.002 20.409 1.000 23.603 69 ASN F CA 1
ATOM 9240 C C . ASN F 1 54 ? -79.925 -6.600 21.235 1.000 23.974 69 ASN F C 1
ATOM 9241 O O . ASN F 1 54 ? -81.065 -6.941 20.910 1.000 24.585 69 ASN F O 1
ATOM 9246 N N . PHE F 1 55 ? -79.669 -5.872 22.326 1.000 24.216 70 PHE F N 1
ATOM 9247 C CA . PHE F 1 55 ? -80.746 -5.536 23.255 1.000 24.445 70 PHE F CA 1
ATOM 9248 C C . PHE F 1 55 ? -81.792 -4.634 22.614 1.000 23.958 70 PHE F C 1
ATOM 9249 O O . PHE F 1 55 ? -82.982 -4.737 22.936 1.000 25.206 70 PHE F O 1
ATOM 9257 N N . SER F 1 56 ? -81.376 -3.748 21.709 1.000 25.256 71 SER F N 1
ATOM 9258 C CA . SER F 1 56 ? -82.318 -2.821 21.092 1.000 26.098 71 SER F CA 1
ATOM 9259 C C . SER F 1 56 ? -83.360 -3.530 20.238 1.000 24.248 71 SER F C 1
ATOM 9260 O O . SER F 1 56 ? -84.392 -2.932 19.914 1.000 23.216 71 SER F O 1
ATOM 9263 N N . GLY F 1 57 ? -83.117 -4.783 19.866 1.000 25.811 72 GLY F N 1
ATOM 9264 C CA . GLY F 1 57 ? -84.038 -5.500 19.010 1.000 27.648 72 GLY F CA 1
ATOM 9265 C C . GLY F 1 57 ? -84.819 -6.580 19.726 1.000 25.090 72 GLY F C 1
ATOM 9266 O O . GLY F 1 57 ? -85.750 -7.157 19.158 1.000 26.361 72 GLY F O 1
ATOM 9267 N N . LEU F 1 58 ? -84.448 -6.858 20.979 1.000 24.874 73 LEU F N 1
ATOM 9268 C CA . LEU F 1 58 ? -85.138 -7.891 21.747 1.000 24.463 73 LEU F CA 1
ATOM 9269 C C . LEU F 1 58 ? -86.623 -7.584 21.882 1.000 22.745 73 LEU F C 1
ATOM 9270 O O . LEU F 1 58 ? -87.463 -8.485 21.772 1.000 22.729 73 LEU F O 1
ATOM 9275 N N . LEU F 1 59 ? -86.967 -6.318 22.118 1.000 22.147 74 LEU F N 1
ATOM 9276 C CA . LEU F 1 59 ? -88.375 -5.943 22.190 1.000 22.819 74 LEU F CA 1
ATOM 9277 C C . LEU F 1 59 ? -89.032 -5.976 20.817 1.000 23.150 74 LEU F C 1
ATOM 9278 O O . LEU F 1 59 ? -90.231 -6.257 20.714 1.000 22.813 74 LEU F O 1
ATOM 9283 N N . GLY F 1 60 ? -88.270 -5.699 19.757 1.000 24.435 75 GLY F N 1
ATOM 9284 C CA . GLY F 1 60 ? -88.814 -5.831 18.415 1.000 24.111 75 GLY F CA 1
ATOM 9285 C C . GLY F 1 60 ? -89.055 -7.278 18.031 1.000 23.974 75 GLY F C 1
ATOM 9286 O O . GLY F 1 60 ? -90.092 -7.612 17.451 1.000 24.679 75 GLY F O 1
ATOM 9287 N N . LEU F 1 61 ? -88.103 -8.158 18.350 1.000 24.608 76 LEU F N 1
ATOM 9288 C CA . LEU F 1 61 ? -88.303 -9.584 18.113 1.000 25.421 76 LEU F CA 1
ATOM 9289 C C . LEU F 1 61 ? -89.484 -10.119 18.909 1.000 26.429 76 LEU F C 1
ATOM 9290 O O . LEU F 1 61 ? -90.165 -11.052 18.464 1.000 26.774 76 LEU F O 1
ATOM 9295 N N . LEU F 1 62 ? -89.741 -9.541 20.083 1.000 25.343 77 LEU F N 1
ATOM 9296 C CA . LEU F 1 62 ? -90.845 -9.997 20.919 1.000 24.571 77 LEU F CA 1
ATOM 9297 C C . LEU F 1 62 ? -92.186 -9.563 20.341 1.000 24.290 77 LEU F C 1
ATOM 9298 O O . LEU F 1 62 ? -93.132 -10.356 20.285 1.000 24.800 77 LEU F O 1
ATOM 9303 N N . GLU F 1 63 ? -92.284 -8.303 19.906 1.000 24.587 78 GLU F N 1
ATOM 9304 C CA . GLU F 1 63 ? -93.536 -7.799 19.349 1.000 24.958 78 GLU F CA 1
ATOM 9305 C C . GLU F 1 63 ? -93.950 -8.593 18.116 1.000 26.516 78 GLU F C 1
ATOM 9306 O O . GLU F 1 63 ? -95.099 -9.037 18.004 1.000 27.069 78 GLU F O 1
ATOM 9312 N N . THR F 1 64 ? -93.020 -8.784 17.177 1.000 25.798 79 THR F N 1
ATOM 9313 C CA . THR F 1 64 ? -93.336 -9.524 15.961 1.000 25.216 79 THR F CA 1
ATOM 9314 C C . THR F 1 64 ? -93.589 -11.000 16.235 1.000 26.406 79 THR F C 1
ATOM 9315 O O . THR F 1 64 ? -94.252 -11.664 15.430 1.000 26.522 79 THR F O 1
ATOM 9319 N N . GLY F 1 65 ? -93.080 -11.526 17.342 1.000 27.101 80 GLY F N 1
ATOM 9320 C CA . GLY F 1 65 ? -93.324 -12.899 17.721 1.000 28.267 80 GLY F CA 1
ATOM 9321 C C . GLY F 1 65 ? -92.199 -13.873 17.456 1.000 28.659 80 GLY F C 1
ATOM 9322 O O . GLY F 1 65 ? -92.432 -15.084 17.524 1.000 28.951 80 GLY F O 1
ATOM 9323 N N . ARG F 1 66 ? -90.991 -13.394 17.150 1.000 30.393 81 ARG F N 1
ATOM 9324 C CA . ARG F 1 66 ? -89.891 -14.319 16.906 1.000 30.867 81 ARG F CA 1
ATOM 9325 C C . ARG F 1 66 ? -89.352 -14.920 18.198 1.000 30.354 81 ARG F C 1
ATOM 9326 O O . ARG F 1 66 ? -88.760 -16.004 18.165 1.000 30.785 81 ARG F O 1
ATOM 9334 N N . ILE F 1 67 ? -89.540 -14.244 19.331 1.000 28.714 82 ILE F N 1
ATOM 9335 C CA . ILE F 1 67 ? -89.231 -14.800 20.641 1.000 28.069 82 ILE F CA 1
ATOM 9336 C C . ILE F 1 67 ? -90.475 -14.682 21.509 1.000 27.161 82 ILE F C 1
ATOM 9337 O O . ILE F 1 67 ? -91.284 -13.765 21.343 1.000 26.603 82 ILE F O 1
ATOM 9342 N N . ASP F 1 68 ? -90.630 -15.632 22.434 1.000 27.345 83 ASP F N 1
ATOM 9343 C CA . ASP F 1 68 ? -91.800 -15.638 23.305 1.000 24.869 83 ASP F CA 1
ATOM 9344 C C . ASP F 1 68 ? -91.652 -14.673 24.474 1.000 23.813 83 ASP F C 1
ATOM 9345 O O . ASP F 1 68 ? -92.650 -14.105 24.933 1.000 22.897 83 ASP F O 1
ATOM 9350 N N . THR F 1 69 ? -90.431 -14.480 24.965 1.000 24.174 84 THR F N 1
ATOM 9351 C CA . THR F 1 69 ? -90.183 -13.582 26.083 1.000 22.874 84 THR F CA 1
ATOM 9352 C C . THR F 1 69 ? -88.713 -13.193 26.075 1.000 22.395 84 THR F C 1
ATOM 9353 O O . THR F 1 69 ? -87.912 -13.718 25.297 1.000 23.374 84 THR F O 1
ATOM 9357 N N . ILE F 1 70 ? -88.369 -12.263 26.961 1.000 22.321 85 ILE F N 1
ATOM 9358 C CA . ILE F 1 70 ? -87.006 -11.771 27.116 1.000 21.705 85 ILE F CA 1
ATOM 9359 C C . ILE F 1 70 ? -86.589 -11.977 28.563 1.000 21.932 85 ILE F C 1
ATOM 9360 O O . ILE F 1 70 ? -87.344 -11.644 29.483 1.000 22.297 85 ILE F O 1
ATOM 9365 N N . SER F 1 71 ? -85.392 -12.522 28.763 1.000 23.140 86 SER F N 1
ATOM 9366 C CA . SER F 1 71 ? -84.804 -12.689 30.091 1.000 23.969 86 SER F CA 1
ATOM 9367 C C . SER F 1 71 ? -83.531 -11.853 30.122 1.000 23.079 86 SER F C 1
ATOM 9368 O O . SER F 1 71 ? -82.426 -12.360 29.926 1.000 23.719 86 SER F O 1
ATOM 9371 N N . ASN F 1 72 ? -83.699 -10.551 30.350 1.000 22.742 87 ASN F N 1
ATOM 9372 C CA . ASN F 1 72 ? -82.580 -9.617 30.301 1.000 22.521 87 ASN F CA 1
ATOM 9373 C C . ASN F 1 72 ? -82.844 -8.423 31.210 1.000 23.384 87 ASN F C 1
ATOM 9374 O O . ASN F 1 72 ? -82.583 -7.275 30.835 1.000 22.050 87 ASN F O 1
ATOM 9379 N N . GLN F 1 73 ? -83.366 -8.683 32.409 1.000 24.234 88 GLN F N 1
ATOM 9380 C CA . GLN F 1 73 ? -83.651 -7.649 33.401 1.000 23.082 88 GLN F CA 1
ATOM 9381 C C . GLN F 1 73 ? -84.549 -6.557 32.823 1.000 22.705 88 GLN F C 1
ATOM 9382 O O . GLN F 1 73 ? -84.261 -5.360 32.911 1.000 21.784 88 GLN F O 1
ATOM 9388 N N . ILE F 1 74 ? -85.664 -6.986 32.235 1.000 21.889 89 ILE F N 1
ATOM 9389 C CA . ILE F 1 74 ? -86.603 -6.067 31.599 1.000 20.987 89 ILE F CA 1
ATOM 9390 C C . ILE F 1 74 ? -87.374 -5.335 32.693 1.000 22.305 89 ILE F C 1
ATOM 9391 O O . ILE F 1 74 ? -88.169 -5.941 33.417 1.000 22.376 89 ILE F O 1
ATOM 9396 N N . THR F 1 75 ? -87.152 -4.028 32.804 1.000 22.250 90 THR F N 1
ATOM 9397 C CA . THR F 1 75 ? -87.784 -3.230 33.845 1.000 22.447 90 THR F CA 1
ATOM 9398 C C . THR F 1 75 ? -89.230 -2.912 33.478 1.000 22.534 90 THR F C 1
ATOM 9399 O O . THR F 1 75 ? -89.539 -2.592 32.328 1.000 21.982 90 THR F O 1
ATOM 9403 N N . ILE F 1 76 ? -90.115 -3.000 34.467 1.000 24.184 91 ILE F N 1
ATOM 9404 C CA . ILE F 1 76 ? -91.532 -2.715 34.262 1.000 23.426 91 ILE F CA 1
ATOM 9405 C C . ILE F 1 76 ? -91.750 -1.208 34.331 1.000 23.663 91 ILE F C 1
ATOM 9406 O O . ILE F 1 76 ? -91.554 -0.589 35.382 1.000 23.255 91 ILE F O 1
ATOM 9411 N N . THR F 1 77 ? -92.166 -0.617 33.214 1.000 23.974 92 THR F N 1
ATOM 9412 C CA . THR F 1 77 ? -92.471 0.804 33.131 1.000 22.950 92 THR F CA 1
ATOM 9413 C C . THR F 1 77 ? -93.928 0.993 32.726 1.000 23.029 92 THR F C 1
ATOM 9414 O O . THR F 1 77 ? -94.621 0.044 32.353 1.000 22.950 92 THR F O 1
ATOM 9418 N N . ASP F 1 78 ? -94.390 2.244 32.803 1.000 23.384 93 ASP F N 1
ATOM 9419 C CA . ASP F 1 78 ? -95.750 2.555 32.371 1.000 23.666 93 ASP F CA 1
ATOM 9420 C C . ASP F 1 78 ? -95.919 2.327 30.874 1.000 23.890 93 ASP F C 1
ATOM 9421 O O . ASP F 1 78 ? -96.950 1.809 30.430 1.000 22.945 93 ASP F O 1
ATOM 9426 N N . ALA F 1 79 ? -94.917 2.711 30.080 1.000 24.140 94 ALA F N 1
ATOM 9427 C CA . ALA F 1 79 ? -95.007 2.531 28.635 1.000 23.677 94 ALA F CA 1
ATOM 9428 C C . ALA F 1 79 ? -94.894 1.064 28.243 1.000 23.184 94 ALA F C 1
ATOM 9429 O O . ALA F 1 79 ? -95.456 0.652 27.223 1.000 23.090 94 ALA F O 1
ATOM 9431 N N . ARG F 1 80 ? -94.174 0.267 29.032 1.000 22.521 95 ARG F N 1
ATOM 9432 C CA . ARG F 1 80 ? -94.088 -1.166 28.793 1.000 22.184 95 ARG F CA 1
ATOM 9433 C C . ARG F 1 80 ? -95.247 -1.939 29.406 1.000 21.684 95 ARG F C 1
ATOM 9434 O O . ARG F 1 80 ? -95.484 -3.087 29.013 1.000 21.911 95 ARG F O 1
ATOM 9442 N N . LYS F 1 81 ? -95.967 -1.344 30.360 1.000 22.195 96 LYS F N 1
ATOM 9443 C CA . LYS F 1 81 ? -97.135 -2.010 30.930 1.000 22.174 96 LYS F CA 1
ATOM 9444 C C . LYS F 1 81 ? -98.267 -2.098 29.913 1.000 21.053 96 LYS F C 1
ATOM 9445 O O . LYS F 1 81 ? -98.838 -3.172 29.695 1.000 20.558 96 LYS F O 1
ATOM 9451 N N . ALA F 1 82 ? -98.603 -0.973 29.281 1.000 21.376 97 ALA F N 1
ATOM 9452 C CA . ALA F 1 82 ? -99.729 -0.922 28.358 1.000 21.668 97 ALA F CA 1
ATOM 9453 C C . ALA F 1 82 ? -99.451 -1.616 27.033 1.000 21.900 97 ALA F C 1
ATOM 9454 O O . ALA F 1 82 ? -100.368 -1.729 26.213 1.000 22.482 97 ALA F O 1
ATOM 9456 N N . LYS F 1 83 ? -98.225 -2.076 26.796 1.000 20.842 98 LYS F N 1
ATOM 9457 C CA . LYS F 1 83 ? -97.891 -2.723 25.534 1.000 20.323 98 LYS F CA 1
ATOM 9458 C C . LYS F 1 83 ? -97.730 -4.232 25.662 1.000 20.016 98 LYS F C 1
ATOM 9459 O O . LYS F 1 83 ? -98.189 -4.975 24.788 1.000 20.545 98 LYS F O 1
ATOM 9465 N N . TYR F 1 84 ? -97.104 -4.709 26.733 1.000 19.755 99 TYR F N 1
ATOM 9466 C CA . TYR F 1 84 ? -96.865 -6.131 26.926 1.000 19.237 99 TYR F CA 1
ATOM 9467 C C . TYR F 1 84 ? -97.498 -6.604 28.226 1.000 20.092 99 TYR F C 1
ATOM 9468 O O . TYR F 1 84 ? -97.909 -5.811 29.078 1.000 19.963 99 TYR F O 1
ATOM 9477 N N . LEU F 1 85 ? -97.575 -7.924 28.361 1.000 20.355 100 LEU F N 1
ATOM 9478 C CA . LEU F 1 85 ? -97.865 -8.543 29.641 1.000 19.995 100 LEU F CA 1
ATOM 9479 C C . LEU F 1 85 ? -96.604 -8.551 30.503 1.000 19.576 100 LEU F C 1
ATOM 9480 O O . LEU F 1 85 ? -95.510 -8.203 30.053 1.000 20.668 100 LEU F O 1
ATOM 9485 N N . PHE F 1 86 ? -96.761 -8.954 31.761 1.000 22.155 101 PHE F N 1
ATOM 9486 C CA . PHE F 1 86 ? -95.624 -8.982 32.669 1.000 21.213 101 PHE F CA 1
ATOM 9487 C C . PHE F 1 86 ? -95.872 -9.988 33.779 1.000 21.174 101 PHE F C 1
ATOM 9488 O O . PHE F 1 86 ? -96.986 -10.091 34.299 1.000 22.174 101 PHE F O 1
ATOM 9496 N N . SER F 1 87 ? -94.823 -10.725 34.130 1.000 22.963 102 SER F N 1
ATOM 9497 C CA . SER F 1 87 ? -94.863 -11.644 35.252 1.000 24.513 102 SER F CA 1
ATOM 9498 C C . SER F 1 87 ? -94.585 -10.892 36.551 1.000 25.843 102 SER F C 1
ATOM 9499 O O . SER F 1 87 ? -94.411 -9.669 36.571 1.000 25.411 102 SER F O 1
ATOM 9502 N N . ASP F 1 88 ? -94.552 -11.631 37.654 1.000 26.395 103 ASP F N 1
ATOM 9503 C CA . ASP F 1 88 ? -94.066 -11.059 38.899 1.000 26.701 103 ASP F CA 1
ATOM 9504 C C . ASP F 1 88 ? -92.580 -10.743 38.755 1.000 26.524 103 ASP F C 1
ATOM 9505 O O . ASP F 1 88 ? -91.832 -11.542 38.180 1.000 27.919 103 ASP F O 1
ATOM 9510 N N . PRO F 1 89 ? -92.124 -9.587 39.234 1.000 32.096 104 PRO F N 1
ATOM 9511 C CA . PRO F 1 89 ? -90.691 -9.283 39.165 1.000 33.683 104 PRO F CA 1
ATOM 9512 C C . PRO F 1 89 ? -89.868 -10.322 39.912 1.000 37.668 104 PRO F C 1
ATOM 9513 O O . PRO F 1 89 ? -90.220 -10.743 41.016 1.000 34.173 104 PRO F O 1
ATOM 9517 N N . TYR F 1 90 ? -88.764 -10.743 39.293 1.000 42.284 105 TYR F N 1
ATOM 9518 C CA . TYR F 1 90 ? -87.854 -11.687 39.927 1.000 42.631 105 TYR F CA 1
ATOM 9519 C C . TYR F 1 90 ? -86.631 -11.022 40.540 1.000 42.742 105 TYR F C 1
ATOM 9520 O O . TYR F 1 90 ? -85.950 -11.652 41.356 1.000 43.521 105 TYR F O 1
ATOM 9529 N N . VAL F 1 91 ? -86.348 -9.773 40.180 1.000 36.704 106 VAL F N 1
ATOM 9530 C CA . VAL F 1 91 ? -85.270 -8.991 40.777 1.000 33.820 106 VAL F CA 1
ATOM 9531 C C . VAL F 1 91 ? -85.747 -7.552 40.907 1.000 31.527 106 VAL F C 1
ATOM 9532 O O . VAL F 1 91 ? -86.268 -6.977 39.947 1.000 30.019 106 VAL F O 1
ATOM 9536 N N . ILE F 1 92 ? -85.571 -6.972 42.089 1.000 28.177 107 ILE F N 1
ATOM 9537 C CA . ILE F 1 92 ? -85.915 -5.580 42.349 1.000 25.577 107 ILE F CA 1
ATOM 9538 C C . ILE F 1 92 ? -84.613 -4.856 42.675 1.000 24.474 107 ILE F C 1
ATOM 9539 O O . ILE F 1 92 ? -84.070 -5.001 43.776 1.000 24.463 107 ILE F O 1
ATOM 9544 N N . ASP F 1 93 ? -84.102 -4.080 41.717 1.000 24.713 108 ASP F N 1
ATOM 9545 C CA . ASP F 1 93 ? -82.851 -3.351 41.894 1.000 22.837 108 ASP F CA 1
ATOM 9546 C C . ASP F 1 93 ? -83.088 -1.864 41.652 1.000 22.769 108 ASP F C 1
ATOM 9547 O O . ASP F 1 93 ? -84.204 -1.377 41.853 1.000 22.653 108 ASP F O 1
ATOM 9552 N N . GLY F 1 94 ? -82.063 -1.137 41.213 1.000 23.440 109 GLY F N 1
ATOM 9553 C CA . GLY F 1 94 ? -82.204 0.283 40.953 1.000 23.937 109 GLY F CA 1
ATOM 9554 C C . GLY F 1 94 ? -81.225 0.752 39.898 1.000 24.500 109 GLY F C 1
ATOM 9555 O O . GLY F 1 94 ? -80.267 0.052 39.549 1.000 24.911 109 GLY F O 1
ATOM 9556 N N . ALA F 1 95 ? -81.486 1.953 39.384 1.000 25.216 110 ALA F N 1
ATOM 9557 C CA . ALA F 1 95 ? -80.640 2.545 38.358 1.000 24.900 110 ALA F CA 1
ATOM 9558 C C . ALA F 1 95 ? -79.425 3.202 38.999 1.000 24.945 110 ALA F C 1
ATOM 9559 O O . ALA F 1 95 ? -79.562 4.000 39.930 1.000 24.569 110 ALA F O 1
ATOM 9561 N N . GLN F 1 96 ? -78.239 2.878 38.492 1.000 25.500 111 GLN F N 1
ATOM 9562 C CA . GLN F 1 96 ? -76.985 3.301 39.100 1.000 23.850 111 GLN F CA 1
ATOM 9563 C C . GLN F 1 96 ? -76.120 4.027 38.081 1.000 24.658 111 GLN F C 1
ATOM 9564 O O . GLN F 1 96 ? -75.955 3.556 36.950 1.000 24.648 111 GLN F O 1
ATOM 9570 N N . ILE F 1 97 ? -75.572 5.169 38.484 1.000 24.914 112 ILE F N 1
ATOM 9571 C CA . ILE F 1 97 ? -74.574 5.867 37.682 1.000 24.885 112 ILE F CA 1
ATOM 9572 C C . ILE F 1 97 ? -73.215 5.238 37.947 1.000 24.674 112 ILE F C 1
ATOM 9573 O O . ILE F 1 97 ? -72.837 5.014 39.103 1.000 24.777 112 ILE F O 1
ATOM 9578 N N . THR F 1 98 ? -72.476 4.952 36.878 1.000 25.190 113 THR F N 1
ATOM 9579 C CA . THR F 1 98 ? -71.158 4.342 36.985 1.000 24.879 113 THR F CA 1
ATOM 9580 C C . THR F 1 98 ? -70.178 5.107 36.110 1.000 25.808 113 THR F C 1
ATOM 9581 O O . THR F 1 98 ? -70.474 5.397 34.946 1.000 27.003 113 THR F O 1
ATOM 9585 N N . VAL F 1 99 ? -69.015 5.436 36.673 1.000 26.227 114 VAL F N 1
ATOM 9586 C CA . VAL F 1 99 ? -67.994 6.201 35.965 1.000 26.443 114 VAL F CA 1
ATOM 9587 C C . VAL F 1 99 ? -66.657 5.479 36.055 1.000 26.958 114 VAL F C 1
ATOM 9588 O O . VAL F 1 99 ? -66.588 4.323 36.485 1.000 27.087 114 VAL F O 1
ATOM 9592 N N . ARG F 1 100 ? -65.588 6.160 35.656 1.000 28.003 115 ARG F N 1
ATOM 9593 C CA . ARG F 1 100 ? -64.254 5.585 35.697 1.000 27.856 115 ARG F CA 1
ATOM 9594 C C . ARG F 1 100 ? -63.598 5.860 37.045 1.000 28.001 115 ARG F C 1
ATOM 9595 O O . ARG F 1 100 ? -63.910 6.844 37.721 1.000 28.040 115 ARG F O 1
ATOM 9603 N N . LYS F 1 101 ? -62.684 4.970 37.431 1.000 32.564 116 LYS F N 1
ATOM 9604 C CA . LYS F 1 101 ? -61.997 5.108 38.710 1.000 32.862 116 LYS F CA 1
ATOM 9605 C C . LYS F 1 101 ? -61.169 6.384 38.737 1.000 33.172 116 LYS F C 1
ATOM 9606 O O . LYS F 1 101 ? -60.420 6.676 37.799 1.000 33.422 116 LYS F O 1
ATOM 9612 N N . GLY F 1 102 ? -61.306 7.145 39.820 1.000 31.809 117 GLY F N 1
ATOM 9613 C CA . GLY F 1 102 ? -60.633 8.412 39.978 1.000 32.801 117 GLY F CA 1
ATOM 9614 C C . GLY F 1 102 ? -61.486 9.622 39.662 1.000 32.807 117 GLY F C 1
ATOM 9615 O O . GLY F 1 102 ? -61.121 10.739 40.048 1.000 33.757 117 GLY F O 1
ATOM 9616 N N . ASN F 1 103 ? -62.608 9.434 38.975 1.000 31.298 118 ASN F N 1
ATOM 9617 C CA . ASN F 1 103 ? -63.478 10.545 38.617 1.000 30.964 118 ASN F CA 1
ATOM 9618 C C . ASN F 1 103 ? -64.352 10.917 39.808 1.000 31.988 118 ASN F C 1
ATOM 9619 O O . ASN F 1 103 ? -65.107 10.082 40.318 1.000 32.325 118 ASN F O 1
ATOM 9624 N N . GLU F 1 104 ? -64.247 12.172 40.251 1.000 32.280 119 GLU F N 1
ATOM 9625 C CA . GLU F 1 104 ? -65.147 12.713 41.257 1.000 31.164 119 GLU F CA 1
ATOM 9626 C C . GLU F 1 104 ? -65.983 13.880 40.754 1.000 31.401 119 GLU F C 1
ATOM 9627 O O . GLU F 1 104 ? -66.822 14.382 41.510 1.000 31.614 119 GLU F O 1
ATOM 9633 N N . ALA F 1 105 ? -65.789 14.320 39.507 1.000 31.114 120 ALA F N 1
ATOM 9634 C CA . ALA F 1 105 ? -66.641 15.367 38.955 1.000 30.077 120 ALA F CA 1
ATOM 9635 C C . ALA F 1 105 ? -68.081 14.893 38.822 1.000 29.667 120 ALA F C 1
ATOM 9636 O O . ALA F 1 105 ? -69.012 15.701 38.902 1.000 29.369 120 ALA F O 1
ATOM 9638 N N . ILE F 1 106 ? -68.283 13.595 38.628 1.000 30.517 121 ILE F N 1
ATOM 9639 C CA . ILE F 1 106 ? -69.612 13.006 38.529 1.000 30.035 121 ILE F CA 1
ATOM 9640 C C . ILE F 1 106 ? -69.907 12.315 39.853 1.000 28.838 121 ILE F C 1
ATOM 9641 O O . ILE F 1 106 ? -69.331 11.266 40.160 1.000 27.614 121 ILE F O 1
ATOM 9646 N N . LYS F 1 107 ? -70.800 12.906 40.646 1.000 28.809 122 LYS F N 1
ATOM 9647 C CA . LYS F 1 107 ? -71.222 12.324 41.915 1.000 28.611 122 LYS F CA 1
ATOM 9648 C C . LYS F 1 107 ? -72.515 11.532 41.763 1.000 26.719 122 LYS F C 1
ATOM 9649 O O . LYS F 1 107 ? -72.567 10.348 42.103 1.000 25.279 122 LYS F O 1
ATOM 9655 N N . GLY F 1 108 ? -73.566 12.169 41.254 1.000 28.674 123 GLY F N 1
ATOM 9656 C CA . GLY F 1 108 ? -74.833 11.492 41.062 1.000 30.130 123 GLY F CA 1
ATOM 9657 C C . GLY F 1 108 ? -75.534 11.890 39.781 1.000 31.793 123 GLY F C 1
ATOM 9658 O O . GLY F 1 108 ? -74.884 12.240 38.792 1.000 31.401 123 GLY F O 1
ATOM 9659 N N . ILE F 1 109 ? -76.870 11.844 39.786 1.000 31.764 124 ILE F N 1
ATOM 9660 C CA . ILE F 1 109 ? -77.643 12.213 38.600 1.000 32.767 124 ILE F CA 1
ATOM 9661 C C . ILE F 1 109 ? -77.690 13.716 38.377 1.000 35.081 124 ILE F C 1
ATOM 9662 O O . ILE F 1 109 ? -78.160 14.162 37.322 1.000 35.465 124 ILE F O 1
ATOM 9667 N N . ASP F 1 110 ? -77.208 14.510 39.336 1.000 39.378 125 ASP F N 1
ATOM 9668 C CA . ASP F 1 110 ? -77.169 15.959 39.168 1.000 39.289 125 ASP F CA 1
ATOM 9669 C C . ASP F 1 110 ? -75.992 16.394 38.306 1.000 39.036 125 ASP F C 1
ATOM 9670 O O . ASP F 1 110 ? -76.148 17.239 37.417 1.000 39.423 125 ASP F O 1
ATOM 9675 N N . ASP F 1 111 ? -74.814 15.830 38.556 1.000 34.883 126 ASP F N 1
ATOM 9676 C CA . ASP F 1 111 ? -73.568 16.290 37.947 1.000 34.391 126 ASP F CA 1
ATOM 9677 C C . ASP F 1 111 ? -73.289 15.631 36.608 1.000 34.215 126 ASP F C 1
ATOM 9678 O O . ASP F 1 111 ? -72.144 15.281 36.310 1.000 33.836 126 ASP F O 1
ATOM 9683 N N . LEU F 1 112 ? -74.315 15.451 35.780 1.000 34.607 127 LEU F N 1
ATOM 9684 C CA . LEU F 1 112 ? -74.154 14.908 34.439 1.000 35.133 127 LEU F CA 1
ATOM 9685 C C . LEU F 1 112 ? -74.218 15.978 33.358 1.000 35.644 127 LEU F C 1
ATOM 9686 O O . LEU F 1 112 ? -74.109 15.649 32.173 1.000 35.354 127 LEU F O 1
ATOM 9691 N N . ALA F 1 113 ? -74.389 17.243 33.735 1.000 35.473 128 ALA F N 1
ATOM 9692 C CA . ALA F 1 113 ? -74.440 18.322 32.759 1.000 34.959 128 ALA F CA 1
ATOM 9693 C C . ALA F 1 113 ? -73.077 18.512 32.106 1.000 33.238 128 ALA F C 1
ATOM 9694 O O . ALA F 1 113 ? -72.042 18.506 32.778 1.000 32.593 128 ALA F O 1
ATOM 9696 N N . GLY F 1 114 ? -73.082 18.685 30.787 1.000 33.117 129 GLY F N 1
ATOM 9697 C CA . GLY F 1 114 ? -71.834 18.821 30.055 1.000 30.743 129 GLY F CA 1
ATOM 9698 C C . GLY F 1 114 ? -71.005 17.559 30.049 1.000 30.975 129 GLY F C 1
ATOM 9699 O O . GLY F 1 114 ? -69.773 17.630 29.981 1.000 30.533 129 GLY F O 1
ATOM 9700 N N . LYS F 1 115 ? -71.653 16.401 30.123 1.000 32.680 130 LYS F N 1
ATOM 9701 C CA . LYS F 1 115 ? -70.977 15.117 30.193 1.000 31.272 130 LYS F CA 1
ATOM 9702 C C . LYS F 1 115 ? -71.541 14.183 29.133 1.000 31.443 130 LYS F C 1
ATOM 9703 O O . LYS F 1 115 ? -72.690 14.322 28.704 1.000 33.138 130 LYS F O 1
ATOM 9709 N N . THR F 1 116 ? -70.721 13.223 28.722 1.000 30.641 131 THR F N 1
ATOM 9710 C CA . THR F 1 116 ? -71.124 12.187 27.780 1.000 31.064 131 THR F CA 1
ATOM 9711 C C . THR F 1 116 ? -71.528 10.945 28.564 1.000 29.525 131 THR F C 1
ATOM 9712 O O . THR F 1 116 ? -70.701 10.352 29.264 1.000 28.335 131 THR F O 1
ATOM 9716 N N . VAL F 1 117 ? -72.794 10.555 28.446 1.000 32.049 132 VAL F N 1
ATOM 9717 C CA . VAL F 1 117 ? -73.346 9.425 29.186 1.000 31.541 132 VAL F CA 1
ATOM 9718 C C . VAL F 1 117 ? -73.796 8.373 28.183 1.000 27.645 132 VAL F C 1
ATOM 9719 O O . VAL F 1 117 ? -74.617 8.660 27.303 1.000 28.114 132 VAL F O 1
ATOM 9723 N N . ALA F 1 118 ? -73.273 7.158 28.324 1.000 26.100 133 ALA F N 1
ATOM 9724 C CA . ALA F 1 118 ? -73.626 6.061 27.435 1.000 26.545 133 ALA F CA 1
ATOM 9725 C C . ALA F 1 118 ? -74.779 5.255 28.020 1.000 26.106 133 ALA F C 1
ATOM 9726 O O . ALA F 1 118 ? -74.803 4.965 29.218 1.000 26.674 133 ALA F O 1
ATOM 9728 N N . VAL F 1 119 ? -75.742 4.904 27.167 1.000 25.793 134 VAL F N 1
ATOM 9729 C CA . VAL F 1 119 ? -76.909 4.131 27.576 1.000 26.861 134 VAL F CA 1
ATOM 9730 C C . VAL F 1 119 ? -77.188 3.064 26.528 1.000 25.974 134 VAL F C 1
ATOM 9731 O O . VAL F 1 119 ? -76.894 3.240 25.343 1.000 27.198 134 VAL F O 1
ATOM 9735 N N . ASN F 1 120 ? -77.747 1.942 26.980 1.000 26.393 135 ASN F N 1
ATOM 9736 C CA . ASN F 1 120 ? -78.219 0.918 26.059 1.000 26.198 135 ASN F CA 1
ATOM 9737 C C . ASN F 1 120 ? -79.389 1.453 25.245 1.000 26.143 135 ASN F C 1
ATOM 9738 O O . ASN F 1 120 ? -80.296 2.095 25.781 1.000 27.193 135 ASN F O 1
ATOM 9743 N N . LEU F 1 121 ? -79.366 1.187 23.942 1.000 26.301 136 LEU F N 1
ATOM 9744 C CA . LEU F 1 121 ? -80.413 1.686 23.060 1.000 26.980 136 LEU F CA 1
ATOM 9745 C C . LEU F 1 121 ? -81.720 0.951 23.319 1.000 25.535 136 LEU F C 1
ATOM 9746 O O . LEU F 1 121 ? -81.760 -0.283 23.333 1.000 25.564 136 LEU F O 1
ATOM 9751 N N . GLY F 1 122 ? -82.793 1.714 23.518 1.000 25.856 137 GLY F N 1
ATOM 9752 C CA . GLY F 1 122 ? -84.097 1.140 23.779 1.000 24.706 137 GLY F CA 1
ATOM 9753 C C . GLY F 1 122 ? -84.319 0.662 25.193 1.000 24.492 137 GLY F C 1
ATOM 9754 O O . GLY F 1 122 ? -85.295 -0.055 25.441 1.000 24.300 137 GLY F O 1
ATOM 9755 N N . SER F 1 123 ? -83.448 1.028 26.125 1.000 24.190 138 SER F N 1
ATOM 9756 C CA . SER F 1 123 ? -83.569 0.601 27.509 1.000 24.316 138 SER F CA 1
ATOM 9757 C C . SER F 1 123 ? -84.352 1.626 28.321 1.000 25.066 138 SER F C 1
ATOM 9758 O O . SER F 1 123 ? -84.513 2.783 27.926 1.000 25.756 138 SER F O 1
ATOM 9761 N N . ASN F 1 124 ? -84.840 1.176 29.478 1.000 25.895 139 ASN F N 1
ATOM 9762 C CA . ASN F 1 124 ? -85.524 2.082 30.393 1.000 25.822 139 ASN F CA 1
ATOM 9763 C C . ASN F 1 124 ? -84.572 3.132 30.944 1.000 27.164 139 ASN F C 1
ATOM 9764 O O . ASN F 1 124 ? -84.999 4.242 31.280 1.000 27.311 139 ASN F O 1
ATOM 9769 N N . PHE F 1 125 ? -83.281 2.801 31.041 1.000 27.303 140 PHE F N 1
ATOM 9770 C CA . PHE F 1 125 ? -82.305 3.752 31.562 1.000 28.177 140 PHE F CA 1
ATOM 9771 C C . PHE F 1 125 ? -82.169 4.960 30.644 1.000 29.811 140 PHE F C 1
ATOM 9772 O O . PHE F 1 125 ? -81.957 6.085 31.114 1.000 31.480 140 PHE F O 1
ATOM 9780 N N . GLU F 1 126 ? -82.280 4.746 29.329 1.000 28.456 141 GLU F N 1
ATOM 9781 C CA . GLU F 1 126 ? -82.259 5.866 28.395 1.000 29.451 141 GLU F CA 1
ATOM 9782 C C . GLU F 1 126 ? -83.421 6.814 28.659 1.000 32.246 141 GLU F C 1
ATOM 9783 O O . GLU F 1 126 ? -83.252 8.040 28.641 1.000 34.315 141 GLU F O 1
ATOM 9789 N N . GLN F 1 127 ? -84.610 6.261 28.911 1.000 32.180 142 GLN F N 1
ATOM 9790 C CA . GLN F 1 127 ? -85.767 7.096 29.215 1.000 32.575 142 GLN F CA 1
ATOM 9791 C C . GLN F 1 127 ? -85.577 7.839 30.532 1.000 33.270 142 GLN F C 1
ATOM 9792 O O . GLN F 1 127 ? -85.991 8.997 30.663 1.000 34.607 142 GLN F O 1
ATOM 9798 N N . LEU F 1 128 ? -84.947 7.193 31.516 1.000 31.680 143 LEU F N 1
ATOM 9799 C CA . LEU F 1 128 ? -84.655 7.875 32.772 1.000 33.567 143 LEU F CA 1
ATOM 9800 C C . LEU F 1 128 ? -83.669 9.017 32.560 1.000 35.123 143 LEU F C 1
ATOM 9801 O O . LEU F 1 128 ? -83.784 10.072 33.195 1.000 36.765 143 LEU F O 1
ATOM 9806 N N . LEU F 1 129 ? -82.697 8.826 31.666 1.000 34.599 144 LEU F N 1
ATOM 9807 C CA . LEU F 1 129 ? -81.736 9.885 31.376 1.000 35.652 144 LEU F CA 1
ATOM 9808 C C . LEU F 1 129 ? -82.400 11.048 30.650 1.000 37.699 144 LEU F C 1
ATOM 9809 O O . LEU F 1 129 ? -82.158 12.215 30.981 1.000 38.552 144 LEU F O 1
ATOM 9814 N N . ARG F 1 130 ? -83.243 10.748 29.660 1.000 38.307 145 ARG F N 1
ATOM 9815 C CA . ARG F 1 130 ? -83.946 11.804 28.939 1.000 39.260 145 ARG F CA 1
ATOM 9816 C C . ARG F 1 130 ? -84.885 12.577 29.854 1.000 39.828 145 ARG F C 1
ATOM 9817 O O . ARG F 1 130 ? -85.117 13.772 29.639 1.000 41.176 145 ARG F O 1
ATOM 9825 N N . ASN F 1 131 ? -85.428 11.921 30.880 1.000 40.376 146 ASN F N 1
ATOM 9826 C CA . ASN F 1 131 ? -86.267 12.625 31.844 1.000 41.223 146 ASN F CA 1
ATOM 9827 C C . ASN F 1 131 ? -85.424 13.490 32.772 1.000 41.684 146 ASN F C 1
ATOM 9828 O O . ASN F 1 131 ? -85.756 14.654 33.025 1.000 43.258 146 ASN F O 1
ATOM 9833 N N . HIS F 1 132 ? -84.324 12.938 33.288 1.000 40.384 147 HIS F N 1
ATOM 9834 C CA . HIS F 1 132 ? -83.445 13.699 34.168 1.000 40.736 147 HIS F CA 1
ATOM 9835 C C . HIS F 1 132 ? -82.667 14.780 33.432 1.000 41.718 147 HIS F C 1
ATOM 9836 O O . HIS F 1 132 ? -82.083 15.652 34.086 1.000 40.710 147 HIS F O 1
ATOM 9843 N N . ASP F 1 133 ? -82.634 14.743 32.100 1.000 41.450 148 ASP F N 1
ATOM 9844 C CA . ASP F 1 133 ? -82.008 15.793 31.301 1.000 39.578 148 ASP F CA 1
ATOM 9845 C C . ASP F 1 133 ? -83.112 16.749 30.858 1.000 39.794 148 ASP F C 1
ATOM 9846 O O . ASP F 1 133 ? -83.592 16.716 29.725 1.000 41.189 148 ASP F O 1
ATOM 9851 N N . LYS F 1 134 ? -83.516 17.617 31.786 1.000 41.489 149 LYS F N 1
ATOM 9852 C CA . LYS F 1 134 ? -84.663 18.486 31.545 1.000 41.073 149 LYS F CA 1
ATOM 9853 C C . LYS F 1 134 ? -84.355 19.523 30.473 1.000 39.786 149 LYS F C 1
ATOM 9854 O O . LYS F 1 134 ? -85.130 19.699 29.525 1.000 38.120 149 LYS F O 1
ATOM 9860 N N . ASP F 1 135 ? -83.229 20.218 30.603 1.000 40.071 150 ASP F N 1
ATOM 9861 C CA . ASP F 1 135 ? -82.872 21.303 29.700 1.000 42.389 150 ASP F CA 1
ATOM 9862 C C . ASP F 1 135 ? -81.991 20.852 28.540 1.000 41.887 150 ASP F C 1
ATOM 9863 O O . ASP F 1 135 ? -81.485 21.701 27.800 1.000 39.118 150 ASP F O 1
ATOM 9868 N N . GLY F 1 136 ? -81.801 19.547 28.360 1.000 40.592 151 GLY F N 1
ATOM 9869 C CA . GLY F 1 136 ? -80.914 19.075 27.315 1.000 42.584 151 GLY F CA 1
ATOM 9870 C C . GLY F 1 136 ? -79.451 19.352 27.570 1.000 43.747 151 GLY F C 1
ATOM 9871 O O . GLY F 1 136 ? -78.658 19.368 26.625 1.000 42.839 151 GLY F O 1
ATOM 9872 N N . LYS F 1 137 ? -79.069 19.571 28.828 1.000 46.798 152 LYS F N 1
ATOM 9873 C CA . LYS F 1 137 ? -77.695 19.906 29.180 1.000 45.608 152 LYS F CA 1
ATOM 9874 C C . LYS F 1 137 ? -76.779 18.692 29.250 1.000 42.502 152 LYS F C 1
ATOM 9875 O O . LYS F 1 137 ? -75.587 18.856 29.532 1.000 42.292 152 LYS F O 1
ATOM 9881 N N . ILE F 1 138 ? -77.293 17.491 28.999 1.000 42.250 153 ILE F N 1
ATOM 9882 C CA . ILE F 1 138 ? -76.527 16.256 29.116 1.000 40.636 153 ILE F CA 1
ATOM 9883 C C . ILE F 1 138 ? -76.451 15.603 27.743 1.000 40.036 153 ILE F C 1
ATOM 9884 O O . ILE F 1 138 ? -77.481 15.386 27.095 1.000 39.544 153 ILE F O 1
ATOM 9889 N N . ASN F 1 139 ? -75.235 15.290 27.304 1.000 40.210 154 ASN F N 1
ATOM 9890 C CA . ASN F 1 139 ? -75.045 14.595 26.039 1.000 39.284 154 ASN F CA 1
ATOM 9891 C C . ASN F 1 139 ? -75.197 13.095 26.255 1.000 38.410 154 ASN F C 1
ATOM 9892 O O . ASN F 1 139 ? -74.573 12.523 27.154 1.000 38.020 154 ASN F O 1
ATOM 9897 N N . ILE F 1 140 ? -76.028 12.461 25.433 1.000 36.304 155 ILE F N 1
ATOM 9898 C CA . ILE F 1 140 ? -76.360 11.050 25.580 1.000 33.483 155 ILE F CA 1
ATOM 9899 C C . ILE F 1 140 ? -75.875 10.297 24.350 1.000 31.320 155 ILE F C 1
ATOM 9900 O O . ILE F 1 140 ? -76.020 10.775 23.220 1.000 29.911 155 ILE F O 1
ATOM 9905 N N . LYS F 1 141 ? -75.300 9.116 24.575 1.000 30.059 156 LYS F N 1
ATOM 9906 C CA . LYS F 1 141 ? -74.782 8.254 23.515 1.000 27.872 156 LYS F CA 1
ATOM 9907 C C . LYS F 1 141 ? -75.437 6.882 23.646 1.000 26.611 156 LYS F C 1
ATOM 9908 O O . LYS F 1 141 ? -75.015 6.064 24.469 1.000 26.669 156 LYS F O 1
ATOM 9914 N N . THR F 1 142 ? -76.461 6.627 22.836 1.000 25.761 157 THR F N 1
ATOM 9915 C CA . THR F 1 142 ? -77.109 5.324 22.848 1.000 25.974 157 THR F CA 1
ATOM 9916 C C . THR F 1 142 ? -76.174 4.257 22.291 1.000 27.509 157 THR F C 1
ATOM 9917 O O . THR F 1 142 ? -75.443 4.491 21.324 1.000 29.948 157 THR F O 1
ATOM 9921 N N . TYR F 1 143 ? -76.205 3.076 22.906 1.000 26.416 158 TYR F N 1
ATOM 9922 C CA . TYR F 1 143 ? -75.320 1.979 22.541 1.000 27.603 158 TYR F CA 1
ATOM 9923 C C . TYR F 1 143 ? -76.093 0.668 22.566 1.000 27.938 158 TYR F C 1
ATOM 9924 O O . TYR F 1 143 ? -77.262 0.613 22.957 1.000 28.235 158 TYR F O 1
ATOM 9933 N N . ASP F 1 144 ? -75.426 -0.390 22.137 1.000 32.325 159 ASP F N 1
ATOM 9934 C CA . ASP F 1 144 ? -75.862 -1.774 22.293 1.000 32.359 159 ASP F CA 1
ATOM 9935 C C . ASP F 1 144 ? -74.794 -2.641 22.937 1.000 33.133 159 ASP F C 1
ATOM 9936 O O . ASP F 1 144 ? -75.123 -3.506 23.753 1.000 33.441 159 ASP F O 1
ATOM 9941 N N . THR F 1 145 ? -73.524 -2.432 22.591 1.000 31.477 160 THR F N 1
ATOM 9942 C CA . THR F 1 145 ? -72.408 -3.129 23.213 1.000 31.220 160 THR F CA 1
ATOM 9943 C C . THR F 1 145 ? -71.262 -2.149 23.417 1.000 29.472 160 THR F C 1
ATOM 9944 O O . THR F 1 145 ? -71.205 -1.086 22.794 1.000 28.438 160 THR F O 1
ATOM 9948 N N . GLY F 1 146 ? -70.344 -2.523 24.304 1.000 29.003 161 GLY F N 1
ATOM 9949 C CA . GLY F 1 146 ? -69.135 -1.746 24.510 1.000 28.677 161 GLY F CA 1
ATOM 9950 C C . GLY F 1 146 ? -69.323 -0.441 25.249 1.000 27.951 161 GLY F C 1
ATOM 9951 O O . GLY F 1 146 ? -68.552 0.499 25.035 1.000 27.824 161 GLY F O 1
ATOM 9952 N N . ILE F 1 147 ? -70.323 -0.354 26.125 1.000 26.790 162 ILE F N 1
ATOM 9953 C CA . ILE F 1 147 ? -70.563 0.911 26.806 1.000 26.348 162 ILE F CA 1
ATOM 9954 C C . ILE F 1 147 ? -69.709 1.028 28.064 1.000 25.729 162 ILE F C 1
ATOM 9955 O O . ILE F 1 147 ? -69.297 2.131 28.436 1.000 25.674 162 ILE F O 1
ATOM 9960 N N . GLU F 1 148 ? -69.418 -0.091 28.730 1.000 25.514 163 GLU F N 1
ATOM 9961 C CA . GLU F 1 148 ? -68.526 -0.060 29.882 1.000 24.735 163 GLU F CA 1
ATOM 9962 C C . GLU F 1 148 ? -67.068 0.006 29.452 1.000 25.574 163 GLU F C 1
ATOM 9963 O O . GLU F 1 148 ? -66.243 0.611 30.147 1.000 26.251 163 GLU F O 1
ATOM 9969 N N . HIS F 1 149 ? -66.740 -0.606 28.312 1.000 25.669 164 HIS F N 1
ATOM 9970 C CA . HIS F 1 149 ? -65.396 -0.489 27.762 1.000 24.561 164 HIS F CA 1
ATOM 9971 C C . HIS F 1 149 ? -65.080 0.952 27.382 1.000 24.921 164 HIS F C 1
ATOM 9972 O O . HIS F 1 149 ? -63.921 1.377 27.456 1.000 25.448 164 HIS F O 1
ATOM 9979 N N . ASP F 1 150 ? -66.096 1.721 26.980 1.000 25.403 165 ASP F N 1
ATOM 9980 C CA . ASP F 1 150 ? -65.873 3.115 26.608 1.000 26.016 165 ASP F CA 1
ATOM 9981 C C . ASP F 1 150 ? -65.587 3.978 27.829 1.000 25.648 165 ASP F C 1
ATOM 9982 O O . ASP F 1 150 ? -64.677 4.815 27.805 1.000 26.572 165 ASP F O 1
ATOM 9987 N N . VAL F 1 151 ? -66.359 3.796 28.903 1.000 26.687 166 VAL F N 1
ATOM 9988 C CA . VAL F 1 151 ? -66.178 4.616 30.096 1.000 28.577 166 VAL F CA 1
ATOM 9989 C C . VAL F 1 151 ? -64.834 4.323 30.750 1.000 27.774 166 VAL F C 1
ATOM 9990 O O . VAL F 1 151 ? -64.136 5.237 31.203 1.000 28.130 166 VAL F O 1
ATOM 9994 N N . ALA F 1 152 ? -64.444 3.047 30.802 1.000 26.643 167 ALA F N 1
ATOM 9995 C CA . ALA F 1 152 ? -63.166 2.679 31.397 1.000 25.429 167 ALA F CA 1
ATOM 9996 C C . ALA F 1 152 ? -61.981 3.184 30.584 1.000 25.850 167 ALA F C 1
ATOM 9997 O O . ALA F 1 152 ? -60.865 3.242 31.111 1.000 26.269 167 ALA F O 1
ATOM 9999 N N . LEU F 1 153 ? -62.196 3.552 29.323 1.000 25.016 168 LEU F N 1
ATOM 10000 C CA . LEU F 1 153 ? -61.127 4.052 28.469 1.000 24.379 168 LEU F CA 1
ATOM 10001 C C . LEU F 1 153 ? -61.092 5.569 28.374 1.000 25.440 168 LEU F C 1
ATOM 10002 O O . LEU F 1 153 ? -60.018 6.137 28.152 1.000 25.927 168 LEU F O 1
ATOM 10007 N N . GLY F 1 154 ? -62.232 6.236 28.533 1.000 26.295 169 GLY F N 1
ATOM 10008 C CA . GLY F 1 154 ? -62.302 7.682 28.424 1.000 26.956 169 GLY F CA 1
ATOM 10009 C C . GLY F 1 154 ? -63.174 8.203 27.301 1.000 26.382 169 GLY F C 1
ATOM 10010 O O . GLY F 1 154 ? -63.300 9.429 27.165 1.000 26.301 169 GLY F O 1
ATOM 10011 N N . ARG F 1 155 ? -63.778 7.347 26.475 1.000 25.529 170 ARG F N 1
ATOM 10012 C CA . ARG F 1 155 ? -64.667 7.837 25.426 1.000 25.540 170 ARG F CA 1
ATOM 10013 C C . ARG F 1 155 ? -65.883 8.520 26.035 1.000 26.664 170 ARG F C 1
ATOM 10014 O O . ARG F 1 155 ? -66.107 9.720 25.837 1.000 27.830 170 ARG F O 1
ATOM 10022 N N . ALA F 1 156 ? -66.681 7.763 26.781 1.000 27.153 171 ALA F N 1
ATOM 10023 C CA . ALA F 1 156 ? -67.815 8.299 27.514 1.000 27.085 171 ALA F CA 1
ATOM 10024 C C . ALA F 1 156 ? -67.409 8.610 28.950 1.000 27.582 171 ALA F C 1
ATOM 10025 O O . ALA F 1 156 ? -66.513 7.979 29.516 1.000 27.290 171 ALA F O 1
ATOM 10027 N N . ASP F 1 157 ? -68.083 9.600 29.535 1.000 27.919 172 ASP F N 1
ATOM 10028 C CA . ASP F 1 157 ? -67.813 10.023 30.904 1.000 26.264 172 ASP F CA 1
ATOM 10029 C C . ASP F 1 157 ? -68.534 9.174 31.939 1.000 27.653 172 ASP F C 1
ATOM 10030 O O . ASP F 1 157 ? -68.056 9.058 33.074 1.000 28.835 172 ASP F O 1
ATOM 10035 N N . ALA F 1 158 ? -69.669 8.582 31.577 1.000 28.674 173 ALA F N 1
ATOM 10036 C CA . ALA F 1 158 ? -70.436 7.762 32.503 1.000 28.019 173 ALA F CA 1
ATOM 10037 C C . ALA F 1 158 ? -71.334 6.829 31.704 1.000 28.077 173 ALA F C 1
ATOM 10038 O O . ALA F 1 158 ? -71.537 7.013 30.501 1.000 28.772 173 ALA F O 1
ATOM 10040 N N . PHE F 1 159 ? -71.864 5.818 32.389 1.000 26.008 174 PHE F N 1
ATOM 10041 C CA . PHE F 1 159 ? -72.899 4.966 31.821 1.000 25.853 174 PHE F CA 1
ATOM 10042 C C . PHE F 1 159 ? -73.888 4.588 32.912 1.000 26.295 174 PHE F C 1
ATOM 10043 O O . PHE F 1 159 ? -73.523 4.435 34.081 1.000 26.087 174 PHE F O 1
ATOM 10051 N N . VAL F 1 160 ? -75.148 4.439 32.514 1.000 26.835 175 VAL F N 1
ATOM 10052 C CA . VAL F 1 160 ? -76.242 4.156 33.434 1.000 25.269 175 VAL F CA 1
ATOM 10053 C C . VAL F 1 160 ? -76.742 2.746 33.164 1.000 25.458 175 VAL F C 1
ATOM 10054 O O . VAL F 1 160 ? -77.133 2.422 32.035 1.000 24.974 175 VAL F O 1
ATOM 10058 N N . MET F 1 161 ? -76.731 1.914 34.197 1.000 25.574 176 MET F N 1
ATOM 10059 C CA . MET F 1 161 ? -77.236 0.550 34.116 1.000 25.900 176 MET F CA 1
ATOM 10060 C C . MET F 1 161 ? -77.735 0.164 35.503 1.000 24.806 176 MET F C 1
ATOM 10061 O O . MET F 1 161 ? -78.026 1.030 36.334 1.000 24.608 176 MET F O 1
ATOM 10066 N N . ASP F 1 162 ? -77.841 -1.135 35.754 1.000 28.588 177 ASP F N 1
ATOM 10067 C CA . ASP F 1 162 ? -78.217 -1.600 37.076 1.000 28.538 177 ASP F CA 1
ATOM 10068 C C . ASP F 1 162 ? -76.996 -1.642 37.989 1.000 28.782 177 ASP F C 1
ATOM 10069 O O . ASP F 1 162 ? -75.852 -1.755 37.539 1.000 28.738 177 ASP F O 1
ATOM 10074 N N . ARG F 1 163 ? -77.254 -1.544 39.293 1.000 28.293 178 ARG F N 1
ATOM 10075 C CA . ARG F 1 163 ? -76.166 -1.560 40.263 1.000 24.000 178 ARG F CA 1
ATOM 10076 C C . ARG F 1 163 ? -75.561 -2.951 40.409 1.000 25.722 178 ARG F C 1
ATOM 10077 O O . ARG F 1 163 ? -74.374 -3.076 40.726 1.000 24.182 178 ARG F O 1
ATOM 10085 N N . LEU F 1 164 ? -76.352 -4.001 40.176 1.000 23.021 179 LEU F N 1
ATOM 10086 C CA . LEU F 1 164 ? -75.860 -5.360 40.383 1.000 23.627 179 LEU F CA 1
ATOM 10087 C C . LEU F 1 164 ? -74.796 -5.727 39.356 1.000 24.166 179 LEU F C 1
ATOM 10088 O O . LEU F 1 164 ? -73.747 -6.281 39.706 1.000 24.382 179 LEU F O 1
ATOM 10093 N N . SER F 1 165 ? -75.050 -5.428 38.081 1.000 24.106 180 SER F N 1
ATOM 10094 C CA . SER F 1 165 ? -74.089 -5.759 37.034 1.000 23.426 180 SER F CA 1
ATOM 10095 C C . SER F 1 165 ? -72.814 -4.937 37.181 1.000 24.506 180 SER F C 1
ATOM 10096 O O . SER F 1 165 ? -71.704 -5.472 37.082 1.000 24.785 180 SER F O 1
ATOM 10099 N N . ALA F 1 166 ? -72.957 -3.631 37.422 1.000 24.711 181 ALA F N 1
ATOM 10100 C CA . ALA F 1 166 ? -71.788 -2.766 37.552 1.000 24.585 181 ALA F CA 1
ATOM 10101 C C . ALA F 1 166 ? -70.915 -3.188 38.727 1.000 26.666 181 ALA F C 1
ATOM 10102 O O . ALA F 1 166 ? -69.682 -3.159 38.637 1.000 28.724 181 ALA F O 1
ATOM 10104 N N . LEU F 1 167 ? -71.536 -3.588 39.839 1.000 26.322 182 LEU F N 1
ATOM 10105 C CA . LEU F 1 167 ? -70.772 -4.063 40.988 1.000 27.103 182 LEU F CA 1
ATOM 10106 C C . LEU F 1 167 ? -69.970 -5.310 40.637 1.000 27.277 182 LEU F C 1
ATOM 10107 O O . LEU F 1 167 ? -68.781 -5.409 40.961 1.000 29.430 182 LEU F O 1
ATOM 10112 N N . GLU F 1 168 ? -70.605 -6.275 39.970 1.000 25.561 183 GLU F N 1
ATOM 10113 C CA . GLU F 1 168 ? -69.904 -7.490 39.577 1.000 25.274 183 GLU F CA 1
ATOM 10114 C C . GLU F 1 168 ? -68.825 -7.218 38.538 1.000 26.474 183 GLU F C 1
ATOM 10115 O O . GLU F 1 168 ? -67.867 -7.991 38.440 1.000 27.303 183 GLU F O 1
ATOM 10121 N N . LEU F 1 169 ? -68.955 -6.140 37.761 1.000 28.411 184 LEU F N 1
ATOM 10122 C CA . LEU F 1 169 ? -67.868 -5.750 36.871 1.000 31.635 184 LEU F CA 1
ATOM 10123 C C . LEU F 1 169 ? -66.711 -5.146 37.655 1.000 30.019 184 LEU F C 1
ATOM 10124 O O . LEU F 1 169 ? -65.546 -5.318 37.277 1.000 30.717 184 LEU F O 1
ATOM 10129 N N . ILE F 1 170 ? -67.014 -4.448 38.747 1.000 37.262 185 ILE F N 1
ATOM 10130 C CA . ILE F 1 170 ? -65.972 -3.850 39.576 1.000 37.226 185 ILE F CA 1
ATOM 10131 C C . ILE F 1 170 ? -65.334 -4.898 40.478 1.000 37.281 185 ILE F C 1
ATOM 10132 O O . ILE F 1 170 ? -64.111 -5.089 40.471 1.000 37.289 185 ILE F O 1
ATOM 10137 N N . GLU F 1 171 ? -66.157 -5.597 41.262 1.000 33.738 186 GLU F N 1
ATOM 10138 C CA . GLU F 1 171 ? -65.624 -6.454 42.314 1.000 33.820 186 GLU F CA 1
ATOM 10139 C C . GLU F 1 171 ? -65.051 -7.757 41.770 1.000 33.888 186 GLU F C 1
ATOM 10140 O O . GLU F 1 171 ? -64.094 -8.292 42.342 1.000 34.078 186 GLU F O 1
ATOM 10146 N N . LYS F 1 172 ? -65.604 -8.285 40.680 1.000 31.214 187 LYS F N 1
ATOM 10147 C CA . LYS F 1 172 ? -65.228 -9.610 40.201 1.000 30.406 187 LYS F CA 1
ATOM 10148 C C . LYS F 1 172 ? -64.371 -9.583 38.943 1.000 28.101 187 LYS F C 1
ATOM 10149 O O . LYS F 1 172 ? -63.303 -10.202 38.916 1.000 27.432 187 LYS F O 1
ATOM 10155 N N . THR F 1 173 ? -64.807 -8.892 37.889 1.000 25.814 188 THR F N 1
ATOM 10156 C CA . THR F 1 173 ? -64.049 -8.917 36.642 1.000 25.853 188 THR F CA 1
ATOM 10157 C C . THR F 1 173 ? -62.779 -8.079 36.720 1.000 26.119 188 THR F C 1
ATOM 10158 O O . THR F 1 173 ? -61.777 -8.424 36.083 1.000 26.287 188 THR F O 1
ATOM 10162 N N . GLY F 1 174 ? -62.799 -6.990 37.477 1.000 26.772 189 GLY F N 1
ATOM 10163 C CA . GLY F 1 174 ? -61.645 -6.128 37.607 1.000 25.543 189 GLY F CA 1
ATOM 10164 C C . GLY F 1 174 ? -61.636 -4.903 36.720 1.000 23.953 189 GLY F C 1
ATOM 10165 O O . GLY F 1 174 ? -60.571 -4.299 36.547 1.000 24.603 189 GLY F O 1
ATOM 10166 N N . LEU F 1 175 ? -62.776 -4.517 36.157 1.000 23.916 190 LEU F N 1
ATOM 10167 C CA . LEU F 1 175 ? -62.810 -3.367 35.267 1.000 25.240 190 LEU F CA 1
ATOM 10168 C C . LEU F 1 175 ? -62.603 -2.077 36.059 1.000 26.222 190 LEU F C 1
ATOM 10169 O O . LEU F 1 175 ? -63.169 -1.915 37.144 1.000 27.498 190 LEU F O 1
ATOM 10174 N N . PRO F 1 176 ? -61.802 -1.140 35.542 1.000 27.364 191 PRO F N 1
ATOM 10175 C CA . PRO F 1 176 ? -61.543 0.105 36.279 1.000 27.764 191 PRO F CA 1
ATOM 10176 C C . PRO F 1 176 ? -62.745 1.036 36.315 1.000 27.145 191 PRO F C 1
ATOM 10177 O O . PRO F 1 176 ? -62.768 2.062 35.628 1.000 28.717 191 PRO F O 1
ATOM 10181 N N . LEU F 1 177 ? -63.746 0.691 37.121 1.000 27.703 192 LEU F N 1
ATOM 10182 C CA . LEU F 1 177 ? -64.967 1.472 37.241 1.000 29.540 192 LEU F CA 1
ATOM 10183 C C . LEU F 1 177 ? -65.283 1.692 38.714 1.000 30.627 192 LEU F C 1
ATOM 10184 O O . LEU F 1 177 ? -64.710 1.051 39.599 1.000 32.038 192 LEU F O 1
ATOM 10189 N N . GLN F 1 178 ? -66.206 2.615 38.973 1.000 28.735 193 GLN F N 1
ATOM 10190 C CA . GLN F 1 178 ? -66.667 2.872 40.329 1.000 28.935 193 GLN F CA 1
ATOM 10191 C C . GLN F 1 178 ? -68.084 3.418 40.270 1.000 27.143 193 GLN F C 1
ATOM 10192 O O . GLN F 1 178 ? -68.471 4.082 39.305 1.000 27.664 193 GLN F O 1
ATOM 10198 N N . LEU F 1 179 ? -68.859 3.123 41.309 1.000 26.787 194 LEU F N 1
ATOM 10199 C CA . LEU F 1 179 ? -70.245 3.566 41.375 1.000 24.108 194 LEU F CA 1
ATOM 10200 C C . LEU F 1 179 ? -70.293 5.033 41.781 1.000 23.974 194 LEU F C 1
ATOM 10201 O O . LEU F 1 179 ? -69.754 5.414 42.827 1.000 23.608 194 LEU F O 1
ATOM 10206 N N . ALA F 1 180 ? -70.931 5.854 40.951 1.000 23.732 195 ALA F N 1
ATOM 10207 C CA . ALA F 1 180 ? -71.100 7.277 41.241 1.000 23.358 195 ALA F CA 1
ATOM 10208 C C . ALA F 1 180 ? -72.319 7.436 42.141 1.000 23.824 195 ALA F C 1
ATOM 10209 O O . ALA F 1 180 ? -73.431 7.692 41.680 1.000 24.816 195 ALA F O 1
ATOM 10211 N N . GLY F 1 181 ? -72.106 7.287 43.448 1.000 26.053 196 GLY F N 1
ATOM 10212 C CA . GLY F 1 181 ? -73.180 7.497 44.402 1.000 24.595 196 GLY F CA 1
ATOM 10213 C C . GLY F 1 181 ? -74.115 6.303 44.510 1.000 24.508 196 GLY F C 1
ATOM 10214 O O . GLY F 1 181 ? -73.743 5.159 44.240 1.000 23.858 196 GLY F O 1
ATOM 10215 N N . SER F 1 182 ? -75.351 6.585 44.910 1.000 29.114 197 SER F N 1
ATOM 10216 C CA . SER F 1 182 ? -76.367 5.579 45.177 1.000 29.217 197 SER F CA 1
ATOM 10217 C C . SER F 1 182 ? -77.446 5.592 44.098 1.000 29.482 197 SER F C 1
ATOM 10218 O O . SER F 1 182 ? -77.575 6.565 43.348 1.000 29.735 197 SER F O 1
ATOM 10221 N N . PRO F 1 183 ? -78.235 4.519 43.983 1.000 27.769 198 PRO F N 1
ATOM 10222 C CA . PRO F 1 183 ? -79.304 4.501 42.978 1.000 26.322 198 PRO F CA 1
ATOM 10223 C C . PRO F 1 183 ? -80.299 5.632 43.182 1.000 26.335 198 PRO F C 1
ATOM 10224 O O . PRO F 1 183 ? -80.576 6.056 44.305 1.000 27.240 198 PRO F O 1
ATOM 10228 N N . PHE F 1 184 ? -80.846 6.117 42.067 1.000 26.206 199 PHE F N 1
ATOM 10229 C CA . PHE F 1 184 ? -81.760 7.250 42.077 1.000 24.832 199 PHE F CA 1
ATOM 10230 C C . PHE F 1 184 ? -83.192 6.876 41.720 1.000 24.308 199 PHE F C 1
ATOM 10231 O O . PHE F 1 184 ? -84.054 7.761 41.689 1.000 24.937 199 PHE F O 1
ATOM 10239 N N . GLU F 1 185 ? -83.469 5.601 41.448 1.000 23.592 200 GLU F N 1
ATOM 10240 C CA . GLU F 1 185 ? -84.835 5.121 41.284 1.000 23.366 200 GLU F CA 1
ATOM 10241 C C . GLU F 1 185 ? -84.824 3.600 41.273 1.000 23.250 200 GLU F C 1
ATOM 10242 O O . GLU F 1 185 ? -83.927 2.985 40.691 1.000 22.805 200 GLU F O 1
ATOM 10248 N N . THR F 1 186 ? -85.821 3.008 41.925 1.000 23.200 201 THR F N 1
ATOM 10249 C CA . THR F 1 186 ? -85.951 1.561 41.993 1.000 22.847 201 THR F CA 1
ATOM 10250 C C . THR F 1 186 ? -86.476 1.013 40.671 1.000 23.226 201 THR F C 1
ATOM 10251 O O . THR F 1 186 ? -87.301 1.640 40.002 1.000 23.882 201 THR F O 1
ATOM 10255 N N . ILE F 1 187 ? -85.989 -0.168 40.292 1.000 24.227 202 ILE F N 1
ATOM 10256 C CA . ILE F 1 187 ? -86.439 -0.852 39.085 1.000 24.995 202 ILE F CA 1
ATOM 10257 C C . ILE F 1 187 ? -86.953 -2.233 39.467 1.000 25.850 202 ILE F C 1
ATOM 10258 O O . ILE F 1 187 ? -86.385 -2.902 40.338 1.000 25.232 202 ILE F O 1
ATOM 10263 N N . GLU F 1 188 ? -88.040 -2.650 38.821 1.000 31.064 203 GLU F N 1
ATOM 10264 C CA . GLU F 1 188 ? -88.627 -3.971 39.011 1.000 30.875 203 GLU F CA 1
ATOM 10265 C C . GLU F 1 188 ? -88.518 -4.729 37.697 1.000 30.622 203 GLU F C 1
ATOM 10266 O O . GLU F 1 188 ? -89.104 -4.315 36.691 1.000 30.422 203 GLU F O 1
ATOM 10272 N N . ASN F 1 189 ? -87.772 -5.831 37.705 1.000 29.643 204 ASN F N 1
ATOM 10273 C CA . ASN F 1 189 ? -87.442 -6.567 36.490 1.000 27.977 204 ASN F CA 1
ATOM 10274 C C . ASN F 1 189 ? -88.228 -7.871 36.453 1.000 30.609 204 ASN F C 1
ATOM 10275 O O . ASN F 1 189 ? -88.058 -8.729 37.326 1.000 31.435 204 ASN F O 1
ATOM 10280 N N . ALA F 1 190 ? -89.080 -8.012 35.442 1.000 29.659 205 ALA F N 1
ATOM 10281 C CA . ALA F 1 190 ? -89.883 -9.214 35.244 1.000 28.090 205 ALA F CA 1
ATOM 10282 C C . ALA F 1 190 ? -89.641 -9.728 33.826 1.000 26.374 205 ALA F C 1
ATOM 10283 O O . ALA F 1 190 ? -88.669 -9.359 33.154 1.000 23.761 205 ALA F O 1
ATOM 10285 N N . TRP F 1 191 ? -90.540 -10.591 33.353 1.000 24.935 206 TRP F N 1
ATOM 10286 C CA . TRP F 1 191 ? -90.453 -11.152 32.013 1.000 23.369 206 TRP F CA 1
ATOM 10287 C C . TRP F 1 191 ? -91.603 -10.636 31.164 1.000 21.750 206 TRP F C 1
ATOM 10288 O O . TRP F 1 191 ? -92.769 -10.770 31.566 1.000 20.218 206 TRP F O 1
ATOM 10299 N N . PRO F 1 192 ? -91.333 -10.038 30.006 1.000 21.405 207 PRO F N 1
ATOM 10300 C CA . PRO F 1 192 ? -92.422 -9.543 29.159 1.000 19.937 207 PRO F CA 1
ATOM 10301 C C . PRO F 1 192 ? -92.990 -10.643 28.278 1.000 19.681 207 PRO F C 1
ATOM 10302 O O . PRO F 1 192 ? -92.273 -11.529 27.808 1.000 21.071 207 PRO F O 1
ATOM 10306 N N . PHE F 1 193 ? -94.301 -10.580 28.066 1.000 19.660 208 PHE F N 1
ATOM 10307 C CA . PHE F 1 193 ? -94.989 -11.476 27.152 1.000 19.431 208 PHE F CA 1
ATOM 10308 C C . PHE F 1 193 ? -95.967 -10.663 26.319 1.000 19.971 208 PHE F C 1
ATOM 10309 O O . PHE F 1 193 ? -96.451 -9.614 26.751 1.000 19.158 208 PHE F O 1
ATOM 10317 N N . VAL F 1 194 ? -96.246 -11.150 25.117 1.000 22.287 209 VAL F N 1
ATOM 10318 C CA . VAL F 1 194 ? -97.209 -10.493 24.246 1.000 22.387 209 VAL F CA 1
ATOM 10319 C C . VAL F 1 194 ? -98.613 -10.911 24.655 1.000 21.624 209 VAL F C 1
ATOM 10320 O O . VAL F 1 194 ? -98.867 -12.079 24.971 1.000 21.895 209 VAL F O 1
ATOM 10324 N N . ASN F 1 195 ? -99.532 -9.949 24.660 1.000 21.395 210 ASN F N 1
ATOM 10325 C CA . ASN F 1 195 ? -100.890 -10.208 25.114 1.000 23.184 210 ASN F CA 1
ATOM 10326 C C . ASN F 1 195 ? -101.646 -11.089 24.128 1.000 24.458 210 ASN F C 1
ATOM 10327 O O . ASN F 1 195 ? -102.334 -10.582 23.236 1.000 24.842 210 ASN F O 1
ATOM 10332 N N . ASN F 1 196 ? -101.519 -12.404 24.276 1.000 24.742 211 ASN F N 1
ATOM 10333 C CA . ASN F 1 196 ? -102.270 -13.357 23.466 1.000 24.103 211 ASN F CA 1
ATOM 10334 C C . ASN F 1 196 ? -102.305 -14.685 24.211 1.000 25.929 211 ASN F C 1
ATOM 10335 O O . ASN F 1 196 ? -101.834 -14.792 25.345 1.000 27.527 211 ASN F O 1
ATOM 10340 N N . GLU F 1 197 ? -102.859 -15.708 23.554 1.000 25.648 212 GLU F N 1
ATOM 10341 C CA . GLU F 1 197 ? -103.050 -16.994 24.215 1.000 25.743 212 GLU F CA 1
ATOM 10342 C C . GLU F 1 197 ? -101.724 -17.624 24.620 1.000 26.714 212 GLU F C 1
ATOM 10343 O O . GLU F 1 197 ? -101.654 -18.327 25.634 1.000 28.503 212 GLU F O 1
ATOM 10349 N N . LYS F 1 198 ? -100.665 -17.385 23.847 1.000 26.695 213 LYS F N 1
ATOM 10350 C CA . LYS F 1 198 ? -99.350 -17.898 24.217 1.000 27.093 213 LYS F CA 1
ATOM 10351 C C . LYS F 1 198 ? -98.777 -17.124 25.396 1.000 27.645 213 LYS F C 1
ATOM 10352 O O . LYS F 1 198 ? -98.285 -17.717 26.362 1.000 27.543 213 LYS F O 1
ATOM 10358 N N . GLY F 1 199 ? -98.847 -15.791 25.341 1.000 27.006 214 GLY F N 1
ATOM 10359 C CA . GLY F 1 199 ? -98.298 -14.982 26.414 1.000 27.540 214 GLY F CA 1
ATOM 10360 C C . GLY F 1 199 ? -99.103 -15.050 27.697 1.000 28.856 214 GLY F C 1
ATOM 10361 O O . GLY F 1 199 ? -98.544 -14.930 28.791 1.000 27.316 214 GLY F O 1
ATOM 10362 N N . GLN F 1 200 ? -100.420 -15.240 27.588 1.000 33.720 215 GLN F N 1
ATOM 10363 C CA . GLN F 1 200 ? -101.254 -15.327 28.782 1.000 33.488 215 GLN F CA 1
ATOM 10364 C C . GLN F 1 200 ? -101.042 -16.649 29.509 1.000 33.549 215 GLN F C 1
ATOM 10365 O O . GLN F 1 200 ? -100.967 -16.681 30.743 1.000 33.354 215 GLN F O 1
ATOM 10371 N N . GLN F 1 201 ? -100.940 -17.752 28.763 1.000 29.230 216 GLN F N 1
ATOM 10372 C CA . GLN F 1 201 ? -100.668 -19.036 29.400 1.000 29.311 216 GLN F CA 1
ATOM 10373 C C . GLN F 1 201 ? -99.244 -19.096 29.938 1.000 29.527 216 GLN F C 1
ATOM 10374 O O . GLN F 1 201 ? -98.990 -19.767 30.945 1.000 31.193 216 GLN F O 1
ATOM 10380 N N . LEU F 1 202 ? -98.307 -18.398 29.291 1.000 29.064 217 LEU F N 1
ATOM 10381 C CA . LEU F 1 202 ? -96.949 -18.318 29.819 1.000 27.445 217 LEU F CA 1
ATOM 10382 C C . LEU F 1 202 ? -96.903 -17.475 31.088 1.000 27.616 217 LEU F C 1
ATOM 10383 O O . LEU F 1 202 ? -96.296 -17.875 32.088 1.000 28.480 217 LEU F O 1
ATOM 10388 N N . GLN F 1 203 ? -97.551 -16.305 31.068 1.000 27.419 218 GLN F N 1
ATOM 10389 C CA . GLN F 1 203 ? -97.554 -15.433 32.239 1.000 27.361 218 GLN F CA 1
ATOM 10390 C C . GLN F 1 203 ? -98.122 -16.139 33.463 1.000 27.982 218 GLN F C 1
ATOM 10391 O O . GLN F 1 203 ? -97.682 -15.884 34.590 1.000 28.438 218 GLN F O 1
ATOM 10397 N N . GLY F 1 204 ? -99.087 -17.036 33.265 1.000 28.551 219 GLY F N 1
ATOM 10398 C CA . GLY F 1 204 ? -99.656 -17.754 34.392 1.000 29.875 219 GLY F CA 1
ATOM 10399 C C . GLY F 1 204 ? -98.718 -18.805 34.955 1.000 30.554 219 GLY F C 1
ATOM 10400 O O . GLY F 1 204 ? -98.587 -18.941 36.175 1.000 30.464 219 GLY F O 1
ATOM 10401 N N . GLU F 1 205 ? -98.054 -19.562 34.081 1.000 31.859 220 GLU F N 1
ATOM 10402 C CA . GLU F 1 205 ? -97.198 -20.647 34.545 1.000 32.409 220 GLU F CA 1
ATOM 10403 C C . GLU F 1 205 ? -95.804 -20.177 34.939 1.000 32.067 220 GLU F C 1
ATOM 10404 O O . GLU F 1 205 ? -95.125 -20.867 35.709 1.000 32.357 220 GLU F O 1
ATOM 10410 N N . VAL F 1 206 ? -95.359 -19.026 34.432 1.000 28.356 221 VAL F N 1
ATOM 10411 C CA . VAL F 1 206 ? -94.084 -18.480 34.885 1.000 28.019 221 VAL F CA 1
ATOM 10412 C C . VAL F 1 206 ? -94.222 -17.913 36.292 1.000 29.172 221 VAL F C 1
ATOM 10413 O O . VAL F 1 206 ? -93.273 -17.958 37.084 1.000 29.038 221 VAL F O 1
ATOM 10417 N N . ASN F 1 207 ? -95.404 -17.396 36.636 1.000 31.667 222 ASN F N 1
ATOM 10418 C CA . ASN F 1 207 ? -95.640 -16.912 37.993 1.000 29.693 222 ASN F CA 1
ATOM 10419 C C . ASN F 1 207 ? -95.670 -18.062 38.991 1.000 31.593 222 ASN F C 1
ATOM 10420 O O . ASN F 1 207 ? -95.059 -17.981 40.062 1.000 31.006 222 ASN F O 1
ATOM 10425 N N . LYS F 1 208 ? -96.389 -19.139 38.662 1.000 33.672 223 LYS F N 1
ATOM 10426 C CA . LYS F 1 208 ? -96.449 -20.284 39.565 1.000 33.594 223 LYS F CA 1
ATOM 10427 C C . LYS F 1 208 ? -95.075 -20.909 39.761 1.000 33.451 223 LYS F C 1
ATOM 10428 O O . LYS F 1 208 ? -94.786 -21.452 40.834 1.000 34.020 223 LYS F O 1
ATOM 10434 N N . ALA F 1 209 ? -94.213 -20.836 38.747 1.000 30.467 224 ALA F N 1
ATOM 10435 C CA . ALA F 1 209 ? -92.855 -21.345 38.898 1.000 29.393 224 ALA F CA 1
ATOM 10436 C C . ALA F 1 209 ? -92.014 -20.419 39.767 1.000 26.593 224 ALA F C 1
ATOM 10437 O O . ALA F 1 209 ? -91.264 -20.883 40.634 1.000 24.011 224 ALA F O 1
ATOM 10439 N N . LEU F 1 210 ? -92.137 -19.105 39.557 1.000 26.390 225 LEU F N 1
ATOM 10440 C CA . LEU F 1 210 ? -91.333 -18.149 40.313 1.000 25.550 225 LEU F CA 1
ATOM 10441 C C . LEU F 1 210 ? -91.619 -18.242 41.805 1.000 27.293 225 LEU F C 1
ATOM 10442 O O . LEU F 1 210 ? -90.700 -18.160 42.628 1.000 26.895 225 LEU F O 1
ATOM 10447 N N . ALA F 1 211 ? -92.891 -18.414 42.171 1.000 27.814 226 ALA F N 1
ATOM 10448 C CA . ALA F 1 211 ? -93.250 -18.552 43.578 1.000 25.066 226 ALA F CA 1
ATOM 10449 C C . ALA F 1 211 ? -92.640 -19.812 44.179 1.000 24.242 226 ALA F C 1
ATOM 10450 O O . ALA F 1 211 ? -92.038 -19.769 45.258 1.000 24.690 226 ALA F O 1
ATOM 10452 N N . ALA F 1 212 ? -92.784 -20.947 43.491 1.000 23.850 227 ALA F N 1
ATOM 10453 C CA . ALA F 1 212 ? -92.215 -22.190 44.003 1.000 22.653 227 ALA F CA 1
ATOM 10454 C C . ALA F 1 212 ? -90.692 -22.132 44.028 1.000 24.237 227 ALA F C 1
ATOM 10455 O O . ALA F 1 212 ? -90.063 -22.671 44.945 1.000 23.308 227 ALA F O 1
ATOM 10457 N N . MET F 1 213 ? -90.083 -21.480 43.033 1.000 24.808 228 MET F N 1
ATOM 10458 C CA . MET F 1 213 ? -88.635 -21.290 43.045 1.000 23.637 228 MET F CA 1
ATOM 10459 C C . MET F 1 213 ? -88.200 -20.415 44.212 1.000 24.637 228 MET F C 1
ATOM 10460 O O . MET F 1 213 ? -87.102 -20.597 44.747 1.000 24.066 228 MET F O 1
ATOM 10465 N N . ARG F 1 214 ? -89.042 -19.461 44.615 1.000 25.416 229 ARG F N 1
ATOM 10466 C CA . ARG F 1 214 ? -88.764 -18.693 45.824 1.000 25.616 229 ARG F CA 1
ATOM 10467 C C . ARG F 1 214 ? -88.876 -19.565 47.068 1.000 25.977 229 ARG F C 1
ATOM 10468 O O . ARG F 1 214 ? -88.050 -19.464 47.983 1.000 26.216 229 ARG F O 1
ATOM 10476 N N . ALA F 1 215 ? -89.890 -20.431 47.114 1.000 25.982 230 ALA F N 1
ATOM 10477 C CA . ALA F 1 215 ? -90.192 -21.164 48.340 1.000 25.832 230 ALA F CA 1
ATOM 10478 C C . ALA F 1 215 ? -89.120 -22.203 48.648 1.000 25.014 230 ALA F C 1
ATOM 10479 O O . ALA F 1 215 ? -88.593 -22.250 49.765 1.000 24.911 230 ALA F O 1
ATOM 10481 N N . ASP F 1 216 ? -88.780 -23.045 47.673 1.000 26.656 231 ASP F N 1
ATOM 10482 C CA . ASP F 1 216 ? -87.792 -24.091 47.909 1.000 25.772 231 ASP F CA 1
ATOM 10483 C C . ASP F 1 216 ? -86.359 -23.574 47.899 1.000 26.151 231 ASP F C 1
ATOM 10484 O O . ASP F 1 216 ? -85.428 -24.381 47.989 1.000 26.127 231 ASP F O 1
ATOM 10489 N N . GLY F 1 217 ? -86.160 -22.261 47.792 1.000 24.627 232 GLY F N 1
ATOM 10490 C CA . GLY F 1 217 ? -84.838 -21.678 47.853 1.000 24.985 232 GLY F CA 1
ATOM 10491 C C . GLY F 1 217 ? -84.011 -21.800 46.594 1.000 24.724 232 GLY F C 1
ATOM 10492 O O . GLY F 1 217 ? -82.871 -21.319 46.580 1.000 25.698 232 GLY F O 1
ATOM 10493 N N . THR F 1 218 ? -84.541 -22.424 45.538 1.000 23.921 233 THR F N 1
ATOM 10494 C CA . THR F 1 218 ? -83.771 -22.588 44.307 1.000 24.590 233 THR F CA 1
ATOM 10495 C C . THR F 1 218 ? -83.380 -21.240 43.713 1.000 25.098 233 THR F C 1
ATOM 10496 O O . THR F 1 218 ? -82.269 -21.080 43.192 1.000 25.658 233 THR F O 1
ATOM 10500 N N . LEU F 1 219 ? -84.275 -20.253 43.794 1.000 25.064 234 LEU F N 1
ATOM 10501 C CA . LEU F 1 219 ? -83.963 -18.923 43.282 1.000 25.282 234 LEU F CA 1
ATOM 10502 C C . LEU F 1 219 ? -82.780 -18.313 44.025 1.000 25.864 234 LEU F C 1
ATOM 10503 O O . LEU F 1 219 ? -81.874 -17.740 43.409 1.000 27.314 234 LEU F O 1
ATOM 10508 N N . SER F 1 220 ? -82.768 -18.431 45.355 1.000 26.187 235 SER F N 1
ATOM 10509 C CA . SER F 1 220 ? -81.659 -17.894 46.134 1.000 26.961 235 SER F CA 1
ATOM 10510 C C . SER F 1 220 ? -80.368 -18.669 45.904 1.000 25.948 235 SER F C 1
ATOM 10511 O O . SER F 1 220 ? -79.281 -18.116 46.103 1.000 26.327 235 SER F O 1
ATOM 10514 N N . GLN F 1 221 ? -80.462 -19.936 45.495 1.000 28.290 236 GLN F N 1
ATOM 10515 C CA . GLN F 1 221 ? -79.263 -20.681 45.127 1.000 27.911 236 GLN F CA 1
ATOM 10516 C C . GLN F 1 221 ? -78.665 -20.144 43.833 1.000 31.030 236 GLN F C 1
ATOM 10517 O O . GLN F 1 221 ? -77.442 -20.006 43.714 1.000 26.890 236 GLN F O 1
ATOM 10523 N N . ILE F 1 222 ? -79.516 -19.834 42.855 1.000 32.122 237 ILE F N 1
ATOM 10524 C CA . ILE F 1 222 ? -79.043 -19.274 41.595 1.000 31.946 237 ILE F CA 1
ATOM 10525 C C . ILE F 1 222 ? -78.484 -17.873 41.802 1.000 32.230 237 ILE F C 1
ATOM 10526 O O . ILE F 1 222 ? -77.550 -17.458 41.104 1.000 32.349 237 ILE F O 1
ATOM 10531 N N . ALA F 1 223 ? -79.032 -17.123 42.763 1.000 28.967 238 ALA F N 1
ATOM 10532 C CA . ALA F 1 223 ? -78.583 -15.751 42.967 1.000 28.298 238 ALA F CA 1
ATOM 10533 C C . ALA F 1 223 ? -77.233 -15.697 43.674 1.000 27.990 238 ALA F C 1
ATOM 10534 O O . ALA F 1 223 ? -76.420 -14.811 43.387 1.000 27.990 238 ALA F O 1
ATOM 10536 N N . LEU F 1 224 ? -76.973 -16.631 44.590 1.000 26.432 239 LEU F N 1
ATOM 10537 C CA . LEU F 1 224 ? -75.684 -16.669 45.271 1.000 26.190 239 LEU F CA 1
ATOM 10538 C C . LEU F 1 224 ? -74.579 -17.206 44.374 1.000 25.448 239 LEU F C 1
ATOM 10539 O O . LEU F 1 224 ? -73.412 -16.842 44.552 1.000 25.348 239 LEU F O 1
ATOM 10544 N N . LYS F 1 225 ? -74.924 -18.071 43.418 1.000 26.508 240 LYS F N 1
ATOM 10545 C CA . LYS F 1 225 ? -73.913 -18.632 42.526 1.000 24.350 240 LYS F CA 1
ATOM 10546 C C . LYS F 1 225 ? -73.284 -17.555 41.651 1.000 23.208 240 LYS F C 1
ATOM 10547 O O . LYS F 1 225 ? -72.089 -17.614 41.341 1.000 23.371 240 LYS F O 1
ATOM 10553 N N . TRP F 1 226 ? -74.063 -16.548 41.264 1.000 23.956 241 TRP F N 1
ATOM 10554 C CA . TRP F 1 226 ? -73.584 -15.538 40.333 1.000 23.792 241 TRP F CA 1
ATOM 10555 C C . TRP F 1 226 ? -73.255 -14.204 40.991 1.000 24.092 241 TRP F C 1
ATOM 10556 O O . TRP F 1 226 ? -72.558 -13.388 40.376 1.000 23.566 241 TRP F O 1
ATOM 10567 N N . PHE F 1 227 ? -73.729 -13.961 42.216 1.000 24.600 242 PHE F N 1
ATOM 10568 C CA . PHE F 1 227 ? -73.542 -12.679 42.877 1.000 24.761 242 PHE F CA 1
ATOM 10569 C C . PHE F 1 227 ? -72.908 -12.780 44.257 1.000 25.150 242 PHE F C 1
ATOM 10570 O O . PHE F 1 227 ? -72.396 -11.771 44.757 1.000 24.953 242 PHE F O 1
ATOM 10578 N N . GLY F 1 228 ? -72.923 -13.956 44.887 1.000 25.316 243 GLY F N 1
ATOM 10579 C CA . GLY F 1 228 ? -72.452 -14.094 46.248 1.000 26.464 243 GLY F CA 1
ATOM 10580 C C . GLY F 1 228 ? -73.335 -13.461 47.298 1.000 28.977 243 GLY F C 1
ATOM 10581 O O . GLY F 1 228 ? -73.103 -13.683 48.493 1.000 28.911 243 GLY F O 1
ATOM 10582 N N . THR F 1 229 ? -74.335 -12.682 46.899 1.000 31.906 244 THR F N 1
ATOM 10583 C CA . THR F 1 229 ? -75.294 -12.084 47.811 1.000 31.996 244 THR F CA 1
ATOM 10584 C C . THR F 1 229 ? -76.692 -12.367 47.287 1.000 32.464 244 THR F C 1
ATOM 10585 O O . THR F 1 229 ? -76.931 -12.336 46.078 1.000 32.183 244 THR F O 1
ATOM 10589 N N . ASP F 1 230 ? -77.613 -12.654 48.203 1.000 29.772 245 ASP F N 1
ATOM 10590 C CA . ASP F 1 230 ? -78.960 -13.091 47.843 1.000 28.446 245 ASP F CA 1
ATOM 10591 C C . ASP F 1 230 ? -79.718 -11.874 47.323 1.000 27.601 245 ASP F C 1
ATOM 10592 O O . ASP F 1 230 ? -80.415 -11.162 48.046 1.000 26.808 245 ASP F O 1
ATOM 10597 N N . ILE F 1 231 ? -79.575 -11.628 46.022 1.000 28.661 246 ILE F N 1
ATOM 10598 C CA . ILE F 1 231 ? -80.258 -10.513 45.373 1.000 27.951 246 ILE F CA 1
ATOM 10599 C C . ILE F 1 231 ? -81.738 -10.782 45.162 1.000 26.869 246 ILE F C 1
ATOM 10600 O O . ILE F 1 231 ? -82.495 -9.849 44.874 1.000 27.045 246 ILE F O 1
ATOM 10605 N N . SER F 1 232 ? -82.171 -12.038 45.292 1.000 26.301 247 SER F N 1
ATOM 10606 C CA . SER F 1 232 ? -83.573 -12.361 45.072 1.000 26.893 247 SER F CA 1
ATOM 10607 C C . SER F 1 232 ? -84.472 -11.763 46.143 1.000 28.261 247 SER F C 1
ATOM 10608 O O . SER F 1 232 ? -85.677 -11.614 45.911 1.000 29.080 247 SER F O 1
ATOM 10611 N N . GLN F 1 233 ? -83.918 -11.414 47.300 1.000 28.235 248 GLN F N 1
ATOM 10612 C CA . GLN F 1 233 ? -84.699 -10.813 48.373 1.000 27.793 248 GLN F CA 1
ATOM 10613 C C . GLN F 1 233 ? -84.868 -9.314 48.143 1.000 29.022 248 GLN F C 1
ATOM 10614 O O . GLN F 1 233 ? -84.010 -8.665 47.545 1.000 29.638 248 GLN F O 1
ATOM 10621 N N . ALA G 1 7 ? 12.077 -29.061 5.482 1.000 25.848 22 ALA G N 1
ATOM 10622 C CA . ALA G 1 7 ? 11.090 -28.401 4.634 1.000 28.361 22 ALA G CA 1
ATOM 10623 C C . ALA G 1 7 ? 10.926 -26.935 5.022 1.000 30.559 22 ALA G C 1
ATOM 10624 O O . ALA G 1 7 ? 9.883 -26.532 5.535 1.000 32.780 22 ALA G O 1
ATOM 10626 N N . THR G 1 8 ? 11.964 -26.141 4.762 1.000 31.870 23 THR G N 1
ATOM 10627 C CA . THR G 1 8 ? 11.960 -24.733 5.142 1.000 34.401 23 THR G CA 1
ATOM 10628 C C . THR G 1 8 ? 10.905 -23.966 4.353 1.000 37.504 23 THR G C 1
ATOM 10629 O O . THR G 1 8 ? 10.810 -24.099 3.130 1.000 36.475 23 THR G O 1
ATOM 10633 N N . GLU G 1 9 ? 10.116 -23.156 5.055 1.000 46.142 24 GLU G N 1
ATOM 10634 C CA . GLU G 1 9 ? 9.081 -22.341 4.435 1.000 46.295 24 GLU G CA 1
ATOM 10635 C C . GLU G 1 9 ? 9.612 -20.936 4.187 1.000 46.032 24 GLU G C 1
ATOM 10636 O O . GLU G 1 9 ? 10.176 -20.311 5.090 1.000 46.079 24 GLU G O 1
ATOM 10642 N N . VAL G 1 10 ? 9.432 -20.446 2.962 1.000 36.768 25 VAL G N 1
ATOM 10643 C CA . VAL G 1 10 ? 9.860 -19.107 2.569 1.000 33.778 25 VAL G CA 1
ATOM 10644 C C . VAL G 1 10 ? 8.711 -18.443 1.823 1.000 29.356 25 VAL G C 1
ATOM 10645 O O . VAL G 1 10 ? 8.275 -18.941 0.779 1.000 27.653 25 VAL G O 1
ATOM 10649 N N . LYS G 1 11 ? 8.228 -17.321 2.350 1.000 26.645 26 LYS G N 1
ATOM 10650 C CA . LYS G 1 11 ? 7.136 -16.580 1.732 1.000 24.679 26 LYS G CA 1
ATOM 10651 C C . LYS G 1 11 ? 7.708 -15.546 0.769 1.000 24.666 26 LYS G C 1
ATOM 10652 O O . LYS G 1 11 ? 8.438 -14.639 1.185 1.000 25.019 26 LYS G O 1
ATOM 10658 N N . VAL G 1 12 ? 7.378 -15.683 -0.512 1.000 23.750 27 VAL G N 1
ATOM 10659 C CA . VAL G 1 12 ? 7.843 -14.773 -1.553 1.000 22.619 27 VAL G CA 1
ATOM 10660 C C . VAL G 1 12 ? 6.696 -13.853 -1.942 1.000 22.742 27 VAL G C 1
ATOM 10661 O O . VAL G 1 12 ? 5.568 -14.314 -2.162 1.000 23.450 27 VAL G O 1
ATOM 10665 N N . GLY G 1 13 ? 6.979 -12.557 -2.029 1.000 24.395 28 GLY G N 1
ATOM 10666 C CA . GLY G 1 13 ? 5.983 -11.571 -2.407 1.000 24.403 28 GLY G CA 1
ATOM 10667 C C . GLY G 1 13 ? 6.083 -11.216 -3.883 1.000 26.253 28 GLY G C 1
ATOM 10668 O O . GLY G 1 13 ? 7.178 -11.084 -4.430 1.000 26.279 28 GLY G O 1
ATOM 10669 N N . MET G 1 14 ? 4.924 -11.068 -4.516 1.000 26.314 29 MET G N 1
ATOM 10670 C CA . MET G 1 14 ? 4.860 -10.670 -5.915 1.000 25.235 29 MET G CA 1
ATOM 10671 C C . MET G 1 14 ? 3.501 -10.038 -6.174 1.000 25.440 29 MET G C 1
ATOM 10672 O O . MET G 1 14 ? 2.554 -10.225 -5.407 1.000 25.558 29 MET G O 1
ATOM 10677 N N . SER G 1 15 ? 3.416 -9.288 -7.273 1.000 24.858 30 SER G N 1
ATOM 10678 C CA . SER G 1 15 ? 2.189 -8.555 -7.566 1.000 24.490 30 SER G CA 1
ATOM 10679 C C . SER G 1 15 ? 1.145 -9.436 -8.241 1.000 23.192 30 SER G C 1
ATOM 10680 O O . SER G 1 15 ? -0.055 -9.280 -7.989 1.000 23.187 30 SER G O 1
ATOM 10683 N N . GLY G 1 16 ? 1.573 -10.366 -9.089 1.000 23.582 31 GLY G N 1
ATOM 10684 C CA . GLY G 1 16 ? 0.622 -11.095 -9.903 1.000 23.416 31 GLY G CA 1
ATOM 10685 C C . GLY G 1 16 ? -0.034 -10.265 -10.981 1.000 24.190 31 GLY G C 1
ATOM 10686 O O . GLY G 1 16 ? -0.962 -10.746 -11.637 1.000 24.827 31 GLY G O 1
ATOM 10687 N N . ARG G 1 17 ? 0.419 -9.028 -11.177 1.000 25.035 32 ARG G N 1
ATOM 10688 C CA . ARG G 1 17 ? -0.101 -8.116 -12.188 1.000 26.606 32 ARG G CA 1
ATOM 10689 C C . ARG G 1 17 ? 1.032 -7.581 -13.053 1.000 27.488 32 ARG G C 1
ATOM 10690 O O . ARG G 1 17 ? 1.037 -6.410 -13.447 1.000 27.232 32 ARG G O 1
ATOM 10698 N N . TYR G 1 18 ? 2.012 -8.437 -13.367 1.000 31.156 33 TYR G N 1
ATOM 10699 C CA . TYR G 1 18 ? 3.261 -8.025 -14.012 1.000 31.985 33 TYR G CA 1
ATOM 10700 C C . TYR G 1 18 ? 3.600 -9.065 -15.083 1.000 32.270 33 TYR G C 1
ATOM 10701 O O . TYR G 1 18 ? 4.390 -9.983 -14.854 1.000 31.259 33 TYR G O 1
ATOM 10710 N N . PHE G 1 19 ? 2.991 -8.920 -16.261 1.000 30.306 34 PHE G N 1
ATOM 10711 C CA . PHE G 1 19 ? 3.274 -9.873 -17.330 1.000 27.543 34 PHE G CA 1
ATOM 10712 C C . PHE G 1 19 ? 4.601 -9.530 -18.004 1.000 26.108 34 PHE G C 1
ATOM 10713 O O . PHE G 1 19 ? 4.894 -8.353 -18.234 1.000 27.040 34 PHE G O 1
ATOM 10721 N N . PRO G 1 20 ? 5.422 -10.537 -18.330 1.000 24.474 35 PRO G N 1
ATOM 10722 C CA . PRO G 1 20 ? 5.249 -11.962 -18.024 1.000 24.787 35 PRO G CA 1
ATOM 10723 C C . PRO G 1 20 ? 6.055 -12.387 -16.802 1.000 25.037 35 PRO G C 1
ATOM 10724 O O . PRO G 1 20 ? 6.367 -13.563 -16.633 1.000 24.606 35 PRO G O 1
ATOM 10728 N N . PHE G 1 21 ? 6.406 -11.437 -15.933 1.000 27.169 36 PHE G N 1
ATOM 10729 C CA . PHE G 1 21 ? 7.149 -11.769 -14.721 1.000 27.211 36 PHE G CA 1
ATOM 10730 C C . PHE G 1 21 ? 6.253 -12.470 -13.708 1.000 27.116 36 PHE G C 1
ATOM 10731 O O . PHE G 1 21 ? 6.516 -13.611 -13.314 1.000 25.390 36 PHE G O 1
ATOM 10739 N N . THR G 1 22 ? 5.192 -11.794 -13.268 1.000 26.472 37 THR G N 1
ATOM 10740 C CA . THR G 1 22 ? 4.244 -12.352 -12.307 1.000 25.408 37 THR G CA 1
ATOM 10741 C C . THR G 1 22 ? 2.837 -12.010 -12.777 1.000 24.435 37 THR G C 1
ATOM 10742 O O . THR G 1 22 ? 2.448 -10.839 -12.776 1.000 24.337 37 THR G O 1
ATOM 10746 N N . PHE G 1 23 ? 2.076 -13.026 -13.174 1.000 24.921 38 PHE G N 1
ATOM 10747 C CA . PHE G 1 23 ? 0.721 -12.811 -13.658 1.000 25.527 38 PHE G CA 1
ATOM 10748 C C . PHE G 1 23 ? -0.105 -14.059 -13.383 1.000 25.874 38 PHE G C 1
ATOM 10749 O O . PHE G 1 23 ? 0.423 -15.116 -13.029 1.000 26.598 38 PHE G O 1
ATOM 10757 N N . VAL G 1 24 ? -1.418 -13.923 -13.556 1.000 26.980 39 VAL G N 1
ATOM 10758 C CA . VAL G 1 24 ? -2.370 -15.000 -13.313 1.000 29.185 39 VAL G CA 1
ATOM 10759 C C . VAL G 1 24 ? -3.160 -15.236 -14.591 1.000 30.791 39 VAL G C 1
ATOM 10760 O O . VAL G 1 24 ? -3.897 -14.351 -15.044 1.000 25.624 39 VAL G O 1
ATOM 10764 N N . LYS G 1 25 ? -3.012 -16.426 -15.166 1.000 30.598 40 LYS G N 1
ATOM 10765 C CA . LYS G 1 25 ? -3.774 -16.844 -16.335 1.000 32.678 40 LYS G CA 1
ATOM 10766 C C . LYS G 1 25 ? -4.589 -18.078 -15.977 1.000 35.946 40 LYS G C 1
ATOM 10767 O O . LYS G 1 25 ? -4.038 -19.066 -15.480 1.000 35.699 40 LYS G O 1
ATOM 10773 N N . GLN G 1 26 ? -5.898 -18.013 -16.232 1.000 38.039 41 GLN G N 1
ATOM 10774 C CA . GLN G 1 26 ? -6.821 -19.109 -15.929 1.000 41.537 41 GLN G CA 1
ATOM 10775 C C . GLN G 1 26 ? -6.775 -19.470 -14.445 1.000 45.426 41 GLN G C 1
ATOM 10776 O O . GLN G 1 26 ? -6.835 -20.643 -14.065 1.000 45.437 41 GLN G O 1
ATOM 10782 N N . ASP G 1 27 ? -6.665 -18.439 -13.603 1.000 53.530 42 ASP G N 1
ATOM 10783 C CA . ASP G 1 27 ? -6.655 -18.585 -12.146 1.000 53.901 42 ASP G CA 1
ATOM 10784 C C . ASP G 1 27 ? -5.553 -19.532 -11.675 1.000 53.685 42 ASP G C 1
ATOM 10785 O O . ASP G 1 27 ? -5.754 -20.353 -10.777 1.000 54.212 42 ASP G O 1
ATOM 10790 N N . GLU G 1 28 ? -4.373 -19.412 -12.282 1.000 40.381 43 GLU G N 1
ATOM 10791 C CA . GLU G 1 28 ? -3.199 -20.168 -11.856 1.000 37.497 43 GLU G CA 1
ATOM 10792 C C . GLU G 1 28 ? -1.980 -19.267 -11.988 1.000 33.307 43 GLU G C 1
ATOM 10793 O O . GLU G 1 28 ? -1.682 -18.786 -13.085 1.000 31.706 43 GLU G O 1
ATOM 10799 N N . LEU G 1 29 ? -1.285 -19.037 -10.875 1.000 31.138 44 LEU G N 1
ATOM 10800 C CA . LEU G 1 29 ? -0.167 -18.101 -10.859 1.000 28.767 44 LEU G CA 1
ATOM 10801 C C . LEU G 1 29 ? 1.020 -18.662 -11.636 1.000 26.872 44 LEU G C 1
ATOM 10802 O O . LEU G 1 29 ? 1.401 -19.823 -11.454 1.000 28.740 44 LEU G O 1
ATOM 10807 N N . GLN G 1 30 ? 1.610 -17.836 -12.499 1.000 25.253 45 GLN G N 1
ATOM 10808 C CA . GLN G 1 30 ? 2.734 -18.265 -13.320 1.000 24.666 45 GLN G CA 1
ATOM 10809 C C . GLN G 1 30 ? 3.557 -17.043 -13.710 1.000 23.677 45 GLN G C 1
ATOM 10810 O O . GLN G 1 30 ? 3.193 -15.900 -13.418 1.000 23.871 45 GLN G O 1
ATOM 10816 N N . GLY G 1 31 ? 4.696 -17.301 -14.349 1.000 23.340 46 GLY G N 1
ATOM 10817 C CA . GLY G 1 31 ? 5.560 -16.227 -14.794 1.000 24.090 46 GLY G CA 1
ATOM 10818 C C . GLY G 1 31 ? 7.038 -16.499 -14.587 1.000 24.292 46 GLY G C 1
ATOM 10819 O O . GLY G 1 31 ? 7.420 -17.540 -14.036 1.000 24.008 46 GLY G O 1
ATOM 10820 N N . PHE G 1 32 ? 7.878 -15.555 -15.030 1.000 24.032 47 PHE G N 1
ATOM 10821 C CA . PHE G 1 32 ? 9.326 -15.714 -14.914 1.000 24.656 47 PHE G CA 1
ATOM 10822 C C . PHE G 1 32 ? 9.746 -15.853 -13.457 1.000 24.342 47 PHE G C 1
ATOM 10823 O O . PHE G 1 32 ? 10.471 -16.786 -13.093 1.000 23.540 47 PHE G O 1
ATOM 10831 N N . GLU G 1 33 ? 9.269 -14.946 -12.601 1.000 29.204 48 GLU G N 1
ATOM 10832 C CA . GLU G 1 33 ? 9.673 -14.963 -11.200 1.000 28.998 48 GLU G CA 1
ATOM 10833 C C . GLU G 1 33 ? 9.230 -16.243 -10.505 1.000 29.340 48 GLU G C 1
ATOM 10834 O O . GLU G 1 33 ? 9.891 -16.701 -9.567 1.000 29.338 48 GLU G O 1
ATOM 10840 N N . VAL G 1 34 ? 8.122 -16.835 -10.954 1.000 28.832 49 VAL G N 1
ATOM 10841 C CA . VAL G 1 34 ? 7.644 -18.075 -10.350 1.000 24.950 49 VAL G CA 1
ATOM 10842 C C . VAL G 1 34 ? 8.565 -19.232 -10.712 1.000 25.974 49 VAL G C 1
ATOM 10843 O O . VAL G 1 34 ? 8.983 -20.007 -9.845 1.000 24.629 49 VAL G O 1
ATOM 10847 N N . ASP G 1 35 ? 8.896 -19.364 -12.000 1.000 24.087 50 ASP G N 1
ATOM 10848 C CA . ASP G 1 35 ? 9.764 -20.454 -12.434 1.000 22.945 50 ASP G CA 1
ATOM 10849 C C . ASP G 1 35 ? 11.166 -20.320 -11.860 1.000 22.045 50 ASP G C 1
ATOM 10850 O O . ASP G 1 35 ? 11.833 -21.331 -11.612 1.000 21.308 50 ASP G O 1
ATOM 10855 N N . VAL G 1 36 ? 11.634 -19.089 -11.651 1.000 21.932 51 VAL G N 1
ATOM 10856 C CA . VAL G 1 36 ? 12.957 -18.893 -11.067 1.000 21.921 51 VAL G CA 1
ATOM 10857 C C . VAL G 1 36 ? 12.975 -19.372 -9.622 1.000 23.640 51 VAL G C 1
ATOM 10858 O O . VAL G 1 36 ? 13.828 -20.174 -9.227 1.000 24.192 51 VAL G O 1
ATOM 10862 N N . TRP G 1 37 ? 12.031 -18.889 -8.812 1.000 23.026 52 TRP G N 1
ATOM 10863 C CA . TRP G 1 37 ? 11.985 -19.292 -7.414 1.000 22.916 52 TRP G CA 1
ATOM 10864 C C . TRP G 1 37 ? 11.523 -20.732 -7.242 1.000 23.550 52 TRP G C 1
ATOM 10865 O O . TRP G 1 37 ? 11.812 -21.339 -6.205 1.000 24.882 52 TRP G O 1
ATOM 10876 N N . ASN G 1 38 ? 10.811 -21.291 -8.222 1.000 23.211 53 ASN G N 1
ATOM 10877 C CA . ASN G 1 38 ? 10.575 -22.731 -8.215 1.000 23.392 53 ASN G CA 1
ATOM 10878 C C . ASN G 1 38 ? 11.891 -23.489 -8.308 1.000 24.311 53 ASN G C 1
ATOM 10879 O O . ASN G 1 38 ? 12.072 -24.523 -7.655 1.000 25.177 53 ASN G O 1
ATOM 10884 N N . GLU G 1 39 ? 12.824 -22.981 -9.115 1.000 24.919 54 GLU G N 1
ATOM 10885 C CA . GLU G 1 39 ? 14.137 -23.607 -9.223 1.000 25.769 54 GLU G CA 1
ATOM 10886 C C . GLU G 1 39 ? 14.954 -23.388 -7.956 1.000 25.477 54 GLU G C 1
ATOM 10887 O O . GLU G 1 39 ? 15.667 -24.293 -7.506 1.000 25.869 54 GLU G O 1
ATOM 10893 N N . ILE G 1 40 ? 14.855 -22.195 -7.364 1.000 27.330 55 ILE G N 1
ATOM 10894 C CA . ILE G 1 40 ? 15.594 -21.899 -6.139 1.000 26.156 55 ILE G CA 1
ATOM 10895 C C . ILE G 1 40 ? 15.178 -22.847 -5.024 1.000 29.011 55 ILE G C 1
ATOM 10896 O O . ILE G 1 40 ? 16.021 -23.369 -4.284 1.000 29.840 55 ILE G O 1
ATOM 10901 N N . GLY G 1 41 ? 13.873 -23.090 -4.890 1.000 28.877 56 GLY G N 1
ATOM 10902 C CA . GLY G 1 41 ? 13.396 -23.966 -3.832 1.000 28.040 56 GLY G CA 1
ATOM 10903 C C . GLY G 1 41 ? 13.865 -25.398 -3.998 1.000 28.922 56 GLY G C 1
ATOM 10904 O O . GLY G 1 41 ? 14.145 -26.086 -3.014 1.000 29.093 56 GLY G O 1
ATOM 10905 N N . LYS G 1 42 ? 13.961 -25.867 -5.245 1.000 30.338 57 LYS G N 1
ATOM 10906 C CA . LYS G 1 42 ? 14.420 -27.231 -5.487 1.000 30.490 57 LYS G CA 1
ATOM 10907 C C . LYS G 1 42 ? 15.882 -27.400 -5.093 1.000 30.033 57 LYS G C 1
ATOM 10908 O O . LYS G 1 42 ? 16.260 -28.415 -4.497 1.000 29.998 57 LYS G O 1
ATOM 10914 N N . ARG G 1 43 ? 16.718 -26.410 -5.411 1.000 28.448 58 ARG G N 1
ATOM 10915 C CA . ARG G 1 43 ? 18.139 -26.518 -5.103 1.000 28.019 58 ARG G CA 1
ATOM 10916 C C . ARG G 1 43 ? 18.418 -26.300 -3.621 1.000 29.072 58 ARG G C 1
ATOM 10917 O O . ARG G 1 43 ? 19.391 -26.847 -3.090 1.000 28.922 58 ARG G O 1
ATOM 10925 N N . ASN G 1 44 ? 17.586 -25.514 -2.939 1.000 29.051 59 ASN G N 1
ATOM 10926 C CA . ASN G 1 44 ? 17.806 -25.178 -1.538 1.000 30.080 59 ASN G CA 1
ATOM 10927 C C . ASN G 1 44 ? 16.813 -25.857 -0.603 1.000 29.727 59 ASN G C 1
ATOM 10928 O O . ASN G 1 44 ? 16.812 -25.566 0.598 1.000 30.190 59 ASN G O 1
ATOM 10933 N N . ASP G 1 45 ? 15.968 -26.748 -1.125 1.000 30.641 60 ASP G N 1
ATOM 10934 C CA . ASP G 1 45 ? 15.028 -27.536 -0.326 1.000 31.935 60 ASP G CA 1
ATOM 10935 C C . ASP G 1 45 ? 14.089 -26.630 0.475 1.000 32.378 60 ASP G C 1
ATOM 10936 O O . ASP G 1 45 ? 14.016 -26.686 1.704 1.000 30.959 60 ASP G O 1
ATOM 10941 N N . TYR G 1 46 ? 13.361 -25.790 -0.254 1.000 34.241 61 TYR G N 1
ATOM 10942 C CA . TYR G 1 46 ? 12.414 -24.855 0.333 1.000 34.491 61 TYR G CA 1
ATOM 10943 C C . TYR G 1 46 ? 10.984 -25.342 0.139 1.000 34.852 61 TYR G C 1
ATOM 10944 O O . TYR G 1 46 ? 10.665 -26.012 -0.846 1.000 34.865 61 TYR G O 1
ATOM 10953 N N . LYS G 1 47 ? 10.123 -24.987 1.091 1.000 33.912 62 LYS G N 1
ATOM 10954 C CA . LYS G 1 47 ? 8.674 -25.106 0.938 1.000 32.970 62 LYS G CA 1
ATOM 10955 C C . LYS G 1 47 ? 8.178 -23.701 0.607 1.000 32.009 62 LYS G C 1
ATOM 10956 O O . LYS G 1 47 ? 7.787 -22.933 1.487 1.000 33.007 62 LYS G O 1
ATOM 10962 N N . VAL G 1 48 ? 8.213 -23.365 -0.677 1.000 30.743 63 VAL G N 1
ATOM 10963 C CA . VAL G 1 48 ? 7.998 -21.994 -1.125 1.000 28.885 63 VAL G CA 1
ATOM 10964 C C . VAL G 1 48 ? 6.518 -21.644 -1.049 1.000 25.943 63 VAL G C 1
ATOM 10965 O O . VAL G 1 48 ? 5.640 -22.495 -1.231 1.000 25.393 63 VAL G O 1
ATOM 10969 N N . GLU G 1 49 ? 6.241 -20.371 -0.769 1.000 25.298 64 GLU G N 1
ATOM 10970 C CA . GLU G 1 49 ? 4.881 -19.845 -0.729 1.000 24.666 64 GLU G CA 1
ATOM 10971 C C . GLU G 1 49 ? 4.879 -18.471 -1.381 1.000 22.919 64 GLU G C 1
ATOM 10972 O O . GLU G 1 49 ? 5.622 -17.581 -0.957 1.000 22.713 64 GLU G O 1
ATOM 10978 N N . PHE G 1 50 ? 4.052 -18.300 -2.407 1.000 22.734 65 PHE G N 1
ATOM 10979 C CA . PHE G 1 50 ? 3.939 -17.035 -3.121 1.000 22.895 65 PHE G CA 1
ATOM 10980 C C . PHE G 1 50 ? 2.760 -16.245 -2.569 1.000 22.113 65 PHE G C 1
ATOM 10981 O O . PHE G 1 50 ? 1.638 -16.757 -2.506 1.000 22.669 65 PHE G O 1
ATOM 10989 N N . VAL G 1 51 ? 3.019 -15.004 -2.168 1.000 22.363 66 VAL G N 1
ATOM 10990 C CA . VAL G 1 51 ? 2.007 -14.122 -1.596 1.000 22.303 66 VAL G CA 1
ATOM 10991 C C . VAL G 1 51 ? 1.771 -12.982 -2.576 1.000 22.605 66 VAL G C 1
ATOM 10992 O O . VAL G 1 51 ? 2.698 -12.228 -2.897 1.000 23.390 66 VAL G O 1
ATOM 10996 N N . THR G 1 52 ? 0.536 -12.852 -3.048 1.000 22.432 67 THR G N 1
ATOM 10997 C CA . THR G 1 52 ? 0.177 -11.862 -4.054 1.000 22.213 67 THR G CA 1
ATOM 10998 C C . THR G 1 52 ? -0.386 -10.613 -3.389 1.000 22.540 67 THR G C 1
ATOM 10999 O O . THR G 1 52 ? -1.241 -10.708 -2.501 1.000 22.374 67 THR G O 1
ATOM 11003 N N . ALA G 1 53 ? 0.088 -9.451 -3.831 1.000 24.232 68 ALA G N 1
ATOM 11004 C CA . ALA G 1 53 ? -0.368 -8.152 -3.355 1.000 23.766 68 ALA G CA 1
ATOM 11005 C C . ALA G 1 53 ? 0.226 -7.084 -4.257 1.000 25.090 68 ALA G C 1
ATOM 11006 O O . ALA G 1 53 ? 1.300 -7.276 -4.832 1.000 25.664 68 ALA G O 1
ATOM 11008 N N . ASN G 1 54 ? -0.485 -5.965 -4.378 1.000 25.256 69 ASN G N 1
ATOM 11009 C CA . ASN G 1 54 ? -0.007 -4.868 -5.209 1.000 24.806 69 ASN G CA 1
ATOM 11010 C C . ASN G 1 54 ? 1.361 -4.394 -4.731 1.000 28.138 69 ASN G C 1
ATOM 11011 O O . ASN G 1 54 ? 1.692 -4.477 -3.546 1.000 29.211 69 ASN G O 1
ATOM 11016 N N . PHE G 1 55 ? 2.161 -3.896 -5.677 1.000 27.098 70 PHE G N 1
ATOM 11017 C CA . PHE G 1 55 ? 3.557 -3.579 -5.386 1.000 27.524 70 PHE G CA 1
ATOM 11018 C C . PHE G 1 55 ? 3.687 -2.555 -4.262 1.000 28.893 70 PHE G C 1
ATOM 11019 O O . PHE G 1 55 ? 4.560 -2.683 -3.396 1.000 29.482 70 PHE G O 1
ATOM 11027 N N . SER G 1 56 ? 2.826 -1.533 -4.259 1.000 28.843 71 SER G N 1
ATOM 11028 C CA . SER G 1 56 ? 2.973 -0.416 -3.329 1.000 29.011 71 SER G CA 1
ATOM 11029 C C . SER G 1 56 ? 3.033 -0.857 -1.872 1.000 29.856 71 SER G C 1
ATOM 11030 O O . SER G 1 56 ? 3.540 -0.106 -1.030 1.000 31.970 71 SER G O 1
ATOM 11033 N N . GLY G 1 57 ? 2.542 -2.053 -1.555 1.000 31.354 72 GLY G N 1
ATOM 11034 C CA . GLY G 1 57 ? 2.612 -2.572 -0.203 1.000 31.480 72 GLY G CA 1
ATOM 11035 C C . GLY G 1 57 ? 3.539 -3.746 -0.022 1.000 32.312 72 GLY G C 1
ATOM 11036 O O . GLY G 1 57 ? 3.587 -4.317 1.085 1.000 30.383 72 GLY G O 1
ATOM 11037 N N . LEU G 1 58 ? 4.293 -4.137 -1.050 1.000 33.136 73 LEU G N 1
ATOM 11038 C CA . LEU G 1 58 ? 5.160 -5.305 -0.941 1.000 32.972 73 LEU G CA 1
ATOM 11039 C C . LEU G 1 58 ? 6.367 -5.031 -0.049 1.000 33.559 73 LEU G C 1
ATOM 11040 O O . LEU G 1 58 ? 6.766 -5.895 0.742 1.000 34.115 73 LEU G O 1
ATOM 11045 N N . LEU G 1 59 ? 6.968 -3.844 -0.164 1.000 31.649 74 LEU G N 1
ATOM 11046 C CA . LEU G 1 59 ? 8.081 -3.505 0.717 1.000 30.893 74 LEU G CA 1
ATOM 11047 C C . LEU G 1 59 ? 7.619 -3.329 2.159 1.000 33.493 74 LEU G C 1
ATOM 11048 O O . LEU G 1 59 ? 8.402 -3.551 3.091 1.000 32.433 74 LEU G O 1
ATOM 11053 N N . GLY G 1 60 ? 6.361 -2.936 2.365 1.000 32.238 75 GLY G N 1
ATOM 11054 C CA . GLY G 1 60 ? 5.828 -2.895 3.716 1.000 31.606 75 GLY G CA 1
ATOM 11055 C C . GLY G 1 60 ? 5.576 -4.281 4.276 1.000 33.583 75 GLY G C 1
ATOM 11056 O O . GLY G 1 60 ? 5.727 -4.513 5.479 1.000 33.483 75 GLY G O 1
ATOM 11057 N N . LEU G 1 61 ? 5.187 -5.222 3.413 1.000 34.088 76 LEU G N 1
ATOM 11058 C CA . LEU G 1 61 ? 4.997 -6.599 3.855 1.000 34.396 76 LEU G CA 1
ATOM 11059 C C . LEU G 1 61 ? 6.326 -7.247 4.222 1.000 33.965 76 LEU G C 1
ATOM 11060 O O . LEU G 1 61 ? 6.398 -8.038 5.169 1.000 34.338 76 LEU G O 1
ATOM 11065 N N . LEU G 1 62 ? 7.389 -6.922 3.482 1.000 33.293 77 LEU G N 1
ATOM 11066 C CA . LEU G 1 62 ? 8.708 -7.456 3.802 1.000 33.157 77 LEU G CA 1
ATOM 11067 C C . LEU G 1 62 ? 9.228 -6.888 5.116 1.000 33.528 77 LEU G C 1
ATOM 11068 O O . LEU G 1 62 ? 9.812 -7.616 5.927 1.000 32.604 77 LEU G O 1
ATOM 11073 N N . GLU G 1 63 ? 9.018 -5.591 5.345 1.000 33.188 78 GLU G N 1
ATOM 11074 C CA . GLU G 1 63 ? 9.548 -4.954 6.547 1.000 32.138 78 GLU G CA 1
ATOM 11075 C C . GLU G 1 63 ? 8.831 -5.446 7.798 1.000 35.636 78 GLU G C 1
ATOM 11076 O O . GLU G 1 63 ? 9.454 -5.605 8.854 1.000 35.933 78 GLU G O 1
ATOM 11082 N N . THR G 1 64 ? 7.527 -5.699 7.700 1.000 44.411 79 THR G N 1
ATOM 11083 C CA . THR G 1 64 ? 6.768 -6.216 8.832 1.000 44.582 79 THR G CA 1
ATOM 11084 C C . THR G 1 64 ? 6.926 -7.719 9.020 1.000 44.505 79 THR G C 1
ATOM 11085 O O . THR G 1 64 ? 6.352 -8.272 9.965 1.000 44.611 79 THR G O 1
ATOM 11089 N N . GLY G 1 65 ? 7.677 -8.390 8.149 1.000 37.431 80 GLY G N 1
ATOM 11090 C CA . GLY G 1 65 ? 7.981 -9.795 8.318 1.000 35.431 80 GLY G CA 1
ATOM 11091 C C . GLY G 1 65 ? 6.923 -10.761 7.832 1.000 31.596 80 GLY G C 1
ATOM 11092 O O . GLY G 1 65 ? 7.100 -11.974 7.996 1.000 29.225 80 GLY G O 1
ATOM 11093 N N . ARG G 1 66 ? 5.831 -10.274 7.241 1.000 33.291 81 ARG G N 1
ATOM 11094 C CA . ARG G 1 66 ? 4.790 -11.170 6.755 1.000 31.246 81 ARG G CA 1
ATOM 11095 C C . ARG G 1 66 ? 5.194 -11.906 5.484 1.000 27.985 81 ARG G C 1
ATOM 11096 O O . ARG G 1 66 ? 4.555 -12.903 5.132 1.000 24.500 81 ARG G O 1
ATOM 11104 N N . ILE G 1 67 ? 6.226 -11.435 4.787 1.000 29.125 82 ILE G N 1
ATOM 11105 C CA . ILE G 1 67 ? 6.841 -12.169 3.689 1.000 26.556 82 ILE G CA 1
ATOM 11106 C C . ILE G 1 67 ? 8.348 -12.136 3.890 1.000 26.135 82 ILE G C 1
ATOM 11107 O O . ILE G 1 67 ? 8.891 -11.215 4.507 1.000 27.114 82 ILE G O 1
ATOM 11112 N N . ASP G 1 68 ? 9.026 -13.156 3.368 1.000 24.674 83 ASP G N 1
ATOM 11113 C CA . ASP G 1 68 ? 10.466 -13.274 3.558 1.000 24.550 83 ASP G CA 1
ATOM 11114 C C . ASP G 1 68 ? 11.267 -12.555 2.481 1.000 24.029 83 ASP G C 1
ATOM 11115 O O . ASP G 1 68 ? 12.408 -12.151 2.736 1.000 24.079 83 ASP G O 1
ATOM 11120 N N . THR G 1 69 ? 10.702 -12.384 1.290 1.000 24.440 84 THR G N 1
ATOM 11121 C CA . THR G 1 69 ? 11.378 -11.674 0.211 1.000 24.503 84 THR G CA 1
ATOM 11122 C C . THR G 1 69 ? 10.337 -11.235 -0.810 1.000 24.298 84 THR G C 1
ATOM 11123 O O . THR G 1 69 ? 9.139 -11.491 -0.660 1.000 23.284 84 THR G O 1
ATOM 11127 N N . ILE G 1 70 ? 10.811 -10.563 -1.856 1.000 24.203 85 ILE G N 1
ATOM 11128 C CA . ILE G 1 70 ? 9.978 -10.106 -2.959 1.000 24.234 85 ILE G CA 1
ATOM 11129 C C . ILE G 1 70 ? 10.647 -10.518 -4.261 1.000 25.785 85 ILE G C 1
ATOM 11130 O O . ILE G 1 70 ? 11.871 -10.418 -4.397 1.000 24.953 85 ILE G O 1
ATOM 11135 N N . SER G 1 71 ? 9.846 -10.987 -5.217 1.000 26.029 86 SER G N 1
ATOM 11136 C CA . SER G 1 71 ? 10.335 -11.358 -6.543 1.000 26.064 86 SER G CA 1
ATOM 11137 C C . SER G 1 71 ? 9.459 -10.665 -7.589 1.000 26.411 86 SER G C 1
ATOM 11138 O O . SER G 1 71 ? 8.658 -11.301 -8.277 1.000 26.427 86 SER G O 1
ATOM 11141 N N . ASN G 1 72 ? 9.613 -9.349 -7.698 1.000 26.103 87 ASN G N 1
ATOM 11142 C CA . ASN G 1 72 ? 8.866 -8.547 -8.662 1.000 26.658 87 ASN G CA 1
ATOM 11143 C C . ASN G 1 72 ? 9.770 -7.461 -9.238 1.000 27.943 87 ASN G C 1
ATOM 11144 O O . ASN G 1 72 ? 9.429 -6.277 -9.259 1.000 28.338 87 ASN G O 1
ATOM 11149 N N . GLN G 1 73 ? 10.951 -7.872 -9.706 1.000 27.272 88 GLN G N 1
ATOM 11150 C CA . GLN G 1 73 ? 11.900 -6.983 -10.378 1.000 25.095 88 GLN G CA 1
ATOM 11151 C C . GLN G 1 73 ? 12.285 -5.799 -9.491 1.000 24.029 88 GLN G C 1
ATOM 11152 O O . GLN G 1 73 ? 12.222 -4.637 -9.899 1.000 23.563 88 GLN G O 1
ATOM 11158 N N . ILE G 1 74 ? 12.697 -6.107 -8.264 1.000 24.929 89 ILE G N 1
ATOM 11159 C CA . ILE G 1 74 ? 13.095 -5.079 -7.306 1.000 23.911 89 ILE G CA 1
ATOM 11160 C C . ILE G 1 74 ? 14.437 -4.498 -7.741 1.000 23.784 89 ILE G C 1
ATOM 11161 O O . ILE G 1 74 ? 15.480 -5.140 -7.591 1.000 22.771 89 ILE G O 1
ATOM 11166 N N . THR G 1 75 ? 14.413 -3.279 -8.271 1.000 23.950 90 THR G N 1
ATOM 11167 C CA . THR G 1 75 ? 15.630 -2.617 -8.717 1.000 23.853 90 THR G CA 1
ATOM 11168 C C . THR G 1 75 ? 16.437 -2.125 -7.522 1.000 23.400 90 THR G C 1
ATOM 11169 O O . THR G 1 75 ? 15.903 -1.452 -6.634 1.000 23.455 90 THR G O 1
ATOM 11173 N N . ILE G 1 76 ? 17.725 -2.463 -7.503 1.000 24.463 91 ILE G N 1
ATOM 11174 C CA . ILE G 1 76 ? 18.615 -1.994 -6.447 1.000 23.229 91 ILE G CA 1
ATOM 11175 C C . ILE G 1 76 ? 18.917 -0.519 -6.674 1.000 23.982 91 ILE G C 1
ATOM 11176 O O . ILE G 1 76 ? 19.451 -0.133 -7.720 1.000 24.321 91 ILE G O 1
ATOM 11181 N N . THR G 1 77 ? 18.575 0.312 -5.696 1.000 24.153 92 THR G N 1
ATOM 11182 C CA . THR G 1 77 ? 18.878 1.733 -5.721 1.000 23.516 92 THR G CA 1
ATOM 11183 C C . THR G 1 77 ? 19.860 2.056 -4.597 1.000 24.637 92 THR G C 1
ATOM 11184 O O . THR G 1 77 ? 20.363 1.164 -3.907 1.000 25.293 92 THR G O 1
ATOM 11188 N N . ASP G 1 78 ? 20.140 3.347 -4.415 1.000 24.571 93 ASP G N 1
ATOM 11189 C CA . ASP G 1 78 ? 20.971 3.763 -3.291 1.000 25.519 93 ASP G CA 1
ATOM 11190 C C . ASP G 1 78 ? 20.174 3.786 -1.994 1.000 26.914 93 ASP G C 1
ATOM 11191 O O . ASP G 1 78 ? 20.701 3.439 -0.930 1.000 26.390 93 ASP G O 1
ATOM 11196 N N . ALA G 1 79 ? 18.903 4.186 -2.064 1.000 27.085 94 ALA G N 1
ATOM 11197 C CA . ALA G 1 79 ? 18.069 4.238 -0.868 1.000 29.256 94 ALA G CA 1
ATOM 11198 C C . ALA G 1 79 ? 17.764 2.838 -0.349 1.000 29.956 94 ALA G C 1
ATOM 11199 O O . ALA G 1 79 ? 17.933 2.557 0.843 1.000 31.088 94 ALA G O 1
ATOM 11201 N N . ARG G 1 80 ? 17.318 1.942 -1.235 1.000 28.603 95 ARG G N 1
ATOM 11202 C CA . ARG G 1 80 ? 17.000 0.579 -0.817 1.000 28.103 95 ARG G CA 1
ATOM 11203 C C . ARG G 1 80 ? 18.241 -0.164 -0.341 1.000 30.056 95 ARG G C 1
ATOM 11204 O O . ARG G 1 80 ? 18.138 -1.086 0.478 1.000 28.688 95 ARG G O 1
ATOM 11212 N N . LYS G 1 81 ? 19.417 0.222 -0.841 1.000 33.336 96 LYS G N 1
ATOM 11213 C CA . LYS G 1 81 ? 20.658 -0.440 -0.449 1.000 33.141 96 LYS G CA 1
ATOM 11214 C C . LYS G 1 81 ? 20.892 -0.333 1.053 1.000 33.562 96 LYS G C 1
ATOM 11215 O O . LYS G 1 81 ? 21.215 -1.326 1.716 1.000 33.715 96 LYS G O 1
ATOM 11221 N N . ALA G 1 82 ? 20.730 0.868 1.611 1.000 32.620 97 ALA G N 1
ATOM 11222 C CA . ALA G 1 82 ? 21.031 1.065 3.023 1.000 32.667 97 ALA G CA 1
ATOM 11223 C C . ALA G 1 82 ? 19.930 0.530 3.931 1.000 34.580 97 ALA G C 1
ATOM 11224 O O . ALA G 1 82 ? 20.185 0.282 5.114 1.000 35.441 97 ALA G O 1
ATOM 11226 N N . LYS G 1 83 ? 18.718 0.341 3.409 1.000 35.320 98 LYS G N 1
ATOM 11227 C CA . LYS G 1 83 ? 17.616 -0.120 4.247 1.000 35.352 98 LYS G CA 1
ATOM 11228 C C . LYS G 1 83 ? 17.619 -1.639 4.393 1.000 35.633 98 LYS G C 1
ATOM 11229 O O . LYS G 1 83 ? 17.763 -2.167 5.501 1.000 35.846 98 LYS G O 1
ATOM 11235 N N . TYR G 1 84 ? 17.457 -2.356 3.287 1.000 29.925 99 TYR G N 1
ATOM 11236 C CA . TYR G 1 84 ? 17.313 -3.804 3.297 1.000 27.688 99 TYR G CA 1
ATOM 11237 C C . TYR G 1 84 ? 18.605 -4.475 2.844 1.000 27.640 99 TYR G C 1
ATOM 11238 O O . TYR G 1 84 ? 19.571 -3.824 2.434 1.000 28.188 99 TYR G O 1
ATOM 11247 N N . LEU G 1 85 ? 18.605 -5.801 2.923 1.000 26.016 100 LEU G N 1
ATOM 11248 C CA . LEU G 1 85 ? 19.614 -6.620 2.274 1.000 28.509 100 LEU G CA 1
ATOM 11249 C C . LEU G 1 85 ? 19.156 -6.966 0.862 1.000 23.803 100 LEU G C 1
ATOM 11250 O O . LEU G 1 85 ? 17.968 -6.904 0.535 1.000 23.782 100 LEU G O 1
ATOM 11255 N N . PHE G 1 86 ? 20.117 -7.330 0.020 1.000 23.616 101 PHE G N 1
ATOM 11256 C CA . PHE G 1 86 ? 19.835 -7.626 -1.375 1.000 21.455 101 PHE G CA 1
ATOM 11257 C C . PHE G 1 86 ? 20.630 -8.843 -1.814 1.000 21.632 101 PHE G C 1
ATOM 11258 O O . PHE G 1 86 ? 21.770 -9.040 -1.384 1.000 21.608 101 PHE G O 1
ATOM 11266 N N . SER G 1 87 ? 20.019 -9.659 -2.667 1.000 23.308 102 SER G N 1
ATOM 11267 C CA . SER G 1 87 ? 20.724 -10.761 -3.298 1.000 24.556 102 SER G CA 1
ATOM 11268 C C . SER G 1 87 ? 21.586 -10.230 -4.441 1.000 24.332 102 SER G C 1
ATOM 11269 O O . SER G 1 87 ? 21.660 -9.024 -4.694 1.000 23.906 102 SER G O 1
ATOM 11272 N N . ASP G 1 88 ? 22.250 -11.141 -5.144 1.000 28.253 103 ASP G N 1
ATOM 11273 C CA . ASP G 1 88 ? 22.991 -10.754 -6.330 1.000 28.990 103 ASP G CA 1
ATOM 11274 C C . ASP G 1 88 ? 22.024 -10.459 -7.476 1.000 31.904 103 ASP G C 1
ATOM 11275 O O . ASP G 1 88 ? 20.927 -11.022 -7.533 1.000 31.006 103 ASP G O 1
ATOM 11280 N N . PRO G 1 89 ? 22.398 -9.565 -8.389 1.000 38.657 104 PRO G N 1
ATOM 11281 C CA . PRO G 1 89 ? 21.501 -9.229 -9.504 1.000 38.518 104 PRO G CA 1
ATOM 11282 C C . PRO G 1 89 ? 21.243 -10.439 -10.388 1.000 38.355 104 PRO G C 1
ATOM 11283 O O . PRO G 1 89 ? 22.173 -11.078 -10.885 1.000 38.444 104 PRO G O 1
ATOM 11287 N N . TYR G 1 90 ? 19.963 -10.755 -10.576 1.000 30.651 105 TYR G N 1
ATOM 11288 C CA . TYR G 1 90 ? 19.557 -11.822 -11.476 1.000 28.614 105 TYR G CA 1
ATOM 11289 C C . TYR G 1 90 ? 18.922 -11.297 -12.756 1.000 26.135 105 TYR G C 1
ATOM 11290 O O . TYR G 1 90 ? 18.632 -12.089 -13.658 1.000 24.927 105 TYR G O 1
ATOM 11299 N N . VAL G 1 91 ? 18.712 -9.986 -12.861 1.000 25.211 106 VAL G N 1
ATOM 11300 C CA . VAL G 1 91 ? 18.143 -9.358 -14.051 1.000 23.895 106 VAL G CA 1
ATOM 11301 C C . VAL G 1 91 ? 18.765 -7.978 -14.215 1.000 24.166 106 VAL G C 1
ATOM 11302 O O . VAL G 1 91 ? 18.802 -7.190 -13.265 1.000 23.590 106 VAL G O 1
ATOM 11306 N N . ILE G 1 92 ? 19.255 -7.686 -15.418 1.000 23.613 107 ILE G N 1
ATOM 11307 C CA . ILE G 1 92 ? 19.732 -6.357 -15.784 1.000 23.492 107 ILE G CA 1
ATOM 11308 C C . ILE G 1 92 ? 18.965 -5.909 -17.020 1.000 23.384 107 ILE G C 1
ATOM 11309 O O . ILE G 1 92 ? 18.922 -6.631 -18.023 1.000 24.092 107 ILE G O 1
ATOM 11314 N N . ASP G 1 93 ? 18.357 -4.731 -16.945 1.000 23.469 108 ASP G N 1
ATOM 11315 C CA . ASP G 1 93 ? 17.570 -4.199 -18.052 1.000 24.479 108 ASP G CA 1
ATOM 11316 C C . ASP G 1 93 ? 17.625 -2.674 -17.972 1.000 25.574 108 ASP G C 1
ATOM 11317 O O . ASP G 1 93 ? 18.537 -2.107 -17.362 1.000 25.840 108 ASP G O 1
ATOM 11322 N N . GLY G 1 94 ? 16.653 -2.007 -18.581 1.000 25.319 109 GLY G N 1
ATOM 11323 C CA . GLY G 1 94 ? 16.644 -0.554 -18.626 1.000 26.751 109 GLY G CA 1
ATOM 11324 C C . GLY G 1 94 ? 15.240 -0.002 -18.530 1.000 26.364 109 GLY G C 1
ATOM 11325 O O . GLY G 1 94 ? 14.267 -0.649 -18.930 1.000 25.450 109 GLY G O 1
ATOM 11326 N N . ALA G 1 95 ? 15.140 1.212 -17.989 1.000 27.701 110 ALA G N 1
ATOM 11327 C CA . ALA G 1 95 ? 13.857 1.881 -17.819 1.000 26.801 110 ALA G CA 1
ATOM 11328 C C . ALA G 1 95 ? 13.413 2.491 -19.142 1.000 26.440 110 ALA G C 1
ATOM 11329 O O . ALA G 1 95 ? 14.159 3.254 -19.765 1.000 26.790 110 ALA G O 1
ATOM 11331 N N . GLN G 1 96 ? 12.195 2.164 -19.564 1.000 26.737 111 GLN G N 1
ATOM 11332 C CA . GLN G 1 96 ? 11.692 2.528 -20.881 1.000 26.335 111 GLN G CA 1
ATOM 11333 C C . GLN G 1 96 ? 10.451 3.401 -20.763 1.000 26.793 111 GLN G C 1
ATOM 11334 O O . GLN G 1 96 ? 9.624 3.209 -19.864 1.000 25.772 111 GLN G O 1
ATOM 11340 N N . ILE G 1 97 ? 10.327 4.361 -21.676 1.000 26.982 112 ILE G N 1
ATOM 11341 C CA . ILE G 1 97 ? 9.120 5.162 -21.827 1.000 27.366 112 ILE G CA 1
ATOM 11342 C C . ILE G 1 97 ? 8.324 4.605 -22.997 1.000 26.619 112 ILE G C 1
ATOM 11343 O O . ILE G 1 97 ? 8.855 4.457 -24.103 1.000 26.993 112 ILE G O 1
ATOM 11348 N N . THR G 1 98 ? 7.055 4.297 -22.756 1.000 27.598 113 THR G N 1
ATOM 11349 C CA . THR G 1 98 ? 6.179 3.719 -23.765 1.000 27.598 113 THR G CA 1
ATOM 11350 C C . THR G 1 98 ? 4.985 4.636 -23.987 1.000 28.309 113 THR G C 1
ATOM 11351 O O . THR G 1 98 ? 4.345 5.073 -23.024 1.000 28.674 113 THR G O 1
ATOM 11355 N N . VAL G 1 99 ? 4.688 4.922 -25.253 1.000 29.164 114 VAL G N 1
ATOM 11356 C CA . VAL G 1 99 ? 3.580 5.802 -25.610 1.000 30.388 114 VAL G CA 1
ATOM 11357 C C . VAL G 1 99 ? 2.559 5.032 -26.436 1.000 31.506 114 VAL G C 1
ATOM 11358 O O . VAL G 1 99 ? 2.739 3.841 -26.715 1.000 30.912 114 VAL G O 1
ATOM 11362 N N . ARG G 1 100 ? 1.482 5.707 -26.829 1.000 35.965 115 ARG G N 1
ATOM 11363 C CA . ARG G 1 100 ? 0.448 5.075 -27.636 1.000 35.633 115 ARG G CA 1
ATOM 11364 C C . ARG G 1 100 ? 0.964 4.808 -29.046 1.000 35.320 115 ARG G C 1
ATOM 11365 O O . ARG G 1 100 ? 1.833 5.518 -29.559 1.000 35.731 115 ARG G O 1
ATOM 11373 N N . LYS G 1 101 ? 0.423 3.761 -29.667 1.000 38.102 116 LYS G N 1
ATOM 11374 C CA . LYS G 1 101 ? 0.801 3.376 -31.022 1.000 38.147 116 LYS G CA 1
ATOM 11375 C C . LYS G 1 101 ? 0.498 4.495 -32.009 1.000 38.470 116 LYS G C 1
ATOM 11376 O O . LYS G 1 101 ? -0.669 4.823 -32.246 1.000 38.589 116 LYS G O 1
ATOM 11382 N N . GLY G 1 102 ? 1.540 5.087 -32.586 1.000 37.852 117 GLY G N 1
ATOM 11383 C CA . GLY G 1 102 ? 1.362 6.150 -33.555 1.000 35.836 117 GLY G CA 1
ATOM 11384 C C . GLY G 1 102 ? 1.530 7.537 -32.972 1.000 30.727 117 GLY G C 1
ATOM 11385 O O . GLY G 1 102 ? 0.748 8.443 -33.272 1.000 27.880 117 GLY G O 1
ATOM 11386 N N . ASN G 1 103 ? 2.547 7.716 -32.133 1.000 31.391 118 ASN G N 1
ATOM 11387 C CA . ASN G 1 103 ? 2.835 9.002 -31.510 1.000 31.993 118 ASN G CA 1
ATOM 11388 C C . ASN G 1 103 ? 4.323 9.281 -31.646 1.000 32.983 118 ASN G C 1
ATOM 11389 O O . ASN G 1 103 ? 5.147 8.540 -31.101 1.000 33.064 118 ASN G O 1
ATOM 11394 N N . GLU G 1 104 ? 4.662 10.344 -32.373 1.000 35.002 119 GLU G N 1
ATOM 11395 C CA . GLU G 1 104 ? 6.045 10.767 -32.540 1.000 35.588 119 GLU G CA 1
ATOM 11396 C C . GLU G 1 104 ? 6.371 12.043 -31.776 1.000 36.062 119 GLU G C 1
ATOM 11397 O O . GLU G 1 104 ? 7.498 12.537 -31.877 1.000 36.489 119 GLU G O 1
ATOM 11403 N N . ALA G 1 105 ? 5.419 12.587 -31.014 1.000 35.510 120 ALA G N 1
ATOM 11404 C CA . ALA G 1 105 ? 5.671 13.835 -30.301 1.000 35.402 120 ALA G CA 1
ATOM 11405 C C . ALA G 1 105 ? 6.551 13.619 -29.077 1.000 36.631 120 ALA G C 1
ATOM 11406 O O . ALA G 1 105 ? 7.225 14.553 -28.628 1.000 36.539 120 ALA G O 1
ATOM 11408 N N . ILE G 1 106 ? 6.560 12.411 -28.526 1.000 35.283 121 ILE G N 1
ATOM 11409 C CA . ILE G 1 106 ? 7.325 12.091 -27.326 1.000 35.844 121 ILE G CA 1
ATOM 11410 C C . ILE G 1 106 ? 8.482 11.194 -27.744 1.000 36.062 121 ILE G C 1
ATOM 11411 O O . ILE G 1 106 ? 8.278 10.029 -28.105 1.000 34.946 121 ILE G O 1
ATOM 11416 N N . LYS G 1 107 ? 9.700 11.734 -27.698 1.000 37.386 122 LYS G N 1
ATOM 11417 C CA . LYS G 1 107 ? 10.886 10.977 -28.073 1.000 38.136 122 LYS G CA 1
ATOM 11418 C C . LYS G 1 107 ? 11.732 10.547 -26.883 1.000 36.370 122 LYS G C 1
ATOM 11419 O O . LYS G 1 107 ? 12.589 9.671 -27.039 1.000 36.820 122 LYS G O 1
ATOM 11425 N N . GLY G 1 108 ? 11.519 11.132 -25.712 1.000 37.828 123 GLY G N 1
ATOM 11426 C CA . GLY G 1 108 ? 12.311 10.766 -24.558 1.000 38.734 123 GLY G CA 1
ATOM 11427 C C . GLY G 1 108 ? 11.752 11.374 -23.293 1.000 38.755 123 GLY G C 1
ATOM 11428 O O . GLY G 1 108 ? 10.647 11.920 -23.275 1.000 37.686 123 GLY G O 1
ATOM 11429 N N . ILE G 1 109 ? 12.542 11.269 -22.223 1.000 39.742 124 ILE G N 1
ATOM 11430 C CA . ILE G 1 109 ? 12.127 11.808 -20.933 1.000 39.613 124 ILE G CA 1
ATOM 11431 C C . ILE G 1 109 ? 12.238 13.327 -20.892 1.000 39.744 124 ILE G C 1
ATOM 11432 O O . ILE G 1 109 ? 11.615 13.966 -20.035 1.000 40.252 124 ILE G O 1
ATOM 11437 N N . ASP G 1 110 ? 13.009 13.927 -21.799 1.000 38.899 125 ASP G N 1
ATOM 11438 C CA . ASP G 1 110 ? 13.049 15.378 -21.904 1.000 39.086 125 ASP G CA 1
ATOM 11439 C C . ASP G 1 110 ? 11.828 15.936 -22.619 1.000 38.226 125 ASP G C 1
ATOM 11440 O O . ASP G 1 110 ? 11.574 17.143 -22.537 1.000 37.594 125 ASP G O 1
ATOM 11445 N N . ASP G 1 111 ? 11.071 15.086 -23.312 1.000 38.444 126 ASP G N 1
ATOM 11446 C CA . ASP G 1 111 ? 9.905 15.496 -24.081 1.000 38.131 126 ASP G CA 1
ATOM 11447 C C . ASP G 1 111 ? 8.600 15.250 -23.334 1.000 36.441 126 ASP G C 1
ATOM 11448 O O . ASP G 1 111 ? 7.537 15.182 -23.959 1.000 35.499 126 ASP G O 1
ATOM 11453 N N . LEU G 1 112 ? 8.660 15.109 -22.012 1.000 37.299 127 LEU G N 1
ATOM 11454 C CA . LEU G 1 112 ? 7.476 14.900 -21.194 1.000 35.417 127 LEU G CA 1
ATOM 11455 C C . LEU G 1 112 ? 6.978 16.181 -20.539 1.000 35.481 127 LEU G C 1
ATOM 11456 O O . LEU G 1 112 ? 6.023 16.129 -19.758 1.000 36.339 127 LEU G O 1
ATOM 11461 N N . ALA G 1 113 ? 7.595 17.324 -20.843 1.000 34.280 128 ALA G N 1
ATOM 11462 C CA . ALA G 1 113 ? 7.203 18.599 -20.256 1.000 34.691 128 ALA G CA 1
ATOM 11463 C C . ALA G 1 113 ? 5.771 18.957 -20.626 1.000 33.807 128 ALA G C 1
ATOM 11464 O O . ALA G 1 113 ? 5.471 19.209 -21.797 1.000 33.346 128 ALA G O 1
ATOM 11466 N N . GLY G 1 114 ? 4.884 18.984 -19.635 1.000 34.652 129 GLY G N 1
ATOM 11467 C CA . GLY G 1 114 ? 3.488 19.286 -19.873 1.000 34.757 129 GLY G CA 1
ATOM 11468 C C . GLY G 1 114 ? 2.626 18.100 -20.233 1.000 34.030 129 GLY G C 1
ATOM 11469 O O . GLY G 1 114 ? 1.527 18.291 -20.765 1.000 34.209 129 GLY G O 1
ATOM 11470 N N . LYS G 1 115 ? 3.086 16.884 -19.968 1.000 33.149 130 LYS G N 1
ATOM 11471 C CA . LYS G 1 115 ? 2.355 15.670 -20.294 1.000 32.501 130 LYS G CA 1
ATOM 11472 C C . LYS G 1 115 ? 1.891 14.979 -19.018 1.000 33.959 130 LYS G C 1
ATOM 11473 O O . LYS G 1 115 ? 2.326 15.303 -17.910 1.000 35.507 130 LYS G O 1
ATOM 11479 N N . THR G 1 116 ? 0.996 14.009 -19.190 1.000 33.509 131 THR G N 1
ATOM 11480 C CA . THR G 1 116 ? 0.505 13.184 -18.093 1.000 33.820 131 THR G CA 1
ATOM 11481 C C . THR G 1 116 ? 1.167 11.815 -18.194 1.000 32.575 131 THR G C 1
ATOM 11482 O O . THR G 1 116 ? 0.895 11.054 -19.128 1.000 31.564 131 THR G O 1
ATOM 11486 N N . VAL G 1 117 ? 2.030 11.502 -17.232 1.000 32.699 132 VAL G N 1
ATOM 11487 C CA . VAL G 1 117 ? 2.814 10.273 -17.237 1.000 30.993 132 VAL G CA 1
ATOM 11488 C C . VAL G 1 117 ? 2.347 9.385 -16.093 1.000 30.193 132 VAL G C 1
ATOM 11489 O O . VAL G 1 117 ? 2.031 9.874 -15.002 1.000 31.054 132 VAL G O 1
ATOM 11493 N N . ALA G 1 118 ? 2.311 8.078 -16.341 1.000 29.014 133 ALA G N 1
ATOM 11494 C CA . ALA G 1 118 ? 1.880 7.098 -15.357 1.000 27.967 133 ALA G CA 1
ATOM 11495 C C . ALA G 1 118 ? 3.054 6.234 -14.912 1.000 27.974 133 ALA G C 1
ATOM 11496 O O . ALA G 1 118 ? 3.955 5.928 -15.697 1.000 28.182 133 ALA G O 1
ATOM 11498 N N . VAL G 1 119 ? 3.031 5.847 -13.636 1.000 26.937 134 VAL G N 1
ATOM 11499 C CA . VAL G 1 119 ? 4.046 4.971 -13.061 1.000 27.090 134 VAL G CA 1
ATOM 11500 C C . VAL G 1 119 ? 3.417 4.182 -11.925 1.000 26.866 134 VAL G C 1
ATOM 11501 O O . VAL G 1 119 ? 2.439 4.615 -11.311 1.000 26.737 134 VAL G O 1
ATOM 11505 N N . ASN G 1 120 ? 3.988 3.014 -11.649 1.000 27.024 135 ASN G N 1
ATOM 11506 C CA . ASN G 1 120 ? 3.596 2.247 -10.477 1.000 27.143 135 ASN G CA 1
ATOM 11507 C C . ASN G 1 120 ? 4.008 2.986 -9.213 1.000 26.814 135 ASN G C 1
ATOM 11508 O O . ASN G 1 120 ? 5.088 3.581 -9.146 1.000 26.637 135 ASN G O 1
ATOM 11513 N N . LEU G 1 121 ? 3.137 2.955 -8.208 1.000 26.519 136 LEU G N 1
ATOM 11514 C CA . LEU G 1 121 ? 3.414 3.656 -6.963 1.000 25.324 136 LEU G CA 1
ATOM 11515 C C . LEU G 1 121 ? 4.549 2.978 -6.208 1.000 24.690 136 LEU G C 1
ATOM 11516 O O . LEU G 1 121 ? 4.629 1.749 -6.142 1.000 24.685 136 LEU G O 1
ATOM 11521 N N . GLY G 1 122 ? 5.437 3.792 -5.641 1.000 24.045 137 GLY G N 1
ATOM 11522 C CA . GLY G 1 122 ? 6.544 3.287 -4.856 1.000 24.358 137 GLY G CA 1
ATOM 11523 C C . GLY G 1 122 ? 7.636 2.595 -5.638 1.000 24.829 137 GLY G C 1
ATOM 11524 O O . GLY G 1 122 ? 8.593 2.106 -5.027 1.000 24.403 137 GLY G O 1
ATOM 11525 N N . SER G 1 123 ? 7.526 2.531 -6.960 1.000 25.416 138 SER G N 1
ATOM 11526 C CA . SER G 1 123 ? 8.529 1.884 -7.785 1.000 25.048 138 SER G CA 1
ATOM 11527 C C . SER G 1 123 ? 9.763 2.770 -7.919 1.000 24.792 138 SER G C 1
ATOM 11528 O O . SER G 1 123 ? 9.743 3.967 -7.618 1.000 24.898 138 SER G O 1
ATOM 11531 N N . ASN G 1 124 ? 10.854 2.160 -8.384 1.000 24.663 139 ASN G N 1
ATOM 11532 C CA . ASN G 1 124 ? 12.060 2.930 -8.659 1.000 23.700 139 ASN G CA 1
ATOM 11533 C C . ASN G 1 124 ? 11.851 3.878 -9.832 1.000 24.974 139 ASN G C 1
ATOM 11534 O O . ASN G 1 124 ? 12.492 4.932 -9.897 1.000 24.914 139 ASN G O 1
ATOM 11539 N N . PHE G 1 125 ? 10.955 3.524 -10.758 1.000 24.616 140 PHE G N 1
ATOM 11540 C CA . PHE G 1 125 ? 10.659 4.403 -11.884 1.000 24.635 140 PHE G CA 1
ATOM 11541 C C . PHE G 1 125 ? 9.972 5.685 -11.431 1.000 26.093 140 PHE G C 1
ATOM 11542 O O . PHE G 1 125 ? 10.164 6.739 -12.049 1.000 26.501 140 PHE G O 1
ATOM 11550 N N . GLU G 1 126 ? 9.168 5.615 -10.364 1.000 31.038 141 GLU G N 1
ATOM 11551 C CA . GLU G 1 126 ? 8.534 6.818 -9.833 1.000 26.248 141 GLU G CA 1
ATOM 11552 C C . GLU G 1 126 ? 9.577 7.808 -9.332 1.000 30.604 141 GLU G C 1
ATOM 11553 O O . GLU G 1 126 ? 9.448 9.020 -9.541 1.000 29.535 141 GLU G O 1
ATOM 11559 N N . GLN G 1 127 ? 10.619 7.308 -8.665 1.000 27.209 142 GLN G N 1
ATOM 11560 C CA . GLN G 1 127 ? 11.703 8.178 -8.223 1.000 27.703 142 GLN G CA 1
ATOM 11561 C C . GLN G 1 127 ? 12.503 8.703 -9.409 1.000 28.738 142 GLN G C 1
ATOM 11562 O O . GLN G 1 127 ? 12.932 9.863 -9.411 1.000 29.556 142 GLN G O 1
ATOM 11568 N N . LEU G 1 128 ? 12.702 7.866 -10.431 1.000 28.917 143 LEU G N 1
ATOM 11569 C CA . LEU G 1 128 ? 13.427 8.304 -11.620 1.000 29.648 143 LEU G CA 1
ATOM 11570 C C . LEU G 1 128 ? 12.719 9.467 -12.305 1.000 30.338 143 LEU G C 1
ATOM 11571 O O . LEU G 1 128 ? 13.371 10.385 -12.816 1.000 32.109 143 LEU G O 1
ATOM 11576 N N . LEU G 1 129 ? 11.384 9.447 -12.326 1.000 33.901 144 LEU G N 1
ATOM 11577 C CA . LEU G 1 129 ? 10.644 10.562 -12.908 1.000 32.114 144 LEU G CA 1
ATOM 11578 C C . LEU G 1 129 ? 10.770 11.814 -12.050 1.000 37.499 144 LEU G C 1
ATOM 11579 O O . LEU G 1 129 ? 10.961 12.917 -12.576 1.000 38.791 144 LEU G O 1
ATOM 11584 N N . ARG G 1 130 ? 10.663 11.666 -10.728 1.000 33.730 145 ARG G N 1
ATOM 11585 C CA . ARG G 1 130 ? 10.802 12.816 -9.845 1.000 33.962 145 ARG G CA 1
ATOM 11586 C C . ARG G 1 130 ? 12.221 13.367 -9.852 1.000 34.288 145 ARG G C 1
ATOM 11587 O O . ARG G 1 130 ? 12.417 14.550 -9.548 1.000 35.433 145 ARG G O 1
ATOM 11595 N N . ASN G 1 131 ? 13.211 12.541 -10.196 1.000 32.367 146 ASN G N 1
ATOM 11596 C CA . ASN G 1 131 ? 14.564 13.055 -10.381 1.000 32.646 146 ASN G CA 1
ATOM 11597 C C . ASN G 1 131 ? 14.656 13.906 -11.639 1.000 34.796 146 ASN G C 1
ATOM 11598 O O . ASN G 1 131 ? 15.357 14.925 -11.656 1.000 35.952 146 ASN G O 1
ATOM 11603 N N . HIS G 1 132 ? 13.953 13.505 -12.700 1.000 35.375 147 HIS G N 1
ATOM 11604 C CA . HIS G 1 132 ? 13.957 14.252 -13.950 1.000 36.686 147 HIS G CA 1
ATOM 11605 C C . HIS G 1 132 ? 12.949 15.394 -13.969 1.000 37.686 147 HIS G C 1
ATOM 11606 O O . HIS G 1 132 ? 13.007 16.229 -14.878 1.000 38.844 147 HIS G O 1
ATOM 11613 N N . ASP G 1 133 ? 12.036 15.455 -13.003 1.000 37.536 148 ASP G N 1
ATOM 11614 C CA . ASP G 1 133 ? 11.038 16.519 -12.914 1.000 38.026 148 ASP G CA 1
ATOM 11615 C C . ASP G 1 133 ? 11.251 17.250 -11.592 1.000 39.797 148 ASP G C 1
ATOM 11616 O O . ASP G 1 133 ? 10.669 16.888 -10.567 1.000 41.421 148 ASP G O 1
ATOM 11621 N N . LYS G 1 134 ? 12.092 18.283 -11.619 1.000 41.481 149 LYS G N 1
ATOM 11622 C CA . LYS G 1 134 ? 12.366 19.085 -10.433 1.000 42.439 149 LYS G CA 1
ATOM 11623 C C . LYS G 1 134 ? 11.635 20.418 -10.425 1.000 42.502 149 LYS G C 1
ATOM 11624 O O . LYS G 1 134 ? 11.286 20.911 -9.347 1.000 41.118 149 LYS G O 1
ATOM 11630 N N . ASP G 1 135 ? 11.396 21.015 -11.591 1.000 41.031 150 ASP G N 1
ATOM 11631 C CA . ASP G 1 135 ? 10.675 22.279 -11.665 1.000 41.147 150 ASP G CA 1
ATOM 11632 C C . ASP G 1 135 ? 9.162 22.099 -11.650 1.000 41.618 150 ASP G C 1
ATOM 11633 O O . ASP G 1 135 ? 8.435 23.096 -11.708 1.000 42.008 150 ASP G O 1
ATOM 11638 N N . GLY G 1 136 ? 8.675 20.863 -11.576 1.000 41.184 151 GLY G N 1
ATOM 11639 C CA . GLY G 1 136 ? 7.254 20.608 -11.439 1.000 40.613 151 GLY G CA 1
ATOM 11640 C C . GLY G 1 136 ? 6.414 21.034 -12.625 1.000 39.700 151 GLY G C 1
ATOM 11641 O O . GLY G 1 136 ? 5.574 21.931 -12.508 1.000 40.386 151 GLY G O 1
ATOM 11642 N N . LYS G 1 137 ? 6.629 20.399 -13.769 1.000 39.794 152 LYS G N 1
ATOM 11643 C CA . LYS G 1 137 ? 5.823 20.631 -14.961 1.000 39.507 152 LYS G CA 1
ATOM 11644 C C . LYS G 1 137 ? 5.166 19.365 -15.482 1.000 39.213 152 LYS G C 1
ATOM 11645 O O . LYS G 1 137 ? 4.017 19.409 -15.929 1.000 38.286 152 LYS G O 1
ATOM 11651 N N . ILE G 1 138 ? 5.870 18.235 -15.426 1.000 39.278 153 ILE G N 1
ATOM 11652 C CA . ILE G 1 138 ? 5.321 16.970 -15.893 1.000 38.178 153 ILE G CA 1
ATOM 11653 C C . ILE G 1 138 ? 4.284 16.474 -14.897 1.000 38.034 153 ILE G C 1
ATOM 11654 O O . ILE G 1 138 ? 4.545 16.393 -13.690 1.000 39.147 153 ILE G O 1
ATOM 11659 N N . ASN G 1 139 ? 3.100 16.133 -15.397 1.000 41.192 154 ASN G N 1
ATOM 11660 C CA . ASN G 1 139 ? 2.025 15.630 -14.549 1.000 40.705 154 ASN G CA 1
ATOM 11661 C C . ASN G 1 139 ? 2.253 14.143 -14.300 1.000 40.236 154 ASN G C 1
ATOM 11662 O O . ASN G 1 139 ? 2.176 13.331 -15.228 1.000 40.334 154 ASN G O 1
ATOM 11667 N N . ILE G 1 140 ? 2.528 13.784 -13.049 1.000 36.697 155 ILE G N 1
ATOM 11668 C CA . ILE G 1 140 ? 2.811 12.408 -12.658 1.000 34.270 155 ILE G CA 1
ATOM 11669 C C . ILE G 1 140 ? 1.598 11.846 -11.929 1.000 32.970 155 ILE G C 1
ATOM 11670 O O . ILE G 1 140 ? 0.999 12.522 -11.084 1.000 34.462 155 ILE G O 1
ATOM 11675 N N . LYS G 1 141 ? 1.236 10.607 -12.259 1.000 30.246 156 LYS G N 1
ATOM 11676 C CA . LYS G 1 141 ? 0.121 9.911 -11.628 1.000 28.524 156 LYS G CA 1
ATOM 11677 C C . LYS G 1 141 ? 0.570 8.502 -11.278 1.000 27.585 156 LYS G C 1
ATOM 11678 O O . LYS G 1 141 ? 0.974 7.740 -12.162 1.000 27.645 156 LYS G O 1
ATOM 11684 N N . THR G 1 142 ? 0.502 8.157 -9.996 1.000 27.967 157 THR G N 1
ATOM 11685 C CA . THR G 1 142 ? 0.937 6.856 -9.508 1.000 27.072 157 THR G CA 1
ATOM 11686 C C . THR G 1 142 ? -0.245 5.898 -9.431 1.000 26.690 157 THR G C 1
ATOM 11687 O O . THR G 1 142 ? -1.352 6.289 -9.049 1.000 26.824 157 THR G O 1
ATOM 11691 N N . TYR G 1 143 ? -0.000 4.639 -9.788 1.000 24.598 158 TYR G N 1
ATOM 11692 C CA . TYR G 1 143 ? -1.047 3.631 -9.859 1.000 25.514 158 TYR G CA 1
ATOM 11693 C C . TYR G 1 143 ? -0.536 2.316 -9.288 1.000 24.942 158 TYR G C 1
ATOM 11694 O O . TYR G 1 143 ? 0.650 2.157 -8.989 1.000 26.151 158 TYR G O 1
ATOM 11703 N N . ASP G 1 144 ? -1.458 1.365 -9.141 1.000 25.635 159 ASP G N 1
ATOM 11704 C CA . ASP G 1 144 ? -1.125 -0.001 -8.760 1.000 25.535 159 ASP G CA 1
ATOM 11705 C C . ASP G 1 144 ? -1.306 -1.005 -9.885 1.000 25.687 159 ASP G C 1
ATOM 11706 O O . ASP G 1 144 ? -0.588 -2.006 -9.921 1.000 25.356 159 ASP G O 1
ATOM 11711 N N . THR G 1 145 ? -2.244 -0.764 -10.800 1.000 26.437 160 THR G N 1
ATOM 11712 C CA . THR G 1 145 ? -2.514 -1.695 -11.885 1.000 26.014 160 THR G CA 1
ATOM 11713 C C . THR G 1 145 ? -3.017 -0.934 -13.102 1.000 26.764 160 THR G C 1
ATOM 11714 O O . THR G 1 145 ? -3.506 0.194 -13.001 1.000 26.277 160 THR G O 1
ATOM 11718 N N . GLY G 1 146 ? -2.884 -1.574 -14.260 1.000 28.743 161 GLY G N 1
ATOM 11719 C CA . GLY G 1 146 ? -3.516 -1.093 -15.473 1.000 30.080 161 GLY G CA 1
ATOM 11720 C C . GLY G 1 146 ? -2.931 0.165 -16.069 1.000 32.072 161 GLY G C 1
ATOM 11721 O O . GLY G 1 146 ? -3.653 0.917 -16.730 1.000 31.520 161 GLY G O 1
ATOM 11722 N N . ILE G 1 147 ? -1.636 0.415 -15.871 1.000 32.730 162 ILE G N 1
ATOM 11723 C CA . ILE G 1 147 ? -1.043 1.605 -16.473 1.000 33.559 162 ILE G CA 1
ATOM 11724 C C . ILE G 1 147 ? -0.815 1.392 -17.964 1.000 34.436 162 ILE G C 1
ATOM 11725 O O . ILE G 1 147 ? -0.908 2.338 -18.754 1.000 34.259 162 ILE G O 1
ATOM 11730 N N . GLU G 1 148 ? -0.524 0.157 -18.377 1.000 40.834 163 GLU G N 1
ATOM 11731 C CA . GLU G 1 148 ? -0.335 -0.120 -19.797 1.000 41.084 163 GLU G CA 1
ATOM 11732 C C . GLU G 1 148 ? -1.655 -0.025 -20.550 1.000 41.884 163 GLU G C 1
ATOM 11733 O O . GLU G 1 148 ? -1.706 0.503 -21.667 1.000 42.187 163 GLU G O 1
ATOM 11739 N N . HIS G 1 149 ? -2.735 -0.520 -19.945 1.000 35.294 164 HIS G N 1
ATOM 11740 C CA . HIS G 1 149 ? -4.048 -0.411 -20.566 1.000 34.433 164 HIS G CA 1
ATOM 11741 C C . HIS G 1 149 ? -4.538 1.031 -20.574 1.000 34.233 164 HIS G C 1
ATOM 11742 O O . HIS G 1 149 ? -5.241 1.443 -21.503 1.000 34.602 164 HIS G O 1
ATOM 11749 N N . ASP G 1 150 ? -4.164 1.815 -19.562 1.000 33.512 165 ASP G N 1
ATOM 11750 C CA . ASP G 1 150 ? -4.682 3.174 -19.446 1.000 33.854 165 ASP G CA 1
ATOM 11751 C C . ASP G 1 150 ? -4.029 4.106 -20.459 1.000 33.738 165 ASP G C 1
ATOM 11752 O O . ASP G 1 150 ? -4.684 5.012 -20.988 1.000 34.680 165 ASP G O 1
ATOM 11757 N N . VAL G 1 151 ? -2.737 3.909 -20.731 1.000 34.575 166 VAL G N 1
ATOM 11758 C CA . VAL G 1 151 ? -2.071 4.701 -21.761 1.000 34.438 166 VAL G CA 1
ATOM 11759 C C . VAL G 1 151 ? -2.656 4.385 -23.132 1.000 33.865 166 VAL G C 1
ATOM 11760 O O . VAL G 1 151 ? -2.895 5.286 -23.945 1.000 33.186 166 VAL G O 1
ATOM 11764 N N . ALA G 1 152 ? -2.904 3.103 -23.409 1.000 34.401 167 ALA G N 1
ATOM 11765 C CA . ALA G 1 152 ? -3.509 2.731 -24.683 1.000 35.159 167 ALA G CA 1
ATOM 11766 C C . ALA G 1 152 ? -4.910 3.315 -24.817 1.000 36.886 167 ALA G C 1
ATOM 11767 O O . ALA G 1 152 ? -5.322 3.714 -25.911 1.000 37.220 167 ALA G O 1
ATOM 11769 N N . LEU G 1 153 ? -5.653 3.386 -23.710 1.000 39.013 168 LEU G N 1
ATOM 11770 C CA . LEU G 1 153 ? -7.003 3.936 -23.747 1.000 39.178 168 LEU G CA 1
ATOM 11771 C C . LEU G 1 153 ? -7.021 5.454 -23.864 1.000 39.684 168 LEU G C 1
ATOM 11772 O O . LEU G 1 153 ? -8.042 6.015 -24.275 1.000 39.926 168 LEU G O 1
ATOM 11777 N N . GLY G 1 154 ? -5.929 6.129 -23.515 1.000 37.391 169 GLY G N 1
ATOM 11778 C CA . GLY G 1 154 ? -5.809 7.560 -23.713 1.000 38.428 169 GLY G CA 1
ATOM 11779 C C . GLY G 1 154 ? -5.815 8.393 -22.450 1.000 39.170 169 GLY G C 1
ATOM 11780 O O . GLY G 1 154 ? -5.531 9.595 -22.528 1.000 39.773 169 GLY G O 1
ATOM 11781 N N . ARG G 1 155 ? -6.129 7.810 -21.291 1.000 38.110 170 ARG G N 1
ATOM 11782 C CA . ARG G 1 155 ? -6.122 8.580 -20.051 1.000 38.689 170 ARG G CA 1
ATOM 11783 C C . ARG G 1 155 ? -4.719 8.953 -19.593 1.000 38.310 170 ARG G C 1
ATOM 11784 O O . ARG G 1 155 ? -4.585 9.712 -18.627 1.000 38.397 170 ARG G O 1
ATOM 11792 N N . ALA G 1 156 ? -3.681 8.443 -20.251 1.000 35.046 171 ALA G N 1
ATOM 11793 C CA . ALA G 1 156 ? -2.307 8.814 -19.953 1.000 33.972 171 ALA G CA 1
ATOM 11794 C C . ALA G 1 156 ? -1.527 8.904 -21.255 1.000 33.167 171 ALA G C 1
ATOM 11795 O O . ALA G 1 156 ? -1.815 8.189 -22.218 1.000 33.875 171 ALA G O 1
ATOM 11797 N N . ASP G 1 157 ? -0.535 9.792 -21.277 1.000 32.578 172 ASP G N 1
ATOM 11798 C CA . ASP G 1 157 ? 0.260 10.012 -22.479 1.000 32.228 172 ASP G CA 1
ATOM 11799 C C . ASP G 1 157 ? 1.415 9.031 -22.611 1.000 32.033 172 ASP G C 1
ATOM 11800 O O . ASP G 1 157 ? 1.756 8.637 -23.733 1.000 31.883 172 ASP G O 1
ATOM 11805 N N . ALA G 1 158 ? 2.021 8.626 -21.497 1.000 34.180 173 ALA G N 1
ATOM 11806 C CA . ALA G 1 158 ? 3.121 7.673 -21.516 1.000 33.536 173 ALA G CA 1
ATOM 11807 C C . ALA G 1 158 ? 3.277 7.079 -20.124 1.000 32.667 173 ALA G C 1
ATOM 11808 O O . ALA G 1 158 ? 2.934 7.717 -19.125 1.000 32.709 173 ALA G O 1
ATOM 11810 N N . PHE G 1 159 ? 3.789 5.853 -20.066 1.000 29.946 174 PHE G N 1
ATOM 11811 C CA . PHE G 1 159 ? 4.123 5.224 -18.796 1.000 28.751 174 PHE G CA 1
ATOM 11812 C C . PHE G 1 159 ? 5.592 4.820 -18.792 1.000 28.688 174 PHE G C 1
ATOM 11813 O O . PHE G 1 159 ? 6.258 4.784 -19.830 1.000 27.561 174 PHE G O 1
ATOM 11821 N N . VAL G 1 160 ? 6.096 4.516 -17.597 1.000 28.769 175 VAL G N 1
ATOM 11822 C CA . VAL G 1 160 ? 7.509 4.215 -17.391 1.000 27.327 175 VAL G CA 1
ATOM 11823 C C . VAL G 1 160 ? 7.627 2.927 -16.589 1.000 26.127 175 VAL G C 1
ATOM 11824 O O . VAL G 1 160 ? 7.105 2.838 -15.471 1.000 26.414 175 VAL G O 1
ATOM 11828 N N . MET G 1 161 ? 8.307 1.938 -17.158 1.000 25.682 176 MET G N 1
ATOM 11829 C CA . MET G 1 161 ? 8.714 0.730 -16.450 1.000 24.908 176 MET G CA 1
ATOM 11830 C C . MET G 1 161 ? 9.869 0.111 -17.238 1.000 25.114 176 MET G C 1
ATOM 11831 O O . MET G 1 161 ? 10.569 0.812 -17.977 1.000 25.653 176 MET G O 1
ATOM 11836 N N . ASP G 1 162 ? 10.071 -1.193 -17.084 1.000 23.932 177 ASP G N 1
ATOM 11837 C CA . ASP G 1 162 ? 11.138 -1.856 -17.813 1.000 23.324 177 ASP G CA 1
ATOM 11838 C C . ASP G 1 162 ? 10.745 -2.066 -19.273 1.000 25.224 177 ASP G C 1
ATOM 11839 O O . ASP G 1 162 ? 9.565 -2.110 -19.632 1.000 24.392 177 ASP G O 1
ATOM 11844 N N . ARG G 1 163 ? 11.768 -2.191 -20.122 1.000 25.161 178 ARG G N 1
ATOM 11845 C CA . ARG G 1 163 ? 11.536 -2.381 -21.549 1.000 23.956 178 ARG G CA 1
ATOM 11846 C C . ARG G 1 163 ? 11.009 -3.778 -21.849 1.000 25.032 178 ARG G C 1
ATOM 11847 O O . ARG G 1 163 ? 10.207 -3.949 -22.773 1.000 26.079 178 ARG G O 1
ATOM 11855 N N . LEU G 1 164 ? 11.433 -4.780 -21.076 1.000 24.650 179 LEU G N 1
ATOM 11856 C CA . LEU G 1 164 ? 11.048 -6.159 -21.363 1.000 25.237 179 LEU G CA 1
ATOM 11857 C C . LEU G 1 164 ? 9.542 -6.357 -21.235 1.000 26.606 179 LEU G C 1
ATOM 11858 O O . LEU G 1 164 ? 8.908 -6.975 -22.100 1.000 27.219 179 LEU G O 1
ATOM 11863 N N . SER G 1 165 ? 8.952 -5.840 -20.153 1.000 26.000 180 SER G N 1
ATOM 11864 C CA . SER G 1 165 ? 7.524 -6.037 -19.921 1.000 26.672 180 SER G CA 1
ATOM 11865 C C . SER G 1 165 ? 6.690 -5.422 -21.036 1.000 26.537 180 SER G C 1
ATOM 11866 O O . SER G 1 165 ? 5.710 -6.023 -21.491 1.000 27.316 180 SER G O 1
ATOM 11869 N N . ALA G 1 166 ? 7.063 -4.224 -21.491 1.000 26.848 181 ALA G N 1
ATOM 11870 C CA . ALA G 1 166 ? 6.329 -3.587 -22.579 1.000 27.643 181 ALA G CA 1
ATOM 11871 C C . ALA G 1 166 ? 6.483 -4.375 -23.874 1.000 27.243 181 ALA G C 1
ATOM 11872 O O . ALA G 1 166 ? 5.509 -4.589 -24.605 1.000 28.732 181 ALA G O 1
ATOM 11874 N N . LEU G 1 167 ? 7.705 -4.828 -24.165 1.000 26.835 182 LEU G N 1
ATOM 11875 C CA . LEU G 1 167 ? 7.948 -5.600 -25.380 1.000 26.945 182 LEU G CA 1
ATOM 11876 C C . LEU G 1 167 ? 7.088 -6.857 -25.415 1.000 28.153 182 LEU G C 1
ATOM 11877 O O . LEU G 1 167 ? 6.430 -7.146 -26.421 1.000 28.353 182 LEU G O 1
ATOM 11882 N N . GLU G 1 168 ? 7.076 -7.616 -24.318 1.000 27.653 183 GLU G N 1
ATOM 11883 C CA . GLU G 1 168 ? 6.304 -8.853 -24.282 1.000 28.130 183 GLU G CA 1
ATOM 11884 C C . GLU G 1 168 ? 4.805 -8.580 -24.321 1.000 29.398 183 GLU G C 1
ATOM 11885 O O . GLU G 1 168 ? 4.050 -9.328 -24.953 1.000 28.867 183 GLU G O 1
ATOM 11891 N N . LEU G 1 169 ? 4.356 -7.515 -23.654 1.000 33.878 184 LEU G N 1
ATOM 11892 C CA . LEU G 1 169 ? 2.925 -7.240 -23.581 1.000 34.267 184 LEU G CA 1
ATOM 11893 C C . LEU G 1 169 ? 2.364 -6.839 -24.938 1.000 34.867 184 LEU G C 1
ATOM 11894 O O . LEU G 1 169 ? 1.271 -7.276 -25.317 1.000 35.217 184 LEU G O 1
ATOM 11899 N N . ILE G 1 170 ? 3.096 -6.011 -25.686 1.000 32.085 185 ILE G N 1
ATOM 11900 C CA . ILE G 1 170 ? 2.619 -5.587 -26.998 1.000 31.488 185 ILE G CA 1
ATOM 11901 C C . ILE G 1 170 ? 2.552 -6.774 -27.950 1.000 30.475 185 ILE G C 1
ATOM 11902 O O . ILE G 1 170 ? 1.641 -6.870 -28.781 1.000 30.925 185 ILE G O 1
ATOM 11907 N N . GLU G 1 171 ? 3.502 -7.704 -27.836 1.000 30.512 186 GLU G N 1
ATOM 11908 C CA . GLU G 1 171 ? 3.486 -8.884 -28.696 1.000 29.646 186 GLU G CA 1
ATOM 11909 C C . GLU G 1 171 ? 2.348 -9.827 -28.322 1.000 29.396 186 GLU G C 1
ATOM 11910 O O . GLU G 1 171 ? 1.698 -10.402 -29.202 1.000 30.104 186 GLU G O 1
ATOM 11916 N N . LYS G 1 172 ? 2.086 -9.996 -27.025 1.000 30.014 187 LYS G N 1
ATOM 11917 C CA . LYS G 1 172 ? 1.058 -10.941 -26.600 1.000 29.746 187 LYS G CA 1
ATOM 11918 C C . LYS G 1 172 ? -0.345 -10.373 -26.786 1.000 29.714 187 LYS G C 1
ATOM 11919 O O . LYS G 1 172 ? -1.243 -11.075 -27.265 1.000 28.861 187 LYS G O 1
ATOM 11925 N N . THR G 1 173 ? -0.552 -9.110 -26.416 1.000 29.959 188 THR G N 1
ATOM 11926 C CA . THR G 1 173 ? -1.878 -8.505 -26.421 1.000 30.025 188 THR G CA 1
ATOM 11927 C C . THR G 1 173 ? -2.193 -7.731 -27.691 1.000 30.167 188 THR G C 1
ATOM 11928 O O . THR G 1 173 ? -3.366 -7.631 -28.063 1.000 29.790 188 THR G O 1
ATOM 11932 N N . GLY G 1 174 ? -1.186 -7.173 -28.357 1.000 30.735 189 GLY G N 1
ATOM 11933 C CA . GLY G 1 174 ? -1.434 -6.291 -29.476 1.000 27.930 189 GLY G CA 1
ATOM 11934 C C . GLY G 1 174 ? -1.939 -4.920 -29.095 1.000 28.346 189 GLY G C 1
ATOM 11935 O O . GLY G 1 174 ? -2.422 -4.192 -29.970 1.000 26.977 189 GLY G O 1
ATOM 11936 N N . LEU G 1 175 ? -1.842 -4.546 -27.821 1.000 28.909 190 LEU G N 1
ATOM 11937 C CA . LEU G 1 175 ? -2.362 -3.263 -27.372 1.000 28.396 190 LEU G CA 1
ATOM 11938 C C . LEU G 1 175 ? -1.674 -2.121 -28.115 1.000 27.967 190 LEU G C 1
ATOM 11939 O O . LEU G 1 175 ? -0.466 -2.185 -28.373 1.000 28.040 190 LEU G O 1
ATOM 11944 N N . PRO G 1 176 ? -2.406 -1.065 -28.474 1.000 28.967 191 PRO G N 1
ATOM 11945 C CA . PRO G 1 176 ? -1.783 0.055 -29.190 1.000 31.067 191 PRO G CA 1
ATOM 11946 C C . PRO G 1 176 ? -0.789 0.820 -28.331 1.000 31.041 191 PRO G C 1
ATOM 11947 O O . PRO G 1 176 ? -1.120 1.859 -27.750 1.000 31.514 191 PRO G O 1
ATOM 11951 N N . LEU G 1 177 ? 0.436 0.304 -28.247 1.000 31.541 192 LEU G N 1
ATOM 11952 C CA . LEU G 1 177 ? 1.521 0.953 -27.527 1.000 30.704 192 LEU G CA 1
ATOM 11953 C C . LEU G 1 177 ? 2.788 0.852 -28.365 1.000 31.014 192 LEU G C 1
ATOM 11954 O O . LEU G 1 177 ? 2.840 0.129 -29.363 1.000 30.883 192 LEU G O 1
ATOM 11959 N N . GLN G 1 178 ? 3.817 1.586 -27.950 1.000 31.125 193 GLN G N 1
ATOM 11960 C CA . GLN G 1 178 ? 5.101 1.564 -28.638 1.000 29.767 193 GLN G CA 1
ATOM 11961 C C . GLN G 1 178 ? 6.150 2.211 -27.747 1.000 28.727 193 GLN G C 1
ATOM 11962 O O . GLN G 1 178 ? 5.855 3.150 -27.002 1.000 29.261 193 GLN G O 1
ATOM 11968 N N . LEU G 1 179 ? 7.376 1.701 -27.837 1.000 27.416 194 LEU G N 1
ATOM 11969 C CA . LEU G 1 179 ? 8.478 2.223 -27.037 1.000 26.972 194 LEU G CA 1
ATOM 11970 C C . LEU G 1 179 ? 8.895 3.592 -27.561 1.000 27.140 194 LEU G C 1
ATOM 11971 O O . LEU G 1 179 ? 9.217 3.739 -28.745 1.000 27.516 194 LEU G O 1
ATOM 11976 N N . ALA G 1 180 ? 8.887 4.594 -26.687 1.000 27.151 195 ALA G N 1
ATOM 11977 C CA . ALA G 1 180 ? 9.298 5.942 -27.054 1.000 28.122 195 ALA G CA 1
ATOM 11978 C C . ALA G 1 180 ? 10.780 6.113 -26.745 1.000 29.627 195 ALA G C 1
ATOM 11979 O O . ALA G 1 180 ? 11.186 6.061 -25.579 1.000 28.806 195 ALA G O 1
ATOM 11981 N N . GLY G 1 181 ? 11.582 6.312 -27.788 1.000 30.054 196 GLY G N 1
ATOM 11982 C CA . GLY G 1 181 ? 13.008 6.473 -27.609 1.000 29.109 196 GLY G CA 1
ATOM 11983 C C . GLY G 1 181 ? 13.671 5.196 -27.117 1.000 28.424 196 GLY G C 1
ATOM 11984 O O . GLY G 1 181 ? 13.187 4.080 -27.320 1.000 28.627 196 GLY G O 1
ATOM 11985 N N . SER G 1 182 ? 14.795 5.384 -26.448 1.000 30.591 197 SER G N 1
ATOM 11986 C CA . SER G 1 182 ? 15.622 4.314 -25.923 1.000 30.904 197 SER G CA 1
ATOM 11987 C C . SER G 1 182 ? 15.617 4.328 -24.400 1.000 31.033 197 SER G C 1
ATOM 11988 O O . SER G 1 182 ? 15.162 5.293 -23.776 1.000 31.235 197 SER G O 1
ATOM 11991 N N . PRO G 1 183 ? 16.088 3.254 -23.763 1.000 29.988 198 PRO G N 1
ATOM 11992 C CA . PRO G 1 183 ? 16.218 3.270 -22.302 1.000 30.072 198 PRO G CA 1
ATOM 11993 C C . PRO G 1 183 ? 17.101 4.417 -21.835 1.000 30.306 198 PRO G C 1
ATOM 11994 O O . PRO G 1 183 ? 18.139 4.711 -22.431 1.000 31.164 198 PRO G O 1
ATOM 11998 N N . PHE G 1 184 ? 16.670 5.071 -20.757 1.000 29.175 199 PHE G N 1
ATOM 11999 C CA . PHE G 1 184 ? 17.393 6.201 -20.193 1.000 29.311 199 PHE G CA 1
ATOM 12000 C C . PHE G 1 184 ? 18.096 5.880 -18.882 1.000 29.088 199 PHE G C 1
ATOM 12001 O O . PHE G 1 184 ? 18.938 6.671 -18.442 1.000 28.703 199 PHE G O 1
ATOM 12009 N N . GLU G 1 185 ? 17.782 4.750 -18.251 1.000 30.101 200 GLU G N 1
ATOM 12010 C CA . GLU G 1 185 ? 18.433 4.327 -17.018 1.000 30.738 200 GLU G CA 1
ATOM 12011 C C . GLU G 1 185 ? 18.525 2.809 -17.002 1.000 30.546 200 GLU G C 1
ATOM 12012 O O . GLU G 1 185 ? 17.519 2.124 -17.204 1.000 28.572 200 GLU G O 1
ATOM 12018 N N . THR G 1 186 ? 19.727 2.292 -16.763 1.000 33.862 201 THR G N 1
ATOM 12019 C CA . THR G 1 186 ? 19.922 0.855 -16.630 1.000 32.936 201 THR G CA 1
ATOM 12020 C C . THR G 1 186 ? 19.570 0.418 -15.213 1.000 31.685 201 THR G C 1
ATOM 12021 O O . THR G 1 186 ? 19.927 1.083 -14.237 1.000 32.012 201 THR G O 1
ATOM 12025 N N . ILE G 1 187 ? 18.858 -0.701 -15.102 1.000 30.046 202 ILE G N 1
ATOM 12026 C CA . ILE G 1 187 ? 18.330 -1.173 -13.827 1.000 25.979 202 ILE G CA 1
ATOM 12027 C C . ILE G 1 187 ? 18.970 -2.509 -13.479 1.000 25.029 202 ILE G C 1
ATOM 12028 O O . ILE G 1 187 ? 19.250 -3.328 -14.362 1.000 26.601 202 ILE G O 1
ATOM 12033 N N . GLU G 1 188 ? 19.205 -2.720 -12.186 1.000 24.087 203 GLU G N 1
ATOM 12034 C CA . GLU G 1 188 ? 19.770 -3.956 -11.653 1.000 23.479 203 GLU G CA 1
ATOM 12035 C C . GLU G 1 188 ? 18.777 -4.508 -10.638 1.000 23.629 203 GLU G C 1
ATOM 12036 O O . GLU G 1 188 ? 18.549 -3.893 -9.591 1.000 23.261 203 GLU G O 1
ATOM 12042 N N . ASN G 1 189 ? 18.184 -5.660 -10.943 1.000 23.621 204 ASN G N 1
ATOM 12043 C CA . ASN G 1 189 ? 17.094 -6.214 -10.149 1.000 22.647 204 ASN G CA 1
ATOM 12044 C C . ASN G 1 189 ? 17.577 -7.415 -9.347 1.000 23.792 204 ASN G C 1
ATOM 12045 O O . ASN G 1 189 ? 18.241 -8.305 -9.891 1.000 24.100 204 ASN G O 1
ATOM 12050 N N . ALA G 1 190 ? 17.237 -7.437 -8.058 1.000 23.753 205 ALA G N 1
ATOM 12051 C CA . ALA G 1 190 ? 17.598 -8.537 -7.175 1.000 23.205 205 ALA G CA 1
ATOM 12052 C C . ALA G 1 190 ? 16.502 -8.717 -6.134 1.000 23.424 205 ALA G C 1
ATOM 12053 O O . ALA G 1 190 ? 15.569 -7.918 -6.036 1.000 23.879 205 ALA G O 1
ATOM 12055 N N . TRP G 1 191 ? 16.632 -9.778 -5.344 1.000 23.740 206 TRP G N 1
ATOM 12056 C CA . TRP G 1 191 ? 15.645 -10.088 -4.314 1.000 22.429 206 TRP G CA 1
ATOM 12057 C C . TRP G 1 191 ? 16.025 -9.411 -3.002 1.000 23.145 206 TRP G C 1
ATOM 12058 O O . TRP G 1 191 ? 17.189 -9.487 -2.589 1.000 22.587 206 TRP G O 1
ATOM 12069 N N . PRO G 1 192 ? 15.085 -8.742 -2.337 1.000 24.298 207 PRO G N 1
ATOM 12070 C CA . PRO G 1 192 ? 15.397 -8.051 -1.084 1.000 23.953 207 PRO G CA 1
ATOM 12071 C C . PRO G 1 192 ? 15.082 -8.877 0.150 1.000 24.790 207 PRO G C 1
ATOM 12072 O O . PRO G 1 192 ? 14.194 -9.729 0.166 1.000 25.227 207 PRO G O 1
ATOM 12076 N N . PHE G 1 193 ? 15.843 -8.601 1.202 1.000 24.571 208 PHE G N 1
ATOM 12077 C CA . PHE G 1 193 ? 15.658 -9.228 2.502 1.000 24.071 208 PHE G CA 1
ATOM 12078 C C . PHE G 1 193 ? 15.895 -8.186 3.583 1.000 24.813 208 PHE G C 1
ATOM 12079 O O . PHE G 1 193 ? 16.595 -7.195 3.372 1.000 23.719 208 PHE G O 1
ATOM 12087 N N . VAL G 1 194 ? 15.300 -8.422 4.752 1.000 26.545 209 VAL G N 1
ATOM 12088 C CA . VAL G 1 194 ? 15.553 -7.581 5.916 1.000 26.943 209 VAL G CA 1
ATOM 12089 C C . VAL G 1 194 ? 16.820 -8.063 6.608 1.000 25.864 209 VAL G C 1
ATOM 12090 O O . VAL G 1 194 ? 17.147 -9.254 6.594 1.000 25.885 209 VAL G O 1
ATOM 12094 N N . ASN G 1 195 ? 17.546 -7.129 7.218 1.000 26.427 210 ASN G N 1
ATOM 12095 C CA . ASN G 1 195 ? 18.846 -7.415 7.823 1.000 26.074 210 ASN G CA 1
ATOM 12096 C C . ASN G 1 195 ? 18.629 -8.052 9.190 1.000 27.848 210 ASN G C 1
ATOM 12097 O O . ASN G 1 195 ? 18.473 -7.368 10.203 1.000 27.674 210 ASN G O 1
ATOM 12102 N N . ASN G 1 196 ? 18.623 -9.383 9.216 1.000 30.011 211 ASN G N 1
ATOM 12103 C CA . ASN G 1 196 ? 18.512 -10.142 10.456 1.000 30.072 211 ASN G CA 1
ATOM 12104 C C . ASN G 1 196 ? 18.939 -11.579 10.180 1.000 30.196 211 ASN G C 1
ATOM 12105 O O . ASN G 1 196 ? 19.327 -11.928 9.063 1.000 30.235 211 ASN G O 1
ATOM 12110 N N . GLU G 1 197 ? 18.846 -12.415 11.219 1.000 28.190 212 GLU G N 1
ATOM 12111 C CA . GLU G 1 197 ? 19.241 -13.818 11.113 1.000 28.124 212 GLU G CA 1
ATOM 12112 C C . GLU G 1 197 ? 18.548 -14.508 9.944 1.000 28.369 212 GLU G C 1
ATOM 12113 O O . GLU G 1 197 ? 19.178 -15.248 9.179 1.000 27.893 212 GLU G O 1
ATOM 12119 N N . LYS G 1 198 ? 17.244 -14.269 9.790 1.000 31.012 213 LYS G N 1
ATOM 12120 C CA . LYS G 1 198 ? 16.498 -14.864 8.686 1.000 29.167 213 LYS G CA 1
ATOM 12121 C C . LYS G 1 198 ? 16.969 -14.312 7.346 1.000 31.114 213 LYS G C 1
ATOM 12122 O O . LYS G 1 198 ? 17.286 -15.074 6.424 1.000 29.506 213 LYS G O 1
ATOM 12128 N N . GLY G 1 199 ? 17.024 -12.984 7.224 1.000 28.651 214 GLY G N 1
ATOM 12129 C CA . GLY G 1 199 ? 17.398 -12.378 5.956 1.000 27.266 214 GLY G CA 1
ATOM 12130 C C . GLY G 1 199 ? 18.840 -12.648 5.569 1.000 27.085 214 GLY G C 1
ATOM 12131 O O . GLY G 1 199 ? 19.148 -12.848 4.392 1.000 26.095 214 GLY G O 1
ATOM 12132 N N . GLN G 1 200 ? 19.744 -12.648 6.553 1.000 29.956 215 GLN G N 1
ATOM 12133 C CA . GLN G 1 200 ? 21.148 -12.936 6.275 1.000 29.927 215 GLN G CA 1
ATOM 12134 C C . GLN G 1 200 ? 21.322 -14.364 5.776 1.000 29.354 215 GLN G C 1
ATOM 12135 O O . GLN G 1 200 ? 21.962 -14.600 4.745 1.000 29.051 215 GLN G O 1
ATOM 12141 N N . GLN G 1 201 ? 20.755 -15.332 6.500 1.000 26.830 216 GLN G N 1
ATOM 12142 C CA . GLN G 1 201 ? 20.885 -16.728 6.098 1.000 26.308 216 GLN G CA 1
ATOM 12143 C C . GLN G 1 201 ? 20.251 -16.968 4.733 1.000 26.869 216 GLN G C 1
ATOM 12144 O O . GLN G 1 201 ? 20.801 -17.701 3.903 1.000 28.174 216 GLN G O 1
ATOM 12150 N N . LEU G 1 202 ? 19.100 -16.342 4.476 1.000 26.237 217 LEU G N 1
ATOM 12151 C CA . LEU G 1 202 ? 18.434 -16.510 3.189 1.000 25.874 217 LEU G CA 1
ATOM 12152 C C . LEU G 1 202 ? 19.220 -15.859 2.057 1.000 25.214 217 LEU G C 1
ATOM 12153 O O . LEU G 1 202 ? 19.215 -16.368 0.930 1.000 24.877 217 LEU G O 1
ATOM 12158 N N . GLN G 1 203 ? 19.906 -14.747 2.336 1.000 24.745 218 GLN G N 1
ATOM 12159 C CA . GLN G 1 203 ? 20.666 -14.064 1.293 1.000 23.590 218 GLN G CA 1
ATOM 12160 C C . GLN G 1 203 ? 21.772 -14.955 0.741 1.000 24.379 218 GLN G C 1
ATOM 12161 O O . GLN G 1 203 ? 21.995 -15.005 -0.475 1.000 24.611 218 GLN G O 1
ATOM 12167 N N . GLY G 1 204 ? 22.467 -15.677 1.619 1.000 23.916 219 GLY G N 1
ATOM 12168 C CA . GLY G 1 204 ? 23.552 -16.529 1.162 1.000 24.250 219 GLY G CA 1
ATOM 12169 C C . GLY G 1 204 ? 23.061 -17.760 0.425 1.000 23.524 219 GLY G C 1
ATOM 12170 O O . GLY G 1 204 ? 23.671 -18.189 -0.558 1.000 23.798 219 GLY G O 1
ATOM 12171 N N . GLU G 1 205 ? 21.954 -18.346 0.887 1.000 23.582 220 GLU G N 1
ATOM 12172 C CA . GLU G 1 205 ? 21.425 -19.541 0.238 1.000 24.392 220 GLU G CA 1
ATOM 12173 C C . GLU G 1 205 ? 20.860 -19.217 -1.139 1.000 24.858 220 GLU G C 1
ATOM 12174 O O . GLU G 1 205 ? 20.990 -20.015 -2.075 1.000 23.537 220 GLU G O 1
ATOM 12180 N N . VAL G 1 206 ? 20.225 -18.053 -1.279 1.000 25.232 221 VAL G N 1
ATOM 12181 C CA . VAL G 1 206 ? 19.674 -17.660 -2.571 1.000 24.782 221 VAL G CA 1
ATOM 12182 C C . VAL G 1 206 ? 20.793 -17.296 -3.537 1.000 24.574 221 VAL G C 1
ATOM 12183 O O . VAL G 1 206 ? 20.748 -17.650 -4.721 1.000 22.903 221 VAL G O 1
ATOM 12187 N N . ASN G 1 207 ? 21.818 -16.591 -3.049 1.000 26.124 222 ASN G N 1
ATOM 12188 C CA . ASN G 1 207 ? 22.970 -16.282 -3.889 1.000 23.792 222 ASN G CA 1
ATOM 12189 C C . ASN G 1 207 ? 23.646 -17.553 -4.384 1.000 24.132 222 ASN G C 1
ATOM 12190 O O . ASN G 1 207 ? 24.155 -17.596 -5.511 1.000 23.613 222 ASN G O 1
ATOM 12195 N N . LYS G 1 208 ? 23.660 -18.602 -3.558 1.000 23.805 223 LYS G N 1
ATOM 12196 C CA . LYS G 1 208 ? 24.254 -19.866 -3.981 1.000 23.269 223 LYS G CA 1
ATOM 12197 C C . LYS G 1 208 ? 23.456 -20.490 -5.118 1.000 25.129 223 LYS G C 1
ATOM 12198 O O . LYS G 1 208 ? 24.020 -20.885 -6.145 1.000 24.321 223 LYS G O 1
ATOM 12204 N N . ALA G 1 209 ? 22.135 -20.593 -4.947 1.000 23.087 224 ALA G N 1
ATOM 12205 C CA . ALA G 1 209 ? 21.292 -21.143 -6.004 1.000 23.819 224 ALA G CA 1
ATOM 12206 C C . ALA G 1 209 ? 21.343 -20.275 -7.253 1.000 22.645 224 ALA G C 1
ATOM 12207 O O . ALA G 1 209 ? 21.395 -20.789 -8.375 1.000 23.182 224 ALA G O 1
ATOM 12209 N N . LEU G 1 210 ? 21.341 -18.953 -7.074 1.000 25.493 225 LEU G N 1
ATOM 12210 C CA . LEU G 1 210 ? 21.415 -18.043 -8.212 1.000 22.695 225 LEU G CA 1
ATOM 12211 C C . LEU G 1 210 ? 22.720 -18.224 -8.979 1.000 29.227 225 LEU G C 1
ATOM 12212 O O . LEU G 1 210 ? 22.728 -18.262 -10.215 1.000 26.616 225 LEU G O 1
ATOM 12217 N N . ALA G 1 211 ? 23.839 -18.337 -8.259 1.000 27.674 226 ALA G N 1
ATOM 12218 C CA . ALA G 1 211 ? 25.124 -18.526 -8.923 1.000 27.953 226 ALA G CA 1
ATOM 12219 C C . ALA G 1 211 ? 25.177 -19.864 -9.647 1.000 27.643 226 ALA G C 1
ATOM 12220 O O . ALA G 1 211 ? 25.722 -19.960 -10.753 1.000 27.322 226 ALA G O 1
ATOM 12222 N N . ALA G 1 212 ? 24.608 -20.910 -9.044 1.000 24.479 227 ALA G N 1
ATOM 12223 C CA . ALA G 1 212 ? 24.601 -22.215 -9.694 1.000 24.524 227 ALA G CA 1
ATOM 12224 C C . ALA G 1 212 ? 23.662 -22.239 -10.893 1.000 24.569 227 ALA G C 1
ATOM 12225 O O . ALA G 1 212 ? 23.951 -22.913 -11.889 1.000 24.569 227 ALA G O 1
ATOM 12227 N N . MET G 1 213 ? 22.543 -21.511 -10.822 1.000 22.874 228 MET G N 1
ATOM 12228 C CA . MET G 1 213 ? 21.627 -21.442 -11.958 1.000 22.366 228 MET G CA 1
ATOM 12229 C C . MET G 1 213 ? 22.232 -20.667 -13.123 1.000 21.550 228 MET G C 1
ATOM 12230 O O . MET G 1 213 ? 21.931 -20.961 -14.285 1.000 21.429 228 MET G O 1
ATOM 12235 N N . ARG G 1 214 ? 23.081 -19.679 -12.835 1.000 22.387 229 ARG G N 1
ATOM 12236 C CA . ARG G 1 214 ? 23.742 -18.920 -13.889 1.000 22.374 229 ARG G CA 1
ATOM 12237 C C . ARG G 1 214 ? 24.859 -19.720 -14.549 1.000 22.266 229 ARG G C 1
ATOM 12238 O O . ARG G 1 214 ? 25.084 -19.586 -15.757 1.000 21.682 229 ARG G O 1
ATOM 12246 N N . ALA G 1 215 ? 25.553 -20.564 -13.785 1.000 22.363 230 ALA G N 1
ATOM 12247 C CA . ALA G 1 215 ? 26.693 -21.287 -14.339 1.000 21.774 230 ALA G CA 1
ATOM 12248 C C . ALA G 1 215 ? 26.250 -22.423 -15.254 1.000 21.589 230 ALA G C 1
ATOM 12249 O O . ALA G 1 215 ? 26.847 -22.642 -16.314 1.000 20.592 230 ALA G O 1
ATOM 12251 N N . ASP G 1 216 ? 25.209 -23.156 -14.870 1.000 24.437 231 ASP G N 1
ATOM 12252 C CA . ASP G 1 216 ? 24.750 -24.288 -15.666 1.000 22.497 231 ASP G CA 1
ATOM 12253 C C . ASP G 1 216 ? 23.756 -23.896 -16.752 1.000 22.145 231 ASP G C 1
ATOM 12254 O O . ASP G 1 216 ? 23.237 -24.779 -17.442 1.000 19.810 231 ASP G O 1
ATOM 12259 N N . GLY G 1 217 ? 23.478 -22.605 -16.918 1.000 20.910 232 GLY G N 1
ATOM 12260 C CA . GLY G 1 217 ? 22.555 -22.155 -17.939 1.000 21.510 232 GLY G CA 1
ATOM 12261 C C . GLY G 1 217 ? 21.091 -22.250 -17.577 1.000 21.379 232 GLY G C 1
ATOM 12262 O O . GLY G 1 217 ? 20.243 -21.983 -18.435 1.000 20.916 232 GLY G O 1
ATOM 12263 N N . THR G 1 218 ? 20.764 -22.623 -16.338 1.000 21.753 233 THR G N 1
ATOM 12264 C CA . THR G 1 218 ? 19.362 -22.735 -15.947 1.000 20.476 233 THR G CA 1
ATOM 12265 C C . THR G 1 218 ? 18.690 -21.368 -15.906 1.000 20.831 233 THR G C 1
ATOM 12266 O O . THR G 1 218 ? 17.554 -21.214 -16.370 1.000 20.213 233 THR G O 1
ATOM 12270 N N . LEU G 1 219 ? 19.381 -20.361 -15.366 1.000 24.316 234 LEU G N 1
ATOM 12271 C CA . LEU G 1 219 ? 18.808 -19.019 -15.301 1.000 21.832 234 LEU G CA 1
ATOM 12272 C C . LEU G 1 219 ? 18.515 -18.475 -16.693 1.000 22.103 234 LEU G C 1
ATOM 12273 O O . LEU G 1 219 ? 17.497 -17.806 -16.907 1.000 20.574 234 LEU G O 1
ATOM 12278 N N . SER G 1 220 ? 19.394 -18.759 -17.656 1.000 21.347 235 SER G N 1
ATOM 12279 C CA . SER G 1 220 ? 19.182 -18.274 -19.015 1.000 23.032 235 SER G CA 1
ATOM 12280 C C . SER G 1 220 ? 17.957 -18.924 -19.650 1.000 19.721 235 SER G C 1
ATOM 12281 O O . SER G 1 220 ? 17.151 -18.241 -20.293 1.000 21.682 235 SER G O 1
ATOM 12284 N N . GLN G 1 221 ? 17.792 -20.237 -19.466 1.000 21.455 236 GLN G N 1
ATOM 12285 C CA . GLN G 1 221 ? 16.658 -20.935 -20.069 1.000 20.768 236 GLN G CA 1
ATOM 12286 C C . GLN G 1 221 ? 15.330 -20.384 -19.565 1.000 21.929 236 GLN G C 1
ATOM 12287 O O . GLN G 1 221 ? 14.376 -20.234 -20.339 1.000 21.908 236 GLN G O 1
ATOM 12293 N N . ILE G 1 222 ? 15.250 -20.075 -18.269 1.000 20.397 237 ILE G N 1
ATOM 12294 C CA . ILE G 1 222 ? 14.011 -19.539 -17.715 1.000 21.626 237 ILE G CA 1
ATOM 12295 C C . ILE G 1 222 ? 13.706 -18.174 -18.317 1.000 21.366 237 ILE G C 1
ATOM 12296 O O . ILE G 1 222 ? 12.544 -17.838 -18.571 1.000 21.610 237 ILE G O 1
ATOM 12301 N N . ALA G 1 223 ? 14.740 -17.366 -18.558 1.000 21.239 238 ALA G N 1
ATOM 12302 C CA . ALA G 1 223 ? 14.523 -16.080 -19.211 1.000 21.692 238 ALA G CA 1
ATOM 12303 C C . ALA G 1 223 ? 14.205 -16.262 -20.691 1.000 21.595 238 ALA G C 1
ATOM 12304 O O . ALA G 1 223 ? 13.347 -15.557 -21.236 1.000 21.474 238 ALA G O 1
ATOM 12306 N N . LEU G 1 224 ? 14.877 -17.209 -21.352 1.000 22.805 239 LEU G N 1
ATOM 12307 C CA . LEU G 1 224 ? 14.619 -17.456 -22.769 1.000 22.205 239 LEU G CA 1
ATOM 12308 C C . LEU G 1 224 ? 13.209 -17.983 -22.990 1.000 22.413 239 LEU G C 1
ATOM 12309 O O . LEU G 1 224 ? 12.559 -17.649 -23.988 1.000 22.111 239 LEU G O 1
ATOM 12314 N N . LYS G 1 225 ? 12.722 -18.816 -22.067 1.000 21.058 240 LYS G N 1
ATOM 12315 C CA . LYS G 1 225 ? 11.381 -19.375 -22.197 1.000 19.621 240 LYS G CA 1
ATOM 12316 C C . LYS G 1 225 ? 10.322 -18.280 -22.191 1.000 20.116 240 LYS G C 1
ATOM 12317 O O . LYS G 1 225 ? 9.377 -18.313 -22.989 1.000 20.697 240 LYS G O 1
ATOM 12323 N N . TRP G 1 226 ? 10.469 -17.296 -21.307 1.000 24.571 241 TRP G N 1
ATOM 12324 C CA . TRP G 1 226 ? 9.453 -16.263 -21.158 1.000 22.050 241 TRP G CA 1
ATOM 12325 C C . TRP G 1 226 ? 9.692 -15.070 -22.074 1.000 23.321 241 TRP G C 1
ATOM 12326 O O . TRP G 1 226 ? 8.732 -14.463 -22.562 1.000 22.437 241 TRP G O 1
ATOM 12337 N N . PHE G 1 227 ? 10.955 -14.719 -22.317 1.000 21.692 242 PHE G N 1
ATOM 12338 C CA . PHE G 1 227 ? 11.286 -13.506 -23.048 1.000 22.900 242 PHE G CA 1
ATOM 12339 C C . PHE G 1 227 ? 12.001 -13.738 -24.370 1.000 21.468 242 PHE G C 1
ATOM 12340 O O . PHE G 1 227 ? 12.130 -12.788 -25.149 1.000 21.766 242 PHE G O 1
ATOM 12348 N N . GLY G 1 228 ? 12.466 -14.952 -24.649 1.000 21.608 243 GLY G N 1
ATOM 12349 C CA . GLY G 1 228 ? 13.235 -15.175 -25.855 1.000 23.245 243 GLY G CA 1
ATOM 12350 C C . GLY G 1 228 ? 14.598 -14.524 -25.853 1.000 23.858 243 GLY G C 1
ATOM 12351 O O . GLY G 1 228 ? 15.186 -14.337 -26.921 1.000 25.545 243 GLY G O 1
ATOM 12352 N N . THR G 1 229 ? 15.114 -14.168 -24.680 1.000 22.966 244 THR G N 1
ATOM 12353 C CA . THR G 1 229 ? 16.414 -13.526 -24.556 1.000 23.155 244 THR G CA 1
ATOM 12354 C C . THR G 1 229 ? 16.897 -13.670 -23.121 1.000 23.824 244 THR G C 1
ATOM 12355 O O . THR G 1 229 ? 16.095 -13.653 -22.182 1.000 23.966 244 THR G O 1
ATOM 12359 N N . ASP G 1 230 ? 18.215 -13.811 -22.963 1.000 27.777 245 ASP G N 1
ATOM 12360 C CA . ASP G 1 230 ? 18.824 -13.896 -21.638 1.000 28.027 245 ASP G CA 1
ATOM 12361 C C . ASP G 1 230 ? 18.870 -12.498 -21.029 1.000 28.288 245 ASP G C 1
ATOM 12362 O O . ASP G 1 230 ? 19.706 -11.674 -21.412 1.000 27.930 245 ASP G O 1
ATOM 12367 N N . ILE G 1 231 ? 17.986 -12.237 -20.066 1.000 25.785 246 ILE G N 1
ATOM 12368 C CA . ILE G 1 231 ? 17.854 -10.913 -19.473 1.000 25.727 246 ILE G CA 1
ATOM 12369 C C . ILE G 1 231 ? 18.688 -10.777 -18.202 1.000 25.948 246 ILE G C 1
ATOM 12370 O O . ILE G 1 231 ? 18.574 -9.777 -17.491 1.000 25.900 246 ILE G O 1
ATOM 12375 N N . SER G 1 232 ? 19.536 -11.755 -17.903 1.000 23.961 247 SER G N 1
ATOM 12376 C CA . SER G 1 232 ? 20.384 -11.706 -16.718 1.000 23.877 247 SER G CA 1
ATOM 12377 C C . SER G 1 232 ? 21.782 -11.198 -17.028 1.000 23.821 247 SER G C 1
ATOM 12378 O O . SER G 1 232 ? 22.669 -11.295 -16.174 1.000 23.537 247 SER G O 1
ATOM 12381 N N . GLN G 1 233 ? 22.003 -10.683 -18.235 1.000 24.156 248 GLN G N 1
ATOM 12382 C CA . GLN G 1 233 ? 23.335 -10.260 -18.660 1.000 24.482 248 GLN G CA 1
ATOM 12383 C C . GLN G 1 233 ? 23.575 -8.788 -18.353 1.000 24.748 248 GLN G C 1
ATOM 12384 O O . GLN G 1 233 ? 22.714 -7.953 -18.623 1.000 24.119 248 GLN G O 1
ATOM 12391 N N . ALA H 1 7 ? -62.417 -28.884 -14.146 1.000 37.694 22 ALA H N 1
ATOM 12392 C CA . ALA H 1 7 ? -62.845 -28.188 -12.938 1.000 37.149 22 ALA H CA 1
ATOM 12393 C C . ALA H 1 7 ? -62.224 -26.797 -12.863 1.000 37.415 22 ALA H C 1
ATOM 12394 O O . ALA H 1 7 ? -61.429 -26.510 -11.968 1.000 35.499 22 ALA H O 1
ATOM 12396 N N . THR H 1 8 ? -62.598 -25.940 -13.811 1.000 39.831 23 THR H N 1
ATOM 12397 C CA . THR H 1 8 ? -62.055 -24.588 -13.869 1.000 39.621 23 THR H CA 1
ATOM 12398 C C . THR H 1 8 ? -62.403 -23.811 -12.603 1.000 39.607 23 THR H C 1
ATOM 12399 O O . THR H 1 8 ? -63.504 -23.935 -12.060 1.000 39.755 23 THR H O 1
ATOM 12403 N N . GLU H 1 9 ? -61.448 -23.015 -12.129 1.000 33.020 24 GLU H N 1
ATOM 12404 C CA . GLU H 1 9 ? -61.613 -22.235 -10.912 1.000 29.754 24 GLU H CA 1
ATOM 12405 C C . GLU H 1 9 ? -62.135 -20.840 -11.236 1.000 29.835 24 GLU H C 1
ATOM 12406 O O . GLU H 1 9 ? -61.691 -20.204 -12.195 1.000 29.869 24 GLU H O 1
ATOM 12412 N N . VAL H 1 10 ? -63.090 -20.375 -10.433 1.000 30.088 25 VAL H N 1
ATOM 12413 C CA . VAL H 1 10 ? -63.656 -19.036 -10.554 1.000 29.835 25 VAL H CA 1
ATOM 12414 C C . VAL H 1 10 ? -63.672 -18.404 -9.170 1.000 27.995 25 VAL H C 1
ATOM 12415 O O . VAL H 1 10 ? -64.140 -19.022 -8.207 1.000 27.151 25 VAL H O 1
ATOM 12419 N N . LYS H 1 11 ? -63.167 -17.176 -9.070 1.000 27.940 26 LYS H N 1
ATOM 12420 C CA . LYS H 1 11 ? -63.063 -16.464 -7.802 1.000 28.880 26 LYS H CA 1
ATOM 12421 C C . LYS H 1 11 ? -64.108 -15.356 -7.761 1.000 28.564 26 LYS H C 1
ATOM 12422 O O . LYS H 1 11 ? -64.126 -14.482 -8.632 1.000 28.017 26 LYS H O 1
ATOM 12428 N N . VAL H 1 12 ? -64.967 -15.392 -6.746 1.000 29.046 27 VAL H N 1
ATOM 12429 C CA . VAL H 1 12 ? -66.090 -14.470 -6.619 1.000 28.045 27 VAL H CA 1
ATOM 12430 C C . VAL H 1 12 ? -65.864 -13.595 -5.395 1.000 27.593 27 VAL H C 1
ATOM 12431 O O . VAL H 1 12 ? -65.572 -14.105 -4.306 1.000 27.361 27 VAL H O 1
ATOM 12435 N N . GLY H 1 13 ? -66.007 -12.285 -5.570 1.000 26.701 28 GLY H N 1
ATOM 12436 C CA . GLY H 1 13 ? -65.821 -11.336 -4.492 1.000 26.145 28 GLY H CA 1
ATOM 12437 C C . GLY H 1 13 ? -67.138 -10.931 -3.856 1.000 26.177 28 GLY H C 1
ATOM 12438 O O . GLY H 1 13 ? -68.159 -10.807 -4.530 1.000 25.816 28 GLY H O 1
ATOM 12439 N N . MET H 1 14 ? -67.103 -10.728 -2.541 1.000 26.761 29 MET H N 1
ATOM 12440 C CA . MET H 1 14 ? -68.277 -10.296 -1.795 1.000 24.885 29 MET H CA 1
ATOM 12441 C C . MET H 1 14 ? -67.819 -9.733 -0.459 1.000 24.495 29 MET H C 1
ATOM 12442 O O . MET H 1 14 ? -66.731 -10.044 0.024 1.000 24.898 29 MET H O 1
ATOM 12447 N N . SER H 1 15 ? -68.671 -8.899 0.133 1.000 25.629 30 SER H N 1
ATOM 12448 C CA . SER H 1 15 ? -68.301 -8.217 1.367 1.000 24.161 30 SER H CA 1
ATOM 12449 C C . SER H 1 15 ? -68.367 -9.131 2.582 1.000 22.237 30 SER H C 1
ATOM 12450 O O . SER H 1 15 ? -67.606 -8.935 3.535 1.000 22.782 30 SER H O 1
ATOM 12453 N N . GLY H 1 16 ? -69.252 -10.123 2.575 1.000 21.918 31 GLY H N 1
ATOM 12454 C CA . GLY H 1 16 ? -69.468 -10.907 3.772 1.000 23.105 31 GLY H CA 1
ATOM 12455 C C . GLY H 1 16 ? -70.172 -10.156 4.880 1.000 23.442 31 GLY H C 1
ATOM 12456 O O . GLY H 1 16 ? -70.198 -10.630 6.018 1.000 23.495 31 GLY H O 1
ATOM 12457 N N . ARG H 1 17 ? -70.746 -8.990 4.576 1.000 23.303 32 ARG H N 1
ATOM 12458 C CA . ARG H 1 17 ? -71.433 -8.151 5.553 1.000 23.448 32 ARG H CA 1
ATOM 12459 C C . ARG H 1 17 ? -72.631 -7.486 4.868 1.000 23.361 32 ARG H C 1
ATOM 12460 O O . ARG H 1 17 ? -72.716 -6.271 4.715 1.000 24.437 32 ARG H O 1
ATOM 12468 N N . TYR H 1 18 ? -73.589 -8.307 4.441 1.000 23.295 33 TYR H N 1
ATOM 12469 C CA . TYR H 1 18 ? -74.736 -7.855 3.662 1.000 23.711 33 TYR H CA 1
ATOM 12470 C C . TYR H 1 18 ? -75.846 -8.899 3.837 1.000 24.029 33 TYR H C 1
ATOM 12471 O O . TYR H 1 18 ? -76.152 -9.698 2.950 1.000 23.221 33 TYR H O 1
ATOM 12480 N N . PHE H 1 19 ? -76.468 -8.894 5.015 1.000 23.529 34 PHE H N 1
ATOM 12481 C CA . PHE H 1 19 ? -77.552 -9.826 5.303 1.000 23.200 34 PHE H CA 1
ATOM 12482 C C . PHE H 1 19 ? -78.790 -9.458 4.488 1.000 22.805 34 PHE H C 1
ATOM 12483 O O . PHE H 1 19 ? -79.164 -8.284 4.423 1.000 22.792 34 PHE H O 1
ATOM 12491 N N . PRO H 1 20 ? -79.448 -10.434 3.850 1.000 23.353 35 PRO H N 1
ATOM 12492 C CA . PRO H 1 20 ? -79.098 -11.852 3.777 1.000 23.632 35 PRO H CA 1
ATOM 12493 C C . PRO H 1 20 ? -78.459 -12.232 2.445 1.000 23.137 35 PRO H C 1
ATOM 12494 O O . PRO H 1 20 ? -78.471 -13.395 2.055 1.000 22.358 35 PRO H O 1
ATOM 12498 N N . PHE H 1 21 ? -77.896 -11.265 1.720 1.000 22.058 36 PHE H N 1
ATOM 12499 C CA . PHE H 1 21 ? -77.240 -11.583 0.457 1.000 23.958 36 PHE H CA 1
ATOM 12500 C C . PHE H 1 21 ? -75.925 -12.312 0.697 1.000 23.529 36 PHE H C 1
ATOM 12501 O O . PHE H 1 21 ? -75.694 -13.397 0.151 1.000 23.566 36 PHE H O 1
ATOM 12509 N N . THR H 1 22 ? -75.050 -11.731 1.513 1.000 23.840 37 THR H N 1
ATOM 12510 C CA . THR H 1 22 ? -73.787 -12.365 1.873 1.000 23.655 37 THR H CA 1
ATOM 12511 C C . THR H 1 22 ? -73.420 -11.922 3.280 1.000 23.137 37 THR H C 1
ATOM 12512 O O . THR H 1 22 ? -73.260 -10.724 3.535 1.000 22.984 37 THR H O 1
ATOM 12516 N N . PHE H 1 23 ? -73.308 -12.879 4.195 1.000 22.661 38 PHE H N 1
ATOM 12517 C CA . PHE H 1 23 ? -72.985 -12.572 5.581 1.000 23.290 38 PHE H CA 1
ATOM 12518 C C . PHE H 1 23 ? -72.303 -13.786 6.197 1.000 23.869 38 PHE H C 1
ATOM 12519 O O . PHE H 1 23 ? -72.145 -14.828 5.554 1.000 23.090 38 PHE H O 1
ATOM 12527 N N . VAL H 1 24 ? -71.903 -13.643 7.458 1.000 23.842 39 VAL H N 1
ATOM 12528 C CA . VAL H 1 24 ? -71.205 -14.690 8.196 1.000 24.248 39 VAL H CA 1
ATOM 12529 C C . VAL H 1 24 ? -71.901 -14.880 9.535 1.000 25.321 39 VAL H C 1
ATOM 12530 O O . VAL H 1 24 ? -71.977 -13.943 10.339 1.000 25.306 39 VAL H O 1
ATOM 12534 N N . LYS H 1 25 ? -72.412 -16.086 9.771 1.000 27.893 40 LYS H N 1
ATOM 12535 C CA . LYS H 1 25 ? -72.907 -16.487 11.079 1.000 30.259 40 LYS H CA 1
ATOM 12536 C C . LYS H 1 25 ? -72.443 -17.910 11.344 1.000 32.728 40 LYS H C 1
ATOM 12537 O O . LYS H 1 25 ? -72.384 -18.729 10.422 1.000 31.109 40 LYS H O 1
ATOM 12543 N N . GLN H 1 26 ? -72.101 -18.193 12.603 1.000 38.634 41 GLN H N 1
ATOM 12544 C CA . GLN H 1 26 ? -71.488 -19.468 12.982 1.000 38.744 41 GLN H CA 1
ATOM 12545 C C . GLN H 1 26 ? -70.201 -19.700 12.195 1.000 38.481 41 GLN H C 1
ATOM 12546 O O . GLN H 1 26 ? -69.878 -20.826 11.813 1.000 38.539 41 GLN H O 1
ATOM 12552 N N . ASP H 1 27 ? -69.472 -18.614 11.938 1.000 32.749 42 ASP H N 1
ATOM 12553 C CA . ASP H 1 27 ? -68.267 -18.589 11.112 1.000 32.485 42 ASP H CA 1
ATOM 12554 C C . ASP H 1 27 ? -68.518 -19.057 9.683 1.000 29.282 42 ASP H C 1
ATOM 12555 O O . ASP H 1 27 ? -67.560 -19.260 8.928 1.000 28.164 42 ASP H O 1
ATOM 12560 N N . GLU H 1 28 ? -69.778 -19.224 9.287 1.000 29.269 43 GLU H N 1
ATOM 12561 C CA . GLU H 1 28 ? -70.137 -19.709 7.962 1.000 27.372 43 GLU H CA 1
ATOM 12562 C C . GLU H 1 28 ? -70.482 -18.528 7.064 1.000 26.064 43 GLU H C 1
ATOM 12563 O O . GLU H 1 28 ? -71.422 -17.779 7.352 1.000 25.700 43 GLU H O 1
ATOM 12569 N N . LEU H 1 29 ? -69.718 -18.361 5.988 1.000 25.564 44 LEU H N 1
ATOM 12570 C CA . LEU H 1 29 ? -70.116 -17.450 4.925 1.000 23.611 44 LEU H CA 1
ATOM 12571 C C . LEU H 1 29 ? -71.329 -18.028 4.211 1.000 22.832 44 LEU H C 1
ATOM 12572 O O . LEU H 1 29 ? -71.308 -19.182 3.773 1.000 23.816 44 LEU H O 1
ATOM 12577 N N . GLN H 1 30 ? -72.396 -17.241 4.110 1.000 22.842 45 GLN H N 1
ATOM 12578 C CA . GLN H 1 30 ? -73.637 -17.745 3.538 1.000 22.871 45 GLN H CA 1
ATOM 12579 C C . GLN H 1 30 ? -74.498 -16.570 3.101 1.000 22.640 45 GLN H C 1
ATOM 12580 O O . GLN H 1 30 ? -74.174 -15.406 3.350 1.000 22.629 45 GLN H O 1
ATOM 12586 N N . GLY H 1 31 ? -75.598 -16.893 2.438 1.000 22.311 46 GLY H N 1
ATOM 12587 C CA . GLY H 1 31 ? -76.564 -15.913 2.007 1.000 22.363 46 GLY H CA 1
ATOM 12588 C C . GLY H 1 31 ? -77.065 -16.230 0.617 1.000 23.221 46 GLY H C 1
ATOM 12589 O O . GLY H 1 31 ? -76.765 -17.278 0.047 1.000 23.950 46 GLY H O 1
ATOM 12590 N N . PHE H 1 32 ? -77.844 -15.293 0.069 1.000 23.098 47 PHE H N 1
ATOM 12591 C CA . PHE H 1 32 ? -78.397 -15.464 -1.271 1.000 23.805 47 PHE H CA 1
ATOM 12592 C C . PHE H 1 32 ? -77.303 -15.486 -2.331 1.000 24.771 47 PHE H C 1
ATOM 12593 O O . PHE H 1 32 ? -77.438 -16.177 -3.347 1.000 24.485 47 PHE H O 1
ATOM 12601 N N . GLU H 1 33 ? -76.214 -14.745 -2.114 1.000 28.359 48 GLU H N 1
ATOM 12602 C CA . GLU H 1 33 ? -75.143 -14.713 -3.102 1.000 28.669 48 GLU H CA 1
ATOM 12603 C C . GLU H 1 33 ? -74.351 -16.012 -3.108 1.000 28.672 48 GLU H C 1
ATOM 12604 O O . GLU H 1 33 ? -73.845 -16.425 -4.159 1.000 29.119 48 GLU H O 1
ATOM 12610 N N . VAL H 1 34 ? -74.238 -16.670 -1.954 1.000 29.556 49 VAL H N 1
ATOM 12611 C CA . VAL H 1 34 ? -73.468 -17.907 -1.874 1.000 26.593 49 VAL H CA 1
ATOM 12612 C C . VAL H 1 34 ? -74.234 -19.054 -2.519 1.000 28.448 49 VAL H C 1
ATOM 12613 O O . VAL H 1 34 ? -73.668 -19.851 -3.275 1.000 30.225 49 VAL H O 1
ATOM 12617 N N . ASP H 1 35 ? -75.536 -19.150 -2.236 1.000 25.443 50 ASP H N 1
ATOM 12618 C CA . ASP H 1 35 ? -76.338 -20.231 -2.799 1.000 25.956 50 ASP H CA 1
ATOM 12619 C C . ASP H 1 35 ? -76.441 -20.116 -4.313 1.000 27.269 50 ASP H C 1
ATOM 12620 O O . ASP H 1 35 ? -76.433 -21.129 -5.021 1.000 26.990 50 ASP H O 1
ATOM 12625 N N . VAL H 1 36 ? -76.544 -18.888 -4.827 1.000 24.300 51 VAL H N 1
ATOM 12626 C CA . VAL H 1 36 ? -76.667 -18.696 -6.270 1.000 24.763 51 VAL H CA 1
ATOM 12627 C C . VAL H 1 36 ? -75.402 -19.161 -6.979 1.000 25.353 51 VAL H C 1
ATOM 12628 O O . VAL H 1 36 ? -75.456 -19.952 -7.928 1.000 25.095 51 VAL H O 1
ATOM 12632 N N . TRP H 1 37 ? -74.244 -18.680 -6.529 1.000 24.300 52 TRP H N 1
ATOM 12633 C CA . TRP H 1 37 ? -72.995 -19.069 -7.166 1.000 25.137 52 TRP H CA 1
ATOM 12634 C C . TRP H 1 37 ? -72.570 -20.487 -6.813 1.000 26.630 52 TRP H C 1
ATOM 12635 O O . TRP H 1 37 ? -71.710 -21.048 -7.500 1.000 26.156 52 TRP H O 1
ATOM 12646 N N . ASN H 1 38 ? -73.142 -21.078 -5.763 1.000 32.204 53 ASN H N 1
ATOM 12647 C CA . ASN H 1 38 ? -73.002 -22.514 -5.568 1.000 32.601 53 ASN H CA 1
ATOM 12648 C C . ASN H 1 38 ? -73.878 -23.303 -6.528 1.000 32.875 53 ASN H C 1
ATOM 12649 O O . ASN H 1 38 ? -73.605 -24.483 -6.770 1.000 33.286 53 ASN H O 1
ATOM 12654 N N . GLU H 1 39 ? -74.922 -22.678 -7.073 1.000 29.264 54 GLU H N 1
ATOM 12655 C CA . GLU H 1 39 ? -75.731 -23.317 -8.103 1.000 29.698 54 GLU H CA 1
ATOM 12656 C C . GLU H 1 39 ? -75.105 -23.136 -9.480 1.000 27.885 54 GLU H C 1
ATOM 12657 O O . GLU H 1 39 ? -75.151 -24.049 -10.312 1.000 27.730 54 GLU H O 1
ATOM 12663 N N . ILE H 1 40 ? -74.505 -21.969 -9.730 1.000 29.711 55 ILE H N 1
ATOM 12664 C CA . ILE H 1 40 ? -73.849 -21.719 -11.012 1.000 28.564 55 ILE H CA 1
ATOM 12665 C C . ILE H 1 40 ? -72.673 -22.667 -11.202 1.000 29.140 55 ILE H C 1
ATOM 12666 O O . ILE H 1 40 ? -72.444 -23.187 -12.302 1.000 28.598 55 ILE H O 1
ATOM 12671 N N . GLY H 1 41 ? -71.910 -22.908 -10.135 1.000 29.709 56 GLY H N 1
ATOM 12672 C CA . GLY H 1 41 ? -70.738 -23.761 -10.251 1.000 27.985 56 GLY H CA 1
ATOM 12673 C C . GLY H 1 41 ? -71.086 -25.194 -10.602 1.000 28.932 56 GLY H C 1
ATOM 12674 O O . GLY H 1 41 ? -70.333 -25.869 -11.307 1.000 27.724 56 GLY H O 1
ATOM 12675 N N . LYS H 1 42 ? -72.229 -25.679 -10.112 1.000 33.301 57 LYS H N 1
ATOM 12676 C CA . LYS H 1 42 ? -72.665 -27.034 -10.437 1.000 33.409 57 LYS H CA 1
ATOM 12677 C C . LYS H 1 42 ? -72.876 -27.202 -11.936 1.000 30.333 57 LYS H C 1
ATOM 12678 O O . LYS H 1 42 ? -72.416 -28.180 -12.537 1.000 33.457 57 LYS H O 1
ATOM 12684 N N . ARG H 1 43 ? -73.572 -26.250 -12.561 1.000 28.848 58 ARG H N 1
ATOM 12685 C CA . ARG H 1 43 ? -73.993 -26.439 -13.944 1.000 26.111 58 ARG H CA 1
ATOM 12686 C C . ARG H 1 43 ? -72.841 -26.217 -14.917 1.000 27.424 58 ARG H C 1
ATOM 12687 O O . ARG H 1 43 ? -72.751 -26.898 -15.945 1.000 27.172 58 ARG H O 1
ATOM 12695 N N . ASN H 1 44 ? -71.946 -25.283 -14.608 1.000 32.188 59 ASN H N 1
ATOM 12696 C CA . ASN H 1 44 ? -70.796 -24.991 -15.453 1.000 27.901 59 ASN H CA 1
ATOM 12697 C C . ASN H 1 44 ? -69.536 -25.722 -15.004 1.000 30.530 59 ASN H C 1
ATOM 12698 O O . ASN H 1 44 ? -68.467 -25.504 -15.584 1.000 31.599 59 ASN H O 1
ATOM 12703 N N . ASP H 1 45 ? -69.646 -26.589 -13.996 1.000 28.027 60 ASP H N 1
ATOM 12704 C CA . ASP H 1 45 ? -68.513 -27.333 -13.443 1.000 28.361 60 ASP H CA 1
ATOM 12705 C C . ASP H 1 45 ? -67.373 -26.392 -13.059 1.000 28.032 60 ASP H C 1
ATOM 12706 O O . ASP H 1 45 ? -66.210 -26.599 -13.413 1.000 29.525 60 ASP H O 1
ATOM 12711 N N . TYR H 1 46 ? -67.722 -25.340 -12.328 1.000 26.837 61 TYR H N 1
ATOM 12712 C CA . TYR H 1 46 ? -66.746 -24.386 -11.826 1.000 27.938 61 TYR H CA 1
ATOM 12713 C C . TYR H 1 46 ? -66.231 -24.821 -10.461 1.000 28.048 61 TYR H C 1
ATOM 12714 O O . TYR H 1 46 ? -66.949 -25.444 -9.674 1.000 26.466 61 TYR H O 1
ATOM 12723 N N . LYS H 1 47 ? -64.974 -24.481 -10.184 1.000 35.217 62 LYS H N 1
ATOM 12724 C CA . LYS H 1 47 ? -64.428 -24.564 -8.831 1.000 29.809 62 LYS H CA 1
ATOM 12725 C C . LYS H 1 47 ? -64.628 -23.194 -8.197 1.000 30.988 62 LYS H C 1
ATOM 12726 O O . LYS H 1 47 ? -63.819 -22.282 -8.388 1.000 29.933 62 LYS H O 1
ATOM 12732 N N . VAL H 1 48 ? -65.717 -23.045 -7.451 1.000 27.861 63 VAL H N 1
ATOM 12733 C CA . VAL H 1 48 ? -66.136 -21.739 -6.954 1.000 27.653 63 VAL H CA 1
ATOM 12734 C C . VAL H 1 48 ? -65.337 -21.394 -5.703 1.000 27.622 63 VAL H C 1
ATOM 12735 O O . VAL H 1 48 ? -65.404 -22.104 -4.693 1.000 27.522 63 VAL H O 1
ATOM 12739 N N . GLU H 1 49 ? -64.583 -20.300 -5.767 1.000 26.479 64 GLU H N 1
ATOM 12740 C CA . GLU H 1 49 ? -63.844 -19.768 -4.629 1.000 26.922 64 GLU H CA 1
ATOM 12741 C C . GLU H 1 49 ? -64.428 -18.410 -4.266 1.000 27.061 64 GLU H C 1
ATOM 12742 O O . GLU H 1 49 ? -64.383 -17.476 -5.075 1.000 26.640 64 GLU H O 1
ATOM 12748 N N . PHE H 1 50 ? -64.980 -18.302 -3.061 1.000 26.390 65 PHE H N 1
ATOM 12749 C CA . PHE H 1 50 ? -65.536 -17.044 -2.584 1.000 28.027 65 PHE H CA 1
ATOM 12750 C C . PHE H 1 50 ? -64.443 -16.234 -1.896 1.000 29.769 65 PHE H C 1
ATOM 12751 O O . PHE H 1 50 ? -63.760 -16.736 -0.998 1.000 30.388 65 PHE H O 1
ATOM 12759 N N . VAL H 1 51 ? -64.279 -14.986 -2.325 1.000 33.317 66 VAL H N 1
ATOM 12760 C CA . VAL H 1 51 ? -63.281 -14.076 -1.774 1.000 33.296 66 VAL H CA 1
ATOM 12761 C C . VAL H 1 51 ? -64.016 -12.965 -1.038 1.000 32.841 66 VAL H C 1
ATOM 12762 O O . VAL H 1 51 ? -64.876 -12.291 -1.617 1.000 32.883 66 VAL H O 1
ATOM 12766 N N . THR H 1 52 ? -63.678 -12.769 0.232 1.000 33.478 67 THR H N 1
ATOM 12767 C CA . THR H 1 52 ? -64.360 -11.807 1.086 1.000 33.357 67 THR H CA 1
ATOM 12768 C C . THR H 1 52 ? -63.480 -10.583 1.303 1.000 33.322 67 THR H C 1
ATOM 12769 O O . THR H 1 52 ? -62.339 -10.703 1.762 1.000 33.151 67 THR H O 1
ATOM 12773 N N . ALA H 1 53 ? -64.020 -9.411 0.977 1.000 30.335 68 ALA H N 1
ATOM 12774 C CA . ALA H 1 53 ? -63.339 -8.142 1.191 1.000 27.161 68 ALA H CA 1
ATOM 12775 C C . ALA H 1 53 ? -64.384 -7.037 1.181 1.000 25.190 68 ALA H C 1
ATOM 12776 O O . ALA H 1 53 ? -65.473 -7.198 0.625 1.000 25.169 68 ALA H O 1
ATOM 12778 N N . ASN H 1 54 ? -64.035 -5.912 1.805 1.000 25.679 69 ASN H N 1
ATOM 12779 C CA . ASN H 1 54 ? -64.968 -4.800 1.934 1.000 25.548 69 ASN H CA 1
ATOM 12780 C C . ASN H 1 54 ? -65.489 -4.365 0.569 1.000 25.879 69 ASN H C 1
ATOM 12781 O O . ASN H 1 54 ? -64.785 -4.435 -0.441 1.000 26.887 69 ASN H O 1
ATOM 12786 N N . PHE H 1 55 ? -66.748 -3.918 0.550 1.000 25.171 70 PHE H N 1
ATOM 12787 C CA . PHE H 1 55 ? -67.406 -3.578 -0.709 1.000 25.456 70 PHE H CA 1
ATOM 12788 C C . PHE H 1 55 ? -66.720 -2.416 -1.417 1.000 25.677 70 PHE H C 1
ATOM 12789 O O . PHE H 1 55 ? -66.731 -2.350 -2.651 1.000 25.943 70 PHE H O 1
ATOM 12797 N N . SER H 1 56 ? -66.118 -1.496 -0.662 1.000 26.214 71 SER H N 1
ATOM 12798 C CA . SER H 1 56 ? -65.501 -0.321 -1.266 1.000 27.251 71 SER H CA 1
ATOM 12799 C C . SER H 1 56 ? -64.306 -0.670 -2.145 1.000 26.751 71 SER H C 1
ATOM 12800 O O . SER H 1 56 ? -63.874 0.171 -2.941 1.000 25.995 71 SER H O 1
ATOM 12803 N N . GLY H 1 57 ? -63.765 -1.878 -2.024 1.000 28.993 72 GLY H N 1
ATOM 12804 C CA . GLY H 1 57 ? -62.608 -2.256 -2.812 1.000 29.061 72 GLY H CA 1
ATOM 12805 C C . GLY H 1 57 ? -62.875 -3.374 -3.798 1.000 28.174 72 GLY H C 1
ATOM 12806 O O . GLY H 1 57 ? -62.002 -3.717 -4.601 1.000 27.659 72 GLY H O 1
ATOM 12807 N N . LEU H 1 58 ? -64.082 -3.943 -3.751 1.000 28.030 73 LEU H N 1
ATOM 12808 C CA . LEU H 1 58 ? -64.413 -5.068 -4.621 1.000 28.548 73 LEU H CA 1
ATOM 12809 C C . LEU H 1 58 ? -64.291 -4.687 -6.092 1.000 27.856 73 LEU H C 1
ATOM 12810 O O . LEU H 1 58 ? -63.730 -5.442 -6.895 1.000 28.596 73 LEU H O 1
ATOM 12815 N N . LEU H 1 59 ? -64.812 -3.515 -6.464 1.000 27.348 74 LEU H N 1
ATOM 12816 C CA . LEU H 1 59 ? -64.684 -3.063 -7.845 1.000 28.172 74 LEU H CA 1
ATOM 12817 C C . LEU H 1 59 ? -63.226 -2.853 -8.229 1.000 31.846 74 LEU H C 1
ATOM 12818 O O . LEU H 1 59 ? -62.858 -3.035 -9.396 1.000 34.128 74 LEU H O 1
ATOM 12823 N N . GLY H 1 60 ? -62.383 -2.475 -7.266 1.000 31.241 75 GLY H N 1
ATOM 12824 C CA . GLY H 1 60 ? -60.963 -2.361 -7.549 1.000 32.206 75 GLY H CA 1
ATOM 12825 C C . GLY H 1 60 ? -60.287 -3.714 -7.658 1.000 34.030 75 GLY H C 1
ATOM 12826 O O . GLY H 1 60 ? -59.442 -3.927 -8.532 1.000 36.107 75 GLY H O 1
ATOM 12827 N N . LEU H 1 61 ? -60.653 -4.650 -6.778 1.000 32.578 76 LEU H N 1
ATOM 12828 C CA . LEU H 1 61 ? -60.084 -5.992 -6.846 1.000 32.772 76 LEU H CA 1
ATOM 12829 C C . LEU H 1 61 ? -60.491 -6.708 -8.128 1.000 34.383 76 LEU H C 1
ATOM 12830 O O . LEU H 1 61 ? -59.760 -7.580 -8.612 1.000 35.712 76 LEU H O 1
ATOM 12835 N N . LEU H 1 62 ? -61.651 -6.359 -8.687 1.000 35.454 77 LEU H N 1
ATOM 12836 C CA . LEU H 1 62 ? -62.054 -6.922 -9.970 1.000 36.897 77 LEU H CA 1
ATOM 12837 C C . LEU H 1 62 ? -61.184 -6.385 -11.100 1.000 39.642 77 LEU H C 1
ATOM 12838 O O . LEU H 1 62 ? -60.792 -7.137 -12.000 1.000 38.302 77 LEU H O 1
ATOM 12843 N N . GLU H 1 63 ? -60.871 -5.087 -11.070 1.000 49.230 78 GLU H N 1
ATOM 12844 C CA . GLU H 1 63 ? -60.022 -4.504 -12.104 1.000 49.272 78 GLU H CA 1
ATOM 12845 C C . GLU H 1 63 ? -58.600 -5.045 -12.021 1.000 49.698 78 GLU H C 1
ATOM 12846 O O . GLU H 1 63 ? -57.975 -5.330 -13.051 1.000 49.614 78 GLU H O 1
ATOM 12852 N N . THR H 1 64 ? -58.070 -5.191 -10.804 1.000 40.552 79 THR H N 1
ATOM 12853 C CA . THR H 1 64 ? -56.701 -5.672 -10.651 1.000 39.776 79 THR H CA 1
ATOM 12854 C C . THR H 1 64 ? -56.558 -7.119 -11.108 1.000 39.897 79 THR H C 1
ATOM 12855 O O . THR H 1 64 ? -55.517 -7.492 -11.662 1.000 39.065 79 THR H O 1
ATOM 12859 N N . GLY H 1 65 ? -57.582 -7.943 -10.891 1.000 39.460 80 GLY H N 1
ATOM 12860 C CA . GLY H 1 65 ? -57.583 -9.312 -11.364 1.000 40.255 80 GLY H CA 1
ATOM 12861 C C . GLY H 1 65 ? -57.470 -10.371 -10.290 1.000 40.752 80 GLY H C 1
ATOM 12862 O O . GLY H 1 65 ? -57.385 -11.556 -10.631 1.000 40.679 80 GLY H O 1
ATOM 12863 N N . ARG H 1 66 ? -57.459 -9.995 -9.008 1.000 45.105 81 ARG H N 1
ATOM 12864 C CA . ARG H 1 66 ? -57.389 -11.002 -7.952 1.000 45.308 81 ARG H CA 1
ATOM 12865 C C . ARG H 1 66 ? -58.654 -11.850 -7.899 1.000 44.887 81 ARG H C 1
ATOM 12866 O O . ARG H 1 66 ? -58.602 -13.011 -7.477 1.000 44.855 81 ARG H O 1
ATOM 12874 N N . ILE H 1 67 ? -59.790 -11.291 -8.312 1.000 37.431 82 ILE H N 1
ATOM 12875 C CA . ILE H 1 67 ? -61.035 -12.042 -8.413 1.000 33.149 82 ILE H CA 1
ATOM 12876 C C . ILE H 1 67 ? -61.514 -12.001 -9.856 1.000 31.780 82 ILE H C 1
ATOM 12877 O O . ILE H 1 67 ? -60.917 -11.329 -10.705 1.000 32.285 82 ILE H O 1
ATOM 12882 N N . ASP H 1 68 ? -62.592 -12.725 -10.143 1.000 29.977 83 ASP H N 1
ATOM 12883 C CA . ASP H 1 68 ? -63.146 -12.799 -11.488 1.000 28.051 83 ASP H CA 1
ATOM 12884 C C . ASP H 1 68 ? -64.498 -12.120 -11.625 1.000 26.624 83 ASP H C 1
ATOM 12885 O O . ASP H 1 68 ? -64.799 -11.582 -12.692 1.000 25.982 83 ASP H O 1
ATOM 12890 N N . THR H 1 69 ? -65.314 -12.129 -10.574 1.000 27.043 84 THR H N 1
ATOM 12891 C CA . THR H 1 69 ? -66.611 -11.470 -10.591 1.000 25.835 84 THR H CA 1
ATOM 12892 C C . THR H 1 69 ? -66.929 -10.981 -9.186 1.000 25.756 84 THR H C 1
ATOM 12893 O O . THR H 1 69 ? -66.176 -11.216 -8.237 1.000 25.290 84 THR H O 1
ATOM 12897 N N . ILE H 1 70 ? -68.063 -10.298 -9.060 1.000 24.987 85 ILE H N 1
ATOM 12898 C CA . ILE H 1 70 ? -68.543 -9.790 -7.781 1.000 24.087 85 ILE H CA 1
ATOM 12899 C C . ILE H 1 70 ? -70.005 -10.183 -7.639 1.000 24.363 85 ILE H C 1
ATOM 12900 O O . ILE H 1 70 ? -70.833 -9.824 -8.485 1.000 25.135 85 ILE H O 1
ATOM 12905 N N . SER H 1 71 ? -70.323 -10.917 -6.577 1.000 23.774 86 SER H N 1
ATOM 12906 C CA . SER H 1 71 ? -71.697 -11.298 -6.260 1.000 23.682 86 SER H CA 1
ATOM 12907 C C . SER H 1 71 ? -72.109 -10.518 -5.015 1.000 23.034 86 SER H C 1
ATOM 12908 O O . SER H 1 71 ? -72.119 -11.041 -3.901 1.000 23.774 86 SER H O 1
ATOM 12911 N N . ASN H 1 72 ? -72.449 -9.245 -5.217 1.000 24.582 87 ASN H N 1
ATOM 12912 C CA . ASN H 1 72 ? -72.772 -8.358 -4.107 1.000 23.990 87 ASN H CA 1
ATOM 12913 C C . ASN H 1 72 ? -73.814 -7.332 -4.542 1.000 24.171 87 ASN H C 1
ATOM 12914 O O . ASN H 1 72 ? -73.731 -6.151 -4.187 1.000 22.332 87 ASN H O 1
ATOM 12919 N N . GLN H 1 73 ? -74.801 -7.776 -5.325 1.000 23.821 88 GLN H N 1
ATOM 12920 C CA . GLN H 1 73 ? -75.901 -6.928 -5.789 1.000 22.063 88 GLN H CA 1
ATOM 12921 C C . GLN H 1 73 ? -75.380 -5.710 -6.552 1.000 20.668 88 GLN H C 1
ATOM 12922 O O . GLN H 1 73 ? -75.828 -4.578 -6.351 1.000 19.942 88 GLN H O 1
ATOM 12928 N N . ILE H 1 74 ? -74.424 -5.957 -7.444 1.000 20.968 89 ILE H N 1
ATOM 12929 C CA . ILE H 1 74 ? -73.798 -4.886 -8.212 1.000 20.858 89 ILE H CA 1
ATOM 12930 C C . ILE H 1 74 ? -74.834 -4.319 -9.178 1.000 20.810 89 ILE H C 1
ATOM 12931 O O . ILE H 1 74 ? -75.242 -4.986 -10.132 1.000 21.200 89 ILE H O 1
ATOM 12936 N N . THR H 1 75 ? -75.254 -3.082 -8.932 1.000 21.124 90 THR H N 1
ATOM 12937 C CA . THR H 1 75 ? -76.279 -2.452 -9.750 1.000 20.763 90 THR H CA 1
ATOM 12938 C C . THR H 1 75 ? -75.709 -2.032 -11.099 1.000 22.540 90 THR H C 1
ATOM 12939 O O . THR H 1 75 ? -74.598 -1.502 -11.185 1.000 23.500 90 THR H O 1
ATOM 12943 N N . ILE H 1 76 ? -76.477 -2.284 -12.155 1.000 24.016 91 ILE H N 1
ATOM 12944 C CA . ILE H 1 76 ? -76.110 -1.853 -13.500 1.000 23.411 91 ILE H CA 1
ATOM 12945 C C . ILE H 1 76 ? -76.333 -0.350 -13.606 1.000 22.434 91 ILE H C 1
ATOM 12946 O O . ILE H 1 76 ? -77.469 0.126 -13.518 1.000 23.184 91 ILE H O 1
ATOM 12951 N N . THR H 1 77 ? -75.252 0.401 -13.794 1.000 22.087 92 THR H N 1
ATOM 12952 C CA . THR H 1 77 ? -75.323 1.839 -14.002 1.000 21.863 92 THR H CA 1
ATOM 12953 C C . THR H 1 77 ? -74.631 2.200 -15.309 1.000 23.469 92 THR H C 1
ATOM 12954 O O . THR H 1 77 ? -73.829 1.431 -15.845 1.000 24.277 92 THR H O 1
ATOM 12958 N N . ASP H 1 78 ? -74.949 3.391 -15.821 1.000 24.740 93 ASP H N 1
ATOM 12959 C CA . ASP H 1 78 ? -74.346 3.838 -17.072 1.000 23.648 93 ASP H CA 1
ATOM 12960 C C . ASP H 1 78 ? -72.842 4.033 -16.933 1.000 24.287 93 ASP H C 1
ATOM 12961 O O . ASP H 1 78 ? -72.108 3.914 -17.920 1.000 26.593 93 ASP H O 1
ATOM 12966 N N . ALA H 1 79 ? -72.364 4.326 -15.723 1.000 24.477 94 ALA H N 1
ATOM 12967 C CA . ALA H 1 79 ? -70.928 4.483 -15.516 1.000 25.366 94 ALA H CA 1
ATOM 12968 C C . ALA H 1 79 ? -70.235 3.134 -15.352 1.000 26.006 94 ALA H C 1
ATOM 12969 O O . ALA H 1 79 ? -69.124 2.940 -15.858 1.000 27.503 94 ALA H O 1
ATOM 12971 N N . ARG H 1 80 ? -70.878 2.193 -14.656 1.000 26.182 95 ARG H N 1
ATOM 12972 C CA . ARG H 1 80 ? -70.287 0.870 -14.475 1.000 28.543 95 ARG H CA 1
ATOM 12973 C C . ARG H 1 80 ? -70.316 0.068 -15.769 1.000 29.461 95 ARG H C 1
ATOM 12974 O O . ARG H 1 80 ? -69.355 -0.644 -16.085 1.000 30.530 95 ARG H O 1
ATOM 12982 N N . LYS H 1 81 ? -71.410 0.169 -16.529 1.000 34.009 96 LYS H N 1
ATOM 12983 C CA . LYS H 1 81 ? -71.568 -0.641 -17.733 1.000 34.117 96 LYS H CA 1
ATOM 12984 C C . LYS H 1 81 ? -70.520 -0.318 -18.792 1.000 34.304 96 LYS H C 1
ATOM 12985 O O . LYS H 1 81 ? -70.349 -1.096 -19.736 1.000 34.457 96 LYS H O 1
ATOM 12991 N N . ALA H 1 82 ? -69.811 0.805 -18.653 1.000 28.019 97 ALA H N 1
ATOM 12992 C CA . ALA H 1 82 ? -68.773 1.158 -19.614 1.000 27.798 97 ALA H CA 1
ATOM 12993 C C . ALA H 1 82 ? -67.470 0.421 -19.330 1.000 26.532 97 ALA H C 1
ATOM 12994 O O . ALA H 1 82 ? -66.823 -0.079 -20.257 1.000 24.382 97 ALA H O 1
ATOM 12996 N N . LYS H 1 83 ? -67.073 0.335 -18.061 1.000 26.461 98 LYS H N 1
ATOM 12997 C CA . LYS H 1 83 ? -65.793 -0.260 -17.704 1.000 25.132 98 LYS H CA 1
ATOM 12998 C C . LYS H 1 83 ? -65.848 -1.770 -17.529 1.000 25.235 98 LYS H C 1
ATOM 12999 O O . LYS H 1 83 ? -64.796 -2.418 -17.554 1.000 25.885 98 LYS H O 1
ATOM 13005 N N . TYR H 1 84 ? -67.032 -2.348 -17.352 1.000 26.785 99 TYR H N 1
ATOM 13006 C CA . TYR H 1 84 ? -67.154 -3.761 -17.034 1.000 27.340 99 TYR H CA 1
ATOM 13007 C C . TYR H 1 84 ? -68.114 -4.443 -17.996 1.000 28.585 99 TYR H C 1
ATOM 13008 O O . TYR H 1 84 ? -68.916 -3.798 -18.676 1.000 28.135 99 TYR H O 1
ATOM 13017 N N . LEU H 1 85 ? -68.016 -5.768 -18.040 1.000 28.777 100 LEU H N 1
ATOM 13018 C CA . LEU H 1 85 ? -68.992 -6.614 -18.712 1.000 30.043 100 LEU H CA 1
ATOM 13019 C C . LEU H 1 85 ? -69.961 -7.148 -17.665 1.000 32.622 100 LEU H C 1
ATOM 13020 O O . LEU H 1 85 ? -69.548 -7.838 -16.727 1.000 31.188 100 LEU H O 1
ATOM 13025 N N . PHE H 1 86 ? -71.237 -6.821 -17.816 1.000 40.194 101 PHE H N 1
ATOM 13026 C CA . PHE H 1 86 ? -72.263 -7.306 -16.908 1.000 39.126 101 PHE H CA 1
ATOM 13027 C C . PHE H 1 86 ? -72.977 -8.501 -17.521 1.000 39.142 101 PHE H C 1
ATOM 13028 O O . PHE H 1 86 ? -73.130 -8.600 -18.741 1.000 39.310 101 PHE H O 1
ATOM 13036 N N . SER H 1 87 ? -73.409 -9.417 -16.657 1.000 31.901 102 SER H N 1
ATOM 13037 C CA . SER H 1 87 ? -74.206 -10.552 -17.099 1.000 28.764 102 SER H CA 1
ATOM 13038 C C . SER H 1 87 ? -75.643 -10.104 -17.330 1.000 25.427 102 SER H C 1
ATOM 13039 O O . SER H 1 87 ? -75.908 -8.911 -17.516 1.000 24.850 102 SER H O 1
ATOM 13042 N N . ASP H 1 88 ? -76.569 -11.039 -17.327 1.000 23.255 103 ASP H N 1
ATOM 13043 C CA . ASP H 1 88 ? -77.962 -10.637 -17.306 1.000 23.074 103 ASP H CA 1
ATOM 13044 C C . ASP H 1 88 ? -78.395 -10.362 -15.866 1.000 22.087 103 ASP H C 1
ATOM 13045 O O . ASP H 1 88 ? -77.874 -10.974 -14.929 1.000 21.487 103 ASP H O 1
ATOM 13050 N N . PRO H 1 89 ? -79.322 -9.426 -15.665 1.000 20.100 104 PRO H N 1
ATOM 13051 C CA . PRO H 1 89 ? -79.752 -9.102 -14.300 1.000 22.208 104 PRO H CA 1
ATOM 13052 C C . PRO H 1 89 ? -80.354 -10.310 -13.597 1.000 21.453 104 PRO H C 1
ATOM 13053 O O . PRO H 1 89 ? -81.144 -11.059 -14.176 1.000 21.324 104 PRO H O 1
ATOM 13057 N N . TYR H 1 90 ? -79.964 -10.499 -12.333 1.000 21.334 105 TYR H N 1
ATOM 13058 C CA . TYR H 1 90 ? -80.505 -11.578 -11.520 1.000 22.026 105 TYR H CA 1
ATOM 13059 C C . TYR H 1 90 ? -81.281 -11.100 -10.301 1.000 22.432 105 TYR H C 1
ATOM 13060 O O . TYR H 1 90 ? -81.872 -11.934 -9.607 1.000 22.811 105 TYR H O 1
ATOM 13069 N N . VAL H 1 91 ? -81.310 -9.795 -10.030 1.000 21.971 106 VAL H N 1
ATOM 13070 C CA . VAL H 1 91 ? -82.145 -9.203 -8.988 1.000 21.950 106 VAL H CA 1
ATOM 13071 C C . VAL H 1 91 ? -82.613 -7.840 -9.477 1.000 20.860 106 VAL H C 1
ATOM 13072 O O . VAL H 1 91 ? -81.806 -7.042 -9.964 1.000 20.308 106 VAL H O 1
ATOM 13076 N N . ILE H 1 92 ? -83.906 -7.567 -9.339 1.000 22.240 107 ILE H N 1
ATOM 13077 C CA . ILE H 1 92 ? -84.475 -6.263 -9.656 1.000 22.000 107 ILE H CA 1
ATOM 13078 C C . ILE H 1 92 ? -85.187 -5.755 -8.410 1.000 22.434 107 ILE H C 1
ATOM 13079 O O . ILE H 1 92 ? -86.167 -6.361 -7.955 1.000 22.290 107 ILE H O 1
ATOM 13084 N N . ASP H 1 93 ? -84.692 -4.650 -7.855 1.000 22.626 108 ASP H N 1
ATOM 13085 C CA . ASP H 1 93 ? -85.297 -4.059 -6.669 1.000 23.798 108 ASP H CA 1
ATOM 13086 C C . ASP H 1 93 ? -85.299 -2.541 -6.816 1.000 24.332 108 ASP H C 1
ATOM 13087 O O . ASP H 1 93 ? -85.362 -2.022 -7.936 1.000 22.616 108 ASP H O 1
ATOM 13092 N N . GLY H 1 94 ? -85.230 -1.822 -5.708 1.000 31.727 109 GLY H N 1
ATOM 13093 C CA . GLY H 1 94 ? -85.281 -0.372 -5.742 1.000 31.701 109 GLY H CA 1
ATOM 13094 C C . GLY H 1 94 ? -84.528 0.233 -4.581 1.000 31.941 109 GLY H C 1
ATOM 13095 O O . GLY H 1 94 ? -84.520 -0.307 -3.469 1.000 31.488 109 GLY H O 1
ATOM 13096 N N . ALA H 1 95 ? -83.880 1.364 -4.850 1.000 28.367 110 ALA H N 1
ATOM 13097 C CA . ALA H 1 95 ? -83.154 2.088 -3.817 1.000 26.658 110 ALA H CA 1
ATOM 13098 C C . ALA H 1 95 ? -84.131 2.643 -2.788 1.000 24.358 110 ALA H C 1
ATOM 13099 O O . ALA H 1 95 ? -85.071 3.363 -3.136 1.000 23.374 110 ALA H O 1
ATOM 13101 N N . GLN H 1 96 ? -83.906 2.305 -1.519 1.000 25.403 111 GLN H N 1
ATOM 13102 C CA . GLN H 1 96 ? -84.843 2.601 -0.442 1.000 24.990 111 GLN H CA 1
ATOM 13103 C C . GLN H 1 96 ? -84.153 3.383 0.668 1.000 23.808 111 GLN H C 1
ATOM 13104 O O . GLN H 1 96 ? -82.988 3.130 0.989 1.000 24.195 111 GLN H O 1
ATOM 13110 N N . ILE H 1 97 ? -84.883 4.329 1.254 1.000 24.392 112 ILE H N 1
ATOM 13111 C CA . ILE H 1 97 ? -84.406 5.118 2.384 1.000 26.572 112 ILE H CA 1
ATOM 13112 C C . ILE H 1 97 ? -84.981 4.531 3.665 1.000 26.680 112 ILE H C 1
ATOM 13113 O O . ILE H 1 97 ? -86.180 4.236 3.739 1.000 26.877 112 ILE H O 1
ATOM 13118 N N . THR H 1 98 ? -84.128 4.367 4.674 1.000 27.572 113 THR H N 1
ATOM 13119 C CA . THR H 1 98 ? -84.519 3.803 5.956 1.000 27.674 113 THR H CA 1
ATOM 13120 C C . THR H 1 98 ? -84.080 4.735 7.076 1.000 28.077 113 THR H C 1
ATOM 13121 O O . THR H 1 98 ? -82.967 5.270 7.050 1.000 27.703 113 THR H O 1
ATOM 13125 N N . VAL H 1 99 ? -84.958 4.923 8.060 1.000 29.269 114 VAL H N 1
ATOM 13126 C CA . VAL H 1 99 ? -84.722 5.824 9.178 1.000 28.730 114 VAL H CA 1
ATOM 13127 C C . VAL H 1 99 ? -84.891 5.054 10.484 1.000 28.651 114 VAL H C 1
ATOM 13128 O O . VAL H 1 99 ? -85.120 3.845 10.491 1.000 28.306 114 VAL H O 1
ATOM 13132 N N . ARG H 1 100 ? -84.775 5.778 11.596 1.000 29.222 115 ARG H N 1
ATOM 13133 C CA . ARG H 1 100 ? -85.055 5.213 12.907 1.000 29.709 115 ARG H CA 1
ATOM 13134 C C . ARG H 1 100 ? -86.561 5.117 13.114 1.000 29.719 115 ARG H C 1
ATOM 13135 O O . ARG H 1 100 ? -87.311 6.027 12.749 1.000 30.206 115 ARG H O 1
ATOM 13143 N N . LYS H 1 101 ? -87.000 4.001 13.696 1.000 33.875 116 LYS H N 1
ATOM 13144 C CA . LYS H 1 101 ? -88.426 3.716 13.798 1.000 33.870 116 LYS H CA 1
ATOM 13145 C C . LYS H 1 101 ? -89.129 4.768 14.646 1.000 33.896 116 LYS H C 1
ATOM 13146 O O . LYS H 1 101 ? -88.746 5.022 15.791 1.000 33.899 116 LYS H O 1
ATOM 13152 N N . GLY H 1 102 ? -90.165 5.378 14.074 1.000 33.915 117 GLY H N 1
ATOM 13153 C CA . GLY H 1 102 ? -90.927 6.423 14.728 1.000 34.125 117 GLY H CA 1
ATO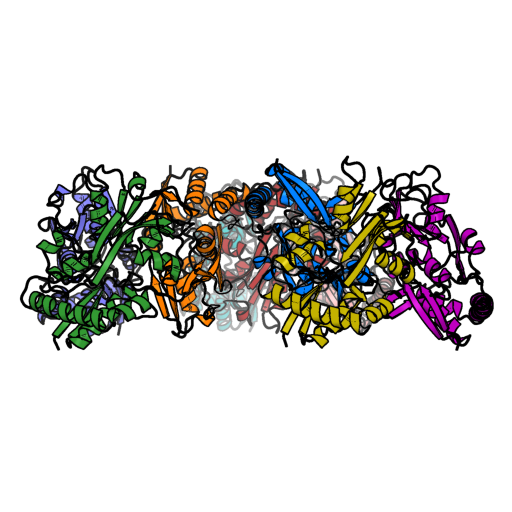M 13154 C C . GLY H 1 102 ? -90.652 7.817 14.214 1.000 35.841 117 GLY H C 1
ATOM 13155 O O . GLY H 1 102 ? -91.382 8.749 14.578 1.000 37.939 117 GLY H O 1
ATOM 13156 N N . ASN H 1 103 ? -89.631 7.994 13.380 1.000 38.286 118 ASN H N 1
ATOM 13157 C CA . ASN H 1 103 ? -89.273 9.323 12.909 1.000 40.313 118 ASN H CA 1
ATOM 13158 C C . ASN H 1 103 ? -90.284 9.806 11.877 1.000 41.534 118 ASN H C 1
ATOM 13159 O O . ASN H 1 103 ? -90.642 9.073 10.950 1.000 40.271 118 ASN H O 1
ATOM 13164 N N . GLU H 1 104 ? -90.747 11.046 12.045 1.000 44.532 119 GLU H N 1
ATOM 13165 C CA . GLU H 1 104 ? -91.660 11.673 11.102 1.000 45.250 119 GLU H CA 1
ATOM 13166 C C . GLU H 1 104 ? -91.026 12.793 10.293 1.000 45.553 119 GLU H C 1
ATOM 13167 O O . GLU H 1 104 ? -91.622 13.225 9.303 1.000 46.098 119 GLU H O 1
ATOM 13173 N N . ALA H 1 105 ? -89.842 13.272 10.686 1.000 44.032 120 ALA H N 1
ATOM 13174 C CA . ALA H 1 105 ? -89.246 14.415 10.001 1.000 45.563 120 ALA H CA 1
ATOM 13175 C C . ALA H 1 105 ? -88.766 14.039 8.605 1.000 47.037 120 ALA H C 1
ATOM 13176 O O . ALA H 1 105 ? -88.825 14.856 7.679 1.000 46.516 120 ALA H O 1
ATOM 13178 N N . ILE H 1 106 ? -88.297 12.808 8.431 1.000 46.840 121 ILE H N 1
ATOM 13179 C CA . ILE H 1 106 ? -87.773 12.331 7.157 1.000 45.663 121 ILE H CA 1
ATOM 13180 C C . ILE H 1 106 ? -88.833 11.470 6.488 1.000 44.669 121 ILE H C 1
ATOM 13181 O O . ILE H 1 106 ? -89.439 10.604 7.130 1.000 44.819 121 ILE H O 1
ATOM 13186 N N . LYS H 1 107 ? -89.058 11.706 5.195 1.000 42.184 122 LYS H N 1
ATOM 13187 C CA . LYS H 1 107 ? -90.088 10.983 4.465 1.000 40.947 122 LYS H CA 1
ATOM 13188 C C . LYS H 1 107 ? -89.673 10.568 3.060 1.000 38.870 122 LYS H C 1
ATOM 13189 O O . LYS H 1 107 ? -90.468 9.920 2.373 1.000 37.349 122 LYS H O 1
ATOM 13195 N N . GLY H 1 108 ? -88.473 10.913 2.610 1.000 39.750 123 GLY H N 1
ATOM 13196 C CA . GLY H 1 108 ? -88.053 10.530 1.279 1.000 38.026 123 GLY H CA 1
ATOM 13197 C C . GLY H 1 108 ? -86.758 11.217 0.896 1.000 37.436 123 GLY H C 1
ATOM 13198 O O . GLY H 1 108 ? -86.114 11.879 1.714 1.000 38.220 123 GLY H O 1
ATOM 13199 N N . ILE H 1 109 ? -86.390 11.039 -0.376 1.000 35.894 124 ILE H N 1
ATOM 13200 C CA . ILE H 1 109 ? -85.168 11.644 -0.896 1.000 35.638 124 ILE H CA 1
ATOM 13201 C C . ILE H 1 109 ? -85.284 13.160 -0.963 1.000 36.865 124 ILE H C 1
ATOM 13202 O O . ILE H 1 109 ? -84.264 13.860 -0.954 1.000 36.983 124 ILE H O 1
ATOM 13207 N N . ASP H 1 110 ? -86.504 13.687 -1.022 1.000 37.907 125 ASP H N 1
ATOM 13208 C CA . ASP H 1 110 ? -86.747 15.121 -0.998 1.000 38.405 125 ASP H CA 1
ATOM 13209 C C . ASP H 1 110 ? -86.964 15.650 0.414 1.000 37.536 125 ASP H C 1
ATOM 13210 O O . ASP H 1 110 ? -87.365 16.807 0.576 1.000 35.781 125 ASP H O 1
ATOM 13215 N N . ASP H 1 111 ? -86.719 14.824 1.431 1.000 37.594 126 ASP H N 1
ATOM 13216 C CA . ASP H 1 111 ? -86.779 15.242 2.823 1.000 39.281 126 ASP H CA 1
ATOM 13217 C C . ASP H 1 111 ? -85.417 15.259 3.498 1.000 39.602 126 ASP H C 1
ATOM 13218 O O . ASP H 1 111 ? -85.323 15.682 4.656 1.000 40.439 126 ASP H O 1
ATOM 13223 N N . LEU H 1 112 ? -84.366 14.812 2.814 1.000 40.150 127 LEU H N 1
ATOM 13224 C CA . LEU H 1 112 ? -83.035 14.709 3.399 1.000 41.323 127 LEU H CA 1
ATOM 13225 C C . LEU H 1 112 ? -82.289 16.036 3.431 1.000 43.071 127 LEU H C 1
ATOM 13226 O O . LEU H 1 112 ? -81.126 16.059 3.849 1.000 44.566 127 LEU H O 1
ATOM 13231 N N . ALA H 1 113 ? -82.920 17.128 3.003 1.000 43.858 128 ALA H N 1
ATOM 13232 C CA . ALA H 1 113 ? -82.268 18.431 2.987 1.000 44.787 128 ALA H CA 1
ATOM 13233 C C . ALA H 1 113 ? -81.887 18.853 4.398 1.000 43.563 128 ALA H C 1
ATOM 13234 O O . ALA H 1 113 ? -82.746 18.964 5.278 1.000 44.008 128 ALA H O 1
ATOM 13236 N N . GLY H 1 114 ? -80.594 19.088 4.612 1.000 44.392 129 GLY H N 1
ATOM 13237 C CA . GLY H 1 114 ? -80.101 19.455 5.924 1.000 43.658 129 GLY H CA 1
ATOM 13238 C C . GLY H 1 114 ? -79.945 18.308 6.892 1.000 44.532 129 GLY H C 1
ATOM 13239 O O . GLY H 1 114 ? -79.761 18.550 8.090 1.000 43.429 129 GLY H O 1
ATOM 13240 N N . LYS H 1 115 ? -80.013 17.069 6.417 1.000 45.219 130 LYS H N 1
ATOM 13241 C CA . LYS H 1 115 ? -79.906 15.891 7.259 1.000 46.074 130 LYS H CA 1
ATOM 13242 C C . LYS H 1 115 ? -78.614 15.144 6.955 1.000 46.969 130 LYS H C 1
ATOM 13243 O O . LYS H 1 115 ? -77.963 15.371 5.930 1.000 47.206 130 LYS H O 1
ATOM 13249 N N . THR H 1 116 ? -78.252 14.240 7.861 1.000 48.187 131 THR H N 1
ATOM 13250 C CA . THR H 1 116 ? -77.036 13.442 7.742 1.000 48.658 131 THR H CA 1
ATOM 13251 C C . THR H 1 116 ? -77.418 12.025 7.327 1.000 45.863 131 THR H C 1
ATOM 13252 O O . THR H 1 116 ? -77.991 11.272 8.120 1.000 44.555 131 THR H O 1
ATOM 13256 N N . VAL H 1 117 ? -77.090 11.662 6.090 1.000 44.071 132 VAL H N 1
ATOM 13257 C CA . VAL H 1 117 ? -77.410 10.353 5.534 1.000 40.221 132 VAL H CA 1
ATOM 13258 C C . VAL H 1 117 ? -76.113 9.599 5.285 1.000 39.768 132 VAL H C 1
ATOM 13259 O O . VAL H 1 117 ? -75.133 10.175 4.801 1.000 41.650 132 VAL H O 1
ATOM 13263 N N . ALA H 1 118 ? -76.111 8.309 5.607 1.000 37.120 133 ALA H N 1
ATOM 13264 C CA . ALA H 1 118 ? -74.942 7.456 5.445 1.000 37.944 133 ALA H CA 1
ATOM 13265 C C . ALA H 1 118 ? -75.196 6.424 4.355 1.000 35.336 133 ALA H C 1
ATOM 13266 O O . ALA H 1 118 ? -76.309 5.908 4.224 1.000 34.015 133 ALA H O 1
ATOM 13268 N N . VAL H 1 119 ? -74.158 6.125 3.574 1.000 35.941 134 VAL H N 1
ATOM 13269 C CA . VAL H 1 119 ? -74.237 5.155 2.488 1.000 35.478 134 VAL H CA 1
ATOM 13270 C C . VAL H 1 119 ? -72.919 4.397 2.410 1.000 37.031 134 VAL H C 1
ATOM 13271 O O . VAL H 1 119 ? -71.917 4.776 3.019 1.000 38.707 134 VAL H O 1
ATOM 13275 N N . ASN H 1 120 ? -72.936 3.309 1.644 1.000 39.760 135 ASN H N 1
ATOM 13276 C CA . ASN H 1 120 ? -71.734 2.525 1.415 1.000 40.121 135 ASN H CA 1
ATOM 13277 C C . ASN H 1 120 ? -70.811 3.254 0.450 1.000 39.042 135 ASN H C 1
ATOM 13278 O O . ASN H 1 120 ? -71.260 3.844 -0.537 1.000 37.720 135 ASN H O 1
ATOM 13283 N N . LEU H 1 121 ? -69.514 3.212 0.746 1.000 39.163 136 LEU H N 1
ATOM 13284 C CA . LEU H 1 121 ? -68.529 3.896 -0.081 1.000 37.320 136 LEU H CA 1
ATOM 13285 C C . LEU H 1 121 ? -68.429 3.232 -1.448 1.000 36.441 136 LEU H C 1
ATOM 13286 O O . LEU H 1 121 ? -68.240 2.016 -1.549 1.000 32.335 136 LEU H O 1
ATOM 13291 N N . GLY H 1 122 ? -68.558 4.035 -2.501 1.000 28.145 137 GLY H N 1
ATOM 13292 C CA . GLY H 1 122 ? -68.453 3.542 -3.859 1.000 28.030 137 GLY H CA 1
ATOM 13293 C C . GLY H 1 122 ? -69.687 2.855 -4.400 1.000 26.482 137 GLY H C 1
ATOM 13294 O O . GLY H 1 122 ? -69.638 2.327 -5.518 1.000 25.224 137 GLY H O 1
ATOM 13295 N N . SER H 1 123 ? -70.785 2.841 -3.653 1.000 26.495 138 SER H N 1
ATOM 13296 C CA . SER H 1 123 ? -71.996 2.173 -4.095 1.000 25.756 138 SER H CA 1
ATOM 13297 C C . SER H 1 123 ? -72.806 3.081 -5.013 1.000 25.158 138 SER H C 1
ATOM 13298 O O . SER H 1 123 ? -72.601 4.297 -5.073 1.000 25.543 138 SER H O 1
ATOM 13301 N N . ASN H 1 124 ? -73.747 2.467 -5.735 1.000 24.448 139 ASN H N 1
ATOM 13302 C CA . ASN H 1 124 ? -74.652 3.245 -6.572 1.000 24.737 139 ASN H CA 1
ATOM 13303 C C . ASN H 1 124 ? -75.524 4.165 -5.733 1.000 24.432 139 ASN H C 1
ATOM 13304 O O . ASN H 1 124 ? -75.950 5.223 -6.209 1.000 24.585 139 ASN H O 1
ATOM 13309 N N . PHE H 1 125 ? -75.795 3.785 -4.482 1.000 24.727 140 PHE H N 1
ATOM 13310 C CA . PHE H 1 125 ? -76.584 4.630 -3.596 1.000 24.635 140 PHE H CA 1
ATOM 13311 C C . PHE H 1 125 ? -75.823 5.880 -3.176 1.000 26.111 140 PHE H C 1
ATOM 13312 O O . PHE H 1 125 ? -76.449 6.875 -2.795 1.000 26.719 140 PHE H O 1
ATOM 13320 N N . GLU H 1 126 ? -74.488 5.852 -3.236 1.000 26.479 141 GLU H N 1
ATOM 13321 C CA . GLU H 1 126 ? -73.715 7.062 -2.979 1.000 26.687 141 GLU H CA 1
ATOM 13322 C C . GLU H 1 126 ? -73.817 8.031 -4.150 1.000 26.730 141 GLU H C 1
ATOM 13323 O O . GLU H 1 126 ? -73.935 9.246 -3.952 1.000 27.374 141 GLU H O 1
ATOM 13329 N N . GLN H 1 127 ? -73.778 7.510 -5.378 1.000 25.521 142 GLN H N 1
ATOM 13330 C CA . GLN H 1 127 ? -73.930 8.365 -6.550 1.000 26.064 142 GLN H CA 1
ATOM 13331 C C . GLN H 1 127 ? -75.344 8.922 -6.644 1.000 27.195 142 GLN H C 1
ATOM 13332 O O . GLN H 1 127 ? -75.533 10.093 -6.993 1.000 28.317 142 GLN H O 1
ATOM 13338 N N . LEU H 1 128 ? -76.349 8.099 -6.332 1.000 26.443 143 LEU H N 1
ATOM 13339 C CA . LEU H 1 128 ? -77.730 8.568 -6.364 1.000 26.285 143 LEU H CA 1
ATOM 13340 C C . LEU H 1 128 ? -77.961 9.680 -5.349 1.000 29.856 143 LEU H C 1
ATOM 13341 O O . LEU H 1 128 ? -78.715 10.624 -5.612 1.000 31.804 143 LEU H O 1
ATOM 13346 N N . LEU H 1 129 ? -77.320 9.586 -4.181 1.000 29.488 144 LEU H N 1
ATOM 13347 C CA . LEU H 1 129 ? -77.464 10.632 -3.174 1.000 29.722 144 LEU H CA 1
ATOM 13348 C C . LEU H 1 129 ? -76.886 11.954 -3.661 1.000 31.951 144 LEU H C 1
ATOM 13349 O O . LEU H 1 129 ? -77.477 13.017 -3.438 1.000 33.654 144 LEU H O 1
ATOM 13354 N N . ARG H 1 130 ? -75.732 11.911 -4.331 1.000 31.649 145 ARG H N 1
ATOM 13355 C CA . ARG H 1 130 ? -75.103 13.141 -4.796 1.000 31.593 145 ARG H CA 1
ATOM 13356 C C . ARG H 1 130 ? -75.792 13.702 -6.033 1.000 32.370 145 ARG H C 1
ATOM 13357 O O . ARG H 1 130 ? -75.767 14.918 -6.251 1.000 33.701 145 ARG H O 1
ATOM 13365 N N . ASN H 1 131 ? -76.411 12.845 -6.847 1.000 32.538 146 ASN H N 1
ATOM 13366 C CA . ASN H 1 131 ? -77.154 13.338 -8.001 1.000 35.475 146 ASN H CA 1
ATOM 13367 C C . ASN H 1 131 ? -78.406 14.086 -7.562 1.000 37.312 146 ASN H C 1
ATOM 13368 O O . ASN H 1 131 ? -78.676 15.197 -8.032 1.000 41.400 146 ASN H O 1
ATOM 13373 N N . HIS H 1 132 ? -79.179 13.494 -6.651 1.000 35.596 147 HIS H N 1
ATOM 13374 C CA . HIS H 1 132 ? -80.407 14.127 -6.187 1.000 35.936 147 HIS H CA 1
ATOM 13375 C C . HIS H 1 132 ? -80.148 15.309 -5.263 1.000 37.286 147 HIS H C 1
ATOM 13376 O O . HIS H 1 132 ? -81.088 16.046 -4.949 1.000 37.860 147 HIS H O 1
ATOM 13383 N N . ASP H 1 133 ? -78.908 15.507 -4.822 1.000 38.676 148 ASP H N 1
ATOM 13384 C CA . ASP H 1 133 ? -78.577 16.629 -3.954 1.000 41.773 148 ASP H CA 1
ATOM 13385 C C . ASP H 1 133 ? -77.759 17.656 -4.727 1.000 45.353 148 ASP H C 1
ATOM 13386 O O . ASP H 1 133 ? -76.585 17.881 -4.416 1.000 45.798 148 ASP H O 1
ATOM 13391 N N . LYS H 1 134 ? -78.371 18.277 -5.740 1.000 55.201 149 LYS H N 1
ATOM 13392 C CA . LYS H 1 134 ? -77.639 19.213 -6.589 1.000 55.772 149 LYS H CA 1
ATOM 13393 C C . LYS H 1 134 ? -77.138 20.416 -5.802 1.000 57.617 149 LYS H C 1
ATOM 13394 O O . LYS H 1 134 ? -76.141 21.038 -6.186 1.000 58.349 149 LYS H O 1
ATOM 13400 N N . ASP H 1 135 ? -77.807 20.756 -4.701 1.000 49.143 150 ASP H N 1
ATOM 13401 C CA . ASP H 1 135 ? -77.423 21.904 -3.891 1.000 48.616 150 ASP H CA 1
ATOM 13402 C C . ASP H 1 135 ? -76.293 21.598 -2.916 1.000 47.379 150 ASP H C 1
ATOM 13403 O O . ASP H 1 135 ? -75.771 22.527 -2.291 1.000 46.640 150 ASP H O 1
ATOM 13408 N N . GLY H 1 136 ? -75.899 20.335 -2.774 1.000 47.361 151 GLY H N 1
ATOM 13409 C CA . GLY H 1 136 ? -74.942 19.972 -1.746 1.000 46.611 151 GLY H CA 1
ATOM 13410 C C . GLY H 1 136 ? -75.473 20.158 -0.344 1.000 46.382 151 GLY H C 1
ATOM 13411 O O . GLY H 1 136 ? -74.696 20.417 0.579 1.000 44.774 151 GLY H O 1
ATOM 13412 N N . LYS H 1 137 ? -76.786 20.023 -0.160 1.000 45.503 152 LYS H N 1
ATOM 13413 C CA . LYS H 1 137 ? -77.428 20.326 1.111 1.000 45.913 152 LYS H CA 1
ATOM 13414 C C . LYS H 1 137 ? -77.428 19.150 2.080 1.000 45.274 152 LYS H C 1
ATOM 13415 O O . LYS H 1 137 ? -77.648 19.355 3.279 1.000 44.505 152 LYS H O 1
ATOM 13421 N N . ILE H 1 138 ? -77.180 17.937 1.598 1.000 45.219 153 ILE H N 1
ATOM 13422 C CA . ILE H 1 138 ? -77.147 16.747 2.441 1.000 45.692 153 ILE H CA 1
ATOM 13423 C C . ILE H 1 138 ? -75.723 16.522 2.929 1.000 47.419 153 ILE H C 1
ATOM 13424 O O . ILE H 1 138 ? -74.758 16.681 2.173 1.000 47.706 153 ILE H O 1
ATOM 13429 N N . ASN H 1 139 ? -75.588 16.156 4.203 1.000 48.766 154 ASN H N 1
ATOM 13430 C CA . ASN H 1 139 ? -74.288 15.837 4.792 1.000 48.777 154 ASN H CA 1
ATOM 13431 C C . ASN H 1 139 ? -74.048 14.344 4.600 1.000 48.251 154 ASN H C 1
ATOM 13432 O O . ASN H 1 139 ? -74.439 13.515 5.422 1.000 47.758 154 ASN H O 1
ATOM 13437 N N . ILE H 1 140 ? -73.398 14.000 3.493 1.000 48.556 155 ILE H N 1
ATOM 13438 C CA . ILE H 1 140 ? -73.184 12.609 3.106 1.000 46.958 155 ILE H CA 1
ATOM 13439 C C . ILE H 1 140 ? -71.935 12.087 3.807 1.000 47.014 155 ILE H C 1
ATOM 13440 O O . ILE H 1 140 ? -70.850 12.662 3.671 1.000 46.642 155 ILE H O 1
ATOM 13445 N N . LYS H 1 141 ? -72.088 10.991 4.550 1.000 46.648 156 LYS H N 1
ATOM 13446 C CA . LYS H 1 141 ? -70.987 10.336 5.252 1.000 45.790 156 LYS H CA 1
ATOM 13447 C C . LYS H 1 141 ? -70.855 8.914 4.719 1.000 43.726 156 LYS H C 1
ATOM 13448 O O . LYS H 1 141 ? -71.740 8.080 4.936 1.000 41.855 156 LYS H O 1
ATOM 13454 N N . THR H 1 142 ? -69.750 8.643 4.028 1.000 43.318 157 THR H N 1
ATOM 13455 C CA . THR H 1 142 ? -69.530 7.336 3.426 1.000 41.344 157 THR H CA 1
ATOM 13456 C C . THR H 1 142 ? -69.213 6.295 4.494 1.000 41.568 157 THR H C 1
ATOM 13457 O O . THR H 1 142 ? -68.642 6.602 5.543 1.000 42.758 157 THR H O 1
ATOM 13461 N N . TYR H 1 143 ? -69.591 5.047 4.214 1.000 43.518 158 TYR H N 1
ATOM 13462 C CA . TYR H 1 143 ? -69.481 3.961 5.175 1.000 43.042 158 TYR H CA 1
ATOM 13463 C C . TYR H 1 143 ? -69.031 2.693 4.463 1.000 42.108 158 TYR H C 1
ATOM 13464 O O . TYR H 1 143 ? -68.863 2.661 3.239 1.000 41.842 158 TYR H O 1
ATOM 13473 N N . ASP H 1 144 ? -68.835 1.643 5.253 1.000 38.476 159 ASP H N 1
ATOM 13474 C CA . ASP H 1 144 ? -68.552 0.302 4.756 1.000 36.939 159 ASP H CA 1
ATOM 13475 C C . ASP H 1 144 ? -69.159 -0.785 5.626 1.000 36.897 159 ASP H C 1
ATOM 13476 O O . ASP H 1 144 ? -69.524 -1.846 5.106 1.000 36.889 159 ASP H O 1
ATOM 13481 N N . THR H 1 145 ? -69.288 -0.557 6.931 1.000 36.904 160 THR H N 1
ATOM 13482 C CA . THR H 1 145 ? -69.776 -1.563 7.857 1.000 36.899 160 THR H CA 1
ATOM 13483 C C . THR H 1 145 ? -70.610 -0.892 8.940 1.000 36.894 160 THR H C 1
ATOM 13484 O O . THR H 1 145 ? -70.353 0.252 9.328 1.000 36.902 160 THR H O 1
ATOM 13488 N N . GLY H 1 146 ? -71.621 -1.614 9.419 1.000 36.881 161 GLY H N 1
ATOM 13489 C CA . GLY H 1 146 ? -72.425 -1.120 10.524 1.000 36.878 161 GLY H CA 1
ATOM 13490 C C . GLY H 1 146 ? -73.195 0.138 10.203 1.000 36.865 161 GLY H C 1
ATOM 13491 O O . GLY H 1 146 ? -73.446 0.956 11.097 1.000 36.868 161 GLY H O 1
ATOM 13492 N N . ILE H 1 147 ? -73.573 0.321 8.939 1.000 34.075 162 ILE H N 1
ATOM 13493 C CA . ILE H 1 147 ? -74.317 1.513 8.555 1.000 34.428 162 ILE H CA 1
ATOM 13494 C C . ILE H 1 147 ? -75.741 1.456 9.097 1.000 32.143 162 ILE H C 1
ATOM 13495 O O . ILE H 1 147 ? -76.280 2.464 9.572 1.000 30.862 162 ILE H O 1
ATOM 13500 N N . GLU H 1 148 ? -76.369 0.278 9.050 1.000 31.291 163 GLU H N 1
ATOM 13501 C CA . GLU H 1 148 ? -77.721 0.140 9.581 1.000 31.670 163 GLU H CA 1
ATOM 13502 C C . GLU H 1 148 ? -77.744 0.309 11.095 1.000 32.991 163 GLU H C 1
ATOM 13503 O O . GLU H 1 148 ? -78.765 0.717 11.661 1.000 31.348 163 GLU H O 1
ATOM 13509 N N . HIS H 1 149 ? -76.628 0.015 11.762 1.000 35.594 164 HIS H N 1
ATOM 13510 C CA . HIS H 1 149 ? -76.583 0.104 13.216 1.000 34.944 164 HIS H CA 1
ATOM 13511 C C . HIS H 1 149 ? -76.557 1.558 13.673 1.000 35.117 164 HIS H C 1
ATOM 13512 O O . HIS H 1 149 ? -77.322 1.954 14.561 1.000 34.996 164 HIS H O 1
ATOM 13519 N N . ASP H 1 150 ? -75.687 2.371 13.068 1.000 31.525 165 ASP H N 1
ATOM 13520 C CA . ASP H 1 150 ? -75.527 3.754 13.509 1.000 31.925 165 ASP H CA 1
ATOM 13521 C C . ASP H 1 150 ? -76.775 4.585 13.246 1.000 31.591 165 ASP H C 1
ATOM 13522 O O . ASP H 1 150 ? -77.004 5.587 13.935 1.000 32.196 165 ASP H O 1
ATOM 13527 N N . VAL H 1 151 ? -77.587 4.200 12.259 1.000 31.167 166 VAL H N 1
ATOM 13528 C CA . VAL H 1 151 ? -78.851 4.896 12.037 1.000 30.727 166 VAL H CA 1
ATOM 13529 C C . VAL H 1 151 ? -79.828 4.589 13.165 1.000 30.906 166 VAL H C 1
ATOM 13530 O O . VAL H 1 151 ? -80.581 5.464 13.609 1.000 30.609 166 VAL H O 1
ATOM 13534 N N . ALA H 1 152 ? -79.826 3.346 13.652 1.000 30.435 167 ALA H N 1
ATOM 13535 C CA . ALA H 1 152 ? -80.640 3.010 14.815 1.000 29.267 167 ALA H CA 1
ATOM 13536 C C . ALA H 1 152 ? -80.090 3.666 16.076 1.000 29.469 167 ALA H C 1
ATOM 13537 O O . ALA H 1 152 ? -80.857 4.076 16.954 1.000 29.901 167 ALA H O 1
ATOM 13539 N N . LEU H 1 153 ? -78.764 3.781 16.180 1.000 30.422 168 LEU H N 1
ATOM 13540 C CA . LEU H 1 153 ? -78.160 4.428 17.339 1.000 31.193 168 LEU H CA 1
ATOM 13541 C C . LEU H 1 153 ? -78.376 5.935 17.335 1.000 32.001 168 LEU H C 1
ATOM 13542 O O . LEU H 1 153 ? -78.341 6.559 18.402 1.000 30.809 168 LEU H O 1
ATOM 13547 N N . GLY H 1 154 ? -78.598 6.532 16.168 1.000 32.367 169 GLY H N 1
ATOM 13548 C CA . GLY H 1 154 ? -78.754 7.966 16.062 1.000 33.188 169 GLY H CA 1
ATOM 13549 C C . GLY H 1 154 ? -77.527 8.708 15.581 1.000 32.649 169 GLY H C 1
ATOM 13550 O O . GLY H 1 154 ? -77.566 9.941 15.501 1.000 32.501 169 GLY H O 1
ATOM 13551 N N . ARG H 1 155 ? -76.439 8.003 15.266 1.000 31.564 170 ARG H N 1
ATOM 13552 C CA . ARG H 1 155 ? -75.253 8.649 14.719 1.000 32.828 170 ARG H CA 1
ATOM 13553 C C . ARG H 1 155 ? -75.431 9.071 13.267 1.000 33.254 170 ARG H C 1
ATOM 13554 O O . ARG H 1 155 ? -74.566 9.768 12.728 1.000 34.370 170 ARG H O 1
ATOM 13562 N N . ALA H 1 156 ? -76.529 8.669 12.631 1.000 35.317 171 ALA H N 1
ATOM 13563 C CA . ALA H 1 156 ? -76.904 9.145 11.310 1.000 38.615 171 ALA H CA 1
ATOM 13564 C C . ALA H 1 156 ? -78.421 9.238 11.249 1.000 38.481 171 ALA H C 1
ATOM 13565 O O . ALA H 1 156 ? -79.128 8.440 11.870 1.000 37.018 171 ALA H O 1
ATOM 13567 N N . ASP H 1 157 ? -78.918 10.225 10.501 1.000 44.763 172 ASP H N 1
ATOM 13568 C CA . ASP H 1 157 ? -80.361 10.432 10.438 1.000 44.508 172 ASP H CA 1
ATOM 13569 C C . ASP H 1 157 ? -81.044 9.339 9.626 1.000 43.492 172 ASP H C 1
ATOM 13570 O O . ASP H 1 157 ? -82.108 8.844 10.014 1.000 42.968 172 ASP H O 1
ATOM 13575 N N . ALA H 1 158 ? -80.447 8.945 8.503 1.000 37.949 173 ALA H N 1
ATOM 13576 C CA . ALA H 1 158 ? -81.021 7.917 7.645 1.000 34.086 173 ALA H CA 1
ATOM 13577 C C . ALA H 1 158 ? -79.901 7.274 6.840 1.000 33.217 173 ALA H C 1
ATOM 13578 O O . ALA H 1 158 ? -78.744 7.699 6.901 1.000 34.867 173 ALA H O 1
ATOM 13580 N N . PHE H 1 159 ? -80.255 6.233 6.087 1.000 31.688 174 PHE H N 1
ATOM 13581 C CA . PHE H 1 159 ? -79.316 5.609 5.167 1.000 29.775 174 PHE H CA 1
ATOM 13582 C C . PHE H 1 159 ? -80.058 5.144 3.923 1.000 26.998 174 PHE H C 1
ATOM 13583 O O . PHE H 1 159 ? -81.275 4.945 3.936 1.000 26.514 174 PHE H O 1
ATOM 13591 N N . VAL H 1 160 ? -79.304 4.972 2.839 1.000 28.235 175 VAL H N 1
ATOM 13592 C CA . VAL H 1 160 ? -79.844 4.550 1.552 1.000 26.593 175 VAL H CA 1
ATOM 13593 C C . VAL H 1 160 ? -79.232 3.209 1.173 1.000 24.077 175 VAL H C 1
ATOM 13594 O O . VAL H 1 160 ? -78.024 3.000 1.328 1.000 23.648 175 VAL H O 1
ATOM 13598 N N . MET H 1 161 ? -80.075 2.305 0.673 1.000 22.874 176 MET H N 1
ATOM 13599 C CA . MET H 1 161 ? -79.650 0.998 0.186 1.000 21.332 176 MET H CA 1
ATOM 13600 C C . MET H 1 161 ? -80.810 0.344 -0.553 1.000 21.326 176 MET H C 1
ATOM 13601 O O . MET H 1 161 ? -81.614 1.037 -1.184 1.000 21.058 176 MET H O 1
ATOM 13606 N N . ASP H 1 162 ? -80.916 -0.977 -0.482 1.000 20.910 177 ASP H N 1
ATOM 13607 C CA . ASP H 1 162 ? -82.041 -1.669 -1.090 1.000 22.295 177 ASP H CA 1
ATOM 13608 C C . ASP H 1 162 ? -83.138 -1.909 -0.058 1.000 23.924 177 ASP H C 1
ATOM 13609 O O . ASP H 1 162 ? -82.907 -1.891 1.154 1.000 22.605 177 ASP H O 1
ATOM 13614 N N . ARG H 1 163 ? -84.352 -2.134 -0.563 1.000 24.542 178 ARG H N 1
ATOM 13615 C CA . ARG H 1 163 ? -85.493 -2.364 0.316 1.000 23.482 178 ARG H CA 1
ATOM 13616 C C . ARG H 1 163 ? -85.465 -3.773 0.895 1.000 24.290 178 ARG H C 1
ATOM 13617 O O . ARG H 1 163 ? -85.869 -3.987 2.044 1.000 24.929 178 ARG H O 1
ATOM 13625 N N . LEU H 1 164 ? -84.971 -4.742 0.121 1.000 23.642 179 LEU H N 1
ATOM 13626 C CA . LEU H 1 164 ? -85.008 -6.140 0.543 1.000 23.629 179 LEU H CA 1
ATOM 13627 C C . LEU H 1 164 ? -84.154 -6.372 1.783 1.000 25.119 179 LEU H C 1
ATOM 13628 O O . LEU H 1 164 ? -84.610 -6.976 2.760 1.000 26.553 179 LEU H O 1
ATOM 13633 N N . SER H 1 165 ? -82.904 -5.903 1.758 1.000 25.835 180 SER H N 1
ATOM 13634 C CA . SER H 1 165 ? -81.987 -6.163 2.864 1.000 25.682 180 SER H CA 1
ATOM 13635 C C . SER H 1 165 ? -82.491 -5.533 4.157 1.000 28.145 180 SER H C 1
ATOM 13636 O O . SER H 1 165 ? -82.544 -6.191 5.202 1.000 29.359 180 SER H O 1
ATOM 13639 N N . ALA H 1 166 ? -82.858 -4.250 4.103 1.000 26.685 181 ALA H N 1
ATOM 13640 C CA . ALA H 1 166 ? -83.337 -3.565 5.298 1.000 27.443 181 ALA H CA 1
ATOM 13641 C C . ALA H 1 166 ? -84.580 -4.240 5.860 1.000 29.356 181 ALA H C 1
ATOM 13642 O O . ALA H 1 166 ? -84.702 -4.415 7.077 1.000 32.475 181 ALA H O 1
ATOM 13644 N N . LEU H 1 167 ? -85.506 -4.643 4.986 1.000 27.748 182 LEU H N 1
ATOM 13645 C CA . LEU H 1 167 ? -86.720 -5.307 5.450 1.000 28.735 182 LEU H CA 1
ATOM 13646 C C . LEU H 1 167 ? -86.402 -6.625 6.145 1.000 30.090 182 LEU H C 1
ATOM 13647 O O . LEU H 1 167 ? -86.991 -6.945 7.184 1.000 31.946 182 LEU H O 1
ATOM 13652 N N . GLU H 1 168 ? -85.470 -7.400 5.591 1.000 28.709 183 GLU H N 1
ATOM 13653 C CA . GLU H 1 168 ? -85.122 -8.679 6.201 1.000 30.098 183 GLU H CA 1
ATOM 13654 C C . GLU H 1 168 ? -84.265 -8.493 7.447 1.000 32.301 183 GLU H C 1
ATOM 13655 O O . GLU H 1 168 ? -84.432 -9.224 8.430 1.000 34.680 183 GLU H O 1
ATOM 13661 N N . LEU H 1 169 ? -83.343 -7.528 7.427 1.000 31.456 184 LEU H N 1
ATOM 13662 C CA . LEU H 1 169 ? -82.508 -7.299 8.601 1.000 33.786 184 LEU H CA 1
ATOM 13663 C C . LEU H 1 169 ? -83.325 -6.754 9.765 1.000 35.781 184 LEU H C 1
ATOM 13664 O O . LEU H 1 169 ? -83.017 -7.043 10.927 1.000 38.023 184 LEU H O 1
ATOM 13669 N N . ILE H 1 170 ? -84.372 -5.977 9.477 1.000 34.383 185 ILE H N 1
ATOM 13670 C CA . ILE H 1 170 ? -85.255 -5.495 10.536 1.000 36.323 185 ILE H CA 1
ATOM 13671 C C . ILE H 1 170 ? -85.993 -6.660 11.180 1.000 38.318 185 ILE H C 1
ATOM 13672 O O . ILE H 1 170 ? -86.130 -6.729 12.407 1.000 38.323 185 ILE H O 1
ATOM 13677 N N . GLU H 1 171 ? -86.475 -7.597 10.362 1.000 41.497 186 GLU H N 1
ATOM 13678 C CA . GLU H 1 171 ? -87.203 -8.747 10.889 1.000 41.789 186 GLU H CA 1
ATOM 13679 C C . GLU H 1 171 ? -86.293 -9.659 11.702 1.000 41.889 186 GLU H C 1
ATOM 13680 O O . GLU H 1 171 ? -86.683 -10.140 12.773 1.000 42.387 186 GLU H O 1
ATOM 13686 N N . LYS H 1 172 ? -85.077 -9.910 11.213 1.000 41.023 187 LYS H N 1
ATOM 13687 C CA . LYS H 1 172 ? -84.209 -10.881 11.873 1.000 42.323 187 LYS H CA 1
ATOM 13688 C C . LYS H 1 172 ? -83.588 -10.311 13.144 1.000 42.671 187 LYS H C 1
ATOM 13689 O O . LYS H 1 172 ? -83.480 -11.014 14.155 1.000 41.471 187 LYS H O 1
ATOM 13695 N N . THR H 1 173 ? -83.181 -9.042 13.118 1.000 49.166 188 THR H N 1
ATOM 13696 C CA . THR H 1 173 ? -82.485 -8.437 14.246 1.000 48.553 188 THR H CA 1
ATOM 13697 C C . THR H 1 173 ? -83.384 -7.587 15.135 1.000 47.798 188 THR H C 1
ATOM 13698 O O . THR H 1 173 ? -83.039 -7.363 16.301 1.000 48.406 188 THR H O 1
ATOM 13702 N N . GLY H 1 174 ? -84.514 -7.108 14.622 1.000 40.165 189 GLY H N 1
ATOM 13703 C CA . GLY H 1 174 ? -85.402 -6.278 15.408 1.000 35.167 189 GLY H CA 1
ATOM 13704 C C . GLY H 1 174 ? -84.922 -4.866 15.651 1.000 33.217 189 GLY H C 1
ATOM 13705 O O . GLY H 1 174 ? -85.487 -4.182 16.511 1.000 30.906 189 GLY H O 1
ATOM 13706 N N . LEU H 1 175 ? -83.906 -4.407 14.925 1.000 34.162 190 LEU H N 1
ATOM 13707 C CA . LEU H 1 175 ? -83.370 -3.073 15.152 1.000 32.159 190 LEU H CA 1
ATOM 13708 C C . LEU H 1 175 ? -84.453 -2.022 14.917 1.000 30.843 190 LEU H C 1
ATOM 13709 O O . LEU H 1 175 ? -85.264 -2.161 13.994 1.000 30.917 190 LEU H O 1
ATOM 13714 N N . PRO H 1 176 ? -84.500 -0.963 15.732 1.000 29.404 191 PRO H N 1
ATOM 13715 C CA . PRO H 1 176 ? -85.585 0.020 15.606 1.000 28.882 191 PRO H CA 1
ATOM 13716 C C . PRO H 1 176 ? -85.467 0.879 14.358 1.000 29.156 191 PRO H C 1
ATOM 13717 O O . PRO H 1 176 ? -85.129 2.065 14.439 1.000 29.069 191 PRO H O 1
ATOM 13721 N N . LEU H 1 177 ? -85.750 0.291 13.199 1.000 29.783 192 LEU H N 1
ATOM 13722 C CA . LEU H 1 177 ? -85.706 0.996 11.929 1.000 30.188 192 LEU H CA 1
ATOM 13723 C C . LEU H 1 177 ? -87.028 0.809 11.197 1.000 30.325 192 LEU H C 1
ATOM 13724 O O . LEU H 1 177 ? -87.783 -0.129 11.464 1.000 30.419 192 LEU H O 1
ATOM 13729 N N . GLN H 1 178 ? -87.300 1.720 10.265 1.000 29.933 193 GLN H N 1
ATOM 13730 C CA . GLN H 1 178 ? -88.495 1.635 9.439 1.000 28.775 193 GLN H CA 1
ATOM 13731 C C . GLN H 1 178 ? -88.226 2.336 8.115 1.000 27.474 193 GLN H C 1
ATOM 13732 O O . GLN H 1 178 ? -87.377 3.227 8.022 1.000 27.780 193 GLN H O 1
ATOM 13738 N N . LEU H 1 179 ? -88.958 1.912 7.088 1.000 27.564 194 LEU H N 1
ATOM 13739 C CA . LEU H 1 179 ? -88.790 2.478 5.758 1.000 26.827 194 LEU H CA 1
ATOM 13740 C C . LEU H 1 179 ? -89.239 3.936 5.732 1.000 27.585 194 LEU H C 1
ATOM 13741 O O . LEU H 1 179 ? -90.020 4.392 6.571 1.000 28.893 194 LEU H O 1
ATOM 13746 N N . ALA H 1 180 ? -88.726 4.671 4.748 1.000 27.314 195 ALA H N 1
ATOM 13747 C CA . ALA H 1 180 ? -89.077 6.075 4.540 1.000 28.248 195 ALA H CA 1
ATOM 13748 C C . ALA H 1 180 ? -89.549 6.226 3.097 1.000 29.446 195 ALA H C 1
ATOM 13749 O O . ALA H 1 180 ? -88.734 6.379 2.182 1.000 28.161 195 ALA H O 1
ATOM 13751 N N . GLY H 1 181 ? -90.864 6.180 2.898 1.000 29.951 196 GLY H N 1
ATOM 13752 C CA . GLY H 1 181 ? -91.425 6.290 1.571 1.000 27.030 196 GLY H CA 1
ATOM 13753 C C . GLY H 1 181 ? -91.241 5.026 0.753 1.000 24.527 196 GLY H C 1
ATOM 13754 O O . GLY H 1 181 ? -90.824 3.972 1.242 1.000 24.740 196 GLY H O 1
ATOM 13755 N N . SER H 1 182 ? -91.564 5.147 -0.523 1.000 24.361 197 SER H N 1
ATOM 13756 C CA . SER H 1 182 ? -91.423 4.070 -1.489 1.000 24.319 197 SER H CA 1
ATOM 13757 C C . SER H 1 182 ? -90.062 4.143 -2.169 1.000 23.271 197 SER H C 1
ATOM 13758 O O . SER H 1 182 ? -89.369 5.163 -2.085 1.000 21.997 197 SER H O 1
ATOM 13761 N N . PRO H 1 183 ? -89.633 3.065 -2.829 1.000 23.595 198 PRO H N 1
ATOM 13762 C CA . PRO H 1 183 ? -88.378 3.122 -3.591 1.000 24.445 198 PRO H CA 1
ATOM 13763 C C . PRO H 1 183 ? -88.406 4.236 -4.627 1.000 22.758 198 PRO H C 1
ATOM 13764 O O . PRO H 1 183 ? -89.346 4.353 -5.416 1.000 22.582 198 PRO H O 1
ATOM 13768 N N . PHE H 1 184 ? -87.360 5.061 -4.619 1.000 22.397 199 PHE H N 1
ATOM 13769 C CA . PHE H 1 184 ? -87.286 6.237 -5.475 1.000 22.440 199 PHE H CA 1
ATOM 13770 C C . PHE H 1 184 ? -86.535 5.988 -6.777 1.000 23.055 199 PHE H C 1
ATOM 13771 O O . PHE H 1 184 ? -86.468 6.890 -7.618 1.000 22.961 199 PHE H O 1
ATOM 13779 N N . GLU H 1 185 ? -85.971 4.797 -6.964 1.000 22.500 200 GLU H N 1
ATOM 13780 C CA . GLU H 1 185 ? -85.220 4.485 -8.170 1.000 22.413 200 GLU H CA 1
ATOM 13781 C C . GLU H 1 185 ? -85.118 2.973 -8.299 1.000 22.468 200 GLU H C 1
ATOM 13782 O O . GLU H 1 185 ? -84.875 2.279 -7.311 1.000 21.955 200 GLU H O 1
ATOM 13788 N N . THR H 1 186 ? -85.313 2.475 -9.516 1.000 24.790 201 THR H N 1
ATOM 13789 C CA . THR H 1 186 ? -85.203 1.048 -9.774 1.000 24.895 201 THR H CA 1
ATOM 13790 C C . THR H 1 186 ? -83.743 0.667 -9.991 1.000 23.498 201 THR H C 1
ATOM 13791 O O . THR H 1 186 ? -82.947 1.451 -10.515 1.000 21.582 201 THR H O 1
ATOM 13795 N N . ILE H 1 187 ? -83.392 -0.547 -9.575 1.000 19.352 202 ILE H N 1
ATOM 13796 C CA . ILE H 1 187 ? -82.037 -1.065 -9.732 1.000 19.071 202 ILE H CA 1
ATOM 13797 C C . ILE H 1 187 ? -82.113 -2.498 -10.237 1.000 19.510 202 ILE H C 1
ATOM 13798 O O . ILE H 1 187 ? -82.921 -3.295 -9.748 1.000 19.371 202 ILE H O 1
ATOM 13803 N N . GLU H 1 188 ? -81.280 -2.822 -11.222 1.000 20.860 203 GLU H N 1
ATOM 13804 C CA . GLU H 1 188 ? -81.128 -4.179 -11.728 1.000 20.626 203 GLU H CA 1
ATOM 13805 C C . GLU H 1 188 ? -79.685 -4.606 -11.503 1.000 19.239 203 GLU H C 1
ATOM 13806 O O . GLU H 1 188 ? -78.755 -3.889 -11.885 1.000 21.842 203 GLU H O 1
ATOM 13812 N N . ASN H 1 189 ? -79.501 -5.761 -10.872 1.000 20.734 204 ASN H N 1
ATOM 13813 C CA . ASN H 1 189 ? -78.198 -6.187 -10.378 1.000 21.724 204 ASN H CA 1
ATOM 13814 C C . ASN H 1 189 ? -77.699 -7.382 -11.176 1.000 22.458 204 ASN H C 1
ATOM 13815 O O . ASN H 1 189 ? -78.441 -8.346 -11.390 1.000 20.258 204 ASN H O 1
ATOM 13820 N N . ALA H 1 190 ? -76.438 -7.314 -11.601 1.000 29.840 205 ALA H N 1
ATOM 13821 C CA . ALA H 1 190 ? -75.801 -8.365 -12.380 1.000 29.677 205 ALA H CA 1
ATOM 13822 C C . ALA H 1 190 ? -74.369 -8.544 -11.891 1.000 30.046 205 ALA H C 1
ATOM 13823 O O . ALA H 1 190 ? -73.871 -7.778 -11.061 1.000 30.967 205 ALA H O 1
ATOM 13825 N N . TRP H 1 191 ? -73.703 -9.570 -12.417 1.000 28.538 206 TRP H N 1
ATOM 13826 C CA . TRP H 1 191 ? -72.332 -9.868 -12.026 1.000 28.306 206 TRP H CA 1
ATOM 13827 C C . TRP H 1 191 ? -71.362 -9.191 -12.984 1.000 30.569 206 TRP H C 1
ATOM 13828 O O . TRP H 1 191 ? -71.424 -9.447 -14.194 1.000 30.843 206 TRP H O 1
ATOM 13839 N N . PRO H 1 192 ? -70.469 -8.331 -12.503 1.000 28.846 207 PRO H N 1
ATOM 13840 C CA . PRO H 1 192 ? -69.533 -7.653 -13.404 1.000 28.890 207 PRO H CA 1
ATOM 13841 C C . PRO H 1 192 ? -68.348 -8.532 -13.769 1.000 27.390 207 PRO H C 1
ATOM 13842 O O . PRO H 1 192 ? -67.931 -9.411 -13.013 1.000 27.364 207 PRO H O 1
ATOM 13846 N N . PHE H 1 193 ? -67.807 -8.276 -14.960 1.000 28.343 208 PHE H N 1
ATOM 13847 C CA . PHE H 1 193 ? -66.627 -8.970 -15.451 1.000 27.187 208 PHE H CA 1
ATOM 13848 C C . PHE H 1 193 ? -65.731 -7.982 -16.182 1.000 28.427 208 PHE H C 1
ATOM 13849 O O . PHE H 1 193 ? -66.204 -6.996 -16.755 1.000 27.064 208 PHE H O 1
ATOM 13857 N N . VAL H 1 194 ? -64.431 -8.256 -16.157 1.000 28.361 209 VAL H N 1
ATOM 13858 C CA . VAL H 1 194 ? -63.469 -7.446 -16.893 1.000 30.412 209 VAL H CA 1
ATOM 13859 C C . VAL H 1 194 ? -63.539 -7.808 -18.368 1.000 29.775 209 VAL H C 1
ATOM 13860 O O . VAL H 1 194 ? -63.691 -8.980 -18.733 1.000 29.440 209 VAL H O 1
ATOM 13864 N N . ASN H 1 195 ? -63.425 -6.797 -19.228 1.000 28.748 210 ASN H N 1
ATOM 13865 C CA . ASN H 1 195 ? -63.624 -6.982 -20.665 1.000 30.693 210 ASN H CA 1
ATOM 13866 C C . ASN H 1 195 ? -62.339 -7.513 -21.306 1.000 31.359 210 ASN H C 1
ATOM 13867 O O . ASN H 1 195 ? -61.667 -6.848 -22.096 1.000 31.430 210 ASN H O 1
ATOM 13872 N N . ASN H 1 196 ? -62.002 -8.750 -20.940 1.000 31.996 211 ASN H N 1
ATOM 13873 C CA . ASN H 1 196 ? -60.940 -9.498 -21.601 1.000 32.507 211 ASN H CA 1
ATOM 13874 C C . ASN H 1 196 ? -61.484 -10.851 -22.039 1.000 32.793 211 ASN H C 1
ATOM 13875 O O . ASN H 1 196 ? -62.683 -11.117 -21.905 1.000 32.572 211 ASN H O 1
ATOM 13880 N N . GLU H 1 197 ? -60.611 -11.715 -22.560 1.000 34.157 212 GLU H N 1
ATOM 13881 C CA . GLU H 1 197 ? -61.071 -12.984 -23.116 1.000 33.886 212 GLU H CA 1
ATOM 13882 C C . GLU H 1 197 ? -61.630 -13.896 -22.029 1.000 32.978 212 GLU H C 1
ATOM 13883 O O . GLU H 1 197 ? -62.656 -14.557 -22.233 1.000 33.036 212 GLU H O 1
ATOM 13889 N N . LYS H 1 198 ? -60.980 -13.937 -20.864 1.000 33.465 213 LYS H N 1
ATOM 13890 C CA . LYS H 1 198 ? -61.485 -14.760 -19.769 1.000 33.030 213 LYS H CA 1
ATOM 13891 C C . LYS H 1 198 ? -62.802 -14.212 -19.231 1.000 32.233 213 LYS H C 1
ATOM 13892 O O . LYS H 1 198 ? -63.705 -14.982 -18.880 1.000 30.833 213 LYS H O 1
ATOM 13898 N N . GLY H 1 199 ? -62.933 -12.886 -19.166 1.000 32.093 214 GLY H N 1
ATOM 13899 C CA . GLY H 1 199 ? -64.171 -12.299 -18.681 1.000 30.683 214 GLY H CA 1
ATOM 13900 C C . GLY H 1 199 ? -65.326 -12.489 -19.645 1.000 31.285 214 GLY H C 1
ATOM 13901 O O . GLY H 1 199 ? -66.460 -12.736 -19.225 1.000 30.617 214 GLY H O 1
ATOM 13902 N N . GLN H 1 200 ? -65.057 -12.374 -20.948 1.000 31.709 215 GLN H N 1
ATOM 13903 C CA . GLN H 1 200 ? -66.095 -12.607 -21.948 1.000 30.254 215 GLN H CA 1
ATOM 13904 C C . GLN H 1 200 ? -66.617 -14.036 -21.879 1.000 29.961 215 GLN H C 1
ATOM 13905 O O . GLN H 1 200 ? -67.814 -14.281 -22.077 1.000 29.522 215 GLN H O 1
ATOM 13911 N N . GLN H 1 201 ? -65.733 -14.994 -21.590 1.000 30.717 216 GLN H N 1
ATOM 13912 C CA . GLN H 1 201 ? -66.147 -16.391 -21.543 1.000 31.014 216 GLN H CA 1
ATOM 13913 C C . GLN H 1 201 ? -67.035 -16.663 -20.335 1.000 29.990 216 GLN H C 1
ATOM 13914 O O . GLN H 1 201 ? -68.039 -17.377 -20.445 1.000 28.709 216 GLN H O 1
ATOM 13920 N N . LEU H 1 202 ? -66.687 -16.100 -19.176 1.000 30.285 217 LEU H N 1
ATOM 13921 C CA . LEU H 1 202 ? -67.502 -16.302 -17.981 1.000 29.611 217 LEU H CA 1
ATOM 13922 C C . LEU H 1 202 ? -68.900 -15.722 -18.165 1.000 27.290 217 LEU H C 1
ATOM 13923 O O . LEU H 1 202 ? -69.901 -16.372 -17.840 1.000 25.998 217 LEU H O 1
ATOM 13928 N N . GLN H 1 203 ? -68.985 -14.502 -18.704 1.000 27.777 218 GLN H N 1
ATOM 13929 C CA . GLN H 1 203 ? -70.274 -13.842 -18.894 1.000 25.866 218 GLN H CA 1
ATOM 13930 C C . GLN H 1 203 ? -71.233 -14.705 -19.703 1.000 25.000 218 GLN H C 1
ATOM 13931 O O . GLN H 1 203 ? -72.416 -14.820 -19.365 1.000 24.266 218 GLN H O 1
ATOM 13937 N N . GLY H 1 204 ? -70.739 -15.322 -20.776 1.000 26.106 219 GLY H N 1
ATOM 13938 C CA . GLY H 1 204 ? -71.596 -16.181 -21.576 1.000 25.737 219 GLY H CA 1
ATOM 13939 C C . GLY H 1 204 ? -72.005 -17.442 -20.838 1.000 25.650 219 GLY H C 1
ATOM 13940 O O . GLY H 1 204 ? -73.181 -17.817 -20.825 1.000 25.411 219 GLY H O 1
ATOM 13941 N N . GLU H 1 205 ? -71.039 -18.111 -20.205 1.000 24.490 220 GLU H N 1
ATOM 13942 C CA . GLU H 1 205 ? -71.333 -19.346 -19.489 1.000 24.350 220 GLU H CA 1
ATOM 13943 C C . GLU H 1 205 ? -72.124 -19.096 -18.212 1.000 24.424 220 GLU H C 1
ATOM 13944 O O . GLU H 1 205 ? -72.827 -19.998 -17.743 1.000 22.940 220 GLU H O 1
ATOM 13950 N N . VAL H 1 206 ? -72.026 -17.896 -17.640 1.000 24.011 221 VAL H N 1
ATOM 13951 C CA . VAL H 1 206 ? -72.851 -17.563 -16.483 1.000 22.658 221 VAL H CA 1
ATOM 13952 C C . VAL H 1 206 ? -74.280 -17.267 -16.917 1.000 21.868 221 VAL H C 1
ATOM 13953 O O . VAL H 1 206 ? -75.237 -17.731 -16.289 1.000 22.845 221 VAL H O 1
ATOM 13957 N N . ASN H 1 207 ? -74.447 -16.505 -18.002 1.000 25.129 222 ASN H N 1
ATOM 13958 C CA . ASN H 1 207 ? -75.780 -16.261 -18.544 1.000 20.918 222 ASN H CA 1
ATOM 13959 C C . ASN H 1 207 ? -76.463 -17.560 -18.942 1.000 27.324 222 ASN H C 1
ATOM 13960 O O . ASN H 1 207 ? -77.692 -17.667 -18.858 1.000 19.771 222 ASN H O 1
ATOM 13965 N N . LYS H 1 208 ? -75.687 -18.553 -19.383 1.000 21.637 223 LYS H N 1
ATOM 13966 C CA . LYS H 1 208 ? -76.264 -19.844 -19.741 1.000 20.787 223 LYS H CA 1
ATOM 13967 C C . LYS H 1 208 ? -76.865 -20.526 -18.518 1.000 20.537 223 LYS H C 1
ATOM 13968 O O . LYS H 1 208 ? -78.018 -20.970 -18.544 1.000 20.674 223 LYS H O 1
ATOM 13974 N N . ALA H 1 209 ? -76.095 -20.609 -17.430 1.000 21.855 224 ALA H N 1
ATOM 13975 C CA . ALA H 1 209 ? -76.624 -21.186 -16.198 1.000 21.384 224 ALA H CA 1
ATOM 13976 C C . ALA H 1 209 ? -77.709 -20.301 -15.600 1.000 19.850 224 ALA H C 1
ATOM 13977 O O . ALA H 1 209 ? -78.704 -20.805 -15.067 1.000 25.258 224 ALA H O 1
ATOM 13979 N N . LEU H 1 210 ? -77.536 -18.980 -15.685 1.000 19.937 225 LEU H N 1
ATOM 13980 C CA . LEU H 1 210 ? -78.545 -18.059 -15.171 1.000 20.013 225 LEU H CA 1
ATOM 13981 C C . LEU H 1 210 ? -79.870 -18.232 -15.902 1.000 20.771 225 LEU H C 1
ATOM 13982 O O . LEU H 1 210 ? -80.936 -18.266 -15.277 1.000 22.240 225 LEU H O 1
ATOM 13987 N N . ALA H 1 211 ? -79.821 -18.341 -17.231 1.000 21.518 226 ALA H N 1
ATOM 13988 C CA . ALA H 1 211 ? -81.045 -18.517 -18.005 1.000 20.953 226 ALA H CA 1
ATOM 13989 C C . ALA H 1 211 ? -81.751 -19.811 -17.625 1.000 21.858 226 ALA H C 1
ATOM 13990 O O . ALA H 1 211 ? -82.970 -19.829 -17.419 1.000 21.500 226 ALA H O 1
ATOM 13992 N N . ALA H 1 212 ? -80.998 -20.909 -17.521 1.000 24.442 227 ALA H N 1
ATOM 13993 C CA . ALA H 1 212 ? -81.600 -22.177 -17.127 1.000 24.429 227 ALA H CA 1
ATOM 13994 C C . ALA H 1 212 ? -82.132 -22.111 -15.702 1.000 24.474 227 ALA H C 1
ATOM 13995 O O . ALA H 1 212 ? -83.186 -22.681 -15.400 1.000 24.153 227 ALA H O 1
ATOM 13997 N N . MET H 1 213 ? -81.419 -21.413 -14.814 1.000 24.079 228 MET H N 1
ATOM 13998 C CA . MET H 1 213 ? -81.898 -21.252 -13.444 1.000 22.155 228 MET H CA 1
ATOM 13999 C C . MET H 1 213 ? -83.196 -20.454 -13.403 1.000 21.813 228 MET H C 1
ATOM 14000 O O . MET H 1 213 ? -84.078 -20.732 -12.583 1.000 22.887 228 MET H O 1
ATOM 14005 N N . ARG H 1 214 ? -83.330 -19.456 -14.281 1.000 21.955 229 ARG H N 1
ATOM 14006 C CA . ARG H 1 214 ? -84.594 -18.735 -14.397 1.000 22.563 229 ARG H CA 1
ATOM 14007 C C . ARG H 1 214 ? -85.706 -19.657 -14.880 1.000 21.629 229 ARG H C 1
ATOM 14008 O O . ARG H 1 214 ? -86.808 -19.672 -14.321 1.000 22.703 229 ARG H O 1
ATOM 14016 N N . ALA H 1 215 ? -85.429 -20.440 -15.925 1.000 22.184 230 ALA H N 1
ATOM 14017 C CA . ALA H 1 215 ? -86.487 -21.181 -16.604 1.000 21.789 230 ALA H CA 1
ATOM 14018 C C . ALA H 1 215 ? -87.072 -22.272 -15.718 1.000 20.613 230 ALA H C 1
ATOM 14019 O O . ALA H 1 215 ? -88.295 -22.450 -15.674 1.000 20.608 230 ALA H O 1
ATOM 14021 N N . ASP H 1 216 ? -86.227 -23.016 -15.012 1.000 20.129 231 ASP H N 1
ATOM 14022 C CA . ASP H 1 216 ? -86.707 -24.108 -14.175 1.000 21.260 231 ASP H CA 1
ATOM 14023 C C . ASP H 1 216 ? -87.119 -23.655 -12.780 1.000 20.974 231 ASP H C 1
ATOM 14024 O O . ASP H 1 216 ? -87.484 -24.499 -11.954 1.000 19.697 231 ASP H O 1
ATOM 14029 N N . GLY H 1 217 ? -87.067 -22.354 -12.498 1.000 20.950 232 GLY H N 1
ATOM 14030 C CA . GLY H 1 217 ? -87.481 -21.825 -11.216 1.000 21.947 232 GLY H CA 1
ATOM 14031 C C . GLY H 1 217 ? -86.474 -21.968 -10.098 1.000 22.895 232 GLY H C 1
ATOM 14032 O O . GLY H 1 217 ? -86.777 -21.573 -8.965 1.000 21.761 232 GLY H O 1
ATOM 14033 N N . THR H 1 218 ? -85.288 -22.518 -10.374 1.000 22.055 233 THR H N 1
ATOM 14034 C CA . THR H 1 218 ? -84.287 -22.682 -9.324 1.000 21.947 233 THR H CA 1
ATOM 14035 C C . THR H 1 218 ? -83.800 -21.336 -8.802 1.000 22.740 233 THR H C 1
ATOM 14036 O O . THR H 1 218 ? -83.526 -21.196 -7.604 1.000 23.450 233 THR H O 1
ATOM 14040 N N . LEU H 1 219 ? -83.700 -20.334 -9.676 1.000 21.563 234 LEU H N 1
ATOM 14041 C CA . LEU H 1 219 ? -83.331 -18.999 -9.221 1.000 22.274 234 LEU H CA 1
ATOM 14042 C C . LEU H 1 219 ? -84.412 -18.405 -8.325 1.000 23.648 234 LEU H C 1
ATOM 14043 O O . LEU H 1 219 ? -84.105 -17.700 -7.356 1.000 23.990 234 LEU H O 1
ATOM 14048 N N . SER H 1 220 ? -85.682 -18.679 -8.630 1.000 23.276 235 SER H N 1
ATOM 14049 C CA . SER H 1 220 ? -86.765 -18.190 -7.783 1.000 23.208 235 SER H CA 1
ATOM 14050 C C . SER H 1 220 ? -86.770 -18.898 -6.434 1.000 22.374 235 SER H C 1
ATOM 14051 O O . SER H 1 220 ? -87.032 -18.273 -5.400 1.000 21.847 235 SER H O 1
ATOM 14054 N N . GLN H 1 221 ? -86.475 -20.201 -6.425 1.000 22.526 236 GLN H N 1
ATOM 14055 C CA . GLN H 1 221 ? -86.456 -20.954 -5.174 1.000 21.239 236 GLN H CA 1
ATOM 14056 C C . GLN H 1 221 ? -85.429 -20.388 -4.201 1.000 22.050 236 GLN H C 1
ATOM 14057 O O . GLN H 1 221 ? -85.671 -20.339 -2.989 1.000 22.750 236 GLN H O 1
ATOM 14063 N N . ILE H 1 222 ? -84.276 -19.955 -4.715 1.000 23.495 237 ILE H N 1
ATOM 14064 C CA . ILE H 1 222 ? -83.233 -19.414 -3.850 1.000 22.897 237 ILE H CA 1
ATOM 14065 C C . ILE H 1 222 ? -83.627 -18.041 -3.322 1.000 22.758 237 ILE H C 1
ATOM 14066 O O . ILE H 1 222 ? -83.237 -17.659 -2.212 1.000 21.982 237 ILE H O 1
ATOM 14071 N N . ALA H 1 223 ? -84.410 -17.281 -4.092 1.000 22.126 238 ALA H N 1
ATOM 14072 C CA . ALA H 1 223 ? -84.857 -15.973 -3.624 1.000 22.258 238 ALA H CA 1
ATOM 14073 C C . ALA H 1 223 ? -85.949 -16.109 -2.569 1.000 22.053 238 ALA H C 1
ATOM 14074 O O . ALA H 1 223 ? -85.990 -15.334 -1.606 1.000 21.789 238 ALA H O 1
ATOM 14076 N N . LEU H 1 224 ? -86.843 -17.088 -2.734 1.000 21.537 239 LEU H N 1
ATOM 14077 C CA . LEU H 1 224 ? -87.884 -17.318 -1.738 1.000 21.782 239 LEU H CA 1
ATOM 14078 C C . LEU H 1 224 ? -87.299 -17.803 -0.419 1.000 21.003 239 LEU H C 1
ATOM 14079 O O . LEU H 1 224 ? -87.885 -17.567 0.643 1.000 21.089 239 LEU H O 1
ATOM 14084 N N . LYS H 1 225 ? -86.147 -18.475 -0.470 1.000 21.761 240 LYS H N 1
ATOM 14085 C CA . LYS H 1 225 ? -85.538 -19.009 0.744 1.000 22.134 240 LYS H CA 1
ATOM 14086 C C . LYS H 1 225 ? -85.078 -17.891 1.672 1.000 21.671 240 LYS H C 1
ATOM 14087 O O . LYS H 1 225 ? -85.248 -17.977 2.894 1.000 22.092 240 LYS H O 1
ATOM 14093 N N . TRP H 1 226 ? -84.507 -16.828 1.109 1.000 21.221 241 TRP H N 1
ATOM 14094 C CA . TRP H 1 226 ? -83.910 -15.760 1.897 1.000 21.889 241 TRP H CA 1
ATOM 14095 C C . TRP H 1 226 ? -84.788 -14.521 2.011 1.000 22.597 241 TRP H C 1
ATOM 14096 O O . TRP H 1 226 ? -84.478 -13.638 2.818 1.000 23.471 241 TRP H O 1
ATOM 14107 N N . PHE H 1 227 ? -85.866 -14.429 1.235 1.000 22.913 242 PHE H N 1
ATOM 14108 C CA . PHE H 1 227 ? -86.706 -13.238 1.263 1.000 22.492 242 PHE H CA 1
ATOM 14109 C C . PHE H 1 227 ? -88.200 -13.518 1.268 1.000 21.339 242 PHE H C 1
ATOM 14110 O O . PHE H 1 227 ? -88.970 -12.578 1.480 1.000 21.458 242 PHE H O 1
ATOM 14118 N N . GLY H 1 228 ? -88.644 -14.752 1.045 1.000 20.300 243 GLY H N 1
ATOM 14119 C CA . GLY H 1 228 ? -90.068 -15.009 0.945 1.000 20.408 243 GLY H CA 1
ATOM 14120 C C . GLY H 1 228 ? -90.726 -14.345 -0.242 1.000 25.077 243 GLY H C 1
ATOM 14121 O O . GLY H 1 228 ? -91.941 -14.127 -0.230 1.000 20.747 243 GLY H O 1
ATOM 14122 N N . THR H 1 229 ? -89.949 -14.008 -1.269 1.000 20.718 244 THR H N 1
ATOM 14123 C CA . THR H 1 229 ? -90.460 -13.352 -2.463 1.000 22.479 244 THR H CA 1
ATOM 14124 C C . THR H 1 229 ? -89.459 -13.547 -3.591 1.000 23.182 244 THR H C 1
ATOM 14125 O O . THR H 1 229 ? -88.251 -13.631 -3.356 1.000 23.271 244 THR H O 1
ATOM 14129 N N . ASP H 1 230 ? -89.978 -13.623 -4.817 1.000 23.653 245 ASP H N 1
ATOM 14130 C CA . ASP H 1 230 ? -89.148 -13.813 -6.007 1.000 25.040 245 ASP H CA 1
ATOM 14131 C C . ASP H 1 230 ? -88.532 -12.469 -6.386 1.000 25.745 245 ASP H C 1
ATOM 14132 O O . ASP H 1 230 ? -89.019 -11.739 -7.252 1.000 26.906 245 ASP H O 1
ATOM 14137 N N . ILE H 1 231 ? -87.429 -12.140 -5.711 1.000 26.753 246 ILE H N 1
ATOM 14138 C CA . ILE H 1 231 ? -86.690 -10.930 -6.046 1.000 28.374 246 ILE H CA 1
ATOM 14139 C C . ILE H 1 231 ? -85.943 -11.088 -7.360 1.000 27.953 246 ILE H C 1
ATOM 14140 O O . ILE H 1 231 ? -85.559 -10.089 -7.978 1.000 26.698 246 ILE H O 1
ATOM 14145 N N . SER H 1 232 ? -85.733 -12.325 -7.806 1.000 31.967 247 SER H N 1
ATOM 14146 C CA . SER H 1 232 ? -84.979 -12.609 -9.018 1.000 33.441 247 SER H CA 1
ATOM 14147 C C . SER H 1 232 ? -85.742 -12.281 -10.291 1.000 34.686 247 SER H C 1
ATOM 14148 O O . SER H 1 232 ? -85.218 -12.530 -11.383 1.000 35.388 247 SER H O 1
ATOM 14151 N N . GLN H 1 233 ? -86.955 -11.748 -10.185 1.000 30.688 248 GLN H N 1
ATOM 14152 C CA . GLN H 1 233 ? -87.698 -11.290 -11.350 1.000 31.583 248 GLN H CA 1
ATOM 14153 C C . GLN H 1 233 ? -88.294 -9.917 -11.066 1.000 31.859 248 GLN H C 1
ATOM 14154 O O . GLN H 1 233 ? -88.376 -9.496 -9.913 1.000 31.938 248 GLN H O 1
ATOM 14161 N N . ALA I 1 7 ? -40.579 -29.275 60.354 1.000 21.334 22 ALA I N 1
ATOM 14162 C CA . ALA I 1 7 ? -39.642 -28.212 60.695 1.000 24.224 22 ALA I CA 1
ATOM 14163 C C . ALA I 1 7 ? -40.060 -26.890 60.062 1.000 25.277 22 ALA I C 1
ATOM 14164 O O . ALA I 1 7 ? -39.808 -26.648 58.881 1.000 27.301 22 ALA I O 1
ATOM 14166 N N . THR I 1 8 ? -40.699 -26.038 60.860 1.000 26.222 23 THR I N 1
ATOM 14167 C CA . THR I 1 8 ? -41.148 -24.738 60.380 1.000 26.229 23 THR I CA 1
ATOM 14168 C C . THR I 1 8 ? -39.958 -23.883 59.966 1.000 26.456 23 THR I C 1
ATOM 14169 O O . THR I 1 8 ? -38.995 -23.729 60.721 1.000 27.859 23 THR I O 1
ATOM 14173 N N . GLU I 1 9 ? -40.028 -23.325 58.761 1.000 26.922 24 GLU I N 1
ATOM 14174 C CA . GLU I 1 9 ? -38.946 -22.497 58.251 1.000 27.095 24 GLU I CA 1
ATOM 14175 C C . GLU I 1 9 ? -39.045 -21.084 58.810 1.000 27.701 24 GLU I C 1
ATOM 14176 O O . GLU I 1 9 ? -40.139 -20.530 58.955 1.000 26.758 24 GLU I O 1
ATOM 14182 N N . VAL I 1 10 ? -37.889 -20.507 59.139 1.000 28.869 25 VAL I N 1
ATOM 14183 C CA . VAL I 1 10 ? -37.797 -19.153 59.678 1.000 29.388 25 VAL I CA 1
ATOM 14184 C C . VAL I 1 10 ? -36.608 -18.469 59.017 1.000 28.585 25 VAL I C 1
ATOM 14185 O O . VAL I 1 10 ? -35.479 -18.965 59.101 1.000 28.551 25 VAL I O 1
ATOM 14189 N N . LYS I 1 11 ? -36.855 -17.337 58.363 1.000 28.382 26 LYS I N 1
ATOM 14190 C CA . LYS I 1 11 ? -35.802 -16.578 57.700 1.000 28.698 26 LYS I CA 1
ATOM 14191 C C . LYS I 1 11 ? -35.258 -15.525 58.658 1.000 28.024 26 LYS I C 1
ATOM 14192 O O . LYS I 1 11 ? -36.010 -14.674 59.144 1.000 28.338 26 LYS I O 1
ATOM 14198 N N . VAL I 1 12 ? -33.955 -15.580 58.921 1.000 27.993 27 VAL I N 1
ATOM 14199 C CA . VAL I 1 12 ? -33.290 -14.679 59.856 1.000 27.427 27 VAL I CA 1
ATOM 14200 C C . VAL I 1 12 ? -32.350 -13.774 59.072 1.000 27.395 27 VAL I C 1
ATOM 14201 O O . VAL I 1 12 ? -31.568 -14.251 58.241 1.000 27.806 27 VAL I O 1
ATOM 14205 N N . GLY I 1 13 ? -32.418 -12.475 59.343 1.000 26.458 28 GLY I N 1
ATOM 14206 C CA . GLY I 1 13 ? -31.555 -11.503 58.704 1.000 26.914 28 GLY I CA 1
ATOM 14207 C C . GLY I 1 13 ? -30.384 -11.109 59.587 1.000 26.440 28 GLY I C 1
ATOM 14208 O O . GLY I 1 13 ? -30.499 -11.054 60.809 1.000 25.174 28 GLY I O 1
ATOM 14209 N N . MET I 1 14 ? -29.246 -10.843 58.948 1.000 24.798 29 MET I N 1
ATOM 14210 C CA . MET I 1 14 ? -28.049 -10.412 59.656 1.000 24.692 29 MET I CA 1
ATOM 14211 C C . MET I 1 14 ? -27.142 -9.667 58.687 1.000 24.266 29 MET I C 1
ATOM 14212 O O . MET I 1 14 ? -27.234 -9.834 57.470 1.000 25.177 29 MET I O 1
ATOM 14217 N N . SER I 1 15 ? -26.255 -8.846 59.250 1.000 23.724 30 SER I N 1
ATOM 14218 C CA . SER I 1 15 ? -25.412 -7.978 58.432 1.000 25.224 30 SER I CA 1
ATOM 14219 C C . SER I 1 15 ? -24.284 -8.732 57.736 1.000 24.334 30 SER I C 1
ATOM 14220 O O . SER I 1 15 ? -23.865 -8.333 56.645 1.000 24.674 30 SER I O 1
ATOM 14223 N N . GLY I 1 16 ? -23.778 -9.803 58.340 1.000 25.571 31 GLY I N 1
ATOM 14224 C CA . GLY I 1 16 ? -22.659 -10.527 57.776 1.000 24.550 31 GLY I CA 1
ATOM 14225 C C . GLY I 1 16 ? -21.317 -9.840 57.901 1.000 27.190 31 GLY I C 1
ATOM 14226 O O . GLY I 1 16 ? -20.300 -10.440 57.537 1.000 29.304 31 GLY I O 1
ATOM 14227 N N . ARG I 1 17 ? -21.276 -8.603 58.399 1.000 26.706 32 ARG I N 1
ATOM 14228 C CA . ARG I 1 17 ? -20.036 -7.854 58.584 1.000 26.772 32 ARG I CA 1
ATOM 14229 C C . ARG I 1 17 ? -20.006 -7.262 59.995 1.000 26.156 32 ARG I C 1
ATOM 14230 O O . ARG I 1 17 ? -19.870 -6.055 60.191 1.000 26.108 32 ARG I O 1
ATOM 14238 N N . TYR I 1 18 ? -20.128 -8.138 60.996 1.000 26.324 33 TYR I N 1
ATOM 14239 C CA . TYR I 1 18 ? -20.255 -7.727 62.391 1.000 25.479 33 TYR I CA 1
ATOM 14240 C C . TYR I 1 18 ? -19.555 -8.778 63.258 1.000 25.456 33 TYR I C 1
ATOM 14241 O O . TYR I 1 18 ? -20.177 -9.559 63.974 1.000 26.103 33 TYR I O 1
ATOM 14250 N N . PHE I 1 19 ? -18.228 -8.814 63.178 1.000 25.829 34 PHE I N 1
ATOM 14251 C CA . PHE I 1 19 ? -17.466 -9.749 63.993 1.000 25.764 34 PHE I CA 1
ATOM 14252 C C . PHE I 1 19 ? -17.500 -9.311 65.455 1.000 25.564 34 PHE I C 1
ATOM 14253 O O . PHE I 1 19 ? -17.324 -8.125 65.753 1.000 25.653 34 PHE I O 1
ATOM 14261 N N . PRO I 1 20 ? -17.713 -10.243 66.394 1.000 26.514 35 PRO I N 1
ATOM 14262 C CA . PRO I 1 20 ? -17.958 -11.677 66.198 1.000 26.487 35 PRO I CA 1
ATOM 14263 C C . PRO I 1 20 ? -19.438 -12.053 66.258 1.000 26.303 35 PRO I C 1
ATOM 14264 O O . PRO I 1 20 ? -19.772 -13.214 66.477 1.000 25.561 35 PRO I O 1
ATOM 14268 N N . PHE I 1 21 ? -20.350 -11.097 66.067 1.000 26.553 36 PHE I N 1
ATOM 14269 C CA . PHE I 1 21 ? -21.774 -11.416 66.112 1.000 27.745 36 PHE I CA 1
ATOM 14270 C C . PHE I 1 21 ? -22.208 -12.163 64.857 1.000 28.195 36 PHE I C 1
ATOM 14271 O O . PHE I 1 21 ? -22.838 -13.223 64.939 1.000 29.443 36 PHE I O 1
ATOM 14279 N N . THR I 1 22 ? -21.885 -11.620 63.685 1.000 27.074 37 THR I N 1
ATOM 14280 C CA . THR I 1 22 ? -22.160 -12.289 62.420 1.000 26.327 37 THR I CA 1
ATOM 14281 C C . THR I 1 22 ? -21.111 -11.851 61.409 1.000 26.027 37 THR I C 1
ATOM 14282 O O . THR I 1 22 ? -20.876 -10.653 61.230 1.000 26.529 37 THR I O 1
ATOM 14286 N N . PHE I 1 23 ? -20.468 -12.822 60.769 1.000 26.414 38 PHE I N 1
ATOM 14287 C CA . PHE I 1 23 ? -19.374 -12.537 59.850 1.000 25.674 38 PHE I CA 1
ATOM 14288 C C . PHE I 1 23 ? -19.118 -13.783 59.017 1.000 25.887 38 PHE I C 1
ATOM 14289 O O . PHE I 1 23 ? -19.628 -14.867 59.312 1.000 25.890 38 PHE I O 1
ATOM 14297 N N . VAL I 1 24 ? -18.311 -13.615 57.972 1.000 27.111 39 VAL I N 1
ATOM 14298 C CA . VAL I 1 24 ? -17.964 -14.694 57.055 1.000 26.253 39 VAL I CA 1
ATOM 14299 C C . VAL I 1 24 ? -16.471 -14.965 57.171 1.000 25.966 39 VAL I C 1
ATOM 14300 O O . VAL I 1 24 ? -15.658 -14.036 57.099 1.000 24.842 39 VAL I O 1
ATOM 14304 N N . LYS I 1 25 ? -16.116 -16.234 57.352 1.000 27.180 40 LYS I N 1
ATOM 14305 C CA . LYS I 1 25 ? -14.720 -16.652 57.384 1.000 28.374 40 LYS I CA 1
ATOM 14306 C C . LYS I 1 25 ? -14.644 -18.097 56.919 1.000 30.506 40 LYS I C 1
ATOM 14307 O O . LYS I 1 25 ? -15.413 -18.940 57.391 1.000 30.209 40 LYS I O 1
ATOM 14313 N N . GLN I 1 26 ? -13.720 -18.370 55.995 1.000 31.220 41 GLN I N 1
ATOM 14314 C CA . GLN I 1 26 ? -13.575 -19.691 55.380 1.000 31.251 41 GLN I CA 1
ATOM 14315 C C . GLN I 1 26 ? -14.854 -20.097 54.652 1.000 31.143 41 GLN I C 1
ATOM 14316 O O . GLN I 1 26 ? -15.296 -21.246 54.725 1.000 31.141 41 GLN I O 1
ATOM 14322 N N . ASP I 1 27 ? -15.457 -19.133 53.951 1.000 31.025 42 ASP I N 1
ATOM 14323 C CA . ASP I 1 27 ? -16.651 -19.356 53.133 1.000 31.449 42 ASP I CA 1
ATOM 14324 C C . ASP I 1 27 ? -17.824 -19.880 53.957 1.000 30.580 42 ASP I C 1
ATOM 14325 O O . ASP I 1 27 ? -18.693 -20.585 53.437 1.000 30.935 42 ASP I O 1
ATOM 14330 N N . GLU I 1 28 ? -17.864 -19.544 55.244 1.000 30.506 43 GLU I N 1
ATOM 14331 C CA . GLU I 1 28 ? -18.932 -19.976 56.135 1.000 28.638 43 GLU I CA 1
ATOM 14332 C C . GLU I 1 28 ? -19.416 -18.785 56.946 1.000 27.003 43 GLU I C 1
ATOM 14333 O O . GLU I 1 28 ? -18.613 -18.097 57.585 1.000 26.345 43 GLU I O 1
ATOM 14339 N N . LEU I 1 29 ? -20.722 -18.540 56.912 1.000 27.727 44 LEU I N 1
ATOM 14340 C CA . LEU I 1 29 ? -21.333 -17.510 57.742 1.000 26.780 44 LEU I CA 1
ATOM 14341 C C . LEU I 1 29 ? -21.451 -18.030 59.170 1.000 25.393 44 LEU I C 1
ATOM 14342 O O . LEU I 1 29 ? -22.041 -19.090 59.401 1.000 26.182 44 LEU I O 1
ATOM 14347 N N . GLN I 1 30 ? -20.886 -17.297 60.127 1.000 25.387 45 GLN I N 1
ATOM 14348 C CA . GLN I 1 30 ? -20.859 -17.752 61.509 1.000 25.098 45 GLN I CA 1
ATOM 14349 C C . GLN I 1 30 ? -20.861 -16.544 62.436 1.000 25.282 45 GLN I C 1
ATOM 14350 O O . GLN I 1 30 ? -20.772 -15.395 61.997 1.000 25.498 45 GLN I O 1
ATOM 14356 N N . GLY I 1 31 ? -20.965 -16.817 63.724 1.000 25.840 46 GLY I N 1
ATOM 14357 C CA . GLY I 1 31 ? -20.974 -15.766 64.722 1.000 27.969 46 GLY I CA 1
ATOM 14358 C C . GLY I 1 31 ? -21.730 -16.205 65.960 1.000 28.285 46 GLY I C 1
ATOM 14359 O O . GLY I 1 31 ? -22.238 -17.318 66.048 1.000 28.461 46 GLY I O 1
ATOM 14360 N N . PHE I 1 32 ? -21.798 -15.282 66.922 1.000 29.775 47 PHE I N 1
ATOM 14361 C CA . PHE I 1 32 ? -22.454 -15.573 68.195 1.000 32.657 47 PHE I CA 1
ATOM 14362 C C . PHE I 1 32 ? -23.940 -15.856 68.000 1.000 35.810 47 PHE I C 1
ATOM 14363 O O . PHE I 1 32 ? -24.480 -16.818 68.556 1.000 32.686 47 PHE I O 1
ATOM 14371 N N . GLU I 1 33 ? -24.615 -15.029 67.203 1.000 52.035 48 GLU I N 1
ATOM 14372 C CA . GLU I 1 33 ? -26.047 -15.185 66.992 1.000 51.938 48 GLU I CA 1
ATOM 14373 C C . GLU I 1 33 ? -26.373 -16.312 66.023 1.000 52.377 48 GLU I C 1
ATOM 14374 O O . GLU I 1 33 ? -27.481 -16.859 66.083 1.000 52.856 48 GLU I O 1
ATOM 14380 N N . VAL I 1 34 ? -25.440 -16.669 65.136 1.000 37.765 49 VAL I N 1
ATOM 14381 C CA . VAL I 1 34 ? -25.640 -17.829 64.270 1.000 33.817 49 VAL I CA 1
ATOM 14382 C C . VAL I 1 34 ? -25.743 -19.096 65.108 1.000 31.330 49 VAL I C 1
ATOM 14383 O O . VAL I 1 34 ? -26.615 -19.943 64.885 1.000 28.685 49 VAL I O 1
ATOM 14387 N N . ASP I 1 35 ? -24.853 -19.238 66.093 1.000 30.814 50 ASP I N 1
ATOM 14388 C CA . ASP I 1 35 ? -24.910 -20.388 66.987 1.000 29.196 50 ASP I CA 1
ATOM 14389 C C . ASP I 1 35 ? -26.083 -20.287 67.951 1.000 26.737 50 ASP I C 1
ATOM 14390 O O . ASP I 1 35 ? -26.673 -21.309 68.318 1.000 24.627 50 ASP I O 1
ATOM 14395 N N . VAL I 1 36 ? -26.433 -19.069 68.369 1.000 27.519 51 VAL I N 1
ATOM 14396 C CA . VAL I 1 36 ? -27.578 -18.891 69.254 1.000 27.622 51 VAL I CA 1
ATOM 14397 C C . VAL I 1 36 ? -28.869 -19.243 68.531 1.000 26.527 51 VAL I C 1
ATOM 14398 O O . VAL I 1 36 ? -29.729 -19.945 69.076 1.000 25.408 51 VAL I O 1
ATOM 14402 N N . TRP I 1 37 ? -29.025 -18.768 67.294 1.000 26.822 52 TRP I N 1
ATOM 14403 C CA . TRP I 1 37 ? -30.249 -19.053 66.559 1.000 24.437 52 TRP I CA 1
ATOM 14404 C C . TRP I 1 37 ? -30.316 -20.509 66.120 1.000 24.242 52 TRP I C 1
ATOM 14405 O O . TRP I 1 37 ? -31.414 -21.056 65.962 1.000 23.240 52 TRP I O 1
ATOM 14416 N N . ASN I 1 38 ? -29.166 -21.153 65.913 1.000 24.479 53 ASN I N 1
ATOM 14417 C CA . ASN I 1 38 ? -29.175 -22.585 65.641 1.000 24.892 53 ASN I CA 1
ATOM 14418 C C . ASN I 1 38 ? -29.673 -23.361 66.853 1.000 24.032 53 ASN I C 1
ATOM 14419 O O . ASN I 1 38 ? -30.426 -24.331 66.710 1.000 23.971 53 ASN I O 1
ATOM 14424 N N . GLU I 1 39 ? -29.263 -22.946 68.054 1.000 24.371 54 GLU I N 1
ATOM 14425 C CA . GLU I 1 39 ? -29.782 -23.563 69.270 1.000 23.890 54 GLU I CA 1
ATOM 14426 C C . GLU I 1 39 ? -31.286 -23.350 69.388 1.000 23.242 54 GLU I C 1
ATOM 14427 O O . GLU I 1 39 ? -32.020 -24.251 69.811 1.000 22.129 54 GLU I O 1
ATOM 14433 N N . ILE I 1 40 ? -31.762 -22.161 69.009 1.000 23.074 55 ILE I N 1
ATOM 14434 C CA . ILE I 1 40 ? -33.199 -21.908 68.959 1.000 21.979 55 ILE I CA 1
ATOM 14435 C C . ILE I 1 40 ? -33.867 -22.821 67.940 1.000 22.416 55 ILE I C 1
ATOM 14436 O O . ILE I 1 40 ? -34.946 -23.372 68.193 1.000 21.837 55 ILE I O 1
ATOM 14441 N N . GLY I 1 41 ? -33.240 -22.996 66.773 1.000 24.282 56 GLY I N 1
ATOM 14442 C CA . GLY I 1 41 ? -33.817 -23.813 65.720 1.000 24.621 56 GLY I CA 1
ATOM 14443 C C . GLY I 1 41 ? -33.860 -25.292 66.034 1.000 24.687 56 GLY I C 1
ATOM 14444 O O . GLY I 1 41 ? -34.552 -26.042 65.337 1.000 24.998 56 GLY I O 1
ATOM 14445 N N . LYS I 1 42 ? -33.138 -25.729 67.064 1.000 24.585 57 LYS I N 1
ATOM 14446 C CA . LYS I 1 42 ? -33.164 -27.122 67.489 1.000 24.761 57 LYS I CA 1
ATOM 14447 C C . LYS I 1 42 ? -34.240 -27.387 68.533 1.000 24.263 57 LYS I C 1
ATOM 14448 O O . LYS I 1 42 ? -34.933 -28.408 68.459 1.000 23.803 57 LYS I O 1
ATOM 14454 N N . ARG I 1 43 ? -34.392 -26.493 69.512 1.000 25.166 58 ARG I N 1
ATOM 14455 C CA . ARG I 1 43 ? -35.356 -26.728 70.582 1.000 23.153 58 ARG I CA 1
ATOM 14456 C C . ARG I 1 43 ? -36.784 -26.540 70.087 1.000 23.126 58 ARG I C 1
ATOM 14457 O O . ARG I 1 43 ? -37.660 -27.369 70.358 1.000 23.066 58 ARG I O 1
ATOM 14465 N N . ASN I 1 44 ? -37.037 -25.460 69.352 1.000 24.542 59 ASN I N 1
ATOM 14466 C CA . ASN I 1 44 ? -38.335 -25.231 68.730 1.000 26.266 59 ASN I CA 1
ATOM 14467 C C . ASN I 1 44 ? -38.520 -26.027 67.444 1.000 26.680 59 ASN I C 1
ATOM 14468 O O . ASN I 1 44 ? -39.615 -25.998 66.871 1.000 27.427 59 ASN I O 1
ATOM 14473 N N . ASP I 1 45 ? -37.481 -26.729 66.986 1.000 25.558 60 ASP I N 1
ATOM 14474 C CA . ASP I 1 45 ? -37.533 -27.571 65.792 1.000 25.521 60 ASP I CA 1
ATOM 14475 C C . ASP I 1 45 ? -37.912 -26.746 64.560 1.000 27.156 60 ASP I C 1
ATOM 14476 O O . ASP I 1 45 ? -38.937 -26.968 63.910 1.000 26.422 60 ASP I O 1
ATOM 14481 N N . TYR I 1 46 ? -37.057 -25.776 64.257 1.000 30.180 61 TYR I N 1
ATOM 14482 C CA . TYR I 1 46 ? -37.186 -24.934 63.078 1.000 30.290 61 TYR I CA 1
ATOM 14483 C C . TYR I 1 46 ? -36.255 -25.421 61.974 1.000 30.498 61 TYR I C 1
ATOM 14484 O O . TYR I 1 46 ? -35.452 -26.339 62.154 1.000 30.512 61 TYR I O 1
ATOM 14493 N N . LYS I 1 47 ? -36.371 -24.777 60.815 1.000 29.432 62 LYS I N 1
ATOM 14494 C CA . LYS I 1 47 ? -35.396 -24.876 59.731 1.000 28.764 62 LYS I CA 1
ATOM 14495 C C . LYS I 1 47 ? -34.958 -23.447 59.428 1.000 28.580 62 LYS I C 1
ATOM 14496 O O . LYS I 1 47 ? -35.680 -22.694 58.767 1.000 28.519 62 LYS I O 1
ATOM 14502 N N . VAL I 1 48 ? -33.785 -23.072 59.924 1.000 28.956 63 VAL I N 1
ATOM 14503 C CA . VAL I 1 48 ? -33.343 -21.682 59.912 1.000 30.019 63 VAL I CA 1
ATOM 14504 C C . VAL I 1 48 ? -32.624 -21.389 58.602 1.000 33.283 63 VAL I C 1
ATOM 14505 O O . VAL I 1 48 ? -31.697 -22.110 58.213 1.000 32.175 63 VAL I O 1
ATOM 14509 N N . GLU I 1 49 ? -33.048 -20.324 57.922 1.000 36.060 64 GLU I N 1
ATOM 14510 C CA . GLU I 1 49 ? -32.377 -19.821 56.728 1.000 36.589 64 GLU I CA 1
ATOM 14511 C C . GLU I 1 49 ? -31.853 -18.424 57.034 1.000 36.268 64 GLU I C 1
ATOM 14512 O O . GLU I 1 49 ? -32.639 -17.485 57.204 1.000 36.044 64 GLU I O 1
ATOM 14518 N N . PHE I 1 50 ? -30.531 -18.290 57.109 1.000 31.964 65 PHE I N 1
ATOM 14519 C CA . PHE I 1 50 ? -29.909 -16.996 57.360 1.000 31.477 65 PHE I CA 1
ATOM 14520 C C . PHE I 1 50 ? -29.807 -16.222 56.051 1.000 32.038 65 PHE I C 1
ATOM 14521 O O . PHE I 1 50 ? -29.215 -16.705 55.079 1.000 32.330 65 PHE I O 1
ATOM 14529 N N . VAL I 1 51 ? -30.387 -15.025 56.025 1.000 30.548 66 VAL I N 1
ATOM 14530 C CA . VAL I 1 51 ? -30.407 -14.170 54.844 1.000 29.490 66 VAL I CA 1
ATOM 14531 C C . VAL I 1 51 ? -29.640 -12.902 55.182 1.000 27.545 66 VAL I C 1
ATOM 14532 O O . VAL I 1 51 ? -30.081 -12.102 56.018 1.000 27.093 66 VAL I O 1
ATOM 14536 N N . THR I 1 52 ? -28.502 -12.709 54.528 1.000 26.074 67 THR I N 1
ATOM 14537 C CA . THR I 1 52 ? -27.642 -11.576 54.815 1.000 24.284 67 THR I CA 1
ATOM 14538 C C . THR I 1 52 ? -28.021 -10.372 53.967 1.000 24.950 67 THR I C 1
ATOM 14539 O O . THR I 1 52 ? -28.534 -10.502 52.850 1.000 25.021 67 THR I O 1
ATOM 14543 N N . ALA I 1 53 ? -27.735 -9.193 54.509 1.000 24.548 68 ALA I N 1
ATOM 14544 C CA . ALA I 1 53 ? -27.957 -7.921 53.837 1.000 25.627 68 ALA I CA 1
ATOM 14545 C C . ALA I 1 53 ? -27.307 -6.835 54.677 1.000 24.595 68 ALA I C 1
ATOM 14546 O O . ALA I 1 53 ? -27.041 -7.024 55.867 1.000 25.856 68 ALA I O 1
ATOM 14548 N N . ASN I 1 54 ? -27.036 -5.702 54.033 1.000 25.961 69 ASN I N 1
ATOM 14549 C CA . ASN I 1 54 ? -26.528 -4.542 54.751 1.000 26.745 69 ASN I CA 1
ATOM 14550 C C . ASN I 1 54 ? -27.496 -4.137 55.859 1.000 28.403 69 ASN I C 1
ATOM 14551 O O . ASN I 1 54 ? -28.718 -4.197 55.691 1.000 29.509 69 ASN I O 1
ATOM 14556 N N . PHE I 1 55 ? -26.937 -3.719 57.002 1.000 28.045 70 PHE I N 1
ATOM 14557 C CA . PHE I 1 55 ? -27.752 -3.484 58.193 1.000 28.061 70 PHE I CA 1
ATOM 14558 C C . PHE I 1 55 ? -28.812 -2.410 57.968 1.000 28.825 70 PHE I C 1
ATOM 14559 O O . PHE I 1 55 ? -29.902 -2.481 58.548 1.000 29.130 70 PHE I O 1
ATOM 14567 N N . SER I 1 56 ? -28.517 -1.413 57.130 1.000 30.059 71 SER I N 1
ATOM 14568 C CA . SER I 1 56 ? -29.444 -0.300 56.949 1.000 30.312 71 SER I CA 1
ATOM 14569 C C . SER I 1 56 ? -30.786 -0.756 56.392 1.000 31.104 71 SER I C 1
ATOM 14570 O O . SER I 1 56 ? -31.813 -0.120 56.653 1.000 30.209 71 SER I O 1
ATOM 14573 N N . GLY I 1 57 ? -30.804 -1.847 55.633 1.000 39.118 72 GLY I N 1
ATOM 14574 C CA . GLY I 1 57 ? -32.029 -2.291 54.997 1.000 37.933 72 GLY I CA 1
ATOM 14575 C C . GLY I 1 57 ? -32.700 -3.459 55.688 1.000 35.804 72 GLY I C 1
ATOM 14576 O O . GLY I 1 57 ? -33.792 -3.875 55.291 1.000 34.570 72 GLY I O 1
ATOM 14577 N N . LEU I 1 58 ? -32.060 -3.990 56.733 1.000 31.214 73 LEU I N 1
ATOM 14578 C CA . LEU I 1 58 ? -32.606 -5.161 57.412 1.000 31.775 73 LEU I CA 1
ATOM 14579 C C . LEU I 1 58 ? -33.955 -4.868 58.054 1.000 30.275 73 LEU I C 1
ATOM 14580 O O . LEU I 1 58 ? -34.807 -5.760 58.136 1.000 30.596 73 LEU I O 1
ATOM 14585 N N . LEU I 1 59 ? -34.174 -3.633 58.508 1.000 28.127 74 LEU I N 1
ATOM 14586 C CA . LEU I 1 59 ? -35.478 -3.280 59.057 1.000 27.122 74 LEU I CA 1
ATOM 14587 C C . LEU I 1 59 ? -36.544 -3.257 57.969 1.000 28.806 74 LEU I C 1
ATOM 14588 O O . LEU I 1 59 ? -37.682 -3.683 58.197 1.000 27.548 74 LEU I O 1
ATOM 14593 N N . GLY I 1 60 ? -36.193 -2.769 56.778 1.000 28.901 75 GLY I N 1
ATOM 14594 C CA . GLY I 1 60 ? -37.147 -2.772 55.681 1.000 29.351 75 GLY I CA 1
ATOM 14595 C C . GLY I 1 60 ? -37.508 -4.173 55.230 1.000 29.919 75 GLY I C 1
ATOM 14596 O O . GLY I 1 60 ? -38.660 -4.444 54.876 1.000 29.861 75 GLY I O 1
ATOM 14597 N N . LEU I 1 61 ? -36.532 -5.084 55.235 1.000 30.038 76 LEU I N 1
ATOM 14598 C CA . LEU I 1 61 ? -36.819 -6.472 54.887 1.000 31.051 76 LEU I CA 1
ATOM 14599 C C . LEU I 1 61 ? -37.773 -7.101 55.894 1.000 30.877 76 LEU I C 1
ATOM 14600 O O . LEU I 1 61 ? -38.649 -7.892 55.523 1.000 31.656 76 LEU I O 1
ATOM 14605 N N . LEU I 1 62 ? -37.619 -6.759 57.174 1.000 30.135 77 LEU I N 1
ATOM 14606 C CA . LEU I 1 62 ? -38.539 -7.253 58.191 1.000 28.280 77 LEU I CA 1
ATOM 14607 C C . LEU I 1 62 ? -39.917 -6.624 58.030 1.000 27.866 77 LEU I C 1
ATOM 14608 O O . LEU I 1 62 ? -40.936 -7.321 58.088 1.000 28.224 77 LEU I O 1
ATOM 14613 N N . GLU I 1 63 ? -39.965 -5.304 57.821 1.000 28.851 78 GLU I N 1
ATOM 14614 C CA . GLU I 1 63 ? -41.241 -4.617 57.641 1.000 29.267 78 GLU I CA 1
ATOM 14615 C C . GLU I 1 63 ? -42.014 -5.191 56.460 1.000 29.275 78 GLU I C 1
ATOM 14616 O O . GLU I 1 63 ? -43.218 -5.458 56.559 1.000 29.569 78 GLU I O 1
ATOM 14622 N N . THR I 1 64 ? -41.335 -5.390 55.331 1.000 28.785 79 THR I N 1
ATOM 14623 C CA . THR I 1 64 ? -41.989 -5.932 54.148 1.000 30.240 79 THR I CA 1
ATOM 14624 C C . THR I 1 64 ? -42.307 -7.415 54.278 1.000 31.575 79 THR I C 1
ATOM 14625 O O . THR I 1 64 ? -43.043 -7.948 53.439 1.000 31.441 79 THR I O 1
ATOM 14629 N N . GLY I 1 65 ? -41.777 -8.088 55.293 1.000 35.204 80 GLY I N 1
ATOM 14630 C CA . GLY I 1 65 ? -42.030 -9.499 55.487 1.000 35.170 80 GLY I CA 1
ATOM 14631 C C . GLY I 1 65 ? -41.079 -10.433 54.777 1.000 40.726 80 GLY I C 1
ATOM 14632 O O . GLY I 1 65 ? -41.359 -11.635 54.709 1.000 39.439 80 GLY I O 1
ATOM 14633 N N . ARG I 1 66 ? -39.967 -9.926 54.240 1.000 43.582 81 ARG I N 1
ATOM 14634 C CA . ARG I 1 66 ? -39.016 -10.806 53.568 1.000 43.829 81 ARG I CA 1
ATOM 14635 C C . ARG I 1 66 ? -38.305 -11.712 54.565 1.000 44.163 81 ARG I C 1
ATOM 14636 O O . ARG I 1 66 ? -38.024 -12.878 54.263 1.000 44.671 81 ARG I O 1
ATOM 14644 N N . ILE I 1 67 ? -38.003 -11.197 55.754 1.000 35.070 82 ILE I N 1
ATOM 14645 C CA . ILE I 1 67 ? -37.437 -11.994 56.833 1.000 32.693 82 ILE I CA 1
ATOM 14646 C C . ILE I 1 67 ? -38.395 -11.954 58.014 1.000 30.819 82 ILE I C 1
ATOM 14647 O O . ILE I 1 67 ? -39.068 -10.948 58.260 1.000 30.701 82 ILE I O 1
ATOM 14652 N N . ASP I 1 68 ? -38.460 -13.068 58.743 1.000 29.646 83 ASP I N 1
ATOM 14653 C CA . ASP I 1 68 ? -39.367 -13.155 59.881 1.000 28.911 83 ASP I CA 1
ATOM 14654 C C . ASP I 1 68 ? -38.835 -12.409 61.097 1.000 26.737 83 ASP I C 1
ATOM 14655 O O . ASP I 1 68 ? -39.622 -11.966 61.940 1.000 24.306 83 ASP I O 1
ATOM 14660 N N . THR I 1 69 ? -37.518 -12.259 61.204 1.000 26.906 84 THR I N 1
ATOM 14661 C CA . THR I 1 69 ? -36.901 -11.580 62.336 1.000 24.885 84 THR I CA 1
ATOM 14662 C C . THR I 1 69 ? -35.499 -11.145 61.934 1.000 25.200 84 THR I C 1
ATOM 14663 O O . THR I 1 69 ? -35.031 -11.425 60.827 1.000 25.316 84 THR I O 1
ATOM 14667 N N . ILE I 1 70 ? -34.830 -10.453 62.851 1.000 24.545 85 ILE I N 1
ATOM 14668 C CA . ILE I 1 70 ? -33.465 -9.987 62.658 1.000 24.485 85 ILE I CA 1
ATOM 14669 C C . ILE I 1 70 ? -32.634 -10.424 63.855 1.000 26.587 85 ILE I C 1
ATOM 14670 O O . ILE I 1 70 ? -33.092 -10.349 65.000 1.000 24.182 85 ILE I O 1
ATOM 14675 N N . SER I 1 71 ? -31.412 -10.879 63.590 1.000 29.456 86 SER I N 1
ATOM 14676 C CA . SER I 1 71 ? -30.461 -11.250 64.637 1.000 30.869 86 SER I CA 1
ATOM 14677 C C . SER I 1 71 ? -29.160 -10.509 64.339 1.000 32.067 86 SER I C 1
ATOM 14678 O O . SER I 1 71 ? -28.233 -11.062 63.743 1.000 33.212 86 SER I O 1
ATOM 14681 N N . ASN I 1 72 ? -29.100 -9.244 64.758 1.000 28.598 87 ASN I N 1
ATOM 14682 C CA . ASN I 1 72 ? -27.933 -8.408 64.500 1.000 28.203 87 ASN I CA 1
ATOM 14683 C C . ASN I 1 72 ? -27.787 -7.353 65.592 1.000 27.616 87 ASN I C 1
ATOM 14684 O O . ASN I 1 72 ? -27.468 -6.192 65.315 1.000 26.129 87 ASN I O 1
ATOM 14689 N N . GLN I 1 73 ? -28.023 -7.750 66.844 1.000 28.843 88 GLN I N 1
ATOM 14690 C CA . GLN I 1 73 ? -27.918 -6.860 68.001 1.000 28.496 88 GLN I CA 1
ATOM 14691 C C . GLN I 1 73 ? -28.851 -5.659 67.861 1.000 25.114 88 GLN I C 1
ATOM 14692 O O . GLN I 1 73 ? -28.439 -4.501 67.963 1.000 24.645 88 GLN I O 1
ATOM 14698 N N . ILE I 1 74 ? -30.128 -5.948 67.626 1.000 25.487 89 ILE I N 1
ATOM 14699 C CA . ILE I 1 74 ? -31.138 -4.906 67.487 1.000 24.427 89 ILE I CA 1
ATOM 14700 C C . ILE I 1 74 ? -31.451 -4.325 68.860 1.000 23.519 89 ILE I C 1
ATOM 14701 O O . ILE I 1 74 ? -32.142 -4.951 69.672 1.000 22.097 89 ILE I O 1
ATOM 14706 N N . THR I 1 75 ? -30.940 -3.127 69.126 1.000 24.032 90 THR I N 1
ATOM 14707 C CA . THR I 1 75 ? -31.198 -2.467 70.396 1.000 22.287 90 THR I CA 1
ATOM 14708 C C . THR I 1 75 ? -32.653 -2.025 70.479 1.000 22.758 90 THR I C 1
ATOM 14709 O O . THR I 1 75 ? -33.221 -1.512 69.510 1.000 20.729 90 THR I O 1
ATOM 14713 N N . ILE I 1 76 ? -33.257 -2.229 71.647 1.000 23.492 91 ILE I N 1
ATOM 14714 C CA . ILE I 1 76 ? -34.644 -1.845 71.884 1.000 20.963 91 ILE I CA 1
ATOM 14715 C C . ILE I 1 76 ? -34.691 -0.340 72.126 1.000 21.231 91 ILE I C 1
ATOM 14716 O O . ILE I 1 76 ? -34.239 0.148 73.164 1.000 21.953 91 ILE I O 1
ATOM 14721 N N . THR I 1 77 ? -35.237 0.397 71.166 1.000 21.547 92 THR I N 1
ATOM 14722 C CA . THR I 1 77 ? -35.459 1.828 71.290 1.000 21.587 92 THR I CA 1
ATOM 14723 C C . THR I 1 77 ? -36.956 2.105 71.284 1.000 23.024 92 THR I C 1
ATOM 14724 O O . THR I 1 77 ? -37.752 1.297 70.801 1.000 23.408 92 THR I O 1
ATOM 14728 N N . ASP I 1 78 ? -37.332 3.267 71.825 1.000 23.613 93 ASP I N 1
ATOM 14729 C CA . ASP I 1 78 ? -38.744 3.635 71.887 1.000 24.750 93 ASP I CA 1
ATOM 14730 C C . ASP I 1 78 ? -39.375 3.649 70.501 1.000 23.458 93 ASP I C 1
ATOM 14731 O O . ASP I 1 78 ? -40.509 3.189 70.321 1.000 22.982 93 ASP I O 1
ATOM 14736 N N . ALA I 1 79 ? -38.655 4.173 69.509 1.000 23.898 94 ALA I N 1
ATOM 14737 C CA . ALA I 1 79 ? -39.161 4.161 68.141 1.000 23.471 94 ALA I CA 1
ATOM 14738 C C . ALA I 1 79 ? -39.322 2.733 67.632 1.000 23.426 94 ALA I C 1
ATOM 14739 O O . ALA I 1 79 ? -40.336 2.393 67.011 1.000 23.421 94 ALA I O 1
ATOM 14741 N N . ARG I 1 80 ? -38.329 1.878 67.891 1.000 23.761 95 ARG I N 1
ATOM 14742 C CA . ARG I 1 80 ? -38.440 0.479 67.493 1.000 23.771 95 ARG I CA 1
ATOM 14743 C C . ARG I 1 80 ? -39.421 -0.277 68.379 1.000 23.790 95 ARG I C 1
ATOM 14744 O O . ARG I 1 80 ? -40.029 -1.257 67.934 1.000 24.545 95 ARG I O 1
ATOM 14752 N N . LYS I 1 81 ? -39.589 0.164 69.628 1.000 23.408 96 LYS I N 1
ATOM 14753 C CA . LYS I 1 81 ? -40.512 -0.502 70.542 1.000 23.992 96 LYS I CA 1
ATOM 14754 C C . LYS I 1 81 ? -41.951 -0.376 70.058 1.000 23.326 96 LYS I C 1
ATOM 14755 O O . LYS I 1 81 ? -42.689 -1.366 70.000 1.000 23.000 96 LYS I O 1
ATOM 14761 N N . ALA I 1 82 ? -42.370 0.842 69.708 1.000 23.666 97 ALA I N 1
ATOM 14762 C CA . ALA I 1 82 ? -43.740 1.045 69.251 1.000 23.605 97 ALA I CA 1
ATOM 14763 C C . ALA I 1 82 ? -43.968 0.436 67.875 1.000 23.498 97 ALA I C 1
ATOM 14764 O O . ALA I 1 82 ? -45.085 0.008 67.564 1.000 23.605 97 ALA I O 1
ATOM 14766 N N . LYS I 1 83 ? -42.925 0.370 67.048 1.000 23.453 98 LYS I N 1
ATOM 14767 C CA . LYS I 1 83 ? -43.108 -0.051 65.664 1.000 22.426 98 LYS I CA 1
ATOM 14768 C C . LYS I 1 83 ? -43.088 -1.569 65.519 1.000 22.900 98 LYS I C 1
ATOM 14769 O O . LYS I 1 83 ? -43.840 -2.123 64.711 1.000 22.442 98 LYS I O 1
ATOM 14775 N N . TYR I 1 84 ? -42.244 -2.256 66.283 1.000 22.495 99 TYR I N 1
ATOM 14776 C CA . TYR I 1 84 ? -42.078 -3.695 66.149 1.000 22.450 99 TYR I CA 1
ATOM 14777 C C . TYR I 1 84 ? -42.343 -4.387 67.478 1.000 22.513 99 TYR I C 1
ATOM 14778 O O . TYR I 1 84 ? -42.464 -3.753 68.530 1.000 22.445 99 TYR I O 1
ATOM 14787 N N . LEU I 1 85 ? -42.430 -5.710 67.413 1.000 22.547 100 LEU I N 1
ATOM 14788 C CA . LEU I 1 85 ? -42.403 -6.541 68.604 1.000 21.787 100 LEU I CA 1
ATOM 14789 C C . LEU I 1 85 ? -40.958 -6.858 68.967 1.000 22.379 100 LEU I C 1
ATOM 14790 O O . LEU I 1 85 ? -40.039 -6.682 68.165 1.000 22.913 100 LEU I O 1
ATOM 14795 N N . PHE I 1 86 ? -40.762 -7.325 70.196 1.000 21.131 101 PHE I N 1
ATOM 14796 C CA . PHE I 1 86 ? -39.429 -7.674 70.662 1.000 20.366 101 PHE I CA 1
ATOM 14797 C C . PHE I 1 86 ? -39.516 -8.840 71.631 1.000 20.734 101 PHE I C 1
ATOM 14798 O O . PHE I 1 86 ? -40.415 -8.892 72.475 1.000 21.258 101 PHE I O 1
ATOM 14806 N N . SER I 1 87 ? -38.577 -9.772 71.499 1.000 20.487 102 SER I N 1
ATOM 14807 C CA . SER I 1 87 ? -38.440 -10.858 72.452 1.000 21.010 102 SER I CA 1
ATOM 14808 C C . SER I 1 87 ? -37.758 -10.345 73.719 1.000 19.702 102 SER I C 1
ATOM 14809 O O . SER I 1 87 ? -37.431 -9.162 73.847 1.000 18.986 102 SER I O 1
ATOM 14812 N N . ASP I 1 88 ? -37.549 -11.243 74.676 1.000 20.963 103 ASP I N 1
ATOM 14813 C CA . ASP I 1 88 ? -36.753 -10.890 75.839 1.000 20.960 103 ASP I CA 1
ATOM 14814 C C . ASP I 1 88 ? -35.324 -10.587 75.394 1.000 20.808 103 ASP I C 1
ATOM 14815 O O . ASP I 1 88 ? -34.831 -11.180 74.432 1.000 20.945 103 ASP I O 1
ATOM 14820 N N . PRO I 1 89 ? -34.645 -9.652 76.056 1.000 20.913 104 PRO I N 1
ATOM 14821 C CA . PRO I 1 89 ? -33.270 -9.333 75.657 1.000 19.681 104 PRO I CA 1
ATOM 14822 C C . PRO I 1 89 ? -32.358 -10.540 75.809 1.000 21.463 104 PRO I C 1
ATOM 14823 O O . PRO I 1 89 ? -32.491 -11.330 76.745 1.000 19.913 104 PRO I O 1
ATOM 14827 N N . TYR I 1 90 ? -31.429 -10.683 74.861 1.000 22.363 105 TYR I N 1
ATOM 14828 C CA . TYR I 1 90 ? -30.408 -11.714 74.938 1.000 22.279 105 TYR I CA 1
ATOM 14829 C C . TYR I 1 90 ? -28.998 -11.158 75.063 1.000 23.474 105 TYR I C 1
ATOM 14830 O O . TYR I 1 90 ? -28.073 -11.928 75.344 1.000 23.648 105 TYR I O 1
ATOM 14839 N N . VAL I 1 91 ? -28.810 -9.852 74.879 1.000 23.845 106 VAL I N 1
ATOM 14840 C CA . VAL I 1 91 ? -27.519 -9.194 75.059 1.000 25.561 106 VAL I CA 1
ATOM 14841 C C . VAL I 1 91 ? -27.758 -7.841 75.713 1.000 44.390 106 VAL I C 1
ATOM 14842 O O . VAL I 1 91 ? -28.628 -7.081 75.276 1.000 56.028 106 VAL I O 1
ATOM 14846 N N . ILE I 1 92 ? -26.988 -7.536 76.753 1.000 28.809 107 ILE I N 1
ATOM 14847 C CA . ILE I 1 92 ? -26.971 -6.213 77.365 1.000 26.327 107 ILE I CA 1
ATOM 14848 C C . ILE I 1 92 ? -25.536 -5.710 77.320 1.000 24.858 107 ILE I C 1
ATOM 14849 O O . ILE I 1 92 ? -24.620 -6.389 77.802 1.000 25.508 107 ILE I O 1
ATOM 14854 N N . ASP I 1 93 ? -25.338 -4.537 76.726 1.000 32.204 108 ASP I N 1
ATOM 14855 C CA . ASP I 1 93 ? -24.014 -3.955 76.588 1.000 24.206 108 ASP I CA 1
ATOM 14856 C C . ASP I 1 93 ? -24.141 -2.438 76.680 1.000 33.491 108 ASP I C 1
ATOM 14857 O O . ASP I 1 93 ? -25.219 -1.899 76.932 1.000 31.388 108 ASP I O 1
ATOM 14862 N N . GLY I 1 94 ? -23.021 -1.751 76.482 1.000 25.350 109 GLY I N 1
ATOM 14863 C CA . GLY I 1 94 ? -22.987 -0.301 76.504 1.000 26.137 109 GLY I CA 1
ATOM 14864 C C . GLY I 1 94 ? -22.461 0.248 75.191 1.000 25.287 109 GLY I C 1
ATOM 14865 O O . GLY I 1 94 ? -21.598 -0.354 74.552 1.000 22.674 109 GLY I O 1
ATOM 14866 N N . ALA I 1 95 ? -23.011 1.389 74.783 1.000 26.311 110 ALA I N 1
ATOM 14867 C CA . ALA I 1 95 ? -22.527 2.072 73.594 1.000 26.864 110 ALA I CA 1
ATOM 14868 C C . ALA I 1 95 ? -21.189 2.729 73.900 1.000 23.358 110 ALA I C 1
ATOM 14869 O O . ALA I 1 95 ? -21.056 3.455 74.889 1.000 30.498 110 ALA I O 1
ATOM 14871 N N . GLN I 1 96 ? -20.195 2.475 73.050 1.000 24.571 111 GLN I N 1
ATOM 14872 C CA . GLN I 1 96 ? -18.816 2.860 73.316 1.000 23.366 111 GLN I CA 1
ATOM 14873 C C . GLN I 1 96 ? -18.232 3.600 72.121 1.000 22.979 111 GLN I C 1
ATOM 14874 O O . GLN I 1 96 ? -18.496 3.244 70.969 1.000 24.482 111 GLN I O 1
ATOM 14880 N N . ILE I 1 97 ? -17.437 4.631 72.402 1.000 23.145 112 ILE I N 1
ATOM 14881 C CA . ILE I 1 97 ? -16.702 5.356 71.371 1.000 24.132 112 ILE I CA 1
ATOM 14882 C C . ILE I 1 97 ? -15.331 4.716 71.210 1.000 23.355 112 ILE I C 1
ATOM 14883 O O . ILE I 1 97 ? -14.642 4.446 72.200 1.000 26.816 112 ILE I O 1
ATOM 14888 N N . THR I 1 98 ? -14.930 4.476 69.965 1.000 23.571 113 THR I N 1
ATOM 14889 C CA . THR I 1 98 ? -13.641 3.873 69.662 1.000 23.174 113 THR I CA 1
ATOM 14890 C C . THR I 1 98 ? -12.894 4.754 68.672 1.000 23.026 113 THR I C 1
ATOM 14891 O O . THR I 1 98 ? -13.484 5.261 67.713 1.000 24.253 113 THR I O 1
ATOM 14895 N N . VAL I 1 99 ? -11.596 4.938 68.911 1.000 23.505 114 VAL I N 1
ATOM 14896 C CA . VAL I 1 99 ? -10.770 5.848 68.135 1.000 25.058 114 VAL I CA 1
ATOM 14897 C C . VAL I 1 99 ? -9.497 5.125 67.707 1.000 23.769 114 VAL I C 1
ATOM 14898 O O . VAL I 1 99 ? -9.325 3.927 67.934 1.000 24.413 114 VAL I O 1
ATOM 14902 N N . ARG I 1 100 ? -8.602 5.879 67.073 1.000 24.966 115 ARG I N 1
ATOM 14903 C CA . ARG I 1 100 ? -7.292 5.361 66.709 1.000 24.469 115 ARG I CA 1
ATOM 14904 C C . ARG I 1 100 ? -6.467 5.074 67.958 1.000 24.758 115 ARG I C 1
ATOM 14905 O O . ARG I 1 100 ? -6.628 5.716 68.999 1.000 25.221 115 ARG I O 1
ATOM 14913 N N . LYS I 1 101 ? -5.580 4.091 67.846 1.000 24.234 116 LYS I N 1
ATOM 14914 C CA . LYS I 1 101 ? -4.715 3.738 68.962 1.000 24.742 116 LYS I CA 1
ATOM 14915 C C . LYS I 1 101 ? -3.720 4.858 69.231 1.000 25.645 116 LYS I C 1
ATOM 14916 O O . LYS I 1 101 ? -3.130 5.424 68.306 1.000 26.127 116 LYS I O 1
ATOM 14922 N N . GLY I 1 102 ? -3.544 5.186 70.508 1.000 25.550 117 GLY I N 1
ATOM 14923 C CA . GLY I 1 102 ? -2.670 6.277 70.890 1.000 27.040 117 GLY I CA 1
ATOM 14924 C C . GLY I 1 102 ? -3.273 7.635 70.601 1.000 29.954 117 GLY I C 1
ATOM 14925 O O . GLY I 1 102 ? -2.644 8.482 69.959 1.000 31.622 117 GLY I O 1
ATOM 14926 N N . ASN I 1 103 ? -4.502 7.852 71.065 1.000 31.364 118 ASN I N 1
ATOM 14927 C CA . ASN I 1 103 ? -5.223 9.098 70.836 1.000 36.407 118 ASN I CA 1
ATOM 14928 C C . ASN I 1 103 ? -5.721 9.626 72.172 1.000 44.050 118 ASN I C 1
ATOM 14929 O O . ASN I 1 103 ? -6.534 8.975 72.834 1.000 43.826 118 ASN I O 1
ATOM 14934 N N . GLU I 1 104 ? -5.229 10.798 72.568 1.000 62.731 119 GLU I N 1
ATOM 14935 C CA . GLU I 1 104 ? -5.686 11.461 73.781 1.000 63.866 119 GLU I CA 1
ATOM 14936 C C . GLU I 1 104 ? -6.547 12.683 73.496 1.000 64.418 119 GLU I C 1
ATOM 14937 O O . GLU I 1 104 ? -6.957 13.369 74.438 1.000 65.131 119 GLU I O 1
ATOM 14943 N N . ALA I 1 105 ? -6.831 12.974 72.225 1.000 48.766 120 ALA I N 1
ATOM 14944 C CA . ALA I 1 105 ? -7.697 14.099 71.895 1.000 43.811 120 ALA I CA 1
ATOM 14945 C C . ALA I 1 105 ? -9.165 13.778 72.139 1.000 40.710 120 ALA I C 1
ATOM 14946 O O . ALA I 1 105 ? -9.965 14.692 72.369 1.000 37.947 120 ALA I O 1
ATOM 14948 N N . ILE I 1 106 ? -9.535 12.502 72.096 1.000 41.129 121 ILE I N 1
ATOM 14949 C CA . ILE I 1 106 ? -10.911 12.064 72.295 1.000 38.839 121 ILE I CA 1
ATOM 14950 C C . ILE I 1 106 ? -10.969 11.239 73.572 1.000 38.173 121 ILE I C 1
ATOM 14951 O O . ILE I 1 106 ? -10.204 10.280 73.735 1.000 38.210 121 ILE I O 1
ATOM 14956 N N . LYS I 1 107 ? -11.872 11.614 74.475 1.000 34.091 122 LYS I N 1
ATOM 14957 C CA . LYS I 1 107 ? -12.069 10.878 75.713 1.000 33.291 122 LYS I CA 1
ATOM 14958 C C . LYS I 1 107 ? -13.528 10.540 75.982 1.000 33.354 122 LYS I C 1
ATOM 14959 O O . LYS I 1 107 ? -13.819 9.906 77.001 1.000 33.722 122 LYS I O 1
ATOM 14965 N N . GLY I 1 108 ? -14.445 10.937 75.110 1.000 34.517 123 GLY I N 1
ATOM 14966 C CA . GLY I 1 108 ? -15.848 10.639 75.328 1.000 36.362 123 GLY I CA 1
ATOM 14967 C C . GLY I 1 108 ? -16.686 11.146 74.177 1.000 38.563 123 GLY I C 1
ATOM 14968 O O . GLY I 1 108 ? -16.185 11.768 73.235 1.000 38.426 123 GLY I O 1
ATOM 14969 N N . ILE I 1 109 ? -17.989 10.869 74.274 1.000 39.255 124 ILE I N 1
ATOM 14970 C CA . ILE I 1 109 ? -18.926 11.284 73.235 1.000 40.071 124 ILE I CA 1
ATOM 14971 C C . ILE I 1 109 ? -19.011 12.803 73.160 1.000 44.445 124 ILE I C 1
ATOM 14972 O O . ILE I 1 109 ? -19.289 13.366 72.094 1.000 43.537 124 ILE I O 1
ATOM 14977 N N . ASP I 1 110 ? -18.770 13.489 74.276 1.000 57.520 125 ASP I N 1
ATOM 14978 C CA . ASP I 1 110 ? -18.778 14.944 74.312 1.000 57.799 125 ASP I CA 1
ATOM 14979 C C . ASP I 1 110 ? -17.445 15.553 73.901 1.000 57.596 125 ASP I C 1
ATOM 14980 O O . ASP I 1 110 ? -17.353 16.779 73.771 1.000 57.973 125 ASP I O 1
ATOM 14985 N N . ASP I 1 111 ? -16.416 14.733 73.705 1.000 46.316 126 ASP I N 1
ATOM 14986 C CA . ASP I 1 111 ? -15.149 15.181 73.148 1.000 42.381 126 ASP I CA 1
ATOM 14987 C C . ASP I 1 111 ? -15.148 15.164 71.627 1.000 41.105 126 ASP I C 1
ATOM 14988 O O . ASP I 1 111 ? -14.146 15.553 71.016 1.000 39.028 126 ASP I O 1
ATOM 14993 N N . LEU I 1 112 ? -16.243 14.728 71.007 1.000 41.816 127 LEU I N 1
ATOM 14994 C CA . LEU I 1 112 ? -16.328 14.603 69.558 1.000 38.778 127 LEU I CA 1
ATOM 14995 C C . LEU I 1 112 ? -16.740 15.896 68.869 1.000 39.005 127 LEU I C 1
ATOM 14996 O O . LEU I 1 112 ? -16.768 15.934 67.635 1.000 37.936 127 LEU I O 1
ATOM 15001 N N . ALA I 1 113 ? -17.064 16.942 69.629 1.000 42.545 128 ALA I N 1
ATOM 15002 C CA . ALA I 1 113 ? -17.462 18.216 69.041 1.000 42.439 128 ALA I CA 1
ATOM 15003 C C . ALA I 1 113 ? -16.344 18.763 68.166 1.000 42.037 128 ALA I C 1
ATOM 15004 O O . ALA I 1 113 ? -15.256 19.078 68.656 1.000 42.273 128 ALA I O 1
ATOM 15006 N N . GLY I 1 114 ? -16.609 18.872 66.869 1.000 39.910 129 GLY I N 1
ATOM 15007 C CA . GLY I 1 114 ? -15.598 19.329 65.932 1.000 39.078 129 GLY I CA 1
ATOM 15008 C C . GLY I 1 114 ? -14.705 18.228 65.411 1.000 37.249 129 GLY I C 1
ATOM 15009 O O . GLY I 1 114 ? -13.510 18.457 65.191 1.000 36.375 129 GLY I O 1
ATOM 15010 N N . LYS I 1 115 ? -15.252 17.030 65.214 1.000 36.407 130 LYS I N 1
ATOM 15011 C CA . LYS I 1 115 ? -14.493 15.883 64.741 1.000 33.888 130 LYS I CA 1
ATOM 15012 C C . LYS I 1 115 ? -15.372 15.051 63.819 1.000 31.933 130 LYS I C 1
ATOM 15013 O O . LYS I 1 115 ? -16.582 15.271 63.706 1.000 31.888 130 LYS I O 1
ATOM 15019 N N . THR I 1 116 ? -14.747 14.080 63.160 1.000 31.693 131 THR I N 1
ATOM 15020 C CA . THR I 1 116 ? -15.432 13.176 62.245 1.000 30.175 131 THR I CA 1
ATOM 15021 C C . THR I 1 116 ? -15.698 11.856 62.958 1.000 29.611 131 THR I C 1
ATOM 15022 O O . THR I 1 116 ? -14.760 11.183 63.398 1.000 29.964 131 THR I O 1
ATOM 15026 N N . VAL I 1 117 ? -16.972 11.488 63.070 1.000 29.196 132 VAL I N 1
ATOM 15027 C CA . VAL I 1 117 ? -17.384 10.274 63.767 1.000 29.588 132 VAL I CA 1
ATOM 15028 C C . VAL I 1 117 ? -18.267 9.461 62.831 1.000 29.654 132 VAL I C 1
ATOM 15029 O O . VAL I 1 117 ? -19.298 9.956 62.360 1.000 28.893 132 VAL I O 1
ATOM 15033 N N . ALA I 1 118 ? -17.878 8.217 62.577 1.000 29.046 133 ALA I N 1
ATOM 15034 C CA . ALA I 1 118 ? -18.619 7.335 61.690 1.000 28.311 133 ALA I CA 1
ATOM 15035 C C . ALA I 1 118 ? -19.538 6.414 62.486 1.000 27.838 133 ALA I C 1
ATOM 15036 O O . ALA I 1 118 ? -19.214 5.988 63.596 1.000 26.895 133 ALA I O 1
ATOM 15038 N N . VAL I 1 119 ? -20.699 6.112 61.902 1.000 27.588 134 VAL I N 1
ATOM 15039 C CA . VAL I 1 119 ? -21.673 5.206 62.495 1.000 27.674 134 VAL I CA 1
ATOM 15040 C C . VAL I 1 119 ? -22.309 4.384 61.385 1.000 28.140 134 VAL I C 1
ATOM 15041 O O . VAL I 1 119 ? -22.206 4.708 60.200 1.000 29.098 134 VAL I O 1
ATOM 15045 N N . ASN I 1 120 ? -22.973 3.304 61.786 1.000 28.282 135 ASN I N 1
ATOM 15046 C CA . ASN I 1 120 ? -23.673 2.456 60.836 1.000 28.377 135 ASN I CA 1
ATOM 15047 C C . ASN I 1 120 ? -25.026 3.067 60.498 1.000 28.701 135 ASN I C 1
ATOM 15048 O O . ASN I 1 120 ? -25.729 3.578 61.374 1.000 28.540 135 ASN I O 1
ATOM 15053 N N . LEU I 1 121 ? -25.384 3.013 59.218 1.000 29.496 136 LEU I N 1
ATOM 15054 C CA . LEU I 1 121 ? -26.578 3.694 58.740 1.000 30.680 136 LEU I CA 1
ATOM 15055 C C . LEU I 1 121 ? -27.839 3.070 59.327 1.000 29.611 136 LEU I C 1
ATOM 15056 O O . LEU I 1 121 ? -27.999 1.846 59.328 1.000 29.319 136 LEU I O 1
ATOM 15061 N N . GLY I 1 122 ? -28.738 3.919 59.818 1.000 28.403 137 GLY I N 1
ATOM 15062 C CA . GLY I 1 122 ? -30.006 3.448 60.344 1.000 29.009 137 GLY I CA 1
ATOM 15063 C C . GLY I 1 122 ? -29.889 2.628 61.607 1.000 27.711 137 GLY I C 1
ATOM 15064 O O . GLY I 1 122 ? -30.691 1.715 61.825 1.000 26.377 137 GLY I O 1
ATOM 15065 N N . SER I 1 123 ? -28.905 2.927 62.447 1.000 26.577 138 SER I N 1
ATOM 15066 C CA . SER I 1 123 ? -28.665 2.182 63.670 1.000 26.195 138 SER I CA 1
ATOM 15067 C C . SER I 1 123 ? -29.092 2.996 64.883 1.000 26.748 138 SER I C 1
ATOM 15068 O O . SER I 1 123 ? -29.283 4.214 64.813 1.000 28.109 138 SER I O 1
ATOM 15071 N N . ASN I 1 124 ? -29.245 2.293 66.006 1.000 25.769 139 ASN I N 1
ATOM 15072 C CA . ASN I 1 124 ? -29.520 2.968 67.267 1.000 25.966 139 ASN I CA 1
ATOM 15073 C C . ASN I 1 124 ? -28.362 3.874 67.661 1.000 28.356 139 ASN I C 1
ATOM 15074 O O . ASN I 1 124 ? -28.573 4.949 68.234 1.000 30.319 139 ASN I O 1
ATOM 15079 N N . PHE I 1 125 ? -27.130 3.460 67.349 1.000 28.451 140 PHE I N 1
ATOM 15080 C CA . PHE I 1 125 ? -25.966 4.276 67.677 1.000 28.309 140 PHE I CA 1
ATOM 15081 C C . PHE I 1 125 ? -26.000 5.607 66.936 1.000 31.038 140 PHE I C 1
ATOM 15082 O O . PHE I 1 125 ? -25.574 6.637 67.474 1.000 32.264 140 PHE I O 1
ATOM 15090 N N . GLU I 1 126 ? -26.503 5.605 65.696 1.000 30.006 141 GLU I N 1
ATOM 15091 C CA . GLU I 1 126 ? -26.600 6.844 64.929 1.000 30.267 141 GLU I CA 1
ATOM 15092 C C . GLU I 1 126 ? -27.508 7.850 65.622 1.000 34.012 141 GLU I C 1
ATOM 15093 O O . GLU I 1 126 ? -27.184 9.042 65.699 1.000 34.973 141 GLU I O 1
ATOM 15099 N N . GLN I 1 127 ? -28.650 7.388 66.135 1.000 34.386 142 GLN I N 1
ATOM 15100 C CA . GLN I 1 127 ? -29.579 8.297 66.796 1.000 35.044 142 GLN I CA 1
ATOM 15101 C C . GLN I 1 127 ? -28.980 8.857 68.079 1.000 38.528 142 GLN I C 1
ATOM 15102 O O . GLN I 1 127 ? -29.211 10.023 68.420 1.000 40.673 142 GLN I O 1
ATOM 15108 N N . LEU I 1 128 ? -28.203 8.044 68.799 1.000 40.923 143 LEU I N 1
ATOM 15109 C CA . LEU I 1 128 ? -27.551 8.523 70.013 1.000 41.371 143 LEU I CA 1
ATOM 15110 C C . LEU I 1 128 ? -26.546 9.623 69.698 1.000 42.831 143 LEU I C 1
ATOM 15111 O O . LEU I 1 128 ? -26.467 10.627 70.416 1.000 43.971 143 LEU I O 1
ATOM 15116 N N . LEU I 1 129 ? -25.769 9.451 68.626 1.000 39.736 144 LEU I N 1
ATOM 15117 C CA . LEU I 1 129 ? -24.829 10.491 68.221 1.000 40.155 144 LEU I CA 1
ATOM 15118 C C . LEU I 1 129 ? -25.562 11.779 67.868 1.000 41.918 144 LEU I C 1
ATOM 15119 O O . LEU I 1 129 ? -25.124 12.874 68.240 1.000 42.013 144 LEU I O 1
ATOM 15124 N N . ARG I 1 130 ? -26.685 11.667 67.155 1.000 44.974 145 ARG I N 1
ATOM 15125 C CA . ARG I 1 130 ? -27.458 12.854 66.812 1.000 45.308 145 ARG I CA 1
ATOM 15126 C C . ARG I 1 130 ? -28.086 13.489 68.045 1.000 46.206 145 ARG I C 1
ATOM 15127 O O . ARG I 1 130 ? -28.298 14.707 68.073 1.000 47.016 145 ARG I O 1
ATOM 15135 N N . ASN I 1 131 ? -28.389 12.689 69.071 1.000 41.187 146 ASN I N 1
ATOM 15136 C CA . ASN I 1 131 ? -28.889 13.255 70.319 1.000 39.589 146 ASN I CA 1
ATOM 15137 C C . ASN I 1 131 ? -27.810 14.049 71.039 1.000 39.418 146 ASN I C 1
ATOM 15138 O O . ASN I 1 131 ? -28.115 15.045 71.705 1.000 38.260 146 ASN I O 1
ATOM 15143 N N . HIS I 1 132 ? -26.552 13.624 70.922 1.000 40.329 147 HIS I N 1
ATOM 15144 C CA . HIS I 1 132 ? -25.428 14.319 71.528 1.000 39.892 147 HIS I CA 1
ATOM 15145 C C . HIS I 1 132 ? -24.800 15.349 70.592 1.000 38.365 147 HIS I C 1
ATOM 15146 O O . HIS I 1 132 ? -23.665 15.776 70.828 1.000 37.652 147 HIS I O 1
ATOM 15153 N N . ASP I 1 133 ? -25.513 15.752 69.538 1.000 37.681 148 ASP I N 1
ATOM 15154 C CA . ASP I 1 133 ? -25.043 16.762 68.598 1.000 37.104 148 ASP I CA 1
ATOM 15155 C C . ASP I 1 133 ? -26.212 17.688 68.253 1.000 36.507 148 ASP I C 1
ATOM 15156 O O . ASP I 1 133 ? -26.689 17.760 67.124 1.000 37.497 148 ASP I O 1
ATOM 15161 N N . LYS I 1 134 ? -26.697 18.408 69.260 1.000 36.962 149 LYS I N 1
ATOM 15162 C CA . LYS I 1 134 ? -27.742 19.402 69.064 1.000 37.065 149 LYS I CA 1
ATOM 15163 C C . LYS I 1 134 ? -27.183 20.774 68.718 1.000 35.786 149 LYS I C 1
ATOM 15164 O O . LYS I 1 134 ? -27.961 21.699 68.463 1.000 35.294 149 LYS I O 1
ATOM 15170 N N . ASP I 1 135 ? -25.861 20.926 68.702 1.000 35.996 150 ASP I N 1
ATOM 15171 C CA . ASP I 1 135 ? -25.217 22.147 68.242 1.000 37.818 150 ASP I CA 1
ATOM 15172 C C . ASP I 1 135 ? -24.675 22.031 66.825 1.000 37.702 150 ASP I C 1
ATOM 15173 O O . ASP I 1 135 ? -24.142 23.013 66.300 1.000 37.989 150 ASP I O 1
ATOM 15178 N N . GLY I 1 136 ? -24.793 20.861 66.200 1.000 38.110 151 GLY I N 1
ATOM 15179 C CA . GLY I 1 136 ? -24.313 20.679 64.845 1.000 39.723 151 GLY I CA 1
ATOM 15180 C C . GLY I 1 136 ? -22.812 20.714 64.690 1.000 41.331 151 GLY I C 1
ATOM 15181 O O . GLY I 1 136 ? -22.318 20.957 63.587 1.000 40.005 151 GLY I O 1
ATOM 15182 N N . LYS I 1 137 ? -22.064 20.467 65.766 1.000 44.642 152 LYS I N 1
ATOM 15183 C CA . LYS I 1 137 ? -20.611 20.580 65.700 1.000 44.337 152 LYS I CA 1
ATOM 15184 C C . LYS I 1 137 ? -19.976 19.363 65.036 1.000 43.550 152 LYS I C 1
ATOM 15185 O O . LYS I 1 137 ? -18.980 19.494 64.315 1.000 43.400 152 LYS I O 1
ATOM 15191 N N . ILE I 1 138 ? -20.541 18.181 65.257 1.000 38.931 153 ILE I N 1
ATOM 15192 C CA . ILE I 1 138 ? -19.914 16.934 64.836 1.000 36.054 153 ILE I CA 1
ATOM 15193 C C . ILE I 1 138 ? -20.236 16.657 63.374 1.000 35.886 153 ILE I C 1
ATOM 15194 O O . ILE I 1 138 ? -21.372 16.845 62.921 1.000 36.654 153 ILE I O 1
ATOM 15199 N N . ASN I 1 139 ? -19.227 16.204 62.630 1.000 33.288 154 ASN I N 1
ATOM 15200 C CA . ASN I 1 139 ? -19.406 15.739 61.258 1.000 30.572 154 ASN I CA 1
ATOM 15201 C C . ASN I 1 139 ? -19.689 14.241 61.300 1.000 29.511 154 ASN I C 1
ATOM 15202 O O . ASN I 1 139 ? -18.782 13.437 61.537 1.000 29.369 154 ASN I O 1
ATOM 15207 N N . ILE I 1 140 ? -20.944 13.866 61.071 1.000 29.280 155 ILE I N 1
ATOM 15208 C CA . ILE I 1 140 ? -21.391 12.483 61.197 1.000 29.248 155 ILE I CA 1
ATOM 15209 C C . ILE I 1 140 ? -21.349 11.817 59.829 1.000 27.540 155 ILE I C 1
ATOM 15210 O O . ILE I 1 140 ? -21.883 12.354 58.850 1.000 27.864 155 ILE I O 1
ATOM 15215 N N . LYS I 1 141 ? -20.710 10.651 59.760 1.000 27.877 156 LYS I N 1
ATOM 15216 C CA . LYS I 1 141 ? -20.611 9.860 58.542 1.000 28.896 156 LYS I CA 1
ATOM 15217 C C . LYS I 1 141 ? -21.344 8.544 58.756 1.000 29.769 156 LYS I C 1
ATOM 15218 O O . LYS I 1 141 ? -21.087 7.842 59.739 1.000 28.798 156 LYS I O 1
ATOM 15224 N N . THR I 1 142 ? -22.255 8.212 57.845 1.000 29.806 157 THR I N 1
ATOM 15225 C CA . THR I 1 142 ? -23.099 7.029 57.967 1.000 29.451 157 THR I CA 1
ATOM 15226 C C . THR I 1 142 ? -22.686 6.008 56.915 1.000 29.435 157 THR I C 1
ATOM 15227 O O . THR I 1 142 ? -22.790 6.274 55.713 1.000 30.025 157 THR I O 1
ATOM 15231 N N . TYR I 1 143 ? -22.223 4.848 57.367 1.000 30.956 158 TYR I N 1
ATOM 15232 C CA . TYR I 1 143 ? -21.761 3.778 56.493 1.000 30.775 158 TYR I CA 1
ATOM 15233 C C . TYR I 1 143 ? -22.640 2.544 56.673 1.000 31.017 158 TYR I C 1
ATOM 15234 O O . TYR I 1 143 ? -23.549 2.510 57.505 1.000 31.675 158 TYR I O 1
ATOM 15243 N N . ASP I 1 144 ? -22.344 1.519 55.873 1.000 30.848 159 ASP I N 1
ATOM 15244 C CA . ASP I 1 144 ? -22.908 0.189 56.049 1.000 31.420 159 ASP I CA 1
ATOM 15245 C C . ASP I 1 144 ? -21.857 -0.887 56.268 1.000 33.325 159 ASP I C 1
ATOM 15246 O O . ASP I 1 144 ? -22.201 -1.968 56.758 1.000 33.770 159 ASP I O 1
ATOM 15251 N N . THR I 1 145 ? -20.598 -0.632 55.912 1.000 36.615 160 THR I N 1
ATOM 15252 C CA . THR I 1 145 ? -19.541 -1.629 55.992 1.000 37.362 160 THR I CA 1
ATOM 15253 C C . THR I 1 145 ? -18.254 -0.982 56.484 1.000 37.728 160 THR I C 1
ATOM 15254 O O . THR I 1 145 ? -17.955 0.169 56.155 1.000 37.520 160 THR I O 1
ATOM 15258 N N . GLY I 1 146 ? -17.504 -1.740 57.278 1.000 35.120 161 GLY I N 1
ATOM 15259 C CA . GLY I 1 146 ? -16.123 -1.383 57.594 1.000 32.564 161 GLY I CA 1
ATOM 15260 C C . GLY I 1 146 ? -15.935 -0.006 58.188 1.000 31.383 161 GLY I C 1
ATOM 15261 O O . GLY I 1 146 ? -14.984 0.700 57.829 1.000 30.438 161 GLY I O 1
ATOM 15262 N N . ILE I 1 147 ? -16.819 0.397 59.105 1.000 30.912 162 ILE I N 1
ATOM 15263 C CA . ILE I 1 147 ? -16.649 1.700 59.739 1.000 30.485 162 ILE I CA 1
ATOM 15264 C C . ILE I 1 147 ? -15.445 1.687 60.672 1.000 29.656 162 ILE I C 1
ATOM 15265 O O . ILE I 1 147 ? -14.801 2.721 60.887 1.000 29.611 162 ILE I O 1
ATOM 15270 N N . GLU I 1 148 ? -15.107 0.520 61.223 1.000 29.593 163 GLU I N 1
ATOM 15271 C CA . GLU I 1 148 ? -13.968 0.408 62.125 1.000 29.704 163 GLU I CA 1
ATOM 15272 C C . GLU I 1 148 ? -12.646 0.421 61.371 1.000 30.667 163 GLU I C 1
ATOM 15273 O O . GLU I 1 148 ? -11.645 0.935 61.886 1.000 28.790 163 GLU I O 1
ATOM 15279 N N . HIS I 1 149 ? -12.621 -0.137 60.159 1.000 29.651 164 HIS I N 1
ATOM 15280 C CA . HIS I 1 149 ? -11.401 -0.112 59.363 1.000 29.201 164 HIS I CA 1
ATOM 15281 C C . HIS I 1 149 ? -11.126 1.284 58.822 1.000 28.682 164 HIS I C 1
ATOM 15282 O O . HIS I 1 149 ? -9.963 1.659 58.632 1.000 28.846 164 HIS I O 1
ATOM 15289 N N . ASP I 1 150 ? -12.179 2.066 58.576 1.000 28.888 165 ASP I N 1
ATOM 15290 C CA . ASP I 1 150 ? -11.998 3.431 58.093 1.000 29.264 165 ASP I CA 1
ATOM 15291 C C . ASP I 1 150 ? -11.340 4.306 59.150 1.000 27.822 165 ASP I C 1
ATOM 15292 O O . ASP I 1 150 ? -10.497 5.154 58.830 1.000 27.137 165 ASP I O 1
ATOM 15297 N N . VAL I 1 151 ? -11.714 4.114 60.417 1.000 30.417 166 VAL I N 1
ATOM 15298 C CA . VAL I 1 151 ? -11.155 4.922 61.495 1.000 29.675 166 VAL I CA 1
ATOM 15299 C C . VAL I 1 151 ? -9.677 4.609 61.693 1.000 29.140 166 VAL I C 1
ATOM 15300 O O . VAL I 1 151 ? -8.865 5.512 61.926 1.000 29.304 166 VAL I O 1
ATOM 15304 N N . ALA I 1 152 ? -9.304 3.329 61.609 1.000 26.972 167 ALA I N 1
ATOM 15305 C CA . ALA I 1 152 ? -7.900 2.964 61.752 1.000 26.801 167 ALA I CA 1
ATOM 15306 C C . ALA I 1 152 ? -7.052 3.584 60.650 1.000 27.030 167 ALA I C 1
ATOM 15307 O O . ALA I 1 152 ? -5.894 3.948 60.886 1.000 27.640 167 ALA I O 1
ATOM 15309 N N . LEU I 1 153 ? -7.615 3.734 59.452 1.000 27.345 168 LEU I N 1
ATOM 15310 C CA . LEU I 1 153 ? -6.911 4.365 58.343 1.000 27.009 168 LEU I CA 1
ATOM 15311 C C . LEU I 1 153 ? -6.900 5.884 58.428 1.000 27.716 168 LEU I C 1
ATOM 15312 O O . LEU I 1 153 ? -6.233 6.528 57.611 1.000 27.988 168 LEU I O 1
ATOM 15317 N N . GLY I 1 154 ? -7.614 6.470 59.386 1.000 29.485 169 GLY I N 1
ATOM 15318 C CA . GLY I 1 154 ? -7.668 7.908 59.529 1.000 29.472 169 GLY I CA 1
ATOM 15319 C C . GLY I 1 154 ? -8.775 8.590 58.760 1.000 28.361 169 GLY I C 1
ATOM 15320 O O . GLY I 1 154 ? -8.908 9.816 58.858 1.000 27.648 169 GLY I O 1
ATOM 15321 N N . ARG I 1 155 ? -9.571 7.840 57.994 1.000 28.603 170 ARG I N 1
ATOM 15322 C CA . ARG I 1 155 ? -10.684 8.438 57.266 1.000 29.003 170 ARG I CA 1
ATOM 15323 C C . ARG I 1 155 ? -11.715 9.046 58.207 1.000 29.648 170 ARG I C 1
ATOM 15324 O O . ARG I 1 155 ? -12.483 9.919 57.791 1.000 28.948 170 ARG I O 1
ATOM 15332 N N . ALA I 1 156 ? -11.745 8.605 59.463 1.000 32.351 171 ALA I N 1
ATOM 15333 C CA . ALA I 1 156 ? -12.581 9.205 60.490 1.000 31.135 171 ALA I CA 1
ATOM 15334 C C . ALA I 1 156 ? -11.794 9.255 61.791 1.000 32.275 171 ALA I C 1
ATOM 15335 O O . ALA I 1 156 ? -10.868 8.470 62.011 1.000 30.614 171 ALA I O 1
ATOM 15337 N N . ASP I 1 157 ? -12.173 10.193 62.656 1.000 34.978 172 ASP I N 1
ATOM 15338 C CA . ASP I 1 157 ? -11.504 10.364 63.938 1.000 34.109 172 ASP I CA 1
ATOM 15339 C C . ASP I 1 157 ? -12.053 9.451 65.027 1.000 33.128 172 ASP I C 1
ATOM 15340 O O . ASP I 1 157 ? -11.405 9.304 66.069 1.000 33.041 172 ASP I O 1
ATOM 15345 N N . ALA I 1 158 ? -13.213 8.835 64.811 1.000 28.672 173 ALA I N 1
ATOM 15346 C CA . ALA I 1 158 ? -13.827 7.958 65.800 1.000 27.703 173 ALA I CA 1
ATOM 15347 C C . ALA I 1 158 ? -14.962 7.198 65.129 1.000 27.714 173 ALA I C 1
ATOM 15348 O O . ALA I 1 158 ? -15.353 7.499 63.998 1.000 28.285 173 ALA I O 1
ATOM 15350 N N . PHE I 1 159 ? -15.484 6.200 65.841 1.000 25.727 174 PHE I N 1
ATOM 15351 C CA . PHE I 1 159 ? -16.725 5.552 65.447 1.000 24.869 174 PHE I CA 1
ATOM 15352 C C . PHE I 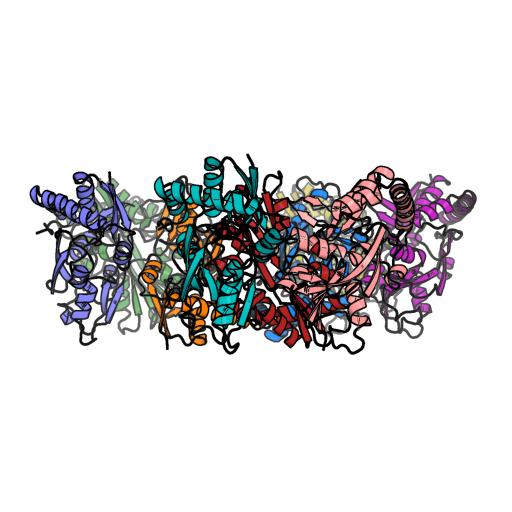1 159 ? -17.459 5.089 66.695 1.000 25.669 174 PHE I C 1
ATOM 15353 O O . PHE I 1 159 ? -16.846 4.823 67.734 1.000 25.403 174 PHE I O 1
ATOM 15361 N N . VAL I 1 160 ? -18.781 4.997 66.579 1.000 26.408 175 VAL I N 1
ATOM 15362 C CA . VAL I 1 160 ? -19.656 4.659 67.695 1.000 23.405 175 VAL I CA 1
ATOM 15363 C C . VAL I 1 160 ? -20.312 3.315 67.416 1.000 23.263 175 VAL I C 1
ATOM 15364 O O . VAL I 1 160 ? -20.975 3.134 66.386 1.000 23.011 175 VAL I O 1
ATOM 15368 N N . MET I 1 161 ? -20.116 2.375 68.341 1.000 23.574 176 MET I N 1
ATOM 15369 C CA . MET I 1 161 ? -20.829 1.105 68.341 1.000 23.703 176 MET I CA 1
ATOM 15370 C C . MET I 1 161 ? -20.896 0.545 69.754 1.000 22.919 176 MET I C 1
ATOM 15371 O O . MET I 1 161 ? -20.927 1.312 70.722 1.000 22.805 176 MET I O 1
ATOM 15376 N N . ASP I 1 162 ? -20.959 -0.779 69.884 1.000 22.626 177 ASP I N 1
ATOM 15377 C CA . ASP I 1 162 ? -20.941 -1.389 71.201 1.000 23.037 177 ASP I CA 1
ATOM 15378 C C . ASP I 1 162 ? -19.504 -1.490 71.705 1.000 23.248 177 ASP I C 1
ATOM 15379 O O . ASP I 1 162 ? -18.556 -1.019 71.072 1.000 23.248 177 ASP I O 1
ATOM 15384 N N . ARG I 1 163 ? -19.342 -2.102 72.873 1.000 23.948 178 ARG I N 1
ATOM 15385 C CA . ARG I 1 163 ? -18.024 -2.275 73.462 1.000 23.906 178 ARG I CA 1
ATOM 15386 C C . ARG I 1 163 ? -17.419 -3.627 73.111 1.000 24.663 178 ARG I C 1
ATOM 15387 O O . ARG I 1 163 ? -16.210 -3.721 72.876 1.000 25.000 178 ARG I O 1
ATOM 15395 N N . LEU I 1 164 ? -18.245 -4.674 73.054 1.000 29.135 179 LEU I N 1
ATOM 15396 C CA . LEU I 1 164 ? -17.727 -6.027 72.878 1.000 29.138 179 LEU I CA 1
ATOM 15397 C C . LEU I 1 164 ? -17.127 -6.217 71.492 1.000 29.754 179 LEU I C 1
ATOM 15398 O O . LEU I 1 164 ? -16.026 -6.763 71.351 1.000 30.264 179 LEU I O 1
ATOM 15403 N N . SER I 1 165 ? -17.844 -5.784 70.453 1.000 27.398 180 SER I N 1
ATOM 15404 C CA . SER I 1 165 ? -17.342 -5.935 69.091 1.000 26.072 180 SER I CA 1
ATOM 15405 C C . SER I 1 165 ? -16.029 -5.188 68.904 1.000 26.408 180 SER I C 1
ATOM 15406 O O . SER I 1 165 ? -15.133 -5.662 68.197 1.000 30.651 180 SER I O 1
ATOM 15409 N N . ALA I 1 166 ? -15.898 -4.017 69.528 1.000 25.037 181 ALA I N 1
ATOM 15410 C CA . ALA I 1 166 ? -14.652 -3.267 69.426 1.000 25.187 181 ALA I CA 1
ATOM 15411 C C . ALA I 1 166 ? -13.514 -3.986 70.138 1.000 27.053 181 ALA I C 1
ATOM 15412 O O . ALA I 1 166 ? -12.380 -4.001 69.648 1.000 28.127 181 ALA I O 1
ATOM 15414 N N . LEU I 1 167 ? -13.795 -4.598 71.291 1.000 27.330 182 LEU I N 1
ATOM 15415 C CA . LEU I 1 167 ? -12.743 -5.292 72.026 1.000 28.219 182 LEU I CA 1
ATOM 15416 C C . LEU I 1 167 ? -12.355 -6.598 71.345 1.000 29.704 182 LEU I C 1
ATOM 15417 O O . LEU I 1 167 ? -11.173 -6.956 71.306 1.000 30.930 182 LEU I O 1
ATOM 15422 N N . GLU I 1 168 ? -13.336 -7.328 70.811 1.000 28.932 183 GLU I N 1
ATOM 15423 C CA . GLU I 1 168 ? -13.042 -8.593 70.151 1.000 30.954 183 GLU I CA 1
ATOM 15424 C C . GLU I 1 168 ? -12.286 -8.400 68.844 1.000 34.680 183 GLU I C 1
ATOM 15425 O O . GLU I 1 168 ? -11.584 -9.317 68.405 1.000 33.649 183 GLU I O 1
ATOM 15431 N N . LEU I 1 169 ? -12.405 -7.231 68.219 1.000 38.226 184 LEU I N 1
ATOM 15432 C CA . LEU I 1 169 ? -11.760 -6.990 66.936 1.000 38.863 184 LEU I CA 1
ATOM 15433 C C . LEU I 1 169 ? -10.322 -6.511 67.096 1.000 38.770 184 LEU I C 1
ATOM 15434 O O . LEU I 1 169 ? -9.459 -6.866 66.286 1.000 39.092 184 LEU I O 1
ATOM 15439 N N . ILE I 1 170 ? -10.048 -5.707 68.125 1.000 33.633 185 ILE I N 1
ATOM 15440 C CA . ILE I 1 170 ? -8.674 -5.299 68.395 1.000 32.849 185 ILE I CA 1
ATOM 15441 C C . ILE I 1 170 ? -7.834 -6.499 68.810 1.000 33.588 185 ILE I C 1
ATOM 15442 O O . ILE I 1 170 ? -6.636 -6.566 68.510 1.000 34.401 185 ILE I O 1
ATOM 15447 N N . GLU I 1 171 ? -8.443 -7.468 69.492 1.000 34.280 186 GLU I N 1
ATOM 15448 C CA . GLU I 1 171 ? -7.709 -8.647 69.933 1.000 34.849 186 GLU I CA 1
ATOM 15449 C C . GLU I 1 171 ? -7.504 -9.632 68.789 1.000 34.838 186 GLU I C 1
ATOM 15450 O O . GLU I 1 171 ? -6.402 -10.162 68.606 1.000 35.133 186 GLU I O 1
ATOM 15456 N N . LYS I 1 172 ? -8.557 -9.894 68.012 1.000 34.523 187 LYS I N 1
ATOM 15457 C CA . LYS I 1 172 ? -8.474 -10.922 66.979 1.000 34.770 187 LYS I CA 1
ATOM 15458 C C . LYS I 1 172 ? -7.664 -10.443 65.779 1.000 34.273 187 LYS I C 1
ATOM 15459 O O . LYS I 1 172 ? -6.758 -11.143 65.312 1.000 34.362 187 LYS I O 1
ATOM 15465 N N . THR I 1 173 ? -7.966 -9.249 65.272 1.000 33.162 188 THR I N 1
ATOM 15466 C CA . THR I 1 173 ? -7.286 -8.735 64.089 1.000 33.620 188 THR I CA 1
ATOM 15467 C C . THR I 1 173 ? -6.021 -7.954 64.417 1.000 31.920 188 THR I C 1
ATOM 15468 O O . THR I 1 173 ? -5.081 -7.951 63.612 1.000 29.554 188 THR I O 1
ATOM 15472 N N . GLY I 1 174 ? -5.972 -7.293 65.571 1.000 31.680 189 GLY I N 1
ATOM 15473 C CA . GLY I 1 174 ? -4.851 -6.439 65.907 1.000 30.527 189 GLY I CA 1
ATOM 15474 C C . GLY I 1 174 ? -4.953 -5.027 65.383 1.000 29.835 189 GLY I C 1
ATOM 15475 O O . GLY I 1 174 ? -3.926 -4.344 65.288 1.000 28.785 189 GLY I O 1
ATOM 15476 N N . LEU I 1 175 ? -6.155 -4.571 65.038 1.000 29.059 190 LEU I N 1
ATOM 15477 C CA . LEU I 1 175 ? -6.331 -3.241 64.472 1.000 27.609 190 LEU I CA 1
ATOM 15478 C C . LEU I 1 175 ? -5.774 -2.180 65.419 1.000 25.677 190 LEU I C 1
ATOM 15479 O O . LEU I 1 175 ? -5.967 -2.271 66.637 1.000 26.008 190 LEU I O 1
ATOM 15484 N N . PRO I 1 176 ? -5.081 -1.165 64.898 1.000 25.795 191 PRO I N 1
ATOM 15485 C CA . PRO I 1 176 ? -4.608 -0.077 65.764 1.000 24.558 191 PRO I CA 1
ATOM 15486 C C . PRO I 1 176 ? -5.746 0.823 66.218 1.000 24.398 191 PRO I C 1
ATOM 15487 O O . PRO I 1 176 ? -5.839 1.983 65.804 1.000 24.632 191 PRO I O 1
ATOM 15491 N N . LEU I 1 177 ? -6.619 0.292 67.071 1.000 24.234 192 LEU I N 1
ATOM 15492 C CA . LEU I 1 177 ? -7.756 1.027 67.597 1.000 23.737 192 LEU I CA 1
ATOM 15493 C C . LEU I 1 177 ? -7.738 0.953 69.117 1.000 24.206 192 LEU I C 1
ATOM 15494 O O . LEU I 1 177 ? -7.083 0.092 69.709 1.000 24.556 192 LEU I O 1
ATOM 15499 N N . GLN I 1 178 ? -8.469 1.871 69.744 1.000 25.443 193 GLN I N 1
ATOM 15500 C CA . GLN I 1 178 ? -8.592 1.894 71.194 1.000 21.953 193 GLN I CA 1
ATOM 15501 C C . GLN I 1 178 ? -9.910 2.559 71.563 1.000 21.992 193 GLN I C 1
ATOM 15502 O O . GLN I 1 178 ? -10.436 3.384 70.811 1.000 22.174 193 GLN I O 1
ATOM 15508 N N . LEU I 1 179 ? -10.440 2.187 72.724 1.000 22.605 194 LEU I N 1
ATOM 15509 C CA . LEU I 1 179 ? -11.693 2.764 73.186 1.000 20.816 194 LEU I CA 1
ATOM 15510 C C . LEU I 1 179 ? -11.484 4.205 73.634 1.000 20.979 194 LEU I C 1
ATOM 15511 O O . LEU I 1 179 ? -10.386 4.604 74.030 1.000 21.463 194 LEU I O 1
ATOM 15516 N N . ALA I 1 180 ? -12.556 4.989 73.567 1.000 21.053 195 ALA I N 1
ATOM 15517 C CA . ALA I 1 180 ? -12.538 6.384 73.999 1.000 22.690 195 ALA I CA 1
ATOM 15518 C C . ALA I 1 180 ? -13.423 6.506 75.236 1.000 23.345 195 ALA I C 1
ATOM 15519 O O . ALA I 1 180 ? -14.593 6.881 75.161 1.000 23.869 195 ALA I O 1
ATOM 15521 N N . GLY I 1 181 ? -12.848 6.174 76.388 1.000 22.316 196 GLY I N 1
ATOM 15522 C CA . GLY I 1 181 ? -13.553 6.325 77.644 1.000 21.103 196 GLY I CA 1
ATOM 15523 C C . GLY I 1 181 ? -14.501 5.175 77.939 1.000 21.324 196 GLY I C 1
ATOM 15524 O O . GLY I 1 181 ? -14.439 4.095 77.343 1.000 22.082 196 GLY I O 1
ATOM 15525 N N . SER I 1 182 ? -15.402 5.431 78.882 1.000 21.629 197 SER I N 1
ATOM 15526 C CA . SER I 1 182 ? -16.375 4.473 79.384 1.000 21.724 197 SER I CA 1
ATOM 15527 C C . SER I 1 182 ? -17.658 4.532 78.567 1.000 22.350 197 SER I C 1
ATOM 15528 O O . SER I 1 182 ? -17.934 5.535 77.898 1.000 22.376 197 SER I O 1
ATOM 15531 N N . PRO I 1 183 ? -18.458 3.464 78.590 1.000 22.626 198 PRO I N 1
ATOM 15532 C CA . PRO I 1 183 ? -19.743 3.488 77.885 1.000 23.284 198 PRO I CA 1
ATOM 15533 C C . PRO I 1 183 ? -20.608 4.659 78.330 1.000 23.271 198 PRO I C 1
ATOM 15534 O O . PRO I 1 183 ? -20.733 4.948 79.521 1.000 23.537 198 PRO I O 1
ATOM 15538 N N . PHE I 1 184 ? -21.206 5.339 77.354 1.000 24.008 199 PHE I N 1
ATOM 15539 C CA . PHE I 1 184 ? -22.056 6.492 77.610 1.000 23.700 199 PHE I CA 1
ATOM 15540 C C . PHE I 1 184 ? -23.538 6.160 77.534 1.000 25.061 199 PHE I C 1
ATOM 15541 O O . PHE I 1 184 ? -24.370 7.055 77.709 1.000 25.645 199 PHE I O 1
ATOM 15549 N N . GLU I 1 185 ? -23.885 4.898 77.280 1.000 26.974 200 GLU I N 1
ATOM 15550 C CA . GLU I 1 185 ? -25.279 4.481 77.207 1.000 29.204 200 GLU I CA 1
ATOM 15551 C C . GLU I 1 185 ? -25.382 2.962 77.191 1.000 30.646 200 GLU I C 1
ATOM 15552 O O . GLU I 1 185 ? -24.713 2.299 76.394 1.000 25.224 200 GLU I O 1
ATOM 15558 N N . THR I 1 186 ? -26.216 2.407 78.066 1.000 31.928 201 THR I N 1
ATOM 15559 C CA . THR I 1 186 ? -26.457 0.972 78.077 1.000 31.638 201 THR I CA 1
ATOM 15560 C C . THR I 1 186 ? -27.484 0.608 77.013 1.000 31.620 201 THR I C 1
ATOM 15561 O O . THR I 1 186 ? -28.456 1.336 76.794 1.000 31.017 201 THR I O 1
ATOM 15565 N N . ILE I 1 187 ? -27.261 -0.520 76.341 1.000 27.080 202 ILE I N 1
ATOM 15566 C CA . ILE I 1 187 ? -28.154 -0.995 75.292 1.000 24.316 202 ILE I CA 1
ATOM 15567 C C . ILE I 1 187 ? -28.632 -2.396 75.645 1.000 23.611 202 ILE I C 1
ATOM 15568 O O . ILE I 1 187 ? -27.851 -3.229 76.118 1.000 24.590 202 ILE I O 1
ATOM 15573 N N . GLU I 1 188 ? -29.919 -2.648 75.428 1.000 23.803 203 GLU I N 1
ATOM 15574 C CA . GLU I 1 188 ? -30.518 -3.964 75.607 1.000 24.356 203 GLU I CA 1
ATOM 15575 C C . GLU I 1 188 ? -30.981 -4.456 74.243 1.000 22.919 203 GLU I C 1
ATOM 15576 O O . GLU I 1 188 ? -31.792 -3.796 73.585 1.000 22.921 203 GLU I O 1
ATOM 15582 N N . ASN I 1 189 ? -30.464 -5.605 73.817 1.000 23.745 204 ASN I N 1
ATOM 15583 C CA . ASN I 1 189 ? -30.660 -6.101 72.461 1.000 23.792 204 ASN I CA 1
ATOM 15584 C C . ASN I 1 189 ? -31.548 -7.337 72.475 1.000 22.600 204 ASN I C 1
ATOM 15585 O O . ASN I 1 189 ? -31.320 -8.264 73.260 1.000 22.458 204 ASN I O 1
ATOM 15590 N N . ALA I 1 190 ? -32.549 -7.347 71.596 1.000 23.034 205 ALA I N 1
ATOM 15591 C CA . ALA I 1 190 ? -33.495 -8.446 71.489 1.000 21.176 205 ALA I CA 1
ATOM 15592 C C . ALA I 1 190 ? -33.835 -8.670 70.022 1.000 20.953 205 ALA I C 1
ATOM 15593 O O . ALA I 1 190 ? -33.558 -7.830 69.163 1.000 21.537 205 ALA I O 1
ATOM 15595 N N . TRP I 1 191 ? -34.436 -9.821 69.744 1.000 21.095 206 TRP I N 1
ATOM 15596 C CA . TRP I 1 191 ? -34.855 -10.142 68.383 1.000 21.358 206 TRP I CA 1
ATOM 15597 C C . TRP I 1 191 ? -36.176 -9.449 68.070 1.000 21.879 206 TRP I C 1
ATOM 15598 O O . TRP I 1 191 ? -37.153 -9.644 68.801 1.000 21.955 206 TRP I O 1
ATOM 15609 N N . PRO I 1 192 ? -36.252 -8.640 67.019 1.000 22.855 207 PRO I N 1
ATOM 15610 C CA . PRO I 1 192 ? -37.512 -7.966 66.697 1.000 20.863 207 PRO I CA 1
ATOM 15611 C C . PRO I 1 192 ? -38.439 -8.850 65.877 1.000 22.774 207 PRO I C 1
ATOM 15612 O O . PRO I 1 192 ? -38.038 -9.861 65.299 1.000 24.785 207 PRO I O 1
ATOM 15616 N N . PHE I 1 193 ? -39.707 -8.446 65.843 1.000 23.350 208 PHE I N 1
ATOM 15617 C CA . PHE I 1 193 ? -40.714 -9.129 65.044 1.000 24.040 208 PHE I CA 1
ATOM 15618 C C . PHE I 1 193 ? -41.730 -8.108 64.556 1.000 23.295 208 PHE I C 1
ATOM 15619 O O . PHE I 1 193 ? -41.818 -6.993 65.075 1.000 23.945 208 PHE I O 1
ATOM 15627 N N . VAL I 1 194 ? -42.497 -8.502 63.547 1.000 23.771 209 VAL I N 1
ATOM 15628 C CA . VAL I 1 194 ? -43.589 -7.677 63.046 1.000 24.635 209 VAL I CA 1
ATOM 15629 C C . VAL I 1 194 ? -44.850 -8.015 63.822 1.000 25.911 209 VAL I C 1
ATOM 15630 O O . VAL I 1 194 ? -45.076 -9.161 64.220 1.000 26.824 209 VAL I O 1
ATOM 15634 N N . ASN I 1 195 ? -45.681 -7.000 64.047 1.000 25.214 210 ASN I N 1
ATOM 15635 C CA . ASN I 1 195 ? -46.884 -7.151 64.861 1.000 25.793 210 ASN I CA 1
ATOM 15636 C C . ASN I 1 195 ? -47.985 -7.774 64.008 1.000 26.711 210 ASN I C 1
ATOM 15637 O O . ASN I 1 195 ? -48.911 -7.108 63.536 1.000 27.387 210 ASN I O 1
ATOM 15642 N N . ASN I 1 196 ? -47.875 -9.085 63.805 1.000 28.627 211 ASN I N 1
ATOM 15643 C CA . ASN I 1 196 ? -48.899 -9.842 63.099 1.000 31.656 211 ASN I CA 1
ATOM 15644 C C . ASN I 1 196 ? -49.009 -11.223 63.732 1.000 33.330 211 ASN I C 1
ATOM 15645 O O . ASN I 1 196 ? -48.315 -11.543 64.702 1.000 33.809 211 ASN I O 1
ATOM 15650 N N . GLU I 1 197 ? -49.890 -12.050 63.163 1.000 33.965 212 GLU I N 1
ATOM 15651 C CA . GLU I 1 197 ? -50.161 -13.363 63.740 1.000 35.346 212 GLU I CA 1
ATOM 15652 C C . GLU I 1 197 ? -48.935 -14.267 63.683 1.000 35.681 212 GLU I C 1
ATOM 15653 O O . GLU I 1 197 ? -48.743 -15.110 64.567 1.000 35.410 212 GLU I O 1
ATOM 15659 N N . LYS I 1 198 ? -48.091 -14.104 62.663 1.000 42.758 213 LYS I N 1
ATOM 15660 C CA . LYS I 1 198 ? -46.873 -14.905 62.579 1.000 42.910 213 LYS I CA 1
ATOM 15661 C C . LYS I 1 198 ? -45.834 -14.433 63.589 1.000 42.745 213 LYS I C 1
ATOM 15662 O O . LYS I 1 198 ? -45.164 -15.252 64.231 1.000 42.903 213 LYS I O 1
ATOM 15668 N N . GLY I 1 199 ? -45.690 -13.115 63.748 1.000 35.467 214 GLY I N 1
ATOM 15669 C CA . GLY I 1 199 ? -44.685 -12.589 64.656 1.000 33.644 214 GLY I CA 1
ATOM 15670 C C . GLY I 1 199 ? -45.004 -12.832 66.117 1.000 33.230 214 GLY I C 1
ATOM 15671 O O . GLY I 1 199 ? -44.095 -12.999 66.935 1.000 32.825 214 GLY I O 1
ATOM 15672 N N . GLN I 1 200 ? -46.292 -12.852 66.470 1.000 33.483 215 GLN I N 1
ATOM 15673 C CA . GLN I 1 200 ? -46.666 -13.116 67.855 1.000 31.627 215 GLN I CA 1
ATOM 15674 C C . GLN I 1 200 ? -46.461 -14.579 68.224 1.000 32.072 215 GLN I C 1
ATOM 15675 O O . GLN I 1 200 ? -46.173 -14.887 69.386 1.000 32.159 215 GLN I O 1
ATOM 15681 N N . GLN I 1 201 ? -46.607 -15.491 67.262 1.000 32.064 216 GLN I N 1
ATOM 15682 C CA . GLN I 1 201 ? -46.313 -16.893 67.538 1.000 32.275 216 GLN I CA 1
ATOM 15683 C C . GLN I 1 201 ? -44.812 -17.114 67.681 1.000 32.370 216 GLN I C 1
ATOM 15684 O O . GLN I 1 201 ? -44.369 -17.869 68.554 1.000 31.638 216 GLN I O 1
ATOM 15690 N N . LEU I 1 202 ? -44.013 -16.454 66.838 1.000 32.657 217 LEU I N 1
ATOM 15691 C CA . LEU I 1 202 ? -42.563 -16.547 66.969 1.000 31.920 217 LEU I CA 1
ATOM 15692 C C . LEU I 1 202 ? -42.085 -15.914 68.270 1.000 31.351 217 LEU I C 1
ATOM 15693 O O . LEU I 1 202 ? -41.238 -16.484 68.967 1.000 31.138 217 LEU I O 1
ATOM 15698 N N . GLN I 1 203 ? -42.625 -14.742 68.618 1.000 30.830 218 GLN I N 1
ATOM 15699 C CA . GLN I 1 203 ? -42.200 -14.060 69.839 1.000 29.927 218 GLN I CA 1
ATOM 15700 C C . GLN I 1 203 ? -42.417 -14.940 71.064 1.000 29.564 218 GLN I C 1
ATOM 15701 O O . GLN I 1 203 ? -41.520 -15.099 71.898 1.000 28.390 218 GLN I O 1
ATOM 15707 N N . GLY I 1 204 ? -43.603 -15.537 71.177 1.000 36.615 219 GLY I N 1
ATOM 15708 C CA . GLY I 1 204 ? -43.888 -16.383 72.323 1.000 36.352 219 GLY I CA 1
ATOM 15709 C C . GLY I 1 204 ? -43.032 -17.634 72.361 1.000 36.481 219 GLY I C 1
ATOM 15710 O O . GLY I 1 204 ? -42.656 -18.106 73.438 1.000 36.420 219 GLY I O 1
ATOM 15711 N N . GLU I 1 205 ? -42.707 -18.187 71.191 1.000 29.022 220 GLU I N 1
ATOM 15712 C CA . GLU I 1 205 ? -41.931 -19.421 71.147 1.000 27.635 220 GLU I CA 1
ATOM 15713 C C . GLU I 1 205 ? -40.432 -19.157 71.219 1.000 27.374 220 GLU I C 1
ATOM 15714 O O . GLU I 1 205 ? -39.693 -19.969 71.785 1.000 26.940 220 GLU I O 1
ATOM 15720 N N . VAL I 1 206 ? -39.966 -18.037 70.662 1.000 27.159 221 VAL I N 1
ATOM 15721 C CA . VAL I 1 206 ? -38.563 -17.667 70.826 1.000 26.093 221 VAL I CA 1
ATOM 15722 C C . VAL I 1 206 ? -38.285 -17.284 72.274 1.000 24.350 221 VAL I C 1
ATOM 15723 O O . VAL I 1 206 ? -37.220 -17.594 72.820 1.000 23.274 221 VAL I O 1
ATOM 15727 N N . ASN I 1 207 ? -39.243 -16.616 72.923 1.000 39.978 222 ASN I N 1
ATOM 15728 C CA . ASN I 1 207 ? -39.134 -16.358 74.354 1.000 23.384 222 ASN I CA 1
ATOM 15729 C C . ASN I 1 207 ? -39.037 -17.654 75.141 1.000 23.629 222 ASN I C 1
ATOM 15730 O O . ASN I 1 207 ? -38.341 -17.710 76.161 1.000 22.861 222 ASN I O 1
ATOM 15735 N N . LYS I 1 208 ? -39.727 -18.704 74.688 1.000 24.885 223 LYS I N 1
ATOM 15736 C CA . LYS I 1 208 ? -39.661 -19.986 75.383 1.000 23.958 223 LYS I CA 1
ATOM 15737 C C . LYS I 1 208 ? -38.277 -20.611 75.250 1.000 24.513 223 LYS I C 1
ATOM 15738 O O . LYS I 1 208 ? -37.690 -21.059 76.242 1.000 23.837 223 LYS I O 1
ATOM 15744 N N . ALA I 1 209 ? -37.737 -20.645 74.029 1.000 23.213 224 ALA I N 1
ATOM 15745 C CA . ALA I 1 209 ? -36.410 -21.216 73.827 1.000 24.021 224 ALA I CA 1
ATOM 15746 C C . ALA I 1 209 ? -35.341 -20.386 74.525 1.000 22.529 224 ALA I C 1
ATOM 15747 O O . ALA I 1 209 ? -34.426 -20.935 75.149 1.000 22.484 224 ALA I O 1
ATOM 15749 N N . LEU I 1 210 ? -35.450 -19.058 74.439 1.000 23.305 225 LEU I N 1
ATOM 15750 C CA . LEU I 1 210 ? -34.472 -18.184 75.078 1.000 23.877 225 LEU I CA 1
ATOM 15751 C C . LEU I 1 210 ? -34.454 -18.380 76.588 1.000 23.990 225 LEU I C 1
ATOM 15752 O O . LEU I 1 210 ? -33.382 -18.439 77.203 1.000 25.187 225 LEU I O 1
ATOM 15757 N N . ALA I 1 211 ? -35.634 -18.481 77.206 1.000 24.887 226 ALA I N 1
ATOM 15758 C CA . ALA I 1 211 ? -35.692 -18.643 78.655 1.000 24.811 226 ALA I CA 1
ATOM 15759 C C . ALA I 1 211 ? -35.080 -19.968 79.091 1.000 24.382 226 ALA I C 1
ATOM 15760 O O . ALA I 1 211 ? -34.356 -20.024 80.093 1.000 25.269 226 ALA I O 1
ATOM 15762 N N . ALA I 1 212 ? -35.354 -21.046 78.353 1.000 22.503 227 ALA I N 1
ATOM 15763 C CA . ALA I 1 212 ? -34.762 -22.335 78.691 1.000 21.566 227 ALA I CA 1
ATOM 15764 C C . ALA I 1 212 ? -33.253 -22.322 78.487 1.000 21.845 227 ALA I C 1
ATOM 15765 O O . ALA I 1 212 ? -32.522 -22.990 79.228 1.000 21.624 227 ALA I O 1
ATOM 15767 N N . MET I 1 213 ? -32.769 -21.566 77.497 1.000 21.542 228 MET I N 1
ATOM 15768 C CA . MET I 1 213 ? -31.329 -21.428 77.306 1.000 21.160 228 MET I CA 1
ATOM 15769 C C . MET I 1 213 ? -30.687 -20.645 78.445 1.000 21.153 228 MET I C 1
ATOM 15770 O O . MET I 1 213 ? -29.533 -20.909 78.801 1.000 20.613 228 MET I O 1
ATOM 15775 N N . ARG I 1 214 ? -31.411 -19.683 79.024 1.000 22.926 229 ARG I N 1
ATOM 15776 C CA . ARG I 1 214 ? -30.923 -19.020 80.229 1.000 21.479 229 ARG I CA 1
ATOM 15777 C C . ARG I 1 214 ? -30.835 -19.995 81.395 1.000 21.332 229 ARG I C 1
ATOM 15778 O O . ARG I 1 214 ? -29.913 -19.914 82.215 1.000 21.845 229 ARG I O 1
ATOM 15786 N N . ALA I 1 215 ? -31.794 -20.919 81.488 1.000 20.852 230 ALA I N 1
ATOM 15787 C CA . ALA I 1 215 ? -31.884 -21.787 82.658 1.000 21.016 230 ALA I CA 1
ATOM 15788 C C . ALA I 1 215 ? -30.709 -22.754 82.722 1.000 20.242 230 ALA I C 1
ATOM 15789 O O . ALA I 1 215 ? -29.991 -22.806 83.727 1.000 20.355 230 ALA I O 1
ATOM 15791 N N . ASP I 1 216 ? -30.494 -23.525 81.659 1.000 20.058 231 ASP I N 1
ATOM 15792 C CA . ASP I 1 216 ? -29.433 -24.523 81.630 1.000 19.566 231 ASP I CA 1
ATOM 15793 C C . ASP I 1 216 ? -28.066 -23.936 81.295 1.000 18.871 231 ASP I C 1
ATOM 15794 O O . ASP I 1 216 ? -27.107 -24.698 81.143 1.000 18.197 231 ASP I O 1
ATOM 15799 N N . GLY I 1 217 ? -27.955 -22.615 81.174 1.000 19.165 232 GLY I N 1
ATOM 15800 C CA . GLY I 1 217 ? -26.670 -21.982 80.946 1.000 19.352 232 GLY I CA 1
ATOM 15801 C C . GLY I 1 217 ? -26.133 -22.096 79.542 1.000 19.408 232 GLY I C 1
ATOM 15802 O O . GLY I 1 217 ? -24.948 -21.831 79.321 1.000 18.468 232 GLY I O 1
ATOM 15803 N N . THR I 1 218 ? -26.969 -22.483 78.579 1.000 20.279 233 THR I N 1
ATOM 15804 C CA . THR I 1 218 ? -26.495 -22.604 77.206 1.000 19.134 233 THR I CA 1
ATOM 15805 C C . THR I 1 218 ? -26.268 -21.236 76.572 1.000 20.016 233 THR I C 1
ATOM 15806 O O . THR I 1 218 ? -25.325 -21.063 75.790 1.000 18.742 233 THR I O 1
ATOM 15810 N N . LEU I 1 219 ? -27.109 -20.254 76.906 1.000 19.639 234 LEU I N 1
ATOM 15811 C CA . LEU I 1 219 ? -26.917 -18.902 76.393 1.000 20.037 234 LEU I CA 1
ATOM 15812 C C . LEU I 1 219 ? -25.568 -18.339 76.818 1.000 20.529 234 LEU I C 1
ATOM 15813 O O . LEU I 1 219 ? -24.868 -17.707 76.017 1.000 19.744 234 LEU I O 1
ATOM 15818 N N . SER I 1 220 ? -25.180 -18.566 78.075 1.000 20.587 235 SER I N 1
ATOM 15819 C CA . SER I 1 220 ? -23.900 -18.057 78.554 1.000 19.789 235 SER I CA 1
ATOM 15820 C C . SER I 1 220 ? -22.732 -18.730 77.841 1.000 18.792 235 SER I C 1
ATOM 15821 O O . SER I 1 220 ? -21.762 -18.065 77.460 1.000 19.389 235 SER I O 1
ATOM 15824 N N . GLN I 1 221 ? -22.814 -20.048 77.640 1.000 21.563 236 GLN I N 1
ATOM 15825 C CA . GLN I 1 221 ? -21.700 -20.779 77.042 1.000 18.984 236 GLN I CA 1
ATOM 15826 C C . GLN I 1 221 ? -21.416 -20.302 75.623 1.000 21.242 236 GLN I C 1
ATOM 15827 O O . GLN I 1 221 ? -20.253 -20.227 75.207 1.000 20.647 236 GLN I O 1
ATOM 15833 N N . ILE I 1 222 ? -22.464 -19.977 74.864 1.000 20.552 237 ILE I N 1
ATOM 15834 C CA . ILE I 1 222 ? -22.266 -19.495 73.502 1.000 19.447 237 ILE I CA 1
ATOM 15835 C C . ILE I 1 222 ? -21.608 -18.122 73.511 1.000 19.700 237 ILE I C 1
ATOM 15836 O O . ILE I 1 222 ? -20.711 -17.844 72.708 1.000 21.508 237 ILE I O 1
ATOM 15841 N N . ALA I 1 223 ? -22.041 -17.243 74.417 1.000 20.558 238 ALA I N 1
ATOM 15842 C CA . ALA I 1 223 ? -21.418 -15.928 74.520 1.000 21.674 238 ALA I CA 1
ATOM 15843 C C . ALA I 1 223 ? -19.986 -16.035 75.034 1.000 21.495 238 ALA I C 1
ATOM 15844 O O . ALA I 1 223 ? -19.107 -15.285 74.593 1.000 20.987 238 ALA I O 1
ATOM 15846 N N . LEU I 1 224 ? -19.734 -16.962 75.961 1.000 20.595 239 LEU I N 1
ATOM 15847 C CA . LEU I 1 224 ? -18.378 -17.163 76.462 1.000 23.911 239 LEU I CA 1
ATOM 15848 C C . LEU I 1 224 ? -17.451 -17.671 75.367 1.000 22.616 239 LEU I C 1
ATOM 15849 O O . LEU I 1 224 ? -16.251 -17.373 75.379 1.000 22.474 239 LEU I O 1
ATOM 15854 N N . LYS I 1 225 ? -17.990 -18.435 74.415 1.000 21.463 240 LYS I N 1
ATOM 15855 C CA . LYS I 1 225 ? -17.181 -18.924 73.305 1.000 20.900 240 LYS I CA 1
ATOM 15856 C C . LYS I 1 225 ? -16.706 -17.777 72.423 1.000 20.442 240 LYS I C 1
ATOM 15857 O O . LYS I 1 225 ? -15.590 -17.811 71.893 1.000 22.087 240 LYS I O 1
ATOM 15863 N N . TRP I 1 226 ? -17.532 -16.744 72.271 1.000 20.600 241 TRP I N 1
ATOM 15864 C CA . TRP I 1 226 ? -17.236 -15.660 71.347 1.000 22.163 241 TRP I CA 1
ATOM 15865 C C . TRP I 1 226 ? -16.730 -14.394 72.021 1.000 22.626 241 TRP I C 1
ATOM 15866 O O . TRP I 1 226 ? -16.185 -13.526 71.332 1.000 24.000 241 TRP I O 1
ATOM 15877 N N . PHE I 1 227 ? -16.890 -14.259 73.336 1.000 25.169 242 PHE I N 1
ATOM 15878 C CA . PHE I 1 227 ? -16.535 -13.020 74.018 1.000 25.648 242 PHE I CA 1
ATOM 15879 C C . PHE I 1 227 ? -15.732 -13.200 75.295 1.000 24.953 242 PHE I C 1
ATOM 15880 O O . PHE I 1 227 ? -15.139 -12.221 75.762 1.000 25.064 242 PHE I O 1
ATOM 15888 N N . GLY I 1 228 ? -15.687 -14.396 75.878 1.000 21.703 243 GLY I N 1
ATOM 15889 C CA . GLY I 1 228 ? -14.968 -14.597 77.118 1.000 22.850 243 GLY I CA 1
ATOM 15890 C C . GLY I 1 228 ? -15.690 -14.130 78.362 1.000 23.808 243 GLY I C 1
ATOM 15891 O O . GLY I 1 228 ? -15.194 -14.368 79.471 1.000 25.066 243 GLY I O 1
ATOM 15892 N N . THR I 1 229 ? -16.828 -13.457 78.216 1.000 23.827 244 THR I N 1
ATOM 15893 C CA . THR I 1 229 ? -17.674 -13.052 79.327 1.000 22.255 244 THR I CA 1
ATOM 15894 C C . THR I 1 229 ? -19.111 -13.432 79.002 1.000 23.790 244 THR I C 1
ATOM 15895 O O . THR I 1 229 ? -19.436 -13.808 77.873 1.000 23.492 244 THR I O 1
ATOM 15899 N N . ASP I 1 230 ? -19.979 -13.319 80.003 1.000 23.266 245 ASP I N 1
ATOM 15900 C CA . ASP I 1 230 ? -21.411 -13.537 79.809 1.000 22.879 245 ASP I CA 1
ATOM 15901 C C . ASP I 1 230 ? -22.047 -12.192 79.488 1.000 23.266 245 ASP I C 1
ATOM 15902 O O . ASP I 1 230 ? -22.288 -11.374 80.380 1.000 22.753 245 ASP I O 1
ATOM 15907 N N . ILE I 1 231 ? -22.320 -11.963 78.201 1.000 24.024 246 ILE I N 1
ATOM 15908 C CA . ILE I 1 231 ? -22.920 -10.707 77.765 1.000 23.682 246 ILE I CA 1
ATOM 15909 C C . ILE I 1 231 ? -24.435 -10.711 77.889 1.000 24.953 246 ILE I C 1
ATOM 15910 O O . ILE I 1 231 ? -25.069 -9.672 77.651 1.000 25.500 246 ILE I O 1
ATOM 15915 N N . SER I 1 232 ? -25.038 -11.845 78.250 1.000 24.932 247 SER I N 1
ATOM 15916 C CA . SER I 1 232 ? -26.481 -11.879 78.460 1.000 25.677 247 SER I CA 1
ATOM 15917 C C . SER I 1 232 ? -26.857 -11.188 79.763 1.000 27.466 247 SER I C 1
ATOM 15918 O O . SER I 1 232 ? -27.813 -10.404 79.809 1.000 28.140 247 SER I O 1
ATOM 15921 N N . GLN I 1 233 ? -26.120 -11.471 80.831 1.000 30.662 248 GLN I N 1
ATOM 15922 C CA . GLN I 1 233 ? -26.375 -10.851 82.124 1.000 31.399 248 GLN I CA 1
ATOM 15923 C C . GLN I 1 233 ? -25.745 -9.466 82.170 1.000 31.883 248 GLN I C 1
ATOM 15924 O O . GLN I 1 233 ? -24.547 -9.312 81.933 1.000 32.201 248 GLN I O 1
#

Solvent-accessible surface area: 85131 Å² total; per-residue (Å²): 114,63,65,0,39,0,0,0,19,1,115,26,47,2,0,0,9,32,89,123,82,111,49,44,0,0,0,14,39,0,0,62,32,0,7,162,83,23,98,23,125,34,62,56,46,73,25,62,26,40,5,0,29,28,8,0,68,55,39,128,2,16,0,0,0,7,14,0,8,40,39,122,60,19,128,94,122,14,37,26,8,8,34,0,1,77,27,6,0,0,2,0,0,84,106,66,45,145,66,5,137,17,20,128,42,0,57,64,61,14,0,0,0,22,72,42,7,11,15,20,109,36,1,117,92,85,30,194,108,57,122,18,64,27,36,44,75,38,70,31,9,24,24,27,1,2,34,7,70,4,36,0,0,0,10,3,54,22,0,1,55,21,4,24,135,156,6,31,8,12,0,44,46,3,39,90,49,49,76,98,4,80,2,0,0,0,0,29,102,73,136,69,0,98,107,5,42,36,60,0,3,123,4,0,5,36,0,50,12,76,5,24,0,10,113,17,0,30,138,31,15,39,45,8,10,18,131,99,71,77,0,74,0,0,0,17,3,122,24,41,1,0,0,18,36,84,120,86,100,52,30,0,0,0,11,28,0,0,55,38,0,2,151,95,31,102,23,105,34,71,46,20,81,31,52,36,28,5,1,39,14,6,1,86,60,50,85,2,17,0,0,0,9,13,2,5,29,40,126,78,22,116,89,118,22,33,17,6,16,29,0,0,88,21,7,0,0,2,1,0,63,102,70,36,134,72,2,120,17,37,119,58,1,50,56,57,39,0,0,0,27,58,38,7,12,16,15,93,21,2,121,85,85,21,185,83,64,128,20,87,34,97,49,43,42,59,24,4,30,18,24,0,2,22,15,38,1,37,0,1,0,12,2,65,26,0,2,54,18,8,33,118,155,13,26,0,6,2,54,50,5,34,91,58,40,82,100,4,72,1,0,0,0,0,39,106,70,144,89,2,96,98,3,52,35,60,0,2,114,2,1,3,37,0,56,15,78,5,22,1,10,103,14,0,24,137,44,17,37,52,10,11,20,142,114,43,58,0,70,0,0,0,10,2,116,28,21,0,0,0,4,44,81,135,127,122,38,46,0,0,0,9,32,0,0,77,22,0,7,141,89,32,98,18,129,38,78,54,37,69,17,45,22,14,3,1,35,27,3,0,98,88,50,88,3,20,0,0,0,8,14,1,7,37,43,116,62,19,108,94,124,12,38,22,6,75,31,0,1,82,15,9,0,0,1,0,1,94,128,77,51,159,66,7,157,16,18,112,52,0,46,62,61,16,0,0,0,30,14,38,10,12,18,20,105,24,1,111,80,80,20,177,104,59,115,22,73,25,23,10,14,12,70,23,4,23,13,9,0,0,35,14,42,1,51,0,0,0,9,3,84,24,0,0,44,19,6,40,120,131,10,31,5,11,0,51,43,6,41,90,51,51,88,97,4,85,1,0,0,0,0,29,98,70,145,86,2,89,92,1,45,38,62,0,36,162,4,1,63,44,0,105,93,86,21,25,0,24,131,17,0,83,136,30,14,65,80,45,14,16,171,110,65,77,0,41,0,0,0,11,3,110,29,39,0,0,0,10,51,71,110,130,115,54,37,0,0,0,12,30,0,0,57,34,0,5,148,88,28,106,23,112,32,65,48,17,73,37,38,27,28,7,0,34,21,7,0,67,59,52,79,1,20,0,0,0,7,14,0,8,26,43,126,76,23,110,95,92,14,34,23,5,19,34,0,1,80,17,4,0,1,1,0,0,75,113,65,39,158,67,3,153,17,30,119,51,0,54,57,63,24,0,0,0,27,60,41,8,10,16,16,106,35,0,109,76,73,20,184,135,57,137,19,75,32,72,55,22,42,75,25,4,22,24,15,1,7,29,4,56,1,45,0,1,1,17,3,70,28,2,0,55,13,10,34,110,100,7,27,8,4,1,59,34,4,33,89,59,48,64,106,5,84,1,0,0,0,0,32,103,69,148,101,2,92,117,5,43,33,57,0,5,133,2,2,8,42,0,47,13,79,3,22,0,5,96,19,0,23,136,37,10,32,48,11,14,14,126,95,70,89,0,74,0,0,0,8,1,112,23,23,0,0,0,12,31,65,127,86,120,45,49,0,0,0,9,32,0,0,52,42,0,3,164,86,42,105,20,127,35,91,52,44,75,18,39,22,17,0,1,28,27,6,0,103,77,47,102,2,21,0,0,0,9,14,0,7,41,44,118,66,19,122,94,124,14,41,29,5,70,30,2,0,85,28,3,0,1,1,0,0,77,126,50,47,141,71,6,172,14,24,131,57,1,58,64,64,12,0,0,0,22,4,38,10,11,14,15,99,32,2,98,81,78,24,162,127,56,133,24,68,39,35,8,20,10,64,24,6,27,15,8,2,5,21,16,25,1,44,0,0,1,8,2,78,20,0,0,40,9,9,37,124,112,19,30,7,11,0,47,45,4,38,85,60,43,78,93,4,87,0,0,0,0,0,28,94,66,140,87,1,94,123,4,42,40,73,0,37,160,4,1,57,40,1,108,89,88,26,19,1,26,127,17,0,90,140,20,14,67,69,35,18,22,188,115,69,87,0,69,0,0,0,12,3,104,23,21,0,0,0,10,30,48,135,131,108,45,46,0,0,0,10,32,0,0,60,37,0,6,145,89,27,105,29,104,33,65,46,44,64,18,39,18,12,0,0,28,19,7,0,80,105,49,110,4,24,0,0,0,9,12,1,7,28,40,123,82,20,118,101,128,18,35,25,6,64,33,1,2,102,23,4,0,1,0,0,0,79,126,69,34,147,64,4,142,20,27,125,46,0,48,71,47,23,0,0,0,29,10,38,8,11,17,24,100,29,0,119,91,81,20,182,104,58,130,16,70,36,56,16,26,15,63,24,3,20,21,12,2,0,24,13,50,4,33,0,0,0,10,2,72,24,1,0,57,22,5,38,129,125,16,34,6,7,2,60,35,5,44,84,59,46,91,97,4,76,0,0,0,0,0,30,102,68,151,76,1,94,127,5,46,37,68,0,39,159,5,0,58,42,0,109,91,82,24,19,2,22,120,13,0,87,129,20,16,60,79,47,15,18,176,112,68,94,0,80,0,0,0,12,3,128,24,38,0,0,0,16,58,91,157,118,121,56,51,0,0,0,13,34,0,0,76,25,0,4,154,95,31,107,26,117,40,78,55,41,76,34,29,22,20,14,0,36,29,29,1,112,86,51,98,3,29,0,0,0,12,14,1,7,27,44,130,78,23,131,98,146,23,36,24,6,66,44,0,0,52,26,7,0,1,1,0,1,83,131,68,48,164,80,7,149,15,24,117,47,0,61,60,67,38,0,1,0,30,27,40,12,13,17,21,104,24,1,117,84,89,26,182,124,61,139,21,80,34,108,42,83,25,41,33,3,35,56,21,1,0,15,40,111,6,51,0,1,0,13,2,88,16,4,2,74,31,23,43,90,77,31,12,11,24,2,48,42,6,43,87,64,52,75,102,3,88,1,0,0,0,0,34,100,66,145,78,2,96,114,6,46,43,60,0,33,150,2,1,56,40,0,96,92,86,24,27,0,24,125,19,0,85,142,43,19,62,60,37,8,7,156,112,89,65,0,73,0,0,0,14,5,86,30,34,1,1,0,14,81,79,142,130,102,50,31,0,0,0,12,33,0,0,64,26,0,5,154,90,34,99,24,116,37,60,47,26,75,29,25,25,18,8,0,35,19,12,0,97,107,47,126,3,12,0,0,0,6,17,0,6,49,39,126,68,20,119,88,138,15,35,17,9,58,34,0,0,56,25,5,0,0,1,0,1,90,130,56,51,139,75,5,126,15,30,133,52,0,62,59,63,30,0,0,0,21,27,42,7,12,16,22,106,23,1,111,59,85,18,172,115,61,118,16,79,32,99,40,52,34,46,25,7,40,45,15,1,0,17,34,111,4,44,0,3,1,18,6,92,19,6,8,62,32,30,39,82,86,36,10,10,32,4,59,46,6,49,90,62,51,78,100,7,81,4,0,0,0,0,33,99,70,145,119,2,96,111,9,44,41,58,0,31,158,3,0,51,45,0,68,94,83,21,24,0,20,112,19,0,89,138,38,15,65,61,52,6,1,114,94,90,99,1,88,0,0,0,15,9,100,21,35,0,2,0,16,91,95,150,128,112,52,56,0,0,0,10,40,0,0,59,34,0,7,154,89,36,92,23,107,35,75,50,47,69,32,23,15,15,7,0,31,24,26,0,95,108,49,134,2,14,0,0,0,8,9,0,8,39,38,120,72,17,127,100,128,12,29,26,5,56,36,0,0,55,19,8,0,1,0,1,0,81,136,72,42,153,66,7,144,19,12,117,61,0,63,46,81,33,0,0,0,27,16,35,9,9,14,20,106,25,0,108,65,71,27,171,115,60,129,15,84,36,69,39,42,24,29,26,4,30,49,41,0,0,30,33,115,2,58,0,2,0,21,4,101,23,5,5,64,40,25,38,86,54,32,8,12,33,4,55,38,2,43,89,67,46,70,98,4,91,3,0,0,0,0,32,109,72,160,111,1,104,116,10,45,42,63,0,34,153,2,0,49,43,0,91,92,90,25,28,1,23,125,20,0,83,135,33,20,56,76,44,7,11,155

Foldseek 3Di:
DAEAEEEEAQAQPQQWHADPNDTHHLLRLLVVLLCVVQVYPYHYDHDFPQCRVVCQQVPVGFKYRYQAFDDPVLVVFWDWAFFQFKFFKFKKAFAPDPCFQDLVSQFQFEEEEEPPHPQVVVNVVVCDPVRHRYDYDRPCRLVCRNVPVGGIYIDTPQRVVCCCPVVNRRMDTRHDGDGMTGGTMTGGPDDVRVVCRVSSNVSSVVCVVVCVSQVSCCVRRVGRRRD/DAEAEEEEAQAQPQQWHADPNDTDHLLVVLVVLLCVVVVYPYHYDHDQPQCPVVCQVVVVGFKYRYQAFDDPVQVVFWDWAFFQFKFFKFKKAFQPDPCFADLVSLQQWEEEEEHNHPVQVVNCVSPVPVRHRYDYDRDCNLVCRNVVVGGIYMDTPQSRVCCCPVVNRRMDTRYDGPGMTRGTMIGGPDPSRVVVRVSSNVSSVVCVVVCVSQVSCCVRRVGRRSD/DAEAEEEEAQAFPQAWHDDPHDTDHLLVLLVVLLCVVLVYNYHYDHDQPLCPVVCQVVVVGFKYSYQAFDDPVLVVFWPWAFFQFKFFKFKKAFAPDQCFQGLVSQFQFFEEEANNGVQLVVNCVVVVPVRHNYHYDRDCRLVCRLVPVGGIYMDTDQRVCCVCPPVNGRMDIRHDGDGMTGGTMTGGPDPVRVVVRVSSNVSSVVCVVVVVSQVSCCVRRVHRRSD/DAEAEEEEAQAFPQQWHADPNDTDHLLVLLVVLLCVVLVYDYDYDHDFPLCRVVCQLVVVGFKYRYQAFDDPVQVVFWDWAAFQFKFFKFKKAFAPDDQFQDLVSQFQFEEEEANPGPQLVVNVVSVVVVRGNYDHDRDCRVPCRNVVVGGIYMDTPQRVVCCPVPVNGRMDTRHDGPGMTGGTMTGGPDPSRVVVSVSSNVSSVVCVVVCNSQVSCCVRRVHRRRD/DAEAEEEEALAFPQQWHDDPNDTDHLLRLLVVLLCVVQVYPYHYDHDQPQCRVVCQVVVVGFKYRYQAFDDPVQVVFWDWAFFQFKFFKFKKAFQPDQQFQDLVSQFQFEEEEAHPHPVLVVNVVVDPVPRHNYHHDRHCRLVCRNVVVGGIYMDTPQSVVCVCPPVNRRMDTRHDGDGMTGGTMTGGPDPSNVVVRVSVNVSSVVCVVVCVLQVSCCVRRVGRRRD/DAEAEEEDAQAQPQQWHDDPNRIHHLLVVLVVLLCVVVVYNYHYHHDFPQCNVVCQLVPVGFKYRYQAFDDPVQVVFWPWAFFQFKFFKFKKAFAPDDCQQGLVSQFPFEEEEEHPHVVVVVNVVSCPPVRHHYHYDRDCRLVCRLVPNGGIYMDTPQRVVCCVPPVPRRMDIRYDGDGMTGGTMTGGPDPSRVVCSVSSNVSSVVCVVVCVSQVSCCVRRVDRRSD/DAEAEEEEALQFPQAWHADPNHIHHLLVVLVVLLCVVLVYPYHYDHDFPQCPVVCQVVPVGFKYRYQAFDDPVLVVFWDWAAFQFKFFKFKKFFAPDQQFQDLVSQFQFEEEEAPPHPVVVVNCVSQPVPGHHYDHDRHCRLVCRLVPVGGIYMDTPQRVVLCCVVPVRRMGTRHDGDGMTTGTMTGHPDPSRVVVNVSSNVSSVVCVVVVNSQVSCCVRRVGRRRD/DAEAEEEEALAFPQQWHADPNDTHHLLVVLVVLLCVVLVYNYHYHHDFPQCRVVCQVVPVGFKYSYQAWDDPVQVVFWPWAFFQFKFFKFKKAFAPDDQFADLVSQFQFEEEEAHPHPQVVVNCVSPVVPRHNYDHDTHCRVVVRLVVVGGMYIDTPQRVVLCCVVVVRRMDTRYDGPGMTTGTMIGGPDPVRVVCSVSSNVSSVVCVVVCVSQVSCCVRRVGRRRD/DAEFEEEEAQFQPQQWHDDPNDIHHLVNVVVVLLCVVLVYDYHYDYDQPQCPVVCQVVPVGFWYRYQAFDDPVLVVFWAWAAFQFKFFKFKKAFAPDPQFQDLLSQQQFEEEEEHNGPQVVVSVVSPPVVRHHYHYHRHDSVVCRLVVVGGIYIDTDQSVVLCCVPVVRRMGTRHDGPGMTTGTMIGGPDPSNVVCRVSSNVSSVVCVVVVVSQVSCCVRRVGRRRD

Radius of gyration: 47.0 Å; Cα contacts (8 Å, |Δi|>4): 4354; chains: 9; bounding box: 130×53×134 Å